Protein 3NIO (pdb70)

Secondary structure (DSSP, 8-state):
----PPPTTTS-TT-S---GGG--B--SHHHHTT-SEEEEE----TT-SS---GGGHHHHHHHHGGG--SEETTT-B-GGGTS-EEEEEE----TT-HHHHHHHHHHHHHHHHHTTPEEEEE---GGGHHHHHHH-----EEEEE-SS----S-STT---TTTHHHHHHHTT-S-GGGEEEEEE-SEESSTHHHHTT----EEEEGGGT----HHHHHHHH---SSEEEEEEEGGGB-TTT---BSS--SS-B-HHHHHHHHHTTTTSEEEEEEEE-B-GGG-SSSHHHHHHHHHHHHHHHTSTT--B-/----PPPTTTS-TT-S---GGG--B--SHHHHTT-SEEEEE----TT-SS---GGGHHHHHHHHGGG--SEETTT-B-GGGTS-EEEEEE----TT-HHHHHHHHHHHHHHHHHTT-EEEEE---GGGHHHHHHH-----EEEEE-SS----S-STT---TTSHHHHHHHTT-S-TTSEEEEEE-SEESSTHHHHTT----EEEEGGGT----HHHHHHHH---SSEEEEEEEGGGB-TTT---BSS--SS-B-HHHHHHHHHTTTTSEEEEEEEE-B-GGG-SSSHHHHHHHHHHHHHHHTSTT--B-/----PPPTTTS-TTSS---GGG--B--SHHHHTT-SEEEEE----TT-SS---GGGHHHHHHHHTTT--SEETTT-B-GGGT--EEEEEE----TT-HHHHHHHHHHHHHHHHHTT-EEEEE---GGGHHHHHHH-----EEEEE-SS----S-STT---TTSHHHHHHHTT-S-TTSEEEEEE-SEESSTHHHHTT----EEEEGGGT----HHHHHHHH---SSEEEEEEEGGGB-TTT---BSS--SS-B-HHHHHHHHHTTTTSEEEEEEEE-B-GGG-TTSHHHHHHHHHHHHHHHTSTT--B-/----PPPTTTS-TT-S---GGG--B--SHHHHTT-SEEEEE----TT-SS---GGGHHHHHHHHGGG--SEETTT-B-GGGT--EEEEEE----TT-HHHHHHHHHHHHHHHHHTTPEEEEE---GGGHHHHHHH-----EEEEE-SS----S-STT---TTSHHHHHHHTT-S-TTSEEEEEE-SEESSTHHHHTT----EEEEGGGT----HHHHHHHH---SSEEEEEEEGGGB-TTT---BSS--SS-B-HHHHHHHHHTTTTSEEEEEEEE-B-GGG-SSSHHHHHHHHHHHHHHHTSTT--B-/----PPPTTTS-TT-S---GGG--B--SHHHHTT-SEEEEE----TT-SS---GGGHHHHHHHHGGG--SEETTT-B-GGGT--EEEEEE----TT-HHHHHHHHHHHHHHHHHTT-EEEEE---GGGHHHHHHH-----EEEEE-SS----S-STT---TTSHHHHHHHTT-S-TTSEEEEEE-SEESSTHHHHTT----EEEEGGGT----HHHHHHHH---SS-EEEEEEGGGB-TTT---BSS--SS-B-HHHHHHHHHTTTTS-EEEEEEE-B-GGG-SSSHHHHHHHHHHHHHHHTSTT--B-/----PPPTTTS-TT-S---GGG--B---HHHHTT-SEEEEE----TT-SS---GGGHHHHHHHHGGG--SEETTT-B-GGGT--EEEEEE----TT-HHHHHHHHHHHHHHHHHTTPEEEEE---GGGHHHHHHH-----EEEEE-SS----S-STT---TTSHHHHHHHTT-S-GGGEEEEEE-SEESSTHHHHTT----EEEEGGGT----TTHHHHHH---SSEEEEEEEGGGB-TTT---BSS--SS-B-HHHHHHHHHTTTTSEEEEEEEE-B-GGG-SSSHHHHHHHHHHHHHHHTSTT--B-

Nearest PDB structures (foldseek):
  3nio-assembly1_D  TM=9.996E-01  e=9.874E-65  Pseudomonas aeruginosa PAO1
  4dz4-assembly1_D  TM=9.092E-01  e=1.513E-30  Burkholderia thailandensis E264
  4dz4-assembly1_F  TM=9.039E-01  e=2.319E-30  Burkholderia thailandensis E264
  9fek-assembly1_D  TM=9.207E-01  e=1.697E-27  Candidatus Nitrospira inopinata
  7esr-assembly1_A  TM=9.001E-01  e=1.438E-26  Synechocystis sp. PCC 6803

Foldseek 3Di:
DAWDADDCVRPNLLDDDQAASRTDEDDDPVVLLQFAAEEEEEQDFPQADFDTFFSCFVVLLSVLRSPDDQADPPFQWGLRVWGHYGYHYYFDADHPDDVRRLVSLLVVLLVSVVSVYFYEYTDDAQLSVQSNLVSCCLQAAEDEFDQADLCDPDDPRHSHRSNRVVVCVVVNRYDLQLYEYDQYDDDDDDPVRPVVSVSNYHYYYQVNVPPACLVVLVVNCVSADGEYEYEYELLQEACVQAVQFGDHDHDHDHLNNLLSNLLSCAPHQYRHYYYDTGGPVRDDPSRNSNSRSVSSSSNSRRHPGIDGD/DAWDADDCVVPNLLDDDQAASNTDADDDPVVLLQFAAEEEEEQAFPQDDFDTFFSCFVVLLSVLNSPDDQADPPFQFGLRVWGHYGYHYYQDADHPDDVRRLVSLLVVLLVSVVSVYFYEYTDDAQLSVQSNLVSCCLQAAEDEFDQADLCDPDDVRHSHRSNRVVVCVVVPRYDLQLYEYDQYDDDDDDPCRPVVSVSHYDYYYQVNVPPECLVVLVVNCVSADGEYEYEEELLQEACVQAVFFGDHDHDHDHPNNLLSNLLSCAPGAYRHYYYDTGGPVRDPVSRNSNSRSVSSSSNSRRHPGIDGD/DAWDADDCVVPNLLDDDQAASRTDEDEDPVVLLQFAAEEEEEQAFVQADFDTFFSCFVVLLSSLRSPDDQADPPFQFGLRVWGHYGYHYYFDADHPDDVRRLVSLLVVLLVSVVSPYFYEYTDDAQLSVQSNLVNCVLQAAEDEFDQADLCDPDDVRHSHRSNRVVVCVVVNSYDLQLYEYEEYDDDDDDPVRPVVSVSHYHYYYQVNVPPECLVVLVVNCCSADGEYEYEEELLQEACVQAVFFGDHDHDHDHPNNLLSNLLSCAPHAYRHYYYYTGGPVRDPPSRNSSSRSVSSSSNSRRHPGIDGD/DFWDADDCVVDNLLDDDQAASRTDEDDDPVVLLQFAAEEEEEQDFPQADFDTFFSCFVVLLSVLRSPDDQADPPFQWGLRVFGHYGYHYYFDADHPDDVRRLVRLLVVLLVSVVSVYFYEYTDDAQLSVQSNLVNCVLQAAEEEFDQADLCDPDDPRHSHRSNRVVVCVVVPSYDLQLYEYDQYDDDDDDPVRPVVSVSHYYYYYQVNVPPECQVVLVVNCVSADGEYEYEEELLQEACVQAVFFGDHDHDHDHPNNLLSNLLSCAPGAYRHYYYYTGGPVRDDPSRNSNSVSVSSSSNSRRHPRIDGD/DAWDADDCVVPNLLDDDQAASRTDEDDDPVVLLQFAAEEEEEQAFPQADFDTFFSCFVVLLSVLRSPDDQADPPFQWGLRVWGHYGYHYYFDADHPDDVRRLVSLLVVLLVSVVSVYFYEYTDDAQLSVQSNLVSCCLQEAEDEFDQADLCDPDDPNHSHRSNRVVVCVVVVSYDLQLYEYEQYDDDDDDPVRPVVSVSNYHYYYQVNVPPECLVVLVVNCCSADGEYEYEEELLQEACVQAVQFGDHDHDHDHLNNLLSNLLSCAPGRYRHYYYDTGGPVRDPPSRNSSSVSVSSSSNSRRHPRIDGD/DAWDADDCVVPNLLDDDQAASRTDEDEDPVVLLQFAAEEEEEQAFPQADFDTFFSCFVVLLSSLRSPDDQADPPFQWGLRVWGHYGYHYYFDADHPDDVRRLVSLLVVLLVSVVSPYFYEYTDDAQLSVQSNLVNCCLQAAEDEFDQAPLCDPDDPNHSHRSNRVVVCVVVNSDDLQLYEYDQYDDDDDDPVRPVVSVSHYHYYYQVNVPPECLVVLVVNCCSADGEYEYEYELLQEACVQAVFFGDHDHDHDHLNNLLSNLLSCAPGAYRHYYYYTGGPVRDDPSRNSNSRSVSSSSNSRRHPGIDGD

CATH classification: 3.40.800.10

Sequence (1854 aa):
NLHQPLGGNEMPRFGGIATMMRLPHVQSPAELDALDAAFVGVPLDIGTSLRSGTRFGPREIRAESVMIRPYNMATGAAPFDSLNVADIGDVAINTFNLLEAVRIIEQEYDRILGHGILPLTLGGDHTITLPILRAIKHGVGLVHVDAHADVNDHMFGEIAHGTTFRRAVEEDLLDCDRVVQIGLRAQGYTAEDFNWSRQGFRVVQAEECWHSLEPLMAEVREVGGGPVYLSFDIDGIDPAWAPGTGTPEIGGLTTIQAMEIIRGCQGLDLIGCDLVEVSPPYDTTGNTSLLGANLLYEMLCVLPGVVRRNLHQPLGGNEMPRFGGIATMMRLPHVQSPAELDALDAAFVGVPLDIGTSLRSGTRFGPREIRAESVMIRPYNMATGAAPFDSLNVADIGDVAINTFNLLEAVRIIEQEYDRILGHGILPLTLGGDHTITLPILRAIKHGVGLVHVDAHADVNDHMFGEIAHGTTFRRAVEEDLLDCDRVVQIGLRAQGYTAEDFNWSRQGFRVVQAEECWHSLEPLMAEVREVGGGPVYLSFDIDGIDPAWAPGTGTPEIGGLTTIQAMEIIRGCQGLDLIGCDLVEVSPPYDTTGNTSLLGANLLYEMLCVLPGVVRRNLHQPLGGNEMPRFGGIATMMRLPHVQSPAELDALDAAFVGVPLDIGTSLRSGTRFGPREIRAESVMIRPYNMATGAAPFDSLNVADIGDVAINTFNLLEAVRIIEQEYDRILGHGILPLTLGGDHTITLPILRAIKHGVGLVHVDAHADVNDHMFGEIAHGTTFRRAVEEDLLDCDRVVQIGLRAQGYTAEDFNWSRQGFRVVQAEECWHSLEPLMAEVREVGGGPVYLSFDIDGIDPAWAPGTGTPEIGGLTTIQAMEIIRGCQGLDLIGCDLVEVSPPYDTTGNTSLLGANLLYEMLCVLPGVVRRNLHQPLGGNEMPRFGGIATMMRLPHVQSPAELDALDAAFVGVPLDIGTSLRSGTRFGPREIRAESVMIRPYNMATGAAPFDSLNVADIGDVAINTFNLLEAVRIIEQEYDRILGHGILPLTLGGDHTITLPILRAIKHGVGLVHVDAHADVNDHMFGEIAHGTTFRRAVEEDLLDCDRVVQIGLRAQGYTAEDFNWSRQGFRVVQAEECWHSLEPLMAEVREVGGGPVYLSFDIDGIDPAWAPGTGTPEIGGLTTIQAMEIIRGCQGLDLIGCDLVEVSPPYDTTGNTSLLGANLLYEMLCVLPGVVRRNLHQPLGGNEMPRFGGIATMMRLPHVQSPAELDALDAAFVGVPLDIGTSLRSGTRFGPREIRAESVMIRPYNMATGAAPFDSLNVADIGDVAINTFNLLEAVRIIEQEYDRILGHGILPLTLGGDHTITLPILRAIKHGVGLVHVDAHADVNDHMFGEIAHGTTFRRAVEEDLLDCDRVVQIGLRAQGYTAEDFNWSRQGFRVVQAEECWHSLEPLMAEVREVGGGPVYLSFDIDGIDPAWAPGTGTPEIGGLTTIQAMEIIRGCQGLDLIGCDLVEVSPPYDTTGNTSLLGANLLYEMLCVLPGVVRRNLHQPLGGNEMPRFGGIATMMRLPHVQSPAELDALDAAFVGVPLDIGTSLRSGTRFGPREIRAESVMIRPYNMATGAAPFDSLNVADIGDVAINTFNLLEAVRIIEQEYDRILGHGILPLTLGGDHTITLPILRAIKHGVGLVHVDAHADVNDHMFGEIAHGTTFRRAVEEDLLDCDRVVQIGLRAQGYTAEDFNWSRQGFRVVQAEECWHSLEPLMAEVREVGGGPVYLSFDIDGIDPAWAPGTGTPEIGGLTTIQAMEIIRGCQGLDLIGCDLVEVSPPYDTTGNTSLLGANLLYEMLCVLPGVVRR

B-factor: mean 22.65, std 4.26, range [10.3, 68.01]

Radius of gyration: 34.56 Å; Cα contacts (8 Å, |Δi|>4): 3956; chains: 6; bounding box: 83×87×86 Å

InterPro domains:
  IPR005925 Agmatinase-related [TIGR01230] (34-311)
  IPR006035 Ureohydrolase [PF00491] (39-311)
  IPR006035 Ureohydrolase [PIRSF036979] (24-313)
  IPR006035 Ureohydrolase [PR00116] (125-140)
  IPR006035 Ureohydrolase [PR00116] (238-267)
  IPR006035 Ureohydrolase [PS51409] (25-319)
  IPR006035 Ureohydrolase [PTHR11358] (12-314)
  IPR020855 Ureohydrolase, manganese-binding site [PS01053] (241-262)
  IPR023696 Ureohydrolase domain superfamily [SSF52768] (4-313)

Organism: Pseudomonas aeruginosa (strain ATCC 15692 / DSM 22644 / CIP 104116 / JCM 14847 / LMG 12228 / 1C / PRS 101 / PAO1) (NCBI:txid208964)

Structure (mmCIF, N/CA/C/O backbone):
data_3NIO
#
_entry.id   3NIO
#
_cell.length_a   82.047
_cell.length_b   158.954
_cell.length_c   84.547
_cell.angle_alpha   90.00
_cell.angle_beta   114.84
_cell.angle_gamma   90.00
#
_symmetry.space_group_name_H-M   'P 1 21 1'
#
loop_
_entity.id
_entity.type
_entity.pdbx_description
1 polymer Guanidinobutyrase
2 non-polymer 'MANGANESE (II) ION'
3 water water
#
loop_
_atom_site.group_PDB
_atom_site.id
_atom_site.type_symbol
_atom_site.label_atom_id
_atom_site.label_alt_id
_atom_site.label_comp_id
_atom_site.label_asym_id
_atom_site.label_entity_id
_atom_site.label_seq_id
_atom_site.pdbx_PDB_ins_code
_atom_site.Cartn_x
_atom_site.Cartn_y
_atom_site.Cartn_z
_atom_site.occupancy
_atom_site.B_iso_or_equiv
_atom_site.auth_seq_id
_atom_site.auth_comp_id
_atom_site.auth_asym_id
_atom_site.auth_atom_id
_atom_site.pdbx_PDB_model_num
ATOM 1 N N . ASN A 1 4 ? 10.253 2.299 -29.154 1.00 28.32 4 ASN A N 1
ATOM 2 C CA . ASN A 1 4 ? 9.138 3.282 -29.274 1.00 28.15 4 ASN A CA 1
ATOM 3 C C . ASN A 1 4 ? 8.803 3.617 -30.724 1.00 27.84 4 ASN A C 1
ATOM 4 O O . ASN A 1 4 ? 9.689 3.949 -31.517 1.00 27.93 4 ASN A O 1
ATOM 9 N N . LEU A 1 5 ? 7.517 3.524 -31.055 1.00 27.30 5 LEU A N 1
ATOM 10 C CA . LEU A 1 5 ? 7.016 3.828 -32.397 1.00 26.81 5 LEU A CA 1
ATOM 11 C C . LEU A 1 5 ? 6.121 5.070 -32.366 1.00 26.45 5 LEU A C 1
ATOM 12 O O . LEU A 1 5 ? 5.566 5.405 -31.319 1.00 26.40 5 LEU A O 1
ATOM 17 N N . HIS A 1 6 ? 5.992 5.747 -33.512 1.00 26.06 6 HIS A N 1
ATOM 18 C CA . HIS A 1 6 ? 5.163 6.959 -33.640 1.00 25.58 6 HIS A CA 1
ATOM 19 C C . HIS A 1 6 ? 3.679 6.686 -33.373 1.00 25.34 6 HIS A C 1
ATOM 20 O O . HIS A 1 6 ? 3.174 5.611 -33.706 1.00 25.38 6 HIS A O 1
ATOM 27 N N . GLN A 1 7 ? 2.989 7.667 -32.782 1.00 24.96 7 GLN A N 1
ATOM 28 C CA . GLN A 1 7 ? 1.553 7.562 -32.469 1.00 24.62 7 GLN A CA 1
ATOM 29 C C . GLN A 1 7 ? 0.780 8.837 -32.859 1.00 24.29 7 GLN A C 1
ATOM 30 O O . GLN A 1 7 ? 1.319 9.941 -32.750 1.00 24.16 7 GLN A O 1
ATOM 36 N N . PRO A 1 8 ? -0.485 8.690 -33.313 1.00 24.01 8 PRO A N 1
ATOM 37 C CA . PRO A 1 8 ? -1.354 9.846 -33.592 1.00 23.73 8 PRO A CA 1
ATOM 38 C C . PRO A 1 8 ? -1.831 10.551 -32.316 1.00 23.48 8 PRO A C 1
ATOM 39 O O . PRO A 1 8 ? -1.967 9.905 -31.275 1.00 23.25 8 PRO A O 1
ATOM 43 N N . LEU A 1 9 ? -2.088 11.858 -32.409 1.00 23.22 9 LEU A N 1
ATOM 44 C CA . LEU A 1 9 ? -2.547 12.666 -31.267 1.00 23.05 9 LEU A CA 1
ATOM 45 C C . LEU A 1 9 ? -3.951 12.298 -30.792 1.00 22.88 9 LEU A C 1
ATOM 46 O O . LEU A 1 9 ? -4.891 12.249 -31.588 1.00 22.86 9 LEU A O 1
ATOM 51 N N . GLY A 1 10 ? -4.083 12.058 -29.487 1.00 22.71 10 GLY A N 1
ATOM 52 C CA . GLY A 1 10 ? -5.357 11.656 -28.884 1.00 22.56 10 GLY A CA 1
ATOM 53 C C . GLY A 1 10 ? -6.241 12.816 -28.460 1.00 22.52 10 GLY A C 1
ATOM 54 O O . GLY A 1 10 ? -5.768 13.943 -28.296 1.00 22.22 10 GLY A O 1
ATOM 55 N N . GLY A 1 11 ? -7.531 12.529 -28.279 1.00 22.54 11 GLY A N 1
ATOM 56 C CA . GLY A 1 11 ? -8.526 13.540 -27.908 1.00 22.62 11 GLY A CA 1
ATOM 57 C C . GLY A 1 11 ? -8.343 14.127 -26.517 1.00 22.82 11 GLY A C 1
ATOM 58 O O . GLY A 1 11 ? -8.589 15.318 -26.304 1.00 22.84 11 GLY A O 1
ATOM 59 N N . ASN A 1 12 ? -7.910 13.293 -25.573 1.00 22.84 12 ASN A N 1
ATOM 60 C CA . ASN A 1 12 ? -7.674 13.731 -24.194 1.00 22.97 12 ASN A CA 1
ATOM 61 C C . ASN A 1 12 ? -6.356 14.501 -24.013 1.00 22.84 12 ASN A C 1
ATOM 62 O O . ASN A 1 12 ? -6.039 14.955 -22.910 1.00 22.82 12 ASN A O 1
ATOM 67 N N . GLU A 1 13 ? -5.600 14.641 -25.104 1.00 22.61 13 GLU A N 1
ATOM 68 C CA . GLU A 1 13 ? -4.403 15.486 -25.138 1.00 22.42 13 GLU A CA 1
ATOM 69 C C . GLU A 1 13 ? -4.737 16.875 -25.701 1.00 22.04 13 GLU A C 1
ATOM 70 O O . GLU A 1 13 ? -4.363 17.896 -25.120 1.00 22.01 13 GLU A O 1
ATOM 76 N N . MET A 1 14 ? -5.439 16.895 -26.835 1.00 21.60 14 MET A N 1
ATOM 77 C CA . MET A 1 14 ? -5.889 18.128 -27.488 1.00 21.20 14 MET A CA 1
ATOM 78 C C . MET A 1 14 ? -7.169 17.837 -28.280 1.00 20.97 14 MET A C 1
ATOM 79 O O . MET A 1 14 ? -7.194 16.897 -29.082 1.00 20.77 14 MET A O 1
ATOM 84 N N . PRO A 1 15 ? -8.240 18.630 -28.048 1.00 20.78 15 PRO A N 1
ATOM 85 C CA . PRO A 1 15 ? -9.504 18.464 -28.781 1.00 20.66 15 PRO A CA 1
ATOM 86 C C . PRO A 1 15 ? -9.291 18.399 -30.296 1.00 20.55 15 PRO A C 1
ATOM 87 O O . PRO A 1 15 ? -8.434 19.108 -30.831 1.00 20.50 15 PRO A O 1
ATOM 91 N N . ARG A 1 16 ? -10.072 17.555 -30.968 1.00 20.38 16 ARG A N 1
ATOM 92 C CA . ARG A 1 16 ? -9.833 17.216 -32.380 1.00 20.26 16 ARG A CA 1
ATOM 93 C C . ARG A 1 16 ? -10.078 18.351 -33.392 1.00 20.14 16 ARG A C 1
ATOM 94 O O . ARG A 1 16 ? -9.679 18.236 -34.558 1.00 20.23 16 ARG A O 1
ATOM 102 N N . PHE A 1 17 ? -10.716 19.438 -32.954 1.00 19.88 17 PHE A N 1
ATOM 103 C CA . PHE A 1 17 ? -10.883 20.626 -33.808 1.00 19.68 17 PHE A CA 1
ATOM 104 C C . PHE A 1 17 ? -9.670 21.572 -33.800 1.00 19.56 17 PHE A C 1
ATOM 105 O O . PHE A 1 17 ? -9.627 22.534 -34.573 1.00 19.63 17 PHE A O 1
ATOM 113 N N . GLY A 1 18 ? -8.691 21.288 -32.940 1.00 19.39 18 GLY A N 1
ATOM 114 C CA . GLY A 1 18 ? -7.447 22.065 -32.870 1.00 19.12 18 GLY A CA 1
ATOM 115 C C . GLY A 1 18 ? -6.189 21.270 -33.199 1.00 19.05 18 GLY A C 1
ATOM 116 O O . GLY A 1 18 ? -6.251 20.055 -33.406 1.00 18.90 18 GLY A O 1
ATOM 117 N N . GLY A 1 19 ? -5.049 21.963 -33.242 1.00 18.93 19 GLY A N 1
ATOM 118 C CA . GLY A 1 19 ? -3.758 21.359 -33.604 1.00 18.89 19 GLY A CA 1
ATOM 119 C C . GLY A 1 19 ? -3.405 21.528 -35.076 1.00 18.93 19 GLY A C 1
ATOM 120 O O . GLY A 1 19 ? -4.297 21.710 -35.907 1.00 18.84 19 GLY A O 1
ATOM 121 N N . ILE A 1 20 ? -2.107 21.472 -35.393 1.00 18.92 20 ILE A N 1
ATOM 122 C CA . ILE A 1 20 ? -1.615 21.551 -36.783 1.00 19.01 20 ILE A CA 1
ATOM 123 C C . ILE A 1 20 ? -2.106 20.345 -37.601 1.00 19.03 20 ILE A C 1
ATOM 124 O O . ILE A 1 20 ? -2.095 19.211 -37.113 1.00 18.92 20 ILE A O 1
ATOM 129 N N . ALA A 1 21 ? -2.521 20.599 -38.844 1.00 19.09 21 ALA A N 1
ATOM 130 C CA . ALA A 1 21 ? -3.258 19.614 -39.650 1.00 19.09 21 ALA A CA 1
ATOM 131 C C . ALA A 1 21 ? -2.430 18.725 -40.604 1.00 19.12 21 ALA A C 1
ATOM 132 O O . ALA A 1 21 ? -2.527 18.852 -41.833 1.00 19.11 21 ALA A O 1
ATOM 134 N N . THR A 1 22 ? -1.633 17.823 -40.032 1.00 18.95 22 THR A N 1
ATOM 135 C CA . THR A 1 22 ? -0.984 16.745 -40.795 1.00 18.95 22 THR A CA 1
ATOM 136 C C . THR A 1 22 ? -1.951 15.558 -40.943 1.00 18.87 22 THR A C 1
ATOM 137 O O . THR A 1 22 ? -3.033 15.569 -40.350 1.00 18.76 22 THR A O 1
ATOM 141 N N . MET A 1 23 ? -1.573 14.547 -41.732 1.00 18.79 23 MET A N 1
ATOM 142 C CA . MET A 1 23 ? -2.406 13.343 -41.911 1.00 18.72 23 MET A CA 1
ATOM 143 C C . MET A 1 23 ? -2.509 12.546 -40.604 1.00 18.74 23 MET A C 1
ATOM 144 O O . MET A 1 23 ? -1.492 12.135 -40.039 1.00 18.73 23 MET A O 1
ATOM 149 N N . MET A 1 24 ? -3.745 12.350 -40.135 1.00 18.74 24 MET A N 1
ATOM 150 C CA . MET A 1 24 ? -4.051 11.681 -38.852 1.00 18.83 24 MET A CA 1
ATOM 151 C C . MET A 1 24 ? -3.325 12.284 -37.628 1.00 18.80 24 MET A C 1
ATOM 152 O O . MET A 1 24 ? -3.124 11.606 -36.616 1.00 18.77 24 MET A O 1
ATOM 157 N N . ARG A 1 25 ? -2.971 13.569 -37.731 1.00 18.81 25 ARG A N 1
ATOM 158 C CA . ARG A 1 25 ? -2.204 14.308 -36.708 1.00 18.86 25 ARG A CA 1
ATOM 159 C C . ARG A 1 25 ? -0.900 13.607 -36.270 1.00 18.98 25 ARG A C 1
ATOM 160 O O . ARG A 1 25 ? -0.609 13.493 -35.071 1.00 18.93 25 ARG A O 1
ATOM 168 N N . LEU A 1 26 ? -0.130 13.144 -37.257 1.00 19.05 26 LEU A N 1
ATOM 169 C CA . LEU A 1 26 ? 1.154 12.457 -37.038 1.00 19.17 26 LEU A CA 1
ATOM 170 C C . LEU A 1 26 ? 2.348 13.424 -37.153 1.00 19.28 26 LEU A C 1
ATOM 171 O O . LEU A 1 26 ? 2.184 14.547 -37.639 1.00 19.26 26 LEU A O 1
ATOM 176 N N . PRO A 1 27 ? 3.550 12.998 -36.693 1.00 19.44 27 PRO A N 1
ATOM 177 C CA . PRO A 1 27 ? 4.774 13.806 -36.842 1.00 19.58 27 PRO A CA 1
ATOM 178 C C . PRO A 1 27 ? 5.202 14.047 -38.297 1.00 19.72 27 PRO A C 1
ATOM 179 O O . PRO A 1 27 ? 4.886 13.244 -39.176 1.00 19.79 27 PRO A O 1
ATOM 183 N N . HIS A 1 28 ? 5.924 15.145 -38.526 1.00 19.94 28 HIS A N 1
ATOM 184 C CA . HIS A 1 28 ? 6.410 15.536 -39.856 1.00 20.19 28 HIS A CA 1
ATOM 185 C C . HIS A 1 28 ? 7.926 15.304 -39.977 1.00 20.37 28 HIS A C 1
ATOM 186 O O . HIS A 1 28 ? 8.719 15.985 -39.323 1.00 20.33 28 HIS A O 1
ATOM 193 N N . VAL A 1 29 ? 8.309 14.343 -40.822 1.00 20.62 29 VAL A N 1
ATOM 194 C CA . VAL A 1 29 ? 9.694 13.838 -40.910 1.00 20.94 29 VAL A CA 1
ATOM 195 C C . VAL A 1 29 ? 10.430 14.333 -42.168 1.00 21.20 29 VAL A C 1
ATOM 196 O O . VAL A 1 29 ? 9.871 14.300 -43.269 1.00 20.95 29 VAL A O 1
ATOM 200 N N . GLN A 1 30 ? 11.685 14.770 -41.999 1.00 21.59 30 GLN A N 1
ATOM 201 C CA . GLN A 1 30 ? 12.462 15.380 -43.095 1.00 22.05 30 GLN A CA 1
ATOM 202 C C . GLN A 1 30 ? 13.946 14.953 -43.236 1.00 22.15 30 GLN A C 1
ATOM 203 O O . GLN A 1 30 ? 14.489 14.993 -44.345 1.00 22.21 30 GLN A O 1
ATOM 209 N N . SER A 1 31 ? 14.594 14.556 -42.136 1.00 22.16 31 SER A N 1
ATOM 210 C CA . SER A 1 31 ? 16.047 14.272 -42.142 1.00 22.38 31 SER A CA 1
ATOM 211 C C . SER A 1 31 ? 16.435 12.891 -42.721 1.00 22.46 31 SER A C 1
ATOM 212 O O . SER A 1 31 ? 15.616 11.971 -42.718 1.00 22.52 31 SER A O 1
ATOM 215 N N . PRO A 1 32 ? 17.685 12.748 -43.225 1.00 22.65 32 PRO A N 1
ATOM 216 C CA . PRO A 1 32 ? 18.160 11.469 -43.785 1.00 22.65 32 PRO A CA 1
ATOM 217 C C . PRO A 1 32 ? 18.140 10.293 -42.801 1.00 22.74 32 PRO A C 1
ATOM 218 O O . PRO A 1 32 ? 17.824 9.169 -43.199 1.00 22.66 32 PRO A O 1
ATOM 222 N N . ALA A 1 33 ? 18.470 10.556 -41.536 1.00 22.82 33 ALA A N 1
ATOM 223 C CA . ALA A 1 33 ? 18.487 9.523 -40.496 1.00 23.01 33 ALA A CA 1
ATOM 224 C C . ALA A 1 33 ? 17.084 9.039 -40.122 1.00 23.05 33 ALA A C 1
ATOM 225 O O . ALA A 1 33 ? 16.861 7.837 -39.948 1.00 23.07 33 ALA A O 1
ATOM 227 N N . GLU A 1 34 ? 16.147 9.978 -40.002 1.00 23.12 34 GLU A N 1
ATOM 228 C CA . GLU A 1 34 ? 14.764 9.660 -39.641 1.00 23.20 34 GLU A CA 1
ATOM 229 C C . GLU A 1 34 ? 14.002 8.962 -40.774 1.00 22.97 34 GLU A C 1
ATOM 230 O O . GLU A 1 34 ? 13.099 8.165 -40.515 1.00 22.98 34 GLU A O 1
ATOM 236 N N . LEU A 1 35 ? 14.371 9.260 -42.020 1.00 22.72 35 LEU A N 1
ATOM 237 C CA . LEU A 1 35 ? 13.755 8.626 -43.191 1.00 22.58 35 LEU A CA 1
ATOM 238 C C . LEU A 1 35 ? 14.181 7.161 -43.359 1.00 22.49 35 LEU A C 1
ATOM 239 O O . LEU A 1 35 ? 13.390 6.328 -43.814 1.00 22.45 35 LEU A O 1
ATOM 244 N N . ASP A 1 36 ? 15.425 6.857 -42.987 1.00 22.29 36 ASP A N 1
ATOM 245 C CA . ASP A 1 36 ? 15.964 5.493 -43.056 1.00 22.10 36 ASP A CA 1
ATOM 246 C C . ASP A 1 36 ? 15.279 4.524 -42.081 1.00 21.83 36 ASP A C 1
ATOM 247 O O . ASP A 1 36 ? 15.351 3.305 -42.262 1.00 21.86 36 ASP A O 1
ATOM 252 N N . ALA A 1 37 ? 14.609 5.071 -41.066 1.00 21.47 37 ALA A N 1
ATOM 253 C CA . ALA A 1 37 ? 14.002 4.273 -39.995 1.00 21.10 37 ALA A CA 1
ATOM 254 C C . ALA A 1 37 ? 12.498 3.974 -40.159 1.00 20.86 37 ALA A C 1
ATOM 255 O O . ALA A 1 37 ? 11.903 3.305 -39.306 1.00 20.71 37 ALA A O 1
ATOM 257 N N . LEU A 1 38 ? 11.893 4.450 -41.248 1.00 20.44 38 LEU A N 1
ATOM 258 C CA . LEU A 1 38 ? 10.453 4.262 -41.484 1.00 20.24 38 LEU A CA 1
ATOM 259 C C . LEU A 1 38 ? 10.128 3.014 -42.316 1.00 20.13 38 LEU A C 1
ATOM 260 O O . LEU A 1 38 ? 10.822 2.710 -43.293 1.00 20.03 38 LEU A O 1
ATOM 265 N N . ASP A 1 39 ? 9.066 2.307 -41.923 1.00 19.82 39 ASP A N 1
ATOM 266 C CA . ASP A 1 39 ? 8.570 1.141 -42.665 1.00 19.67 39 ASP A CA 1
ATOM 267 C C . ASP A 1 39 ? 7.570 1.533 -43.770 1.00 19.46 39 ASP A C 1
ATOM 268 O O . ASP A 1 39 ? 7.527 0.888 -44.821 1.00 19.42 39 ASP A O 1
ATOM 273 N N . ALA A 1 40 ? 6.775 2.580 -43.520 1.00 19.28 40 ALA A N 1
ATOM 274 C CA . ALA A 1 40 ? 5.773 3.097 -44.478 1.00 19.05 40 ALA A CA 1
ATOM 275 C C . ALA A 1 40 ? 5.504 4.600 -44.276 1.00 18.88 40 ALA A C 1
ATOM 276 O O . ALA A 1 40 ? 5.791 5.138 -43.202 1.00 18.78 40 ALA A O 1
ATOM 278 N N . ALA A 1 41 ? 4.953 5.268 -45.297 1.00 18.51 41 ALA A N 1
ATOM 279 C CA . ALA A 1 41 ? 4.702 6.725 -45.242 1.00 18.35 41 ALA A CA 1
ATOM 280 C C . ALA A 1 41 ? 3.556 7.240 -46.139 1.00 18.27 41 ALA A C 1
ATOM 281 O O . ALA A 1 41 ? 3.255 6.646 -47.178 1.00 18.21 41 ALA A O 1
ATOM 283 N N . PHE A 1 42 ? 2.937 8.351 -45.723 1.00 18.14 42 PHE A N 1
ATOM 284 C CA . PHE A 1 42 ? 1.931 9.077 -46.521 1.00 18.11 42 PHE A CA 1
ATOM 285 C C . PHE A 1 42 ? 2.589 10.238 -47.294 1.00 18.08 42 PHE A C 1
ATOM 286 O O . PHE A 1 42 ? 3.392 10.984 -46.723 1.00 18.06 42 PHE A O 1
ATOM 294 N N . VAL A 1 43 ? 2.233 10.399 -48.573 1.00 18.08 43 VAL A N 1
ATOM 295 C CA . VAL A 1 43 ? 2.839 11.425 -49.452 1.00 18.13 43 VAL A CA 1
ATOM 296 C C . VAL A 1 43 ? 1.867 11.955 -50.540 1.00 18.12 43 VAL A C 1
ATOM 297 O O . VAL A 1 43 ? 1.001 11.214 -51.012 1.00 18.09 43 VAL A O 1
ATOM 301 N N . GLY A 1 44 ? 2.018 13.227 -50.929 1.00 18.08 44 GLY A N 1
ATOM 302 C CA . GLY A 1 44 ? 1.113 13.875 -51.902 1.00 18.01 44 GLY A CA 1
ATOM 303 C C . GLY A 1 44 ? 1.738 14.468 -53.166 1.00 18.10 44 GLY A C 1
ATOM 304 O O . GLY A 1 44 ? 2.890 14.912 -53.147 1.00 17.96 44 GLY A O 1
ATOM 305 N N . VAL A 1 45 ? 0.966 14.470 -54.261 1.00 17.97 45 VAL A N 1
ATOM 306 C CA . VAL A 1 45 ? 1.389 15.015 -55.573 1.00 18.07 45 VAL A CA 1
ATOM 307 C C . VAL A 1 45 ? 0.254 15.857 -56.201 1.00 18.14 45 VAL A C 1
ATOM 308 O O . VAL A 1 45 ? -0.698 15.301 -56.754 1.00 18.16 45 VAL A O 1
ATOM 312 N N . PRO A 1 46 ? 0.352 17.203 -56.122 1.00 18.15 46 PRO A N 1
ATOM 313 C CA . PRO A 1 46 ? -0.765 18.077 -56.515 1.00 18.15 46 PRO A CA 1
ATOM 314 C C . PRO A 1 46 ? -0.762 18.547 -57.985 1.00 18.17 46 PRO A C 1
ATOM 315 O O . PRO A 1 46 ? -0.405 19.695 -58.268 1.00 18.30 46 PRO A O 1
ATOM 319 N N . LEU A 1 47 ? -1.198 17.676 -58.896 1.00 18.16 47 LEU A N 1
ATOM 320 C CA . LEU A 1 47 ? -1.190 17.958 -60.340 1.00 18.10 47 LEU A CA 1
ATOM 321 C C . LEU A 1 47 ? -2.582 17.848 -60.981 1.00 18.10 47 LEU A C 1
ATOM 322 O O . LEU A 1 47 ? -3.315 16.890 -60.712 1.00 18.03 47 LEU A O 1
ATOM 327 N N . ASP A 1 48 ? -2.938 18.823 -61.827 1.00 17.91 48 ASP A N 1
ATOM 328 C CA . ASP A 1 48 ? -4.207 18.771 -62.585 1.00 17.97 48 ASP A CA 1
ATOM 329 C C . ASP A 1 48 ? -4.148 19.210 -64.064 1.00 17.89 48 ASP A C 1
ATOM 330 O O . ASP A 1 48 ? -5.193 19.356 -64.711 1.00 17.97 48 ASP A O 1
ATOM 335 N N . ILE A 1 49 ? -2.941 19.401 -64.598 1.00 17.81 49 ILE A N 1
ATOM 336 C CA . ILE A 1 49 ? -2.778 19.894 -65.980 1.00 17.74 49 ILE A CA 1
ATOM 337 C C . ILE A 1 49 ? -2.860 18.807 -67.070 1.00 17.85 49 ILE A C 1
ATOM 338 O O . ILE A 1 49 ? -2.496 19.044 -68.228 1.00 17.80 49 ILE A O 1
ATOM 343 N N . GLY A 1 50 ? -3.356 17.629 -66.697 1.00 17.90 50 GLY A N 1
ATOM 344 C CA . GLY A 1 50 ? -3.587 16.542 -67.649 1.00 18.00 50 GLY A CA 1
ATOM 345 C C . GLY A 1 50 ? -5.049 16.143 -67.802 1.00 18.05 50 GLY A C 1
ATOM 346 O O . GLY A 1 50 ? -5.346 15.080 -68.354 1.00 17.98 50 GLY A O 1
ATOM 347 N N . THR A 1 51 ? -5.956 17.005 -67.332 1.00 18.13 51 THR A N 1
ATOM 348 C CA . THR A 1 51 ? -7.406 16.728 -67.309 1.00 18.35 51 THR A CA 1
ATOM 349 C C . THR A 1 51 ? -8.138 17.167 -68.585 1.00 18.67 51 THR A C 1
ATOM 350 O O . THR A 1 51 ? -7.754 18.153 -69.224 1.00 18.70 51 THR A O 1
ATOM 354 N N . SER A 1 52 ? -9.228 16.435 -68.929 1.00 18.92 52 SER A N 1
ATOM 355 C CA . SER A 1 52 ? -9.932 16.703 -70.216 1.00 19.19 52 SER A CA 1
ATOM 356 C C . SER A 1 52 ? -11.320 17.376 -70.118 1.00 19.45 52 SER A C 1
ATOM 357 O O . SER A 1 52 ? -11.873 17.800 -71.141 1.00 19.45 52 SER A O 1
ATOM 360 N N . LEU A 1 53 ? -11.878 17.464 -68.907 1.00 19.60 53 LEU A N 1
ATOM 361 C CA . LEU A 1 53 ? -13.144 18.182 -68.688 1.00 19.76 53 LEU A CA 1
ATOM 362 C C . LEU A 1 53 ? -13.029 19.218 -67.555 1.00 19.77 53 LEU A C 1
ATOM 363 O O . LEU A 1 53 ? -12.641 20.361 -67.806 1.00 19.79 53 LEU A O 1
ATOM 368 N N . ARG A 1 54 ? -13.352 18.824 -66.317 1.00 19.71 54 ARG A N 1
ATOM 369 C CA . ARG A 1 54 ? -13.264 19.725 -65.159 1.00 19.72 54 ARG A CA 1
ATOM 370 C C . ARG A 1 54 ? -11.881 19.677 -64.501 1.00 19.59 54 ARG A C 1
ATOM 371 O O . ARG A 1 54 ? -11.309 18.593 -64.318 1.00 19.57 54 ARG A O 1
ATOM 379 N N . SER A 1 55 ? -11.370 20.857 -64.119 1.00 19.36 55 SER A N 1
ATOM 380 C CA . SER A 1 55 ? -10.105 20.934 -63.327 1.00 19.23 55 SER A CA 1
ATOM 381 C C . SER A 1 55 ? -10.390 21.173 -61.834 1.00 19.10 55 SER A C 1
ATOM 382 O O . SER A 1 55 ? -11.553 21.331 -61.425 1.00 18.99 55 SER A O 1
ATOM 385 N N . GLY A 1 56 ? -9.313 21.180 -61.032 1.00 18.89 56 GLY A N 1
ATOM 386 C CA . GLY A 1 56 ? -9.472 21.446 -59.535 1.00 18.72 56 GLY A CA 1
ATOM 387 C C . GLY A 1 56 ? -8.842 20.396 -58.591 1.00 18.57 56 GLY A C 1
ATOM 388 O O . GLY A 1 56 ? -8.777 20.641 -57.380 1.00 18.53 56 GLY A O 1
ATOM 389 N N . THR A 1 57 ? -8.380 19.266 -59.132 1.00 18.30 57 THR A N 1
ATOM 390 C CA . THR A 1 57 ? -7.780 18.209 -58.294 1.00 18.10 57 THR A CA 1
ATOM 391 C C . THR A 1 57 ? -6.380 18.562 -57.726 1.00 18.06 57 THR A C 1
ATOM 392 O O . THR A 1 57 ? -5.779 17.769 -56.989 1.00 17.98 57 THR A O 1
ATOM 396 N N . ARG A 1 58 ? -5.888 19.766 -58.038 1.00 17.91 58 ARG A N 1
ATOM 397 C CA . ARG A 1 58 ? -4.648 20.286 -57.437 1.00 17.88 58 ARG A CA 1
ATOM 398 C C . ARG A 1 58 ? -4.776 20.554 -55.923 1.00 17.85 58 ARG A C 1
ATOM 399 O O . ARG A 1 58 ? -3.772 20.536 -55.202 1.00 17.79 58 ARG A O 1
ATOM 407 N N . PHE A 1 59 ? -6.005 20.783 -55.454 1.00 17.72 59 PHE A N 1
ATOM 408 C CA . PHE A 1 59 ? -6.286 20.991 -54.023 1.00 17.82 59 PHE A CA 1
ATOM 409 C C . PHE A 1 59 ? -6.631 19.698 -53.264 1.00 17.78 59 PHE A C 1
ATOM 410 O O . PHE A 1 59 ? -6.941 19.736 -52.069 1.00 17.87 59 PHE A O 1
ATOM 418 N N . GLY A 1 60 ? -6.574 18.563 -53.962 1.00 17.78 60 GLY A N 1
ATOM 419 C CA . GLY A 1 60 ? -6.866 17.244 -53.381 1.00 17.71 60 GLY A CA 1
ATOM 420 C C . GLY A 1 60 ? -6.164 16.896 -52.071 1.00 17.73 60 GLY A C 1
ATOM 421 O O . GLY A 1 60 ? -6.834 16.612 -51.072 1.00 17.72 60 GLY A O 1
ATOM 422 N N . PRO A 1 61 ? -4.813 16.897 -52.065 1.00 17.67 61 PRO A N 1
ATOM 423 C CA . PRO A 1 61 ? -4.026 16.572 -50.865 1.00 17.71 61 PRO A CA 1
ATOM 424 C C . PRO A 1 61 ? -4.315 17.422 -49.615 1.00 17.88 61 PRO A C 1
ATOM 425 O O . PRO A 1 61 ? -4.247 16.900 -48.495 1.00 17.93 61 PRO A O 1
ATOM 429 N N . ARG A 1 62 ? -4.636 18.704 -49.800 1.00 17.95 62 ARG A N 1
ATOM 430 C CA . ARG A 1 62 ? -4.900 19.610 -48.672 1.00 18.10 62 ARG A CA 1
ATOM 431 C C . ARG A 1 62 ? -6.217 19.313 -47.933 1.00 18.16 62 ARG A C 1
ATOM 432 O O . ARG A 1 62 ? -6.230 19.265 -46.701 1.00 17.92 62 ARG A O 1
ATOM 440 N N . GLU A 1 63 ? -7.306 19.100 -48.677 1.00 18.33 63 GLU A N 1
ATOM 441 C CA . GLU A 1 63 ? -8.620 18.827 -48.065 1.00 18.64 63 GLU A CA 1
ATOM 442 C C . GLU A 1 63 ? -8.734 17.428 -47.432 1.00 18.56 63 GLU A C 1
ATOM 443 O O . GLU A 1 63 ? -9.460 17.252 -46.446 1.00 18.43 63 GLU A O 1
ATOM 449 N N . ILE A 1 64 ? -8.022 16.446 -47.990 1.00 18.45 64 ILE A N 1
ATOM 450 C CA . ILE A 1 64 ? -7.987 15.087 -47.420 1.00 18.41 64 ILE A CA 1
ATOM 451 C C . ILE A 1 64 ? -7.361 15.088 -46.017 1.00 18.47 64 ILE A C 1
ATOM 452 O O . ILE A 1 64 ? -7.889 14.455 -45.097 1.00 18.42 64 ILE A O 1
ATOM 457 N N . ARG A 1 65 ? -6.254 15.817 -45.864 1.00 18.57 65 ARG A N 1
ATOM 458 C CA . ARG A 1 65 ? -5.567 15.963 -44.575 1.00 18.57 65 ARG A CA 1
ATOM 459 C C . ARG A 1 65 ? -6.462 16.607 -43.504 1.00 18.63 65 ARG A C 1
ATOM 460 O O . ARG A 1 65 ? -6.436 16.200 -42.338 1.00 18.68 65 ARG A O 1
ATOM 468 N N . ALA A 1 66 ? -7.254 17.600 -43.909 1.00 18.63 66 ALA A N 1
ATOM 469 C CA . ALA A 1 66 ? -8.124 18.348 -42.995 1.00 18.56 66 ALA A CA 1
ATOM 470 C C . ALA A 1 66 ? -9.293 17.532 -42.428 1.00 18.58 66 ALA A C 1
ATOM 471 O O . ALA A 1 66 ? -9.665 17.707 -41.264 1.00 18.41 66 ALA A O 1
ATOM 473 N N . GLU A 1 67 ? -9.864 16.648 -43.248 1.00 18.57 67 GLU A N 1
ATOM 474 C CA . GLU A 1 67 ? -11.003 15.821 -42.827 1.00 18.74 67 GLU A CA 1
ATOM 475 C C . GLU A 1 67 ? -10.582 14.537 -42.088 1.00 18.81 67 GLU A C 1
ATOM 476 O O . GLU A 1 67 ? -11.432 13.832 -41.538 1.00 18.78 67 GLU A O 1
ATOM 482 N N . SER A 1 68 ? -9.278 14.252 -42.060 1.00 18.84 68 SER A N 1
ATOM 483 C CA . SER A 1 68 ? -8.752 13.011 -41.464 1.00 18.98 68 SER A CA 1
ATOM 484 C C . SER A 1 68 ? -8.654 13.002 -39.926 1.00 19.19 68 SER A C 1
ATOM 485 O O . SER A 1 68 ? -8.355 11.963 -39.330 1.00 19.02 68 SER A O 1
ATOM 488 N N . VAL A 1 69 ? -8.921 14.146 -39.296 1.00 19.48 69 VAL A N 1
ATOM 489 C CA . VAL A 1 69 ? -8.753 14.315 -37.837 1.00 19.88 69 VAL A CA 1
ATOM 490 C C . VAL A 1 69 ? -9.693 13.476 -36.948 1.00 20.24 69 VAL A C 1
ATOM 491 O O . VAL A 1 69 ? -9.490 13.393 -35.733 1.00 20.26 69 VAL A O 1
ATOM 495 N N . MET A 1 70 ? -10.694 12.847 -37.562 1.00 20.69 70 MET A N 1
ATOM 496 C CA . MET A 1 70 ? -11.705 12.045 -36.857 1.00 21.19 70 MET A CA 1
ATOM 497 C C . MET A 1 70 ? -11.298 10.596 -36.546 1.00 21.00 70 MET A C 1
ATOM 498 O O . MET A 1 70 ? -11.879 9.965 -35.654 1.00 21.04 70 MET A O 1
ATOM 503 N N . ILE A 1 71 ? -10.319 10.074 -37.284 1.00 20.83 71 ILE A N 1
ATOM 504 C CA . ILE A 1 71 ? -10.016 8.632 -37.300 1.00 20.65 71 ILE A CA 1
ATOM 505 C C . ILE A 1 71 ? -9.247 8.131 -36.063 1.00 20.56 71 ILE A C 1
ATOM 506 O O . ILE A 1 71 ? -8.235 8.714 -35.673 1.00 20.34 71 ILE A O 1
ATOM 511 N N . ARG A 1 72 ? -9.753 7.050 -35.463 1.00 20.57 72 ARG A N 1
ATOM 512 C CA . ARG A 1 72 ? -9.110 6.365 -34.330 1.00 20.65 72 ARG A CA 1
ATOM 513 C C . ARG A 1 72 ? -8.222 5.188 -34.802 1.00 20.41 72 ARG A C 1
ATOM 514 O O . ARG A 1 72 ? -8.346 4.753 -35.950 1.00 20.27 72 ARG A O 1
ATOM 522 N N . PRO A 1 73 ? -7.323 4.674 -33.926 1.00 20.21 73 PRO A N 1
ATOM 523 C CA . PRO A 1 73 ? -6.259 3.758 -34.389 1.00 20.09 73 PRO A CA 1
ATOM 524 C C . PRO A 1 73 ? -6.547 2.242 -34.517 1.00 19.93 73 PRO A C 1
ATOM 525 O O . PRO A 1 73 ? -5.794 1.557 -35.219 1.00 19.89 73 PRO A O 1
ATOM 529 N N . TYR A 1 74 ? -7.594 1.729 -33.865 1.00 19.69 74 TYR A N 1
ATOM 530 C CA . TYR A 1 74 ? -7.881 0.273 -33.836 1.00 19.52 74 TYR A CA 1
ATOM 531 C C . TYR A 1 74 ? -9.162 -0.125 -34.593 1.00 19.34 74 TYR A C 1
ATOM 532 O O . TYR A 1 74 ? -10.195 0.532 -34.455 1.00 19.20 74 TYR A O 1
ATOM 541 N N . ASN A 1 75 ? -9.082 -1.213 -35.368 1.00 19.13 75 ASN A N 1
ATOM 542 C CA . ASN A 1 75 ? -10.168 -1.682 -36.252 1.00 18.98 75 ASN A CA 1
ATOM 543 C C . ASN A 1 75 ? -11.116 -2.668 -35.550 1.00 18.89 75 ASN A C 1
ATOM 544 O O . ASN A 1 75 ? -10.762 -3.832 -35.341 1.00 18.93 75 ASN A O 1
ATOM 549 N N . MET A 1 76 ? -12.321 -2.206 -35.207 1.00 18.79 76 MET A N 1
ATOM 550 C CA . MET A 1 76 ? -13.266 -3.003 -34.401 1.00 18.61 76 MET A CA 1
ATOM 551 C C . MET A 1 76 ? -13.718 -4.300 -35.082 1.00 18.59 76 MET A C 1
ATOM 552 O O . MET A 1 76 ? -13.875 -5.326 -34.416 1.00 18.62 76 MET A O 1
ATOM 557 N N . ALA A 1 77 ? -13.913 -4.255 -36.401 1.00 18.55 77 ALA A N 1
ATOM 558 C CA . ALA A 1 77 ? -14.408 -5.410 -37.162 1.00 18.55 77 ALA A CA 1
ATOM 559 C C . ALA A 1 77 ? -13.374 -6.514 -37.432 1.00 18.56 77 ALA A C 1
ATOM 560 O O . ALA A 1 77 ? -13.684 -7.699 -37.274 1.00 18.50 77 ALA A O 1
ATOM 562 N N . THR A 1 78 ? -12.165 -6.130 -37.849 1.00 18.48 78 THR A N 1
ATOM 563 C CA . THR A 1 78 ? -11.137 -7.103 -38.264 1.00 18.36 78 THR A CA 1
ATOM 564 C C . THR A 1 78 ? -10.096 -7.429 -37.185 1.00 18.37 78 THR A C 1
ATOM 565 O O . THR A 1 78 ? -9.453 -8.482 -37.238 1.00 18.19 78 THR A O 1
ATOM 569 N N . GLY A 1 79 ? -9.918 -6.517 -36.230 1.00 18.39 79 GLY A N 1
ATOM 570 C CA . GLY A 1 79 ? -8.950 -6.698 -35.144 1.00 18.55 79 GLY A CA 1
ATOM 571 C C . GLY A 1 79 ? -7.528 -6.233 -35.434 1.00 18.72 79 GLY A C 1
ATOM 572 O O . GLY A 1 79 ? -6.631 -6.441 -34.613 1.00 18.73 79 GLY A O 1
ATOM 573 N N . ALA A 1 80 ? -7.319 -5.603 -36.591 1.00 18.79 80 ALA A N 1
ATOM 574 C CA . ALA A 1 80 ? -5.990 -5.134 -37.010 1.00 18.85 80 ALA A CA 1
ATOM 575 C C . ALA A 1 80 ? -5.477 -3.937 -36.199 1.00 18.99 80 ALA A C 1
ATOM 576 O O . ALA A 1 80 ? -6.243 -3.024 -35.873 1.00 18.71 80 ALA A O 1
ATOM 578 N N . ALA A 1 81 ? -4.175 -3.949 -35.896 1.00 19.09 81 ALA A N 1
ATOM 579 C CA . ALA A 1 81 ? -3.527 -2.892 -35.103 1.00 19.29 81 ALA A CA 1
ATOM 580 C C . ALA A 1 81 ? -2.155 -2.473 -35.666 1.00 19.48 81 ALA A C 1
ATOM 581 O O . ALA A 1 81 ? -1.115 -2.850 -35.114 1.00 19.44 81 ALA A O 1
ATOM 583 N N . PRO A 1 82 ? -2.150 -1.673 -36.757 1.00 19.68 82 PRO A N 1
ATOM 584 C CA . PRO A 1 82 ? -0.923 -1.305 -37.489 1.00 19.88 82 PRO A CA 1
ATOM 585 C C . PRO A 1 82 ? 0.110 -0.477 -36.707 1.00 20.17 82 PRO A C 1
ATOM 586 O O . PRO A 1 82 ? 1.315 -0.661 -36.909 1.00 20.05 82 PRO A O 1
ATOM 590 N N . PHE A 1 83 ? -0.349 0.415 -35.829 1.00 20.57 83 PHE A N 1
ATOM 591 C CA . PHE A 1 83 ? 0.555 1.299 -35.076 1.00 21.06 83 PHE A CA 1
ATOM 592 C C . PHE A 1 83 ? 1.308 0.609 -33.928 1.00 21.37 83 PHE A C 1
ATOM 593 O O . PHE A 1 83 ? 2.156 1.227 -33.278 1.00 21.50 83 PHE A O 1
ATOM 601 N N . ASP A 1 84 ? 0.996 -0.662 -33.685 1.00 21.66 84 ASP A N 1
ATOM 602 C CA . ASP A 1 84 ? 1.690 -1.460 -32.671 1.00 22.02 84 ASP A CA 1
ATOM 603 C C . ASP A 1 84 ? 2.831 -2.287 -33.269 1.00 21.99 84 ASP A C 1
ATOM 604 O O . ASP A 1 84 ? 3.601 -2.912 -32.534 1.00 22.02 84 ASP A O 1
ATOM 609 N N . SER A 1 85 ? 2.938 -2.276 -34.597 1.00 21.86 85 SER A N 1
ATOM 610 C CA . SER A 1 85 ? 3.837 -3.176 -35.318 1.00 21.78 85 SER A CA 1
ATOM 611 C C . SER A 1 85 ? 4.777 -2.460 -36.299 1.00 21.61 85 SER A C 1
ATOM 612 O O . SER A 1 85 ? 5.944 -2.849 -36.437 1.00 21.78 85 SER A O 1
ATOM 615 N N . LEU A 1 86 ? 4.271 -1.424 -36.971 1.00 21.25 86 LEU A N 1
ATOM 616 C CA . LEU A 1 86 ? 5.043 -0.672 -37.972 1.00 20.83 86 LEU A CA 1
ATOM 617 C C . LEU A 1 86 ? 5.314 0.784 -37.553 1.00 20.51 86 LEU A C 1
ATOM 618 O O . LEU A 1 86 ? 4.573 1.353 -36.750 1.00 20.41 86 LEU A O 1
ATOM 623 N N . ASN A 1 87 ? 6.376 1.369 -38.113 1.00 20.21 87 ASN A N 1
ATOM 624 C CA . ASN A 1 87 ? 6.777 2.762 -37.861 1.00 19.91 87 ASN A CA 1
ATOM 625 C C . ASN A 1 87 ? 6.346 3.668 -39.030 1.00 19.64 87 ASN A C 1
ATOM 626 O O . ASN A 1 87 ? 6.864 3.528 -40.141 1.00 19.64 87 ASN A O 1
ATOM 631 N N . VAL A 1 88 ? 5.399 4.582 -38.779 1.00 19.34 88 VAL A N 1
ATOM 632 C CA . VAL A 1 88 ? 4.736 5.378 -39.843 1.00 18.94 88 VAL A CA 1
ATOM 633 C C . VAL A 1 88 ? 4.719 6.901 -39.559 1.00 18.76 88 VAL A C 1
ATOM 634 O O . VAL A 1 88 ? 4.636 7.312 -38.397 1.00 18.72 88 VAL A O 1
ATOM 638 N N . ALA A 1 89 ? 4.784 7.719 -40.620 1.00 18.44 89 ALA A N 1
ATOM 639 C CA . ALA A 1 89 ? 4.730 9.198 -40.516 1.00 18.29 89 ALA A CA 1
ATOM 640 C C . ALA A 1 89 ? 4.288 9.929 -41.811 1.00 18.21 89 ALA A C 1
ATOM 641 O O . ALA A 1 89 ? 3.997 9.285 -42.824 1.00 18.20 89 ALA A O 1
ATOM 643 N N . ASP A 1 90 ? 4.240 11.268 -41.755 1.00 17.98 90 ASP A N 1
ATOM 644 C CA . ASP A 1 90 ? 3.893 12.143 -42.899 1.00 17.94 90 ASP A CA 1
ATOM 645 C C . ASP A 1 90 ? 5.143 12.865 -43.435 1.00 17.84 90 ASP A C 1
ATOM 646 O O . ASP A 1 90 ? 5.822 13.574 -42.687 1.00 17.62 90 ASP A O 1
ATOM 651 N N . ILE A 1 91 ? 5.429 12.695 -44.729 1.00 17.83 91 ILE A N 1
ATOM 652 C CA . ILE A 1 91 ? 6.682 13.202 -45.325 1.00 17.83 91 ILE A CA 1
ATOM 653 C C . ILE A 1 91 ? 6.547 14.387 -46.314 1.00 17.87 91 ILE A C 1
ATOM 654 O O . ILE A 1 91 ? 7.532 14.779 -46.947 1.00 17.88 91 ILE A O 1
ATOM 659 N N . GLY A 1 92 ? 5.343 14.946 -46.443 1.00 17.91 92 GLY A N 1
ATOM 660 C CA . GLY A 1 92 ? 5.127 16.165 -47.242 1.00 17.97 92 GLY A CA 1
ATOM 661 C C . GLY A 1 92 ? 4.687 15.967 -48.687 1.00 18.01 92 GLY A C 1
ATOM 662 O O . GLY A 1 92 ? 4.150 14.913 -49.037 1.00 17.75 92 GLY A O 1
ATOM 663 N N . ASP A 1 93 ? 4.919 16.991 -49.516 1.00 18.10 93 ASP A N 1
ATOM 664 C CA . ASP A 1 93 ? 4.514 17.007 -50.935 1.00 18.35 93 ASP A CA 1
ATOM 665 C C . ASP A 1 93 ? 5.705 17.083 -51.911 1.00 18.62 93 ASP A C 1
ATOM 666 O O . ASP A 1 93 ? 6.815 17.467 -51.526 1.00 18.68 93 ASP A O 1
ATOM 671 N N . VAL A 1 94 ? 5.450 16.727 -53.173 1.00 18.87 94 VAL A N 1
ATOM 672 C CA . VAL A 1 94 ? 6.440 16.801 -54.261 1.00 19.14 94 VAL A CA 1
ATOM 673 C C . VAL A 1 94 ? 6.304 18.131 -55.020 1.00 19.44 94 VAL A C 1
ATOM 674 O O . VAL A 1 94 ? 5.192 18.540 -55.367 1.00 19.37 94 VAL A O 1
ATOM 678 N N . ALA A 1 95 ? 7.434 18.792 -55.280 1.00 19.76 95 ALA A N 1
ATOM 679 C CA . ALA A 1 95 ? 7.442 20.120 -55.912 1.00 20.18 95 ALA A CA 1
ATOM 680 C C . ALA A 1 95 ? 7.453 20.079 -57.447 1.00 20.45 95 ALA A C 1
ATOM 681 O O . ALA A 1 95 ? 8.518 20.134 -58.075 1.00 20.47 95 ALA A O 1
ATOM 683 N N . ILE A 1 96 ? 6.260 20.000 -58.038 1.00 20.80 96 ILE A N 1
ATOM 684 C CA . ILE A 1 96 ? 6.091 19.914 -59.501 1.00 21.16 96 ILE A CA 1
ATOM 685 C C . ILE A 1 96 ? 6.153 21.270 -60.225 1.00 21.38 96 ILE A C 1
ATOM 686 O O . ILE A 1 96 ? 6.073 22.324 -59.592 1.00 21.47 96 ILE A O 1
ATOM 691 N N . ASN A 1 97 ? 6.307 21.218 -61.550 1.00 21.74 97 ASN A N 1
ATOM 692 C CA . ASN A 1 97 ? 6.272 22.396 -62.424 1.00 22.05 97 ASN A CA 1
ATOM 693 C C . ASN A 1 97 ? 4.896 22.500 -63.083 1.00 22.28 97 ASN A C 1
ATOM 694 O O . ASN A 1 97 ? 4.560 21.700 -63.962 1.00 22.35 97 ASN A O 1
ATOM 699 N N . THR A 1 98 ? 4.109 23.491 -62.662 1.00 22.52 98 THR A N 1
ATOM 700 C CA . THR A 1 98 ? 2.719 23.633 -63.120 1.00 22.82 98 THR A CA 1
ATOM 701 C C . THR A 1 98 ? 2.578 24.354 -64.475 1.00 22.97 98 THR A C 1
ATOM 702 O O . THR A 1 98 ? 1.460 24.583 -64.949 1.00 22.94 98 THR A O 1
ATOM 706 N N . PHE A 1 99 ? 3.712 24.685 -65.097 1.00 23.17 99 PHE A N 1
ATOM 707 C CA . PHE A 1 99 ? 3.727 25.394 -66.383 1.00 23.42 99 PHE A CA 1
ATOM 708 C C . PHE A 1 99 ? 4.251 24.552 -67.565 1.00 23.50 99 PHE A C 1
ATOM 709 O O . PHE A 1 99 ? 4.273 25.028 -68.704 1.00 23.58 99 PHE A O 1
ATOM 717 N N . ASN A 1 100 ? 4.663 23.310 -67.291 1.00 23.57 100 ASN A N 1
ATOM 718 C CA . ASN A 1 100 ? 5.201 22.397 -68.314 1.00 23.66 100 ASN A CA 1
ATOM 719 C C . ASN A 1 100 ? 5.001 20.927 -67.914 1.00 23.71 100 ASN A C 1
ATOM 720 O O . ASN A 1 100 ? 5.599 20.457 -66.943 1.00 23.79 100 ASN A O 1
ATOM 725 N N . LEU A 1 101 ? 4.176 20.211 -68.680 1.00 23.77 101 LEU A N 1
ATOM 726 C CA . LEU A 1 101 ? 3.739 18.848 -68.330 1.00 23.78 101 LEU A CA 1
ATOM 727 C C . LEU A 1 101 ? 4.828 17.768 -68.403 1.00 23.79 101 LEU A C 1
ATOM 728 O O . LEU A 1 101 ? 4.965 16.967 -67.474 1.00 23.68 101 LEU A O 1
ATOM 733 N N . LEU A 1 102 ? 5.588 17.743 -69.500 1.00 23.87 102 LEU A N 1
ATOM 734 C CA . LEU A 1 102 ? 6.661 16.752 -69.680 1.00 23.88 102 LEU A CA 1
ATOM 735 C C . LEU A 1 102 ? 7.811 16.906 -68.674 1.00 23.93 102 LEU A C 1
ATOM 736 O O . LEU A 1 102 ? 8.458 15.920 -68.307 1.00 23.91 102 LEU A O 1
ATOM 741 N N . GLU A 1 103 ? 8.055 18.138 -68.232 1.00 23.98 103 GLU A N 1
ATOM 742 C CA . GLU A 1 103 ? 9.065 18.412 -67.206 1.00 24.23 103 GLU A CA 1
ATOM 743 C C . GLU A 1 103 ? 8.606 17.946 -65.817 1.00 24.12 103 GLU A C 1
ATOM 744 O O . GLU A 1 103 ? 9.422 17.506 -65.003 1.00 24.07 103 GLU A O 1
ATOM 750 N N . ALA A 1 104 ? 7.301 18.045 -65.559 1.00 24.05 104 ALA A N 1
ATOM 751 C CA . ALA A 1 104 ? 6.711 17.563 -64.306 1.00 24.05 104 ALA A CA 1
ATOM 752 C C . ALA A 1 104 ? 6.823 16.043 -64.170 1.00 23.99 104 ALA A C 1
ATOM 753 O O . ALA A 1 104 ? 7.030 15.529 -63.070 1.00 23.89 104 ALA A O 1
ATOM 755 N N . VAL A 1 105 ? 6.690 15.339 -65.295 1.00 24.08 105 VAL A N 1
ATOM 756 C CA . VAL A 1 105 ? 6.801 13.875 -65.347 1.00 24.17 105 VAL A CA 1
ATOM 757 C C . VAL A 1 105 ? 8.219 13.398 -64.986 1.00 24.22 105 VAL A C 1
ATOM 758 O O . VAL A 1 105 ? 8.383 12.381 -64.305 1.00 24.15 105 VAL A O 1
ATOM 762 N N . ARG A 1 106 ? 9.229 14.142 -65.439 1.00 24.30 106 ARG A N 1
ATOM 763 C CA . ARG A 1 106 ? 10.633 13.847 -65.130 1.00 24.42 106 ARG A CA 1
ATOM 764 C C . ARG A 1 106 ? 10.937 13.987 -63.630 1.00 24.29 106 ARG A C 1
ATOM 765 O O . ARG A 1 106 ? 11.651 13.159 -63.055 1.00 24.20 106 ARG A O 1
ATOM 773 N N . ILE A 1 107 ? 10.384 15.031 -63.011 1.00 24.09 107 ILE A N 1
ATOM 774 C CA . ILE A 1 107 ? 10.579 15.309 -61.580 1.00 23.87 107 ILE A CA 1
ATOM 775 C C . ILE A 1 107 ? 10.007 14.200 -60.682 1.00 23.76 107 ILE A C 1
ATOM 776 O O . ILE A 1 107 ? 10.617 13.839 -59.671 1.00 23.62 107 ILE A O 1
ATOM 781 N N . ILE A 1 108 ? 8.850 13.660 -61.067 1.00 23.65 108 ILE A N 1
ATOM 782 C CA . ILE A 1 108 ? 8.166 12.615 -60.290 1.00 23.66 108 ILE A CA 1
ATOM 783 C C . ILE A 1 108 ? 8.967 11.304 -60.206 1.00 23.71 108 ILE 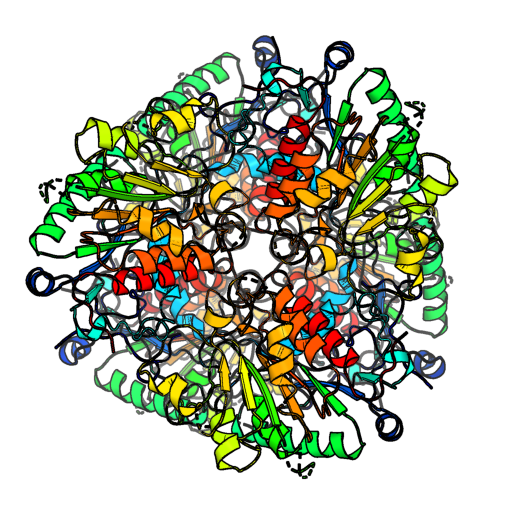A C 1
ATOM 784 O O . ILE A 1 108 ? 9.098 10.730 -59.121 1.00 23.62 108 ILE A O 1
ATOM 789 N N . GLU A 1 109 ? 9.507 10.849 -61.339 1.00 23.80 109 GLU A N 1
ATOM 790 C CA . GLU A 1 109 ? 10.316 9.619 -61.384 1.00 23.96 109 GLU A CA 1
ATOM 791 C C . GLU A 1 109 ? 11.580 9.719 -60.516 1.00 24.03 109 GLU A C 1
ATOM 792 O O . GLU A 1 109 ? 11.955 8.752 -59.845 1.00 24.07 109 GLU A O 1
ATOM 798 N N . GLN A 1 110 ? 12.219 10.890 -60.531 1.00 24.14 110 GLN A N 1
ATOM 799 C CA . GLN A 1 110 ? 13.449 11.136 -59.767 1.00 24.26 110 GLN A CA 1
ATOM 800 C C . GLN A 1 110 ? 13.248 11.057 -58.253 1.00 24.10 110 GLN A C 1
ATOM 801 O O . GLN A 1 110 ? 14.104 10.530 -57.537 1.00 23.97 110 GLN A O 1
ATOM 807 N N . GLU A 1 111 ? 12.123 11.587 -57.775 1.00 23.86 111 GLU A N 1
ATOM 808 C CA . GLU A 1 111 ? 11.846 11.651 -56.336 1.00 23.71 111 GLU A CA 1
ATOM 809 C C . GLU A 1 111 ? 11.399 10.314 -55.746 1.00 23.42 111 GLU A C 1
ATOM 810 O O . GLU A 1 111 ? 11.665 10.030 -54.574 1.00 23.40 111 GLU A O 1
ATOM 816 N N . TYR A 1 112 ? 10.724 9.497 -56.554 1.00 23.11 112 TYR A N 1
ATOM 817 C CA . TYR A 1 112 ? 10.315 8.154 -56.128 1.00 22.79 112 TYR A CA 1
ATOM 818 C C . TYR A 1 112 ? 11.473 7.145 -56.151 1.00 22.62 112 TYR A C 1
ATOM 819 O O . TYR A 1 112 ? 11.423 6.126 -55.459 1.00 22.54 112 TYR A O 1
ATOM 828 N N . ASP A 1 113 ? 12.514 7.435 -56.936 1.00 22.42 113 ASP A N 1
ATOM 829 C CA . ASP A 1 113 ? 13.773 6.683 -56.866 1.00 22.28 113 ASP A CA 1
ATOM 830 C C . ASP A 1 113 ? 14.436 6.866 -55.493 1.00 22.13 113 ASP A C 1
ATOM 831 O O . ASP A 1 113 ? 15.046 5.934 -54.960 1.00 22.12 113 ASP A O 1
ATOM 836 N N . ARG A 1 114 ? 14.303 8.069 -54.933 1.00 21.96 114 ARG A N 1
ATOM 837 C CA . ARG A 1 114 ? 14.863 8.408 -53.619 1.00 21.91 114 ARG A CA 1
ATOM 838 C C . ARG A 1 114 ? 14.091 7.776 -52.455 1.00 21.56 114 ARG A C 1
ATOM 839 O O . ARG A 1 114 ? 14.697 7.335 -51.477 1.00 21.51 114 ARG A O 1
ATOM 847 N N . ILE A 1 115 ? 12.761 7.752 -52.565 1.00 21.20 115 ILE A N 1
ATOM 848 C CA . ILE A 1 115 ? 11.884 7.172 -51.537 1.00 20.84 115 ILE A CA 1
ATOM 849 C C . ILE A 1 115 ? 12.108 5.659 -51.391 1.00 20.71 115 ILE A C 1
ATOM 850 O O . ILE A 1 115 ? 12.238 5.150 -50.272 1.00 20.51 115 ILE A O 1
ATOM 855 N N . LEU A 1 116 ? 12.171 4.957 -52.522 1.00 20.50 116 LEU A N 1
ATOM 856 C CA . LEU A 1 116 ? 12.394 3.506 -52.534 1.00 20.55 116 LEU A CA 1
ATOM 857 C C . LEU A 1 116 ? 13.826 3.123 -52.132 1.00 20.53 116 LEU A C 1
ATOM 858 O O . LEU A 1 116 ? 14.089 1.975 -51.755 1.00 20.60 116 LEU A O 1
ATOM 863 N N . GLY A 1 117 ? 14.738 4.090 -52.214 1.00 20.44 117 GLY A N 1
ATOM 864 C CA . GLY A 1 117 ? 16.121 3.909 -51.775 1.00 20.32 117 GLY A CA 1
ATOM 865 C C . GLY A 1 117 ? 16.277 3.871 -50.261 1.00 20.28 117 GLY A C 1
ATOM 866 O O . GLY A 1 117 ? 17.226 3.269 -49.749 1.00 20.18 117 GLY A O 1
ATOM 867 N N . HIS A 1 118 ? 15.353 4.524 -49.550 1.00 20.11 118 HIS A N 1
ATOM 868 C CA . HIS A 1 118 ? 15.311 4.485 -48.084 1.00 20.16 118 HIS A CA 1
ATOM 869 C C . HIS A 1 118 ? 14.654 3.197 -47.555 1.00 20.04 118 HIS A C 1
ATOM 870 O O . HIS A 1 118 ? 14.737 2.897 -46.360 1.00 19.87 118 HIS A O 1
ATOM 877 N N . GLY A 1 119 ? 13.998 2.453 -48.445 1.00 19.91 119 GLY A N 1
ATOM 878 C CA . GLY A 1 119 ? 13.296 1.216 -48.077 1.00 19.91 119 GLY A CA 1
ATOM 879 C C . GLY A 1 119 ? 11.855 1.423 -47.626 1.00 19.78 119 GLY A C 1
ATOM 880 O O . GLY A 1 119 ? 11.320 0.619 -46.858 1.00 19.85 119 GLY A O 1
ATOM 881 N N . ILE A 1 120 ? 11.228 2.490 -48.122 1.00 19.54 120 ILE A N 1
ATOM 882 C CA . ILE A 1 120 ? 9.873 2.891 -47.713 1.00 19.39 120 ILE A CA 1
ATOM 883 C C . ILE A 1 120 ? 8.795 2.418 -48.701 1.00 19.31 120 ILE A C 1
ATOM 884 O O . ILE A 1 120 ? 8.979 2.514 -49.920 1.00 19.30 120 ILE A O 1
ATOM 889 N N . LEU A 1 121 ? 7.681 1.912 -48.165 1.00 19.04 121 LEU A N 1
ATOM 890 C CA . LEU A 1 121 ? 6.487 1.575 -48.955 1.00 18.77 121 LEU A CA 1
ATOM 891 C C . LEU A 1 121 ? 5.507 2.765 -48.959 1.00 18.47 121 LEU A C 1
ATOM 892 O O . LEU A 1 121 ? 5.032 3.174 -47.897 1.00 18.39 121 LEU A O 1
ATOM 897 N N . PRO A 1 122 ? 5.201 3.323 -50.152 1.00 18.21 122 PRO A N 1
ATOM 898 C CA . PRO A 1 122 ? 4.410 4.560 -50.253 1.00 18.03 122 PRO A CA 1
ATOM 899 C C . PRO A 1 122 ? 2.880 4.399 -50.358 1.00 17.78 122 PRO A C 1
ATOM 900 O O . PRO A 1 122 ? 2.393 3.471 -51.009 1.00 17.76 122 PRO A O 1
ATOM 904 N N . LEU A 1 123 ? 2.153 5.318 -49.716 1.00 17.44 123 LEU A N 1
ATOM 905 C CA . LEU A 1 123 ? 0.688 5.440 -49.827 1.00 17.13 123 LEU A CA 1
ATOM 906 C C . LEU A 1 123 ? 0.327 6.858 -50.313 1.00 17.02 123 LEU A C 1
ATOM 907 O O . LEU A 1 123 ? 0.344 7.813 -49.528 1.00 16.74 123 LEU A O 1
ATOM 912 N N . THR A 1 124 ? -0.017 6.979 -51.598 1.00 16.79 124 THR A N 1
ATOM 913 C CA . THR A 1 124 ? -0.053 8.274 -52.311 1.00 16.62 124 THR A CA 1
ATOM 914 C C . THR A 1 124 ? -1.425 8.980 -52.388 1.00 16.78 124 THR A C 1
ATOM 915 O O . THR A 1 124 ? -2.446 8.351 -52.684 1.00 16.69 124 THR A O 1
ATOM 919 N N . LEU A 1 125 ? -1.418 10.293 -52.129 1.00 16.85 125 LEU A N 1
ATOM 920 C CA . LEU A 1 125 ? -2.594 11.168 -52.266 1.00 16.89 125 LEU A CA 1
ATOM 921 C C . LEU A 1 125 ? -2.488 12.038 -53.533 1.00 17.03 125 LEU A C 1
ATOM 922 O O . LEU A 1 125 ? -1.542 12.821 -53.666 1.00 16.89 125 LEU A O 1
ATOM 927 N N . GLY A 1 126 ? -3.456 11.914 -54.445 1.00 17.09 126 GLY A N 1
ATOM 928 C CA . GLY A 1 126 ? -3.451 12.668 -55.722 1.00 17.42 126 GLY A CA 1
ATOM 929 C C . GLY A 1 126 ? -4.433 13.837 -55.789 1.00 17.58 126 GLY A C 1
ATOM 930 O O . GLY A 1 126 ? -5.118 14.119 -54.798 1.00 17.56 126 GLY A O 1
ATOM 931 N N . GLY A 1 127 ? -4.525 14.531 -56.932 1.00 17.58 127 GLY A N 1
ATOM 932 C CA . GLY A 1 127 ? -3.745 14.262 -58.154 1.00 17.78 127 GLY A CA 1
ATOM 933 C C . GLY A 1 127 ? -4.529 13.526 -59.232 1.00 17.82 127 GLY A C 1
ATOM 934 O O . GLY A 1 127 ? -5.329 12.644 -58.916 1.00 17.87 127 GLY A O 1
ATOM 935 N N . ASP A 1 128 ? -4.305 13.874 -60.504 1.00 18.00 128 ASP A N 1
ATOM 936 C CA . ASP A 1 128 ? -4.966 13.167 -61.623 1.00 18.08 128 ASP A CA 1
ATOM 937 C C . ASP A 1 128 ? -4.213 11.894 -62.064 1.00 18.08 128 ASP A C 1
ATOM 938 O O . ASP A 1 128 ? -3.084 11.660 -61.630 1.00 18.16 128 ASP A O 1
ATOM 943 N N . HIS A 1 129 ? -4.836 11.090 -62.930 1.00 18.14 129 HIS A N 1
ATOM 944 C CA . HIS A 1 129 ? -4.362 9.722 -63.224 1.00 18.01 129 HIS A CA 1
ATOM 945 C C . HIS A 1 129 ? -3.076 9.608 -64.067 1.00 18.12 129 HIS A C 1
ATOM 946 O O . HIS A 1 129 ? -2.587 8.497 -64.307 1.00 18.01 129 HIS A O 1
ATOM 953 N N . THR A 1 130 ? -2.529 10.743 -64.507 1.00 18.11 130 THR A N 1
ATOM 954 C CA . THR A 1 130 ? -1.258 10.761 -65.250 1.00 18.10 130 THR A CA 1
ATOM 955 C C . THR A 1 130 ? -0.065 10.387 -64.349 1.00 18.01 130 THR A C 1
ATOM 956 O O . THR A 1 130 ? 0.942 9.859 -64.833 1.00 17.95 130 THR A O 1
ATOM 960 N N . ILE A 1 131 ? -0.196 10.641 -63.044 1.00 17.83 131 ILE A N 1
ATOM 961 C CA . ILE A 1 131 ? 0.884 10.398 -62.071 1.00 17.73 131 ILE A CA 1
ATOM 962 C C . ILE A 1 131 ? 1.323 8.927 -61.942 1.00 17.78 131 ILE A C 1
ATOM 963 O O . ILE A 1 131 ? 2.465 8.654 -61.560 1.00 17.75 131 ILE A O 1
ATOM 968 N N . THR A 1 132 ? 0.424 7.996 -62.262 1.00 17.76 132 THR A N 1
ATOM 969 C CA . THR A 1 132 ? 0.679 6.557 -62.082 1.00 17.90 132 THR A CA 1
ATOM 970 C C . THR A 1 132 ? 1.745 5.992 -63.039 1.00 18.12 132 THR A C 1
ATOM 971 O O . THR A 1 132 ? 2.377 4.976 -62.735 1.00 18.23 132 THR A O 1
ATOM 975 N N . LEU A 1 133 ? 1.956 6.654 -64.178 1.00 18.34 133 LEU A N 1
ATOM 976 C CA . LEU A 1 133 ? 2.950 6.196 -65.161 1.00 18.59 133 LEU A CA 1
ATOM 977 C C . LEU A 1 133 ? 4.414 6.313 -64.683 1.00 18.70 133 LEU A C 1
ATOM 978 O O . LEU A 1 133 ? 5.132 5.307 -64.683 1.00 18.86 133 LEU A O 1
ATOM 983 N N . PRO A 1 134 ? 4.862 7.524 -64.276 1.00 18.77 134 PRO A N 1
ATOM 984 C CA . PRO A 1 134 ? 6.244 7.641 -63.788 1.00 18.84 134 PRO A CA 1
ATOM 985 C C . PRO A 1 134 ? 6.507 6.933 -62.450 1.00 19.04 134 PRO A C 1
ATOM 986 O O . PRO A 1 134 ? 7.666 6.645 -62.132 1.00 18.94 134 PRO A O 1
ATOM 990 N N . ILE A 1 135 ? 5.450 6.659 -61.683 1.00 19.17 135 ILE A N 1
ATOM 991 C CA . ILE A 1 135 ? 5.564 5.869 -60.447 1.00 19.34 135 ILE A CA 1
ATOM 992 C C . ILE A 1 135 ? 5.905 4.406 -60.767 1.00 19.51 135 ILE A C 1
ATOM 993 O O . ILE A 1 135 ? 6.807 3.827 -60.154 1.00 19.49 135 ILE A O 1
ATOM 998 N N . LEU A 1 136 ? 5.200 3.825 -61.740 1.00 19.79 136 LEU A N 1
ATOM 999 C CA . LEU A 1 136 ? 5.454 2.443 -62.169 1.00 20.03 136 LEU A CA 1
ATOM 1000 C C . LEU A 1 136 ? 6.835 2.251 -62.815 1.00 20.28 136 LEU A C 1
ATOM 1001 O O . LEU A 1 136 ? 7.402 1.152 -62.755 1.00 20.32 136 LEU A O 1
ATOM 1006 N N . ARG A 1 137 ? 7.365 3.315 -63.422 1.00 20.45 137 ARG A N 1
ATOM 1007 C CA . ARG A 1 137 ? 8.723 3.318 -63.987 1.00 20.82 137 ARG A CA 1
ATOM 1008 C C . ARG A 1 137 ? 9.794 3.087 -62.913 1.00 21.09 137 ARG A C 1
ATOM 1009 O O . ARG A 1 137 ? 10.770 2.371 -63.148 1.00 21.09 137 ARG A O 1
ATOM 1017 N N . ALA A 1 138 ? 9.599 3.691 -61.741 1.00 21.43 138 ALA A N 1
ATOM 1018 C CA . ALA A 1 138 ? 10.515 3.530 -60.606 1.00 21.82 138 ALA A CA 1
ATOM 1019 C C . ALA A 1 138 ? 10.342 2.193 -59.879 1.00 22.15 138 ALA A C 1
ATOM 1020 O O . ALA A 1 138 ? 11.311 1.643 -59.347 1.00 22.18 138 ALA A O 1
ATOM 1022 N N . ILE A 1 139 ? 9.109 1.684 -59.856 1.00 22.57 139 ILE A N 1
ATOM 1023 C CA . ILE A 1 139 ? 8.784 0.391 -59.230 1.00 23.03 139 ILE A CA 1
ATOM 1024 C C . ILE A 1 139 ? 9.514 -0.790 -59.897 1.00 23.38 139 ILE A C 1
ATOM 1025 O O . ILE A 1 139 ? 9.992 -1.700 -59.209 1.00 23.40 139 ILE A O 1
ATOM 1041 N N . LYS A 1 141 ? 12.416 -0.806 -61.488 1.00 24.87 141 LYS A N 1
ATOM 1042 C CA . LYS A 1 141 ? 13.858 -0.776 -61.197 1.00 25.09 141 LYS A CA 1
ATOM 1043 C C . LYS A 1 141 ? 14.217 -1.513 -59.906 1.00 25.16 141 LYS A C 1
ATOM 1044 O O . LYS A 1 141 ? 15.298 -2.101 -59.798 1.00 25.26 141 LYS A O 1
ATOM 1059 N N . HIS A 1 143 ? 11.919 -3.809 -58.131 1.00 24.65 143 HIS A N 1
ATOM 1060 C CA . HIS A 1 143 ? 11.238 -5.094 -57.932 1.00 24.39 143 HIS A CA 1
ATOM 1061 C C . HIS A 1 143 ? 11.117 -5.981 -59.180 1.00 24.25 143 HIS A C 1
ATOM 1062 O O . HIS A 1 143 ? 11.029 -7.205 -59.063 1.00 24.18 143 HIS A O 1
ATOM 1069 N N . GLY A 1 144 ? 11.104 -5.366 -60.362 1.00 24.08 144 GLY A N 1
ATOM 1070 C CA . GLY A 1 144 ? 10.826 -6.085 -61.613 1.00 23.79 144 GLY A CA 1
ATOM 1071 C C . GLY A 1 144 ? 9.371 -5.935 -62.031 1.00 23.53 144 GLY A C 1
ATOM 1072 O O . GLY A 1 144 ? 8.672 -5.047 -61.536 1.00 23.57 144 GLY A O 1
ATOM 1084 N N . VAL A 1 146 ? 5.386 -6.465 -62.336 1.00 21.94 146 VAL A N 1
ATOM 1085 C CA . VAL A 1 146 ? 4.360 -6.635 -61.287 1.00 21.41 146 VAL A CA 1
ATOM 1086 C C . VAL A 1 146 ? 2.933 -6.866 -61.822 1.00 21.05 146 VAL A C 1
ATOM 1087 O O . VAL A 1 146 ? 2.626 -6.524 -62.967 1.00 20.93 146 VAL A O 1
ATOM 1091 N N . GLY A 1 147 ? 2.075 -7.446 -60.978 1.00 20.62 147 GLY A N 1
ATOM 1092 C CA . GLY A 1 147 ? 0.633 -7.571 -61.256 1.00 20.15 147 GLY A CA 1
ATOM 1093 C C . GLY A 1 147 ? -0.150 -6.332 -60.836 1.00 19.78 147 GLY A C 1
ATOM 1094 O O . GLY A 1 147 ? 0.424 -5.408 -60.255 1.00 19.64 147 GLY A O 1
ATOM 1095 N N . LEU A 1 148 ? -1.460 -6.317 -61.112 1.00 19.49 148 LEU A N 1
ATOM 1096 C CA . LEU A 1 148 ? -2.286 -5.111 -60.909 1.00 19.23 148 LEU A CA 1
ATOM 1097 C C . LEU A 1 148 ? -3.777 -5.357 -60.603 1.00 19.13 148 LEU A C 1
ATOM 1098 O O . LEU A 1 148 ? -4.429 -6.178 -61.252 1.00 19.05 148 LEU A O 1
ATOM 1103 N N . VAL A 1 149 ? -4.296 -4.625 -59.613 1.00 18.93 149 VAL A N 1
ATOM 1104 C CA . VAL A 1 149 ? -5.739 -4.544 -59.331 1.00 18.79 149 VAL A CA 1
ATOM 1105 C C . VAL A 1 149 ? -6.198 -3.089 -59.529 1.00 18.65 149 VAL A C 1
ATOM 1106 O O . VAL A 1 149 ? -5.723 -2.187 -58.835 1.00 18.47 149 VAL A O 1
ATOM 1110 N N . HIS A 1 150 ? -7.120 -2.875 -60.471 1.00 18.61 150 HIS A N 1
ATOM 1111 C CA . HIS A 1 150 ? -7.501 -1.528 -60.934 1.00 18.53 150 HIS A CA 1
ATOM 1112 C C . HIS A 1 150 ? -9.022 -1.272 -60.877 1.00 18.43 150 HIS A C 1
ATOM 1113 O O . HIS A 1 150 ? -9.799 -1.985 -61.517 1.00 18.24 150 HIS A O 1
ATOM 1120 N N . VAL A 1 151 ? -9.430 -0.257 -60.108 1.00 18.24 151 VAL A N 1
ATOM 1121 C CA . VAL A 1 151 ? -10.852 0.114 -59.938 1.00 18.16 151 VAL A CA 1
ATOM 1122 C C . VAL A 1 151 ? -11.158 1.461 -60.619 1.00 18.21 151 VAL A C 1
ATOM 1123 O O . VAL A 1 151 ? -10.512 2.469 -60.320 1.00 18.14 151 VAL A O 1
ATOM 1127 N N . ASP A 1 152 ? -12.148 1.472 -61.518 1.00 18.33 152 ASP A N 1
ATOM 1128 C CA . ASP A 1 152 ? -12.430 2.637 -62.376 1.00 18.46 152 ASP A CA 1
ATOM 1129 C C . ASP A 1 152 ? -13.764 2.498 -63.125 1.00 18.67 152 ASP A C 1
ATOM 1130 O O . ASP A 1 152 ? -14.292 1.393 -63.266 1.00 18.88 152 ASP A O 1
ATOM 1135 N N . ALA A 1 153 ? -14.299 3.622 -63.603 1.00 18.87 153 ALA A N 1
ATOM 1136 C CA . ALA A 1 153 ? -15.458 3.617 -64.504 1.00 19.03 153 ALA A CA 1
ATOM 1137 C C . ALA A 1 153 ? -15.030 3.645 -65.978 1.00 19.23 153 ALA A C 1
ATOM 1138 O O . ALA A 1 153 ? -15.855 3.449 -66.878 1.00 19.12 153 ALA A O 1
ATOM 1140 N N . HIS A 1 154 ? -13.738 3.884 -66.208 1.00 19.42 154 HIS A N 1
ATOM 1141 C CA . HIS A 1 154 ? -13.167 3.979 -67.558 1.00 19.76 154 HIS A CA 1
ATOM 1142 C C . HIS A 1 154 ? -11.981 3.022 -67.738 1.00 20.06 154 HIS A C 1
ATOM 1143 O O . HIS A 1 154 ? -11.358 2.603 -66.756 1.00 19.94 154 HIS A O 1
ATOM 1150 N N . ALA A 1 155 ? -11.669 2.690 -68.992 1.00 20.43 155 ALA A N 1
ATOM 1151 C CA . ALA A 1 155 ? -10.577 1.758 -69.308 1.00 20.83 155 ALA A CA 1
ATOM 1152 C C . ALA A 1 155 ? -9.192 2.417 -69.333 1.00 21.14 155 ALA A C 1
ATOM 1153 O O . ALA A 1 155 ? -8.198 1.787 -68.958 1.00 21.12 155 ALA A O 1
ATOM 1155 N N . ASP A 1 156 ? -9.142 3.675 -69.779 1.00 21.47 156 ASP A N 1
ATOM 1156 C CA . ASP A 1 156 ? -7.905 4.475 -69.860 1.00 21.82 156 ASP A CA 1
ATOM 1157 C C . ASP A 1 156 ? -6.805 3.861 -70.748 1.00 22.12 156 ASP A C 1
ATOM 1158 O O . ASP A 1 156 ? -5.634 3.811 -70.353 1.00 22.05 156 ASP A O 1
ATOM 1163 N N . VAL A 1 157 ? -7.186 3.410 -71.945 1.00 22.51 157 VAL A N 1
ATOM 1164 C CA . VAL A 1 157 ? -6.237 2.804 -72.897 1.00 22.92 157 VAL A CA 1
ATOM 1165 C C . VAL A 1 157 ? -6.204 3.491 -74.281 1.00 23.30 157 VAL A C 1
ATOM 1166 O O . VAL A 1 157 ? -5.943 2.840 -75.299 1.00 23.17 157 VAL A O 1
ATOM 1170 N N . ASN A 1 158 ? -6.455 4.801 -74.308 1.00 23.67 158 ASN A N 1
ATOM 1171 C CA . ASN A 1 158 ? -6.409 5.588 -75.549 1.00 24.09 158 ASN A CA 1
ATOM 1172 C C . ASN A 1 158 ? -5.011 5.661 -76.172 1.00 24.31 158 ASN A C 1
ATOM 1173 O O . ASN A 1 158 ? -4.004 5.625 -75.460 1.00 24.27 158 ASN A O 1
ATOM 1178 N N . ASP A 1 159 ? -4.961 5.766 -77.500 1.00 24.64 159 ASP A N 1
ATOM 1179 C CA . ASP A 1 159 ? -3.696 5.894 -78.234 1.00 24.99 159 ASP A CA 1
ATOM 1180 C C . ASP A 1 159 ? -3.181 7.340 -78.228 1.00 25.02 159 ASP A C 1
ATOM 1181 O O . ASP A 1 159 ? -1.968 7.571 -78.226 1.00 24.97 159 ASP A O 1
ATOM 1186 N N . HIS A 1 160 ? -4.108 8.301 -78.227 1.00 25.11 160 HIS A N 1
ATOM 1187 C CA . HIS A 1 160 ? -3.776 9.733 -78.160 1.00 25.31 160 HIS A CA 1
ATOM 1188 C C . HIS A 1 160 ? -4.945 10.586 -77.639 1.00 25.43 160 HIS A C 1
ATOM 1189 O O . HIS A 1 160 ? -6.094 10.133 -77.620 1.00 25.44 160 HIS A O 1
ATOM 1196 N N . MET A 1 161 ? -4.631 11.811 -77.209 1.00 25.60 161 MET A N 1
ATOM 1197 C CA . MET A 1 161 ? -5.634 12.815 -76.834 1.00 25.81 161 MET A CA 1
ATOM 1198 C C . MET A 1 161 ? -5.259 14.183 -77.420 1.00 25.90 161 MET A C 1
ATOM 1199 O O . MET A 1 161 ? -4.264 14.789 -77.016 1.00 25.85 161 MET A O 1
ATOM 1204 N N . PHE A 1 162 ? -6.060 14.649 -78.381 1.00 26.04 162 PHE A N 1
ATOM 1205 C CA . PHE A 1 162 ? -5.77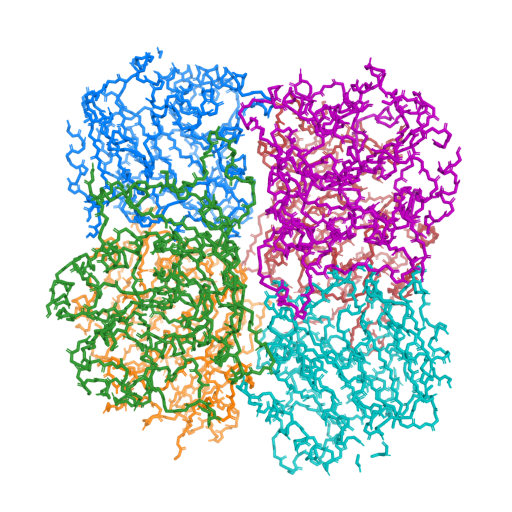8 15.870 -79.162 1.00 26.13 162 PHE A CA 1
ATOM 1206 C C . PHE A 1 162 ? -4.367 15.855 -79.783 1.00 26.12 162 PHE A C 1
ATOM 1207 O O . PHE A 1 162 ? -3.721 16.899 -79.920 1.00 26.01 162 PHE A O 1
ATOM 1215 N N . GLY A 1 163 ? -3.900 14.661 -80.147 1.00 26.06 163 GLY A N 1
ATOM 1216 C CA . GLY A 1 163 ? -2.596 14.486 -80.790 1.00 26.07 163 GLY A CA 1
ATOM 1217 C C . GLY A 1 163 ? -1.419 14.187 -79.872 1.00 26.09 163 GLY A C 1
ATOM 1218 O O . GLY A 1 163 ? -0.347 13.807 -80.350 1.00 26.09 163 GLY A O 1
ATOM 1219 N N . GLU A 1 164 ? -1.613 14.354 -78.563 1.00 26.06 164 GLU A N 1
ATOM 1220 C CA . GLU A 1 164 ? -0.542 14.171 -77.569 1.00 26.01 164 GLU A CA 1
ATOM 1221 C C . GLU A 1 164 ? -0.527 12.758 -76.973 1.00 25.91 164 GLU A C 1
ATOM 1222 O O . GLU A 1 164 ? -1.583 12.163 -76.739 1.00 25.85 164 GLU A O 1
ATOM 1239 N N . ILE A 1 166 ? 0.974 11.613 -73.962 1.00 25.20 166 ILE A N 1
ATOM 1240 C CA . ILE A 1 166 ? 0.912 11.475 -72.501 1.00 25.06 166 ILE A CA 1
ATOM 1241 C C . ILE A 1 166 ? -0.231 12.307 -71.904 1.00 24.86 166 ILE A C 1
ATOM 1242 O O . ILE A 1 166 ? -0.163 13.539 -71.876 1.00 24.75 166 ILE A O 1
ATOM 1247 N N . ALA A 1 167 ? -1.272 11.619 -71.433 1.00 24.71 167 ALA A N 1
ATOM 1248 C CA . ALA A 1 167 ? -2.440 12.253 -70.802 1.00 24.58 167 ALA A CA 1
ATOM 1249 C C . ALA A 1 167 ? -3.126 11.299 -69.815 1.00 24.42 167 ALA A C 1
ATOM 1250 O O . ALA A 1 167 ? -2.749 10.127 -69.716 1.00 24.46 167 ALA A O 1
ATOM 1252 N N . HIS A 1 168 ? -4.133 11.795 -69.094 1.00 24.20 168 HIS A N 1
ATOM 1253 C CA . HIS A 1 168 ? -4.779 11.011 -68.028 1.00 23.94 168 HIS A CA 1
ATOM 1254 C C . HIS A 1 168 ? -5.636 9.839 -68.532 1.00 23.75 168 HIS A C 1
ATOM 1255 O O . HIS A 1 168 ? -6.050 8.982 -67.745 1.00 23.88 168 HIS A O 1
ATOM 1262 N N . GLY A 1 169 ? -5.867 9.790 -69.843 1.00 23.47 169 GLY A N 1
ATOM 1263 C CA . GLY A 1 169 ? -6.607 8.692 -70.466 1.00 23.11 169 GLY A CA 1
ATOM 1264 C C . GLY A 1 169 ? -5.779 7.711 -71.287 1.00 22.91 169 GLY A C 1
ATOM 1265 O O . GLY A 1 169 ? -6.339 6.829 -71.941 1.00 22.84 169 GLY A O 1
ATOM 1266 N N . THR A 1 170 ? -4.452 7.853 -71.254 1.00 22.71 170 THR A N 1
ATOM 1267 C CA . THR A 1 170 ? -3.552 6.980 -72.030 1.00 22.62 170 THR A CA 1
ATOM 1268 C C . THR A 1 170 ? -2.612 6.124 -71.163 1.00 22.66 170 THR A C 1
ATOM 1269 O O . THR A 1 170 ? -1.844 5.313 -71.690 1.00 22.71 170 THR A O 1
ATOM 1273 N N . THR A 1 171 ? -2.695 6.307 -69.844 1.00 22.66 171 THR A N 1
ATOM 1274 C CA . THR A 1 171 ? -1.765 5.719 -68.862 1.00 22.64 171 THR A CA 1
ATOM 1275 C C . THR A 1 171 ? -1.424 4.227 -69.046 1.00 22.83 171 THR A C 1
ATOM 1276 O O . THR A 1 171 ? -0.244 3.859 -69.096 1.00 22.64 171 THR A O 1
ATOM 1280 N N . PHE A 1 172 ? -2.445 3.378 -69.148 1.00 22.96 172 PHE A N 1
ATOM 1281 C CA . PHE A 1 172 ? -2.228 1.925 -69.173 1.00 23.21 172 PHE A CA 1
ATOM 1282 C C . PHE A 1 172 ? -1.908 1.337 -70.558 1.00 23.54 172 PHE A C 1
ATOM 1283 O O . PHE A 1 172 ? -1.471 0.186 -70.660 1.00 23.42 172 PHE A O 1
ATOM 1291 N N . ARG A 1 173 ? -2.114 2.130 -71.610 1.00 23.96 173 ARG A N 1
ATOM 1292 C CA . ARG A 1 173 ? -1.647 1.778 -72.955 1.00 24.40 173 ARG A CA 1
ATOM 1293 C C . ARG A 1 173 ? -0.118 1.878 -73.020 1.00 24.47 173 ARG A C 1
ATOM 1294 O O . ARG A 1 173 ? 0.546 1.008 -73.593 1.00 24.45 173 ARG A O 1
ATOM 1302 N N . ARG A 1 174 ? 0.428 2.935 -72.418 1.00 24.58 174 ARG A N 1
ATOM 1303 C CA . ARG A 1 174 ? 1.875 3.174 -72.389 1.00 24.64 174 ARG A CA 1
ATOM 1304 C C . ARG A 1 174 ? 2.622 2.150 -71.532 1.00 24.63 174 ARG A C 1
ATOM 1305 O O . ARG A 1 174 ? 3.729 1.731 -71.884 1.00 24.48 174 ARG A O 1
ATOM 1313 N N . ALA A 1 175 ? 2.010 1.757 -70.414 1.00 24.55 175 ALA A N 1
ATOM 1314 C CA . ALA A 1 175 ? 2.591 0.773 -69.498 1.00 24.70 175 ALA A CA 1
ATOM 1315 C C . ALA A 1 175 ? 2.796 -0.599 -70.149 1.00 24.82 175 ALA A C 1
ATOM 1316 O O . ALA A 1 175 ? 3.770 -1.293 -69.850 1.00 24.78 175 ALA A O 1
ATOM 1318 N N . VAL A 1 176 ? 1.874 -0.978 -71.034 1.00 25.06 176 VAL A N 1
ATOM 1319 C CA . VAL A 1 176 ? 1.966 -2.236 -71.782 1.00 25.33 176 VAL A CA 1
ATOM 1320 C C . VAL A 1 176 ? 3.094 -2.180 -72.822 1.00 25.49 176 VAL A C 1
ATOM 1321 O O . VAL A 1 176 ? 3.871 -3.130 -72.953 1.00 25.53 176 VAL A O 1
ATOM 1325 N N . GLU A 1 177 ? 3.182 -1.058 -73.538 1.00 25.67 177 GLU A N 1
ATOM 1326 C CA . GLU A 1 177 ? 4.206 -0.843 -74.570 1.00 25.78 177 GLU A CA 1
ATOM 1327 C C . GLU A 1 177 ? 5.631 -0.790 -74.010 1.00 25.75 177 GLU A C 1
ATOM 1328 O O . GLU A 1 177 ? 6.587 -1.161 -74.699 1.00 25.82 177 GLU A O 1
ATOM 1334 N N . GLU A 1 178 ? 5.761 -0.328 -72.768 1.00 25.71 178 GLU A N 1
ATOM 1335 C CA . GLU A 1 178 ? 7.065 -0.160 -72.115 1.00 25.70 178 GLU A CA 1
ATOM 1336 C C . GLU A 1 178 ? 7.517 -1.388 -71.309 1.00 25.73 178 GLU A C 1
ATOM 1337 O O . GLU A 1 178 ? 8.568 -1.353 -70.661 1.00 25.67 178 GLU A O 1
ATOM 1343 N N . ASP A 1 179 ? 6.720 -2.460 -71.362 1.00 25.75 179 ASP A N 1
ATOM 1344 C CA . ASP A 1 179 ? 7.031 -3.756 -70.729 1.00 25.92 179 ASP A CA 1
ATOM 1345 C C . ASP A 1 179 ? 7.168 -3.685 -69.197 1.00 25.78 179 ASP A C 1
ATOM 1346 O O . ASP A 1 179 ? 8.126 -4.207 -68.617 1.00 25.69 179 ASP A O 1
ATOM 1351 N N . LEU A 1 180 ? 6.192 -3.049 -68.551 1.00 25.66 180 LEU A N 1
ATOM 1352 C CA . LEU A 1 180 ? 6.229 -2.835 -67.100 1.00 25.55 180 LEU A CA 1
ATOM 1353 C C . LEU A 1 180 ? 5.389 -3.837 -66.297 1.00 25.55 180 LEU A C 1
ATOM 1354 O O . LEU A 1 180 ? 5.616 -4.013 -65.096 1.00 25.47 180 LEU A O 1
ATOM 1359 N N . LEU A 1 181 ? 4.434 -4.492 -66.960 1.00 25.50 181 LEU A N 1
ATOM 1360 C CA . LEU A 1 181 ? 3.483 -5.388 -66.287 1.00 25.53 181 LEU A CA 1
ATOM 1361 C C . LEU A 1 181 ? 3.564 -6.851 -66.741 1.00 25.61 181 LEU A C 1
ATOM 1362 O O . LEU A 1 181 ? 4.015 -7.147 -67.852 1.00 25.57 181 LEU A O 1
ATOM 1367 N N . ASP A 1 182 ? 3.119 -7.752 -65.864 1.00 25.69 182 ASP A N 1
ATOM 1368 C CA . ASP A 1 182 ? 2.875 -9.152 -66.212 1.00 25.85 182 ASP A CA 1
ATOM 1369 C C . ASP A 1 182 ? 1.402 -9.289 -66.611 1.00 25.81 182 ASP A C 1
ATOM 1370 O O . ASP A 1 182 ? 0.516 -9.339 -65.751 1.00 25.79 182 ASP A O 1
ATOM 1375 N N . CYS A 1 183 ? 1.158 -9.350 -67.921 1.00 25.72 183 CYS A N 1
ATOM 1376 C CA . CYS A 1 183 ? -0.191 -9.262 -68.500 1.00 25.72 183 CYS A CA 1
ATOM 1377 C C . CYS A 1 183 ? -1.168 -10.368 -68.073 1.00 25.48 183 CYS A C 1
ATOM 1378 O O . CYS A 1 183 ? -2.386 -10.177 -68.130 1.00 25.46 183 CYS A O 1
ATOM 1381 N N . ASP A 1 184 ? -0.637 -11.514 -67.649 1.00 25.19 184 ASP A N 1
ATOM 1382 C CA . ASP A 1 184 ? -1.465 -12.643 -67.207 1.00 24.89 184 ASP A CA 1
ATOM 1383 C C . ASP A 1 184 ? -1.893 -12.566 -65.729 1.00 24.52 184 ASP A C 1
ATOM 1384 O O . ASP A 1 184 ? -2.484 -13.514 -65.203 1.00 24.45 184 ASP A O 1
ATOM 1389 N N . ARG A 1 185 ? -1.600 -11.442 -65.070 1.00 24.04 185 ARG A N 1
ATOM 1390 C CA . ARG A 1 185 ? -1.977 -11.231 -63.661 1.00 23.56 185 ARG A CA 1
ATOM 1391 C C . ARG A 1 185 ? -2.647 -9.861 -63.421 1.00 23.24 185 ARG A C 1
ATOM 1392 O O . ARG A 1 185 ? -2.270 -9.136 -62.492 1.00 23.15 185 ARG A O 1
ATOM 1400 N N . VAL A 1 186 ? -3.643 -9.522 -64.246 1.00 22.70 186 VAL A N 1
ATOM 1401 C CA . VAL A 1 186 ? -4.309 -8.202 -64.197 1.00 22.23 186 VAL A CA 1
ATOM 1402 C C . VAL A 1 186 ? -5.848 -8.299 -64.235 1.00 21.97 186 VAL A C 1
ATOM 1403 O O . VAL A 1 186 ? -6.402 -9.079 -65.016 1.00 21.83 186 VAL A O 1
ATOM 1407 N N . VAL A 1 187 ? -6.519 -7.497 -63.398 1.00 21.58 187 VAL A N 1
ATOM 1408 C CA . VAL A 1 187 ? -7.995 -7.412 -63.350 1.00 21.24 187 VAL A CA 1
ATOM 1409 C C . VAL A 1 187 ? -8.493 -5.949 -63.278 1.00 21.06 187 VAL A C 1
ATOM 1410 O O . VAL A 1 187 ? -7.993 -5.159 -62.471 1.00 20.94 187 VAL A O 1
ATOM 1414 N N . GLN A 1 188 ? -9.474 -5.604 -64.121 1.00 20.79 188 GLN A N 1
ATOM 1415 C CA . GLN A 1 188 ? -10.121 -4.276 -64.114 1.00 20.65 188 GLN A CA 1
ATOM 1416 C C . GLN A 1 188 ? -11.603 -4.381 -63.703 1.00 20.54 188 GLN A C 1
ATOM 1417 O O . GLN A 1 188 ? -12.351 -5.168 -64.287 1.00 20.42 188 GLN A O 1
ATOM 1423 N N . ILE A 1 189 ? -12.022 -3.586 -62.710 1.00 20.40 189 ILE A N 1
ATOM 1424 C CA . ILE A 1 189 ? -13.380 -3.692 -62.132 1.00 20.25 189 ILE A CA 1
ATOM 1425 C C . ILE A 1 189 ? -14.188 -2.378 -62.134 1.00 20.29 189 ILE A C 1
ATOM 1426 O O . ILE A 1 189 ? -13.761 -1.375 -61.553 1.00 20.15 189 ILE A O 1
ATOM 1431 N N . GLY A 1 190 ? -15.356 -2.402 -62.782 1.00 20.24 190 GLY A N 1
ATOM 1432 C CA . GLY A 1 190 ? -16.340 -1.315 -62.672 1.00 20.26 190 GLY A CA 1
ATOM 1433 C C . GLY A 1 190 ? -16.728 -0.524 -63.917 1.00 20.40 190 GLY A C 1
ATOM 1434 O O . GLY A 1 190 ? -17.484 0.449 -63.816 1.00 20.40 190 GLY A O 1
ATOM 1435 N N . LEU A 1 191 ? -16.234 -0.936 -65.084 1.00 20.28 191 LEU A N 1
ATOM 1436 C CA . LEU A 1 191 ? -16.414 -0.173 -66.333 1.00 20.45 191 LEU A CA 1
ATOM 1437 C C . LEU A 1 191 ? -17.867 -0.139 -66.820 1.00 20.42 191 LEU A C 1
ATOM 1438 O O . LEU A 1 191 ? -18.577 -1.143 -66.721 1.00 20.37 191 LEU A O 1
ATOM 1443 N N . ARG A 1 192 ? -18.288 1.016 -67.349 1.00 20.47 192 ARG A N 1
ATOM 1444 C CA . ARG A 1 192 ? -19.678 1.255 -67.790 1.00 20.57 192 ARG A CA 1
ATOM 1445 C C . ARG A 1 192 ? -19.811 2.406 -68.819 1.00 20.76 192 ARG A C 1
ATOM 1446 O O . ARG A 1 192 ? -18.809 2.860 -69.378 1.00 20.72 192 ARG A O 1
ATOM 1454 N N . ALA A 1 193 ? -21.053 2.840 -69.069 1.00 20.96 193 ALA A N 1
ATOM 1455 C CA . ALA A 1 193 ? -21.397 4.014 -69.911 1.00 21.25 193 ALA A CA 1
ATOM 1456 C C . ALA A 1 193 ? -21.254 3.841 -71.443 1.00 21.47 193 ALA A C 1
ATOM 1457 O O . ALA A 1 193 ? -21.468 2.742 -71.964 1.00 21.35 193 ALA A O 1
ATOM 1459 N N . GLN A 1 194 ? -20.919 4.927 -72.151 1.00 21.85 194 GLN A N 1
ATOM 1460 C CA . GLN A 1 194 ? -20.901 4.945 -73.630 1.00 22.22 194 GLN A CA 1
ATOM 1461 C C . GLN A 1 194 ? -19.495 4.940 -74.253 1.00 22.58 194 GLN A C 1
ATOM 1462 O O . GLN A 1 194 ? -18.504 5.225 -73.576 1.00 22.56 194 GLN A O 1
ATOM 1468 N N . GLY A 1 195 ? -19.430 4.629 -75.551 1.00 22.98 195 GLY A N 1
ATOM 1469 C CA . GLY A 1 195 ? -18.171 4.604 -76.310 1.00 23.50 195 GLY A CA 1
ATOM 1470 C C . GLY A 1 195 ? -18.362 4.842 -77.803 1.00 23.94 195 GLY A C 1
ATOM 1471 O O . GLY A 1 195 ? -19.257 5.591 -78.204 1.00 23.88 195 GLY A O 1
ATOM 1472 N N . TYR A 1 196 ? -17.516 4.208 -78.622 1.00 24.33 196 TYR A N 1
ATOM 1473 C CA . TYR A 1 196 ? -17.582 4.326 -80.089 1.00 24.75 196 TYR A CA 1
ATOM 1474 C C . TYR A 1 196 ? -17.801 2.984 -80.808 1.00 24.87 196 TYR A C 1
ATOM 1475 O O . TYR A 1 196 ? -18.681 2.874 -81.667 1.00 24.85 196 TYR A O 1
ATOM 1484 N N . THR A 1 197 ? -16.984 1.983 -80.473 1.00 25.06 197 THR A N 1
ATOM 1485 C CA . THR A 1 197 ? -17.140 0.617 -80.999 1.00 25.22 197 THR A CA 1
ATOM 1486 C C . THR A 1 197 ? -17.006 -0.425 -79.884 1.00 25.38 197 THR A C 1
ATOM 1487 O O . THR A 1 197 ? -16.720 -0.080 -78.735 1.00 25.42 197 THR A O 1
ATOM 1491 N N . ALA A 1 198 ? -17.206 -1.696 -80.235 1.00 25.56 198 ALA A N 1
ATOM 1492 C CA . ALA A 1 198 ? -17.083 -2.810 -79.287 1.00 25.68 198 ALA A CA 1
ATOM 1493 C C . ALA A 1 198 ? -15.636 -3.083 -78.855 1.00 25.78 198 ALA A C 1
ATOM 1494 O O . ALA A 1 198 ? -15.400 -3.741 -77.835 1.00 25.78 198 ALA A O 1
ATOM 1496 N N . GLU A 1 199 ? -14.677 -2.571 -79.627 1.00 25.80 199 GLU A N 1
ATOM 1497 C CA . GLU A 1 199 ? -13.248 -2.753 -79.340 1.00 25.90 199 GLU A CA 1
ATOM 1498 C C . GLU A 1 199 ? -12.744 -1.902 -78.166 1.00 25.80 199 GLU A C 1
ATOM 1499 O O . GLU A 1 199 ? -11.615 -2.089 -77.699 1.00 25.76 199 GLU A O 1
ATOM 1505 N N . ASP A 1 200 ? -13.583 -0.980 -77.693 1.00 25.72 200 ASP A N 1
ATOM 1506 C CA . ASP A 1 200 ? -13.242 -0.109 -76.562 1.00 25.67 200 ASP A CA 1
ATOM 1507 C C . ASP A 1 200 ? -13.043 -0.875 -75.249 1.00 25.46 200 ASP A C 1
ATOM 1508 O O . ASP A 1 200 ? -12.297 -0.425 -74.375 1.00 25.34 200 ASP A O 1
ATOM 1513 N N . PHE A 1 201 ? -13.716 -2.021 -75.118 1.00 25.17 201 PHE A N 1
ATOM 1514 C CA . PHE A 1 201 ? -13.491 -2.943 -73.997 1.00 24.98 201 PHE A CA 1
ATOM 1515 C C . PHE A 1 201 ? -12.756 -4.219 -74.437 1.00 24.88 201 PHE A C 1
ATOM 1516 O O . PHE A 1 201 ? -12.065 -4.850 -73.633 1.00 24.87 201 PHE A O 1
ATOM 1524 N N . ASN A 1 202 ? -12.912 -4.597 -75.709 1.00 24.76 202 ASN A N 1
ATOM 1525 C CA . ASN A 1 202 ? -12.319 -5.836 -76.235 1.00 24.71 202 ASN A CA 1
ATOM 1526 C C . ASN A 1 202 ? -10.793 -5.812 -76.428 1.00 24.55 202 ASN A C 1
ATOM 1527 O O . ASN A 1 202 ? -10.161 -6.874 -76.466 1.00 24.40 202 ASN A O 1
ATOM 1532 N N . TRP A 1 203 ? -10.207 -4.618 -76.552 1.00 24.34 203 TRP A N 1
ATOM 1533 C CA . TRP A 1 203 ? -8.747 -4.489 -76.692 1.00 24.32 203 TRP A CA 1
ATOM 1534 C C . TRP A 1 203 ? -8.004 -5.038 -75.470 1.00 24.19 203 TRP A C 1
ATOM 1535 O O . TRP A 1 203 ? -6.974 -5.701 -75.615 1.00 24.05 203 TRP A O 1
ATOM 1546 N N . SER A 1 204 ? -8.533 -4.755 -74.278 1.00 24.09 204 SER A N 1
ATOM 1547 C CA . SER A 1 204 ? -7.955 -5.233 -73.017 1.00 24.11 204 SER A CA 1
ATOM 1548 C C . SER A 1 204 ? -8.005 -6.757 -72.884 1.00 24.12 204 SER A C 1
ATOM 1549 O O . SER A 1 204 ? -7.035 -7.376 -72.438 1.00 24.19 204 SER A O 1
ATOM 1552 N N . ARG A 1 205 ? -9.135 -7.351 -73.274 1.00 24.23 205 ARG A N 1
ATOM 1553 C CA . ARG A 1 205 ? -9.325 -8.807 -73.230 1.00 24.36 205 ARG A CA 1
ATOM 1554 C C . ARG A 1 205 ? -8.321 -9.556 -74.115 1.00 24.33 205 ARG A C 1
ATOM 1555 O O . ARG A 1 205 ? -7.851 -10.638 -73.752 1.00 24.23 205 ARG A O 1
ATOM 1574 N N . GLN A 1 207 ? -5.307 -8.659 -74.733 1.00 24.26 207 GLN A N 1
ATOM 1575 C CA . GLN A 1 207 ? -3.983 -8.592 -74.107 1.00 24.17 207 GLN A CA 1
ATOM 1576 C C . GLN A 1 207 ? -3.773 -9.670 -73.041 1.00 23.96 207 GLN A C 1
ATOM 1577 O O . GLN A 1 207 ? -2.637 -10.072 -72.777 1.00 24.00 207 GLN A O 1
ATOM 1583 N N . GLY A 1 208 ? -4.865 -10.119 -72.426 1.00 23.64 208 GLY A N 1
ATOM 1584 C CA . GLY A 1 208 ? -4.805 -11.139 -71.379 1.00 23.31 208 GLY A CA 1
ATOM 1585 C C . GLY A 1 208 ? -5.526 -10.787 -70.086 1.00 23.06 208 GLY A C 1
ATOM 1586 O O . GLY A 1 208 ? -5.641 -11.633 -69.194 1.00 22.95 208 GLY A O 1
ATOM 1587 N N . PHE A 1 209 ? -6.012 -9.548 -69.984 1.00 22.88 209 PHE A N 1
ATOM 1588 C CA . PHE A 1 209 ? -6.694 -9.060 -68.776 1.00 22.82 209 PHE A CA 1
ATOM 1589 C C . PHE A 1 209 ? -8.086 -9.689 -68.612 1.00 22.60 209 PHE A C 1
ATOM 1590 O O . PHE A 1 209 ? -8.676 -10.158 -69.589 1.00 22.47 209 PHE A O 1
ATOM 1598 N N . ARG A 1 210 ? -8.600 -9.692 -67.379 1.00 22.37 210 ARG A N 1
ATOM 1599 C CA . ARG A 1 210 ? -10.023 -9.968 -67.125 1.00 22.23 210 ARG A CA 1
ATOM 1600 C C . ARG A 1 210 ? -10.774 -8.650 -66.908 1.00 22.05 210 ARG A C 1
ATOM 1601 O O . ARG A 1 210 ? -10.309 -7.779 -66.167 1.00 22.01 210 ARG A O 1
ATOM 1609 N N . VAL A 1 211 ? -11.930 -8.513 -67.558 1.00 21.88 211 VAL A N 1
ATOM 1610 C CA . VAL A 1 211 ? -12.769 -7.315 -67.437 1.00 21.62 211 VAL A CA 1
ATOM 1611 C C . VAL A 1 211 ? -14.094 -7.643 -66.738 1.00 21.51 211 VAL A C 1
ATOM 1612 O O . VAL A 1 211 ? -14.815 -8.553 -67.156 1.00 21.44 211 VAL A O 1
ATOM 1616 N N . VAL A 1 212 ? -14.399 -6.896 -65.675 1.00 21.28 212 VAL A N 1
ATOM 1617 C CA . VAL A 1 212 ? -15.654 -7.045 -64.930 1.00 21.05 212 VAL A CA 1
ATOM 1618 C C . VAL A 1 212 ? -16.496 -5.764 -65.038 1.00 20.96 212 VAL A C 1
ATOM 1619 O O . VAL A 1 212 ? -16.196 -4.756 -64.386 1.00 20.88 212 VAL A O 1
ATOM 1623 N N . GLN A 1 213 ? -17.541 -5.810 -65.867 1.00 20.78 213 GLN A N 1
ATOM 1624 C CA . GLN A 1 213 ? -18.451 -4.672 -66.055 1.00 20.71 213 GLN A CA 1
ATOM 1625 C C . GLN A 1 213 ? -19.378 -4.480 -64.845 1.00 20.62 213 GLN A C 1
ATOM 1626 O O . GLN A 1 213 ? -19.673 -5.435 -64.118 1.00 20.66 213 GLN A O 1
ATOM 1632 N N . ALA A 1 214 ? -19.835 -3.243 -64.638 1.00 20.50 214 ALA A N 1
ATOM 1633 C CA . ALA A 1 214 ? -20.694 -2.891 -63.495 1.00 20.44 214 ALA A CA 1
ATOM 1634 C C . ALA A 1 214 ? -21.982 -3.723 -63.401 1.00 20.35 214 ALA A C 1
ATOM 1635 O O . ALA A 1 214 ? -22.452 -4.026 -62.299 1.00 20.25 214 ALA A O 1
ATOM 1637 N N . GLU A 1 215 ? -22.537 -4.088 -64.557 1.00 20.19 215 GLU A N 1
ATOM 1638 C CA . GLU A 1 215 ? -23.744 -4.918 -64.638 1.00 20.15 215 GLU A CA 1
ATOM 1639 C C . GLU A 1 215 ? -23.590 -6.284 -63.946 1.00 20.15 215 GLU A C 1
ATOM 1640 O O . GLU A 1 215 ? -24.567 -6.833 -63.426 1.00 20.17 215 GLU A O 1
ATOM 1646 N N . GLU A 1 216 ? -22.364 -6.814 -63.941 1.00 19.96 216 GLU A N 1
ATOM 1647 C CA . GLU A 1 216 ? -22.037 -8.082 -63.272 1.00 19.95 216 GLU A CA 1
ATOM 1648 C C . GLU A 1 216 ? -21.994 -7.934 -61.741 1.00 19.82 216 GLU A C 1
ATOM 1649 O O . GLU A 1 216 ? -22.013 -8.933 -61.013 1.00 19.82 216 GLU A O 1
ATOM 1655 N N . CYS A 1 217 ? -21.945 -6.689 -61.264 1.00 19.60 217 CYS A N 1
ATOM 1656 C CA . CYS A 1 217 ? -21.856 -6.395 -59.829 1.00 19.46 217 CYS A CA 1
ATOM 1657 C C . CYS A 1 217 ? -23.198 -6.021 -59.168 1.00 19.45 217 CYS A C 1
ATOM 1658 O O . CYS A 1 217 ? -23.325 -6.109 -57.942 1.00 19.38 217 CYS A O 1
ATOM 1661 N N . TRP A 1 218 ? -24.185 -5.611 -59.968 1.00 19.45 218 TRP A N 1
ATOM 1662 C CA . TRP A 1 218 ? -25.484 -5.144 -59.444 1.00 19.66 218 TRP A CA 1
ATOM 1663 C C . TRP A 1 218 ? -26.211 -6.166 -58.550 1.00 19.70 218 TRP A C 1
ATOM 1664 O O . TRP A 1 218 ? -26.290 -7.351 -58.885 1.00 19.66 218 TRP A O 1
ATOM 1675 N N . HIS A 1 219 ? -26.728 -5.676 -57.418 1.00 19.84 219 HIS A N 1
ATOM 1676 C CA . HIS A 1 219 ? -27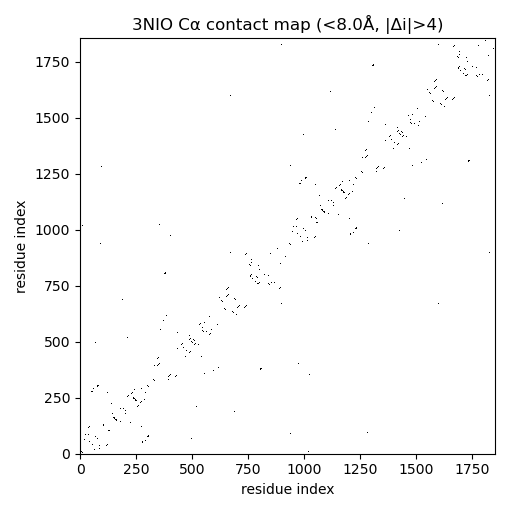.509 -6.449 -56.422 1.00 19.95 219 HIS A CA 1
ATOM 1677 C C . HIS A 1 219 ? -26.732 -7.473 -55.561 1.00 20.07 219 HIS A C 1
ATOM 1678 O O . HIS A 1 219 ? -27.347 -8.211 -54.786 1.00 19.98 219 HIS A O 1
ATOM 1694 N N . SER A 1 221 ? -23.212 -9.147 -53.157 1.00 20.59 221 SER A N 1
ATOM 1695 C CA . SER A 1 221 ? -22.036 -9.049 -52.286 1.00 20.74 221 SER A CA 1
ATOM 1696 C C . SER A 1 221 ? -20.789 -9.461 -53.067 1.00 20.72 221 SER A C 1
ATOM 1697 O O . SER A 1 221 ? -20.847 -10.371 -53.898 1.00 20.76 221 SER A O 1
ATOM 1700 N N . LEU A 1 222 ? -19.662 -8.808 -52.791 1.00 20.73 222 LEU A N 1
ATOM 1701 C CA . LEU A 1 222 ? -18.444 -9.030 -53.579 1.00 20.88 222 LEU A CA 1
ATOM 1702 C C . LEU A 1 222 ? -17.386 -9.934 -52.920 1.00 20.96 222 LEU A C 1
ATOM 1703 O O . LEU A 1 222 ? -16.269 -10.057 -53.429 1.00 20.87 222 LEU A O 1
ATOM 1708 N N . GLU A 1 223 ? -17.748 -10.575 -51.806 1.00 21.04 223 GLU A N 1
ATOM 1709 C CA . GLU A 1 223 ? -16.856 -11.531 -51.130 1.00 21.23 223 GLU A CA 1
ATOM 1710 C C . GLU A 1 223 ? -16.522 -12.789 -51.963 1.00 21.07 223 GLU A C 1
ATOM 1711 O O . GLU A 1 223 ? -15.366 -13.221 -51.966 1.00 20.98 223 GLU A O 1
ATOM 1717 N N . PRO A 1 224 ? -17.518 -13.376 -52.672 1.00 20.96 224 PRO A N 1
ATOM 1718 C CA . PRO A 1 224 ? -17.198 -14.522 -53.539 1.00 20.87 224 PRO A CA 1
ATOM 1719 C C . PRO A 1 224 ? -16.297 -14.173 -54.732 1.00 20.81 224 PRO A C 1
ATOM 1720 O O . PRO A 1 224 ? -15.463 -14.991 -55.129 1.00 20.69 224 PRO A O 1
ATOM 1724 N N . LEU A 1 225 ? -16.463 -12.972 -55.288 1.00 20.86 225 LEU A N 1
ATOM 1725 C CA . LEU A 1 225 ? -15.643 -12.503 -56.414 1.00 20.82 225 LEU A CA 1
ATOM 1726 C C . LEU A 1 225 ? -14.155 -12.376 -56.060 1.00 20.83 225 LEU A C 1
ATOM 1727 O O . LEU A 1 225 ? -13.291 -12.748 -56.860 1.00 20.90 225 LEU A O 1
ATOM 1732 N N . MET A 1 226 ? -13.865 -11.855 -54.868 1.00 20.79 226 MET A N 1
ATOM 1733 C CA . MET A 1 226 ? -12.480 -11.624 -54.434 1.00 20.83 226 MET A CA 1
ATOM 1734 C C . MET A 1 226 ? -11.684 -12.915 -54.182 1.00 20.95 226 MET A C 1
ATOM 1735 O O . MET A 1 226 ? -10.452 -12.892 -54.159 1.00 20.84 226 MET A O 1
ATOM 1740 N N . ALA A 1 227 ? -12.392 -14.029 -53.998 1.00 21.15 227 ALA A N 1
ATOM 1741 C CA . ALA A 1 227 ? -11.758 -15.345 -53.899 1.00 21.39 227 ALA A CA 1
ATOM 1742 C C . ALA A 1 227 ? -11.197 -15.789 -55.252 1.00 21.57 227 ALA A C 1
ATOM 1743 O O . ALA A 1 227 ? -10.121 -16.392 -55.317 1.00 21.57 227 ALA A O 1
ATOM 1745 N N . GLU A 1 228 ? -11.931 -15.481 -56.323 1.00 21.80 228 GLU A N 1
ATOM 1746 C CA . GLU A 1 228 ? -11.482 -15.740 -57.696 1.00 22.13 228 GLU A CA 1
ATOM 1747 C C . GLU A 1 228 ? -10.301 -14.842 -58.086 1.00 22.30 228 GLU A C 1
ATOM 1748 O O . GLU A 1 228 ? -9.372 -15.289 -58.770 1.00 22.21 228 GLU A O 1
ATOM 1754 N N . VAL A 1 229 ? -10.345 -13.583 -57.645 1.00 22.56 229 VAL A N 1
ATOM 1755 C CA . VAL A 1 229 ? -9.308 -12.589 -57.960 1.00 22.99 229 VAL A CA 1
ATOM 1756 C C . VAL A 1 229 ? -7.942 -12.946 -57.352 1.00 23.33 229 VAL A C 1
ATOM 1757 O O . VAL A 1 229 ? -6.914 -12.821 -58.023 1.00 23.43 229 VAL A O 1
ATOM 1761 N N . ARG A 1 230 ? -7.940 -13.404 -56.099 1.00 23.81 230 ARG A N 1
ATOM 1762 C CA . ARG A 1 230 ? -6.701 -13.751 -55.387 1.00 24.28 230 ARG A CA 1
ATOM 1763 C C . ARG A 1 230 ? -5.870 -14.844 -56.067 1.00 24.64 230 ARG A C 1
ATOM 1764 O O . ARG A 1 230 ? -4.638 -14.787 -56.051 1.00 24.70 230 ARG A O 1
ATOM 1772 N N . GLU A 1 231 ? -6.542 -15.829 -56.662 1.00 25.12 231 GLU A N 1
ATOM 1773 C CA . GLU A 1 231 ? -5.855 -16.952 -57.311 1.00 25.65 231 GLU A CA 1
ATOM 1774 C C . GLU A 1 231 ? -5.271 -16.574 -58.676 1.00 25.68 231 GLU A C 1
ATOM 1775 O O . GLU A 1 231 ? -4.270 -17.150 -59.111 1.00 25.66 231 GLU A O 1
ATOM 1790 N N . VAL A 1 233 ? -4.094 -13.381 -59.580 1.00 25.53 233 VAL A N 1
ATOM 1791 C CA . VAL A 1 233 ? -2.997 -12.405 -59.489 1.00 25.36 233 VAL A CA 1
ATOM 1792 C C . VAL A 1 233 ? -1.861 -12.778 -58.519 1.00 25.22 233 VAL A C 1
ATOM 1793 O O . VAL A 1 233 ? -0.808 -12.136 -58.523 1.00 25.23 233 VAL A O 1
ATOM 1797 N N . GLY A 1 234 ? -2.077 -13.810 -57.704 1.00 25.11 234 GLY A N 1
ATOM 1798 C CA . GLY A 1 234 ? -1.093 -14.238 -56.705 1.00 24.78 234 GLY A CA 1
ATOM 1799 C C . GLY A 1 234 ? 0.150 -14.896 -57.282 1.00 24.62 234 GLY A C 1
ATOM 1800 O O . GLY A 1 234 ? 0.193 -15.230 -58.466 1.00 24.62 234 GLY A O 1
ATOM 1801 N N . GLY A 1 235 ? 1.165 -15.077 -56.438 1.00 24.46 235 GLY A N 1
ATOM 1802 C CA . GLY A 1 235 ? 2.414 -15.726 -56.843 1.00 24.20 235 GLY A CA 1
ATOM 1803 C C . GLY A 1 235 ? 3.610 -14.799 -57.003 1.00 24.05 235 GLY A C 1
ATOM 1804 O O . GLY A 1 235 ? 4.735 -15.264 -57.214 1.00 24.18 235 GLY A O 1
ATOM 1805 N N . GLY A 1 236 ? 3.365 -13.492 -56.912 1.00 23.74 236 GLY A N 1
ATOM 1806 C CA . GLY A 1 236 ? 4.415 -12.472 -57.015 1.00 23.32 236 GLY A CA 1
ATOM 1807 C C . GLY A 1 236 ? 3.964 -11.126 -56.464 1.00 22.98 236 GLY A C 1
ATOM 1808 O O . GLY A 1 236 ? 2.914 -11.046 -55.822 1.00 22.97 236 GLY A O 1
ATOM 1809 N N . PRO A 1 237 ? 4.753 -10.056 -56.708 1.00 22.73 237 PRO A N 1
ATOM 1810 C CA . PRO A 1 237 ? 4.411 -8.698 -56.243 1.00 22.47 237 PRO A CA 1
ATOM 1811 C C . PRO A 1 237 ? 3.244 -8.055 -57.009 1.00 22.16 237 PRO A C 1
ATOM 1812 O O . PRO A 1 237 ? 3.033 -8.368 -58.186 1.00 22.24 237 PRO A O 1
ATOM 1816 N N . VAL A 1 238 ? 2.517 -7.153 -56.342 1.00 21.64 238 VAL A N 1
ATOM 1817 C CA . VAL A 1 238 ? 1.296 -6.529 -56.891 1.00 21.19 238 VAL A CA 1
ATOM 1818 C C . VAL A 1 238 ? 1.103 -5.058 -56.445 1.00 20.79 238 VAL A C 1
ATOM 1819 O O . VAL A 1 238 ? 1.500 -4.683 -55.338 1.00 20.66 238 VAL A O 1
ATOM 1823 N N . TYR A 1 239 ? 0.494 -4.247 -57.319 1.00 20.23 239 TYR A N 1
ATOM 1824 C CA . TYR A 1 239 ? 0.187 -2.825 -57.063 1.00 19.74 239 TYR A CA 1
ATOM 1825 C C . TYR A 1 239 ? -1.335 -2.576 -57.090 1.00 19.45 239 TYR A C 1
ATOM 1826 O O . TYR A 1 239 ? -2.051 -3.198 -57.880 1.00 19.29 239 TYR A O 1
ATOM 1835 N N . LEU A 1 240 ? -1.818 -1.666 -56.237 1.00 19.01 240 LEU A N 1
ATOM 1836 C CA . LEU A 1 240 ? -3.252 -1.317 -56.165 1.00 18.70 240 LEU A CA 1
ATOM 1837 C C . LEU A 1 240 ? -3.532 0.161 -56.496 1.00 18.44 240 LEU A C 1
ATOM 1838 O O . LEU A 1 240 ? -2.981 1.056 -55.856 1.00 18.28 240 LEU A O 1
ATOM 1843 N N . SER A 1 241 ? -4.402 0.403 -57.483 1.00 18.13 241 SER A N 1
ATOM 1844 C CA . SER A 1 241 ? -4.726 1.764 -57.953 1.00 17.83 241 SER A CA 1
ATOM 1845 C C . SER A 1 241 ? -6.246 2.028 -57.991 1.00 17.74 241 SER A C 1
ATOM 1846 O O . SER A 1 241 ? -6.985 1.309 -58.667 1.00 17.70 241 SER A O 1
ATOM 1849 N N . PHE A 1 242 ? -6.692 3.067 -57.277 1.00 17.61 242 PHE A N 1
ATOM 1850 C CA . PHE A 1 242 ? -8.125 3.348 -57.060 1.00 17.53 242 PHE A CA 1
ATOM 1851 C C . PHE A 1 242 ? -8.549 4.745 -57.560 1.00 17.55 242 PHE A C 1
ATOM 1852 O O . PHE A 1 242 ? -8.189 5.762 -56.956 1.00 17.37 242 PHE A O 1
ATOM 1860 N N . ASP A 1 243 ? -9.309 4.785 -58.660 1.00 17.54 243 ASP A N 1
ATOM 1861 C CA . ASP A 1 243 ? -9.948 6.020 -59.156 1.00 17.70 243 ASP A CA 1
ATOM 1862 C C . ASP A 1 243 ? -11.310 6.189 -58.478 1.00 17.60 243 ASP A C 1
ATOM 1863 O O . ASP A 1 243 ? -12.134 5.266 -58.485 1.00 17.64 243 ASP A O 1
ATOM 1868 N N . ILE A 1 244 ? -11.542 7.370 -57.905 1.00 17.58 244 ILE A N 1
ATOM 1869 C CA . ILE A 1 244 ? -12.749 7.643 -57.107 1.00 17.58 244 ILE A CA 1
ATOM 1870 C C . ILE A 1 244 ? -14.065 7.653 -57.912 1.00 17.55 244 ILE A C 1
ATOM 1871 O O . ILE A 1 244 ? -15.138 7.451 -57.335 1.00 17.40 244 ILE A O 1
ATOM 1876 N N . ASP A 1 245 ? -13.986 7.861 -59.231 1.00 17.57 245 ASP A N 1
ATOM 1877 C CA . ASP A 1 245 ? -15.196 7.868 -60.073 1.00 17.56 245 ASP A CA 1
ATOM 1878 C C . ASP A 1 245 ? -15.784 6.468 -60.337 1.00 17.69 245 ASP A C 1
ATOM 1879 O O . ASP A 1 245 ? -16.812 6.330 -61.013 1.00 17.66 245 ASP A O 1
ATOM 1884 N N . GLY A 1 246 ? -15.135 5.441 -59.786 1.00 17.68 246 GLY A N 1
ATOM 1885 C CA . GLY A 1 246 ? -15.688 4.084 -59.763 1.00 17.65 246 GLY A CA 1
ATOM 1886 C C . GLY A 1 246 ? -16.940 3.976 -58.903 1.00 17.69 246 GLY A C 1
ATOM 1887 O O . GLY A 1 246 ? -17.824 3.161 -59.185 1.00 17.67 246 GLY A O 1
ATOM 1888 N N . ILE A 1 247 ? -17.012 4.805 -57.861 1.00 17.66 247 ILE A N 1
ATOM 1889 C CA . ILE A 1 247 ? -18.155 4.853 -56.937 1.00 17.77 247 ILE A CA 1
ATOM 1890 C C . ILE A 1 247 ? -19.263 5.796 -57.447 1.00 17.89 247 ILE A C 1
ATOM 1891 O O . ILE A 1 247 ? -18.972 6.852 -58.019 1.00 17.81 247 ILE A O 1
ATOM 1896 N N . ASP A 1 248 ? -20.521 5.393 -57.236 1.00 17.96 248 ASP A N 1
ATOM 1897 C CA . ASP A 1 248 ? -21.722 6.150 -57.642 1.00 18.20 248 ASP A CA 1
ATOM 1898 C C . ASP A 1 248 ? -21.724 7.599 -57.119 1.00 18.19 248 ASP A C 1
ATOM 1899 O O . ASP A 1 248 ? -21.401 7.831 -55.950 1.00 18.13 248 ASP A O 1
ATOM 1904 N N . PRO A 1 249 ? -22.085 8.575 -57.986 1.00 18.17 249 PRO A N 1
ATOM 1905 C CA . PRO A 1 249 ? -22.110 10.016 -57.658 1.00 18.16 249 PRO A CA 1
ATOM 1906 C C . PRO A 1 249 ? -22.994 10.451 -56.475 1.00 18.09 249 PRO A C 1
ATOM 1907 O O . PRO A 1 249 ? -22.868 11.589 -56.013 1.00 18.13 249 PRO A O 1
ATOM 1911 N N . ALA A 1 250 ? -23.873 9.572 -55.993 1.00 17.95 250 ALA A N 1
ATOM 1912 C CA . ALA A 1 250 ? -24.668 9.864 -54.796 1.00 17.82 250 ALA A CA 1
ATOM 1913 C C . ALA A 1 250 ? -23.790 9.942 -53.541 1.00 17.73 250 ALA A C 1
ATOM 1914 O O . ALA A 1 250 ? -24.106 10.677 -52.598 1.00 17.66 250 ALA A O 1
ATOM 1916 N N . TRP A 1 251 ? -22.690 9.189 -53.550 1.00 17.55 251 TRP A N 1
ATOM 1917 C CA . TRP A 1 251 ? -21.718 9.171 -52.454 1.00 17.44 251 TRP A CA 1
ATOM 1918 C C . TRP A 1 251 ? -20.483 10.053 -52.723 1.00 17.48 251 TRP A C 1
ATOM 1919 O O . TRP A 1 251 ? -19.877 10.574 -51.781 1.00 17.38 251 TRP A O 1
ATOM 1930 N N . ALA A 1 252 ? -20.113 10.215 -53.997 1.00 17.35 252 ALA A N 1
ATOM 1931 C CA . ALA A 1 252 ? -18.914 10.985 -54.373 1.00 17.43 252 ALA A CA 1
ATOM 1932 C C . ALA A 1 252 ? -19.103 11.950 -55.565 1.00 17.47 252 ALA A C 1
ATOM 1933 O O . ALA A 1 252 ? -18.634 11.668 -56.674 1.00 17.69 252 ALA A O 1
ATOM 1935 N N . PRO A 1 253 ? -19.768 13.102 -55.338 1.00 17.42 253 PRO A N 1
ATOM 1936 C CA . PRO A 1 253 ? -20.018 14.063 -56.427 1.00 17.35 253 PRO A CA 1
ATOM 1937 C C . PRO A 1 253 ? -18.807 14.922 -56.835 1.00 17.27 253 PRO A C 1
ATOM 1938 O O . PRO A 1 253 ? -18.780 15.450 -57.950 1.00 17.22 253 PRO A O 1
ATOM 1942 N N . GLY A 1 254 ? -17.825 15.062 -55.947 1.00 17.18 254 GLY A N 1
ATOM 1943 C CA . GLY A 1 254 ? -16.664 15.920 -56.207 1.00 17.14 254 GLY A CA 1
ATOM 1944 C C . GLY A 1 254 ? -15.560 15.279 -57.032 1.00 17.18 254 GLY A C 1
ATOM 1945 O O . GLY A 1 254 ? -14.515 14.904 -56.491 1.00 16.99 254 GLY A O 1
ATOM 1946 N N . THR A 1 255 ? -15.786 15.163 -58.342 1.00 17.13 255 THR A N 1
ATOM 1947 C CA . THR A 1 255 ? -14.809 14.554 -59.260 1.00 17.18 255 THR A CA 1
ATOM 1948 C C . THR A 1 255 ? -14.903 15.122 -60.691 1.00 17.23 255 THR A C 1
ATOM 1949 O O . THR A 1 255 ? -15.875 15.800 -61.036 1.00 17.14 255 THR A O 1
ATOM 1953 N N . GLY A 1 256 ? -13.892 14.832 -61.510 1.00 17.24 256 GLY A N 1
ATOM 1954 C CA . GLY A 1 256 ? -13.762 15.417 -62.850 1.00 17.39 256 GLY A CA 1
ATOM 1955 C C . GLY A 1 256 ? -14.699 14.901 -63.932 1.00 17.54 256 GLY A C 1
ATOM 1956 O O . GLY A 1 256 ? -15.273 15.695 -64.685 1.00 17.60 256 GLY A O 1
ATOM 1957 N N . THR A 1 257 ? -14.838 13.578 -64.026 1.00 17.59 257 THR A N 1
ATOM 1958 C CA . THR A 1 257 ? -15.686 12.939 -65.045 1.00 17.64 257 THR A CA 1
ATOM 1959 C C . THR A 1 257 ? -16.618 11.856 -64.457 1.00 17.69 257 THR A C 1
ATOM 1960 O O . THR A 1 257 ? -16.275 10.670 -64.476 1.00 17.79 257 THR A O 1
ATOM 1964 N N . PRO A 1 258 ? -17.800 12.259 -63.938 1.00 17.64 258 PRO A N 1
ATOM 1965 C CA . PRO A 1 258 ? -18.740 11.318 -63.297 1.00 17.61 258 PRO A CA 1
ATOM 1966 C C . PRO A 1 258 ? -19.644 10.537 -64.268 1.00 17.60 258 PRO A C 1
ATOM 1967 O O . PRO A 1 258 ? -19.962 11.036 -65.350 1.00 17.64 258 PRO A O 1
ATOM 1971 N N . GLU A 1 259 ? -20.037 9.322 -63.869 1.00 17.48 259 GLU A N 1
ATOM 1972 C CA . GLU A 1 259 ? -20.943 8.449 -64.645 1.00 17.49 259 GLU A CA 1
ATOM 1973 C C . GLU A 1 259 ? -21.992 7.782 -63.735 1.00 17.41 259 GLU A C 1
ATOM 1974 O O . GLU A 1 259 ? -21.667 7.356 -62.625 1.00 17.39 259 GLU A O 1
ATOM 1980 N N . ILE A 1 260 ? -23.234 7.670 -64.217 1.00 17.41 260 ILE A N 1
ATOM 1981 C CA . ILE A 1 260 ? -24.363 7.161 -63.404 1.00 17.39 260 ILE A CA 1
ATOM 1982 C C . ILE A 1 260 ? -24.390 5.636 -63.181 1.00 17.41 260 ILE A C 1
ATOM 1983 O O . ILE A 1 260 ? -23.864 4.866 -63.989 1.00 17.38 260 ILE A O 1
ATOM 1988 N N . GLY A 1 261 ? -25.006 5.222 -62.071 1.00 17.40 261 GLY A N 1
ATOM 1989 C CA . GLY A 1 261 ? -25.236 3.805 -61.752 1.00 17.41 261 GLY A CA 1
ATOM 1990 C C . GLY A 1 261 ? -24.013 2.939 -61.492 1.00 17.31 261 GLY A C 1
ATOM 1991 O O . GLY A 1 261 ? -23.783 1.955 -62.206 1.00 17.38 261 GLY A O 1
ATOM 1992 N N . GLY A 1 262 ? -23.250 3.284 -60.455 1.00 17.23 262 GLY A N 1
ATOM 1993 C CA . GLY A 1 262 ? -22.007 2.578 -60.122 1.00 17.06 262 GLY A CA 1
ATOM 1994 C C . GLY A 1 262 ? -22.021 1.749 -58.845 1.00 17.00 262 GLY A C 1
ATOM 1995 O O . GLY A 1 262 ? -23.069 1.254 -58.426 1.00 16.99 262 GLY A O 1
ATOM 1996 N N . LEU A 1 263 ? -20.843 1.599 -58.237 1.00 16.99 263 LEU A N 1
ATOM 1997 C CA . LEU A 1 263 ? -20.656 0.782 -57.025 1.00 17.02 263 LEU A CA 1
ATOM 1998 C C . LEU A 1 263 ? -21.030 1.545 -55.742 1.00 17.06 263 LEU A C 1
ATOM 1999 O O . LEU A 1 263 ? -21.036 2.778 -55.728 1.00 17.03 263 LEU A O 1
ATOM 2004 N N . THR A 1 264 ? -21.344 0.803 -54.676 1.00 17.18 264 THR A N 1
ATOM 2005 C CA . THR A 1 264 ? -21.676 1.390 -53.364 1.00 17.24 264 THR A CA 1
ATOM 2006 C C . THR A 1 264 ? -20.447 1.435 -52.440 1.00 17.28 264 THR A C 1
ATOM 2007 O O . THR A 1 264 ? -19.416 0.838 -52.755 1.00 17.31 264 THR A O 1
ATOM 2011 N N . THR A 1 265 ? -20.557 2.139 -51.310 1.00 17.33 265 THR A N 1
ATOM 2012 C CA . THR A 1 265 ? -19.450 2.220 -50.340 1.00 17.42 265 THR A CA 1
ATOM 2013 C C . THR A 1 265 ? -19.241 0.918 -49.551 1.00 17.51 265 THR A C 1
ATOM 2014 O O . THR A 1 265 ? -18.125 0.630 -49.108 1.00 17.44 265 THR A O 1
ATOM 2018 N N . ILE A 1 266 ? -20.313 0.141 -49.385 1.00 17.57 266 ILE A N 1
ATOM 2019 C CA . ILE A 1 266 ? -20.241 -1.206 -48.798 1.00 17.58 266 ILE A CA 1
ATOM 2020 C C . ILE A 1 266 ? -19.446 -2.156 -49.709 1.00 17.73 266 ILE A C 1
ATOM 2021 O O . ILE A 1 266 ? -18.616 -2.939 -49.233 1.00 17.77 266 ILE A O 1
ATOM 2026 N N . GLN A 1 267 ? -19.692 -2.066 -51.016 1.00 17.78 267 GLN A N 1
ATOM 2027 C CA . GLN A 1 267 ? -18.976 -2.874 -52.008 1.00 17.97 267 GLN A CA 1
ATOM 2028 C C . GLN A 1 267 ? -17.490 -2.504 -52.087 1.00 18.03 267 GLN A C 1
ATOM 2029 O O . GLN A 1 267 ? -16.638 -3.378 -52.254 1.00 18.00 267 GLN A O 1
ATOM 2035 N N . ALA A 1 268 ? -17.191 -1.211 -51.955 1.00 18.36 268 ALA A N 1
ATOM 2036 C CA . ALA A 1 268 ? -15.809 -0.714 -51.955 1.00 18.56 268 ALA A CA 1
ATOM 2037 C C . ALA A 1 268 ? -15.001 -1.229 -50.759 1.00 18.81 268 ALA A C 1
ATOM 2038 O O . ALA A 1 268 ? -13.806 -1.518 -50.886 1.00 18.76 268 ALA A O 1
ATOM 2040 N N . MET A 1 269 ? -15.661 -1.342 -49.607 1.00 19.06 269 MET A N 1
ATOM 2041 C CA . MET A 1 269 ? -15.040 -1.867 -48.387 1.00 19.51 269 MET A CA 1
ATOM 2042 C C . MET A 1 269 ? -14.746 -3.369 -48.508 1.00 19.33 269 MET A C 1
ATOM 2043 O O . MET A 1 269 ? -13.737 -3.855 -47.991 1.00 19.38 269 MET A O 1
ATOM 2048 N N . GLU A 1 270 ? -15.625 -4.091 -49.205 1.00 19.28 270 GLU A N 1
ATOM 2049 C CA . GLU A 1 270 ? -15.462 -5.531 -49.440 1.00 19.16 270 GLU A CA 1
ATOM 2050 C C . GLU A 1 270 ? -14.278 -5.860 -50.368 1.00 19.09 270 GLU A C 1
ATOM 2051 O O . GLU A 1 270 ? -13.665 -6.927 -50.244 1.00 19.01 270 GLU A O 1
ATOM 2057 N N . ILE A 1 271 ? -13.958 -4.940 -51.280 1.00 18.81 271 ILE A N 1
ATOM 2058 C CA . ILE A 1 271 ? -12.820 -5.095 -52.199 1.00 18.73 271 ILE A CA 1
ATOM 2059 C C . ILE A 1 271 ? -11.460 -4.951 -51.492 1.00 18.63 271 ILE A C 1
ATOM 2060 O O . ILE A 1 271 ? -10.568 -5.785 -51.682 1.00 18.63 271 ILE A O 1
ATOM 2065 N N . ILE A 1 272 ? -11.312 -3.903 -50.680 1.00 18.48 272 ILE A N 1
ATOM 2066 C CA . ILE A 1 272 ? -10.046 -3.611 -49.987 1.00 18.46 272 ILE A CA 1
ATOM 2067 C C . ILE A 1 272 ? -9.711 -4.644 -48.896 1.00 18.52 272 ILE A C 1
ATOM 2068 O O . ILE A 1 272 ? -8.558 -5.076 -48.777 1.00 18.42 272 ILE A O 1
ATOM 2073 N N . ARG A 1 273 ? -10.717 -5.040 -48.115 1.00 18.56 273 ARG A N 1
ATOM 2074 C CA . ARG A 1 273 ? -10.549 -6.056 -47.066 1.00 18.65 273 ARG A CA 1
ATOM 2075 C C . ARG A 1 273 ? -10.243 -7.446 -47.648 1.00 18.88 273 ARG A C 1
ATOM 2076 O O . ARG A 1 273 ? -9.636 -8.289 -46.978 1.00 18.73 273 ARG A O 1
ATOM 2084 N N . GLY A 1 274 ? -10.649 -7.664 -48.900 1.00 19.06 274 GLY A N 1
ATOM 2085 C CA . GLY A 1 274 ? -10.414 -8.929 -49.608 1.00 19.36 274 GLY A CA 1
ATOM 2086 C C . GLY A 1 274 ? -9.045 -9.071 -50.261 1.00 19.53 274 GLY A C 1
ATOM 2087 O O . GLY A 1 274 ? -8.765 -10.085 -50.910 1.00 19.45 274 GLY A O 1
ATOM 2088 N N . CYS A 1 275 ? -8.196 -8.057 -50.093 1.00 19.63 275 CYS A N 1
ATOM 2089 C CA . CYS A 1 275 ? -6.816 -8.091 -50.590 1.00 19.84 275 CYS A CA 1
ATOM 2090 C C . CYS A 1 275 ? -5.829 -8.700 -49.577 1.00 19.92 275 CYS A C 1
ATOM 2091 O O . CYS A 1 275 ? -4.644 -8.867 -49.883 1.00 19.95 275 CYS A O 1
ATOM 2094 N N . GLN A 1 276 ? -6.320 -9.029 -48.380 1.00 20.14 276 GLN A N 1
ATOM 2095 C CA . GLN A 1 276 ? -5.495 -9.629 -47.318 1.00 20.24 276 GLN A CA 1
ATOM 2096 C C . GLN A 1 276 ? -4.912 -10.978 -47.751 1.00 20.25 276 GLN A C 1
ATOM 2097 O O . GLN A 1 276 ? -5.653 -11.906 -48.083 1.00 20.28 276 GLN A O 1
ATOM 2103 N N . GLY A 1 277 ? -3.583 -11.065 -47.751 1.00 20.24 277 GLY A N 1
ATOM 2104 C CA . GLY A 1 277 ? -2.871 -12.271 -48.179 1.00 20.15 277 GLY A CA 1
ATOM 2105 C C . GLY A 1 277 ? -1.888 -12.063 -49.323 1.00 20.11 277 GLY A C 1
ATOM 2106 O O . GLY A 1 277 ? -1.024 -12.911 -49.564 1.00 20.04 277 GLY A O 1
ATOM 2107 N N . LEU A 1 278 ? -2.014 -10.933 -50.019 1.00 20.02 278 LEU A N 1
ATOM 2108 C CA . LEU A 1 278 ? -1.177 -10.630 -51.187 1.00 19.86 278 LEU A CA 1
ATOM 2109 C C . LEU A 1 278 ? 0.098 -9.859 -50.823 1.00 19.76 278 LEU A C 1
ATOM 2110 O O . LEU A 1 278 ? 0.140 -9.148 -49.813 1.00 19.61 278 LEU A O 1
ATOM 2115 N N . ASP A 1 279 ? 1.128 -10.007 -51.658 1.00 19.61 279 ASP A N 1
ATOM 2116 C CA . ASP A 1 279 ? 2.411 -9.312 -51.479 1.00 19.57 279 ASP A CA 1
ATOM 2117 C C . ASP A 1 279 ? 2.372 -7.897 -52.085 1.00 19.45 279 ASP A C 1
ATOM 2118 O O . ASP A 1 279 ? 2.928 -7.653 -53.162 1.00 19.44 279 ASP A O 1
ATOM 2123 N N . LEU A 1 280 ? 1.714 -6.975 -51.380 1.00 19.34 280 LEU A N 1
ATOM 2124 C CA . LEU A 1 280 ? 1.537 -5.588 -51.840 1.00 19.23 280 LEU A CA 1
ATOM 2125 C C . LEU A 1 280 ? 2.805 -4.739 -51.686 1.00 19.24 280 LEU A C 1
ATOM 2126 O O . LEU A 1 280 ? 3.436 -4.743 -50.624 1.00 19.31 280 LEU A O 1
ATOM 2131 N N . ILE A 1 281 ? 3.158 -4.004 -52.742 1.00 19.20 281 ILE A N 1
ATOM 2132 C CA . ILE A 1 281 ? 4.350 -3.137 -52.744 1.00 19.15 281 ILE A CA 1
ATOM 2133 C C . ILE A 1 281 ? 4.067 -1.625 -52.903 1.00 18.97 281 ILE A C 1
ATOM 2134 O O . ILE A 1 281 ? 5.009 -0.822 -52.948 1.00 18.89 281 ILE A O 1
ATOM 2139 N N . GLY A 1 282 ? 2.787 -1.248 -52.978 1.00 18.71 282 GLY A N 1
ATOM 2140 C CA . GLY A 1 282 ? 2.375 0.165 -53.115 1.00 18.58 282 GLY A CA 1
ATOM 2141 C C . GLY A 1 282 ? 0.897 0.368 -53.438 1.00 18.30 282 GLY A C 1
ATOM 2142 O O . GLY A 1 282 ? 0.263 -0.523 -54.008 1.00 18.37 282 GLY A O 1
ATOM 2143 N N . CYS A 1 283 ? 0.356 1.540 -53.079 1.00 18.06 283 CYS A N 1
ATOM 2144 C CA . CYS A 1 283 ? -1.073 1.882 -53.277 1.00 17.94 283 CYS A CA 1
ATOM 2145 C C . CYS A 1 283 ? -1.286 3.377 -53.619 1.00 17.75 283 CYS A C 1
ATOM 2146 O O . CYS A 1 283 ? -0.475 4.219 -53.219 1.00 17.60 283 CYS A O 1
ATOM 2149 N N . ASP A 1 284 ? -2.368 3.702 -54.345 1.00 17.51 284 ASP A N 1
ATOM 2150 C CA . ASP A 1 284 ? -2.780 5.117 -54.579 1.00 17.29 284 ASP A CA 1
ATOM 2151 C C . ASP A 1 284 ? -4.304 5.391 -54.674 1.00 17.20 284 ASP A C 1
ATOM 2152 O O . ASP A 1 284 ? -5.086 4.488 -54.983 1.00 17.16 284 ASP A O 1
ATOM 2157 N N . LEU A 1 285 ? -4.701 6.640 -54.397 1.00 17.01 285 LEU A N 1
ATOM 2158 C CA . LEU A 1 285 ? -6.112 7.082 -54.423 1.00 17.02 285 LEU A CA 1
ATOM 2159 C C . LEU A 1 285 ? -6.234 8.449 -55.117 1.00 17.00 285 LEU A C 1
ATOM 2160 O O . LEU A 1 285 ? -5.814 9.469 -54.561 1.00 16.98 285 LEU A O 1
ATOM 2165 N N . VAL A 1 286 ? -6.830 8.460 -56.314 1.00 17.06 286 VAL A N 1
ATOM 2166 C CA . VAL A 1 286 ? -6.762 9.616 -57.233 1.00 17.06 286 VAL A CA 1
ATOM 2167 C C . VAL A 1 286 ? -8.107 10.270 -57.642 1.00 17.22 286 VAL A C 1
ATOM 2168 O O . VAL A 1 286 ? -9.175 9.670 -57.495 1.00 17.01 286 VAL A O 1
ATOM 2172 N N . GLU A 1 287 ? -8.010 11.507 -58.149 1.00 17.34 287 GLU A N 1
ATOM 2173 C CA . GLU A 1 287 ? -9.100 12.268 -58.821 1.00 17.58 287 GLU A CA 1
ATOM 2174 C C . GLU A 1 287 ? -10.168 12.967 -57.937 1.00 17.75 287 GLU A C 1
ATOM 2175 O O . GLU A 1 287 ? -11.268 13.270 -58.413 1.00 17.59 287 GLU A O 1
ATOM 2181 N N . VAL A 1 288 ? -9.838 13.248 -56.676 1.00 17.95 288 VAL A N 1
ATOM 2182 C CA . VAL A 1 288 ? -10.734 14.012 -55.788 1.00 18.32 288 VAL A CA 1
ATOM 2183 C C . VAL A 1 288 ? -10.642 15.520 -56.077 1.00 18.64 288 VAL A C 1
ATOM 2184 O O . VAL A 1 288 ? -9.550 16.093 -56.041 1.00 18.66 288 VAL A O 1
ATOM 2188 N N . SER A 1 289 ? -11.787 16.151 -56.358 1.00 19.06 289 SER A N 1
ATOM 2189 C CA . SER A 1 289 ? -11.843 17.575 -56.741 1.00 19.56 289 SER A CA 1
ATOM 2190 C C . SER A 1 289 ? -12.720 18.437 -55.805 1.00 19.98 289 SER A C 1
ATOM 2191 O O . SER A 1 289 ? -13.947 18.474 -55.958 1.00 20.05 289 SER A O 1
ATOM 2194 N N . PRO A 1 290 ? -12.085 19.141 -54.840 1.00 20.37 290 PRO A N 1
ATOM 2195 C CA . PRO A 1 290 ? -12.757 19.947 -53.797 1.00 20.78 290 PRO A CA 1
ATOM 2196 C C . PRO A 1 290 ? -13.759 21.051 -54.223 1.00 21.27 290 PRO A C 1
ATOM 2197 O O . PRO A 1 290 ? -14.778 21.215 -53.543 1.00 21.25 290 PRO A O 1
ATOM 2201 N N . PRO A 1 291 ? -13.487 21.810 -55.312 1.00 21.70 291 PRO A N 1
ATOM 2202 C CA . PRO A 1 291 ? -14.454 22.879 -55.627 1.00 22.14 291 PRO A CA 1
ATOM 2203 C C . PRO A 1 291 ? -15.822 22.421 -56.171 1.00 22.56 291 PRO A C 1
ATOM 2204 O O . PRO A 1 291 ? -16.714 23.256 -56.357 1.00 22.50 291 PRO A O 1
ATOM 2208 N N . TYR A 1 292 ? -15.991 21.120 -56.406 1.00 23.09 292 TYR A N 1
ATOM 2209 C CA . TYR A 1 292 ? -17.261 20.586 -56.912 1.00 23.67 292 TYR A CA 1
ATOM 2210 C C . TYR A 1 292 ? -18.074 19.790 -55.873 1.00 24.09 292 TYR A C 1
ATOM 2211 O O . TYR A 1 292 ? -19.078 19.154 -56.210 1.00 24.14 292 TYR A O 1
ATOM 2220 N N . ASP A 1 293 ? -17.637 19.838 -54.615 1.00 24.67 293 ASP A N 1
ATOM 2221 C CA . ASP A 1 293 ? -18.423 19.329 -53.483 1.00 25.31 293 ASP A CA 1
ATOM 2222 C C . ASP A 1 293 ? -18.284 20.273 -52.291 1.00 25.67 293 ASP A C 1
ATOM 2223 O O . ASP A 1 293 ? -17.186 20.472 -51.767 1.00 26.06 293 ASP A O 1
ATOM 2228 N N . THR A 1 294 ? -19.411 20.836 -51.864 1.00 25.98 294 THR A N 1
ATOM 2229 C CA . THR A 1 294 ? -19.427 21.908 -50.864 1.00 26.25 294 THR A CA 1
ATOM 2230 C C . THR A 1 294 ? -19.496 21.444 -49.399 1.00 25.99 294 THR A C 1
ATOM 2231 O O . THR A 1 294 ? -19.295 22.246 -48.484 1.00 26.31 294 THR A O 1
ATOM 2235 N N . THR A 1 295 ? -19.768 20.159 -49.184 1.00 25.60 295 THR A N 1
ATOM 2236 C CA . THR A 1 295 ? -19.956 19.623 -47.831 1.00 25.22 295 THR A CA 1
ATOM 2237 C C . THR A 1 295 ? -18.675 19.062 -47.204 1.00 24.85 295 THR A C 1
ATOM 2238 O O . THR A 1 295 ? -18.568 18.970 -45.978 1.00 24.98 295 THR A O 1
ATOM 2242 N N . GLY A 1 296 ? -17.717 18.679 -48.045 1.00 24.26 296 GLY A N 1
ATOM 2243 C CA . GLY A 1 296 ? -16.487 18.031 -47.581 1.00 23.62 296 GLY A CA 1
ATOM 2244 C C . GLY A 1 296 ? -16.589 16.516 -47.468 1.00 23.10 296 GLY A C 1
ATOM 2245 O O . GLY A 1 296 ? -15.636 15.856 -47.042 1.00 22.91 296 GLY A O 1
ATOM 2246 N N . ASN A 1 297 ? -17.739 15.965 -47.857 1.00 22.58 297 ASN A N 1
ATOM 2247 C CA . ASN A 1 297 ? -18.007 14.524 -47.745 1.00 22.18 297 ASN A CA 1
ATOM 2248 C C . ASN A 1 297 ? -17.176 13.620 -48.669 1.00 21.61 297 ASN A C 1
ATOM 2249 O O . ASN A 1 297 ? -16.879 12.477 -48.310 1.00 21.38 297 ASN A O 1
ATOM 2254 N N . THR A 1 298 ? -16.816 14.122 -49.852 1.00 20.88 298 THR A N 1
ATOM 2255 C CA . THR A 1 298 ? -15.989 13.357 -50.797 1.00 20.34 298 THR A CA 1
ATOM 2256 C C . THR A 1 298 ? -14.554 13.170 -50.271 1.00 20.03 298 THR A C 1
ATOM 2257 O O . THR A 1 298 ? -13.971 12.089 -50.411 1.00 19.90 298 THR A O 1
ATOM 2261 N N . SER A 1 299 ? -14.004 14.217 -49.653 1.00 19.58 299 SER A N 1
ATOM 2262 C CA . SER A 1 299 ? -12.679 14.150 -49.022 1.00 19.28 299 SER A CA 1
ATOM 2263 C C . SER A 1 299 ? -12.668 13.272 -47.764 1.00 19.15 299 SER A C 1
ATOM 2264 O O . SER A 1 299 ? -11.661 12.621 -47.470 1.00 19.05 299 SER A O 1
ATOM 2267 N N . LEU A 1 300 ? -13.785 13.260 -47.033 1.00 18.86 300 LEU A N 1
ATOM 2268 C CA . LEU A 1 300 ? -13.943 12.414 -45.840 1.00 18.61 300 LEU A CA 1
ATOM 2269 C C . LEU A 1 300 ? -13.950 10.919 -46.184 1.00 18.38 300 LEU A C 1
ATOM 2270 O O . LEU A 1 300 ? -13.404 10.101 -45.437 1.00 18.38 300 LEU A O 1
ATOM 2275 N N . LEU A 1 301 ? -14.574 10.572 -47.309 1.00 18.14 301 LEU A N 1
ATOM 2276 C CA . LEU A 1 301 ? -14.600 9.190 -47.794 1.00 17.93 301 LEU A CA 1
ATOM 2277 C C . LEU A 1 301 ? -13.203 8.713 -48.194 1.00 17.75 301 LEU A C 1
ATOM 2278 O O . LEU A 1 301 ? -12.836 7.564 -47.931 1.00 17.76 301 LEU A O 1
ATOM 2283 N N . GLY A 1 302 ? -12.433 9.605 -48.818 1.00 17.52 302 GLY A N 1
ATOM 2284 C CA . GLY A 1 302 ? -11.070 9.304 -49.265 1.00 17.38 302 GLY A CA 1
ATOM 2285 C C . GLY A 1 302 ? -10.112 8.939 -48.143 1.00 17.20 302 GLY A C 1
ATOM 2286 O O . GLY A 1 302 ? -9.339 7.983 -48.266 1.00 17.07 302 GLY A O 1
ATOM 2287 N N . ALA A 1 303 ? -10.169 9.699 -47.049 1.00 16.92 303 ALA A N 1
ATOM 2288 C CA . ALA A 1 303 ? -9.313 9.464 -45.882 1.00 16.84 303 ALA A CA 1
ATOM 2289 C C . ALA A 1 303 ? -9.588 8.117 -45.202 1.00 16.76 303 ALA A C 1
ATOM 2290 O O . ALA A 1 303 ? -8.650 7.411 -44.818 1.00 16.64 303 ALA A O 1
ATOM 2292 N N . ASN A 1 304 ? -10.869 7.770 -45.066 1.00 16.73 304 ASN A N 1
ATOM 2293 C CA . ASN A 1 304 ? -11.291 6.505 -44.448 1.00 16.70 304 ASN A CA 1
ATOM 2294 C C . ASN A 1 304 ? -10.885 5.259 -45.244 1.00 16.67 304 ASN A C 1
ATOM 2295 O O . ASN A 1 304 ? -10.616 4.205 -44.658 1.00 16.69 304 ASN A O 1
ATOM 2300 N N . LEU A 1 305 ? -10.837 5.381 -46.572 1.00 16.61 305 LEU A N 1
ATOM 2301 C CA . LEU A 1 305 ? -10.422 4.271 -47.439 1.00 16.52 305 LEU A CA 1
ATOM 2302 C C . LEU A 1 305 ? -8.912 4.021 -47.385 1.00 16.51 305 LEU A C 1
ATOM 2303 O O . LEU A 1 305 ? -8.465 2.872 -47.475 1.00 16.43 305 LEU A O 1
ATOM 2308 N N . LEU A 1 306 ? -8.137 5.096 -47.227 1.00 16.38 306 LEU A N 1
ATOM 2309 C CA . LEU A 1 306 ? -6.679 4.997 -47.073 1.00 16.30 306 LEU A CA 1
ATOM 2310 C C . LEU A 1 306 ? -6.256 4.332 -45.753 1.00 16.44 306 LEU A C 1
ATOM 2311 O O . LEU A 1 306 ? -5.189 3.714 -45.689 1.00 16.40 306 LEU A O 1
ATOM 2316 N N . TYR A 1 307 ? -7.085 4.461 -44.712 1.00 16.57 307 TYR A N 1
ATOM 2317 C CA . TYR A 1 307 ? -6.854 3.756 -43.437 1.00 16.69 307 TYR A CA 1
ATOM 2318 C C . TYR A 1 307 ? -7.033 2.238 -43.573 1.00 16.79 307 TYR A C 1
ATOM 2319 O O . TYR A 1 307 ? -6.284 1.468 -42.964 1.00 16.92 307 TYR A O 1
ATOM 2328 N N . GLU A 1 308 ? -8.023 1.814 -44.361 1.00 16.83 308 GLU A N 1
ATOM 2329 C CA . GLU A 1 308 ? -8.257 0.384 -44.625 1.00 16.83 308 GLU A CA 1
ATOM 2330 C C . GLU A 1 308 ? -7.134 -0.232 -45.474 1.00 16.85 308 GLU A C 1
ATOM 2331 O O . GLU A 1 308 ? -6.840 -1.425 -45.344 1.00 16.79 308 GLU A O 1
ATOM 2337 N N . MET A 1 309 ? -6.518 0.585 -46.335 1.00 16.78 309 MET A N 1
ATOM 2338 C CA . MET A 1 309 ? -5.345 0.177 -47.125 1.00 16.79 309 MET A CA 1
ATOM 2339 C C . MET A 1 309 ? -4.124 -0.124 -46.235 1.00 16.93 309 MET A C 1
ATOM 2340 O O . MET A 1 309 ? -3.411 -1.104 -46.464 1.00 16.89 309 MET A O 1
ATOM 2345 N N . LEU A 1 310 ? -3.899 0.714 -45.222 1.00 17.10 310 LEU A N 1
ATOM 2346 C CA . LEU A 1 310 ? -2.804 0.517 -44.256 1.00 17.24 310 LEU A CA 1
ATOM 2347 C C . LEU A 1 310 ? -2.944 -0.776 -43.434 1.00 17.29 310 LEU A C 1
ATOM 2348 O O . LEU A 1 310 ? -1.942 -1.430 -43.126 1.00 17.28 310 LEU A O 1
ATOM 2353 N N . CYS A 1 311 ? -4.183 -1.135 -43.095 1.00 17.23 311 CYS A N 1
ATOM 2354 C CA . CYS A 1 311 ? -4.470 -2.290 -42.231 1.00 17.28 311 CYS A CA 1
ATOM 2355 C C . CYS A 1 311 ? -4.099 -3.657 -42.837 1.00 17.49 311 CYS A C 1
ATOM 2356 O O . CYS A 1 311 ? -3.821 -4.603 -42.095 1.00 17.31 311 CYS A O 1
ATOM 2359 N N . VAL A 1 312 ? -4.086 -3.758 -44.170 1.00 17.78 312 VAL A N 1
ATOM 2360 C CA . VAL A 1 312 ? -3.831 -5.044 -44.852 1.00 18.14 312 VAL A CA 1
ATOM 2361 C C . VAL A 1 312 ? -2.402 -5.255 -45.395 1.00 18.42 312 VAL A C 1
ATOM 2362 O O . VAL A 1 312 ? -2.152 -6.218 -46.133 1.00 18.45 312 VAL A O 1
ATOM 2366 N N . LEU A 1 313 ? -1.474 -4.373 -45.028 1.00 18.71 313 LEU A N 1
ATOM 2367 C CA . LEU A 1 313 ? -0.071 -4.502 -45.451 1.00 19.00 313 LEU A CA 1
ATOM 2368 C C . LEU A 1 313 ? 0.628 -5.670 -44.743 1.00 19.33 313 LEU A C 1
ATOM 2369 O O . LEU A 1 313 ? 0.291 -5.982 -43.599 1.00 19.30 313 LEU A O 1
ATOM 2374 N N . PRO A 1 314 ? 1.595 -6.326 -45.422 1.00 19.67 314 PRO A N 1
ATOM 2375 C CA . PRO A 1 314 ? 2.348 -7.409 -44.774 1.00 20.04 314 PRO A CA 1
ATOM 2376 C C . PRO A 1 314 ? 3.126 -6.928 -43.545 1.00 20.40 314 PRO A C 1
ATOM 2377 O O . PRO A 1 314 ? 3.855 -5.935 -43.623 1.00 20.36 314 PRO A O 1
ATOM 2381 N N . GLY A 1 315 ? 2.945 -7.620 -42.419 1.00 20.89 315 GLY A N 1
ATOM 2382 C CA . GLY A 1 315 ? 3.637 -7.281 -41.170 1.00 21.35 315 GLY A CA 1
ATOM 2383 C C . GLY A 1 315 ? 2.790 -6.714 -40.035 1.00 21.61 315 GLY A C 1
ATOM 2384 O O . GLY A 1 315 ? 3.327 -6.368 -38.977 1.00 21.56 315 GLY A O 1
ATOM 2385 N N . VAL A 1 316 ? 1.477 -6.617 -40.246 1.00 21.82 316 VAL A N 1
ATOM 2386 C CA . VAL A 1 316 ? 0.549 -6.073 -39.241 1.00 21.99 316 VAL A CA 1
ATOM 2387 C C . VAL A 1 316 ? 0.048 -7.171 -38.286 1.00 22.28 316 VAL A C 1
ATOM 2388 O O . VAL A 1 316 ? -0.281 -8.275 -38.724 1.00 22.28 316 VAL A O 1
ATOM 2392 N N . VAL A 1 317 ? -0.005 -6.859 -36.989 1.00 22.51 317 VAL A N 1
ATOM 2393 C CA . VAL A 1 317 ? -0.454 -7.812 -35.956 1.00 22.86 317 VAL A CA 1
ATOM 2394 C C . VAL A 1 317 ? -1.969 -7.750 -35.680 1.00 23.11 317 VAL A C 1
ATOM 2395 O O . VAL A 1 317 ? -2.595 -6.703 -35.872 1.00 23.18 317 VAL A O 1
ATOM 2399 N N . ARG A 1 318 ? -2.541 -8.869 -35.224 1.00 23.40 318 ARG A N 1
ATOM 2400 C CA . ARG A 1 318 ? -3.984 -8.970 -34.944 1.00 23.75 318 ARG A CA 1
ATOM 2401 C C . ARG A 1 318 ? -4.296 -9.097 -33.444 1.00 24.03 318 ARG A C 1
ATOM 2402 O O . ARG A 1 318 ? -3.799 -10.005 -32.770 1.00 23.99 318 ARG A O 1
ATOM 2410 N N . ARG A 1 319 ? -5.128 -8.179 -32.946 1.00 24.29 319 ARG A N 1
ATOM 2411 C CA . ARG A 1 319 ? -5.576 -8.152 -31.547 1.00 24.68 319 ARG A CA 1
ATOM 2412 C C . ARG A 1 319 ? -6.874 -7.347 -31.424 1.00 24.81 319 ARG A C 1
ATOM 2413 O O . ARG A 1 319 ? -7.730 -7.633 -30.583 1.00 24.66 319 ARG A O 1
ATOM 2421 N N . ASN B 1 4 ? -64.621 16.534 -30.045 1.00 30.82 4 ASN B N 1
ATOM 2422 C CA . ASN B 1 4 ? -63.985 17.346 -31.125 1.00 30.76 4 ASN B CA 1
ATOM 2423 C C . ASN B 1 4 ? -62.468 17.421 -30.954 1.00 30.51 4 ASN B C 1
ATOM 2424 O O . ASN B 1 4 ? -61.961 18.204 -30.144 1.00 30.63 4 ASN B O 1
ATOM 2429 N N . LEU B 1 5 ? -61.754 16.601 -31.724 1.00 30.11 5 LEU B N 1
ATOM 2430 C CA . LEU B 1 5 ? -60.296 16.484 -31.618 1.00 29.76 5 LEU B CA 1
ATOM 2431 C C . LEU B 1 5 ? -59.564 17.411 -32.595 1.00 29.47 5 LEU B C 1
ATOM 2432 O O . LEU B 1 5 ? -60.104 17.761 -33.649 1.00 29.38 5 LEU B O 1
ATOM 2437 N N . HIS B 1 6 ? -58.337 17.794 -32.236 1.00 29.14 6 HIS B N 1
ATOM 2438 C CA . HIS B 1 6 ? -57.502 18.684 -33.057 1.00 28.88 6 HIS B CA 1
ATOM 2439 C C . HIS B 1 6 ? -57.105 18.052 -34.398 1.00 28.72 6 HIS B C 1
ATOM 2440 O O . HIS B 1 6 ? -56.860 16.845 -34.475 1.00 28.73 6 HIS B O 1
ATOM 2447 N N . GLN B 1 7 ? -57.046 18.878 -35.443 1.00 28.53 7 GLN B N 1
ATOM 2448 C CA . GLN B 1 7 ? -56.640 18.444 -36.789 1.00 28.37 7 GLN B CA 1
ATOM 2449 C C . GLN B 1 7 ? -55.624 19.429 -37.395 1.00 28.16 7 GLN B C 1
ATOM 2450 O O . GLN B 1 7 ? -55.648 20.618 -37.067 1.00 28.05 7 GLN B O 1
ATOM 2456 N N . PRO B 1 8 ? -54.724 18.939 -38.276 1.00 28.03 8 PRO B N 1
ATOM 2457 C CA . PRO B 1 8 ? -53.793 19.826 -38.990 1.00 27.93 8 PRO B CA 1
ATOM 2458 C C . PRO B 1 8 ? -54.490 20.643 -40.082 1.00 27.89 8 PRO B C 1
ATOM 2459 O O . PRO B 1 8 ? -55.503 20.202 -40.625 1.00 27.84 8 PRO B O 1
ATOM 2463 N N . LEU B 1 9 ? -53.943 21.820 -40.395 1.00 27.89 9 LEU B N 1
ATOM 2464 C CA . LEU B 1 9 ? -54.516 22.711 -41.413 1.00 27.85 9 LEU B CA 1
ATOM 2465 C C . LEU B 1 9 ? -54.386 22.152 -42.829 1.00 27.75 9 LEU B C 1
ATOM 2466 O O . LEU B 1 9 ? -53.309 21.711 -43.236 1.00 27.70 9 LEU B O 1
ATOM 2471 N N . GLY B 1 10 ? -55.492 22.189 -43.570 1.00 27.66 10 GLY B N 1
ATOM 2472 C CA . GLY B 1 10 ? -55.554 21.638 -44.925 1.00 27.61 10 GLY B CA 1
ATOM 2473 C C . GLY B 1 10 ? -55.168 22.619 -46.017 1.00 27.57 10 GLY B C 1
ATOM 2474 O O . GLY B 1 10 ? -55.208 23.836 -45.817 1.00 27.50 10 GLY B O 1
ATOM 2475 N N . GLY B 1 11 ? -54.805 22.079 -47.178 1.00 27.56 11 GLY B N 1
ATOM 2476 C CA . GLY B 1 11 ? -54.353 22.879 -48.318 1.00 27.67 11 GLY B CA 1
ATOM 2477 C C . GLY B 1 11 ? -55.432 23.706 -48.997 1.00 27.79 11 GLY B C 1
ATOM 2478 O O . GLY B 1 11 ? -55.124 24.667 -49.711 1.00 27.86 11 GLY B O 1
ATOM 2479 N N . ASN B 1 12 ? -56.693 23.331 -48.785 1.00 27.69 12 ASN B N 1
ATOM 2480 C CA . ASN B 1 12 ? -57.828 24.068 -49.346 1.00 27.63 12 ASN B CA 1
ATOM 2481 C C . ASN B 1 12 ? -58.284 25.233 -48.460 1.00 27.40 12 ASN B C 1
ATOM 2482 O O . ASN B 1 12 ? -59.092 26.065 -48.883 1.00 27.33 12 ASN B O 1
ATOM 2487 N N . GLU B 1 13 ? -57.758 25.280 -47.237 1.00 27.08 13 GLU B N 1
ATOM 2488 C CA . GLU B 1 13 ? -57.976 26.400 -46.320 1.00 26.71 13 GLU B CA 1
ATOM 2489 C C . GLU B 1 13 ? -56.903 27.476 -46.526 1.00 26.28 13 GLU B C 1
ATOM 2490 O O . GLU B 1 13 ? -57.212 28.670 -46.592 1.00 26.18 13 GLU B O 1
ATOM 2496 N N . MET B 1 14 ? -55.648 27.033 -46.622 1.00 25.71 14 MET B N 1
ATOM 2497 C CA . MET B 1 14 ? -54.484 27.906 -46.808 1.00 25.25 14 MET B CA 1
ATOM 2498 C C . MET B 1 14 ? -53.360 27.106 -47.479 1.00 24.89 14 MET B C 1
ATOM 2499 O O . MET B 1 14 ? -53.000 26.027 -46.993 1.00 24.80 14 MET B O 1
ATOM 2504 N N . PRO B 1 15 ? -52.812 27.623 -48.602 1.00 24.56 15 PRO B N 1
ATOM 2505 C CA . PRO B 1 15 ? -51.701 26.960 -49.306 1.00 24.33 15 PRO B CA 1
ATOM 2506 C C . PRO B 1 15 ? -50.494 26.719 -48.395 1.00 24.04 15 PRO B C 1
ATOM 2507 O O . PRO B 1 15 ? -50.169 27.567 -47.559 1.00 23.99 15 PRO B O 1
ATOM 2511 N N . ARG B 1 16 ? -49.838 25.574 -48.577 1.00 23.71 16 ARG B N 1
ATOM 2512 C CA . ARG B 1 16 ? -48.855 25.049 -47.615 1.00 23.43 16 ARG B CA 1
ATOM 2513 C C . ARG B 1 16 ? -47.564 25.866 -47.433 1.00 23.17 16 ARG B C 1
ATOM 2514 O O . ARG B 1 16 ? -46.856 25.693 -46.435 1.00 23.11 16 ARG B O 1
ATOM 2522 N N . PHE B 1 17 ? -47.269 26.758 -48.379 1.00 22.84 17 PHE B N 1
ATOM 2523 C CA . PHE B 1 17 ? -46.135 27.683 -48.240 1.00 22.50 17 PHE B CA 1
ATOM 2524 C C . PHE B 1 17 ? -46.454 28.915 -47.372 1.00 22.23 17 PHE B C 1
ATOM 2525 O O . PHE B 1 17 ? -45.585 29.765 -47.151 1.00 22.17 17 PHE B O 1
ATOM 2533 N N . GLY B 1 18 ? -47.691 28.992 -46.878 1.00 21.94 18 GLY B N 1
ATOM 2534 C CA . GLY B 1 18 ? -48.131 30.076 -45.990 1.00 21.57 18 GLY B CA 1
ATOM 2535 C C . GLY B 1 18 ? -48.633 29.600 -44.633 1.00 21.38 18 GLY B C 1
ATOM 2536 O O . GLY B 1 18 ? -48.804 28.396 -44.411 1.00 21.37 18 GLY B O 1
ATOM 2537 N N . GLY B 1 19 ? -48.869 30.551 -43.728 1.00 21.13 19 GLY B N 1
ATOM 2538 C CA . GLY B 1 19 ? -49.301 30.255 -42.353 1.00 20.99 19 GLY B CA 1
ATOM 2539 C C . GLY B 1 19 ? -48.157 30.195 -41.350 1.00 20.77 19 GLY B C 1
ATOM 2540 O O . GLY B 1 19 ? -47.005 29.987 -41.732 1.00 20.79 19 GLY B O 1
ATOM 2541 N N . ILE B 1 20 ? -48.477 30.378 -40.066 1.00 20.71 20 ILE B N 1
ATOM 2542 C CA . ILE B 1 20 ? -47.488 30.312 -38.975 1.00 20.55 20 ILE B CA 1
ATOM 2543 C C . ILE B 1 20 ? -46.972 28.875 -38.799 1.00 20.52 20 ILE B C 1
ATOM 2544 O O . ILE B 1 20 ? -47.755 27.923 -38.821 1.00 20.47 20 ILE B O 1
ATOM 2549 N N . ALA B 1 21 ? -45.658 28.732 -38.617 1.00 20.50 21 ALA B N 1
ATOM 2550 C CA . ALA B 1 21 ? -44.996 27.423 -38.665 1.00 20.35 21 ALA B CA 1
ATOM 2551 C C . ALA B 1 21 ? -44.844 26.693 -37.319 1.00 20.36 21 ALA B C 1
ATOM 2552 O O . ALA B 1 21 ? -43.746 26.627 -36.753 1.00 20.30 21 ALA B O 1
ATOM 2554 N N . THR B 1 22 ? -45.952 26.144 -36.823 1.00 20.23 22 THR B N 1
ATOM 2555 C CA . THR B 1 22 ? -45.922 25.166 -35.729 1.00 20.20 22 THR B CA 1
ATOM 2556 C C . THR B 1 22 ? -45.749 23.762 -36.327 1.00 20.12 22 THR B C 1
ATOM 2557 O O . THR B 1 22 ? -45.831 23.602 -37.550 1.00 20.21 22 THR B O 1
ATOM 2561 N N . MET B 1 23 ? -45.500 22.758 -35.482 1.00 20.11 23 MET B N 1
ATOM 2562 C CA . MET B 1 23 ? -45.323 21.369 -35.947 1.00 20.13 23 MET B CA 1
ATOM 2563 C C . MET B 1 23 ? -46.615 20.820 -36.561 1.00 20.32 23 MET B C 1
ATOM 2564 O O . MET B 1 23 ? -47.657 20.780 -35.899 1.00 20.30 23 MET B O 1
ATOM 2569 N N . MET B 1 24 ? -46.526 20.409 -37.829 1.00 20.32 24 MET B N 1
ATOM 2570 C CA . MET B 1 24 ? -47.673 19.941 -38.629 1.00 20.49 24 MET B CA 1
ATOM 2571 C C . MET B 1 24 ? -48.835 20.961 -38.708 1.00 20.57 24 MET B C 1
ATOM 2572 O O . MET B 1 24 ? -49.985 20.590 -38.969 1.00 20.52 24 MET B O 1
ATOM 2577 N N . ARG B 1 25 ? -48.508 22.242 -38.508 1.00 20.69 25 ARG B N 1
ATOM 2578 C CA . ARG B 1 25 ? -49.483 23.351 -38.432 1.00 20.83 25 ARG B CA 1
ATOM 2579 C C . ARG B 1 25 ? -50.647 23.088 -37.453 1.00 20.98 25 ARG B C 1
ATOM 2580 O O . ARG B 1 25 ? -51.819 23.302 -37.783 1.00 21.03 25 ARG B O 1
ATOM 2588 N N . LEU B 1 26 ? -50.297 22.632 -36.250 1.00 21.12 26 LEU B N 1
ATOM 2589 C CA . LEU B 1 26 ? -51.258 22.337 -35.178 1.00 21.34 26 LEU B CA 1
ATOM 2590 C C . LEU B 1 26 ? -51.418 23.530 -34.213 1.00 21.47 26 LEU B C 1
ATOM 2591 O O . LEU B 1 26 ? -50.614 24.465 -34.254 1.00 21.55 26 LEU B O 1
ATOM 2596 N N . PRO B 1 27 ? -52.463 23.509 -33.352 1.00 21.69 27 PRO B N 1
ATOM 2597 C CA . PRO B 1 27 ? -52.655 24.547 -32.325 1.00 21.83 27 PRO B CA 1
ATOM 2598 C C . PRO B 1 27 ? -51.515 24.647 -31.301 1.00 22.02 27 PRO B C 1
ATOM 2599 O O . PRO B 1 27 ? -50.846 23.650 -31.018 1.00 21.88 27 PRO B O 1
ATOM 2603 N N . HIS B 1 28 ? -51.316 25.851 -30.758 1.00 22.25 28 HIS B N 1
ATOM 2604 C CA . HIS B 1 28 ? -50.291 26.122 -29.741 1.00 22.54 28 HIS B CA 1
ATOM 2605 C C . HIS B 1 28 ? -50.935 26.281 -28.354 1.00 22.81 28 HIS B C 1
ATOM 2606 O O . HIS B 1 28 ? -51.540 27.315 -28.052 1.00 22.72 28 HIS B O 1
ATOM 2613 N N . VAL B 1 29 ? -50.793 25.247 -27.521 1.00 23.13 29 VAL B N 1
ATOM 2614 C CA . VAL B 1 29 ? -51.501 25.136 -26.234 1.00 23.41 29 VAL B CA 1
ATOM 2615 C C . VAL B 1 29 ? -50.651 25.626 -25.052 1.00 23.75 29 VAL B C 1
ATOM 2616 O O . VAL B 1 29 ? -49.492 25.224 -24.909 1.00 23.75 29 VAL B O 1
ATOM 2620 N N . GLN B 1 30 ? -51.238 26.481 -24.207 1.00 24.15 30 GLN B N 1
ATOM 2621 C CA . GLN B 1 30 ? -50.504 27.114 -23.095 1.00 24.54 30 GLN B CA 1
ATOM 2622 C C . GLN B 1 30 ? -51.218 27.152 -21.726 1.00 24.72 30 GLN B C 1
ATOM 2623 O O . GLN B 1 30 ? -50.552 27.240 -20.691 1.00 24.63 30 GLN B O 1
ATOM 2629 N N . SER B 1 31 ? -52.551 27.084 -21.716 1.00 24.95 31 SER B N 1
ATOM 2630 C CA . SER B 1 31 ? -53.324 27.188 -20.463 1.00 25.25 31 SER B CA 1
ATOM 2631 C C . SER B 1 31 ? -53.393 25.867 -19.680 1.00 25.43 31 SER B C 1
ATOM 2632 O O . SER B 1 31 ? -53.394 24.793 -20.287 1.00 25.50 31 SER B O 1
ATOM 2635 N N . PRO B 1 32 ? -53.452 25.942 -18.329 1.00 25.61 32 PRO B N 1
ATOM 2636 C CA . PRO B 1 32 ? -53.516 24.748 -17.469 1.00 25.74 32 PRO B CA 1
ATOM 2637 C C . PRO B 1 32 ? -54.720 23.840 -17.739 1.00 25.87 32 PRO B C 1
ATOM 2638 O O . PRO B 1 32 ? -54.601 22.615 -17.636 1.00 25.98 32 PRO B O 1
ATOM 2642 N N . ALA B 1 33 ? -55.861 24.437 -18.082 1.00 25.96 33 ALA B N 1
ATOM 2643 C CA . ALA B 1 33 ? -57.079 23.686 -18.391 1.00 26.02 33 ALA B CA 1
ATOM 2644 C C . ALA B 1 33 ? -56.988 22.932 -19.721 1.00 26.06 33 ALA B C 1
ATOM 2645 O O . ALA B 1 33 ? -57.484 21.807 -19.834 1.00 26.03 33 ALA B O 1
ATOM 2647 N N . GLU B 1 34 ? -56.358 23.550 -20.720 1.00 26.01 34 GLU B N 1
ATOM 2648 C CA . GLU B 1 34 ? -56.181 22.911 -22.028 1.00 25.98 34 GLU B CA 1
ATOM 2649 C C . GLU B 1 34 ? -55.112 21.808 -22.016 1.00 25.75 34 GLU B C 1
ATOM 2650 O O . GLU B 1 34 ? -55.189 20.864 -22.806 1.00 25.74 34 GLU B O 1
ATOM 2656 N N . LEU B 1 35 ? -54.131 21.930 -21.119 1.00 25.42 35 LEU B N 1
ATOM 2657 C CA . LEU B 1 35 ? -53.076 20.918 -20.958 1.00 25.20 35 LEU B CA 1
ATOM 2658 C C . LEU B 1 35 ? -53.584 19.612 -20.334 1.00 25.05 35 LEU B C 1
ATOM 2659 O O . LEU B 1 35 ? -53.047 18.536 -20.611 1.00 24.95 35 LEU B O 1
ATOM 2664 N N . ASP B 1 36 ? -54.613 19.715 -19.493 1.00 24.87 36 ASP B N 1
ATOM 2665 C CA . ASP B 1 36 ? -55.226 18.549 -18.845 1.00 24.70 36 ASP B CA 1
ATOM 2666 C C . ASP B 1 36 ? -55.982 17.642 -19.823 1.00 24.42 36 ASP B C 1
ATOM 2667 O O . ASP B 1 36 ? -56.207 16.463 -19.535 1.00 24.36 36 ASP B O 1
ATOM 2672 N N . ALA B 1 37 ? -56.361 18.194 -20.976 1.00 24.07 37 ALA B N 1
ATOM 2673 C CA . ALA B 1 37 ? -57.194 17.486 -21.954 1.00 23.79 37 ALA B CA 1
ATOM 2674 C C . ALA B 1 37 ? -56.426 16.758 -23.072 1.00 23.53 37 ALA B C 1
ATOM 2675 O O . ALA B 1 37 ? -57.041 16.120 -23.933 1.00 23.44 37 ALA B O 1
ATOM 2677 N N . LEU B 1 38 ? -55.095 16.845 -23.053 1.00 23.20 38 LEU B N 1
ATOM 2678 C CA . LEU B 1 38 ? -54.259 16.232 -24.096 1.00 22.87 38 LEU B CA 1
ATOM 2679 C C . LEU B 1 38 ? -53.789 14.817 -23.745 1.00 22.66 38 LEU B C 1
ATOM 2680 O O . LEU B 1 38 ? -53.460 14.532 -22.590 1.00 22.65 38 LEU B O 1
ATOM 2685 N N . ASP B 1 39 ? -53.753 13.944 -24.752 1.00 22.28 39 ASP B N 1
ATOM 2686 C CA . ASP B 1 39 ? -53.216 12.588 -24.598 1.00 22.02 39 ASP B CA 1
ATOM 2687 C C . ASP B 1 39 ? -51.704 12.524 -24.883 1.00 21.69 39 ASP B C 1
ATOM 2688 O O . ASP B 1 39 ? -50.972 11.813 -24.189 1.00 21.69 39 ASP B O 1
ATOM 2693 N N . ALA B 1 40 ? -51.253 13.262 -25.903 1.00 21.33 40 ALA B N 1
ATOM 2694 C CA . ALA B 1 40 ? -49.832 13.321 -26.303 1.00 20.95 40 ALA B CA 1
ATOM 2695 C C . ALA B 1 40 ? -49.467 14.681 -26.919 1.00 20.69 40 ALA B C 1
ATOM 2696 O O . ALA B 1 40 ? -50.359 15.431 -27.322 1.00 20.62 40 ALA B O 1
ATOM 2698 N N . ALA B 1 41 ? -48.165 14.993 -26.991 1.00 20.36 41 ALA B N 1
ATOM 2699 C CA . ALA B 1 41 ? -47.687 16.301 -27.493 1.00 20.13 41 ALA B CA 1
ATOM 2700 C C . ALA B 1 41 ? -46.228 16.322 -27.993 1.00 19.97 41 ALA B C 1
ATOM 2701 O O . ALA B 1 41 ? -45.393 15.539 -27.528 1.00 19.85 41 ALA B O 1
ATOM 2703 N N . PHE B 1 42 ? -45.939 17.230 -28.933 1.00 19.78 42 PHE B N 1
ATOM 2704 C CA . PHE B 1 42 ? -44.569 17.502 -29.410 1.00 19.62 42 PHE B CA 1
ATOM 2705 C C . PHE B 1 42 ? -43.913 18.627 -28.592 1.00 19.39 42 PHE B C 1
ATOM 2706 O O . PHE B 1 42 ? -44.569 19.625 -28.278 1.00 19.41 42 PHE B O 1
ATOM 2714 N N . VAL B 1 43 ? -42.622 18.476 -28.277 1.00 19.07 43 VAL B N 1
ATOM 2715 C CA . VAL B 1 43 ? -41.880 19.431 -27.422 1.00 18.88 43 VAL B CA 1
ATOM 2716 C C . VAL B 1 43 ? -40.360 19.434 -27.718 1.00 18.75 43 VAL B C 1
ATOM 2717 O O . VAL B 1 43 ? -39.788 18.388 -28.031 1.00 18.78 43 VAL B O 1
ATOM 2721 N N . GLY B 1 44 ? -39.717 20.602 -27.613 1.00 18.63 44 GLY B N 1
ATOM 2722 C CA . GLY B 1 44 ? -38.294 20.753 -27.978 1.00 18.43 44 GLY B CA 1
ATOM 2723 C C . GLY B 1 44 ? -37.320 21.225 -26.900 1.00 18.35 44 GLY B C 1
ATOM 2724 O O . GLY B 1 44 ? -37.705 21.951 -25.978 1.00 18.37 44 GLY B O 1
ATOM 2725 N N . VAL B 1 45 ? -36.053 20.813 -27.032 1.00 18.25 45 VAL B N 1
ATOM 2726 C CA . VAL B 1 45 ? -34.966 21.169 -26.096 1.00 18.15 45 VAL B CA 1
ATOM 2727 C C . VAL B 1 45 ? -33.674 21.542 -26.865 1.00 18.04 45 VAL B C 1
ATOM 2728 O O . VAL B 1 45 ? -32.936 20.651 -27.297 1.00 18.07 45 VAL B O 1
ATOM 2732 N N . PRO B 1 46 ? -33.391 22.856 -27.030 1.00 17.97 46 PRO B N 1
ATOM 2733 C CA . PRO B 1 46 ? -32.287 23.318 -27.894 1.00 17.94 46 PRO B CA 1
ATOM 2734 C C . PRO B 1 46 ? -30.905 23.484 -27.217 1.00 17.90 46 PRO B C 1
ATOM 2735 O O . PRO B 1 46 ? -30.480 24.612 -26.942 1.00 17.95 46 PRO B O 1
ATOM 2739 N N . LEU B 1 47 ? -30.205 22.370 -26.995 1.00 17.82 47 LEU B N 1
ATOM 2740 C CA . LEU B 1 47 ? -28.895 22.369 -26.319 1.00 17.79 47 LEU B CA 1
ATOM 2741 C C . LEU B 1 47 ? -27.781 21.803 -27.210 1.00 17.74 47 LEU B C 1
ATOM 2742 O O . LEU B 1 47 ? -27.989 20.794 -27.892 1.00 17.71 47 LEU B O 1
ATOM 2747 N N . ASP B 1 48 ? -26.607 22.446 -27.197 1.00 17.59 48 ASP B N 1
ATOM 2748 C CA . ASP B 1 48 ? -25.431 21.937 -27.930 1.00 17.49 48 ASP B CA 1
ATOM 2749 C C . ASP B 1 48 ? -24.062 22.087 -27.227 1.00 17.45 48 ASP B C 1
ATOM 2750 O O . ASP B 1 48 ? -23.021 21.871 -27.855 1.00 17.35 48 ASP B O 1
ATOM 2755 N N . ILE B 1 49 ? -24.064 22.439 -25.938 1.00 17.46 49 ILE B N 1
ATOM 2756 C CA . ILE B 1 49 ? -22.806 22.653 -25.189 1.00 17.48 49 ILE B CA 1
ATOM 2757 C C . ILE B 1 49 ? -22.206 21.367 -24.590 1.00 17.55 49 ILE B C 1
ATOM 2758 O O . ILE B 1 49 ? -21.231 21.419 -23.819 1.00 17.46 49 ILE B O 1
ATOM 2763 N N . GLY B 1 50 ? -22.793 20.218 -24.974 1.00 17.58 50 GLY B N 1
ATOM 2764 C CA . GLY B 1 50 ? -22.178 18.872 -24.567 1.00 17.66 50 GLY B CA 1
ATOM 2765 C C . GLY B 1 50 ? -21.388 18.163 -25.703 1.00 17.71 50 GLY B C 1
ATOM 2766 O O . GLY B 1 50 ? -20.900 17.046 -25.501 1.00 17.73 50 GLY B O 1
ATOM 2767 N N . THR B 1 51 ? -21.274 18.812 -26.869 1.00 17.60 51 THR B N 1
ATOM 2768 C CA . THR B 1 51 ? -20.674 18.180 -28.066 1.00 17.58 51 THR B CA 1
ATOM 2769 C C . THR B 1 51 ? -19.137 18.082 -28.060 1.00 17.79 51 THR B C 1
ATOM 2770 O O . THR B 1 51 ? -18.447 18.950 -27.507 1.00 17.84 51 THR B O 1
ATOM 2774 N N . SER B 1 52 ? -18.612 16.991 -28.706 1.00 17.94 52 SER B N 1
ATOM 2775 C CA . SER B 1 52 ? -17.109 16.807 -28.753 1.00 18.06 52 SER B CA 1
ATOM 2776 C C . SER B 1 52 ? -16.415 17.234 -30.069 1.00 18.36 52 SER B C 1
ATOM 2777 O O . SER B 1 52 ? -15.201 17.481 -30.065 1.00 18.30 52 SER B O 1
ATOM 2780 N N . LEU B 1 53 ? -17.165 17.314 -31.175 1.00 18.65 53 LEU B N 1
ATOM 2781 C CA . LEU B 1 53 ? -16.604 17.781 -32.464 1.00 18.99 53 LEU B CA 1
ATOM 2782 C C . LEU B 1 53 ? -17.330 19.040 -32.990 1.00 19.13 53 LEU B C 1
ATOM 2783 O O . LEU B 1 53 ? -17.083 20.142 -32.488 1.00 19.18 53 LEU B O 1
ATOM 2788 N N . ARG B 1 54 ? -18.216 18.880 -33.984 1.00 19.26 54 ARG B N 1
ATOM 2789 C CA . ARG B 1 54 ? -18.964 20.020 -34.546 1.00 19.39 54 ARG B CA 1
ATOM 2790 C C . ARG B 1 54 ? -20.142 20.435 -33.657 1.00 19.32 54 ARG B C 1
ATOM 2791 O O . ARG B 1 54 ? -20.868 19.575 -33.143 1.00 19.43 54 ARG B O 1
ATOM 2799 N N . SER B 1 55 ? -20.337 21.749 -33.498 1.00 19.15 55 SER B N 1
ATOM 2800 C CA . SER B 1 55 ? -21.554 22.277 -32.830 1.00 18.99 55 SER B CA 1
ATOM 2801 C C . SER B 1 55 ? -22.619 22.676 -33.868 1.00 18.95 55 SER B C 1
ATOM 2802 O O . SER B 1 55 ? -22.392 22.533 -35.078 1.00 18.95 55 SER B O 1
ATOM 2805 N N . GLY B 1 56 ? -23.780 23.143 -33.401 1.00 18.76 56 GLY B N 1
ATOM 2806 C CA . GLY B 1 56 ? -24.847 23.622 -34.293 1.00 18.56 56 GLY B CA 1
ATOM 2807 C C . GLY B 1 56 ? -26.245 23.053 -34.082 1.00 18.49 56 GLY B C 1
ATOM 2808 O O . GLY B 1 56 ? -27.217 23.569 -34.643 1.00 18.39 56 GLY B O 1
ATOM 2809 N N . THR B 1 57 ? -26.360 22.001 -33.270 1.00 18.39 57 THR B N 1
ATOM 2810 C CA . THR B 1 57 ? -27.656 21.336 -33.049 1.00 18.33 57 THR B CA 1
ATOM 2811 C C . THR B 1 57 ? -28.648 22.129 -32.162 1.00 18.32 57 THR B C 1
ATOM 2812 O O . THR B 1 57 ? -29.754 21.649 -31.876 1.00 18.31 57 THR B O 1
ATOM 2816 N N . ARG B 1 58 ? -28.266 23.346 -31.761 1.00 18.07 58 ARG B N 1
ATOM 2817 C CA . ARG B 1 58 ? -29.182 24.260 -31.057 1.00 17.99 58 ARG B CA 1
ATOM 2818 C C . ARG B 1 58 ? -30.331 24.763 -31.950 1.00 17.89 58 ARG B C 1
ATOM 2819 O O . ARG B 1 58 ? -31.391 25.142 -31.444 1.00 17.78 58 ARG B O 1
ATOM 2827 N N . PHE B 1 59 ? -30.113 24.752 -33.268 1.00 17.80 59 PHE B N 1
ATOM 2828 C CA . PHE B 1 59 ? -31.133 25.156 -34.252 1.00 17.70 59 PHE B CA 1
ATOM 2829 C C . PHE B 1 59 ? -31.968 23.976 -34.784 1.00 17.69 59 PHE B C 1
ATOM 2830 O O . PHE B 1 59 ? -32.786 24.145 -35.693 1.00 17.76 59 PHE B O 1
ATOM 2838 N N . GLY B 1 60 ? -31.760 22.793 -34.209 1.00 17.70 60 GLY B N 1
ATOM 2839 C CA . GLY B 1 60 ? -32.484 21.573 -34.592 1.00 17.53 60 GLY B CA 1
ATOM 2840 C C . GLY B 1 60 ? -34.010 21.657 -34.613 1.00 17.45 60 GLY B C 1
ATOM 2841 O O . GLY B 1 60 ? -34.623 21.395 -35.652 1.00 17.31 60 GLY B O 1
ATOM 2842 N N . PRO B 1 61 ? -34.635 22.010 -33.468 1.00 17.34 61 PRO B N 1
ATOM 2843 C CA . PRO B 1 61 ? -36.103 22.108 -33.373 1.00 17.39 61 PRO B CA 1
ATOM 2844 C C . PRO B 1 61 ? -36.773 23.121 -34.317 1.00 17.43 61 PRO B C 1
ATOM 2845 O O . PRO B 1 61 ? -37.914 22.895 -34.731 1.00 17.41 61 PRO B O 1
ATOM 2849 N N . ARG B 1 62 ? -36.082 24.214 -34.648 1.00 17.53 62 ARG B N 1
ATOM 2850 C CA . ARG B 1 62 ? -36.640 25.253 -35.531 1.00 17.55 62 ARG B CA 1
ATOM 2851 C C . ARG B 1 62 ? -36.798 24.792 -36.993 1.00 17.65 62 ARG B C 1
ATOM 2852 O O . ARG B 1 62 ? -37.842 25.037 -37.604 1.00 17.45 62 ARG B O 1
ATOM 2860 N N . GLU B 1 63 ? -35.779 24.123 -37.541 1.00 17.74 63 GLU B N 1
ATOM 2861 C CA . GLU B 1 63 ? -35.820 23.660 -38.941 1.00 17.98 63 GLU B CA 1
ATOM 2862 C C . GLU B 1 63 ? -36.726 22.439 -39.169 1.00 17.90 63 GLU B C 1
ATOM 2863 O O . GLU B 1 63 ? -37.304 22.290 -40.252 1.00 17.76 63 GLU B O 1
ATOM 2869 N N . ILE B 1 64 ? -36.842 21.571 -38.163 1.00 17.73 64 ILE B N 1
ATOM 2870 C CA . ILE B 1 64 ? -37.735 20.403 -38.246 1.00 17.71 64 ILE B CA 1
ATOM 2871 C C . ILE B 1 64 ? -39.199 20.849 -38.369 1.00 17.78 64 ILE B C 1
ATOM 2872 O O . ILE B 1 64 ? -39.959 20.280 -39.157 1.00 17.79 64 ILE B O 1
ATOM 2877 N N . ARG B 1 65 ? -39.577 21.875 -37.603 1.00 17.83 65 ARG B N 1
ATOM 2878 C CA . ARG B 1 65 ? -40.917 22.471 -37.681 1.00 17.93 65 ARG B CA 1
ATOM 2879 C C . ARG B 1 65 ? -41.206 23.070 -39.066 1.00 18.14 65 ARG B C 1
ATOM 2880 O O . ARG B 1 65 ? -42.312 22.919 -39.594 1.00 18.07 65 ARG B O 1
ATOM 2888 N N . ALA B 1 66 ? -40.205 23.733 -39.646 1.00 18.32 66 ALA B N 1
ATOM 2889 C CA . ALA B 1 66 ? -40.344 24.427 -40.934 1.00 18.66 66 ALA B CA 1
ATOM 2890 C C . ALA B 1 66 ? -40.580 23.502 -42.136 1.00 18.84 66 ALA B C 1
ATOM 2891 O O . ALA B 1 66 ? -41.337 23.850 -43.045 1.00 18.90 66 ALA B O 1
ATOM 2893 N N . GLU B 1 67 ? -39.930 22.339 -42.139 1.00 19.17 67 GLU B N 1
ATOM 2894 C CA . GLU B 1 67 ? -40.059 21.375 -43.241 1.00 19.45 67 GLU B CA 1
ATOM 2895 C C . GLU B 1 67 ? -41.279 20.449 -43.106 1.00 19.59 67 GLU B C 1
ATOM 2896 O O . GLU B 1 67 ? -41.664 19.787 -44.072 1.00 19.51 67 GLU B O 1
ATOM 2902 N N . SER B 1 68 ? -41.892 20.419 -41.921 1.00 19.79 68 SER B N 1
ATOM 2903 C CA . SER B 1 68 ? -43.013 19.507 -41.634 1.00 20.02 68 SER B CA 1
ATOM 2904 C C . SER B 1 68 ? -44.351 19.880 -42.298 1.00 20.32 68 SER B C 1
ATOM 2905 O O . SER B 1 68 ? -45.358 19.186 -42.107 1.00 20.20 68 SER B O 1
ATOM 2908 N N . VAL B 1 69 ? -44.358 20.956 -43.085 1.00 20.60 69 VAL B N 1
ATOM 2909 C CA . VAL B 1 69 ? -45.597 21.491 -43.675 1.00 21.00 69 VAL B CA 1
ATOM 2910 C C . VAL B 1 69 ? -46.265 20.606 -44.749 1.00 21.32 69 VAL B C 1
ATOM 2911 O O . VAL B 1 69 ? -47.388 20.892 -45.175 1.00 21.26 69 VAL B O 1
ATOM 2915 N N . MET B 1 70 ? -45.588 19.536 -45.168 1.00 21.81 70 MET B N 1
ATOM 2916 C CA . MET B 1 70 ? -46.101 18.674 -46.246 1.00 22.25 70 MET B CA 1
ATOM 2917 C C . MET B 1 70 ? -46.692 17.320 -45.813 1.00 22.22 70 MET B C 1
ATOM 2918 O O . MET B 1 70 ? -47.056 16.504 -46.665 1.00 22.18 70 MET B O 1
ATOM 2923 N N . ILE B 1 71 ? -46.803 17.090 -44.504 1.00 22.17 71 ILE B N 1
ATOM 2924 C CA . ILE B 1 71 ? -47.310 15.810 -43.978 1.00 22.32 71 ILE B CA 1
ATOM 2925 C C . ILE B 1 71 ? -48.847 15.745 -43.964 1.00 22.40 71 ILE B C 1
ATOM 2926 O O . ILE B 1 71 ? -49.511 16.688 -43.530 1.00 22.36 71 ILE B O 1
ATOM 2931 N N . ARG B 1 72 ? -49.392 14.624 -44.441 1.00 22.57 72 ARG B N 1
ATOM 2932 C CA . ARG B 1 72 ? -50.838 14.346 -44.405 1.00 22.87 72 ARG B CA 1
ATOM 2933 C C . ARG B 1 72 ? -51.196 13.306 -43.319 1.00 22.67 72 ARG B C 1
ATOM 2934 O O . ARG B 1 72 ? -50.306 12.613 -42.822 1.00 22.75 72 ARG B O 1
ATOM 2942 N N . PRO B 1 73 ? -52.494 13.192 -42.948 1.00 22.49 73 PRO B N 1
ATOM 2943 C CA . PRO B 1 73 ? -52.843 12.460 -41.720 1.00 22.39 73 PRO B CA 1
ATOM 2944 C C . PRO B 1 73 ? -53.073 10.940 -41.801 1.00 22.25 73 PRO B C 1
ATOM 2945 O O . PRO B 1 73 ? -53.019 10.276 -40.762 1.00 22.27 73 PRO B O 1
ATOM 2949 N N . TYR B 1 74 ? -53.323 10.393 -42.992 1.00 22.00 74 TYR B N 1
ATOM 2950 C CA . TYR B 1 74 ? -53.639 8.958 -43.140 1.00 21.91 74 TYR B CA 1
ATOM 2951 C C . TYR B 1 74 ? -52.513 8.143 -43.800 1.00 21.87 74 TYR B C 1
ATOM 2952 O O . TYR B 1 74 ? -51.987 8.533 -44.844 1.00 21.74 74 TYR B O 1
ATOM 2961 N N . ASN B 1 75 ? -52.169 7.011 -43.181 1.00 21.83 75 ASN B N 1
ATOM 2962 C CA . ASN B 1 75 ? -51.077 6.126 -43.626 1.00 21.85 75 ASN B CA 1
ATOM 2963 C C . ASN B 1 75 ? -51.552 5.119 -44.681 1.00 21.89 75 ASN B C 1
ATOM 2964 O O . ASN B 1 75 ? -52.294 4.186 -44.362 1.00 21.98 75 ASN B O 1
ATOM 2969 N N . MET B 1 76 ? -51.111 5.300 -45.928 1.00 21.95 76 MET B N 1
ATOM 2970 C CA . MET B 1 76 ? -51.573 4.460 -47.047 1.00 21.94 76 MET B CA 1
ATOM 2971 C C . MET B 1 76 ? -51.114 2.994 -46.965 1.00 21.98 76 MET B C 1
ATOM 2972 O O . MET B 1 76 ? -51.822 2.098 -47.431 1.00 22.05 76 MET B O 1
ATOM 2977 N N . ALA B 1 77 ? -49.943 2.756 -46.374 1.00 21.91 77 ALA B N 1
ATOM 2978 C CA . ALA B 1 77 ? -49.369 1.407 -46.292 1.00 21.76 77 ALA B CA 1
ATOM 2979 C C . ALA B 1 77 ? -49.903 0.555 -45.133 1.00 21.74 77 ALA B C 1
ATOM 2980 O O . ALA B 1 77 ? -50.217 -0.623 -45.327 1.00 21.65 77 ALA B O 1
ATOM 2982 N N . THR B 1 78 ? -50.000 1.143 -43.939 1.00 21.63 78 THR B N 1
ATOM 2983 C CA . THR B 1 78 ? -50.423 0.401 -42.739 1.00 21.66 78 THR B CA 1
ATOM 2984 C C . THR B 1 78 ? -51.905 0.571 -42.382 1.00 21.83 78 THR B C 1
ATOM 2985 O O . THR B 1 78 ? -52.520 -0.342 -41.825 1.00 21.88 78 THR B O 1
ATOM 2989 N N . GLY B 1 79 ? -52.464 1.741 -42.686 1.00 21.93 79 GLY B N 1
ATOM 2990 C CA . GLY B 1 79 ? -53.877 2.025 -42.421 1.00 22.15 79 GLY B CA 1
ATOM 2991 C C . GLY B 1 79 ? -54.156 2.733 -41.105 1.00 22.23 79 GLY B C 1
ATOM 2992 O O . GLY B 1 79 ? -55.318 2.931 -40.737 1.00 22.14 79 GLY B O 1
ATOM 2993 N N . ALA B 1 80 ? -53.092 3.117 -40.399 1.00 22.29 80 ALA B N 1
ATOM 2994 C CA . ALA B 1 80 ? -53.210 3.811 -39.112 1.00 22.41 80 ALA B CA 1
ATOM 2995 C C . ALA B 1 80 ? -53.765 5.229 -39.263 1.00 22.47 80 ALA B C 1
ATOM 2996 O O . ALA B 1 80 ? -53.446 5.928 -40.227 1.00 22.44 80 ALA B O 1
ATOM 2998 N N . ALA B 1 81 ? -54.594 5.638 -38.302 1.00 22.60 81 ALA B N 1
ATOM 2999 C CA . ALA B 1 81 ? -55.190 6.977 -38.288 1.00 22.68 81 ALA B CA 1
ATOM 3000 C C . ALA B 1 81 ? -55.206 7.572 -36.870 1.00 22.74 81 ALA B C 1
ATOM 3001 O O . ALA B 1 81 ? -56.235 7.520 -36.185 1.00 22.72 81 ALA B O 1
ATOM 3003 N N . PRO B 1 82 ? -54.065 8.145 -36.428 1.00 22.78 82 PRO B N 1
ATOM 3004 C CA . PRO B 1 82 ? -53.901 8.628 -35.046 1.00 22.82 82 PRO B CA 1
ATOM 3005 C C . PRO B 1 82 ? -54.792 9.810 -34.636 1.00 22.85 82 PRO B C 1
ATOM 3006 O O . PRO B 1 82 ? -55.213 9.877 -33.476 1.00 22.71 82 PRO B O 1
ATOM 3010 N N . PHE B 1 83 ? -55.075 10.721 -35.568 1.00 22.96 83 PHE B N 1
ATOM 3011 C CA . PHE B 1 83 ? -55.839 11.943 -35.261 1.00 23.05 83 PHE B CA 1
ATOM 3012 C C . PHE B 1 83 ? -57.349 11.713 -35.088 1.00 23.21 83 PHE B C 1
ATOM 3013 O O . PHE B 1 83 ? -58.081 12.620 -34.677 1.00 23.24 83 PHE B O 1
ATOM 3021 N N . ASP B 1 84 ? -57.806 10.502 -35.395 1.00 23.30 84 ASP B N 1
ATOM 3022 C CA . ASP B 1 84 ? -59.199 10.120 -35.164 1.00 23.45 84 ASP B CA 1
ATOM 3023 C C . ASP B 1 84 ? -59.343 9.356 -33.844 1.00 23.36 84 ASP B C 1
ATOM 3024 O O . ASP B 1 84 ? -60.435 8.899 -33.499 1.00 23.47 84 ASP B O 1
ATOM 3029 N N . SER B 1 85 ? -58.238 9.245 -33.107 1.00 23.24 85 SER B N 1
ATOM 3030 C CA . SER B 1 85 ? -58.165 8.405 -31.911 1.00 23.11 85 SER B CA 1
ATOM 3031 C C . SER B 1 85 ? -57.685 9.148 -30.656 1.00 22.82 85 SER B C 1
ATOM 3032 O O . SER B 1 85 ? -58.246 8.962 -29.571 1.00 22.87 85 SER B O 1
ATOM 3035 N N . LEU B 1 86 ? -56.655 9.982 -30.808 1.00 22.33 86 LEU B N 1
ATOM 3036 C CA . LEU B 1 86 ? -56.059 10.723 -29.684 1.00 21.98 86 LEU B CA 1
ATOM 3037 C C . LEU B 1 86 ? -56.116 12.245 -29.889 1.00 21.61 86 LEU B C 1
ATOM 3038 O O . LEU B 1 86 ? -56.260 12.719 -31.018 1.00 21.58 86 LEU B O 1
ATOM 3043 N N . ASN B 1 87 ? -55.994 12.994 -28.789 1.00 21.24 87 ASN B N 1
ATOM 3044 C CA . ASN B 1 87 ? -55.992 14.467 -28.795 1.00 20.99 87 ASN B CA 1
ATOM 3045 C C . ASN B 1 87 ? -54.553 15.011 -28.689 1.00 20.70 87 ASN B C 1
ATOM 3046 O O . ASN B 1 87 ? -53.904 14.836 -27.655 1.00 20.53 87 ASN B O 1
ATOM 3051 N N . VAL B 1 88 ? -54.067 15.664 -29.754 1.00 20.47 88 VAL B N 1
ATOM 3052 C CA . VAL B 1 88 ? -52.634 16.034 -29.892 1.00 20.23 88 VAL B CA 1
ATOM 3053 C C . VAL B 1 88 ? -52.401 17.507 -30.305 1.00 20.14 88 VAL B C 1
ATOM 3054 O O . VAL B 1 88 ? -53.174 18.059 -31.095 1.00 19.90 88 VAL B O 1
ATOM 3058 N N . ALA B 1 89 ? -51.329 18.119 -29.777 1.00 20.03 89 ALA B N 1
ATOM 3059 C CA . ALA B 1 89 ? -50.940 19.514 -30.092 1.00 19.93 89 ALA B CA 1
ATOM 3060 C C . ALA B 1 89 ? -49.434 19.828 -29.886 1.00 19.91 89 ALA B C 1
ATOM 3061 O O . ALA B 1 89 ? -48.657 18.949 -29.497 1.00 19.79 89 ALA B O 1
ATOM 3063 N N . ASP B 1 90 ? -49.043 21.082 -30.155 1.00 19.78 90 ASP B N 1
ATOM 3064 C CA . ASP B 1 90 ? -47.661 21.587 -29.983 1.00 19.72 90 ASP B CA 1
ATOM 3065 C C . ASP B 1 90 ? -47.573 22.468 -28.728 1.00 19.70 90 ASP B C 1
ATOM 3066 O O . ASP B 1 90 ? -48.335 23.429 -28.591 1.00 19.73 90 ASP B O 1
ATOM 3071 N N . ILE B 1 91 ? -46.637 22.152 -27.826 1.00 19.69 91 ILE B N 1
ATOM 3072 C CA . ILE B 1 91 ? -46.525 22.863 -26.531 1.00 19.52 91 ILE B CA 1
ATOM 3073 C C . ILE B 1 91 ? -45.267 23.745 -26.322 1.00 19.40 91 ILE B C 1
ATOM 3074 O O . ILE B 1 91 ? -45.010 24.205 -25.203 1.00 19.28 91 ILE B O 1
ATOM 3079 N N . GLY B 1 92 ? -44.496 23.981 -27.383 1.00 19.24 92 GLY B N 1
ATOM 3080 C CA . GLY B 1 92 ? -43.353 24.911 -27.325 1.00 19.10 92 GLY B CA 1
ATOM 3081 C C . GLY B 1 92 ? -42.009 24.326 -26.903 1.00 19.04 92 GLY B C 1
ATOM 3082 O O . GLY B 1 92 ? -41.772 23.126 -27.059 1.00 18.87 92 GLY B O 1
ATOM 3083 N N . ASP B 1 93 ? -41.139 25.185 -26.362 1.00 19.06 93 ASP B N 1
ATOM 3084 C CA . ASP B 1 93 ? -39.755 24.825 -25.996 1.00 19.23 93 ASP B CA 1
ATOM 3085 C C . ASP B 1 93 ? -39.456 24.935 -24.490 1.00 19.36 93 ASP B C 1
ATOM 3086 O O . ASP B 1 93 ? -40.178 25.614 -23.750 1.00 19.34 93 ASP B O 1
ATOM 3091 N N . VAL B 1 94 ? -38.381 24.274 -24.054 1.00 19.50 94 VAL B N 1
ATOM 3092 C CA . VAL B 1 94 ? -37.865 24.388 -22.679 1.00 19.73 94 VAL B CA 1
ATOM 3093 C C . VAL B 1 94 ? -36.750 25.445 -22.623 1.00 19.91 94 VAL B C 1
ATOM 3094 O O . VAL B 1 94 ? -35.842 25.437 -23.460 1.00 20.03 94 VAL B O 1
ATOM 3098 N N . ALA B 1 95 ? -36.821 26.343 -21.639 1.00 20.06 95 ALA B N 1
ATOM 3099 C CA . ALA B 1 95 ? -35.848 27.439 -21.500 1.00 20.24 95 ALA B CA 1
ATOM 3100 C C . ALA B 1 95 ? -34.591 27.056 -20.703 1.00 20.40 95 ALA B C 1
ATOM 3101 O O . ALA B 1 95 ? -34.553 27.188 -19.475 1.00 20.37 95 ALA B O 1
ATOM 3103 N N . ILE B 1 96 ? -33.562 26.600 -21.418 1.00 20.49 96 ILE B N 1
ATOM 3104 C CA . ILE B 1 96 ? -32.295 26.164 -20.807 1.00 20.68 96 ILE B CA 1
ATOM 3105 C C . ILE B 1 96 ? -31.279 27.300 -20.581 1.00 20.76 96 ILE B C 1
ATOM 3106 O O . ILE B 1 96 ? -31.440 28.399 -21.114 1.00 20.74 96 ILE B O 1
ATOM 3111 N N . ASN B 1 97 ? -30.245 27.016 -19.783 1.00 21.00 97 ASN B N 1
ATOM 3112 C CA . ASN B 1 97 ? -29.135 27.944 -19.514 1.00 21.24 97 ASN B CA 1
ATOM 3113 C C . ASN B 1 97 ? -27.920 27.566 -20.369 1.00 21.29 97 ASN B C 1
ATOM 3114 O O . ASN B 1 97 ? -27.273 26.543 -20.124 1.00 21.19 97 ASN B O 1
ATOM 3119 N N . THR B 1 98 ? -27.613 28.398 -21.363 1.00 21.29 98 THR B N 1
ATOM 3120 C CA . THR B 1 98 ? -26.573 28.082 -22.355 1.00 21.31 98 THR B CA 1
ATOM 3121 C C . THR B 1 98 ? -25.133 28.395 -21.898 1.00 21.38 98 THR B C 1
ATOM 3122 O O . THR B 1 98 ? -24.175 28.181 -22.652 1.00 21.33 98 THR B O 1
ATOM 3126 N N . PHE B 1 99 ? -24.990 28.879 -20.663 1.00 21.50 99 PHE B N 1
ATOM 3127 C CA . PHE B 1 99 ? -23.681 29.258 -20.111 1.00 21.74 99 PHE B CA 1
ATOM 3128 C C . PHE B 1 99 ? -23.179 28.338 -18.976 1.00 21.73 99 PHE B C 1
ATOM 3129 O O . PHE B 1 99 ? -22.056 28.511 -18.490 1.00 21.74 99 PHE B O 1
ATOM 3137 N N . ASN B 1 100 ? -24.001 27.368 -18.569 1.00 21.80 100 ASN B N 1
ATOM 3138 C CA . ASN B 1 100 ? -23.671 26.442 -17.467 1.00 21.91 100 ASN B CA 1
ATOM 3139 C C . ASN B 1 100 ? -24.328 25.061 -17.661 1.00 21.92 100 ASN B C 1
ATOM 3140 O O . ASN B 1 100 ? -25.551 24.929 -17.544 1.00 21.88 100 ASN B O 1
ATOM 3145 N N . LEU B 1 101 ? -23.512 24.044 -17.947 1.00 21.98 101 LEU B N 1
ATOM 3146 C CA . LEU B 1 101 ? -24.011 22.707 -18.327 1.00 22.07 101 LEU B CA 1
ATOM 3147 C C . LEU B 1 101 ? -24.744 21.943 -17.213 1.00 22.09 101 LEU B C 1
ATOM 3148 O O . LEU B 1 101 ? -25.773 21.311 -17.473 1.00 22.15 101 LEU B O 1
ATOM 3153 N N . LEU B 1 102 ? -24.222 21.993 -15.988 1.00 22.12 102 LEU B N 1
ATOM 3154 C CA . LEU B 1 102 ? -24.855 21.293 -14.858 1.00 22.12 102 LEU B CA 1
ATOM 3155 C C . LEU B 1 102 ? -26.194 21.909 -14.430 1.00 22.11 102 LEU B C 1
ATOM 3156 O O . LEU B 1 102 ? -27.095 21.194 -13.985 1.00 22.12 102 LEU B O 1
ATOM 3161 N N . GLU B 1 103 ? -26.319 23.229 -14.571 1.00 22.18 103 GLU B N 1
ATOM 3162 C CA . GLU B 1 103 ? -27.571 23.935 -14.274 1.00 22.19 103 GLU B CA 1
ATOM 3163 C C . GLU B 1 103 ? -28.676 23.602 -15.290 1.00 22.01 103 GLU B C 1
ATOM 3164 O O . GLU B 1 103 ? -29.849 23.475 -14.925 1.00 21.96 103 GLU B O 1
ATOM 3170 N N . ALA B 1 104 ? -28.291 23.454 -16.557 1.00 21.85 104 ALA B N 1
ATOM 3171 C CA . ALA B 1 104 ? -29.223 23.064 -17.618 1.00 21.62 104 ALA B CA 1
ATOM 3172 C C . ALA B 1 104 ? -29.855 21.692 -17.353 1.00 21.48 104 ALA B C 1
ATOM 3173 O O . ALA B 1 104 ? -31.056 21.503 -17.571 1.00 21.38 104 ALA B O 1
ATOM 3175 N N . VAL B 1 105 ? -29.040 20.751 -16.872 1.00 21.32 105 VAL B N 1
ATOM 3176 C CA . VAL B 1 105 ? -29.490 19.390 -16.542 1.00 21.25 105 VAL B CA 1
ATOM 3177 C C . VAL B 1 105 ? -30.514 19.382 -15.395 1.00 21.27 105 VAL B C 1
ATOM 3178 O O . VAL B 1 105 ? -31.446 18.572 -15.395 1.00 21.24 105 VAL B O 1
ATOM 3182 N N . ARG B 1 106 ? -30.342 20.294 -14.438 1.00 21.30 106 ARG B N 1
ATOM 3183 C CA . ARG B 1 106 ? -31.301 20.474 -13.344 1.00 21.43 106 ARG B CA 1
ATOM 3184 C C . ARG B 1 106 ? -32.662 20.967 -13.855 1.00 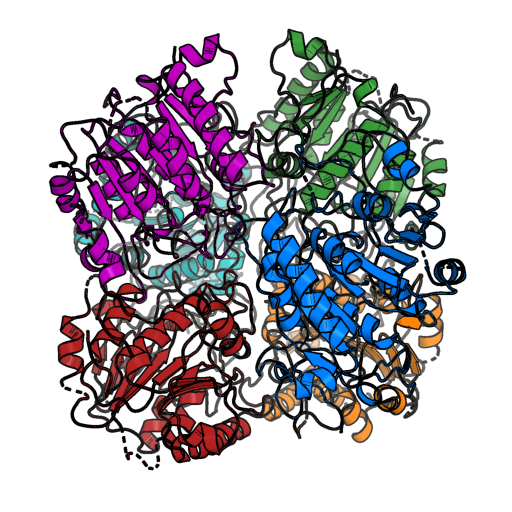21.35 106 ARG B C 1
ATOM 3185 O O . ARG B 1 106 ? -33.709 20.473 -13.424 1.00 21.28 106 ARG B O 1
ATOM 3193 N N . ILE B 1 107 ? -32.630 21.934 -14.775 1.00 21.18 107 ILE B N 1
ATOM 3194 C CA . ILE B 1 107 ? -33.839 22.537 -15.356 1.00 21.14 107 ILE B CA 1
ATOM 3195 C C . ILE B 1 107 ? -34.691 21.529 -16.146 1.00 21.12 107 ILE B C 1
ATOM 3196 O O . ILE B 1 107 ? -35.925 21.581 -16.099 1.00 21.15 107 ILE B O 1
ATOM 3201 N N . ILE B 1 108 ? -34.028 20.614 -16.854 1.00 21.10 108 ILE B N 1
ATOM 3202 C CA . ILE B 1 108 ? -34.704 19.594 -17.670 1.00 21.07 108 ILE B CA 1
ATOM 3203 C C . ILE B 1 108 ? -35.539 18.613 -16.826 1.00 21.23 108 ILE B C 1
ATOM 3204 O O . ILE B 1 108 ? -36.698 18.335 -17.161 1.00 21.08 108 ILE B O 1
ATOM 3209 N N . GLU B 1 109 ? -34.958 18.109 -15.735 1.00 21.44 109 GLU B N 1
ATOM 3210 C CA . GLU B 1 109 ? -35.659 17.173 -14.839 1.00 21.73 109 GLU B CA 1
ATOM 3211 C C . GLU B 1 109 ? -36.886 17.811 -14.171 1.00 21.86 109 GLU B C 1
ATOM 3212 O O . GLU B 1 109 ? -37.928 17.164 -14.026 1.00 21.90 109 GLU B O 1
ATOM 3218 N N . GLN B 1 110 ? -36.749 19.078 -13.779 1.00 22.08 110 GLN B N 1
ATOM 3219 C CA . GLN B 1 110 ? -37.820 19.842 -13.130 1.00 22.37 110 GLN B CA 1
ATOM 3220 C C . GLN B 1 110 ? -39.054 20.031 -14.027 1.00 22.34 110 GLN B C 1
ATOM 3221 O O . GLN B 1 110 ? -40.190 19.881 -13.565 1.00 22.27 110 GLN B O 1
ATOM 3227 N N . GLU B 1 111 ? -38.827 20.347 -15.302 1.00 22.27 111 GLU B N 1
ATOM 3228 C CA . GLU B 1 111 ? -39.928 20.611 -16.239 1.00 22.35 111 GLU B CA 1
ATOM 3229 C C . GLU B 1 111 ? -40.643 19.348 -16.740 1.00 22.32 111 GLU B C 1
ATOM 3230 O O . GLU B 1 111 ? -41.847 19.385 -17.005 1.00 22.35 111 GLU B O 1
ATOM 3236 N N . TYR B 1 112 ? -39.910 18.241 -16.869 1.00 22.35 112 TYR B N 1
ATOM 3237 C CA . TYR B 1 112 ? -40.517 16.959 -17.259 1.00 22.39 112 TYR B CA 1
ATOM 3238 C C . TYR B 1 112 ? -41.323 16.305 -16.124 1.00 22.60 112 TYR B C 1
ATOM 3239 O O . TYR B 1 112 ? -42.206 15.482 -16.383 1.00 22.57 112 TYR B O 1
ATOM 3248 N N . ASP B 1 113 ? -41.022 16.678 -14.879 1.00 22.85 113 ASP B N 1
ATOM 3249 C CA . ASP B 1 113 ? -41.840 16.288 -13.724 1.00 23.20 113 ASP B CA 1
ATOM 3250 C C . ASP B 1 113 ? -43.253 16.880 -13.820 1.00 23.31 113 ASP B C 1
ATOM 3251 O O . ASP B 1 113 ? -44.231 16.228 -13.445 1.00 23.32 113 ASP B O 1
ATOM 3256 N N . ARG B 1 114 ? -43.348 18.110 -14.330 1.00 23.47 114 ARG B N 1
ATOM 3257 C CA . ARG B 1 114 ? -44.630 18.811 -14.492 1.00 23.60 114 ARG B CA 1
ATOM 3258 C C . ARG B 1 114 ? -45.470 18.297 -15.664 1.00 23.51 114 ARG B C 1
ATOM 3259 O O . ARG B 1 114 ? -46.700 18.249 -15.573 1.00 23.42 114 ARG B O 1
ATOM 3267 N N . ILE B 1 115 ? -44.803 17.927 -16.758 1.00 23.42 115 ILE B N 1
ATOM 3268 C CA . ILE B 1 115 ? -45.467 17.410 -17.962 1.00 23.40 115 ILE B CA 1
ATOM 3269 C C . ILE B 1 115 ? -46.203 16.091 -17.686 1.00 23.42 115 ILE B C 1
ATOM 3270 O O . ILE B 1 115 ? -47.359 15.918 -18.093 1.00 23.30 115 ILE B O 1
ATOM 3275 N N . LEU B 1 116 ? -45.534 15.175 -16.986 1.00 23.42 116 LEU B N 1
ATOM 3276 C CA . LEU B 1 116 ? -46.128 13.887 -16.613 1.00 23.47 116 LEU B CA 1
ATOM 3277 C C . LEU B 1 116 ? -47.230 14.037 -15.557 1.00 23.47 116 LEU B C 1
ATOM 3278 O O . LEU B 1 116 ? -48.090 13.163 -15.419 1.00 23.51 116 LEU B O 1
ATOM 3283 N N . GLY B 1 117 ? -47.200 15.152 -14.826 1.00 23.38 117 GLY B N 1
ATOM 3284 C CA . GLY B 1 117 ? -48.242 15.490 -13.854 1.00 23.31 117 GLY B CA 1
ATOM 3285 C C . GLY B 1 117 ? -49.588 15.809 -14.487 1.00 23.21 117 GLY B C 1
ATOM 3286 O O . GLY B 1 117 ? -50.633 15.625 -13.856 1.00 23.28 117 GLY B O 1
ATOM 3287 N N . HIS B 1 118 ? -49.562 16.295 -15.730 1.00 23.01 118 HIS B N 1
ATOM 3288 C CA . HIS B 1 118 ? -50.781 16.565 -16.499 1.00 22.83 118 HIS B CA 1
ATOM 3289 C C . HIS B 1 118 ? -51.301 15.314 -17.223 1.00 22.64 118 HIS B C 1
ATOM 3290 O O . HIS B 1 118 ? -52.412 15.319 -17.770 1.00 22.67 118 HIS B O 1
ATOM 3297 N N . GLY B 1 119 ? -50.492 14.256 -17.239 1.00 22.45 119 GLY B N 1
ATOM 3298 C CA . GLY B 1 119 ? -50.862 12.988 -17.876 1.00 22.10 119 GLY B CA 1
ATOM 3299 C C . GLY B 1 119 ? -50.588 12.927 -19.371 1.00 21.84 119 GLY B C 1
ATOM 3300 O O . GLY B 1 119 ? -51.362 12.327 -20.122 1.00 21.80 119 GLY B O 1
ATOM 3301 N N . ILE B 1 120 ? -49.478 13.532 -19.795 1.00 21.48 120 ILE B N 1
ATOM 3302 C CA . ILE B 1 120 ? -49.114 13.633 -21.215 1.00 21.20 120 ILE B CA 1
ATOM 3303 C C . ILE B 1 120 ? -47.896 12.762 -21.557 1.00 21.01 120 ILE B C 1
ATOM 3304 O O . ILE B 1 120 ? -46.902 12.765 -20.823 1.00 20.84 120 ILE B O 1
ATOM 3309 N N . LEU B 1 121 ? -47.988 12.018 -22.664 1.00 20.68 121 LEU B N 1
ATOM 3310 C CA . LEU B 1 121 ? -46.867 11.234 -23.205 1.00 20.38 121 LEU B CA 1
ATOM 3311 C C . LEU B 1 121 ? -46.068 12.086 -24.202 1.00 20.13 121 LEU B C 1
ATOM 3312 O O . LEU B 1 121 ? -46.634 12.573 -25.184 1.00 20.13 121 LEU B O 1
ATOM 3317 N N . PRO B 1 122 ? -44.750 12.255 -23.961 1.00 19.89 122 PRO B N 1
ATOM 3318 C CA . PRO B 1 122 ? -43.923 13.185 -24.741 1.00 19.70 122 PRO B CA 1
ATOM 3319 C C . PRO B 1 122 ? -43.190 12.592 -25.956 1.00 19.60 122 PRO B C 1
ATOM 3320 O O . PRO B 1 122 ? -42.670 11.473 -25.891 1.00 19.31 122 PRO B O 1
ATOM 3324 N N . LEU B 1 123 ? -43.156 13.362 -27.045 1.00 19.49 123 LEU B N 1
ATOM 3325 C CA . LEU B 1 123 ? -42.358 13.054 -28.239 1.00 19.35 123 LEU B CA 1
ATOM 3326 C C . LEU B 1 123 ? -41.391 14.223 -28.500 1.00 19.16 123 LEU B C 1
ATOM 3327 O O . LEU B 1 123 ? -41.814 15.310 -28.914 1.00 19.12 123 LEU B O 1
ATOM 3332 N N . THR B 1 124 ? -40.099 13.984 -28.263 1.00 18.85 124 THR B N 1
ATOM 3333 C CA . THR B 1 124 ? -39.100 15.053 -28.081 1.00 18.54 124 THR B CA 1
ATOM 3334 C C . THR B 1 124 ? -38.198 15.350 -29.296 1.00 18.48 124 THR B C 1
ATOM 3335 O O . THR B 1 124 ? -37.703 14.431 -29.956 1.00 18.37 124 THR B O 1
ATOM 3339 N N . LEU B 1 125 ? -37.987 16.645 -29.554 1.00 18.28 125 LEU B N 1
ATOM 3340 C CA . LEU B 1 125 ? -37.100 17.143 -30.617 1.00 18.20 125 LEU B CA 1
ATOM 3341 C C . LEU B 1 125 ? -35.817 17.764 -30.027 1.00 18.02 125 LEU B C 1
ATOM 3342 O O . LEU B 1 125 ? -35.888 18.748 -29.282 1.00 17.91 125 LEU B O 1
ATOM 3347 N N . GLY B 1 126 ? -34.655 17.196 -30.364 1.00 17.86 126 GLY B N 1
ATOM 3348 C CA . GLY B 1 126 ? -33.356 17.677 -29.846 1.00 17.56 126 GLY B CA 1
ATOM 3349 C C . GLY B 1 126 ? -32.524 18.489 -30.839 1.00 17.56 126 GLY B C 1
ATOM 3350 O O . GLY B 1 126 ? -32.983 18.752 -31.954 1.00 17.43 126 GLY B O 1
ATOM 3351 N N . GLY B 1 127 ? -31.306 18.896 -30.461 1.00 17.44 127 GLY B N 1
ATOM 3352 C CA . GLY B 1 127 ? -30.702 18.633 -29.143 1.00 17.48 127 GLY B CA 1
ATOM 3353 C C . GLY B 1 127 ? -29.687 17.498 -29.151 1.00 17.51 127 GLY B C 1
ATOM 3354 O O . GLY B 1 127 ? -29.912 16.478 -29.808 1.00 17.43 127 GLY B O 1
ATOM 3355 N N . ASP B 1 128 ? -28.577 17.665 -28.422 1.00 17.53 128 ASP B N 1
ATOM 3356 C CA . ASP B 1 128 ? -27.545 16.611 -28.321 1.00 17.60 128 ASP B CA 1
ATOM 3357 C C . ASP B 1 128 ? -27.899 15.498 -27.313 1.00 17.66 128 ASP B C 1
ATOM 3358 O O . ASP B 1 128 ? -28.839 15.644 -26.529 1.00 17.69 128 ASP B O 1
ATOM 3363 N N . HIS B 1 129 ? -27.142 14.398 -27.335 1.00 17.62 129 HIS B N 1
ATOM 3364 C CA . HIS B 1 129 ? -27.525 13.168 -26.618 1.00 17.70 129 HIS B CA 1
ATOM 3365 C C . HIS B 1 129 ? -27.429 13.219 -25.077 1.00 17.67 129 HIS B C 1
ATOM 3366 O O . HIS B 1 129 ? -27.799 12.252 -24.404 1.00 17.65 129 HIS B O 1
ATOM 3373 N N . THR B 1 130 ? -26.957 14.340 -24.526 1.00 17.67 130 THR B N 1
ATOM 3374 C CA . THR B 1 130 ? -26.911 14.541 -23.065 1.00 17.67 130 THR B CA 1
ATOM 3375 C C . THR B 1 130 ? -28.320 14.679 -22.451 1.00 17.68 130 THR B C 1
ATOM 3376 O O . THR B 1 130 ? -28.515 14.407 -21.262 1.00 17.66 130 THR B O 1
ATOM 3380 N N . ILE B 1 131 ? -29.296 15.080 -23.268 1.00 17.42 131 ILE B N 1
ATOM 3381 C CA . ILE B 1 131 ? -30.667 15.333 -22.791 1.00 17.34 131 ILE B CA 1
ATOM 3382 C C . ILE B 1 131 ? -31.423 14.089 -22.287 1.00 17.28 131 ILE B C 1
ATOM 3383 O O . ILE B 1 131 ? -32.314 14.208 -21.441 1.00 17.21 131 ILE B O 1
ATOM 3388 N N . THR B 1 132 ? -31.058 12.911 -22.795 1.00 17.17 132 THR B N 1
ATOM 3389 C CA . THR B 1 132 ? -31.769 11.659 -22.483 1.00 17.32 132 THR B CA 1
ATOM 3390 C C . THR B 1 132 ? -31.607 11.199 -21.019 1.00 17.61 132 THR B C 1
ATOM 3391 O O . THR B 1 132 ? -32.465 10.482 -20.495 1.00 17.65 132 THR B O 1
ATOM 3395 N N . LEU B 1 133 ? -30.524 11.618 -20.363 1.00 17.88 133 LEU B N 1
ATOM 3396 C CA . LEU B 1 133 ? -30.275 11.236 -18.964 1.00 18.27 133 LEU B CA 1
ATOM 3397 C C . LEU B 1 133 ? -31.300 11.815 -17.964 1.00 18.51 133 LEU B C 1
ATOM 3398 O O . LEU B 1 133 ? -31.961 11.043 -17.263 1.00 18.65 133 LEU B O 1
ATOM 3403 N N . PRO B 1 134 ? -31.443 13.163 -17.897 1.00 18.74 134 PRO B N 1
ATOM 3404 C CA . PRO B 1 134 ? -32.439 13.738 -16.975 1.00 18.93 134 PRO B CA 1
ATOM 3405 C C . PRO B 1 134 ? -33.899 13.420 -17.324 1.00 19.17 134 PRO B C 1
ATOM 3406 O O . PRO B 1 134 ? -34.763 13.489 -16.448 1.00 19.16 134 PRO B O 1
ATOM 3410 N N . ILE B 1 135 ? -34.167 13.078 -18.585 1.00 19.45 135 ILE B N 1
ATOM 3411 C CA . ILE B 1 135 ? -35.501 12.633 -19.005 1.00 19.74 135 ILE B CA 1
ATOM 3412 C C . ILE B 1 135 ? -35.852 11.264 -18.392 1.00 20.01 135 ILE B C 1
ATOM 3413 O O . ILE B 1 135 ? -36.974 11.064 -17.910 1.00 20.15 135 ILE B O 1
ATOM 3418 N N . LEU B 1 136 ? -34.889 10.341 -18.393 1.00 20.19 136 LEU B N 1
ATOM 3419 C CA . LEU B 1 136 ? -35.090 9.002 -17.817 1.00 20.50 136 LEU B CA 1
ATOM 3420 C C . LEU B 1 136 ? -35.249 9.009 -16.289 1.00 20.65 136 LEU B C 1
ATOM 3421 O O . LEU B 1 136 ? -35.852 8.094 -15.723 1.00 20.68 136 LEU B O 1
ATOM 3426 N N . ARG B 1 137 ? -34.708 10.036 -15.635 1.00 20.98 137 ARG B N 1
ATOM 3427 C CA . ARG B 1 137 ? -34.865 10.219 -14.186 1.00 21.36 137 ARG B CA 1
ATOM 3428 C C . ARG B 1 137 ? -36.330 10.479 -13.807 1.00 21.53 137 ARG B C 1
ATOM 3429 O O . ARG B 1 137 ? -36.819 9.964 -12.797 1.00 21.49 137 ARG B O 1
ATOM 3437 N N . ALA B 1 138 ? -37.023 11.266 -14.631 1.00 21.71 138 ALA B N 1
ATOM 3438 C CA . ALA B 1 138 ? -38.442 11.581 -14.422 1.00 21.96 138 ALA B CA 1
ATOM 3439 C C . ALA B 1 138 ? -39.378 10.418 -14.782 1.00 22.12 138 ALA B C 1
ATOM 3440 O O . ALA B 1 138 ? -40.425 10.239 -14.150 1.00 22.24 138 ALA B O 1
ATOM 3442 N N . ILE B 1 139 ? -38.997 9.642 -15.796 1.00 22.31 139 ILE B N 1
ATOM 3443 C CA . ILE B 1 139 ? -39.748 8.456 -16.231 1.00 22.56 139 ILE B CA 1
ATOM 3444 C C . ILE B 1 139 ? -39.766 7.364 -15.152 1.00 22.83 139 ILE B C 1
ATOM 3445 O O . ILE B 1 139 ? -40.815 6.772 -14.874 1.00 22.74 139 ILE B O 1
ATOM 3461 N N . LYS B 1 141 ? -39.390 7.611 -11.905 1.00 24.20 141 LYS B N 1
ATOM 3462 C CA . LYS B 1 141 ? -40.227 8.014 -10.766 1.00 24.55 141 LYS B CA 1
ATOM 3463 C C . LYS B 1 141 ? -41.719 7.733 -10.968 1.00 24.47 141 LYS B C 1
ATOM 3464 O O . LYS B 1 141 ? -42.439 7.478 -10.001 1.00 24.60 141 LYS B O 1
ATOM 3479 N N . HIS B 1 143 ? -43.065 5.375 -13.567 1.00 23.87 143 HIS B N 1
ATOM 3480 C CA . HIS B 1 143 ? -43.373 4.021 -14.053 1.00 23.69 143 HIS B CA 1
ATOM 3481 C C . HIS B 1 143 ? -42.560 2.887 -13.415 1.00 23.57 143 HIS B C 1
ATOM 3482 O O . HIS B 1 143 ? -43.000 1.735 -13.414 1.00 23.70 143 HIS B O 1
ATOM 3489 N N . GLY B 1 144 ? -41.382 3.209 -12.886 1.00 23.43 144 GLY B N 1
ATOM 3490 C CA . GLY B 1 144 ? -40.434 2.192 -12.418 1.00 23.15 144 GLY B CA 1
ATOM 3491 C C . GLY B 1 144 ? -39.362 1.925 -13.463 1.00 22.87 144 GLY B C 1
ATOM 3492 O O . GLY B 1 144 ? -39.199 2.711 -14.397 1.00 22.98 144 GLY B O 1
ATOM 3502 N N . VAL B 1 146 ? -37.451 0.485 -16.685 1.00 21.44 146 VAL B N 1
ATOM 3503 C CA . VAL B 1 146 ? -37.931 0.278 -18.065 1.00 21.12 146 VAL B CA 1
ATOM 3504 C C . VAL B 1 146 ? -36.917 -0.424 -18.991 1.00 20.86 146 VAL B C 1
ATOM 3505 O O . VAL B 1 146 ? -35.718 -0.466 -18.699 1.00 20.73 146 VAL B O 1
ATOM 3509 N N . GLY B 1 147 ? -37.418 -0.970 -20.102 1.00 20.55 147 GLY B N 1
ATOM 3510 C CA . GLY B 1 147 ? -36.576 -1.532 -21.168 1.00 20.22 147 GLY B CA 1
ATOM 3511 C C . GLY B 1 147 ? -36.159 -0.465 -22.172 1.00 19.98 147 GLY B C 1
ATOM 3512 O O . GLY B 1 147 ? -36.561 0.697 -22.040 1.00 19.94 147 GLY B O 1
ATOM 3513 N N . LEU B 1 148 ? -35.367 -0.851 -23.178 1.00 19.59 148 LEU B N 1
ATOM 3514 C CA . LEU B 1 148 ? -34.792 0.119 -24.130 1.00 19.27 148 LEU B CA 1
ATOM 3515 C C . LEU B 1 148 ? -34.495 -0.425 -25.540 1.00 19.10 148 LEU B C 1
ATOM 3516 O O . LEU B 1 148 ? -33.938 -1.515 -25.696 1.00 18.98 148 LEU B O 1
ATOM 3521 N N . VAL B 1 149 ? -34.875 0.358 -26.553 1.00 18.96 149 VAL B N 1
ATOM 3522 C CA . VAL B 1 149 ? -34.468 0.138 -27.947 1.00 18.88 149 VAL B CA 1
ATOM 3523 C C . VAL B 1 149 ? -33.631 1.345 -28.396 1.00 18.76 149 VAL B C 1
ATOM 3524 O O . VAL B 1 149 ? -34.138 2.467 -28.461 1.00 18.78 149 VAL B O 1
ATOM 3528 N N . HIS B 1 150 ? -32.353 1.102 -28.697 1.00 18.59 150 HIS B N 1
ATOM 3529 C CA . HIS B 1 150 ? -31.376 2.165 -28.973 1.00 18.37 150 HIS B CA 1
ATOM 3530 C C . HIS B 1 150 ? -30.732 2.026 -30.364 1.00 18.20 150 HIS B C 1
ATOM 3531 O O . HIS B 1 150 ? -30.158 0.984 -30.689 1.00 18.10 150 HIS B O 1
ATOM 3538 N N . VAL B 1 151 ? -30.846 3.080 -31.178 1.00 18.08 151 VAL B N 1
ATOM 3539 C CA . VAL B 1 151 ? -30.279 3.109 -32.540 1.00 17.90 151 VAL B CA 1
ATOM 3540 C C . VAL B 1 151 ? -29.161 4.163 -32.642 1.00 17.82 151 VAL B C 1
ATOM 3541 O O . VAL B 1 151 ? -29.397 5.351 -32.401 1.00 17.66 151 VAL B O 1
ATOM 3545 N N . ASP B 1 152 ? -27.953 3.721 -33.003 1.00 17.77 152 ASP B N 1
ATOM 3546 C CA . ASP B 1 152 ? -26.757 4.580 -32.986 1.00 17.64 152 ASP B CA 1
ATOM 3547 C C . ASP B 1 152 ? -25.587 3.950 -33.753 1.00 17.66 152 ASP B C 1
ATOM 3548 O O . ASP B 1 152 ? -25.567 2.741 -33.988 1.00 17.61 152 ASP B O 1
ATOM 3553 N N . ALA B 1 153 ? -24.617 4.777 -34.143 1.00 17.70 153 ALA B N 1
ATOM 3554 C CA . ALA B 1 153 ? -23.361 4.287 -34.722 1.00 17.79 153 ALA B CA 1
ATOM 3555 C C . ALA B 1 153 ? -22.282 4.106 -33.645 1.00 17.86 153 ALA B C 1
ATOM 3556 O O . ALA B 1 153 ? -21.202 3.567 -33.919 1.00 17.64 153 ALA B O 1
ATOM 3558 N N . HIS B 1 154 ? -22.593 4.553 -32.427 1.00 17.91 154 HIS B N 1
ATOM 3559 C CA . HIS B 1 154 ? -21.662 4.517 -31.292 1.00 18.13 154 HIS B CA 1
ATOM 3560 C C . HIS B 1 154 ? -22.312 3.884 -30.051 1.00 18.35 154 HIS B C 1
ATOM 3561 O O . HIS B 1 154 ? -23.538 3.849 -29.935 1.00 18.24 154 HIS B O 1
ATOM 3568 N N . ALA B 1 155 ? -21.485 3.396 -29.125 1.00 18.60 155 ALA B N 1
ATOM 3569 C CA . ALA B 1 155 ? -21.974 2.743 -27.902 1.00 19.01 155 ALA B CA 1
ATOM 3570 C C . ALA B 1 155 ? -22.411 3.722 -26.804 1.00 19.22 155 ALA B C 1
ATOM 3571 O O . ALA B 1 155 ? -23.376 3.452 -26.078 1.00 19.33 155 ALA B O 1
ATOM 3573 N N . ASP B 1 156 ? -21.698 4.847 -26.699 1.00 19.46 156 ASP B N 1
ATOM 3574 C CA . ASP B 1 156 ? -21.949 5.902 -25.697 1.00 19.65 156 ASP B CA 1
ATOM 3575 C C . ASP B 1 156 ? -21.894 5.416 -24.233 1.00 19.96 156 ASP B C 1
ATOM 3576 O O . ASP B 1 156 ? -22.803 5.691 -23.442 1.00 19.81 156 ASP B O 1
ATOM 3581 N N . VAL B 1 157 ? -20.823 4.703 -23.879 1.00 20.29 157 VAL B N 1
ATOM 3582 C CA . VAL B 1 157 ? -20.643 4.176 -22.512 1.00 20.69 157 VAL B CA 1
ATOM 3583 C C . VAL B 1 157 ? -19.280 4.518 -21.872 1.00 21.05 157 VAL B C 1
ATOM 3584 O O . VAL B 1 157 ? -18.768 3.757 -21.043 1.00 20.76 157 VAL B O 1
ATOM 3588 N N . ASN B 1 158 ? -18.713 5.665 -22.251 1.00 21.56 158 ASN B N 1
ATOM 3589 C CA . ASN B 1 158 ? -17.425 6.132 -21.717 1.00 22.10 158 ASN B CA 1
ATOM 3590 C C . ASN B 1 158 ? -17.475 6.473 -20.223 1.00 22.36 158 ASN B C 1
ATOM 3591 O O . ASN B 1 158 ? -18.498 6.944 -19.726 1.00 22.46 158 ASN B O 1
ATOM 3596 N N . ASP B 1 159 ? -16.367 6.235 -19.520 1.00 22.75 159 ASP B N 1
ATOM 3597 C CA . ASP B 1 159 ? -16.243 6.584 -18.098 1.00 23.17 159 ASP B CA 1
ATOM 3598 C C . ASP B 1 159 ? -16.041 8.094 -17.896 1.00 23.37 159 ASP B C 1
ATOM 3599 O O . ASP B 1 159 ? -16.562 8.668 -16.936 1.00 23.39 159 ASP B O 1
ATOM 3604 N N . HIS B 1 160 ? -15.282 8.727 -18.801 1.00 23.60 160 HIS B N 1
ATOM 3605 C CA . HIS B 1 160 ? -15.080 10.185 -18.782 1.00 23.88 160 HIS B CA 1
ATOM 3606 C C . HIS B 1 160 ? -14.743 10.770 -20.166 1.00 23.97 160 HIS B C 1
ATOM 3607 O O . HIS B 1 160 ? -14.379 10.035 -21.089 1.00 23.91 160 HIS B O 1
ATOM 3614 N N . MET B 1 161 ? -14.893 12.090 -20.293 1.00 24.09 161 MET B N 1
ATOM 3615 C CA . MET B 1 161 ? -14.448 12.849 -21.469 1.00 24.30 161 MET B CA 1
ATOM 3616 C C . MET B 1 161 ? -13.699 14.106 -21.001 1.00 24.29 161 MET B C 1
ATOM 3617 O O . MET B 1 161 ? -14.298 15.001 -20.397 1.00 24.37 161 MET B O 1
ATOM 3622 N N . PHE B 1 162 ? -12.392 14.152 -21.275 1.00 24.34 162 PHE B N 1
ATOM 3623 C CA . PHE B 1 162 ? -11.479 15.208 -20.784 1.00 24.34 162 PHE B CA 1
ATOM 3624 C C . PHE B 1 162 ? -11.563 15.393 -19.254 1.00 24.37 162 PHE B C 1
ATOM 3625 O O . PHE B 1 162 ? -11.380 16.498 -18.732 1.00 24.30 162 PHE B O 1
ATOM 3633 N N . GLY B 1 163 ? -11.845 14.297 -18.549 1.00 24.40 163 GLY B N 1
ATOM 3634 C CA . GLY B 1 163 ? -11.929 14.295 -17.087 1.00 24.39 163 GLY B CA 1
ATOM 3635 C C . GLY B 1 163 ? -13.300 14.552 -16.477 1.00 24.47 163 GLY B C 1
ATOM 3636 O O . GLY B 1 163 ? -13.440 14.541 -15.251 1.00 24.48 163 GLY B O 1
ATOM 3637 N N . GLU B 1 164 ? -14.312 14.775 -17.318 1.00 24.44 164 GLU B N 1
ATOM 3638 C CA . GLU B 1 164 ? -15.662 15.123 -16.839 1.00 24.46 164 GLU B CA 1
ATOM 3639 C C . GLU B 1 164 ? -16.650 13.951 -16.900 1.00 24.35 164 GLU B C 1
ATOM 3640 O O . GLU B 1 164 ? -16.618 13.152 -17.838 1.00 24.32 164 GLU B O 1
ATOM 3655 N N . ILE B 1 166 ? -20.230 14.055 -16.884 1.00 23.59 166 ILE B N 1
ATOM 3656 C CA . ILE B 1 166 ? -21.464 14.260 -17.658 1.00 23.37 166 ILE B CA 1
ATOM 3657 C C . ILE B 1 166 ? -21.177 14.914 -19.019 1.00 23.18 166 ILE B C 1
ATOM 3658 O O . ILE B 1 166 ? -20.724 16.062 -19.085 1.00 23.10 166 ILE B O 1
ATOM 3663 N N . ALA B 1 167 ? -21.447 14.165 -20.090 1.00 23.02 167 ALA B N 1
ATOM 3664 C CA . ALA B 1 167 ? -21.224 14.604 -21.478 1.00 22.80 167 ALA B CA 1
ATOM 3665 C C . ALA B 1 167 ? -22.014 13.720 -22.453 1.00 22.71 167 ALA B C 1
ATOM 3666 O O . ALA B 1 167 ? -22.604 12.717 -22.042 1.00 22.58 167 ALA B O 1
ATOM 3668 N N . HIS B 1 168 ? -22.011 14.075 -23.741 1.00 22.60 168 HIS B N 1
ATOM 3669 C CA . HIS B 1 168 ? -22.865 13.388 -24.729 1.00 22.60 168 HIS B CA 1
ATOM 3670 C C . HIS B 1 168 ? -22.447 11.946 -25.086 1.00 22.57 168 HIS B C 1
ATOM 3671 O O . HIS B 1 168 ? -23.188 11.233 -25.769 1.00 22.65 168 HIS B O 1
ATOM 3678 N N . GLY B 1 169 ? -21.277 11.524 -24.607 1.00 22.47 169 GLY B N 1
ATOM 3679 C CA . GLY B 1 169 ? -20.793 10.158 -24.825 1.00 22.43 169 GLY B CA 1
ATOM 3680 C C . GLY B 1 169 ? -20.726 9.275 -23.584 1.00 22.34 169 GLY B C 1
ATOM 3681 O O . GLY B 1 169 ? -20.126 8.197 -23.625 1.00 22.43 169 GLY B O 1
ATOM 3682 N N . THR B 1 170 ? -21.340 9.723 -22.486 1.00 22.22 170 THR B N 1
ATOM 3683 C CA . THR B 1 170 ? -21.338 8.973 -21.216 1.00 22.12 170 THR B CA 1
ATOM 3684 C C . THR B 1 170 ? -22.740 8.560 -20.737 1.00 22.11 170 THR B C 1
ATOM 3685 O O . THR B 1 170 ? -22.874 7.869 -19.721 1.00 22.09 170 THR B O 1
ATOM 3689 N N . THR B 1 171 ? -23.767 8.973 -21.480 1.00 22.07 171 THR B N 1
ATOM 3690 C CA . THR B 1 171 ? -25.174 8.864 -21.058 1.00 22.10 171 THR B CA 1
ATOM 3691 C C . THR B 1 171 ? -25.595 7.510 -20.456 1.00 22.27 171 THR B C 1
ATOM 3692 O O . THR B 1 171 ? -26.115 7.460 -19.335 1.00 22.23 171 THR B O 1
ATOM 3696 N N . PHE B 1 172 ? -25.366 6.424 -21.191 1.00 22.30 172 PHE B N 1
ATOM 3697 C CA . PHE B 1 172 ? -25.893 5.113 -20.799 1.00 22.48 172 PHE B CA 1
ATOM 3698 C C . PHE B 1 172 ? -25.053 4.360 -19.755 1.00 22.69 172 PHE B C 1
ATOM 3699 O O . PHE B 1 172 ? -25.524 3.386 -19.161 1.00 22.56 172 PHE B O 1
ATOM 3707 N N . ARG B 1 173 ? -23.824 4.823 -19.532 1.00 22.97 173 ARG B N 1
ATOM 3708 C CA . ARG B 1 173 ? -22.987 4.340 -18.433 1.00 23.42 173 ARG B CA 1
ATOM 3709 C C . ARG B 1 173 ? -23.557 4.820 -17.092 1.00 23.48 173 ARG B C 1
ATOM 3710 O O . ARG B 1 173 ? -23.621 4.054 -16.123 1.00 23.45 173 ARG B O 1
ATOM 3718 N N . ARG B 1 174 ? -23.974 6.086 -17.055 1.00 23.52 174 ARG B N 1
ATOM 3719 C CA . ARG B 1 174 ? -24.543 6.705 -15.855 1.00 23.69 174 ARG B CA 1
ATOM 3720 C C . ARG B 1 174 ? -25.904 6.116 -15.489 1.00 23.68 174 ARG B C 1
ATOM 3721 O O . ARG B 1 174 ? -26.238 6.009 -14.306 1.00 23.71 174 ARG B O 1
ATOM 3729 N N . ALA B 1 175 ? -26.677 5.738 -16.507 1.00 23.64 175 ALA B N 1
ATOM 3730 C CA . ALA B 1 175 ? -28.022 5.183 -16.317 1.00 23.77 175 ALA B CA 1
ATOM 3731 C C . ALA B 1 175 ? -28.027 3.824 -15.608 1.00 23.83 175 ALA B C 1
ATOM 3732 O O . ALA B 1 175 ? -28.954 3.520 -14.853 1.00 23.72 175 ALA B O 1
ATOM 3734 N N . VAL B 1 176 ? -26.997 3.016 -15.861 1.00 23.97 176 VAL B N 1
ATOM 3735 C CA . VAL B 1 176 ? -26.850 1.700 -15.225 1.00 24.14 176 VAL B CA 1
ATOM 3736 C C . VAL B 1 176 ? -26.445 1.845 -13.750 1.00 24.25 176 VAL B C 1
ATOM 3737 O O . VAL B 1 176 ? -26.987 1.154 -12.881 1.00 24.29 176 VAL B O 1
ATOM 3741 N N . GLU B 1 177 ? -25.511 2.756 -13.479 1.00 24.36 177 GLU B N 1
ATOM 3742 C CA . GLU B 1 177 ? -25.016 3.005 -12.118 1.00 24.45 177 GLU B CA 1
ATOM 3743 C C . GLU B 1 177 ? -26.091 3.579 -11.189 1.00 24.35 177 GLU B C 1
ATOM 3744 O O . GLU B 1 177 ? -26.041 3.368 -9.973 1.00 24.22 177 GLU B O 1
ATOM 3750 N N . GLU B 1 178 ? -27.055 4.296 -11.768 1.00 24.16 178 GLU B N 1
ATOM 3751 C CA . GLU B 1 178 ? -28.150 4.916 -11.012 1.00 24.13 178 GLU B CA 1
ATOM 3752 C C . GLU B 1 178 ? -29.392 4.019 -10.871 1.00 24.14 178 GLU B C 1
ATOM 3753 O O . GLU B 1 178 ? -30.402 4.441 -10.296 1.00 24.06 178 GLU B O 1
ATOM 3759 N N . ASP B 1 179 ? -29.306 2.793 -11.396 1.00 24.20 179 ASP B N 1
ATOM 3760 C CA . ASP B 1 179 ? -30.385 1.788 -11.320 1.00 24.34 179 ASP B CA 1
ATOM 3761 C C . ASP B 1 179 ? -31.686 2.178 -12.041 1.00 24.18 179 ASP B C 1
ATOM 3762 O O . ASP B 1 179 ? -32.782 1.957 -11.516 1.00 24.07 179 ASP B O 1
ATOM 3767 N N . LEU B 1 180 ? -31.561 2.728 -13.250 1.00 24.00 180 LEU B N 1
ATOM 3768 C CA . LEU B 1 180 ? -32.722 3.221 -14.003 1.00 23.89 180 LEU B CA 1
ATOM 3769 C C . LEU B 1 180 ? -33.304 2.222 -15.020 1.00 23.88 180 LEU B C 1
ATOM 3770 O O . LEU B 1 180 ? -34.445 2.385 -15.463 1.00 23.86 180 LEU B O 1
ATOM 3775 N N . LEU B 1 181 ? -32.531 1.194 -15.375 1.00 23.77 181 LEU B N 1
ATOM 3776 C CA . LEU B 1 181 ? -32.917 0.248 -16.434 1.00 23.69 181 LEU B CA 1
ATOM 3777 C C . LEU B 1 181 ? -33.041 -1.205 -15.961 1.00 23.70 181 LEU B C 1
ATOM 3778 O O . LEU B 1 181 ? -32.410 -1.601 -14.978 1.00 23.67 181 LEU B O 1
ATOM 3783 N N . ASP B 1 182 ? -33.857 -1.986 -16.673 1.00 23.68 182 ASP B N 1
ATOM 3784 C CA . ASP B 1 182 ? -33.891 -3.445 -16.523 1.00 23.82 182 ASP B CA 1
ATOM 3785 C C . ASP B 1 182 ? -32.907 -4.067 -17.519 1.00 23.86 182 ASP B C 1
ATOM 3786 O O . ASP B 1 182 ? -33.205 -4.186 -18.713 1.00 23.83 182 ASP B O 1
ATOM 3791 N N . CYS B 1 183 ? -31.741 -4.466 -17.009 1.00 23.90 183 CYS B N 1
ATOM 3792 C CA . CYS B 1 183 ? -30.608 -4.915 -17.829 1.00 23.98 183 CYS B CA 1
ATOM 3793 C C . CYS B 1 183 ? -30.881 -6.133 -18.727 1.00 23.80 183 CYS B C 1
ATOM 3794 O O . CYS B 1 183 ? -30.148 -6.372 -19.688 1.00 23.88 183 CYS B O 1
ATOM 3797 N N . ASP B 1 184 ? -31.933 -6.891 -18.416 1.00 23.58 184 ASP B N 1
ATOM 3798 C CA . ASP B 1 184 ? -32.307 -8.073 -19.204 1.00 23.38 184 ASP B CA 1
ATOM 3799 C C . ASP B 1 184 ? -33.208 -7.768 -20.410 1.00 22.86 184 ASP B C 1
ATOM 3800 O O . ASP B 1 184 ? -33.538 -8.676 -21.178 1.00 22.78 184 ASP B O 1
ATOM 3805 N N . ARG B 1 185 ? -33.599 -6.502 -20.577 1.00 22.27 185 ARG B N 1
ATOM 3806 C CA . ARG B 1 185 ? -34.520 -6.100 -21.653 1.00 21.70 185 ARG B CA 1
ATOM 3807 C C . ARG B 1 185 ? -33.994 -4.932 -22.517 1.00 21.31 185 ARG B C 1
ATOM 3808 O O . ARG B 1 185 ? -34.720 -3.960 -22.749 1.00 21.14 185 ARG B O 1
ATOM 3816 N N . VAL B 1 186 ? -32.748 -5.040 -22.998 1.00 20.80 186 VAL B N 1
ATOM 3817 C CA . VAL B 1 186 ? -32.076 -3.965 -23.764 1.00 20.28 186 VAL B CA 1
ATOM 3818 C C . VAL B 1 186 ? -31.405 -4.468 -25.065 1.00 20.11 186 VAL B C 1
ATOM 3819 O O . VAL B 1 186 ? -30.770 -5.527 -25.067 1.00 19.87 186 VAL B O 1
ATOM 3823 N N . VAL B 1 187 ? -31.543 -3.698 -26.152 1.00 19.77 187 VAL B N 1
ATOM 3824 C CA . VAL B 1 187 ? -30.916 -4.001 -27.462 1.00 19.47 187 VAL B CA 1
ATOM 3825 C C . VAL B 1 187 ? -30.285 -2.742 -28.106 1.00 19.29 187 VAL B C 1
ATOM 3826 O O . VAL B 1 187 ? -30.899 -1.672 -28.100 1.00 19.15 187 VAL B O 1
ATOM 3830 N N . GLN B 1 188 ? -29.070 -2.883 -28.657 1.00 19.00 188 GLN B N 1
ATOM 3831 C CA . GLN B 1 188 ? -28.353 -1.794 -29.367 1.00 18.79 188 GLN B CA 1
ATOM 3832 C C . GLN B 1 188 ? -28.064 -2.156 -30.841 1.00 18.61 188 GLN B C 1
ATOM 3833 O O . GLN B 1 188 ? -27.470 -3.203 -31.114 1.00 18.73 188 GLN B O 1
ATOM 3839 N N . ILE B 1 189 ? -28.460 -1.285 -31.778 1.00 18.41 189 ILE B N 1
ATOM 3840 C CA . ILE B 1 189 ? -28.399 -1.590 -33.229 1.00 18.10 189 ILE B CA 1
ATOM 3841 C C . ILE B 1 189 ? -27.686 -0.529 -34.096 1.00 18.06 189 ILE B C 1
ATOM 3842 O O . ILE B 1 189 ? -28.134 0.622 -34.175 1.00 17.96 189 ILE B O 1
ATOM 3847 N N . GLY B 1 190 ? -26.591 -0.929 -34.754 1.00 17.87 190 GLY B N 1
ATOM 3848 C CA . GLY B 1 190 ? -25.928 -0.091 -35.772 1.00 17.64 190 GLY B CA 1
ATOM 3849 C C . GLY B 1 190 ? -24.430 0.178 -35.651 1.00 17.52 190 GLY B C 1
ATOM 3850 O O . GLY B 1 190 ? -23.836 0.792 -36.543 1.00 17.46 190 GLY B O 1
ATOM 3851 N N . LEU B 1 191 ? -23.823 -0.290 -34.563 1.00 17.39 191 LEU B N 1
ATOM 3852 C CA . LEU B 1 191 ? -22.430 0.025 -34.194 1.00 17.40 191 LEU B CA 1
ATOM 3853 C C . LEU B 1 191 ? -21.375 -0.352 -35.249 1.00 17.41 191 LEU B C 1
ATOM 3854 O O . LEU B 1 191 ? -21.413 -1.455 -35.799 1.00 17.33 191 LEU B O 1
ATOM 3859 N N . ARG B 1 192 ? -20.441 0.569 -35.513 1.00 17.44 192 ARG B N 1
ATOM 3860 C CA . ARG B 1 192 ? -19.384 0.389 -36.536 1.00 17.62 192 ARG B CA 1
ATOM 3861 C C . ARG B 1 192 ? -18.112 1.237 -36.291 1.00 17.76 192 ARG B C 1
ATOM 3862 O O . ARG B 1 192 ? -17.974 1.862 -35.238 1.00 17.83 192 ARG B O 1
ATOM 3870 N N . ALA B 1 193 ? -17.186 1.220 -37.259 1.00 18.02 193 ALA B N 1
ATOM 3871 C CA . ALA B 1 193 ? -15.967 2.076 -37.291 1.00 18.16 193 ALA B CA 1
ATOM 3872 C C . ALA B 1 193 ? -14.812 1.715 -36.321 1.00 18.31 193 ALA B C 1
ATOM 3873 O O . ALA B 1 193 ? -14.582 0.533 -36.045 1.00 18.24 193 ALA B O 1
ATOM 3875 N N . GLN B 1 194 ? -14.090 2.732 -35.830 1.00 18.33 194 GLN B N 1
ATOM 3876 C CA . GLN B 1 194 ? -12.826 2.539 -35.083 1.00 18.54 194 GLN B CA 1
ATOM 3877 C C . GLN B 1 194 ? -12.923 2.779 -33.567 1.00 18.67 194 GLN B C 1
ATOM 3878 O O . GLN B 1 194 ? -13.850 3.440 -33.092 1.00 18.54 194 GLN B O 1
ATOM 3884 N N . GLY B 1 195 ? -11.946 2.246 -32.825 1.00 18.92 195 GLY B N 1
ATOM 3885 C CA . GLY B 1 195 ? -11.858 2.408 -31.362 1.00 19.27 195 GLY B CA 1
ATOM 3886 C C . GLY B 1 195 ? -10.437 2.313 -30.814 1.00 19.67 195 GLY B C 1
ATOM 3887 O O . GLY B 1 195 ? -9.472 2.627 -31.518 1.00 19.54 195 GLY B O 1
ATOM 3888 N N . TYR B 1 196 ? -10.306 1.891 -29.554 1.00 19.96 196 TYR B N 1
ATOM 3889 C CA . TYR B 1 196 ? -8.990 1.722 -28.916 1.00 20.39 196 TYR B CA 1
ATOM 3890 C C . TYR B 1 196 ? -8.628 0.257 -28.624 1.00 20.37 196 TYR B C 1
ATOM 3891 O O . TYR B 1 196 ? -7.552 -0.202 -29.018 1.00 20.39 196 TYR B O 1
ATOM 3900 N N . THR B 1 197 ? -9.513 -0.461 -27.924 1.00 20.49 197 THR B N 1
ATOM 3901 C CA . THR B 1 197 ? -9.364 -1.911 -27.690 1.00 20.56 197 THR B CA 1
ATOM 3902 C C . THR B 1 197 ? -10.703 -2.647 -27.865 1.00 20.66 197 THR B C 1
ATOM 3903 O O . THR B 1 197 ? -11.733 -2.021 -28.129 1.00 20.53 197 THR B O 1
ATOM 3907 N N . ALA B 1 198 ? -10.680 -3.973 -27.709 1.00 20.83 198 ALA B N 1
ATOM 3908 C CA . ALA B 1 198 ? -11.881 -4.810 -27.852 1.00 20.98 198 ALA B CA 1
ATOM 3909 C C . ALA B 1 198 ? -12.959 -4.531 -26.795 1.00 21.05 198 ALA B C 1
ATOM 3910 O O . ALA B 1 198 ? -14.147 -4.771 -27.041 1.00 21.12 198 ALA B O 1
ATOM 3912 N N . GLU B 1 199 ? -12.540 -4.020 -25.636 1.00 21.11 199 GLU B N 1
ATOM 3913 C CA . GLU B 1 199 ? -13.451 -3.666 -24.535 1.00 21.19 199 GLU B CA 1
ATOM 3914 C C . GLU B 1 199 ? -14.454 -2.554 -24.867 1.00 21.03 199 GLU B C 1
ATOM 3915 O O . GLU B 1 199 ? -15.435 -2.364 -24.138 1.00 20.79 199 GLU B O 1
ATOM 3921 N N . ASP B 1 200 ? -14.207 -1.824 -25.956 1.00 20.90 200 ASP B N 1
ATOM 3922 C CA . ASP B 1 200 ? -15.097 -0.738 -26.384 1.00 20.85 200 ASP B CA 1
ATOM 3923 C C . ASP B 1 200 ? -16.507 -1.213 -26.764 1.00 20.61 200 ASP B C 1
ATOM 3924 O O . ASP B 1 200 ? -17.471 -0.452 -26.631 1.00 20.45 200 ASP B O 1
ATOM 3929 N N . PHE B 1 201 ? -16.618 -2.460 -27.229 1.00 20.32 201 PHE B N 1
ATOM 3930 C CA . PHE B 1 201 ? -17.920 -3.093 -27.488 1.00 20.16 201 PHE B CA 1
ATOM 3931 C C . PHE B 1 201 ? -18.258 -4.202 -26.477 1.00 20.12 201 PHE B C 1
ATOM 3932 O O . PHE B 1 201 ? -19.436 -4.488 -26.244 1.00 20.00 201 PHE B O 1
ATOM 3940 N N . ASN B 1 202 ? -17.229 -4.826 -25.893 1.00 19.95 202 ASN B N 1
ATOM 3941 C CA . ASN B 1 202 ? -17.422 -5.945 -24.957 1.00 20.14 202 ASN B CA 1
ATOM 3942 C C . ASN B 1 202 ? -17.979 -5.586 -23.568 1.00 20.16 202 ASN B C 1
ATOM 3943 O O . ASN B 1 202 ? -18.557 -6.446 -22.891 1.00 20.30 202 ASN B O 1
ATOM 3948 N N . TRP B 1 203 ? -17.812 -4.331 -23.142 1.00 20.27 203 TRP B N 1
ATOM 3949 C CA . TRP B 1 203 ? -18.347 -3.875 -21.845 1.00 20.35 203 TRP B CA 1
ATOM 3950 C C . TRP B 1 203 ? -19.873 -4.007 -21.777 1.00 20.40 203 TRP B C 1
ATOM 3951 O O . TRP B 1 203 ? -20.413 -4.427 -20.751 1.00 20.41 203 TRP B O 1
ATOM 3962 N N . SER B 1 204 ? -20.550 -3.647 -22.869 1.00 20.46 204 SER B N 1
ATOM 3963 C CA . SER B 1 204 ? -22.012 -3.753 -22.970 1.00 20.58 204 SER B CA 1
ATOM 3964 C C . SER B 1 204 ? -22.509 -5.195 -22.834 1.00 20.73 204 SER B C 1
ATOM 3965 O O . SER B 1 204 ? -23.490 -5.453 -22.129 1.00 20.77 204 SER B O 1
ATOM 3968 N N . ARG B 1 205 ? -21.826 -6.122 -23.510 1.00 20.90 205 ARG B N 1
ATOM 3969 C CA . ARG B 1 205 ? -22.179 -7.550 -23.486 1.00 21.20 205 ARG B CA 1
ATOM 3970 C C . ARG B 1 205 ? -22.078 -8.149 -22.081 1.00 21.50 205 ARG B C 1
ATOM 3971 O O . ARG B 1 205 ? -22.868 -9.025 -21.716 1.00 21.55 205 ARG B O 1
ATOM 3990 N N . GLN B 1 207 ? -22.681 -6.627 -19.240 1.00 22.06 207 GLN B N 1
ATOM 3991 C CA . GLN B 1 207 ? -23.794 -6.166 -18.402 1.00 22.07 207 GLN B CA 1
ATOM 3992 C C . GLN B 1 207 ? -25.111 -6.891 -18.709 1.00 21.97 207 GLN B C 1
ATOM 3993 O O . GLN B 1 207 ? -26.035 -6.876 -17.890 1.00 22.06 207 GLN B O 1
ATOM 3999 N N . GLY B 1 208 ? -25.195 -7.505 -19.889 1.00 21.80 208 GLY B N 1
ATOM 4000 C CA . GLY B 1 208 ? -26.377 -8.273 -20.286 1.00 21.60 208 GLY B CA 1
ATOM 4001 C C . GLY B 1 208 ? -27.065 -7.851 -21.576 1.00 21.51 208 GLY B C 1
ATOM 4002 O O . GLY B 1 208 ? -28.073 -8.452 -21.961 1.00 21.39 208 GLY B O 1
ATOM 4003 N N . PHE B 1 209 ? -26.528 -6.829 -22.246 1.00 21.36 209 PHE B N 1
ATOM 4004 C CA . PHE B 1 209 ? -27.121 -6.300 -23.484 1.00 21.33 209 PHE B CA 1
ATOM 4005 C C . PHE B 1 209 ? -26.851 -7.214 -24.683 1.00 21.16 209 PHE B C 1
ATOM 4006 O O . PHE B 1 209 ? -25.843 -7.922 -24.711 1.00 21.15 209 PHE B O 1
ATOM 4014 N N . ARG B 1 210 ? -27.745 -7.192 -25.671 1.00 21.06 210 ARG B N 1
ATOM 4015 C CA . ARG B 1 210 ? -27.459 -7.811 -26.972 1.00 21.00 210 ARG B CA 1
ATOM 4016 C C . ARG B 1 210 ? -27.055 -6.746 -27.995 1.00 20.56 210 ARG B C 1
ATOM 4017 O O . ARG B 1 210 ? -27.757 -5.747 -28.170 1.00 20.54 210 ARG B O 1
ATOM 4025 N N . VAL B 1 211 ? -25.925 -6.980 -28.662 1.00 20.01 211 VAL B N 1
ATOM 4026 C CA . VAL B 1 211 ? -25.337 -6.027 -29.611 1.00 19.61 211 VAL B CA 1
ATOM 4027 C C . VAL B 1 211 ? -25.485 -6.519 -31.059 1.00 19.44 211 VAL B C 1
ATOM 4028 O O . VAL B 1 211 ? -25.232 -7.691 -31.350 1.00 19.31 211 VAL B O 1
ATOM 4032 N N . VAL B 1 212 ? -25.899 -5.617 -31.950 1.00 19.21 212 VAL B N 1
ATOM 4033 C CA . VAL B 1 212 ? -26.032 -5.913 -33.384 1.00 18.99 212 VAL B CA 1
ATOM 4034 C C . VAL B 1 212 ? -25.173 -4.940 -34.211 1.00 18.99 212 VAL B C 1
ATOM 4035 O O . VAL B 1 212 ? -25.558 -3.784 -34.421 1.00 18.87 212 VAL B O 1
ATOM 4039 N N . GLN B 1 213 ? -24.010 -5.414 -34.666 1.00 18.90 213 GLN B N 1
ATOM 4040 C CA . GLN B 1 213 ? -23.099 -4.610 -35.496 1.00 19.02 213 GLN B CA 1
ATOM 4041 C C . GLN B 1 213 ? -23.640 -4.433 -36.921 1.00 18.97 213 GLN B C 1
ATOM 4042 O O . GLN B 1 213 ? -24.428 -5.254 -37.396 1.00 18.95 213 GLN B O 1
ATOM 4048 N N . ALA B 1 214 ? -23.208 -3.364 -37.592 1.00 18.97 214 ALA B N 1
ATOM 4049 C CA . ALA B 1 214 ? -23.685 -3.019 -38.941 1.00 18.93 214 ALA B CA 1
ATOM 4050 C C . ALA B 1 214 ? -23.426 -4.103 -39.995 1.00 18.93 214 ALA B C 1
ATOM 4051 O O . ALA B 1 214 ? -24.205 -4.248 -40.945 1.00 18.74 214 ALA B O 1
ATOM 4053 N N . GLU B 1 215 ? -22.340 -4.857 -39.819 1.00 18.91 215 GLU B N 1
ATOM 4054 C CA . GLU B 1 215 ? -21.981 -5.965 -40.718 1.00 18.89 215 GLU B CA 1
ATOM 4055 C C . GLU B 1 215 ? -23.038 -7.080 -40.774 1.00 18.87 215 GLU B C 1
ATOM 4056 O O . GLU B 1 215 ? -23.177 -7.757 -41.799 1.00 18.94 215 GLU B O 1
ATOM 4062 N N . GLU B 1 216 ? -23.778 -7.259 -39.677 1.00 18.75 216 GLU B N 1
ATOM 4063 C CA . GLU B 1 216 ? -24.881 -8.230 -39.597 1.00 18.69 216 GLU B CA 1
ATOM 4064 C C . GLU B 1 216 ? -26.153 -7.730 -40.312 1.00 18.60 216 GLU B C 1
ATOM 4065 O O . GLU B 1 216 ? -27.113 -8.490 -40.488 1.00 18.54 216 GLU B O 1
ATOM 4071 N N . CYS B 1 217 ? -26.145 -6.460 -40.726 1.00 18.43 217 CYS B N 1
ATOM 4072 C CA . CYS B 1 217 ? -27.292 -5.824 -41.390 1.00 18.44 217 CYS B CA 1
ATOM 4073 C C . CYS B 1 217 ? -27.152 -5.682 -42.920 1.00 18.44 217 CYS B C 1
ATOM 4074 O O . CYS B 1 217 ? -28.161 -5.558 -43.619 1.00 18.27 217 CYS B O 1
ATOM 4077 N N . TRP B 1 218 ? -25.917 -5.690 -43.433 1.00 18.42 218 TRP B N 1
ATOM 4078 C CA . TRP B 1 218 ? -25.657 -5.474 -44.870 1.00 18.72 218 TRP B CA 1
ATOM 4079 C C . TRP B 1 218 ? -26.401 -6.455 -45.792 1.00 18.86 218 TRP B C 1
ATOM 4080 O O . TRP B 1 218 ? -26.434 -7.659 -45.529 1.00 18.92 218 TRP B O 1
ATOM 4091 N N . HIS B 1 219 ? -26.992 -5.916 -46.862 1.00 19.09 219 HIS B N 1
ATOM 4092 C CA . HIS B 1 219 ? -27.711 -6.683 -47.907 1.00 19.31 219 HIS B CA 1
ATOM 4093 C C . HIS B 1 219 ? -29.036 -7.349 -47.475 1.00 19.45 219 HIS B C 1
ATOM 4094 O O . HIS B 1 219 ? -29.553 -8.209 -48.197 1.00 19.49 219 HIS B O 1
ATOM 4112 N N . SER B 1 221 ? -33.139 -7.517 -45.467 1.00 19.31 221 SER B N 1
ATOM 4113 C CA . SER B 1 221 ? -34.381 -6.971 -44.908 1.00 19.06 221 SER B CA 1
ATOM 4114 C C . SER B 1 221 ? -34.392 -7.222 -43.400 1.00 18.96 221 SER B C 1
ATOM 4115 O O . SER B 1 221 ? -33.960 -8.283 -42.946 1.00 18.81 221 SER B O 1
ATOM 4118 N N . LEU B 1 222 ? -34.885 -6.254 -42.629 1.00 18.97 222 LEU B N 1
ATOM 4119 C CA . LEU B 1 222 ? -34.829 -6.346 -41.161 1.00 19.00 222 LEU B CA 1
ATOM 4120 C C . LEU B 1 222 ? -36.145 -6.753 -40.474 1.00 19.13 222 LEU B C 1
ATOM 4121 O O . LEU B 1 222 ? -36.270 -6.636 -39.248 1.00 19.01 222 LEU B O 1
ATOM 4126 N N . GLU B 1 223 ? -37.109 -7.245 -41.255 1.00 19.31 223 GLU B N 1
ATOM 4127 C CA . GLU B 1 223 ? -38.366 -7.785 -40.703 1.00 19.56 223 GLU B CA 1
ATOM 4128 C C . GLU B 1 223 ? -38.176 -9.046 -39.833 1.00 19.46 223 GLU B C 1
ATOM 4129 O O . GLU B 1 223 ? -38.832 -9.170 -38.795 1.00 19.33 223 GLU B O 1
ATOM 4135 N N . PRO B 1 224 ? -37.292 -9.986 -40.249 1.00 19.36 224 PRO B N 1
ATOM 4136 C CA . PRO B 1 224 ? -37.002 -11.133 -39.374 1.00 19.37 224 PRO B CA 1
ATOM 4137 C C . PRO B 1 224 ? -36.293 -10.764 -38.063 1.00 19.34 224 PRO B C 1
ATOM 4138 O O . PRO B 1 224 ? -36.549 -11.397 -37.035 1.00 19.26 224 PRO B O 1
ATOM 4142 N N . LEU B 1 225 ? -35.422 -9.752 -38.102 1.00 19.44 225 LEU B N 1
ATOM 4143 C CA . LEU B 1 225 ? -34.709 -9.282 -36.904 1.00 19.49 225 LEU B CA 1
ATOM 4144 C C . LEU B 1 225 ? -35.648 -8.737 -35.820 1.00 19.48 225 LEU B C 1
ATOM 4145 O O . LEU B 1 225 ? -35.473 -9.038 -34.634 1.00 19.48 225 LEU B O 1
ATOM 4150 N N . MET B 1 226 ? -36.642 -7.950 -36.231 1.00 19.51 226 MET B N 1
ATOM 4151 C CA . MET B 1 226 ? -37.571 -7.312 -35.287 1.00 19.49 226 MET B CA 1
ATOM 4152 C C . MET B 1 226 ? -38.498 -8.298 -34.565 1.00 19.65 226 MET B C 1
ATOM 4153 O O . MET B 1 226 ? -39.081 -7.961 -33.529 1.00 19.55 226 MET B O 1
ATOM 4158 N N . ALA B 1 227 ? -38.624 -9.510 -35.108 1.00 19.81 227 ALA B N 1
ATOM 4159 C CA . ALA B 1 227 ? -39.345 -10.597 -34.437 1.00 20.08 227 ALA B CA 1
ATOM 4160 C C . ALA B 1 227 ? -38.583 -11.104 -33.208 1.00 20.37 227 ALA B C 1
ATOM 4161 O O . ALA B 1 227 ? -39.197 -11.422 -32.184 1.00 20.29 227 ALA B O 1
ATOM 4163 N N . GLU B 1 228 ? -37.254 -11.178 -33.318 1.00 20.63 228 GLU B N 1
ATOM 4164 C CA . GLU B 1 228 ? -36.377 -11.517 -32.189 1.00 21.07 228 GLU B CA 1
ATOM 4165 C C . GLU B 1 228 ? -36.402 -10.436 -31.105 1.00 21.03 228 GLU B C 1
ATOM 4166 O O . GLU B 1 228 ? -36.356 -10.744 -29.910 1.00 20.94 228 GLU B O 1
ATOM 4172 N N . VAL B 1 229 ? -36.471 -9.176 -31.537 1.00 21.06 229 VAL B N 1
ATOM 4173 C CA . VAL B 1 229 ? -36.449 -8.016 -30.635 1.00 21.12 229 VAL B CA 1
ATOM 4174 C C . VAL B 1 229 ? -37.681 -7.957 -29.716 1.00 21.26 229 VAL B C 1
ATOM 4175 O O . VAL B 1 229 ? -37.548 -7.723 -28.510 1.00 21.12 229 VAL B O 1
ATOM 4179 N N . ARG B 1 230 ? -38.864 -8.186 -30.287 1.00 21.51 230 ARG B N 1
ATOM 4180 C CA . ARG B 1 230 ? -40.127 -8.159 -29.532 1.00 21.85 230 ARG B CA 1
ATOM 4181 C C . ARG B 1 230 ? -40.198 -9.228 -28.430 1.00 22.11 230 ARG B C 1
ATOM 4182 O O . ARG B 1 230 ? -40.834 -9.017 -27.392 1.00 22.13 230 ARG B O 1
ATOM 4190 N N . GLU B 1 231 ? -39.541 -10.364 -28.660 1.00 22.38 231 GLU B N 1
ATOM 4191 C CA . GLU B 1 231 ? -39.479 -11.455 -27.682 1.00 22.79 231 GLU B CA 1
ATOM 4192 C C . GLU B 1 231 ? -38.565 -11.115 -26.494 1.00 22.77 231 GLU B C 1
ATOM 4193 O O . GLU B 1 231 ? -38.860 -11.485 -25.353 1.00 22.75 231 GLU B O 1
ATOM 4208 N N . VAL B 1 233 ? -37.509 -7.819 -25.386 1.00 22.54 233 VAL B N 1
ATOM 4209 C CA . VAL B 1 233 ? -37.832 -6.602 -24.614 1.00 22.38 233 VAL B CA 1
ATOM 4210 C C . VAL B 1 233 ? -39.281 -6.496 -24.098 1.00 22.38 233 VAL B C 1
ATOM 4211 O O . VAL B 1 233 ? -39.623 -5.541 -23.391 1.00 22.45 233 VAL B O 1
ATOM 4215 N N . GLY B 1 234 ? -40.120 -7.471 -24.442 1.00 22.32 234 GLY B N 1
ATOM 4216 C CA . GLY B 1 234 ? -41.530 -7.465 -24.036 1.00 22.24 234 GLY B CA 1
ATOM 4217 C C . GLY B 1 234 ? -41.770 -7.843 -22.582 1.00 22.19 234 GLY B C 1
ATOM 4218 O O . GLY B 1 234 ? -40.864 -8.319 -21.897 1.00 22.11 234 GLY B O 1
ATOM 4219 N N . GLY B 1 235 ? -42.998 -7.620 -22.114 1.00 22.23 235 GLY B N 1
ATOM 4220 C CA . GLY B 1 235 ? -43.401 -7.975 -20.751 1.00 22.16 235 GLY B CA 1
ATOM 4221 C C . GLY B 1 235 ? -43.460 -6.826 -19.753 1.00 22.06 235 GLY B C 1
ATOM 4222 O O . GLY B 1 235 ? -43.628 -7.054 -18.552 1.00 22.34 235 GLY B O 1
ATOM 4223 N N . GLY B 1 236 ? -43.327 -5.597 -20.251 1.00 21.78 236 GLY B N 1
ATOM 4224 C CA . GLY B 1 236 ? -43.348 -4.386 -19.420 1.00 21.29 236 GLY B CA 1
ATOM 4225 C C . GLY B 1 236 ? -43.193 -3.122 -20.258 1.00 20.93 236 GLY B C 1
ATOM 4226 O O . GLY B 1 236 ? -43.160 -3.204 -21.487 1.00 20.97 236 GLY B O 1
ATOM 4227 N N . PRO B 1 237 ? -43.100 -1.943 -19.602 1.00 20.65 237 PRO B N 1
ATOM 4228 C CA . PRO B 1 237 ? -42.932 -0.652 -20.302 1.00 20.32 237 PRO B CA 1
ATOM 4229 C C . PRO B 1 237 ? -41.548 -0.474 -20.952 1.00 20.12 237 PRO B C 1
ATOM 4230 O O . PRO B 1 237 ? -40.578 -1.088 -20.499 1.00 20.12 237 PRO B O 1
ATOM 4234 N N . VAL B 1 238 ? -41.470 0.369 -21.991 1.00 19.66 238 VAL B N 1
ATOM 4235 C CA . VAL B 1 238 ? -40.240 0.551 -22.798 1.00 19.25 238 VAL B CA 1
ATOM 4236 C C . VAL B 1 238 ? -40.097 1.963 -23.422 1.00 18.82 238 VAL B C 1
ATOM 4237 O O . VAL B 1 238 ? -41.095 2.585 -23.797 1.00 18.66 238 VAL B O 1
ATOM 4241 N N . TYR B 1 239 ? -38.850 2.442 -23.530 1.00 18.32 239 TYR B N 1
ATOM 4242 C CA . TYR B 1 239 ? -38.506 3.753 -24.126 1.00 17.90 239 TYR B CA 1
ATOM 4243 C C . TYR B 1 239 ? -37.743 3.589 -25.457 1.00 17.70 239 TYR B C 1
ATOM 4244 O O . TYR B 1 239 ? -36.971 2.638 -25.615 1.00 17.48 239 TYR B O 1
ATOM 4253 N N . LEU B 1 240 ? -37.952 4.518 -26.397 1.00 17.44 240 LEU B N 1
ATOM 4254 C CA . LEU B 1 240 ? -37.304 4.479 -27.727 1.00 17.25 240 LEU B CA 1
ATOM 4255 C C . LEU B 1 240 ? -36.446 5.725 -28.030 1.00 17.14 240 LEU B C 1
ATOM 4256 O O . LEU B 1 240 ? -36.960 6.845 -28.041 1.00 17.05 240 LEU B O 1
ATOM 4261 N N . SER B 1 241 ? -35.153 5.514 -28.295 1.00 16.91 241 SER B N 1
ATOM 4262 C CA . SER B 1 241 ? -34.185 6.607 -28.506 1.00 16.86 241 SER B CA 1
ATOM 4263 C C . SER B 1 241 ? -33.406 6.465 -29.827 1.00 16.93 241 SER B C 1
ATOM 4264 O O . SER B 1 241 ? -32.719 5.462 -30.040 1.00 16.97 241 SER B O 1
ATOM 4267 N N . PHE B 1 242 ? -33.499 7.480 -30.689 1.00 16.99 242 PHE B N 1
ATOM 4268 C CA . PHE B 1 242 ? -32.982 7.412 -32.071 1.00 17.08 242 PHE B CA 1
ATOM 4269 C C . PHE B 1 242 ? -31.970 8.526 -32.402 1.00 17.05 242 PHE B C 1
ATOM 4270 O O . PHE B 1 242 ? -32.342 9.697 -32.529 1.00 17.03 242 PHE B O 1
ATOM 4278 N N . ASP B 1 243 ? -30.699 8.147 -32.546 1.00 17.00 243 ASP B N 1
ATOM 4279 C CA . ASP B 1 243 ? -29.631 9.055 -32.989 1.00 16.92 243 ASP B CA 1
ATOM 4280 C C . ASP B 1 243 ? -29.571 9.043 -34.518 1.00 16.85 243 ASP B C 1
ATOM 4281 O O . ASP B 1 243 ? -29.459 7.977 -35.131 1.00 16.90 243 ASP B O 1
ATOM 4286 N N . ILE B 1 244 ? -29.639 10.228 -35.126 1.00 16.71 244 ILE B N 1
ATOM 4287 C CA . ILE B 1 244 ? -29.658 10.361 -36.592 1.00 16.70 244 ILE B CA 1
ATOM 4288 C C . ILE B 1 244 ? -28.392 9.823 -37.295 1.00 16.60 244 ILE B C 1
ATOM 4289 O O . ILE B 1 244 ? -28.454 9.428 -38.466 1.00 16.61 244 ILE B O 1
ATOM 4294 N N . ASP B 1 245 ? -27.262 9.790 -36.582 1.00 16.45 245 ASP B N 1
ATOM 4295 C CA . ASP B 1 245 ? -25.994 9.337 -37.178 1.00 16.41 245 ASP B CA 1
ATOM 4296 C C . ASP B 1 245 ? -25.884 7.818 -37.409 1.00 16.39 245 ASP B C 1
ATOM 4297 O O . ASP B 1 245 ? -24.862 7.331 -37.897 1.00 16.39 245 ASP B O 1
ATOM 4302 N N . GLY B 1 246 ? -26.945 7.083 -37.071 1.00 16.36 246 GLY B N 1
ATOM 4303 C CA . GLY B 1 246 ? -27.044 5.656 -37.395 1.00 16.25 246 GLY B CA 1
ATOM 4304 C C . GLY B 1 246 ? -27.273 5.409 -38.881 1.00 16.32 246 GLY B C 1
ATOM 4305 O O . GLY B 1 246 ? -26.912 4.351 -39.405 1.00 16.10 246 GLY B O 1
ATOM 4306 N N . ILE B 1 247 ? -27.878 6.392 -39.551 1.0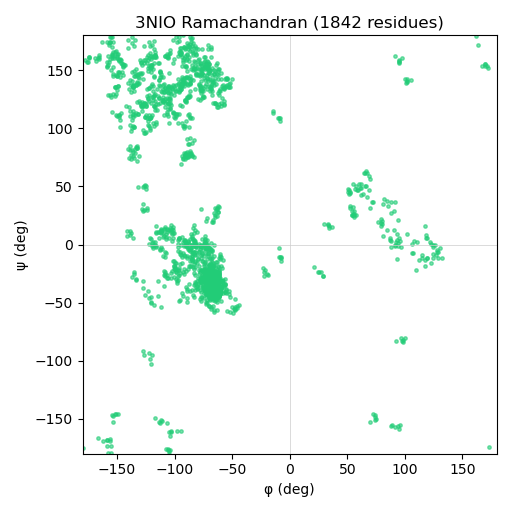0 16.28 247 ILE B N 1
ATOM 4307 C CA . ILE B 1 247 ? -28.145 6.344 -40.996 1.00 16.41 247 ILE B CA 1
ATOM 4308 C C . ILE B 1 247 ? -26.930 6.852 -41.793 1.00 16.53 247 ILE B C 1
ATOM 4309 O O . ILE B 1 247 ? -26.216 7.751 -41.338 1.00 16.63 247 ILE B O 1
ATOM 4314 N N . ASP B 1 248 ? -26.702 6.251 -42.967 1.00 16.58 248 ASP B N 1
ATOM 4315 C CA . ASP B 1 248 ? -25.586 6.583 -43.872 1.00 16.74 248 ASP B CA 1
ATOM 4316 C C . ASP B 1 248 ? -25.603 8.061 -44.299 1.00 16.72 248 ASP B C 1
ATOM 4317 O O . ASP B 1 248 ? -26.667 8.600 -44.610 1.00 16.69 248 ASP B O 1
ATOM 4322 N N . PRO B 1 249 ? -24.422 8.720 -44.310 1.00 16.79 249 PRO B N 1
ATOM 4323 C CA . PRO B 1 249 ? -24.300 10.145 -44.663 1.00 16.82 249 PRO B CA 1
ATOM 4324 C C . PRO B 1 249 ? -24.757 10.544 -46.080 1.00 16.88 249 PRO B C 1
ATOM 4325 O O . PRO B 1 249 ? -24.852 11.738 -46.371 1.00 16.98 249 PRO B O 1
ATOM 4329 N N . ALA B 1 250 ? -25.036 9.569 -46.946 1.00 16.92 250 ALA B N 1
ATOM 4330 C CA . ALA B 1 250 ? -25.621 9.851 -48.265 1.00 16.97 250 ALA B CA 1
ATOM 4331 C C . ALA B 1 250 ? -27.059 10.364 -48.135 1.00 17.02 250 ALA B C 1
ATOM 4332 O O . ALA B 1 250 ? -27.539 11.125 -48.984 1.00 17.02 250 ALA B O 1
ATOM 4334 N N . TRP B 1 251 ? -27.730 9.942 -47.065 1.00 17.07 251 TRP B N 1
ATOM 4335 C CA . TRP B 1 251 ? -29.100 10.358 -46.769 1.00 17.02 251 TRP B CA 1
ATOM 4336 C C . TRP B 1 251 ? -29.173 11.461 -45.695 1.00 17.00 251 TRP B C 1
ATOM 4337 O O . TRP B 1 251 ? -30.116 12.258 -45.694 1.00 16.86 251 TRP B O 1
ATOM 4348 N N . ALA B 1 252 ? -28.186 11.506 -44.793 1.00 16.92 252 ALA B N 1
ATOM 4349 C CA . ALA B 1 252 ? -28.180 12.479 -43.684 1.00 16.91 252 ALA B CA 1
ATOM 4350 C C . ALA B 1 252 ? -26.812 13.136 -43.390 1.00 16.89 252 ALA B C 1
ATOM 4351 O O . ALA B 1 252 ? -26.174 12.822 -42.376 1.00 16.85 252 ALA B O 1
ATOM 4353 N N . PRO B 1 253 ? -26.371 14.071 -44.259 1.00 16.72 253 PRO B N 1
ATOM 4354 C CA . PRO B 1 253 ? -25.055 14.709 -44.097 1.00 16.72 253 PRO B CA 1
ATOM 4355 C C . PRO B 1 253 ? -24.952 15.734 -42.953 1.00 16.72 253 PRO B C 1
ATOM 4356 O O . PRO B 1 253 ? -23.849 16.001 -42.475 1.00 16.57 253 PRO B O 1
ATOM 4360 N N . GLY B 1 254 ? -26.081 16.295 -42.523 1.00 16.67 254 GLY B N 1
ATOM 4361 C CA . GLY B 1 254 ? -26.086 17.340 -41.492 1.00 16.83 254 GLY B CA 1
ATOM 4362 C C . GLY B 1 254 ? -26.115 16.833 -40.057 1.00 16.79 254 GLY B C 1
ATOM 4363 O O . GLY B 1 254 ? -27.177 16.810 -39.427 1.00 16.78 254 GLY B O 1
ATOM 4364 N N . THR B 1 255 ? -24.947 16.439 -39.543 1.00 16.72 255 THR B N 1
ATOM 4365 C CA . THR B 1 255 ? -24.801 15.933 -38.164 1.00 16.71 255 THR B CA 1
ATOM 4366 C C . THR B 1 255 ? -23.373 16.140 -37.615 1.00 16.74 255 THR B C 1
ATOM 4367 O O . THR B 1 255 ? -22.457 16.481 -38.366 1.00 16.71 255 THR B O 1
ATOM 4371 N N . GLY B 1 256 ? -23.195 15.916 -36.313 1.00 16.84 256 GLY B N 1
ATOM 4372 C CA . GLY B 1 256 ? -21.939 16.228 -35.616 1.00 16.94 256 GLY B CA 1
ATOM 4373 C C . GLY B 1 256 ? -20.776 15.251 -35.725 1.00 17.05 256 GLY B C 1
ATOM 4374 O O . GLY B 1 256 ? -19.620 15.678 -35.798 1.00 17.18 256 GLY B O 1
ATOM 4375 N N . THR B 1 257 ? -21.070 13.948 -35.711 1.00 17.08 257 THR B N 1
ATOM 4376 C CA . THR B 1 257 ? -20.039 12.898 -35.806 1.00 17.06 257 THR B CA 1
ATOM 4377 C C . THR B 1 257 ? -20.418 11.780 -36.804 1.00 17.10 257 THR B C 1
ATOM 4378 O O . THR B 1 257 ? -20.855 10.701 -36.394 1.00 17.01 257 THR B O 1
ATOM 4382 N N . PRO B 1 258 ? -20.246 12.033 -38.119 1.00 17.15 258 PRO B N 1
ATOM 4383 C CA . PRO B 1 258 ? -20.638 11.052 -39.146 1.00 17.17 258 PRO B CA 1
ATOM 4384 C C . PRO B 1 258 ? -19.646 9.893 -39.344 1.00 17.23 258 PRO B C 1
ATOM 4385 O O . PRO B 1 258 ? -18.443 10.062 -39.122 1.00 17.25 258 PRO B O 1
ATOM 4389 N N . GLU B 1 259 ? -20.167 8.730 -39.753 1.00 17.30 259 GLU B N 1
ATOM 4390 C CA . GLU B 1 259 ? -19.363 7.517 -40.008 1.00 17.26 259 GLU B CA 1
ATOM 4391 C C . GLU B 1 259 ? -19.856 6.785 -41.272 1.00 17.27 259 GLU B C 1
ATOM 4392 O O . GLU B 1 259 ? -21.063 6.587 -41.444 1.00 17.17 259 GLU B O 1
ATOM 4398 N N . ILE B 1 260 ? -18.924 6.376 -42.138 1.00 17.38 260 ILE B N 1
ATOM 4399 C CA . ILE B 1 260 ? -19.264 5.763 -43.442 1.00 17.56 260 ILE B CA 1
ATOM 4400 C C . ILE B 1 260 ? -19.886 4.357 -43.360 1.00 17.68 260 ILE B C 1
ATOM 4401 O O . ILE B 1 260 ? -19.680 3.629 -42.384 1.00 17.67 260 ILE B O 1
ATOM 4406 N N . GLY B 1 261 ? -20.652 4.002 -44.395 1.00 17.77 261 GLY B N 1
ATOM 4407 C CA . GLY B 1 261 ? -21.209 2.654 -44.581 1.00 17.77 261 GLY B CA 1
ATOM 4408 C C . GLY B 1 261 ? -22.239 2.159 -43.579 1.00 17.77 261 GLY B C 1
ATOM 4409 O O . GLY B 1 261 ? -22.006 1.158 -42.895 1.00 17.81 261 GLY B O 1
ATOM 4410 N N . GLY B 1 262 ? -23.391 2.829 -43.519 1.00 17.69 262 GLY B N 1
ATOM 4411 C CA . GLY B 1 262 ? -24.426 2.509 -42.526 1.00 17.51 262 GLY B CA 1
ATOM 4412 C C . GLY B 1 262 ? -25.767 2.022 -43.058 1.00 17.30 262 GLY B C 1
ATOM 4413 O O . GLY B 1 262 ? -25.839 1.388 -44.113 1.00 17.14 262 GLY B O 1
ATOM 4414 N N . LEU B 1 263 ? -26.829 2.327 -42.310 1.00 17.21 263 LEU B N 1
ATOM 4415 C CA . LEU B 1 263 ? -28.192 1.867 -42.614 1.00 17.04 263 LEU B CA 1
ATOM 4416 C C . LEU B 1 263 ? -28.909 2.762 -43.632 1.00 17.05 263 LEU B C 1
ATOM 4417 O O . LEU B 1 263 ? -28.644 3.965 -43.703 1.00 16.97 263 LEU B O 1
ATOM 4422 N N . THR B 1 264 ? -29.818 2.169 -44.411 1.00 17.04 264 THR B N 1
ATOM 4423 C CA . THR B 1 264 ? -30.627 2.907 -45.399 1.00 17.12 264 THR B CA 1
ATOM 4424 C C . THR B 1 264 ? -31.953 3.398 -44.797 1.00 17.18 264 THR B C 1
ATOM 4425 O O . THR B 1 264 ? -32.325 2.990 -43.694 1.00 17.11 264 THR B O 1
ATOM 4429 N N . THR B 1 265 ? -32.660 4.272 -45.518 1.00 17.34 265 THR B N 1
ATOM 4430 C CA . THR B 1 265 ? -33.960 4.786 -45.050 1.00 17.47 265 THR B CA 1
ATOM 4431 C C . THR B 1 265 ? -35.077 3.738 -45.136 1.00 17.43 265 THR B C 1
ATOM 4432 O O . THR B 1 265 ? -36.050 3.799 -44.379 1.00 17.48 265 THR B O 1
ATOM 4436 N N . ILE B 1 266 ? -34.927 2.786 -46.058 1.00 17.40 266 ILE B N 1
ATOM 4437 C CA . ILE B 1 266 ? -35.821 1.626 -46.150 1.00 17.45 266 ILE B CA 1
ATOM 4438 C C . ILE B 1 266 ? -35.731 0.773 -44.873 1.00 17.55 266 ILE B C 1
ATOM 4439 O O . ILE B 1 266 ? -36.756 0.365 -44.320 1.00 17.47 266 ILE B O 1
ATOM 4444 N N . GLN B 1 267 ? -34.506 0.535 -44.402 1.00 17.54 267 GLN B N 1
ATOM 4445 C CA . GLN B 1 267 ? -34.263 -0.246 -43.179 1.00 17.74 267 GLN B CA 1
ATOM 4446 C C . GLN B 1 267 ? -34.736 0.473 -41.908 1.00 17.81 267 GLN B C 1
ATOM 4447 O O . GLN B 1 267 ? -35.151 -0.173 -40.944 1.00 17.91 267 GLN B O 1
ATOM 4453 N N . ALA B 1 268 ? -34.677 1.804 -41.916 1.00 17.92 268 ALA B N 1
ATOM 4454 C CA . ALA B 1 268 ? -35.157 2.619 -40.794 1.00 18.22 268 ALA B CA 1
ATOM 4455 C C . ALA B 1 268 ? -36.679 2.535 -40.624 1.00 18.41 268 ALA B C 1
ATOM 4456 O O . ALA B 1 268 ? -37.190 2.566 -39.501 1.00 18.26 268 ALA B O 1
ATOM 4458 N N . MET B 1 269 ? -37.389 2.425 -41.746 1.00 18.73 269 MET B N 1
ATOM 4459 C CA . MET B 1 269 ? -38.848 2.301 -41.756 1.00 19.10 269 MET B CA 1
ATOM 4460 C C . MET B 1 269 ? -39.293 0.927 -41.246 1.00 18.84 269 MET B C 1
ATOM 4461 O O . MET B 1 269 ? -40.333 0.807 -40.589 1.00 18.75 269 MET B O 1
ATOM 4466 N N . GLU B 1 270 ? -38.499 -0.101 -41.553 1.00 18.66 270 GLU B N 1
ATOM 4467 C CA . GLU B 1 270 ? -38.756 -1.473 -41.094 1.00 18.47 270 GLU B CA 1
ATOM 4468 C C . GLU B 1 270 ? -38.565 -1.625 -39.575 1.00 18.50 270 GLU B C 1
ATOM 4469 O O . GLU B 1 270 ? -39.201 -2.476 -38.944 1.00 18.47 270 GLU B O 1
ATOM 4475 N N . ILE B 1 271 ? -37.708 -0.786 -38.993 1.00 18.34 271 ILE B N 1
ATOM 4476 C CA . ILE B 1 271 ? -37.469 -0.793 -37.544 1.00 18.31 271 ILE B CA 1
ATOM 4477 C C . ILE B 1 271 ? -38.647 -0.202 -36.748 1.00 18.38 271 ILE B C 1
ATOM 4478 O O . ILE B 1 271 ? -39.119 -0.820 -35.790 1.00 18.41 271 ILE B O 1
ATOM 4483 N N . ILE B 1 272 ? -39.124 0.976 -37.154 1.00 18.39 272 ILE B N 1
ATOM 4484 C CA . ILE B 1 272 ? -40.195 1.685 -36.429 1.00 18.42 272 ILE B CA 1
ATOM 4485 C C . ILE B 1 272 ? -41.565 0.996 -36.552 1.00 18.46 272 ILE B C 1
ATOM 4486 O O . ILE B 1 272 ? -42.271 0.830 -35.551 1.00 18.33 272 ILE B O 1
ATOM 4491 N N . ARG B 1 273 ? -41.924 0.587 -37.770 1.00 18.48 273 ARG B N 1
ATOM 4492 C CA . ARG B 1 273 ? -43.177 -0.141 -38.016 1.00 18.54 273 ARG B CA 1
ATOM 4493 C C . ARG B 1 273 ? -43.215 -1.495 -37.285 1.00 18.63 273 ARG B C 1
ATOM 4494 O O . ARG B 1 273 ? -44.293 -2.016 -36.977 1.00 18.61 273 ARG B O 1
ATOM 4502 N N . GLY B 1 274 ? -42.034 -2.041 -36.993 1.00 18.62 274 GLY B N 1
ATOM 4503 C CA . GLY B 1 274 ? -41.901 -3.317 -36.290 1.00 18.74 274 GLY B CA 1
ATOM 4504 C C . GLY B 1 274 ? -42.017 -3.249 -34.773 1.00 18.81 274 GLY B C 1
ATOM 4505 O O . GLY B 1 274 ? -41.907 -4.275 -34.099 1.00 18.77 274 GLY B O 1
ATOM 4506 N N . CYS B 1 275 ? -42.237 -2.048 -34.236 1.00 18.90 275 CYS B N 1
ATOM 4507 C CA . CYS B 1 275 ? -42.445 -1.852 -32.793 1.00 19.08 275 CYS B CA 1
ATOM 4508 C C . CYS B 1 275 ? -43.913 -2.034 -32.366 1.00 19.21 275 CYS B C 1
ATOM 4509 O O . CYS B 1 275 ? -44.230 -1.971 -31.174 1.00 19.14 275 CYS B O 1
ATOM 4512 N N . GLN B 1 276 ? -44.797 -2.262 -33.342 1.00 19.40 276 GLN B N 1
ATOM 4513 C CA . GLN B 1 276 ? -46.236 -2.455 -33.099 1.00 19.67 276 GLN B CA 1
ATOM 4514 C C . GLN B 1 276 ? -46.519 -3.614 -32.129 1.00 19.88 276 GLN B C 1
ATOM 4515 O O . GLN B 1 276 ? -46.128 -4.760 -32.383 1.00 19.90 276 GLN B O 1
ATOM 4521 N N . GLY B 1 277 ? -47.184 -3.298 -31.017 1.00 20.01 277 GLY B N 1
ATOM 4522 C CA . GLY B 1 277 ? -47.533 -4.294 -29.998 1.00 20.14 277 GLY B CA 1
ATOM 4523 C C . GLY B 1 277 ? -46.907 -4.076 -28.627 1.00 20.18 277 GLY B C 1
ATOM 4524 O O . GLY B 1 277 ? -47.382 -4.631 -27.629 1.00 20.15 277 GLY B O 1
ATOM 4525 N N . LEU B 1 278 ? -45.844 -3.274 -28.575 1.00 20.08 278 LEU B N 1
ATOM 4526 C CA . LEU B 1 278 ? -45.121 -2.996 -27.325 1.00 20.15 278 LEU B CA 1
ATOM 4527 C C . LEU B 1 278 ? -45.785 -1.889 -26.490 1.00 20.11 278 LEU B C 1
ATOM 4528 O O . LEU B 1 278 ? -46.540 -1.072 -27.021 1.00 20.02 278 LEU B O 1
ATOM 4533 N N . ASP B 1 279 ? -45.493 -1.873 -25.188 1.00 20.07 279 ASP B N 1
ATOM 4534 C CA . ASP B 1 279 ? -46.016 -0.853 -24.268 1.00 20.11 279 ASP B CA 1
ATOM 4535 C C . ASP B 1 279 ? -45.104 0.387 -24.207 1.00 20.09 279 ASP B C 1
ATOM 4536 O O . ASP B 1 279 ? -44.374 0.595 -23.230 1.00 20.11 279 ASP B O 1
ATOM 4541 N N . LEU B 1 280 ? -45.162 1.204 -25.259 1.00 19.97 280 LEU B N 1
ATOM 4542 C CA . LEU B 1 280 ? -44.329 2.408 -25.383 1.00 19.83 280 LEU B CA 1
ATOM 4543 C C . LEU B 1 280 ? -44.820 3.552 -24.491 1.00 19.75 280 LEU B C 1
ATOM 4544 O O . LEU B 1 280 ? -46.011 3.875 -24.484 1.00 19.66 280 LEU B O 1
ATOM 4549 N N . ILE B 1 281 ? -43.890 4.166 -23.757 1.00 19.65 281 ILE B N 1
ATOM 4550 C CA . ILE B 1 281 ? -44.211 5.256 -22.820 1.00 19.56 281 ILE B CA 1
ATOM 4551 C C . ILE B 1 281 ? -43.489 6.593 -23.101 1.00 19.42 281 ILE B C 1
ATOM 4552 O O . ILE B 1 281 ? -43.612 7.540 -22.316 1.00 19.37 281 ILE B O 1
ATOM 4557 N N . GLY B 1 282 ? -42.753 6.666 -24.214 1.00 19.27 282 GLY B N 1
ATOM 4558 C CA . GLY B 1 282 ? -42.010 7.877 -24.612 1.00 19.05 282 GLY B CA 1
ATOM 4559 C C . GLY B 1 282 ? -40.998 7.643 -25.731 1.00 18.96 282 GLY B C 1
ATOM 4560 O O . GLY B 1 282 ? -40.501 6.525 -25.889 1.00 18.98 282 GLY B O 1
ATOM 4561 N N . CYS B 1 283 ? -40.694 8.696 -26.504 1.00 18.84 283 CYS B N 1
ATOM 4562 C CA . CYS B 1 283 ? -39.776 8.619 -27.668 1.00 18.77 283 CYS B CA 1
ATOM 4563 C C . CYS B 1 283 ? -38.931 9.902 -27.862 1.00 18.55 283 CYS B C 1
ATOM 4564 O O . CYS B 1 283 ? -39.346 10.982 -27.428 1.00 18.48 283 CYS B O 1
ATOM 4567 N N . ASP B 1 284 ? -37.765 9.781 -28.518 1.00 18.34 284 ASP B N 1
ATOM 4568 C CA . ASP B 1 284 ? -36.950 10.957 -28.942 1.00 18.20 284 ASP B CA 1
ATOM 4569 C C . ASP B 1 284 ? -36.138 10.798 -30.256 1.00 18.10 284 ASP B C 1
ATOM 4570 O O . ASP B 1 284 ? -35.856 9.676 -30.689 1.00 18.16 284 ASP B O 1
ATOM 4575 N N . LEU B 1 285 ? -35.775 11.932 -30.868 1.00 17.83 285 LEU B N 1
ATOM 4576 C CA . LEU B 1 285 ? -35.011 11.987 -32.134 1.00 17.74 285 LEU B CA 1
ATOM 4577 C C . LEU B 1 285 ? -33.947 13.102 -32.068 1.00 17.74 285 LEU B C 1
ATOM 4578 O O . LEU B 1 285 ? -34.289 14.289 -32.078 1.00 17.70 285 LEU B O 1
ATOM 4583 N N . VAL B 1 286 ? -32.666 12.717 -32.024 1.00 17.78 286 VAL B N 1
ATOM 4584 C CA . VAL B 1 286 ? -31.564 13.648 -31.683 1.00 17.78 286 VAL B CA 1
ATOM 4585 C C . VAL B 1 286 ? -30.438 13.840 -32.727 1.00 17.90 286 VAL B C 1
ATOM 4586 O O . VAL B 1 286 ? -30.301 13.052 -33.670 1.00 17.96 286 VAL B O 1
ATOM 4590 N N . GLU B 1 287 ? -29.659 14.910 -32.524 1.00 17.86 287 GLU B N 1
ATOM 4591 C CA . GLU B 1 287 ? -28.376 15.220 -33.218 1.00 17.93 287 GLU B CA 1
ATOM 4592 C C . GLU B 1 287 ? -28.437 15.832 -34.645 1.00 18.02 287 GLU B C 1
ATOM 4593 O O . GLU B 1 287 ? -27.428 15.843 -35.361 1.00 17.75 287 GLU B O 1
ATOM 4599 N N . VAL B 1 288 ? -29.599 16.352 -35.043 1.00 18.20 288 VAL B N 1
ATOM 4600 C CA . VAL B 1 288 ? -29.736 17.072 -36.324 1.00 18.43 288 VAL B CA 1
ATOM 4601 C C . VAL B 1 288 ? -29.086 18.467 -36.229 1.00 18.66 288 VAL B C 1
ATOM 4602 O O . VAL B 1 288 ? -29.391 19.234 -35.311 1.00 18.68 288 VAL B O 1
ATOM 4606 N N . SER B 1 289 ? -28.192 18.778 -37.171 1.00 18.91 289 SER B N 1
ATOM 4607 C CA . SER B 1 289 ? -27.427 20.037 -37.167 1.00 19.20 289 SER B CA 1
ATOM 4608 C C . SER B 1 289 ? -27.525 20.800 -38.504 1.00 19.57 289 SER B C 1
ATOM 4609 O O . SER B 1 289 ? -26.801 20.484 -39.452 1.00 19.66 289 SER B O 1
ATOM 4612 N N . PRO B 1 290 ? -28.417 21.815 -38.574 1.00 19.83 290 PRO B N 1
ATOM 4613 C CA . PRO B 1 290 ? -28.744 22.595 -39.789 1.00 20.15 290 PRO B CA 1
ATOM 4614 C C . PRO B 1 290 ? -27.602 23.241 -40.611 1.00 20.50 290 PRO B C 1
ATOM 4615 O O . PRO B 1 290 ? -27.644 23.157 -41.843 1.00 20.44 290 PRO B O 1
ATOM 4619 N N . PRO B 1 291 ? -26.610 23.901 -39.963 1.00 20.89 291 PRO B N 1
ATOM 4620 C CA . PRO B 1 291 ? -25.599 24.598 -40.783 1.00 21.28 291 PRO B CA 1
ATOM 4621 C C . PRO B 1 291 ? -24.636 23.696 -41.574 1.00 21.69 291 PRO B C 1
ATOM 4622 O O . PRO B 1 291 ? -23.812 24.208 -42.343 1.00 21.72 291 PRO B O 1
ATOM 4626 N N . TYR B 1 292 ? -24.740 22.380 -41.395 1.00 22.04 292 TYR B N 1
ATOM 4627 C CA . TYR B 1 292 ? -23.921 21.430 -42.153 1.00 22.52 292 TYR B CA 1
ATOM 4628 C C . TYR B 1 292 ? -24.702 20.670 -43.245 1.00 22.94 292 TYR B C 1
ATOM 4629 O O . TYR B 1 292 ? -24.195 19.700 -43.818 1.00 22.92 292 TYR B O 1
ATOM 4638 N N . ASP B 1 293 ? -25.930 21.118 -43.521 1.00 23.56 293 ASP B N 1
ATOM 4639 C CA . ASP B 1 293 ? -26.703 20.678 -44.696 1.00 24.21 293 ASP B CA 1
ATOM 4640 C C . ASP B 1 293 ? -27.598 21.810 -45.211 1.00 24.57 293 ASP B C 1
ATOM 4641 O O . ASP B 1 293 ? -28.621 22.135 -44.604 1.00 24.83 293 ASP B O 1
ATOM 4646 N N . THR B 1 294 ? -27.208 22.383 -46.348 1.00 24.98 294 THR B N 1
ATOM 4647 C CA . THR B 1 294 ? -27.849 23.585 -46.899 1.00 25.27 294 THR B CA 1
ATOM 4648 C C . THR B 1 294 ? -29.183 23.353 -47.636 1.00 25.16 294 THR B C 1
ATOM 4649 O O . THR B 1 294 ? -29.953 24.298 -47.830 1.00 25.36 294 THR B O 1
ATOM 4653 N N . THR B 1 295 ? -29.451 22.112 -48.042 1.00 24.86 295 THR B N 1
ATOM 4654 C CA . THR B 1 295 ? -30.670 21.792 -48.798 1.00 24.54 295 THR B CA 1
ATOM 4655 C C . THR B 1 295 ? -31.924 21.701 -47.926 1.00 24.23 295 THR B C 1
ATOM 4656 O O . THR B 1 295 ? -33.035 21.957 -48.400 1.00 24.29 295 THR B O 1
ATOM 4660 N N . GLY B 1 296 ? -31.741 21.325 -46.663 1.00 23.79 296 GLY B N 1
ATOM 4661 C CA . GLY B 1 296 ? -32.858 21.115 -45.744 1.00 23.15 296 GLY B CA 1
ATOM 4662 C C . GLY B 1 296 ? -33.358 19.679 -45.706 1.00 22.72 296 GLY B C 1
ATOM 4663 O O . GLY B 1 296 ? -34.321 19.374 -45.000 1.00 22.61 296 GLY B O 1
ATOM 4664 N N . ASN B 1 297 ? -32.696 18.798 -46.458 1.00 22.24 297 ASN B N 1
ATOM 4665 C CA . ASN B 1 297 ? -33.108 17.394 -46.589 1.00 21.85 297 ASN B CA 1
ATOM 4666 C C . ASN B 1 297 ? -33.008 16.547 -45.312 1.00 21.37 297 ASN B C 1
ATOM 4667 O O . ASN B 1 297 ? -33.820 15.640 -45.110 1.00 21.10 297 ASN B O 1
ATOM 4672 N N . THR B 1 298 ? -32.018 16.834 -44.466 1.00 20.89 298 THR B N 1
ATOM 4673 C CA . THR B 1 298 ? -31.841 16.100 -43.202 1.00 20.43 298 THR B CA 1
ATOM 4674 C C . THR B 1 298 ? -32.982 16.387 -42.211 1.00 20.25 298 THR B C 1
ATOM 4675 O O . THR B 1 298 ? -33.417 15.491 -41.478 1.00 20.25 298 THR B O 1
ATOM 4679 N N . SER B 1 299 ? -33.465 17.630 -42.206 1.00 19.95 299 SER B N 1
ATOM 4680 C CA . SER B 1 299 ? -34.590 18.036 -41.356 1.00 19.65 299 SER B CA 1
ATOM 4681 C C . SER B 1 299 ? -35.932 17.478 -41.846 1.00 19.43 299 SER B C 1
ATOM 4682 O O . SER B 1 299 ? -36.800 17.142 -41.033 1.00 19.32 299 SER B O 1
ATOM 4685 N N . LEU B 1 300 ? -36.092 17.379 -43.167 1.00 19.07 300 LEU B N 1
ATOM 4686 C CA . LEU B 1 300 ? -37.283 16.776 -43.780 1.00 18.95 300 LEU B CA 1
ATOM 4687 C C . LEU B 1 300 ? -37.414 15.286 -43.437 1.00 18.75 300 LEU B C 1
ATOM 4688 O O . LEU B 1 300 ? -38.522 14.789 -43.205 1.00 18.72 300 LEU B O 1
ATOM 4693 N N . LEU B 1 301 ? -36.280 14.587 -43.408 1.00 18.62 301 LEU B N 1
ATOM 4694 C CA . LEU B 1 301 ? -36.234 13.177 -43.002 1.00 18.52 301 LEU B CA 1
ATOM 4695 C C . LEU B 1 301 ? -36.669 12.989 -41.544 1.00 18.46 301 LEU B C 1
ATOM 4696 O O . LEU B 1 301 ? -37.416 12.055 -41.230 1.00 18.39 301 LEU B O 1
ATOM 4701 N N . GLY B 1 302 ? -36.205 13.881 -40.668 1.00 18.36 302 GLY B N 1
ATOM 4702 C CA . GLY B 1 302 ? -36.506 13.814 -39.233 1.00 18.38 302 GLY B CA 1
ATOM 4703 C C . GLY B 1 302 ? -37.977 13.989 -38.892 1.00 18.38 302 GLY B C 1
ATOM 4704 O O . GLY B 1 302 ? -38.494 13.332 -37.980 1.00 18.27 302 GLY B O 1
ATOM 4705 N N . ALA B 1 303 ? -38.647 14.875 -39.627 1.00 18.30 303 ALA B N 1
ATOM 4706 C CA . ALA B 1 303 ? -40.077 15.134 -39.447 1.00 18.33 303 ALA B CA 1
ATOM 4707 C C . ALA B 1 303 ? -40.947 13.934 -39.835 1.00 18.33 303 ALA B C 1
ATOM 4708 O O . ALA B 1 303 ? -41.911 13.611 -39.132 1.00 18.22 303 ALA B O 1
ATOM 4710 N N . ASN B 1 304 ? -40.597 13.281 -40.946 1.00 18.30 304 ASN B N 1
ATOM 4711 C CA . ASN B 1 304 ? -41.311 12.092 -41.430 1.00 18.40 304 ASN B CA 1
ATOM 4712 C C . ASN B 1 304 ? -41.190 10.871 -40.512 1.00 18.33 304 ASN B C 1
ATOM 4713 O O . ASN B 1 304 ? -42.135 10.083 -40.394 1.00 18.37 304 ASN B O 1
ATOM 4718 N N . LEU B 1 305 ? -40.033 10.716 -39.871 1.00 18.19 305 LEU B N 1
ATOM 4719 C CA . LEU B 1 305 ? -39.806 9.609 -38.934 1.00 18.11 305 LEU B CA 1
ATOM 4720 C C . LEU B 1 305 ? -40.586 9.785 -37.624 1.00 18.10 305 LEU B C 1
ATOM 4721 O O . LEU B 1 305 ? -41.067 8.805 -37.046 1.00 17.87 305 LEU B O 1
ATOM 4726 N N . LEU B 1 306 ? -40.717 11.034 -37.175 1.00 18.06 306 LEU B N 1
ATOM 4727 C CA . LEU B 1 306 ? -41.510 11.366 -35.986 1.00 18.16 306 LEU B CA 1
ATOM 4728 C C . LEU B 1 306 ? -43.012 11.080 -36.169 1.00 18.26 306 LEU B C 1
ATOM 4729 O O . LEU B 1 306 ? -43.703 10.752 -35.200 1.00 18.25 306 LEU B O 1
ATOM 4734 N N . TYR B 1 307 ? -43.502 11.191 -37.407 1.00 18.27 307 TYR B N 1
ATOM 4735 C CA . TYR B 1 307 ? -44.887 10.821 -37.739 1.00 18.32 307 TYR B CA 1
ATOM 4736 C C . TYR B 1 307 ? -45.125 9.309 -37.623 1.00 18.42 307 TYR B C 1
ATOM 4737 O O . TYR B 1 307 ? -46.148 8.879 -37.081 1.00 18.40 307 TYR B O 1
ATOM 4746 N N . GLU B 1 308 ? -44.179 8.515 -38.127 1.00 18.38 308 GLU B N 1
ATOM 4747 C CA . GLU B 1 308 ? -44.251 7.050 -38.029 1.00 18.52 308 GLU B CA 1
ATOM 4748 C C . GLU B 1 308 ? -44.265 6.562 -36.573 1.00 18.43 308 GLU B C 1
ATOM 4749 O O . GLU B 1 308 ? -44.894 5.544 -36.268 1.00 18.36 308 GLU B O 1
ATOM 4755 N N . MET B 1 309 ? -43.579 7.291 -35.688 1.00 18.39 309 MET B N 1
ATOM 4756 C CA . MET B 1 309 ? -43.572 6.995 -34.243 1.00 18.56 309 MET B CA 1
ATOM 4757 C C . MET B 1 309 ? -44.958 7.173 -33.597 1.00 18.76 309 MET B C 1
ATOM 4758 O O . MET B 1 309 ? -45.377 6.348 -32.777 1.00 18.82 309 MET B O 1
ATOM 4763 N N . LEU B 1 310 ? -45.658 8.247 -33.972 1.00 19.00 310 LEU B N 1
ATOM 4764 C CA . LEU B 1 310 ? -47.018 8.535 -33.481 1.00 19.23 310 LEU B CA 1
ATOM 4765 C C . LEU B 1 310 ? -48.044 7.460 -33.872 1.00 19.38 310 LEU B C 1
ATOM 4766 O O . LEU B 1 310 ? -48.986 7.191 -33.120 1.00 19.41 310 LEU B O 1
ATOM 4771 N N . CYS B 1 311 ? -47.848 6.848 -35.041 1.00 19.60 311 CYS B N 1
ATOM 4772 C CA . CYS B 1 311 ? -48.773 5.841 -35.573 1.00 19.91 311 CYS B CA 1
ATOM 4773 C C . CYS B 1 311 ? -48.831 4.525 -34.781 1.00 20.08 311 CYS B C 1
ATOM 4774 O O . CYS B 1 311 ? -49.841 3.819 -34.840 1.00 20.14 311 CYS B O 1
ATOM 4777 N N . VAL B 1 312 ? -47.768 4.199 -34.042 1.00 20.27 312 VAL B N 1
ATOM 4778 C CA . VAL B 1 312 ? -47.691 2.906 -33.331 1.00 20.53 312 VAL B CA 1
ATOM 4779 C C . VAL B 1 312 ? -47.879 2.941 -31.797 1.00 20.77 312 VAL B C 1
ATOM 4780 O O . VAL B 1 312 ? -47.613 1.947 -31.110 1.00 20.72 312 VAL B O 1
ATOM 4784 N N . LEU B 1 313 ? -48.347 4.074 -31.273 1.00 20.99 313 LEU B N 1
ATOM 4785 C CA . LEU B 1 313 ? -48.640 4.209 -29.841 1.00 21.31 313 LEU B CA 1
ATOM 4786 C C . LEU B 1 313 ? -49.892 3.405 -29.445 1.00 21.71 313 LEU B C 1
ATOM 4787 O O . LEU B 1 313 ? -50.766 3.171 -30.286 1.00 21.54 313 LEU B O 1
ATOM 4792 N N . PRO B 1 314 ? -49.979 2.969 -28.167 1.00 22.12 314 PRO B N 1
ATOM 4793 C CA . PRO B 1 314 ? -51.154 2.222 -27.701 1.00 22.54 314 PRO B CA 1
ATOM 4794 C C . PRO B 1 314 ? -52.452 3.028 -27.793 1.00 23.00 314 PRO B C 1
ATOM 4795 O O . PRO B 1 314 ? -52.495 4.186 -27.366 1.00 23.08 314 PRO B O 1
ATOM 4799 N N . GLY B 1 315 ? -53.490 2.414 -28.360 1.00 23.47 315 GLY B N 1
ATOM 4800 C CA . GLY B 1 315 ? -54.811 3.041 -28.467 1.00 24.20 315 GLY B CA 1
ATOM 4801 C C . GLY B 1 315 ? -55.223 3.528 -29.850 1.00 24.61 315 GLY B C 1
ATOM 4802 O O . GLY B 1 315 ? -56.369 3.943 -30.043 1.00 24.62 315 GLY B O 1
ATOM 4803 N N . VAL B 1 316 ? -54.299 3.481 -30.810 1.00 25.05 316 VAL B N 1
ATOM 4804 C CA . VAL B 1 316 ? -54.556 3.973 -32.171 1.00 25.55 316 VAL B CA 1
ATOM 4805 C C . VAL B 1 316 ? -55.397 2.979 -32.983 1.00 26.05 316 VAL B C 1
ATOM 4806 O O . VAL B 1 316 ? -55.119 1.777 -32.983 1.00 26.09 316 VAL B O 1
ATOM 4810 N N . VAL B 1 317 ? -56.417 3.498 -33.669 1.00 26.64 317 VAL B N 1
ATOM 4811 C CA . VAL B 1 317 ? -57.357 2.684 -34.454 1.00 27.24 317 VAL B CA 1
ATOM 4812 C C . VAL B 1 317 ? -56.940 2.523 -35.923 1.00 27.63 317 VAL B C 1
ATOM 4813 O O . VAL B 1 317 ? -56.154 3.317 -36.447 1.00 27.69 317 VAL B O 1
ATOM 4817 N N . ARG B 1 318 ? -57.487 1.500 -36.579 1.00 28.03 318 ARG B N 1
ATOM 4818 C CA . ARG B 1 318 ? -57.161 1.188 -37.971 1.00 28.50 318 ARG B CA 1
ATOM 4819 C C . ARG B 1 318 ? -58.393 1.276 -38.879 1.00 28.55 318 ARG B C 1
ATOM 4820 O O . ARG B 1 318 ? -59.451 0.731 -38.555 1.00 28.64 318 ARG B O 1
ATOM 4828 N N . ARG B 1 319 ? -58.248 1.971 -40.008 1.00 28.61 319 ARG B N 1
ATOM 4829 C CA . ARG B 1 319 ? -59.299 2.034 -41.032 1.00 28.65 319 ARG B CA 1
ATOM 4830 C C . ARG B 1 319 ? -58.713 2.059 -42.445 1.00 28.71 319 ARG B C 1
ATOM 4831 O O . ARG B 1 319 ? -59.431 1.890 -43.431 1.00 28.79 319 ARG B O 1
ATOM 4839 N N . ASN C 1 4 ? -26.183 11.018 -95.883 1.00 34.69 4 ASN C N 1
ATOM 4840 C CA . ASN C 1 4 ? -25.619 11.815 -94.757 1.00 34.62 4 ASN C CA 1
ATOM 4841 C C . ASN C 1 4 ? -26.586 11.901 -93.579 1.00 34.45 4 ASN C C 1
ATOM 4842 O O . ASN C 1 4 ? -27.785 12.135 -93.763 1.00 34.61 4 ASN C O 1
ATOM 4847 N N . LEU C 1 5 ? -26.058 11.704 -92.373 1.00 34.10 5 LEU C N 1
ATOM 4848 C CA . LEU C 1 5 ? -26.840 11.826 -91.141 1.00 33.71 5 LEU C CA 1
ATOM 4849 C C . LEU C 1 5 ? -26.104 12.711 -90.137 1.00 33.43 5 LEU C C 1
ATOM 4850 O O . LEU C 1 5 ? -24.874 12.664 -90.052 1.00 33.46 5 LEU C O 1
ATOM 4855 N N . HIS C 1 6 ? -26.860 13.512 -89.384 1.00 33.06 6 HIS C N 1
ATOM 4856 C CA . HIS C 1 6 ? -26.297 14.417 -88.373 1.00 32.65 6 HIS C CA 1
ATOM 4857 C C . HIS C 1 6 ? -25.519 13.664 -87.290 1.00 32.38 6 HIS C C 1
ATOM 4858 O O . HIS C 1 6 ? -25.913 12.569 -86.881 1.00 32.32 6 HIS C O 1
ATOM 4865 N N . GLN C 1 7 ? -24.415 14.260 -86.836 1.00 32.02 7 GLN C N 1
ATOM 4866 C CA . GLN C 1 7 ? -23.570 13.675 -85.788 1.00 31.65 7 GLN C CA 1
ATOM 4867 C C . GLN C 1 7 ? -23.238 14.707 -84.699 1.00 31.29 7 GLN C C 1
ATOM 4868 O O . GLN C 1 7 ? -23.107 15.897 -84.996 1.00 31.30 7 GLN C O 1
ATOM 4874 N N . PRO C 1 8 ? -23.108 14.257 -83.433 1.00 30.91 8 PRO C N 1
ATOM 4875 C CA . PRO C 1 8 ? -22.658 15.146 -82.353 1.00 30.62 8 PRO C CA 1
ATOM 4876 C C . PRO C 1 8 ? -21.177 15.510 -82.490 1.00 30.29 8 PRO C C 1
ATOM 4877 O O . PRO C 1 8 ? -20.402 14.732 -83.050 1.00 30.11 8 PRO C O 1
ATOM 4881 N N . LEU C 1 9 ? -20.800 16.683 -81.981 1.00 30.01 9 LEU C N 1
ATOM 4882 C CA . LEU C 1 9 ? -19.409 17.151 -82.024 1.00 29.68 9 LEU C CA 1
ATOM 4883 C C . LEU C 1 9 ? -18.491 16.357 -81.096 1.00 29.45 9 LEU C C 1
ATOM 4884 O O . LEU C 1 9 ? -18.847 16.076 -79.948 1.00 29.38 9 LEU C O 1
ATOM 4889 N N . GLY C 1 10 ? -17.308 16.012 -81.605 1.00 29.13 10 GLY C N 1
ATOM 4890 C CA . GLY C 1 10 ? -16.320 15.237 -80.854 1.00 28.75 10 GLY C CA 1
ATOM 4891 C C . GLY C 1 10 ? -15.276 16.084 -80.148 1.00 28.43 10 GLY C C 1
ATOM 4892 O O . GLY C 1 10 ? -15.108 17.267 -80.455 1.00 28.36 10 GLY C O 1
ATOM 4893 N N . GLY C 1 11 ? -14.569 15.467 -79.202 1.00 28.18 11 GLY C N 1
ATOM 4894 C CA . GLY C 1 11 ? -13.554 16.151 -78.399 1.00 27.90 11 GLY C CA 1
ATOM 4895 C C . GLY C 1 11 ? -12.275 16.501 -79.141 1.00 27.78 11 GLY C C 1
ATOM 4896 O O . GLY C 1 11 ? -11.562 17.431 -78.752 1.00 27.65 11 GLY C O 1
ATOM 4897 N N . ASN C 1 12 ? -11.982 15.756 -80.206 1.00 27.58 12 ASN C N 1
ATOM 4898 C CA . ASN C 1 12 ? -10.794 16.003 -81.024 1.00 27.42 12 ASN C CA 1
ATOM 4899 C C . ASN C 1 12 ? -10.972 17.146 -82.037 1.00 27.23 12 ASN C C 1
ATOM 4900 O O . ASN C 1 12 ? -10.005 17.574 -82.673 1.00 27.24 12 ASN C O 1
ATOM 4905 N N . GLU C 1 13 ? -12.207 17.633 -82.173 1.00 26.91 13 GLU C N 1
ATOM 4906 C CA . GLU C 1 13 ? -12.515 18.804 -83.003 1.00 26.66 13 GLU C CA 1
ATOM 4907 C C . GLU C 1 13 ? -12.539 20.084 -82.156 1.00 26.32 13 GLU C C 1
ATOM 4908 O O . GLU C 1 13 ? -11.943 21.098 -82.531 1.00 26.18 13 GLU C O 1
ATOM 4914 N N . MET C 1 14 ? -13.242 20.021 -81.023 1.00 25.73 14 MET C N 1
ATOM 4915 C CA . MET C 1 14 ? -13.343 21.125 -80.063 1.00 25.37 14 MET C CA 1
ATOM 4916 C C . MET C 1 14 ? -13.555 20.546 -78.656 1.00 25.01 14 MET C C 1
ATOM 4917 O O . MET C 1 14 ? -14.439 19.706 -78.466 1.00 24.83 14 MET C O 1
ATOM 4922 N N . PRO C 1 15 ? -12.744 20.990 -77.670 1.00 24.75 15 PRO C N 1
ATOM 4923 C CA . PRO C 1 15 ? -12.873 20.530 -76.279 1.00 24.55 15 PRO C CA 1
ATOM 4924 C C . PRO C 1 15 ? -14.287 20.716 -75.727 1.00 24.32 15 PRO C C 1
ATOM 4925 O O . PRO C 1 15 ? -14.946 21.715 -76.027 1.00 24.26 15 PRO C O 1
ATOM 4929 N N . ARG C 1 16 ? -14.731 19.756 -74.919 1.00 24.12 16 ARG C N 1
ATOM 4930 C CA . ARG C 1 16 ? -16.131 19.661 -74.489 1.00 23.90 16 ARG C CA 1
ATOM 4931 C C . ARG C 1 16 ? -16.623 20.791 -73.569 1.00 23.78 16 ARG C C 1
ATOM 4932 O O . ARG C 1 16 ? -17.833 21.001 -73.442 1.00 23.70 16 ARG C O 1
ATOM 4940 N N . PHE C 1 17 ? -15.696 21.518 -72.946 1.00 23.57 17 PHE C N 1
ATOM 4941 C CA . PHE C 1 17 ? -16.056 22.703 -72.152 1.00 23.36 17 PHE C CA 1
ATOM 4942 C C . PHE C 1 17 ? -16.270 23.970 -73.004 1.00 23.24 17 PHE C C 1
ATOM 4943 O O . PHE C 1 17 ? -16.629 25.027 -72.474 1.00 23.14 17 PHE C O 1
ATOM 4951 N N . GLY C 1 18 ? -16.062 23.848 -74.316 1.00 23.12 18 GLY C N 1
ATOM 4952 C CA . GLY C 1 18 ? -16.282 24.951 -75.260 1.00 22.94 18 GLY C CA 1
ATOM 4953 C C . GLY C 1 18 ? -17.354 24.677 -76.306 1.00 22.89 18 GLY C C 1
ATOM 4954 O O . GLY C 1 18 ? -17.805 23.538 -76.466 1.00 22.72 18 GLY C O 1
ATOM 4955 N N . GLY C 1 19 ? -17.759 25.729 -77.020 1.00 22.82 19 GLY C N 1
ATOM 4956 C CA . GLY C 1 19 ? -18.797 25.632 -78.056 1.00 22.86 19 GLY C CA 1
ATOM 4957 C C . GLY C 1 19 ? -20.187 26.029 -77.579 1.00 22.76 19 GLY C C 1
ATOM 4958 O O . GLY C 1 19 ? -20.452 26.052 -76.375 1.00 22.72 19 GLY C O 1
ATOM 4959 N N . ILE C 1 20 ? -21.070 26.344 -78.530 1.00 22.77 20 ILE C N 1
ATOM 4960 C CA . ILE C 1 20 ? -22.463 26.726 -78.235 1.00 22.63 20 ILE C CA 1
ATOM 4961 C C . ILE C 1 20 ? -23.245 25.532 -77.668 1.00 22.59 20 ILE C C 1
ATOM 4962 O O . ILE C 1 20 ? -23.194 24.429 -78.223 1.00 22.46 20 ILE C O 1
ATOM 4967 N N . ALA C 1 21 ? -23.970 25.767 -76.573 1.00 22.51 21 ALA C N 1
ATOM 4968 C CA . ALA C 1 21 ? -24.604 24.691 -75.801 1.00 22.45 21 ALA C CA 1
ATOM 4969 C C . ALA C 1 21 ? -26.011 24.277 -76.263 1.00 22.40 21 ALA C C 1
ATOM 4970 O O . ALA C 1 21 ? -27.014 24.632 -75.634 1.00 22.38 21 ALA C O 1
ATOM 4972 N N . THR C 1 22 ? -26.069 23.522 -77.360 1.00 22.20 22 THR C N 1
ATOM 4973 C CA . THR C 1 22 ? -27.291 22.824 -77.777 1.00 22.12 22 THR C CA 1
ATOM 4974 C C . THR C 1 22 ? -27.284 21.410 -77.178 1.00 22.10 22 THR C C 1
ATOM 4975 O O . THR C 1 22 ? -26.268 20.981 -76.622 1.00 22.00 22 THR C O 1
ATOM 4979 N N . MET C 1 23 ? -28.409 20.697 -77.281 1.00 21.97 23 MET C N 1
ATOM 4980 C CA . MET C 1 23 ? -28.526 19.331 -76.738 1.00 21.94 23 MET C CA 1
ATOM 4981 C C . MET C 1 23 ? -27.584 18.353 -77.451 1.00 21.91 23 MET C C 1
ATOM 4982 O O . MET C 1 23 ? -27.670 18.174 -78.669 1.00 21.97 23 MET C O 1
ATOM 4987 N N . MET C 1 24 ? -26.687 17.737 -76.676 1.00 21.90 24 MET C N 1
ATOM 4988 C CA . MET C 1 24 ? -25.631 16.836 -77.187 1.00 22.00 24 MET C CA 1
ATOM 4989 C C . MET C 1 24 ? -24.739 17.479 -78.271 1.00 21.88 24 MET C C 1
ATOM 4990 O O . MET C 1 24 ? -24.135 16.777 -79.089 1.00 21.81 24 MET C O 1
ATOM 4995 N N . ARG C 1 25 ? -24.652 18.811 -78.241 1.00 21.84 25 ARG C N 1
ATOM 4996 C CA . ARG C 1 25 ? -23.915 19.626 -79.227 1.00 21.80 25 ARG C CA 1
ATOM 4997 C C . ARG C 1 25 ? -24.286 19.332 -80.694 1.00 21.97 25 ARG C C 1
ATOM 4998 O O . ARG C 1 25 ? -23.412 19.208 -81.556 1.00 21.97 25 ARG C O 1
ATOM 5006 N N . LEU C 1 26 ? -25.591 19.233 -80.955 1.00 22.13 26 LEU C N 1
ATOM 5007 C CA . LEU C 1 26 ? -26.132 18.953 -82.292 1.00 22.36 26 LEU C CA 1
ATOM 5008 C C . LEU C 1 26 ? -26.527 20.245 -83.031 1.00 22.53 26 LEU C C 1
ATOM 5009 O O . LEU C 1 26 ? -26.643 21.302 -82.402 1.00 22.45 26 LEU C O 1
ATOM 5014 N N . PRO C 1 27 ? -26.725 20.169 -84.368 1.00 22.72 27 PRO C N 1
ATOM 5015 C CA . PRO C 1 27 ? -27.169 21.333 -85.150 1.00 22.89 27 PRO C CA 1
ATOM 5016 C C . PRO C 1 27 ? -28.549 21.865 -84.746 1.00 23.10 27 PRO C C 1
ATOM 5017 O O . PRO C 1 27 ? -29.408 21.096 -84.305 1.00 22.90 27 PRO C O 1
ATOM 5021 N N . HIS C 1 28 ? -28.742 23.174 -84.907 1.00 23.40 28 HIS C N 1
ATOM 5022 C CA . HIS C 1 28 ? -30.004 23.848 -84.596 1.00 23.89 28 HIS C CA 1
ATOM 5023 C C . HIS C 1 28 ? -30.803 24.111 -85.880 1.00 24.22 28 HIS C C 1
ATOM 5024 O O . HIS C 1 28 ? -30.382 24.902 -86.732 1.00 24.27 28 HIS C O 1
ATOM 5031 N N . VAL C 1 29 ? -31.957 23.449 -86.001 1.00 24.61 29 VAL C N 1
ATOM 5032 C CA . VAL C 1 29 ? -32.747 23.435 -87.246 1.00 25.01 29 VAL C CA 1
ATOM 5033 C C . VAL C 1 29 ? -34.018 24.292 -87.152 1.00 25.41 29 VAL C C 1
ATOM 5034 O O . VAL C 1 29 ? -34.835 24.107 -86.243 1.00 25.37 29 VAL C O 1
ATOM 5038 N N . GLN C 1 30 ? -34.182 25.212 -88.108 1.00 25.77 30 GLN C N 1
ATOM 5039 C CA . GLN C 1 30 ? -35.276 26.194 -88.080 1.00 26.25 30 GLN C CA 1
ATOM 5040 C C . GLN C 1 30 ? -36.133 26.282 -89.359 1.00 26.54 30 GLN C C 1
ATOM 5041 O O . GLN C 1 30 ? -37.327 26.579 -89.278 1.00 26.60 30 GLN C O 1
ATOM 5047 N N . SER C 1 31 ? -35.533 26.029 -90.524 1.00 26.84 31 SER C N 1
ATOM 5048 C CA . SER C 1 31 ? -36.230 26.189 -91.814 1.00 27.15 31 SER C CA 1
ATOM 5049 C C . SER C 1 31 ? -37.213 25.048 -92.139 1.00 27.39 31 SER C C 1
ATOM 5050 O O . SER C 1 31 ? -36.972 23.899 -91.758 1.00 27.35 31 SER C O 1
ATOM 5053 N N . PRO C 1 32 ? -38.320 25.365 -92.851 1.00 27.59 32 PRO C N 1
ATOM 5054 C CA . PRO C 1 32 ? -39.370 24.394 -93.193 1.00 27.77 32 PRO C CA 1
ATOM 5055 C C . PRO C 1 32 ? -38.884 23.157 -93.958 1.00 27.94 32 PRO C C 1
ATOM 5056 O O . PRO C 1 32 ? -39.346 22.046 -93.679 1.00 27.99 32 PRO C O 1
ATOM 5060 N N . ALA C 1 33 ? -37.968 23.351 -94.907 1.00 28.07 33 ALA C N 1
ATOM 5061 C CA . ALA C 1 33 ? -37.456 22.258 -95.737 1.00 28.22 33 ALA C CA 1
ATOM 5062 C C . ALA C 1 33 ? -36.582 21.272 -94.957 1.00 28.30 33 ALA C C 1
ATOM 5063 O O . ALA C 1 33 ? -36.593 20.071 -95.236 1.00 28.29 33 ALA C O 1
ATOM 5065 N N . GLU C 1 34 ? -35.830 21.785 -93.986 1.00 28.35 34 GLU C N 1
ATOM 5066 C CA . GLU C 1 34 ? -34.968 20.951 -93.144 1.00 28.47 34 GLU C CA 1
ATOM 5067 C C . GLU C 1 34 ? -35.760 20.181 -92.081 1.00 28.22 34 GLU C C 1
ATOM 5068 O O . GLU C 1 34 ? -35.330 19.117 -91.632 1.00 28.26 34 GLU C O 1
ATOM 5074 N N . LEU C 1 35 ? -36.913 20.724 -91.691 1.00 27.93 35 LEU C N 1
ATOM 5075 C CA . LEU C 1 35 ? -37.819 20.061 -90.747 1.00 27.65 35 LEU C CA 1
ATOM 5076 C C . LEU C 1 35 ? -38.505 18.841 -91.366 1.00 27.48 35 LEU C C 1
ATOM 5077 O O . LEU C 1 35 ? -38.834 17.881 -90.663 1.00 27.42 35 LEU C O 1
ATOM 5082 N N . ASP C 1 36 ? -38.718 18.890 -92.681 1.00 27.24 36 ASP C N 1
ATOM 5083 C CA . ASP C 1 36 ? -39.338 17.792 -93.430 1.00 27.00 36 ASP C CA 1
ATOM 5084 C C . ASP C 1 36 ? -38.473 16.531 -93.490 1.00 26.67 36 ASP C C 1
ATOM 5085 O O . ASP C 1 36 ? -38.996 15.424 -93.637 1.00 26.67 36 ASP C O 1
ATOM 5090 N N . ALA C 1 37 ? -37.157 16.706 -93.374 1.00 26.20 37 ALA C N 1
ATOM 5091 C CA . ALA C 1 37 ? -36.199 15.610 -93.540 1.00 25.75 37 ALA C CA 1
ATOM 5092 C C . ALA C 1 37 ? -35.749 14.942 -92.232 1.00 25.46 37 ALA C C 1
ATOM 5093 O O . ALA C 1 37 ? -34.869 14.077 -92.251 1.00 25.35 37 ALA C O 1
ATOM 5095 N N . LEU C 1 38 ? -36.353 15.333 -91.110 1.00 25.04 38 LEU C N 1
ATOM 5096 C CA . LEU C 1 38 ? -36.008 14.762 -89.800 1.00 24.67 38 LEU C CA 1
ATOM 5097 C C . LEU C 1 38 ? -36.912 13.596 -89.403 1.00 24.41 38 LEU C C 1
ATOM 5098 O O . LEU C 1 38 ? -38.121 13.626 -89.646 1.00 24.33 38 LEU C O 1
ATOM 5103 N N . ASP C 1 39 ? -36.314 12.576 -88.787 1.00 24.00 39 ASP C N 1
ATOM 5104 C CA . ASP C 1 39 ? -37.056 11.421 -88.278 1.00 23.64 39 ASP C CA 1
ATOM 5105 C C . ASP C 1 39 ? -37.524 11.629 -86.829 1.00 23.32 39 ASP C C 1
ATOM 5106 O O . ASP C 1 39 ? -38.631 11.220 -86.466 1.00 23.13 39 ASP C O 1
ATOM 5111 N N . ALA C 1 40 ? -36.676 12.263 -86.016 1.00 23.03 40 ALA C N 1
ATOM 5112 C CA . ALA C 1 40 ? -36.977 12.572 -84.609 1.00 22.69 40 ALA C CA 1
ATOM 5113 C C . ALA C 1 40 ? -36.267 13.860 -84.157 1.00 22.55 40 ALA C C 1
ATOM 5114 O O . ALA C 1 40 ? -35.341 14.320 -84.830 1.00 22.53 40 ALA C O 1
ATOM 5116 N N . ALA C 1 41 ? -36.697 14.434 -83.025 1.00 22.29 41 ALA C N 1
ATOM 5117 C CA . ALA C 1 41 ? -36.113 15.690 -82.505 1.00 22.08 41 ALA C CA 1
ATOM 5118 C C . ALA C 1 41 ? -36.316 15.938 -80.998 1.00 21.97 41 ALA C C 1
ATOM 5119 O O . ALA C 1 41 ? -37.274 15.439 -80.401 1.00 21.88 41 ALA C O 1
ATOM 5121 N N . PHE C 1 42 ? -35.404 16.716 -80.405 1.00 21.82 42 PHE C N 1
ATOM 5122 C CA . PHE C 1 42 ? -35.518 17.193 -79.017 1.00 21.72 42 PHE C CA 1
ATOM 5123 C C . PHE C 1 42 ? -36.181 18.582 -78.970 1.00 21.63 42 PHE C C 1
ATOM 5124 O O . PHE C 1 42 ? -35.838 19.456 -79.770 1.00 21.60 42 PHE C O 1
ATOM 5132 N N . VAL C 1 43 ? -37.108 18.781 -78.027 1.00 21.49 43 VAL C N 1
ATOM 5133 C CA . VAL C 1 43 ? -37.893 20.031 -77.923 1.00 21.41 43 VAL C CA 1
ATOM 5134 C C . VAL C 1 43 ? -38.314 20.342 -76.468 1.00 21.31 43 VAL C C 1
ATOM 5135 O O . VAL C 1 43 ? -38.592 19.424 -75.697 1.00 21.37 43 VAL C O 1
ATOM 5139 N N . GLY C 1 44 ? -38.360 21.627 -76.101 1.00 21.26 44 GLY C N 1
ATOM 5140 C CA . GLY C 1 44 ? -38.652 22.038 -74.712 1.00 21.14 44 GLY C CA 1
ATOM 5141 C C . GLY C 1 44 ? -39.877 22.917 -74.467 1.00 21.06 44 GLY C C 1
ATOM 5142 O O . GLY C 1 44 ? -40.292 23.675 -75.348 1.00 21.08 44 GLY C O 1
ATOM 5143 N N . VAL C 1 45 ? -40.447 22.809 -73.261 1.00 20.87 45 VAL C N 1
ATOM 5144 C CA . VAL C 1 45 ? -41.626 23.590 -72.833 1.00 20.77 45 VAL C CA 1
ATOM 5145 C C . VAL C 1 45 ? -41.430 24.146 -71.402 1.00 20.79 45 VAL C C 1
ATOM 5146 O O . VAL C 1 45 ? -41.612 23.416 -70.421 1.00 20.68 45 VAL C O 1
ATOM 5150 N N . PRO C 1 46 ? -41.069 25.444 -71.279 1.00 20.82 46 PRO C N 1
ATOM 5151 C CA . PRO C 1 46 ? -40.700 26.037 -69.984 1.00 20.83 46 PRO C CA 1
ATOM 5152 C C . PRO C 1 46 ? -41.852 26.673 -69.172 1.00 20.82 46 PRO C C 1
ATOM 5153 O O . PRO C 1 46 ? -41.952 27.904 -69.094 1.00 20.78 46 PRO C O 1
ATOM 5157 N N . LEU C 1 47 ? -42.681 25.835 -68.546 1.00 20.73 47 LEU C N 1
ATOM 5158 C CA . LEU C 1 47 ? -43.846 26.297 -67.774 1.00 20.76 47 LEU C CA 1
ATOM 5159 C C . LEU C 1 47 ? -43.785 25.861 -66.302 1.00 20.83 47 LEU C C 1
ATOM 5160 O O . LEU C 1 47 ? -43.450 24.709 -66.012 1.00 20.74 47 LEU C O 1
ATOM 5165 N N . ASP C 1 48 ? -44.112 26.775 -65.382 1.00 20.91 48 ASP C N 1
ATOM 5166 C CA . ASP C 1 48 ? -44.173 26.438 -63.946 1.00 21.09 48 ASP C CA 1
ATOM 5167 C C . ASP C 1 48 ? -45.355 27.032 -63.150 1.00 21.08 48 ASP C C 1
ATOM 5168 O O . ASP C 1 48 ? -45.405 26.908 -61.920 1.00 21.11 48 ASP C O 1
ATOM 5173 N N . ILE C 1 49 ? -46.302 27.660 -63.847 1.00 21.05 49 ILE C N 1
ATOM 5174 C CA . ILE C 1 49 ? -47.434 28.338 -63.188 1.00 21.09 49 ILE C CA 1
ATOM 5175 C C . ILE C 1 49 ? -48.601 27.411 -62.803 1.00 21.08 49 ILE C C 1
ATOM 5176 O O . ILE C 1 49 ? -49.714 27.874 -62.522 1.00 21.14 49 ILE C O 1
ATOM 5181 N N . GLY C 1 50 ? -48.338 26.099 -62.779 1.00 21.06 50 GLY C N 1
ATOM 5182 C CA . GLY C 1 50 ? -49.334 25.123 -62.321 1.00 20.95 50 GLY C CA 1
ATOM 5183 C C . GLY C 1 50 ? -48.935 24.351 -61.070 1.00 20.87 50 GLY C C 1
ATOM 5184 O O . GLY C 1 50 ? -49.612 23.385 -60.695 1.00 20.82 50 GLY C O 1
ATOM 5185 N N . THR C 1 51 ? -47.851 24.786 -60.416 1.00 20.80 51 THR C N 1
ATOM 5186 C CA . THR C 1 51 ? -47.294 24.062 -59.245 1.00 20.68 51 THR C CA 1
ATOM 5187 C C . THR C 1 51 ? -48.004 24.346 -57.911 1.00 20.72 51 THR C C 1
ATOM 5188 O O . THR C 1 51 ? -48.477 25.472 -57.677 1.00 20.72 51 THR C O 1
ATOM 5192 N N . SER C 1 52 ? -48.049 23.311 -57.038 1.00 20.67 52 SER C N 1
ATOM 5193 C CA . SER C 1 52 ? -48.744 23.480 -55.700 1.00 20.68 52 SER C CA 1
ATOM 5194 C C . SER C 1 52 ? -47.842 23.831 -54.499 1.00 20.66 52 SER C C 1
ATOM 5195 O O . SER C 1 52 ? -48.335 24.353 -53.492 1.00 20.76 52 SER C O 1
ATOM 5198 N N . LEU C 1 53 ? -46.543 23.538 -54.592 1.00 20.67 53 LEU C N 1
ATOM 5199 C CA . LEU C 1 53 ? -45.603 23.863 -53.505 1.00 20.67 53 LEU C CA 1
ATOM 5200 C C . LEU C 1 53 ? -44.447 24.769 -53.964 1.00 20.70 53 LEU C C 1
ATOM 5201 O O . LEU C 1 53 ? -44.594 25.996 -53.971 1.00 20.64 53 LEU C O 1
ATOM 5206 N N . ARG C 1 54 ? -43.310 24.173 -54.349 1.00 20.63 54 ARG C N 1
ATOM 5207 C CA . ARG C 1 54 ? -42.131 24.940 -54.790 1.00 20.62 54 ARG C CA 1
ATOM 5208 C C . ARG C 1 54 ? -42.195 25.254 -56.287 1.00 20.52 54 ARG C C 1
ATOM 5209 O O . ARG C 1 54 ? -42.550 24.388 -57.091 1.00 20.52 54 ARG C O 1
ATOM 5217 N N . SER C 1 55 ? -41.832 26.486 -56.656 1.00 20.43 55 SER C N 1
ATOM 5218 C CA . SER C 1 55 ? -41.708 26.860 -58.075 1.00 20.22 55 SER C CA 1
ATOM 5219 C C . SER C 1 55 ? -40.244 26.733 -58.549 1.00 20.06 55 SER C C 1
ATOM 5220 O O . SER C 1 55 ? -39.356 26.420 -57.749 1.00 20.03 55 SER C O 1
ATOM 5223 N N . GLY C 1 56 ? -40.004 26.948 -59.845 1.00 19.77 56 GLY C N 1
ATOM 5224 C CA . GLY C 1 56 ? -38.639 26.972 -60.387 1.00 19.51 56 GLY C CA 1
ATOM 5225 C C . GLY C 1 56 ? -38.315 26.098 -61.592 1.00 19.33 56 GLY C C 1
ATOM 5226 O O . GLY C 1 56 ? -37.217 26.195 -62.147 1.00 19.21 56 GLY C O 1
ATOM 5227 N N . THR C 1 57 ? -39.255 25.250 -62.007 1.00 19.19 57 THR C N 1
ATOM 5228 C CA . THR C 1 57 ? -39.019 24.317 -63.122 1.00 19.05 57 THR C CA 1
ATOM 5229 C C . THR C 1 57 ? -39.061 24.989 -64.514 1.00 18.99 57 THR C C 1
ATOM 5230 O O . THR C 1 57 ? -38.943 24.311 -65.543 1.00 18.91 57 THR C O 1
ATOM 5234 N N . ARG C 1 58 ? -39.209 26.317 -64.535 1.00 18.84 58 ARG C N 1
ATOM 5235 C CA . ARG C 1 58 ? -39.141 27.096 -65.781 1.00 18.62 58 ARG C CA 1
ATOM 5236 C C . ARG C 1 58 ? -37.740 27.077 -66.417 1.00 18.46 58 ARG C C 1
ATOM 5237 O O . ARG C 1 58 ? -37.610 27.174 -67.644 1.00 18.39 58 ARG C O 1
ATOM 5245 N N . PHE C 1 59 ? -36.707 26.937 -65.582 1.00 18.21 59 PHE C N 1
ATOM 5246 C CA . PHE C 1 59 ? -35.312 26.854 -66.044 1.00 18.05 59 PHE C CA 1
ATOM 5247 C C . PHE C 1 59 ? -34.850 25.419 -66.363 1.00 17.92 59 PHE C C 1
ATOM 5248 O O . PHE C 1 59 ? -33.688 25.202 -66.719 1.00 17.72 59 PHE C O 1
ATOM 5256 N N . GLY C 1 60 ? -35.762 24.455 -66.237 1.00 17.83 60 GLY C N 1
ATOM 5257 C CA . GLY C 1 60 ? -35.481 23.036 -66.510 1.00 17.91 60 GLY C CA 1
ATOM 5258 C C . GLY C 1 60 ? -34.768 22.717 -67.822 1.00 18.00 60 GLY C C 1
ATOM 5259 O O . GLY C 1 60 ? -33.720 22.065 -67.807 1.00 18.05 60 GLY C O 1
ATOM 5260 N N . PRO C 1 61 ? -35.334 23.158 -68.967 1.00 17.98 61 PRO C N 1
ATOM 5261 C CA . PRO C 1 61 ? -34.720 22.922 -70.285 1.00 18.08 61 PRO C CA 1
ATOM 5262 C C . PRO C 1 61 ? -33.306 23.497 -70.489 1.00 18.29 61 PRO C C 1
ATOM 5263 O O . PRO C 1 61 ? -32.503 22.887 -71.199 1.00 18.19 61 PRO C O 1
ATOM 5267 N N . ARG C 1 62 ? -33.008 24.647 -69.881 1.00 18.59 62 ARG C N 1
ATOM 5268 C CA . ARG C 1 62 ? -31.699 25.302 -70.050 1.00 18.93 62 ARG C CA 1
ATOM 5269 C C . ARG C 1 62 ? -30.533 24.551 -69.379 1.00 19.06 62 ARG C C 1
ATOM 5270 O O . ARG C 1 62 ? -29.463 24.418 -69.980 1.00 18.97 62 ARG C O 1
ATOM 5278 N N . GLU C 1 63 ? -30.742 24.064 -68.154 1.00 19.20 63 GLU C N 1
ATOM 5279 C CA . GLU C 1 63 ? -29.692 23.344 -67.409 1.00 19.48 63 GLU C CA 1
ATOM 5280 C C . GLU C 1 63 ? -29.452 21.907 -67.906 1.00 19.45 63 GLU C C 1
ATOM 5281 O O . GLU C 1 63 ? -28.327 21.405 -67.825 1.00 19.37 63 GLU C O 1
ATOM 5287 N N . ILE C 1 64 ? -30.498 21.254 -68.415 1.00 19.47 64 ILE C N 1
ATOM 5288 C CA . ILE C 1 64 ? -30.368 19.908 -69.003 1.00 19.57 64 ILE C CA 1
ATOM 5289 C C . ILE C 1 64 ? -29.478 19.923 -70.261 1.00 19.68 64 ILE C C 1
ATOM 5290 O O . ILE C 1 64 ? -28.644 19.030 -70.449 1.00 19.61 64 ILE C O 1
ATOM 5295 N N . ARG C 1 65 ? -29.652 20.946 -71.101 1.00 19.86 65 ARG C N 1
ATOM 5296 C CA . ARG C 1 65 ? -28.814 21.148 -72.290 1.00 20.07 65 ARG C CA 1
ATOM 5297 C C . ARG C 1 65 ? -27.327 21.332 -71.947 1.00 20.32 65 ARG C C 1
ATOM 5298 O O . ARG C 1 65 ? -26.460 20.778 -72.625 1.00 20.36 65 ARG C O 1
ATOM 5306 N N . ALA C 1 66 ? -27.044 22.103 -70.896 1.00 20.61 66 ALA C N 1
ATOM 5307 C CA . ALA C 1 66 ? -25.665 22.431 -70.504 1.00 21.00 66 ALA C CA 1
ATOM 5308 C C . ALA C 1 66 ? -24.876 21.257 -69.912 1.00 21.26 66 ALA C C 1
ATOM 5309 O O . ALA C 1 66 ? -23.662 21.161 -70.112 1.00 21.13 66 ALA C O 1
ATOM 5311 N N . GLU C 1 67 ? -25.565 20.376 -69.186 1.00 21.65 67 GLU C N 1
ATOM 5312 C CA . GLU C 1 67 ? -24.931 19.201 -68.568 1.00 22.03 67 GLU C CA 1
ATOM 5313 C C . GLU C 1 67 ? -24.752 18.019 -69.537 1.00 22.22 67 GLU C C 1
ATOM 5314 O O . GLU C 1 67 ? -24.117 17.020 -69.188 1.00 22.23 67 GLU C O 1
ATOM 5320 N N . SER C 1 68 ? -25.297 18.142 -70.748 1.00 22.37 68 SER C N 1
ATOM 5321 C CA . SER C 1 68 ? -25.340 17.032 -71.713 1.00 22.58 68 SER C CA 1
ATOM 5322 C C . SER C 1 68 ? -24.085 16.849 -72.586 1.00 22.75 68 SER C C 1
ATOM 5323 O O . SER C 1 68 ? -24.015 15.905 -73.383 1.00 22.76 68 SER C O 1
ATOM 5326 N N . VAL C 1 69 ? -23.101 17.733 -72.425 1.00 23.00 69 VAL C N 1
ATOM 5327 C CA . VAL C 1 69 ? -21.900 17.753 -73.285 1.00 23.20 69 VAL C CA 1
ATOM 5328 C C . VAL C 1 69 ? -20.948 16.549 -73.120 1.00 23.38 69 VAL C C 1
ATOM 5329 O O . VAL C 1 69 ? -19.909 16.477 -73.785 1.00 23.29 69 VAL C O 1
ATOM 5333 N N . MET C 1 70 ? -21.319 15.610 -72.251 1.00 23.68 70 MET C N 1
ATOM 5334 C CA . MET C 1 70 ? -20.472 14.464 -71.900 1.00 23.95 70 MET C CA 1
ATOM 5335 C C . MET C 1 70 ? -20.737 13.176 -72.698 1.00 23.82 70 MET C C 1
ATOM 5336 O O . MET C 1 70 ? -19.845 12.331 -72.824 1.00 23.80 70 MET C O 1
ATOM 5341 N N . ILE C 1 71 ? -21.950 13.034 -73.231 1.00 23.64 71 ILE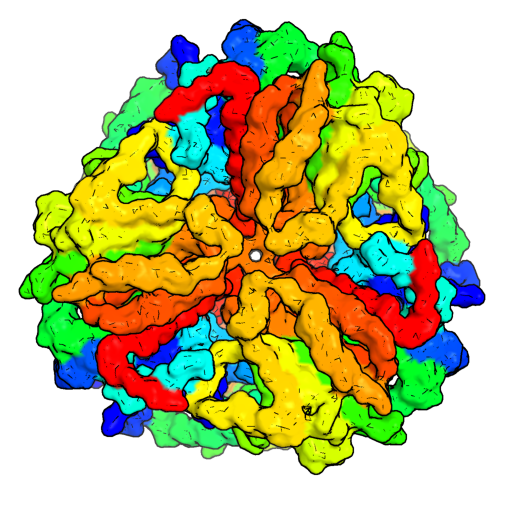 C N 1
ATOM 5342 C CA . ILE C 1 71 ? -22.446 11.749 -73.753 1.00 23.55 71 ILE C CA 1
ATOM 5343 C C . ILE C 1 71 ? -21.864 11.335 -75.120 1.00 23.59 71 ILE C C 1
ATOM 5344 O O . ILE C 1 71 ? -21.786 12.150 -76.044 1.00 23.40 71 ILE C O 1
ATOM 5349 N N . ARG C 1 72 ? -21.460 10.065 -75.220 1.00 23.66 72 ARG C N 1
ATOM 5350 C CA . ARG C 1 72 ? -20.953 9.461 -76.465 1.00 23.89 72 ARG C CA 1
ATOM 5351 C C . ARG C 1 72 ? -22.045 8.682 -77.234 1.00 23.77 72 ARG C C 1
ATOM 5352 O O . ARG C 1 72 ? -23.075 8.338 -76.651 1.00 23.69 72 ARG C O 1
ATOM 5360 N N . PRO C 1 73 ? -21.823 8.403 -78.542 1.00 23.69 73 PRO C N 1
ATOM 5361 C CA . PRO C 1 73 ? -22.897 7.858 -79.396 1.00 23.66 73 PRO C CA 1
ATOM 5362 C C . PRO C 1 73 ? -23.236 6.353 -79.306 1.00 23.53 73 PRO C C 1
ATOM 5363 O O . PRO C 1 73 ? -24.369 5.980 -79.621 1.00 23.48 73 PRO C O 1
ATOM 5367 N N . TYR C 1 74 ? -22.288 5.508 -78.897 1.00 23.49 74 TYR C N 1
ATOM 5368 C CA . TYR C 1 74 ? -22.483 4.043 -78.917 1.00 23.50 74 TYR C CA 1
ATOM 5369 C C . TYR C 1 74 ? -22.697 3.425 -77.524 1.00 23.43 74 TYR C C 1
ATOM 5370 O O . TYR C 1 74 ? -21.961 3.726 -76.584 1.00 23.25 74 TYR C O 1
ATOM 5379 N N . ASN C 1 75 ? -23.703 2.553 -77.419 1.00 23.43 75 ASN C N 1
ATOM 5380 C CA . ASN C 1 75 ? -24.106 1.914 -76.157 1.00 23.50 75 ASN C CA 1
ATOM 5381 C C . ASN C 1 75 ? -23.319 0.623 -75.894 1.00 23.59 75 ASN C C 1
ATOM 5382 O O . ASN C 1 75 ? -23.492 -0.370 -76.604 1.00 23.68 75 ASN C O 1
ATOM 5387 N N . MET C 1 76 ? -22.469 0.636 -74.866 1.00 23.69 76 MET C N 1
ATOM 5388 C CA . MET C 1 76 ? -21.563 -0.492 -74.590 1.00 23.68 76 MET C CA 1
ATOM 5389 C C . MET C 1 76 ? -22.262 -1.751 -74.057 1.00 23.66 76 MET C C 1
ATOM 5390 O O . MET C 1 76 ? -21.808 -2.867 -74.312 1.00 23.61 76 MET C O 1
ATOM 5395 N N . ALA C 1 77 ? -23.362 -1.571 -73.328 1.00 23.66 77 ALA C N 1
ATOM 5396 C CA . ALA C 1 77 ? -24.077 -2.695 -72.712 1.00 23.58 77 ALA C CA 1
ATOM 5397 C C . ALA C 1 77 ? -25.071 -3.395 -73.645 1.00 23.54 77 ALA C C 1
ATOM 5398 O O . ALA C 1 77 ? -25.132 -4.628 -73.668 1.00 23.51 77 ALA C O 1
ATOM 5400 N N . THR C 1 78 ? -25.843 -2.616 -74.404 1.00 23.41 78 THR C N 1
ATOM 5401 C CA . THR C 1 78 ? -26.905 -3.169 -75.259 1.00 23.37 78 THR C CA 1
ATOM 5402 C C . THR C 1 78 ? -26.498 -3.327 -76.730 1.00 23.50 78 THR C C 1
ATOM 5403 O O . THR C 1 78 ? -27.080 -4.138 -77.456 1.00 23.34 78 THR C O 1
ATOM 5407 N N . GLY C 1 79 ? -25.510 -2.544 -77.161 1.00 23.65 79 GLY C N 1
ATOM 5408 C CA . GLY C 1 79 ? -25.017 -2.590 -78.539 1.00 23.93 79 GLY C CA 1
ATOM 5409 C C . GLY C 1 79 ? -25.800 -1.747 -79.533 1.00 24.13 79 GLY C C 1
ATOM 5410 O O . GLY C 1 79 ? -25.615 -1.885 -80.745 1.00 24.10 79 GLY C O 1
ATOM 5411 N N . ALA C 1 80 ? -26.668 -0.872 -79.026 1.00 24.30 80 ALA C N 1
ATOM 5412 C CA . ALA C 1 80 ? -27.511 -0.023 -79.873 1.00 24.47 80 ALA C CA 1
ATOM 5413 C C . ALA C 1 80 ? -26.739 1.152 -80.477 1.00 24.62 80 ALA C C 1
ATOM 5414 O O . ALA C 1 80 ? -25.900 1.763 -79.809 1.00 24.55 80 ALA C O 1
ATOM 5416 N N . ALA C 1 81 ? -27.032 1.457 -81.742 1.00 24.78 81 ALA C N 1
ATOM 5417 C CA . ALA C 1 81 ? -26.390 2.563 -82.457 1.00 25.05 81 ALA C CA 1
ATOM 5418 C C . ALA C 1 81 ? -27.415 3.422 -83.215 1.00 25.24 81 ALA C C 1
ATOM 5419 O O . ALA C 1 81 ? -27.624 3.225 -84.416 1.00 25.24 81 ALA C O 1
ATOM 5421 N N . PRO C 1 82 ? -28.053 4.383 -82.512 1.00 25.44 82 PRO C N 1
ATOM 5422 C CA . PRO C 1 82 ? -29.144 5.190 -83.083 1.00 25.56 82 PRO C CA 1
ATOM 5423 C C . PRO C 1 82 ? -28.728 6.187 -84.174 1.00 25.74 82 PRO C C 1
ATOM 5424 O O . PRO C 1 82 ? -29.525 6.466 -85.074 1.00 25.64 82 PRO C O 1
ATOM 5428 N N . PHE C 1 83 ? -27.505 6.713 -84.097 1.00 25.96 83 PHE C N 1
ATOM 5429 C CA . PHE C 1 83 ? -27.044 7.736 -85.045 1.00 26.32 83 PHE C CA 1
ATOM 5430 C C . PHE C 1 83 ? -26.608 7.177 -86.409 1.00 26.50 83 PHE C C 1
ATOM 5431 O O . PHE C 1 83 ? -26.298 7.942 -87.327 1.00 26.58 83 PHE C O 1
ATOM 5439 N N . ASP C 1 84 ? -26.591 5.852 -86.534 1.00 26.75 84 ASP C N 1
ATOM 5440 C CA . ASP C 1 84 ? -26.301 5.192 -87.810 1.00 27.05 84 ASP C CA 1
ATOM 5441 C C . ASP C 1 84 ? -27.585 4.796 -88.548 1.00 27.01 84 ASP C C 1
ATOM 5442 O O . ASP C 1 84 ? -27.533 4.278 -89.669 1.00 27.12 84 ASP C O 1
ATOM 5447 N N . SER C 1 85 ? -28.731 5.060 -87.920 1.00 26.90 85 SER C N 1
ATOM 5448 C CA . SER C 1 85 ? -30.031 4.633 -88.443 1.00 26.82 85 SER C CA 1
ATOM 5449 C C . SER C 1 85 ? -31.032 5.779 -88.651 1.00 26.64 85 SER C C 1
ATOM 5450 O O . SER C 1 85 ? -31.764 5.788 -89.646 1.00 26.71 85 SER C O 1
ATOM 5453 N N . LEU C 1 86 ? -31.062 6.731 -87.718 1.00 26.32 86 LEU C N 1
ATOM 5454 C CA . LEU C 1 86 ? -32.028 7.838 -87.754 1.00 26.09 86 LEU C CA 1
ATOM 5455 C C . LEU C 1 86 ? -31.375 9.217 -87.929 1.00 25.79 86 LEU C C 1
ATOM 5456 O O . LEU C 1 86 ? -30.179 9.382 -87.682 1.00 25.83 86 LEU C O 1
ATOM 5461 N N . ASN C 1 87 ? -32.180 10.193 -88.356 1.00 25.45 87 ASN C N 1
ATOM 5462 C CA . ASN C 1 87 ? -31.741 11.578 -88.577 1.00 25.05 87 ASN C CA 1
ATOM 5463 C C . ASN C 1 87 ? -32.338 12.509 -87.508 1.00 24.60 87 ASN C C 1
ATOM 5464 O O . ASN C 1 87 ? -33.551 12.738 -87.492 1.00 24.47 87 ASN C O 1
ATOM 5469 N N . VAL C 1 88 ? -31.484 13.033 -86.622 1.00 24.08 88 VAL C N 1
ATOM 5470 C CA . VAL C 1 88 ? -31.922 13.729 -85.390 1.00 23.63 88 VAL C CA 1
ATOM 5471 C C . VAL C 1 88 ? -31.277 15.121 -85.209 1.00 23.25 88 VAL C C 1
ATOM 5472 O O . VAL C 1 88 ? -30.128 15.328 -85.608 1.00 23.22 88 VAL C O 1
ATOM 5476 N N . ALA C 1 89 ? -32.018 16.058 -84.601 1.00 22.79 89 ALA C N 1
ATOM 5477 C CA . ALA C 1 89 ? -31.522 17.420 -84.302 1.00 22.43 89 ALA C CA 1
ATOM 5478 C C . ALA C 1 89 ? -32.241 18.115 -83.121 1.00 22.23 89 ALA C C 1
ATOM 5479 O O . ALA C 1 89 ? -33.160 17.546 -82.524 1.00 22.15 89 ALA C O 1
ATOM 5481 N N . ASP C 1 90 ? -31.803 19.337 -82.794 1.00 21.95 90 ASP C N 1
ATOM 5482 C CA . ASP C 1 90 ? -32.421 20.189 -81.757 1.00 21.82 90 ASP C CA 1
ATOM 5483 C C . ASP C 1 90 ? -33.238 21.306 -82.420 1.00 21.63 90 ASP C C 1
ATOM 5484 O O . ASP C 1 90 ? -32.705 22.066 -83.235 1.00 21.62 90 ASP C O 1
ATOM 5489 N N . ILE C 1 91 ? -34.520 21.413 -82.060 1.00 21.44 91 ILE C N 1
ATOM 5490 C CA . ILE C 1 91 ? -35.439 22.355 -82.733 1.00 21.30 91 ILE C CA 1
ATOM 5491 C C . ILE C 1 91 ? -35.945 23.555 -81.902 1.00 21.19 91 ILE C C 1
ATOM 5492 O O . ILE C 1 91 ? -36.847 24.274 -82.343 1.00 21.22 91 ILE C O 1
ATOM 5497 N N . GLY C 1 92 ? -35.372 23.771 -80.718 1.00 21.02 92 GLY C N 1
ATOM 5498 C CA . GLY C 1 92 ? -35.686 24.960 -79.908 1.00 20.94 92 GLY C CA 1
ATOM 5499 C C . GLY C 1 92 ? -36.820 24.817 -78.904 1.00 20.93 92 GLY C C 1
ATOM 5500 O O . GLY C 1 92 ? -37.148 23.704 -78.485 1.00 20.84 92 GLY C O 1
ATOM 5501 N N . ASP C 1 93 ? -37.417 25.953 -78.527 1.00 20.94 93 ASP C N 1
ATOM 5502 C CA . ASP C 1 93 ? -38.463 26.015 -77.491 1.00 21.07 93 ASP C CA 1
ATOM 5503 C C . ASP C 1 93 ? -39.823 26.521 -78.004 1.00 21.19 93 ASP C C 1
ATOM 5504 O O . ASP C 1 93 ? -39.905 27.157 -79.059 1.00 21.17 93 ASP C O 1
ATOM 5509 N N . VAL C 1 94 ? -40.879 26.235 -77.239 1.00 21.33 94 VAL C N 1
ATOM 5510 C CA . VAL C 1 94 ? -42.233 26.750 -77.500 1.00 21.54 94 VAL C CA 1
ATOM 5511 C C . VAL C 1 94 ? -42.473 28.035 -76.692 1.00 21.64 94 VAL C C 1
ATOM 5512 O O . VAL C 1 94 ? -42.159 28.091 -75.499 1.00 21.57 94 VAL C O 1
ATOM 5516 N N . ALA C 1 95 ? -43.031 29.057 -77.342 1.00 21.80 95 ALA C N 1
ATOM 5517 C CA . ALA C 1 95 ? -43.252 30.361 -76.706 1.00 22.01 95 ALA C CA 1
ATOM 5518 C C . ALA C 1 95 ? -44.608 30.485 -75.991 1.00 22.21 95 ALA C C 1
ATOM 5519 O O . ALA C 1 95 ? -45.608 30.901 -76.588 1.00 22.25 95 ALA C O 1
ATOM 5521 N N . ILE C 1 96 ? -44.621 30.133 -74.705 1.00 22.38 96 ILE C N 1
ATOM 5522 C CA . ILE C 1 96 ? -45.835 30.170 -73.872 1.00 22.58 96 ILE C CA 1
ATOM 5523 C C . ILE C 1 96 ? -46.135 31.552 -73.264 1.00 22.68 96 ILE C C 1
ATOM 5524 O O . ILE C 1 96 ? -45.270 32.432 -73.248 1.00 22.68 96 ILE C O 1
ATOM 5529 N N . ASN C 1 97 ? -47.366 31.719 -72.774 1.00 22.96 97 ASN C N 1
ATOM 5530 C CA . ASN C 1 97 ? -47.809 32.919 -72.052 1.00 23.22 97 ASN C CA 1
ATOM 5531 C C . ASN C 1 97 ? -47.736 32.677 -70.540 1.00 23.31 97 ASN C C 1
ATOM 5532 O O . ASN C 1 97 ? -48.502 31.879 -69.993 1.00 23.38 97 ASN C O 1
ATOM 5537 N N . THR C 1 98 ? -46.821 33.377 -69.870 1.00 23.50 98 THR C N 1
ATOM 5538 C CA . THR C 1 98 ? -46.548 33.142 -68.444 1.00 23.70 98 THR C CA 1
ATOM 5539 C C . THR C 1 98 ? -47.454 33.931 -67.479 1.00 23.85 98 THR C C 1
ATOM 5540 O O . THR C 1 98 ? -47.273 33.872 -66.257 1.00 23.90 98 THR C O 1
ATOM 5544 N N . PHE C 1 99 ? -48.428 34.654 -68.033 1.00 24.00 99 PHE C N 1
ATOM 5545 C CA . PHE C 1 99 ? -49.352 35.469 -67.235 1.00 24.06 99 PHE C CA 1
ATOM 5546 C C . PHE C 1 99 ? -50.803 34.962 -67.259 1.00 24.10 99 PHE C C 1
ATOM 5547 O O . PHE C 1 99 ? -51.662 35.505 -66.559 1.00 24.11 99 PHE C O 1
ATOM 5555 N N . ASN C 1 100 ? -51.067 33.926 -68.059 1.00 24.10 100 ASN C N 1
ATOM 5556 C CA . ASN C 1 100 ? -52.411 33.348 -68.196 1.00 24.06 100 ASN C CA 1
ATOM 5557 C C . ASN C 1 100 ? -52.356 31.843 -68.487 1.00 24.07 100 ASN C C 1
ATOM 5558 O O . ASN C 1 100 ? -51.934 31.426 -69.572 1.00 23.99 100 ASN C O 1
ATOM 5563 N N . LEU C 1 101 ? -52.800 31.041 -67.518 1.00 24.04 101 LEU C N 1
ATOM 5564 C CA . LEU C 1 101 ? -52.668 29.578 -67.573 1.00 24.09 101 LEU C CA 1
ATOM 5565 C C . LEU C 1 101 ? -53.498 28.895 -68.667 1.00 24.10 101 LEU C C 1
ATOM 5566 O O . LEU C 1 101 ? -53.002 27.986 -69.338 1.00 24.05 101 LEU C O 1
ATOM 5571 N N . LEU C 1 102 ? -54.748 29.324 -68.844 1.00 24.14 102 LEU C N 1
ATOM 5572 C CA . LEU C 1 102 ? -55.625 28.720 -69.856 1.00 24.21 102 LEU C CA 1
ATOM 5573 C C . LEU C 1 102 ? -55.217 29.048 -71.296 1.00 24.19 102 LEU C C 1
ATOM 5574 O O . LEU C 1 102 ? -55.467 28.260 -72.212 1.00 24.11 102 LEU C O 1
ATOM 5579 N N . GLU C 1 103 ? -54.589 30.208 -71.485 1.00 24.24 103 GLU C N 1
ATOM 5580 C CA . GLU C 1 103 ? -54.080 30.612 -72.798 1.00 24.40 103 GLU C CA 1
ATOM 5581 C C . GLU C 1 103 ? -52.810 29.836 -73.167 1.00 24.26 103 GLU C C 1
ATOM 5582 O O . GLU C 1 103 ? -52.550 29.580 -74.347 1.00 24.24 103 GLU C O 1
ATOM 5588 N N . ALA C 1 104 ? -52.031 29.462 -72.151 1.00 24.05 104 ALA C N 1
ATOM 5589 C CA . ALA C 1 104 ? -50.824 28.655 -72.340 1.00 23.91 104 ALA C CA 1
ATOM 5590 C C . ALA C 1 104 ? -51.141 27.240 -72.841 1.00 23.83 104 ALA C C 1
ATOM 5591 O O . ALA C 1 104 ? -50.396 26.682 -73.650 1.00 23.75 104 ALA C O 1
ATOM 5593 N N . VAL C 1 105 ? -52.249 26.676 -72.360 1.00 23.73 105 VAL C N 1
ATOM 5594 C CA . VAL C 1 105 ? -52.693 25.333 -72.752 1.00 23.74 105 VAL C CA 1
ATOM 5595 C C . VAL C 1 105 ? -53.153 25.303 -74.219 1.00 23.67 105 VAL C C 1
ATOM 5596 O O . VAL C 1 105 ? -52.933 24.314 -74.926 1.00 23.61 105 VAL C O 1
ATOM 5600 N N . ARG C 1 106 ? -53.776 26.396 -74.663 1.00 23.64 106 ARG C N 1
ATOM 5601 C CA . ARG C 1 106 ? -54.227 26.552 -76.051 1.00 23.66 106 ARG C CA 1
ATOM 5602 C C . ARG C 1 106 ? -53.049 26.583 -77.030 1.00 23.53 106 ARG C C 1
ATOM 5603 O O . ARG C 1 106 ? -53.097 25.944 -78.086 1.00 23.46 106 ARG C O 1
ATOM 5611 N N . ILE C 1 107 ? -51.999 27.319 -76.663 1.00 23.40 107 ILE C N 1
ATOM 5612 C CA . ILE C 1 107 ? -50.793 27.473 -77.491 1.00 23.27 107 ILE C CA 1
ATOM 5613 C C . ILE C 1 107 ? -50.040 26.147 -77.695 1.00 23.30 107 ILE C C 1
ATOM 5614 O O . ILE C 1 107 ? -49.576 25.858 -78.803 1.00 23.08 107 ILE C O 1
ATOM 5619 N N . ILE C 1 108 ? -49.937 25.346 -76.633 1.00 23.32 108 ILE C N 1
ATOM 5620 C CA . ILE C 1 108 ? -49.237 24.053 -76.691 1.00 23.36 108 ILE C CA 1
ATOM 5621 C C . ILE C 1 108 ? -49.875 23.078 -77.697 1.00 23.46 108 ILE C C 1
ATOM 5622 O O . ILE C 1 108 ? -49.160 22.442 -78.478 1.00 23.39 108 ILE C O 1
ATOM 5627 N N . GLU C 1 109 ? -51.207 22.981 -77.687 1.00 23.51 109 GLU C N 1
ATOM 5628 C CA . GLU C 1 109 ? -51.931 22.082 -78.602 1.00 23.75 109 GLU C CA 1
ATOM 5629 C C . GLU C 1 109 ? -51.728 22.451 -80.079 1.00 23.86 109 GLU C C 1
ATOM 5630 O O . GLU C 1 109 ? -51.602 21.565 -80.930 1.00 23.85 109 GLU C O 1
ATOM 5636 N N . GLN C 1 110 ? -51.687 23.753 -80.369 1.00 24.04 110 GLN C N 1
ATOM 5637 C CA . GLN C 1 110 ? -51.524 24.256 -81.742 1.00 24.35 110 GLN C CA 1
ATOM 5638 C C . GLN C 1 110 ? -50.161 23.938 -82.360 1.00 24.32 110 GLN C C 1
ATOM 5639 O O . GLN C 1 110 ? -50.080 23.569 -83.537 1.00 24.22 110 GLN C O 1
ATOM 5645 N N . GLU C 1 111 ? -49.098 24.089 -81.570 1.00 24.27 111 GLU C N 1
ATOM 5646 C CA . GLU C 1 111 ? -47.733 23.871 -82.057 1.00 24.40 111 GLU C CA 1
ATOM 5647 C C . GLU C 1 111 ? -47.394 22.394 -82.276 1.00 24.31 111 GLU C C 1
ATOM 5648 O O . GLU C 1 111 ? -46.619 22.066 -83.177 1.00 24.33 111 GLU C O 1
ATOM 5654 N N . TYR C 1 112 ? -47.973 21.512 -81.462 1.00 24.26 112 TYR C N 1
ATOM 5655 C CA . TYR C 1 112 ? -47.762 20.068 -81.619 1.00 24.22 112 TYR C CA 1
ATOM 5656 C C . TYR C 1 112 ? -48.515 19.477 -82.819 1.00 24.36 112 TYR C C 1
ATOM 5657 O O . TYR C 1 112 ? -48.089 18.465 -83.382 1.00 24.22 112 TYR C O 1
ATOM 5666 N N . ASP C 1 113 ? -49.623 20.114 -83.206 1.00 24.46 113 ASP C N 1
ATOM 5667 C CA . ASP C 1 113 ? -50.302 19.808 -84.472 1.00 24.62 113 ASP C CA 1
ATOM 5668 C C . ASP C 1 113 ? -49.359 20.041 -85.662 1.00 24.70 113 ASP C C 1
ATOM 5669 O O . ASP C 1 113 ? -49.380 19.282 -86.634 1.00 24.70 113 ASP C O 1
ATOM 5674 N N . ARG C 1 114 ? -48.541 21.091 -85.571 1.00 24.80 114 ARG C N 1
ATOM 5675 C CA . ARG C 1 114 ? -47.563 21.443 -86.609 1.00 24.92 114 ARG C CA 1
ATOM 5676 C C . ARG C 1 114 ? -46.352 20.509 -86.668 1.00 24.76 114 ARG C C 1
ATOM 5677 O O . ARG C 1 114 ? -45.877 20.180 -87.759 1.00 24.67 114 ARG C O 1
ATOM 5685 N N . ILE C 1 115 ? -45.854 20.101 -85.499 1.00 24.58 115 ILE C N 1
ATOM 5686 C CA . ILE C 1 115 ? -44.701 19.192 -85.401 1.00 24.41 115 ILE C CA 1
ATOM 5687 C C . ILE C 1 115 ? -45.011 17.822 -86.015 1.00 24.36 115 ILE C C 1
ATOM 5688 O O . ILE C 1 115 ? -44.173 17.247 -86.716 1.00 24.37 115 ILE C O 1
ATOM 5693 N N . LEU C 1 116 ? -46.216 17.314 -85.754 1.00 24.23 116 LEU C N 1
ATOM 5694 C CA . LEU C 1 116 ? -46.661 16.029 -86.304 1.00 24.20 116 LEU C CA 1
ATOM 5695 C C . LEU C 1 116 ? -46.983 16.123 -87.801 1.00 24.12 116 LEU C C 1
ATOM 5696 O O . LEU C 1 116 ? -46.987 15.112 -88.507 1.00 24.12 116 LEU C O 1
ATOM 5701 N N . GLY C 1 117 ? -47.249 17.341 -88.271 1.00 24.15 117 GLY C N 1
ATOM 5702 C CA . GLY C 1 117 ? -47.507 17.603 -89.690 1.00 24.05 117 GLY C CA 1
ATOM 5703 C C . GLY C 1 117 ? -46.273 17.449 -90.564 1.00 24.00 117 GLY C C 1
ATOM 5704 O O . GLY C 1 117 ? -46.383 17.113 -91.748 1.00 23.95 117 GLY C O 1
ATOM 5705 N N . HIS C 1 118 ? -45.101 17.704 -89.981 1.00 23.90 118 HIS C N 1
ATOM 5706 C CA . HIS C 1 118 ? -43.820 17.489 -90.658 1.00 23.80 118 HIS C CA 1
ATOM 5707 C C . HIS C 1 118 ? -43.373 16.021 -90.590 1.00 23.71 118 HIS C C 1
ATOM 5708 O O . HIS C 1 118 ? -42.392 15.639 -91.237 1.00 23.72 118 HIS C O 1
ATOM 5715 N N . GLY C 1 119 ? -44.079 15.212 -89.796 1.00 23.55 119 GLY C N 1
ATOM 5716 C CA . GLY C 1 119 ? -43.782 13.781 -89.648 1.00 23.27 119 GLY C CA 1
ATOM 5717 C C . GLY C 1 119 ? -42.663 13.438 -88.670 1.00 23.06 119 GLY C C 1
ATOM 5718 O O . GLY C 1 119 ? -41.882 12.517 -88.917 1.00 23.02 119 GLY C O 1
ATOM 5719 N N . ILE C 1 120 ? -42.609 14.164 -87.552 1.00 22.79 120 ILE C N 1
ATOM 5720 C CA . ILE C 1 120 ? -41.536 14.036 -86.552 1.00 22.42 120 ILE C CA 1
ATOM 5721 C C . ILE C 1 120 ? -42.044 13.398 -85.247 1.00 22.17 120 ILE C C 1
ATOM 5722 O O . ILE C 1 120 ? -43.136 13.728 -84.777 1.00 22.02 120 ILE C O 1
ATOM 5727 N N . LEU C 1 121 ? -41.249 12.483 -84.684 1.00 21.79 121 LEU C N 1
ATOM 5728 C CA . LEU C 1 121 ? -41.510 11.881 -83.367 1.00 21.48 121 LEU C CA 1
ATOM 5729 C C . LEU C 1 121 ? -40.816 12.710 -82.271 1.00 21.21 121 LEU C C 1
ATOM 5730 O O . LEU C 1 121 ? -39.595 12.895 -82.323 1.00 21.11 121 LEU C O 1
ATOM 5735 N N . PRO C 1 122 ? -41.586 13.196 -81.271 1.00 21.03 122 PRO C N 1
ATOM 5736 C CA . PRO C 1 122 ? -41.080 14.157 -80.276 1.00 20.89 122 PRO C CA 1
ATOM 5737 C C . PRO C 1 122 ? -40.536 13.579 -78.954 1.00 20.75 122 PRO C C 1
ATOM 5738 O O . PRO C 1 122 ? -41.132 12.662 -78.377 1.00 20.81 122 PRO C O 1
ATOM 5742 N N . LEU C 1 123 ? -39.415 14.137 -78.490 1.00 20.47 123 LEU C N 1
ATOM 5743 C CA . LEU C 1 123 ? -38.833 13.822 -77.176 1.00 20.27 123 LEU C CA 1
ATOM 5744 C C . LEU C 1 123 ? -38.737 15.117 -76.349 1.00 20.06 123 LEU C C 1
ATOM 5745 O O . LEU C 1 123 ? -37.901 15.981 -76.635 1.00 20.01 123 LEU C O 1
ATOM 5750 N N . THR C 1 124 ? -39.583 15.232 -75.322 1.00 19.82 124 THR C N 1
ATOM 5751 C CA . THR C 1 124 ? -39.874 16.517 -74.661 1.00 19.66 124 THR C CA 1
ATOM 5752 C C . THR C 1 124 ? -39.177 16.758 -73.309 1.00 19.58 124 THR C C 1
ATOM 5753 O O . THR C 1 124 ? -39.166 15.883 -72.436 1.00 19.39 124 THR C O 1
ATOM 5757 N N . LEU C 1 125 ? -38.620 17.963 -73.155 1.00 19.39 125 LEU C N 1
ATOM 5758 C CA . LEU C 1 125 ? -37.985 18.424 -71.914 1.00 19.28 125 LEU C CA 1
ATOM 5759 C C . LEU C 1 125 ? -38.881 19.446 -71.193 1.00 19.25 125 LEU C C 1
ATOM 5760 O O . LEU C 1 125 ? -39.205 20.496 -71.758 1.00 19.19 125 LEU C O 1
ATOM 5765 N N . GLY C 1 126 ? -39.268 19.144 -69.951 1.00 19.19 126 GLY C N 1
ATOM 5766 C CA . GLY C 1 126 ? -40.154 20.021 -69.163 1.00 19.04 126 GLY C CA 1
ATOM 5767 C C . GLY C 1 126 ? -39.463 20.802 -68.049 1.00 19.07 126 GLY C C 1
ATOM 5768 O O . GLY C 1 126 ? -38.239 20.714 -67.902 1.00 18.88 126 GLY C O 1
ATOM 5769 N N . GLY C 1 127 ? -40.220 21.571 -67.257 1.00 19.04 127 GLY C N 1
ATOM 5770 C CA . GLY C 1 127 ? -41.682 21.712 -67.376 1.00 19.30 127 GLY C CA 1
ATOM 5771 C C . GLY C 1 127 ? -42.459 20.885 -66.361 1.00 19.45 127 GLY C C 1
ATOM 5772 O O . GLY C 1 127 ? -42.098 19.736 -66.099 1.00 19.41 127 GLY C O 1
ATOM 5773 N N . ASP C 1 128 ? -43.524 21.457 -65.791 1.00 19.66 128 ASP C N 1
ATOM 5774 C CA . ASP C 1 128 ? -44.381 20.722 -64.838 1.00 19.90 128 ASP C CA 1
ATOM 5775 C C . ASP C 1 128 ? -45.406 19.809 -65.536 1.00 19.81 128 ASP C C 1
ATOM 5776 O O . ASP C 1 128 ? -45.587 19.889 -66.754 1.00 19.75 128 ASP C O 1
ATOM 5781 N N . HIS C 1 129 ? -46.065 18.948 -64.758 1.00 19.68 129 HIS C N 1
ATOM 5782 C CA . HIS C 1 129 ? -46.870 17.835 -65.303 1.00 19.60 129 HIS C CA 1
ATOM 5783 C C . HIS C 1 129 ? -48.186 18.220 -66.014 1.00 19.60 129 HIS C C 1
ATOM 5784 O O . HIS C 1 129 ? -48.885 17.344 -66.537 1.00 19.48 129 HIS C O 1
ATOM 5791 N N . THR C 1 130 ? -48.518 19.512 -66.042 1.00 19.55 130 THR C N 1
ATOM 5792 C CA . THR C 1 130 ? -49.724 19.983 -66.742 1.00 19.60 130 THR C CA 1
ATOM 5793 C C . THR C 1 130 ? -49.572 19.893 -68.270 1.00 19.44 130 THR C C 1
ATOM 5794 O O . THR C 1 130 ? -50.569 19.841 -68.996 1.00 19.60 130 THR C O 1
ATOM 5798 N N . ILE C 1 131 ? -48.327 19.860 -68.746 1.00 19.18 131 ILE C N 1
ATOM 5799 C CA . ILE C 1 131 ? -48.030 19.868 -70.187 1.00 18.98 131 ILE C CA 1
ATOM 5800 C C . ILE C 1 131 ? -48.465 18.604 -70.944 1.00 18.84 131 ILE C C 1
ATOM 5801 O O . ILE C 1 131 ? -48.676 18.652 -72.159 1.00 18.66 131 ILE C O 1
ATOM 5806 N N . THR C 1 132 ? -48.606 17.489 -70.226 1.00 18.78 132 THR C N 1
ATOM 5807 C CA . THR C 1 132 ? -48.926 16.190 -70.841 1.00 18.72 132 THR C CA 1
ATOM 5808 C C . THR C 1 132 ? -50.370 16.113 -71.379 1.00 18.92 132 THR C C 1
ATOM 5809 O O . THR C 1 132 ? -50.654 15.331 -72.293 1.00 18.84 132 THR C O 1
ATOM 5813 N N . LEU C 1 133 ? -51.267 16.935 -70.831 1.00 19.06 133 LEU C N 1
ATOM 5814 C CA . LEU C 1 133 ? -52.673 16.947 -71.270 1.00 19.32 133 LEU C CA 1
ATOM 5815 C C . LEU C 1 133 ? -52.896 17.484 -72.702 1.00 19.50 133 LEU C C 1
ATOM 5816 O O . LEU C 1 133 ? -53.521 16.794 -73.512 1.00 19.61 133 LEU C O 1
ATOM 5821 N N . PRO C 1 134 ? -52.396 18.703 -73.020 1.00 19.72 134 PRO C N 1
ATOM 5822 C CA . PRO C 1 134 ? -52.534 19.185 -74.405 1.00 19.94 134 PRO C CA 1
ATOM 5823 C C . PRO C 1 134 ? -51.734 18.388 -75.445 1.00 20.20 134 PRO C C 1
ATOM 5824 O O . PRO C 1 134 ? -52.115 18.369 -76.618 1.00 20.14 134 PRO C O 1
ATOM 5828 N N . ILE C 1 135 ? -50.640 17.752 -75.024 1.00 20.49 135 ILE C N 1
ATOM 5829 C CA . ILE C 1 135 ? -49.851 16.885 -75.910 1.00 20.82 135 ILE C CA 1
ATOM 5830 C C . ILE C 1 135 ? -50.659 15.648 -76.336 1.00 21.02 135 ILE C C 1
ATOM 5831 O O . ILE C 1 135 ? -50.666 15.284 -77.516 1.00 20.96 135 ILE C O 1
ATOM 5836 N N . LEU C 1 136 ? -51.349 15.025 -75.381 1.00 21.31 136 LEU C N 1
ATOM 5837 C CA . LEU C 1 136 ? -52.195 13.856 -75.663 1.00 21.76 136 LEU C CA 1
ATOM 5838 C C . LEU C 1 136 ? -53.422 14.169 -76.534 1.00 22.11 136 LEU C C 1
ATOM 5839 O O . LEU C 1 136 ? -53.885 13.303 -77.282 1.00 22.21 136 LEU C O 1
ATOM 5844 N N . ARG C 1 137 ? -53.936 15.398 -76.436 1.00 22.52 137 ARG C N 1
ATOM 5845 C CA . ARG C 1 137 ? -55.043 15.861 -77.288 1.00 22.93 137 ARG C CA 1
ATOM 5846 C C . ARG C 1 137 ? -54.654 15.860 -78.774 1.00 23.27 137 ARG C C 1
ATOM 5847 O O . ARG C 1 137 ? -55.486 15.577 -79.640 1.00 23.26 137 ARG C O 1
ATOM 5855 N N . ALA C 1 138 ? -53.386 16.164 -79.053 1.00 23.70 138 ALA C N 1
ATOM 5856 C CA . ALA C 1 138 ? -52.855 16.193 -80.419 1.00 24.18 138 ALA C CA 1
ATOM 5857 C C . ALA C 1 138 ? -52.466 14.807 -80.946 1.00 24.52 138 ALA C C 1
ATOM 5858 O O . ALA C 1 138 ? -52.573 14.546 -82.149 1.00 24.49 138 ALA C O 1
ATOM 5860 N N . ILE C 1 139 ? -52.011 13.936 -80.042 1.00 24.93 139 ILE C N 1
ATOM 5861 C CA . ILE C 1 139 ? -51.633 12.552 -80.370 1.00 25.42 139 ILE C CA 1
ATOM 5862 C C . ILE C 1 139 ? -52.825 11.740 -80.900 1.00 25.75 139 ILE C C 1
ATOM 5863 O O . ILE C 1 139 ? -52.692 10.996 -81.878 1.00 25.83 139 ILE C O 1
ATOM 5879 N N . LYS C 1 141 ? -55.510 12.618 -82.494 1.00 27.23 141 LYS C N 1
ATOM 5880 C CA . LYS C 1 141 ? -55.943 12.993 -83.843 1.00 27.53 141 LYS C CA 1
ATOM 5881 C C . LYS C 1 141 ? -55.216 12.214 -84.942 1.00 27.66 141 LYS C C 1
ATOM 5882 O O . LYS C 1 141 ? -55.783 11.959 -86.008 1.00 27.76 141 LYS C O 1
ATOM 5897 N N . HIS C 1 143 ? -53.258 9.107 -84.289 1.00 27.46 143 HIS C N 1
ATOM 5898 C CA . HIS C 1 143 ? -53.102 7.670 -84.025 1.00 27.36 143 HIS C CA 1
ATOM 5899 C C . HIS C 1 143 ? -54.343 6.946 -83.481 1.00 27.21 143 HIS C C 1
ATOM 5900 O O . HIS C 1 143 ? -54.478 5.732 -83.659 1.00 27.30 143 HIS C O 1
ATOM 5907 N N . GLY C 1 144 ? -55.234 7.684 -82.821 1.00 27.03 144 GLY C N 1
ATOM 5908 C CA . GLY C 1 144 ? -56.360 7.084 -82.093 1.00 26.72 144 GLY C CA 1
ATOM 5909 C C . GLY C 1 144 ? -56.046 6.981 -80.609 1.00 26.45 144 GLY C C 1
ATOM 5910 O O . GLY C 1 144 ? -55.149 7.668 -80.118 1.00 26.47 144 GLY C O 1
ATOM 5922 N N . VAL C 1 146 ? -54.518 5.402 -77.198 1.00 25.03 146 VAL C N 1
ATOM 5923 C CA . VAL C 1 146 ? -53.214 4.769 -76.932 1.00 24.51 146 VAL C CA 1
ATOM 5924 C C . VAL C 1 146 ? -53.093 4.180 -75.518 1.00 24.16 146 VAL C C 1
ATOM 5925 O O . VAL C 1 146 ? -53.862 4.536 -74.623 1.00 24.08 146 VAL C O 1
ATOM 5929 N N . GLY C 1 147 ? -52.125 3.278 -75.335 1.00 23.82 147 GLY C N 1
ATOM 5930 C CA . GLY C 1 147 ? -51.769 2.743 -74.010 1.00 23.39 147 GLY C CA 1
ATOM 5931 C C . GLY C 1 147 ? -50.781 3.643 -73.278 1.00 23.01 147 GLY C C 1
ATOM 5932 O O . GLY C 1 147 ? -50.336 4.650 -73.833 1.00 22.92 147 GLY C O 1
ATOM 5933 N N . LEU C 1 148 ? -50.429 3.283 -72.039 1.00 22.68 148 LEU C N 1
ATOM 5934 C CA . LEU C 1 148 ? -49.592 4.150 -71.191 1.00 22.36 148 LEU C CA 1
ATOM 5935 C C . LEU C 1 148 ? -48.704 3.419 -70.168 1.00 22.14 148 LEU C C 1
ATOM 5936 O O . LEU C 1 148 ? -49.152 2.486 -69.498 1.00 21.97 148 LEU C O 1
ATOM 5941 N N . VAL C 1 149 ? -47.445 3.859 -70.073 1.00 21.90 149 VAL C N 1
ATOM 5942 C CA . VAL C 1 149 ? -46.517 3.469 -68.998 1.00 21.76 149 VAL C CA 1
ATOM 5943 C C . VAL C 1 149 ? -46.123 4.732 -68.208 1.00 21.68 149 VAL C C 1
ATOM 5944 O O . VAL C 1 149 ? -45.529 5.659 -68.768 1.00 21.54 149 VAL C O 1
ATOM 5948 N N . HIS C 1 150 ? -46.445 4.748 -66.913 1.00 21.51 150 HIS C N 1
ATOM 5949 C CA . HIS C 1 150 ? -46.365 5.959 -66.082 1.00 21.34 150 HIS C CA 1
ATOM 5950 C C . HIS C 1 150 ? -45.577 5.732 -64.779 1.00 21.21 150 HIS C C 1
ATOM 5951 O O . HIS C 1 150 ? -45.945 4.883 -63.963 1.00 21.16 150 HIS C O 1
ATOM 5958 N N . VAL C 1 151 ? -44.493 6.495 -64.604 1.00 21.06 151 VAL C N 1
ATOM 5959 C CA . VAL C 1 151 ? -43.623 6.408 -63.416 1.00 20.86 151 VAL C CA 1
ATOM 5960 C C . VAL C 1 151 ? -43.772 7.667 -62.538 1.00 20.81 151 VAL C C 1
ATOM 5961 O O . VAL C 1 151 ? -43.548 8.787 -63.010 1.00 20.55 151 VAL C O 1
ATOM 5965 N N . ASP C 1 152 ? -44.133 7.475 -61.265 1.00 20.78 152 ASP C N 1
ATOM 5966 C CA . ASP C 1 152 ? -44.434 8.593 -60.350 1.00 20.79 152 ASP C CA 1
ATOM 5967 C C . ASP C 1 152 ? -44.485 8.136 -58.885 1.00 20.87 152 ASP C C 1
ATOM 5968 O O . ASP C 1 152 ? -44.601 6.942 -58.600 1.00 20.90 152 ASP C O 1
ATOM 5973 N N . ALA C 1 153 ? -44.395 9.094 -57.965 1.00 20.95 153 ALA C N 1
ATOM 5974 C CA . ALA C 1 153 ? -44.652 8.844 -56.545 1.00 21.14 153 ALA C CA 1
ATOM 5975 C C . ALA C 1 153 ? -46.099 9.192 -56.182 1.00 21.28 153 ALA C C 1
ATOM 5976 O O . ALA C 1 153 ? -46.556 8.897 -55.072 1.00 21.25 153 ALA C O 1
ATOM 5978 N N . HIS C 1 154 ? -46.807 9.808 -57.131 1.00 21.40 154 HIS C N 1
ATOM 5979 C CA . HIS C 1 154 ? -48.186 10.273 -56.940 1.00 21.67 154 HIS C CA 1
ATOM 5980 C C . HIS C 1 154 ? -49.122 9.727 -58.025 1.00 21.88 154 HIS C C 1
ATOM 5981 O O . HIS C 1 154 ? -48.678 9.399 -59.128 1.00 21.83 154 HIS C O 1
ATOM 5988 N N . ALA C 1 155 ? -50.416 9.653 -57.714 1.00 22.21 155 ALA C N 1
ATOM 5989 C CA . ALA C 1 155 ? -51.417 9.121 -58.647 1.00 22.54 155 ALA C CA 1
ATOM 5990 C C . ALA C 1 155 ? -51.900 10.135 -59.696 1.00 22.77 155 ALA C C 1
ATOM 5991 O O . ALA C 1 155 ? -52.202 9.756 -60.832 1.00 22.79 155 ALA C O 1
ATOM 5993 N N . ASP C 1 156 ? -51.968 11.411 -59.307 1.00 23.04 156 ASP C N 1
ATOM 5994 C CA . ASP C 1 156 ? -52.406 12.517 -60.182 1.00 23.33 156 ASP C CA 1
ATOM 5995 C C . ASP C 1 156 ? -53.815 12.330 -60.787 1.00 23.70 156 ASP C C 1
ATOM 5996 O O . ASP C 1 156 ? -54.014 12.525 -61.992 1.00 23.62 156 ASP C O 1
ATOM 6001 N N . VAL C 1 157 ? -54.783 11.960 -59.945 1.00 24.16 157 VAL C N 1
ATOM 6002 C CA . VAL C 1 157 ? -56.178 11.767 -60.383 1.00 24.71 157 VAL C CA 1
ATOM 6003 C C . VAL C 1 157 ? -57.213 12.603 -59.602 1.00 25.13 157 VAL C C 1
ATOM 6004 O O . VAL C 1 157 ? -58.372 12.197 -59.465 1.00 25.26 157 VAL C O 1
ATOM 6008 N N . ASN C 1 158 ? -56.796 13.767 -59.107 1.00 25.64 158 ASN C N 1
ATOM 6009 C CA . ASN C 1 158 ? -57.693 14.683 -58.390 1.00 26.20 158 ASN C CA 1
ATOM 6010 C C . ASN C 1 158 ? -58.772 15.295 -59.289 1.00 26.55 158 ASN C C 1
ATOM 6011 O O . ASN C 1 158 ? -58.571 15.441 -60.497 1.00 26.59 158 ASN C O 1
ATOM 6016 N N . ASP C 1 159 ? -59.914 15.646 -58.696 1.00 27.05 159 ASP C N 1
ATOM 6017 C CA . ASP C 1 159 ? -60.983 16.334 -59.428 1.00 27.49 159 ASP C CA 1
ATOM 6018 C C . ASP C 1 159 ? -60.727 17.840 -59.513 1.00 27.61 159 ASP C C 1
ATOM 6019 O O . ASP C 1 159 ? -60.993 18.459 -60.547 1.00 27.60 159 ASP C O 1
ATOM 6024 N N . HIS C 1 160 ? -60.213 18.422 -58.428 1.00 27.78 160 HIS C N 1
ATOM 6025 C CA . HIS C 1 160 ? -59.893 19.853 -58.387 1.00 27.96 160 HIS C CA 1
ATOM 6026 C C . HIS C 1 160 ? -58.716 20.184 -57.457 1.00 28.03 160 HIS C C 1
ATOM 6027 O O . HIS C 1 160 ? -58.358 19.394 -56.579 1.00 28.00 160 HIS C O 1
ATOM 6034 N N . MET C 1 161 ? -58.117 21.354 -57.678 1.00 28.12 161 MET C N 1
ATOM 6035 C CA . MET C 1 161 ? -57.116 21.929 -56.777 1.00 28.18 161 MET C CA 1
ATOM 6036 C C . MET C 1 161 ? -57.469 23.396 -56.508 1.00 28.20 161 MET C C 1
ATOM 6037 O O . MET C 1 161 ? -57.421 24.231 -57.418 1.00 28.22 161 MET C O 1
ATOM 6042 N N . PHE C 1 162 ? -57.841 23.689 -55.259 1.00 28.17 162 PHE C N 1
ATOM 6043 C CA . PHE C 1 162 ? -58.338 25.013 -54.837 1.00 28.32 162 PHE C CA 1
ATOM 6044 C C . PHE C 1 162 ? -59.579 25.467 -55.633 1.00 28.39 162 PHE C C 1
ATOM 6045 O O . PHE C 1 162 ? -59.855 26.663 -55.758 1.00 28.35 162 PHE C O 1
ATOM 6053 N N . GLY C 1 163 ? -60.324 24.496 -56.163 1.00 28.50 163 GLY C N 1
ATOM 6054 C CA . GLY C 1 163 ? -61.548 24.764 -56.920 1.00 28.61 163 GLY C CA 1
ATOM 6055 C C . GLY C 1 163 ? -61.390 24.801 -58.432 1.00 28.75 163 GLY C C 1
ATOM 6056 O O . GLY C 1 163 ? -62.374 24.979 -59.156 1.00 28.82 163 GLY C O 1
ATOM 6057 N N . GLU C 1 164 ? -60.158 24.627 -58.911 1.00 28.75 164 GLU C N 1
ATOM 6058 C CA . GLU C 1 164 ? -59.852 24.719 -60.343 1.00 28.81 164 GLU C CA 1
ATOM 6059 C C . GLU C 1 164 ? -59.660 23.346 -60.990 1.00 28.77 164 GLU C C 1
ATOM 6060 O O . GLU C 1 164 ? -59.036 22.457 -60.406 1.00 28.75 164 GLU C O 1
ATOM 6075 N N . ILE C 1 166 ? -58.062 22.558 -64.001 1.00 28.13 166 ILE C N 1
ATOM 6076 C CA . ILE C 1 166 ? -56.793 22.333 -64.706 1.00 27.89 166 ILE C CA 1
ATOM 6077 C C . ILE C 1 166 ? -55.577 22.713 -63.848 1.00 27.72 166 ILE C C 1
ATOM 6078 O O . ILE C 1 166 ? -55.321 23.895 -63.600 1.00 27.61 166 ILE C O 1
ATOM 6083 N N . ALA C 1 167 ? -54.847 21.691 -63.399 1.00 27.46 167 ALA C N 1
ATOM 6084 C CA . ALA C 1 167 ? -53.645 21.845 -62.572 1.00 27.33 167 ALA C CA 1
ATOM 6085 C C . ALA C 1 167 ? -52.752 20.607 -62.719 1.00 27.23 167 ALA C C 1
ATOM 6086 O O . ALA C 1 167 ? -53.145 19.633 -63.368 1.00 27.24 167 ALA C O 1
ATOM 6088 N N . HIS C 1 168 ? -51.563 20.640 -62.114 1.00 27.01 168 HIS C N 1
ATOM 6089 C CA . HIS C 1 168 ? -50.561 19.579 -62.321 1.00 26.87 168 HIS C CA 1
ATOM 6090 C C . HIS C 1 168 ? -50.878 18.237 -61.640 1.00 26.76 168 HIS C C 1
ATOM 6091 O O . HIS C 1 168 ? -50.188 17.240 -61.872 1.00 26.78 168 HIS C O 1
ATOM 6098 N N . GLY C 1 169 ? -51.931 18.214 -60.824 1.00 26.60 169 GLY C N 1
ATOM 6099 C CA . GLY C 1 169 ? -52.368 16.989 -60.153 1.00 26.47 169 GLY C CA 1
ATOM 6100 C C . GLY C 1 169 ? -53.702 16.425 -60.623 1.00 26.30 169 GLY C C 1
ATOM 6101 O O . GLY C 1 169 ? -54.255 15.531 -59.978 1.00 26.22 169 GLY C O 1
ATOM 6102 N N . THR C 1 170 ? -54.219 16.940 -61.740 1.00 26.15 170 THR C N 1
ATOM 6103 C CA . THR C 1 170 ? -55.505 16.486 -62.296 1.00 26.05 170 THR C CA 1
ATOM 6104 C C . THR C 1 170 ? -55.382 15.909 -63.718 1.00 26.08 170 THR C C 1
ATOM 6105 O O . THR C 1 170 ? -56.384 15.502 -64.317 1.00 25.85 170 THR C O 1
ATOM 6109 N N . THR C 1 171 ? -54.153 15.868 -64.235 1.00 26.10 171 THR C N 1
ATOM 6110 C CA . THR C 1 171 ? -53.861 15.501 -65.632 1.00 26.22 171 THR C CA 1
ATOM 6111 C C . THR C 1 171 ? -54.553 14.228 -66.139 1.00 26.37 171 THR C C 1
ATOM 6112 O O . THR C 1 171 ? -55.243 14.259 -67.162 1.00 26.36 171 THR C O 1
ATOM 6116 N N . PHE C 1 172 ? -54.377 13.120 -65.421 1.00 26.49 172 PHE C N 1
ATOM 6117 C CA . PHE C 1 172 ? -54.861 11.818 -65.892 1.00 26.69 172 PHE C CA 1
ATOM 6118 C C . PHE C 1 172 ? -56.338 11.528 -65.578 1.00 26.99 172 PHE C C 1
ATOM 6119 O O . PHE C 1 172 ? -56.893 10.534 -66.056 1.00 26.95 172 PHE C O 1
ATOM 6127 N N . ARG C 1 173 ? -56.967 12.403 -64.794 1.00 27.28 173 ARG C N 1
ATOM 6128 C CA . ARG C 1 173 ? -58.414 12.352 -64.569 1.00 27.71 173 ARG C CA 1
ATOM 6129 C C . ARG C 1 173 ? -59.163 12.913 -65.783 1.00 27.81 173 ARG C C 1
ATOM 6130 O O . ARG C 1 173 ? -60.198 12.374 -66.187 1.00 27.81 173 ARG C O 1
ATOM 6138 N N . ARG C 1 174 ? -58.631 13.996 -66.351 1.00 27.94 174 ARG C N 1
ATOM 6139 C CA . ARG C 1 174 ? -59.206 14.638 -67.538 1.00 28.05 174 ARG C CA 1
ATOM 6140 C C . ARG C 1 174 ? -59.046 13.784 -68.798 1.00 28.03 174 ARG C C 1
ATOM 6141 O O . ARG C 1 174 ? -59.894 13.828 -69.693 1.00 27.90 174 ARG C O 1
ATOM 6149 N N . ALA C 1 175 ? -57.956 13.017 -68.855 1.00 28.06 175 ALA C N 1
ATOM 6150 C CA . ALA C 1 175 ? -57.647 12.150 -69.998 1.00 28.14 175 ALA C CA 1
ATOM 6151 C C . ALA C 1 175 ? -58.640 10.996 -70.160 1.00 28.23 175 ALA C C 1
ATOM 6152 O O . ALA C 1 175 ? -58.959 10.598 -71.285 1.00 28.21 175 ALA C O 1
ATOM 6154 N N . VAL C 1 176 ? -59.118 10.465 -69.035 1.00 28.30 176 VAL C N 1
ATOM 6155 C CA . VAL C 1 176 ? -60.123 9.397 -69.029 1.00 28.49 176 VAL C CA 1
ATOM 6156 C C . VAL C 1 176 ? -61.504 9.929 -69.441 1.00 28.60 176 VAL C C 1
ATOM 6157 O O . VAL C 1 176 ? -62.240 9.259 -70.174 1.00 28.56 176 VAL C O 1
ATOM 6161 N N . GLU C 1 177 ? -61.838 11.133 -68.973 1.00 28.75 177 GLU C N 1
ATOM 6162 C CA . GLU C 1 177 ? -63.117 11.783 -69.281 1.00 28.91 177 GLU C CA 1
ATOM 6163 C C . GLU C 1 177 ? -63.286 12.105 -70.765 1.00 28.87 177 GLU C C 1
ATOM 6164 O O . GLU C 1 177 ? -64.389 11.993 -71.308 1.00 28.85 177 GLU C O 1
ATOM 6170 N N . GLU C 1 178 ? -62.190 12.507 -71.407 1.00 28.77 178 GLU C N 1
ATOM 6171 C CA . GLU C 1 178 ? -62.202 12.943 -72.806 1.00 28.72 178 GLU C CA 1
ATOM 6172 C C . GLU C 1 178 ? -62.006 11.795 -73.808 1.00 28.69 178 GLU C C 1
ATOM 6173 O O . GLU C 1 178 ? -61.951 12.030 -75.019 1.00 28.67 178 GLU C O 1
ATOM 6179 N N . ASP C 1 179 ? -61.911 10.565 -73.295 1.00 28.61 179 ASP C N 1
ATOM 6180 C CA . ASP C 1 179 ? -61.740 9.350 -74.111 1.00 28.58 179 ASP C CA 1
ATOM 6181 C C . ASP C 1 179 ? -60.447 9.327 -74.941 1.00 28.35 179 ASP C C 1
ATOM 6182 O O . ASP C 1 179 ? -60.478 9.095 -76.155 1.00 28.21 179 ASP C O 1
ATOM 6187 N N . LEU C 1 180 ? -59.317 9.553 -74.274 1.00 28.06 180 LEU C N 1
ATOM 6188 C CA . LEU C 1 180 ? -58.012 9.593 -74.942 1.00 27.85 180 LEU C CA 1
ATOM 6189 C C . LEU C 1 180 ? -57.190 8.306 -74.778 1.00 27.74 180 LEU C C 1
ATOM 6190 O O . LEU C 1 180 ? -56.208 8.103 -75.497 1.00 27.65 180 LEU C O 1
ATOM 6195 N N . LEU C 1 181 ? -57.594 7.442 -73.844 1.00 27.66 181 LEU C N 1
ATOM 6196 C CA . LEU C 1 181 ? -56.826 6.231 -73.511 1.00 27.54 181 LEU C CA 1
ATOM 6197 C C . LEU C 1 181 ? -57.626 4.926 -73.641 1.00 27.56 181 LEU C C 1
ATOM 6198 O O . LEU C 1 181 ? -58.857 4.930 -73.564 1.00 27.49 181 LEU C O 1
ATOM 6203 N N . ASP C 1 182 ? -56.908 3.819 -73.843 1.00 27.64 182 ASP C N 1
ATOM 6204 C CA . ASP C 1 182 ? -57.471 2.468 -73.730 1.00 27.72 182 ASP C CA 1
ATOM 6205 C C . ASP C 1 182 ? -57.210 1.969 -72.307 1.00 27.65 182 ASP C C 1
ATOM 6206 O O . ASP C 1 182 ? -56.085 1.591 -71.967 1.00 27.52 182 ASP C O 1
ATOM 6211 N N . CYS C 1 183 ? -58.264 1.965 -71.491 1.00 27.54 183 CYS C N 1
ATOM 6212 C CA . CYS C 1 183 ? -58.165 1.717 -70.045 1.00 27.57 183 CYS C CA 1
ATOM 6213 C C . CYS C 1 183 ? -57.624 0.339 -69.635 1.00 27.26 183 CYS C C 1
ATOM 6214 O O . CYS C 1 183 ? -57.181 0.160 -68.497 1.00 27.33 183 CYS C O 1
ATOM 6217 N N . ASP C 1 184 ? -57.653 -0.622 -70.557 1.00 26.93 184 ASP C N 1
ATOM 6218 C CA . ASP C 1 184 ? -57.177 -1.980 -70.277 1.00 26.58 184 ASP C CA 1
ATOM 6219 C C . ASP C 1 184 ? -55.683 -2.193 -70.570 1.00 26.13 184 ASP C C 1
ATOM 6220 O O . ASP C 1 184 ? -55.166 -3.300 -70.386 1.00 25.95 184 ASP C O 1
ATOM 6225 N N . ARG C 1 185 ? -54.997 -1.139 -71.017 1.00 25.59 185 ARG C N 1
ATOM 6226 C CA . ARG C 1 185 ? -53.562 -1.211 -71.332 1.00 25.14 185 ARG C CA 1
ATOM 6227 C C . ARG C 1 185 ? -52.739 -0.127 -70.609 1.00 24.84 185 ARG C C 1
ATOM 6228 O O . ARG C 1 185 ? -51.942 0.574 -71.239 1.00 24.59 185 ARG C O 1
ATOM 6236 N N . VAL C 1 186 ? -52.928 -0.005 -69.290 1.00 24.46 186 VAL C N 1
ATOM 6237 C CA . VAL C 1 186 ? -52.268 1.042 -68.480 1.00 24.12 186 VAL C CA 1
ATOM 6238 C C . VAL C 1 186 ? -51.631 0.485 -67.190 1.00 23.91 186 VAL C C 1
ATOM 6239 O O . VAL C 1 186 ? -52.228 -0.357 -66.514 1.00 23.81 186 VAL C O 1
ATOM 6243 N N . VAL C 1 187 ? -50.426 0.967 -66.860 1.00 23.59 187 VAL C N 1
ATOM 6244 C CA . VAL C 1 187 ? -49.699 0.586 -65.629 1.00 23.25 187 VAL C CA 1
ATOM 6245 C C . VAL C 1 187 ? -49.066 1.813 -64.931 1.00 23.07 187 VAL C C 1
ATOM 6246 O O . VAL C 1 187 ? -48.459 2.661 -65.590 1.00 23.04 187 VAL C O 1
ATOM 6250 N N . GLN C 1 188 ? -49.207 1.889 -63.603 1.00 22.80 188 GLN C N 1
ATOM 6251 C CA . GLN C 1 188 ? -48.591 2.946 -62.778 1.00 22.61 188 GLN C CA 1
ATOM 6252 C C . GLN C 1 188 ? -47.598 2.350 -61.766 1.00 22.50 188 GLN C C 1
ATOM 6253 O O . GLN C 1 188 ? -47.947 1.427 -61.023 1.00 22.49 188 GLN C O 1
ATOM 6259 N N . ILE C 1 189 ? -46.375 2.886 -61.730 1.00 22.24 189 ILE C N 1
ATOM 6260 C CA . ILE C 1 189 ? -45.289 2.328 -60.898 1.00 21.96 189 ILE C CA 1
ATOM 6261 C C . ILE C 1 189 ? -44.651 3.340 -59.928 1.00 21.79 189 ILE C C 1
ATOM 6262 O O . ILE C 1 189 ? -44.099 4.357 -60.361 1.00 21.70 189 ILE C O 1
ATOM 6267 N N . GLY C 1 190 ? -44.734 3.054 -58.625 1.00 21.58 190 GLY C N 1
ATOM 6268 C CA . GLY C 1 190 ? -43.946 3.767 -57.607 1.00 21.29 190 GLY C CA 1
ATOM 6269 C C . GLY C 1 190 ? -44.642 4.590 -56.527 1.00 21.15 190 GLY C C 1
ATOM 6270 O O . GLY C 1 190 ? -43.989 5.387 -55.846 1.00 21.20 190 GLY C O 1
ATOM 6271 N N . LEU C 1 191 ? -45.946 4.389 -56.343 1.00 20.88 191 LEU C N 1
ATOM 6272 C CA . LEU C 1 191 ? -46.751 5.233 -55.442 1.00 20.66 191 LEU C CA 1
ATOM 6273 C C . LEU C 1 191 ? -46.496 4.960 -53.948 1.00 20.53 191 LEU C C 1
ATOM 6274 O O . LEU C 1 191 ? -46.325 3.805 -53.549 1.00 20.32 191 LEU C O 1
ATOM 6279 N N . ARG C 1 192 ? -46.478 6.026 -53.139 1.00 20.34 192 ARG C N 1
ATOM 6280 C CA . ARG C 1 192 ? -46.132 5.938 -51.702 1.00 20.43 192 ARG C CA 1
ATOM 6281 C C . ARG C 1 192 ? -46.647 7.110 -50.834 1.00 20.73 192 ARG C C 1
ATOM 6282 O O . ARG C 1 192 ? -47.413 7.951 -51.311 1.00 20.83 192 ARG C O 1
ATOM 6290 N N . ALA C 1 193 ? -46.240 7.131 -49.558 1.00 20.99 193 ALA C N 1
ATOM 6291 C CA . ALA C 1 193 ? -46.513 8.230 -48.594 1.00 21.39 193 ALA C CA 1
ATOM 6292 C C . ALA C 1 193 ? -47.951 8.328 -48.025 1.00 21.57 193 ALA C C 1
ATOM 6293 O O . ALA C 1 193 ? -48.624 7.305 -47.872 1.00 21.56 193 ALA C O 1
ATOM 6295 N N . GLN C 1 194 ? -48.400 9.547 -47.698 1.00 21.87 194 GLN C N 1
ATOM 6296 C CA . GLN C 1 194 ? -49.674 9.762 -46.977 1.00 22.19 194 GLN C CA 1
ATOM 6297 C C . GLN C 1 194 ? -50.826 10.309 -47.835 1.00 22.50 194 GLN C C 1
ATOM 6298 O O . GLN C 1 194 ? -50.601 10.892 -48.900 1.00 22.50 194 GLN C O 1
ATOM 6304 N N . GLY C 1 195 ? -52.056 10.129 -47.341 1.00 22.82 195 GLY C N 1
ATOM 6305 C CA . GLY C 1 195 ? -53.275 10.609 -48.008 1.00 23.31 195 GLY C CA 1
ATOM 6306 C C . GLY C 1 195 ? -54.422 10.911 -47.050 1.00 23.71 195 GLY C C 1
ATOM 6307 O O . GLY C 1 195 ? -54.196 11.366 -45.924 1.00 23.66 195 GLY C O 1
ATOM 6308 N N . TYR C 1 196 ? -55.654 10.656 -47.498 1.00 24.12 196 TYR C N 1
ATOM 6309 C CA . TYR C 1 196 ? -56.859 10.909 -46.692 1.00 24.60 196 TYR C CA 1
ATOM 6310 C C . TYR C 1 196 ? -57.718 9.660 -46.436 1.00 24.77 196 TYR C C 1
ATOM 6311 O O . TYR C 1 196 ? -58.173 9.437 -45.310 1.00 24.83 196 TYR C O 1
ATOM 6320 N N . THR C 1 197 ? -57.951 8.870 -47.487 1.00 24.95 197 THR C N 1
ATOM 6321 C CA . THR C 1 197 ? -58.719 7.618 -47.403 1.00 25.18 197 THR C CA 1
ATOM 6322 C C . THR C 1 197 ? -58.096 6.519 -48.271 1.00 25.26 197 THR C C 1
ATOM 6323 O O . THR C 1 197 ? -57.204 6.789 -49.079 1.00 25.30 197 THR C O 1
ATOM 6327 N N . ALA C 1 198 ? -58.578 5.286 -48.104 1.00 25.36 198 ALA C N 1
ATOM 6328 C CA . ALA C 1 198 ? -58.128 4.143 -48.909 1.00 25.45 198 ALA C CA 1
ATOM 6329 C C . ALA C 1 198 ? -58.454 4.295 -50.399 1.00 25.54 198 ALA C C 1
ATOM 6330 O O . ALA C 1 198 ? -57.731 3.773 -51.253 1.00 25.53 198 ALA C O 1
ATOM 6332 N N . GLU C 1 199 ? -59.535 5.016 -50.696 1.00 25.60 199 GLU C N 1
ATOM 6333 C CA . GLU C 1 199 ? -59.992 5.247 -52.073 1.00 25.75 199 GLU C CA 1
ATOM 6334 C C . GLU C 1 199 ? -59.030 6.055 -52.944 1.00 25.76 199 GLU C C 1
ATOM 6335 O O . GLU C 1 199 ? -59.170 6.077 -54.172 1.00 25.78 199 GLU C O 1
ATOM 6341 N N . ASP C 1 200 ? -58.066 6.718 -52.308 1.00 25.80 200 ASP C N 1
ATOM 6342 C CA . ASP C 1 200 ? -57.065 7.517 -53.021 1.00 25.86 200 ASP C CA 1
ATOM 6343 C C . ASP C 1 200 ? -56.210 6.681 -53.990 1.00 25.84 200 ASP C C 1
ATOM 6344 O O . ASP C 1 200 ? -55.691 7.212 -54.975 1.00 25.76 200 ASP C O 1
ATOM 6349 N N . PHE C 1 201 ? -56.082 5.381 -53.715 1.00 25.88 201 PHE C N 1
ATOM 6350 C CA . PHE C 1 201 ? -55.433 4.446 -54.645 1.00 25.91 201 PHE C CA 1
ATOM 6351 C C . PHE C 1 201 ? -56.421 3.479 -55.312 1.00 25.91 201 PHE C C 1
ATOM 6352 O O . PHE C 1 201 ? -56.134 2.934 -56.382 1.00 25.86 201 PHE C O 1
ATOM 6360 N N . ASN C 1 202 ? -57.575 3.266 -54.679 1.00 25.93 202 ASN C N 1
ATOM 6361 C CA . ASN C 1 202 ? -58.564 2.293 -55.164 1.00 25.94 202 ASN C CA 1
ATOM 6362 C C . ASN C 1 202 ? -59.338 2.699 -56.427 1.00 25.85 202 ASN C C 1
ATOM 6363 O O . ASN C 1 202 ? -59.835 1.831 -57.151 1.00 25.80 202 ASN C O 1
ATOM 6368 N N . TRP C 1 203 ? -59.437 4.004 -56.689 1.00 25.72 203 TRP C N 1
ATOM 6369 C CA . TRP C 1 203 ? -60.157 4.516 -57.865 1.00 25.63 203 TRP C CA 1
ATOM 6370 C C . TRP C 1 203 ? -59.561 4.005 -59.180 1.00 25.58 203 TRP C C 1
ATOM 6371 O O . TRP C 1 203 ? -60.300 3.626 -60.094 1.00 25.48 203 TRP C O 1
ATOM 6382 N N . SER C 1 204 ? -58.230 3.997 -59.257 1.00 25.56 204 SER C N 1
ATOM 6383 C CA . SER C 1 204 ? -57.503 3.566 -60.453 1.00 25.52 204 SER C CA 1
ATOM 6384 C C . SER C 1 204 ? -57.670 2.076 -60.757 1.00 25.59 204 SER C C 1
ATOM 6385 O O . SER C 1 204 ? -57.718 1.681 -61.926 1.00 25.45 204 SER C O 1
ATOM 6388 N N . ARG C 1 205 ? -57.756 1.261 -59.704 1.00 25.71 205 ARG C N 1
ATOM 6389 C CA . ARG C 1 205 ? -57.920 -0.191 -59.841 1.00 25.91 205 ARG C CA 1
ATOM 6390 C C . ARG C 1 205 ? -59.267 -0.567 -60.467 1.00 26.11 205 ARG C C 1
ATOM 6391 O O . ARG C 1 205 ? -59.343 -1.492 -61.280 1.00 26.13 205 ARG C O 1
ATOM 6410 N N . GLN C 1 207 ? -61.072 1.251 -62.510 1.00 26.67 207 GLN C N 1
ATOM 6411 C CA . GLN C 1 207 ? -61.119 1.695 -63.909 1.00 26.77 207 GLN C CA 1
ATOM 6412 C C . GLN C 1 207 ? -60.473 0.692 -64.868 1.00 26.64 207 GLN C C 1
ATOM 6413 O O . GLN C 1 207 ? -60.827 0.641 -66.049 1.00 26.63 207 GLN C O 1
ATOM 6419 N N . GLY C 1 208 ? -59.519 -0.087 -64.361 1.00 26.55 208 GLY C N 1
ATOM 6420 C CA . GLY C 1 208 ? -58.826 -1.095 -65.165 1.00 26.32 208 GLY C CA 1
ATOM 6421 C C . GLY C 1 208 ? -57.305 -1.080 -65.101 1.00 26.15 208 GLY C C 1
ATOM 6422 O O . GLY C 1 208 ? -56.656 -1.943 -65.699 1.00 26.18 208 GLY C O 1
ATOM 6423 N N . PHE C 1 209 ? -56.736 -0.113 -64.379 1.00 25.92 209 PHE C N 1
ATOM 6424 C CA . PHE C 1 209 ? -55.275 0.026 -64.263 1.00 25.79 209 PHE C CA 1
ATOM 6425 C C . PHE C 1 209 ? -54.660 -1.030 -63.336 1.00 25.57 209 PHE C C 1
ATOM 6426 O O . PHE C 1 209 ? -55.348 -1.583 -62.476 1.00 25.54 209 PHE C O 1
ATOM 6434 N N . ARG C 1 210 ? -53.364 -1.298 -63.514 1.00 25.33 210 ARG C N 1
ATOM 6435 C CA . ARG C 1 210 ? -52.583 -2.053 -62.525 1.00 25.06 210 ARG C CA 1
ATOM 6436 C C . ARG C 1 210 ? -51.699 -1.099 -61.721 1.00 24.81 210 ARG C C 1
ATOM 6437 O O . ARG C 1 210 ? -50.967 -0.288 -62.296 1.00 24.73 210 ARG C O 1
ATOM 6445 N N . VAL C 1 211 ? -51.769 -1.212 -60.395 1.00 24.51 211 VAL C N 1
ATOM 6446 C CA . VAL C 1 211 ? -51.023 -0.343 -59.480 1.00 24.24 211 VAL C CA 1
ATOM 6447 C C . VAL C 1 211 ? -49.882 -1.111 -58.798 1.00 24.08 211 VAL C C 1
ATOM 6448 O O . VAL C 1 211 ? -50.107 -2.159 -58.184 1.00 23.95 211 VAL C O 1
ATOM 6452 N N . VAL C 1 212 ? -48.663 -0.584 -58.919 1.00 23.81 212 VAL C N 1
ATOM 6453 C CA . VAL C 1 212 ? -47.475 -1.174 -58.289 1.00 23.58 212 VAL C CA 1
ATOM 6454 C C . VAL C 1 212 ? -46.866 -0.195 -57.274 1.00 23.39 212 VAL C C 1
ATOM 6455 O O . VAL C 1 212 ? -46.189 0.767 -57.654 1.00 23.36 212 VAL C O 1
ATOM 6459 N N . GLN C 1 213 ? -47.118 -0.442 -55.989 1.00 23.10 213 GLN C N 1
ATOM 6460 C CA . GLN C 1 213 ? -46.595 0.407 -54.911 1.00 22.96 213 GLN C CA 1
ATOM 6461 C C . GLN C 1 213 ? -45.091 0.197 -54.699 1.00 22.75 213 GLN C C 1
ATOM 6462 O O . GLN C 1 213 ? -44.532 -0.815 -55.131 1.00 22.68 213 GLN C O 1
ATOM 6468 N N . ALA C 1 214 ? -44.445 1.158 -54.036 1.00 22.51 214 ALA C N 1
ATOM 6469 C CA . ALA C 1 214 ? -42.998 1.109 -53.783 1.00 22.34 214 ALA C CA 1
ATOM 6470 C C . ALA C 1 214 ? -42.575 -0.085 -52.920 1.00 22.22 214 ALA C C 1
ATOM 6471 O O . ALA C 1 214 ? -41.485 -0.633 -53.106 1.00 22.05 214 ALA C O 1
ATOM 6473 N N . GLU C 1 215 ? -43.444 -0.480 -51.989 1.00 22.07 215 GLU C N 1
ATOM 6474 C CA . GLU C 1 215 ? -43.198 -1.623 -51.104 1.00 21.94 215 GLU C CA 1
ATOM 6475 C C . GLU C 1 215 ? -43.038 -2.952 -51.858 1.00 21.82 215 GLU C C 1
ATOM 6476 O O . GLU C 1 215 ? -42.345 -3.857 -51.384 1.00 21.78 215 GLU C O 1
ATOM 6482 N N . GLU C 1 216 ? -43.670 -3.056 -53.027 1.00 21.54 216 GLU C N 1
ATOM 6483 C CA . GLU C 1 216 ? -43.543 -4.235 -53.895 1.00 21.41 216 GLU C CA 1
ATOM 6484 C C . GLU C 1 216 ? -42.181 -4.279 -54.609 1.00 21.18 216 GLU C C 1
ATOM 6485 O O . GLU C 1 216 ? -41.756 -5.339 -55.080 1.00 20.98 216 GLU C O 1
ATOM 6491 N N . CYS C 1 217 ? -41.504 -3.132 -54.672 1.00 20.98 217 CYS C N 1
ATOM 6492 C CA . CYS C 1 217 ? -40.223 -3.002 -55.382 1.00 20.88 217 CYS C CA 1
ATOM 6493 C C . CYS C 1 217 ? -38.972 -3.145 -54.495 1.00 20.84 217 CYS C C 1
ATOM 6494 O O . CYS C 1 217 ? -37.885 -3.429 -55.008 1.00 20.87 217 CYS C O 1
ATOM 6497 N N . TRP C 1 218 ? -39.124 -2.954 -53.182 1.00 20.79 218 TRP C N 1
ATOM 6498 C CA . TRP C 1 218 ? -37.984 -2.970 -52.243 1.00 20.74 218 TRP C CA 1
ATOM 6499 C C . TRP C 1 218 ? -37.149 -4.262 -52.263 1.00 20.73 218 TRP C C 1
ATOM 6500 O O . TRP C 1 218 ? -37.694 -5.369 -52.232 1.00 20.52 218 TRP C O 1
ATOM 6511 N N . HIS C 1 219 ? -35.823 -4.093 -52.295 1.00 20.74 219 HIS C N 1
ATOM 6512 C CA . HIS C 1 219 ? -34.830 -5.187 -52.240 1.00 20.86 219 HIS C CA 1
ATOM 6513 C C . HIS C 1 219 ? -34.679 -6.073 -53.502 1.00 21.04 219 HIS C C 1
ATOM 6514 O O . HIS C 1 219 ? -34.029 -7.128 -53.423 1.00 20.98 219 HIS C O 1
ATOM 6532 N N . SER C 1 221 ? -34.553 -6.870 -58.157 1.00 21.39 221 SER C N 1
ATOM 6533 C CA . SER C 1 221 ? -34.393 -6.533 -59.577 1.00 21.52 221 SER C CA 1
ATOM 6534 C C . SER C 1 221 ? -35.756 -6.487 -60.265 1.00 21.61 221 SER C C 1
ATOM 6535 O O . SER C 1 221 ? -36.665 -7.241 -59.901 1.00 21.60 221 SER C O 1
ATOM 6538 N N . LEU C 1 222 ? -35.888 -5.612 -61.261 1.00 21.64 222 LEU C N 1
ATOM 6539 C CA . LEU C 1 222 ? -37.172 -5.402 -61.946 1.00 21.82 222 LEU C CA 1
ATOM 6540 C C . LEU C 1 222 ? -37.270 -6.040 -63.344 1.00 21.96 222 LEU C C 1
ATOM 6541 O O . LEU C 1 222 ? -38.193 -5.731 -64.103 1.00 21.96 222 LEU C O 1
ATOM 6546 N N . GLU C 1 223 ? -36.335 -6.934 -63.670 1.00 22.21 223 GLU C N 1
ATOM 6547 C CA . GLU C 1 223 ? -36.379 -7.686 -64.937 1.00 22.56 223 GLU C CA 1
ATOM 6548 C C . GLU C 1 223 ? -37.606 -8.604 -65.096 1.00 22.62 223 GLU C C 1
ATOM 6549 O O . GLU C 1 223 ? -38.215 -8.621 -66.170 1.00 22.62 223 GLU C O 1
ATOM 6555 N N . PRO C 1 224 ? -37.971 -9.373 -64.041 1.00 22.73 224 PRO C N 1
ATOM 6556 C CA . PRO C 1 224 ? -39.169 -10.220 -64.146 1.00 22.75 224 PRO C CA 1
ATOM 6557 C C . PRO C 1 224 ? -40.493 -9.448 -64.248 1.00 22.79 224 PRO C C 1
ATOM 6558 O O . PRO C 1 224 ? -41.418 -9.914 -64.918 1.00 22.71 224 PRO C O 1
ATOM 6562 N N . LEU C 1 225 ? -40.579 -8.289 -63.593 1.00 22.87 225 LEU C N 1
ATOM 6563 C CA . LEU C 1 225 ? -41.788 -7.454 -63.636 1.00 22.89 225 LEU C CA 1
ATOM 6564 C C . LEU C 1 225 ? -42.084 -6.905 -65.037 1.00 23.01 225 LEU C C 1
ATOM 6565 O O . LEU C 1 225 ? -43.242 -6.880 -65.465 1.00 22.94 225 LEU C O 1
ATOM 6570 N N . MET C 1 226 ? -41.037 -6.479 -65.743 1.00 23.15 226 MET C N 1
ATOM 6571 C CA . MET C 1 226 ? -41.188 -5.864 -67.067 1.00 23.35 226 MET C CA 1
ATOM 6572 C C . MET C 1 226 ? -41.662 -6.834 -68.154 1.00 23.64 226 MET C C 1
ATOM 6573 O O . MET C 1 226 ? -42.242 -6.408 -69.154 1.00 23.61 226 MET C O 1
ATOM 6578 N N . ALA C 1 227 ? -41.415 -8.128 -67.957 1.00 24.00 227 ALA C N 1
ATOM 6579 C CA . ALA C 1 227 ? -41.917 -9.158 -68.868 1.00 24.33 227 ALA C CA 1
ATOM 6580 C C . ALA C 1 227 ? -43.443 -9.268 -68.789 1.00 24.60 227 ALA C C 1
ATOM 6581 O O . ALA C 1 227 ? -44.110 -9.490 -69.804 1.00 24.49 227 ALA C O 1
ATOM 6583 N N . GLU C 1 228 ? -43.982 -9.103 -67.581 1.00 24.93 228 GLU C N 1
ATOM 6584 C CA . GLU C 1 228 ? -45.430 -9.109 -67.353 1.00 25.36 228 GLU C CA 1
ATOM 6585 C C . GLU C 1 228 ? -46.093 -7.837 -67.886 1.00 25.51 228 GLU C C 1
ATOM 6586 O O . GLU C 1 228 ? -47.251 -7.867 -68.314 1.00 25.45 228 GLU C O 1
ATOM 6592 N N . VAL C 1 229 ? -45.351 -6.729 -67.850 1.00 25.72 229 VAL C N 1
ATOM 6593 C CA . VAL C 1 229 ? -45.833 -5.426 -68.325 1.00 25.97 229 VAL C CA 1
ATOM 6594 C C . VAL C 1 229 ? -46.008 -5.404 -69.850 1.00 26.26 229 VAL C C 1
ATOM 6595 O O . VAL C 1 229 ? -47.009 -4.885 -70.354 1.00 26.25 229 VAL C O 1
ATOM 6599 N N . ARG C 1 230 ? -45.042 -5.977 -70.572 1.00 26.59 230 ARG C N 1
ATOM 6600 C CA . ARG C 1 230 ? -45.090 -6.043 -72.042 1.00 26.93 230 ARG C CA 1
ATOM 6601 C C . ARG C 1 230 ? -46.323 -6.801 -72.549 1.00 27.24 230 ARG C C 1
ATOM 6602 O O . ARG C 1 230 ? -46.906 -6.440 -73.575 1.00 27.23 230 ARG C O 1
ATOM 6610 N N . GLU C 1 231 ? -46.708 -7.845 -71.816 1.00 27.50 231 GLU C N 1
ATOM 6611 C CA . GLU C 1 231 ? -47.907 -8.631 -72.112 1.00 27.92 231 GLU C CA 1
ATOM 6612 C C . GLU C 1 231 ? -49.212 -7.855 -71.930 1.00 27.82 231 GLU C C 1
ATOM 6613 O O . GLU C 1 231 ? -50.165 -8.052 -72.687 1.00 27.90 231 GLU C O 1
ATOM 6628 N N . VAL C 1 233 ? -49.670 -4.281 -71.915 1.00 27.31 233 VAL C N 1
ATOM 6629 C CA . VAL C 1 233 ? -49.845 -3.046 -72.701 1.00 27.14 233 VAL C CA 1
ATOM 6630 C C . VAL C 1 233 ? -49.631 -3.203 -74.215 1.00 27.08 233 VAL C C 1
ATOM 6631 O O . VAL C 1 233 ? -49.953 -2.295 -74.986 1.00 27.07 233 VAL C O 1
ATOM 6635 N N . GLY C 1 234 ? -49.096 -4.350 -74.632 1.00 26.97 234 GLY C N 1
ATOM 6636 C CA . GLY C 1 234 ? -48.841 -4.625 -76.049 1.00 26.89 234 GLY C CA 1
ATOM 6637 C C . GLY C 1 234 ? -50.103 -4.793 -76.880 1.00 26.78 234 GLY C C 1
ATOM 6638 O O . GLY C 1 234 ? -51.184 -5.038 -76.342 1.00 26.87 234 GLY C O 1
ATOM 6639 N N . GLY C 1 235 ? -49.961 -4.657 -78.196 1.00 26.71 235 GLY C N 1
ATOM 6640 C CA . GLY C 1 235 ? -51.084 -4.814 -79.122 1.00 26.49 235 GLY C CA 1
ATOM 6641 C C . GLY C 1 235 ? -51.416 -3.587 -79.956 1.00 26.30 235 GLY C C 1
ATOM 6642 O O . GLY C 1 235 ? -52.198 -3.674 -80.905 1.00 26.49 235 GLY C O 1
ATOM 6643 N N . GLY C 1 236 ? -50.826 -2.446 -79.600 1.00 25.95 236 GLY C N 1
ATOM 6644 C CA . GLY C 1 236 ? -51.057 -1.178 -80.299 1.00 25.49 236 GLY C CA 1
ATOM 6645 C C . GLY C 1 236 ? -50.043 -0.109 -79.916 1.00 25.14 236 GLY C C 1
ATOM 6646 O O . GLY C 1 236 ? -49.020 -0.424 -79.301 1.00 25.14 236 GLY C O 1
ATOM 6647 N N . PRO C 1 237 ? -50.315 1.164 -80.276 1.00 24.86 237 PRO C N 1
ATOM 6648 C CA . PRO C 1 237 ? -49.410 2.282 -79.955 1.00 24.58 237 PRO C CA 1
ATOM 6649 C C . PRO C 1 237 ? -49.390 2.638 -78.462 1.00 24.26 237 PRO C C 1
ATOM 6650 O O . PRO C 1 237 ? -50.395 2.448 -77.772 1.00 24.29 237 PRO C O 1
ATOM 6654 N N . VAL C 1 238 ? -48.256 3.157 -77.984 1.00 23.82 238 VAL C N 1
ATOM 6655 C CA . VAL C 1 238 ? -48.054 3.455 -76.552 1.00 23.34 238 VAL C CA 1
ATOM 6656 C C . VAL C 1 238 ? -47.196 4.716 -76.298 1.00 22.99 238 VAL C C 1
ATOM 6657 O O . VAL C 1 238 ? -46.272 5.016 -77.062 1.00 22.86 238 VAL C O 1
ATOM 6661 N N . TYR C 1 239 ? -47.524 5.441 -75.225 1.00 22.52 239 TYR C N 1
ATOM 6662 C CA . TYR C 1 239 ? -46.802 6.653 -74.799 1.00 22.16 239 TYR C CA 1
ATOM 6663 C C . TYR C 1 239 ? -46.083 6.411 -73.459 1.00 21.79 239 TYR C C 1
ATOM 6664 O O . TYR C 1 239 ? -46.552 5.619 -72.635 1.00 21.69 239 TYR C O 1
ATOM 6673 N N . LEU C 1 240 ? -44.953 7.092 -73.250 1.00 21.33 240 LEU C N 1
ATOM 6674 C CA . LEU C 1 240 ? -44.148 6.955 -72.022 1.00 21.03 240 LEU C CA 1
ATOM 6675 C C . LEU C 1 240 ? -43.946 8.295 -71.292 1.00 20.77 240 LEU C C 1
ATOM 6676 O O . LEU C 1 240 ? -43.452 9.258 -71.884 1.00 20.75 240 LEU C O 1
ATOM 6681 N N . SER C 1 241 ? -44.313 8.341 -70.009 1.00 20.38 241 SER C N 1
ATOM 6682 C CA . SER C 1 241 ? -44.241 9.576 -69.206 1.00 20.08 241 SER C CA 1
ATOM 6683 C C . SER C 1 241 ? -43.527 9.371 -67.857 1.00 19.88 241 SER C C 1
ATOM 6684 O O . SER C 1 241 ? -43.957 8.549 -67.042 1.00 19.64 241 SER C O 1
ATOM 6687 N N . PHE C 1 242 ? -42.455 10.139 -67.631 1.00 19.63 242 PHE C N 1
ATOM 6688 C CA . PHE C 1 242 ? -41.552 9.956 -66.481 1.00 19.49 242 PHE C CA 1
ATOM 6689 C C . PHE C 1 242 ? -41.460 11.205 -65.579 1.00 19.33 242 PHE C C 1
ATOM 6690 O O . PHE C 1 242 ? -40.883 12.221 -65.976 1.00 19.34 242 PHE C O 1
ATOM 6698 N N . ASP C 1 243 ? -42.028 11.116 -64.372 1.00 19.09 243 ASP C N 1
ATOM 6699 C CA . ASP C 1 243 ? -41.887 12.149 -63.330 1.00 18.90 243 ASP C CA 1
ATOM 6700 C C . ASP C 1 243 ? -40.641 11.822 -62.502 1.00 18.86 243 ASP C C 1
ATOM 6701 O O . ASP C 1 243 ? -40.509 10.707 -61.986 1.00 18.82 243 ASP C O 1
ATOM 6706 N N . ILE C 1 244 ? -39.740 12.797 -62.372 1.00 18.75 244 ILE C N 1
ATOM 6707 C CA . ILE C 1 244 ? -38.451 12.597 -61.690 1.00 18.68 244 ILE C CA 1
ATOM 6708 C C . ILE C 1 244 ? -38.576 12.328 -60.177 1.00 18.62 244 ILE C C 1
ATOM 6709 O O . ILE C 1 244 ? -37.695 11.695 -59.591 1.00 18.75 244 ILE C O 1
ATOM 6714 N N . ASP C 1 245 ? -39.668 12.783 -59.558 1.00 18.53 245 ASP C N 1
ATOM 6715 C CA . ASP C 1 245 ? -39.876 12.566 -58.117 1.00 18.45 245 ASP C CA 1
ATOM 6716 C C . ASP C 1 245 ? -40.201 11.113 -57.747 1.00 18.39 245 ASP C C 1
ATOM 6717 O O . ASP C 1 245 ? -40.369 10.784 -56.570 1.00 18.38 245 ASP C O 1
ATOM 6722 N N . GLY C 1 246 ? -40.270 10.249 -58.760 1.00 18.30 246 GLY C N 1
ATOM 6723 C CA . GLY C 1 246 ? -40.395 8.803 -58.555 1.00 18.29 246 GLY C CA 1
ATOM 6724 C C . GLY C 1 246 ? -39.136 8.172 -57.974 1.00 18.26 246 GLY C C 1
ATOM 6725 O O . GLY C 1 246 ? -39.202 7.122 -57.329 1.00 18.11 246 GLY C O 1
ATOM 6726 N N . ILE C 1 247 ? -37.993 8.820 -58.206 1.00 18.33 247 ILE C N 1
ATOM 6727 C CA . ILE C 1 247 ? -36.689 8.376 -57.692 1.00 18.43 247 ILE C CA 1
ATOM 6728 C C . ILE C 1 247 ? -36.386 8.997 -56.313 1.00 18.48 247 ILE C C 1
ATOM 6729 O O . ILE C 1 247 ? -36.750 10.147 -56.055 1.00 18.34 247 ILE C O 1
ATOM 6734 N N . ASP C 1 248 ? -35.732 8.215 -55.447 1.00 18.52 248 ASP C N 1
ATOM 6735 C CA . ASP C 1 248 ? -35.313 8.619 -54.088 1.00 18.65 248 ASP C CA 1
ATOM 6736 C C . ASP C 1 248 ? -34.515 9.940 -54.074 1.00 18.64 248 ASP C C 1
ATOM 6737 O O . ASP C 1 248 ? -33.638 10.133 -54.918 1.00 18.69 248 ASP C O 1
ATOM 6742 N N . PRO C 1 249 ? -34.824 10.850 -53.119 1.00 18.54 249 PRO C N 1
ATOM 6743 C CA . PRO C 1 249 ? -34.158 12.162 -52.990 1.00 18.55 249 PRO C CA 1
ATOM 6744 C C . PRO C 1 249 ? -32.633 12.153 -52.761 1.00 18.49 249 PRO C C 1
ATOM 6745 O O . PRO C 1 249 ? -32.001 13.211 -52.841 1.00 18.49 249 PRO C O 1
ATOM 6749 N N . ALA C 1 250 ? -32.050 10.988 -52.484 1.00 18.44 250 ALA C N 1
ATOM 6750 C CA . ALA C 1 250 ? -30.592 10.862 -52.376 1.00 18.37 250 ALA C CA 1
ATOM 6751 C C . ALA C 1 250 ? -29.896 11.058 -53.732 1.00 18.40 250 ALA C C 1
ATOM 6752 O O . ALA C 1 250 ? -28.741 11.491 -53.789 1.00 18.27 250 ALA C O 1
ATOM 6754 N N . TRP C 1 251 ? -30.611 10.733 -54.811 1.00 18.38 251 TRP C N 1
ATOM 6755 C CA . TRP C 1 251 ? -30.107 10.875 -56.181 1.00 18.38 251 TRP C CA 1
ATOM 6756 C C . TRP C 1 251 ? -30.685 12.103 -56.914 1.00 18.31 251 TRP C C 1
ATOM 6757 O O . TRP C 1 251 ? -30.064 12.617 -57.853 1.00 18.24 251 TRP C O 1
ATOM 6768 N N . ALA C 1 252 ? -31.866 12.565 -56.493 1.00 18.13 252 ALA C N 1
ATOM 6769 C CA . ALA C 1 252 ? -32.548 13.690 -57.156 1.00 17.94 252 ALA C CA 1
ATOM 6770 C C . ALA C 1 252 ? -33.229 14.687 -56.194 1.00 17.83 252 ALA C C 1
ATOM 6771 O O . ALA C 1 252 ? -34.459 14.706 -56.086 1.00 17.66 252 ALA C O 1
ATOM 6773 N N . PRO C 1 253 ? -32.431 15.535 -55.511 1.00 17.76 253 PRO C N 1
ATOM 6774 C CA . PRO C 1 253 ? -32.990 16.500 -54.552 1.00 17.86 253 PRO C CA 1
ATOM 6775 C C . PRO C 1 253 ? -33.696 17.712 -55.184 1.00 17.91 253 PRO C C 1
ATOM 6776 O O . PRO C 1 253 ? -34.521 18.348 -54.524 1.00 17.89 253 PRO C O 1
ATOM 6780 N N . GLY C 1 254 ? -33.375 18.024 -56.438 1.00 17.92 254 GLY C N 1
ATOM 6781 C CA . GLY C 1 254 ? -33.916 19.210 -57.112 1.00 18.01 254 GLY C CA 1
ATOM 6782 C C . GLY C 1 254 ? -35.253 19.000 -57.803 1.00 18.08 254 GLY C C 1
ATOM 6783 O O . GLY C 1 254 ? -35.308 18.848 -59.027 1.00 18.03 254 GLY C O 1
ATOM 6784 N N . THR C 1 255 ? -36.330 18.998 -57.013 1.00 18.21 255 THR C N 1
ATOM 6785 C CA . THR C 1 255 ? -37.699 18.808 -57.519 1.00 18.21 255 THR C CA 1
ATOM 6786 C C . THR C 1 255 ? -38.742 19.466 -56.596 1.00 18.41 255 THR C C 1
ATOM 6787 O O . THR C 1 255 ? -38.436 19.817 -55.453 1.00 18.41 255 THR C O 1
ATOM 6791 N N . GLY C 1 256 ? -39.968 19.616 -57.096 1.00 18.55 256 GLY C N 1
ATOM 6792 C CA . GLY C 1 256 ? -41.021 20.371 -56.405 1.00 18.67 256 GLY C CA 1
ATOM 6793 C C . GLY C 1 256 ? -41.657 19.745 -55.172 1.00 18.79 256 GLY C C 1
ATOM 6794 O O . GLY C 1 256 ? -41.894 20.440 -54.178 1.00 18.58 256 GLY C O 1
ATOM 6795 N N . THR C 1 257 ? -41.951 18.444 -55.237 1.00 18.87 257 THR C N 1
ATOM 6796 C CA . THR C 1 257 ? -42.620 17.728 -54.138 1.00 19.01 257 THR C CA 1
ATOM 6797 C C . THR C 1 257 ? -41.956 16.371 -53.826 1.00 19.03 257 THR C C 1
ATOM 6798 O O . THR C 1 257 ? -42.430 15.332 -54.293 1.00 18.92 257 THR C O 1
ATOM 6802 N N . PRO C 1 258 ? -40.859 16.377 -53.035 1.00 18.97 258 PRO C N 1
ATOM 6803 C CA . PRO C 1 258 ? -40.093 15.153 -52.719 1.00 18.98 258 PRO C CA 1
ATOM 6804 C C . PRO C 1 258 ? -40.725 14.236 -51.657 1.00 19.02 258 PRO C C 1
ATOM 6805 O O . PRO C 1 258 ? -41.359 14.725 -50.716 1.00 19.04 258 PRO C O 1
ATOM 6809 N N . GLU C 1 259 ? -40.543 12.921 -51.821 1.00 18.93 259 GLU C N 1
ATOM 6810 C CA . GLU C 1 259 ? -41.068 11.903 -50.892 1.00 18.94 259 GLU C CA 1
ATOM 6811 C C . GLU C 1 259 ? -40.013 10.823 -50.586 1.00 18.81 259 GLU C C 1
ATOM 6812 O O . GLU C 1 259 ? -39.356 10.321 -51.499 1.00 18.79 259 GLU C O 1
ATOM 6818 N N . ILE C 1 260 ? -39.872 10.456 -49.310 1.00 18.64 260 ILE C N 1
ATOM 6819 C CA . ILE C 1 260 ? -38.814 9.519 -48.872 1.00 18.47 260 ILE C CA 1
ATOM 6820 C C . ILE C 1 260 ? -39.050 8.043 -49.247 1.00 18.35 260 ILE C C 1
ATOM 6821 O O . ILE C 1 260 ? -40.191 7.618 -49.457 1.00 18.28 260 ILE C O 1
ATOM 6826 N N . GLY C 1 261 ? -37.954 7.284 -49.335 1.00 18.18 261 GLY C N 1
ATOM 6827 C CA . GLY C 1 261 ? -37.980 5.830 -49.552 1.00 18.14 261 GLY C CA 1
ATOM 6828 C C . GLY C 1 261 ? -38.453 5.335 -50.910 1.00 18.05 261 GLY C C 1
ATOM 6829 O O . GLY C 1 261 ? -39.410 4.557 -50.988 1.00 18.04 261 GLY C O 1
ATOM 6830 N N . GLY C 1 262 ? -37.767 5.755 -51.974 1.00 17.94 262 GLY C N 1
ATOM 6831 C CA . GLY C 1 262 ? -38.185 5.446 -53.347 1.00 17.84 262 GLY C CA 1
ATOM 6832 C C . GLY C 1 262 ? -37.282 4.518 -54.148 1.00 17.82 262 GLY C C 1
ATOM 6833 O O . GLY C 1 262 ? -36.563 3.687 -53.585 1.00 17.57 262 GLY C O 1
ATOM 6834 N N . LEU C 1 263 ? -37.334 4.666 -55.473 1.00 17.75 263 LEU C N 1
ATOM 6835 C CA . LEU C 1 263 ? -36.586 3.817 -56.412 1.00 17.82 263 LEU C CA 1
ATOM 6836 C C . LEU C 1 263 ? -35.130 4.263 -56.584 1.00 17.85 263 LEU C C 1
ATOM 6837 O O . LEU C 1 263 ? -34.815 5.442 -56.407 1.00 17.88 263 LEU C O 1
ATOM 6842 N N . THR C 1 264 ? -34.251 3.319 -56.933 1.00 17.91 264 THR C N 1
ATOM 6843 C CA . THR C 1 264 ? -32.844 3.625 -57.243 1.00 18.04 264 THR C CA 1
ATOM 6844 C C . THR C 1 264 ? -32.649 3.902 -58.741 1.00 18.16 264 THR C C 1
ATOM 6845 O O . THR C 1 264 ? -33.554 3.656 -59.544 1.00 18.08 264 THR C O 1
ATOM 6849 N N . THR C 1 265 ? -31.471 4.414 -59.108 1.00 18.36 265 THR C N 1
ATOM 6850 C CA . THR C 1 265 ? -31.137 4.696 -60.514 1.00 18.42 265 THR C CA 1
ATOM 6851 C C . THR C 1 265 ? -30.846 3.425 -61.321 1.00 18.67 265 THR C C 1
ATOM 6852 O O . THR C 1 265 ? -30.953 3.425 -62.553 1.00 18.63 265 THR C O 1
ATOM 6856 N N . ILE C 1 266 ? -30.471 2.354 -60.621 1.00 18.80 266 ILE C N 1
ATOM 6857 C CA . ILE C 1 266 ? -30.309 1.029 -61.227 1.00 18.96 266 ILE C CA 1
ATOM 6858 C C . ILE C 1 266 ? -31.673 0.488 -61.679 1.00 19.20 266 ILE C C 1
ATOM 6859 O O . ILE C 1 266 ? -31.802 -0.048 -62.787 1.00 19.14 266 ILE C O 1
ATOM 6864 N N . GLN C 1 267 ? -32.683 0.658 -60.824 1.00 19.48 267 GLN C N 1
ATOM 6865 C CA . GLN C 1 267 ? -34.057 0.224 -61.110 1.00 19.82 267 GLN C CA 1
ATOM 6866 C C . GLN C 1 267 ? -34.703 1.027 -62.246 1.00 20.08 267 GLN C C 1
ATOM 6867 O O . GLN C 1 267 ? -35.505 0.488 -63.015 1.00 20.20 267 GLN C O 1
ATOM 6873 N N . ALA C 1 268 ? -34.350 2.310 -62.343 1.00 20.35 268 ALA C N 1
ATOM 6874 C CA . ALA C 1 268 ? -34.826 3.181 -63.422 1.00 20.57 268 ALA C CA 1
ATOM 6875 C C . ALA C 1 268 ? -34.285 2.747 -64.787 1.00 20.84 268 ALA C C 1
ATOM 6876 O O . ALA C 1 268 ? -34.991 2.834 -65.796 1.00 20.80 268 ALA C O 1
ATOM 6878 N N . MET C 1 269 ? -33.038 2.278 -64.801 1.00 21.11 269 MET C N 1
ATOM 6879 C CA . MET C 1 269 ? -32.385 1.773 -66.011 1.00 21.40 269 MET C CA 1
ATOM 6880 C C . MET C 1 269 ? -33.028 0.468 -66.500 1.00 21.26 269 MET C C 1
ATOM 6881 O O . MET C 1 269 ? -33.174 0.255 -67.708 1.00 21.21 269 MET C O 1
ATOM 6886 N N . GLU C 1 270 ? -33.409 -0.393 -65.557 1.00 20.99 270 GLU C N 1
ATOM 6887 C CA . GLU C 1 270 ? -34.075 -1.664 -65.866 1.00 20.87 270 GLU C CA 1
ATOM 6888 C C . GLU C 1 270 ? -35.478 -1.470 -66.465 1.00 20.76 270 GLU C C 1
ATOM 6889 O O . GLU C 1 270 ? -35.930 -2.292 -67.269 1.00 20.57 270 GLU C O 1
ATOM 6895 N N . ILE C 1 271 ? -36.149 -0.381 -66.082 1.00 20.56 271 ILE C N 1
ATOM 6896 C CA . ILE C 1 271 ? -37.485 -0.049 -66.600 1.00 20.47 271 ILE C CA 1
ATOM 6897 C C . ILE C 1 271 ? -37.451 0.372 -68.079 1.00 20.46 271 ILE C C 1
ATOM 6898 O O . ILE C 1 271 ? -38.173 -0.199 -68.903 1.00 20.32 271 ILE C O 1
ATOM 6903 N N . ILE C 1 272 ? -36.606 1.354 -68.403 1.00 20.46 272 ILE C N 1
ATOM 6904 C CA . ILE C 1 272 ? -36.507 1.902 -69.764 1.00 20.54 272 ILE C CA 1
ATOM 6905 C C . ILE C 1 272 ? -35.968 0.877 -70.774 1.00 20.64 272 ILE C C 1
ATOM 6906 O O . ILE C 1 272 ? -36.532 0.721 -71.863 1.00 20.68 272 ILE C O 1
ATOM 6911 N N . ARG C 1 273 ? -34.889 0.183 -70.410 1.00 20.81 273 ARG C N 1
ATOM 6912 C CA . ARG C 1 273 ? -34.314 -0.876 -71.252 1.00 20.96 273 ARG C CA 1
ATOM 6913 C C . ARG C 1 273 ? -35.302 -2.029 -71.487 1.00 21.11 273 ARG C C 1
ATOM 6914 O O . ARG C 1 273 ? -35.228 -2.719 -72.506 1.00 21.19 273 ARG C O 1
ATOM 6922 N N . GLY C 1 274 ? -36.233 -2.216 -70.551 1.00 21.37 274 GLY C N 1
ATOM 6923 C CA . GLY C 1 274 ? -37.260 -3.258 -70.653 1.00 21.57 274 GLY C CA 1
ATOM 6924 C C . GLY C 1 274 ? -38.444 -2.952 -71.566 1.00 21.80 274 GLY C C 1
ATOM 6925 O O . GLY C 1 274 ? -39.353 -3.780 -71.701 1.00 21.71 274 GLY C O 1
ATOM 6926 N N . CYS C 1 275 ? -38.436 -1.773 -72.190 1.00 21.90 275 CYS C N 1
ATOM 6927 C CA . CYS C 1 275 ? -39.487 -1.368 -73.133 1.00 22.03 275 CYS C CA 1
ATOM 6928 C C . CYS C 1 275 ? -39.228 -1.831 -74.577 1.00 22.32 275 CYS C C 1
ATOM 6929 O O . CYS C 1 275 ? -40.079 -1.644 -75.452 1.00 22.30 275 CYS C O 1
ATOM 6932 N N . GLN C 1 276 ? -38.059 -2.428 -74.818 1.00 22.68 276 GLN C N 1
ATOM 6933 C CA . GLN C 1 276 ? -37.662 -2.891 -76.157 1.00 22.92 276 GLN C CA 1
ATOM 6934 C C . GLN C 1 276 ? -38.671 -3.885 -76.738 1.00 23.05 276 GLN C C 1
ATOM 6935 O O . GLN C 1 276 ? -38.928 -4.940 -76.150 1.00 23.15 276 GLN C O 1
ATOM 6941 N N . GLY C 1 277 ? -39.244 -3.529 -77.887 1.00 23.13 277 GLY C N 1
ATOM 6942 C CA . GLY C 1 277 ? -40.243 -4.365 -78.557 1.00 23.18 277 GLY C CA 1
ATOM 6943 C C . GLY C 1 277 ? -41.618 -3.731 -78.704 1.00 23.20 277 GLY C C 1
ATOM 6944 O O . GLY C 1 277 ? -42.456 -4.232 -79.458 1.00 23.29 277 GLY C O 1
ATOM 6945 N N . LEU C 1 278 ? -41.851 -2.633 -77.986 1.00 23.09 278 LEU C N 1
ATOM 6946 C CA . LEU C 1 278 ? -43.140 -1.932 -78.019 1.00 23.09 278 LEU C CA 1
ATOM 6947 C C . LEU C 1 278 ? -43.199 -0.855 -79.107 1.00 23.06 278 LEU C C 1
ATOM 6948 O O . LEU C 1 278 ? -42.167 -0.310 -79.506 1.00 23.04 278 LEU C O 1
ATOM 6953 N N . ASP C 1 279 ? -44.412 -0.559 -79.576 1.00 23.06 279 ASP C N 1
ATOM 6954 C CA . ASP C 1 279 ? -44.641 0.455 -80.613 1.00 23.09 279 ASP C CA 1
ATOM 6955 C C . ASP C 1 279 ? -44.792 1.856 -80.000 1.00 23.03 279 ASP C C 1
ATOM 6956 O O . ASP C 1 279 ? -45.904 2.384 -79.883 1.00 23.03 279 ASP C O 1
ATOM 6961 N N . LEU C 1 280 ? -43.661 2.448 -79.613 1.00 22.88 280 LEU C N 1
ATOM 6962 C CA . LEU C 1 280 ? -43.634 3.769 -78.974 1.00 22.71 280 LEU C CA 1
ATOM 6963 C C . LEU C 1 280 ? -43.830 4.904 -79.982 1.00 22.60 280 LEU C C 1
ATOM 6964 O O . LEU C 1 280 ? -43.235 4.896 -81.063 1.00 22.56 280 LEU C O 1
ATOM 6969 N N . ILE C 1 281 ? -44.658 5.881 -79.612 1.00 22.51 281 ILE C N 1
ATOM 6970 C CA . ILE C 1 281 ? -44.978 7.022 -80.483 1.00 22.38 281 ILE C CA 1
ATOM 6971 C C . ILE C 1 281 ? -44.645 8.400 -79.880 1.00 22.14 281 ILE C C 1
ATOM 6972 O O . ILE C 1 281 ? -44.885 9.429 -80.521 1.00 22.11 281 ILE C O 1
ATOM 6977 N N . GLY C 1 282 ? -44.098 8.413 -78.662 1.00 21.87 282 GLY C N 1
ATOM 6978 C CA . GLY C 1 282 ? -43.725 9.657 -77.964 1.00 21.49 282 GLY C CA 1
ATOM 6979 C C . GLY C 1 282 ? -43.284 9.446 -76.520 1.00 21.17 282 GLY C C 1
ATOM 6980 O O . GLY C 1 282 ? -43.722 8.492 -75.873 1.00 21.15 282 GLY C O 1
ATOM 6981 N N . CYS C 1 283 ? -42.417 10.335 -76.021 1.00 20.85 283 CYS C N 1
ATOM 6982 C CA . CYS C 1 283 ? -41.855 10.253 -74.652 1.00 20.59 283 CYS C CA 1
ATOM 6983 C C . CYS C 1 283 ? -41.668 11.646 -74.006 1.00 20.22 283 CYS C C 1
ATOM 6984 O O . CYS C 1 283 ? -41.513 12.641 -74.721 1.00 20.10 283 CYS C O 1
ATOM 6987 N N . ASP C 1 284 ? -41.676 11.709 -72.666 1.00 19.83 284 ASP C N 1
ATOM 6988 C CA . ASP C 1 284 ? -41.336 12.949 -71.920 1.00 19.59 284 ASP C CA 1
ATOM 6989 C C . ASP C 1 284 ? -40.676 12.751 -70.531 1.00 19.35 284 ASP C C 1
ATOM 6990 O O . ASP C 1 284 ? -40.788 11.676 -69.935 1.00 19.29 284 ASP C O 1
ATOM 6995 N N . LEU C 1 285 ? -39.990 13.792 -70.042 1.00 19.05 285 LEU C N 1
ATOM 6996 C CA . LEU C 1 285 ? -39.281 13.782 -68.744 1.00 18.89 285 LEU C CA 1
ATOM 6997 C C . LEU C 1 285 ? -39.490 15.125 -68.017 1.00 18.78 285 LEU C C 1
ATOM 6998 O O . LEU C 1 285 ? -39.008 16.163 -68.480 1.00 18.78 285 LEU C O 1
ATOM 7003 N N . VAL C 1 286 ? -40.181 15.093 -66.872 1.00 18.55 286 VAL C N 1
ATOM 7004 C CA . VAL C 1 286 ? -40.738 16.316 -66.247 1.00 18.42 286 VAL C CA 1
ATOM 7005 C C . VAL C 1 286 ? -40.323 16.615 -64.784 1.00 18.33 286 VAL C C 1
ATOM 7006 O O . VAL C 1 286 ? -39.850 15.730 -64.069 1.00 18.08 286 VAL C O 1
ATOM 7010 N N . GLU C 1 287 ? -40.508 17.878 -64.381 1.00 18.31 287 GLU C N 1
ATOM 7011 C CA . GLU C 1 287 ? -40.412 18.373 -62.978 1.00 18.47 287 GLU C CA 1
ATOM 7012 C C . GLU C 1 287 ? -39.003 18.633 -62.384 1.00 18.62 287 GLU C C 1
ATOM 7013 O O . GLU C 1 287 ? -38.856 18.735 -61.162 1.00 18.48 287 GLU C O 1
ATOM 7019 N N . VAL C 1 288 ? -37.983 18.764 -63.235 1.00 18.85 288 VAL C N 1
ATOM 7020 C CA . VAL C 1 288 ? -36.627 19.125 -62.772 1.00 19.18 288 VAL C CA 1
ATOM 7021 C C . VAL C 1 288 ? -36.542 20.629 -62.438 1.00 19.43 288 VAL C C 1
ATOM 7022 O O . VAL C 1 288 ? -36.883 21.470 -63.273 1.00 19.42 288 VAL C O 1
ATOM 7026 N N . SER C 1 289 ? -36.086 20.950 -61.222 1.00 19.83 289 SER C N 1
ATOM 7027 C CA . SER C 1 289 ? -36.051 22.337 -60.717 1.00 20.25 289 SER C CA 1
ATOM 7028 C C . SER C 1 289 ? -34.659 22.778 -60.208 1.00 20.57 289 SER C C 1
ATOM 7029 O O . SER C 1 289 ? -34.308 22.524 -59.050 1.00 20.53 289 SER C O 1
ATOM 7032 N N . PRO C 1 290 ? -33.872 23.455 -61.074 1.00 20.85 290 PRO C N 1
ATOM 7033 C CA . PRO C 1 290 ? -32.478 23.871 -60.824 1.00 21.23 290 PRO C CA 1
ATOM 7034 C C . PRO C 1 290 ? -32.149 24.677 -59.542 1.00 21.67 290 PRO C C 1
ATOM 7035 O O . PRO C 1 290 ? -31.099 24.426 -58.944 1.00 21.59 290 PRO C O 1
ATOM 7039 N N . PRO C 1 291 ? -33.007 25.639 -59.124 1.00 22.15 291 PRO C N 1
ATOM 7040 C CA . PRO C 1 291 ? -32.622 26.401 -57.922 1.00 22.60 291 PRO C CA 1
ATOM 7041 C C . PRO C 1 291 ? -32.649 25.627 -56.594 1.00 23.07 291 PRO C C 1
ATOM 7042 O O . PRO C 1 291 ? -32.270 26.182 -55.557 1.00 23.15 291 PRO C O 1
ATOM 7046 N N . TYR C 1 292 ? -33.078 24.366 -56.626 1.00 23.63 292 TYR C N 1
ATOM 7047 C CA . TYR C 1 292 ? -33.092 23.518 -55.428 1.00 24.17 292 TYR C CA 1
ATOM 7048 C C . TYR C 1 292 ? -32.044 22.385 -55.438 1.00 24.67 292 TYR C C 1
ATOM 7049 O O . TYR C 1 292 ? -32.105 21.467 -54.612 1.00 24.65 292 TYR C O 1
ATOM 7058 N N . ASP C 1 293 ? -31.089 22.460 -56.368 1.00 25.34 293 ASP C N 1
ATOM 7059 C CA . ASP C 1 293 ? -29.922 21.565 -56.386 1.00 25.96 293 ASP C CA 1
ATOM 7060 C C . ASP C 1 293 ? -28.684 22.280 -56.940 1.00 26.31 293 ASP C C 1
ATOM 7061 O O . ASP C 1 293 ? -28.523 22.424 -58.157 1.00 26.51 293 ASP C O 1
ATOM 7066 N N . THR C 1 294 ? -27.810 22.704 -56.031 1.00 26.61 294 THR C N 1
ATOM 7067 C CA . THR C 1 294 ? -26.648 23.537 -56.368 1.00 26.82 294 THR C CA 1
ATOM 7068 C C . THR C 1 294 ? -25.542 22.844 -57.183 1.00 26.65 294 THR C C 1
ATOM 7069 O O . THR C 1 294 ? -24.831 23.505 -57.946 1.00 26.86 294 THR C O 1
ATOM 7073 N N . THR C 1 295 ? -25.405 21.528 -57.027 1.00 26.27 295 THR C N 1
ATOM 7074 C CA . THR C 1 295 ? -24.322 20.777 -57.673 1.00 25.97 295 THR C CA 1
ATOM 7075 C C . THR C 1 295 ? -24.504 20.608 -59.185 1.00 25.60 295 THR C C 1
ATOM 7076 O O . THR C 1 295 ? -23.521 20.542 -59.926 1.00 25.67 295 THR C O 1
ATOM 7080 N N . GLY C 1 296 ? -25.757 20.526 -59.627 1.00 25.13 296 GLY C N 1
ATOM 7081 C CA . GLY C 1 296 ? -26.075 20.261 -61.032 1.00 24.55 296 GLY C CA 1
ATOM 7082 C C . GLY C 1 296 ? -26.232 18.783 -61.357 1.00 24.13 296 GLY C C 1
ATOM 7083 O O . GLY C 1 296 ? -26.279 18.402 -62.530 1.00 24.05 296 GLY C O 1
ATOM 7084 N N . ASN C 1 297 ? -26.327 17.950 -60.322 1.00 23.61 297 ASN C N 1
ATOM 7085 C CA . ASN C 1 297 ? -26.418 16.496 -60.499 1.00 23.26 297 ASN C CA 1
ATOM 7086 C C . ASN C 1 297 ? -27.792 15.967 -60.931 1.00 22.71 297 ASN C C 1
ATOM 7087 O O . ASN C 1 297 ? -27.872 14.943 -61.618 1.00 22.50 297 ASN C O 1
ATOM 7092 N N . THR C 1 298 ? -28.862 16.657 -60.531 1.00 22.10 298 THR C N 1
ATOM 7093 C CA . THR C 1 298 ? -30.225 16.278 -60.933 1.00 21.58 298 THR C CA 1
ATOM 7094 C C . THR C 1 298 ? -30.428 16.452 -62.448 1.00 21.32 298 THR C C 1
ATOM 7095 O O . THR C 1 298 ? -31.060 15.611 -63.094 1.00 21.36 298 THR C O 1
ATOM 7099 N N . SER C 1 299 ? -29.876 17.532 -63.004 1.00 20.90 299 SER C N 1
ATOM 7100 C CA . SER C 1 299 ? -29.954 17.803 -64.445 1.00 20.43 299 SER C CA 1
ATOM 7101 C C . SER C 1 299 ? -29.126 16.820 -65.277 1.00 20.23 299 SER C C 1
ATOM 7102 O O . SER C 1 299 ? -29.537 16.436 -66.376 1.00 20.06 299 SER C O 1
ATOM 7105 N N . LEU C 1 300 ? -27.966 16.423 -64.750 1.00 19.89 300 LEU C N 1
ATOM 7106 C CA . LEU C 1 300 ? -27.097 15.434 -65.399 1.00 19.71 300 LEU C CA 1
ATOM 7107 C C . LEU C 1 300 ? -27.798 14.075 -65.533 1.00 19.35 300 LEU C C 1
ATOM 7108 O O . LEU C 1 300 ? -27.687 13.410 -66.568 1.00 19.09 300 LEU C O 1
ATOM 7113 N N . LEU C 1 301 ? -28.520 13.680 -64.483 1.00 18.86 301 LEU C N 1
ATOM 7114 C CA . LEU C 1 301 ? -29.298 12.437 -64.477 1.00 18.54 301 LEU C CA 1
ATOM 7115 C C . LEU C 1 301 ? -30.381 12.437 -65.563 1.00 18.42 301 LEU C C 1
ATOM 7116 O O . LEU C 1 301 ? -30.579 11.430 -66.246 1.00 18.23 301 LEU C O 1
ATOM 7121 N N . GLY C 1 302 ? -31.064 13.570 -65.717 1.00 18.24 302 GLY C N 1
ATOM 7122 C CA . GLY C 1 302 ? -32.131 13.720 -66.707 1.00 18.26 302 GLY C CA 1
ATOM 7123 C C . GLY C 1 302 ? -31.674 13.566 -68.149 1.00 18.19 302 GLY C C 1
ATOM 7124 O O . GLY C 1 302 ? -32.392 12.992 -68.972 1.00 18.09 302 GLY C O 1
ATOM 7125 N N . ALA C 1 303 ? -30.478 14.072 -68.451 1.00 18.26 303 ALA C N 1
ATOM 7126 C CA . ALA C 1 303 ? -29.921 14.015 -69.810 1.00 18.35 303 ALA C CA 1
ATOM 7127 C C . ALA C 1 303 ? -29.507 12.597 -70.211 1.00 18.40 303 ALA C C 1
ATOM 7128 O O . ALA C 1 303 ? -29.713 12.187 -71.358 1.00 18.31 303 ALA C O 1
ATOM 7130 N N . ASN C 1 304 ? -28.927 11.861 -69.263 1.00 18.47 304 ASN C N 1
ATOM 7131 C CA . ASN C 1 304 ? -28.525 10.464 -69.472 1.00 18.64 304 ASN C CA 1
ATOM 7132 C C . ASN C 1 304 ? -29.710 9.509 -69.654 1.00 18.71 304 ASN C C 1
ATOM 7133 O O . ASN C 1 304 ? -29.602 8.508 -70.371 1.00 18.89 304 ASN C O 1
ATOM 7138 N N . LEU C 1 305 ? -30.832 9.815 -69.003 1.00 18.72 305 LEU C N 1
ATOM 7139 C CA . LEU C 1 305 ? -32.052 9.007 -69.134 1.00 18.75 305 LEU C CA 1
ATOM 7140 C C . LEU C 1 305 ? -32.760 9.223 -70.477 1.00 18.86 305 LEU C C 1
ATOM 7141 O O . LEU C 1 305 ? -33.387 8.298 -71.008 1.00 18.65 305 LEU C O 1
ATOM 7146 N N . LEU C 1 306 ? -32.657 10.440 -71.015 1.00 18.89 306 LEU C N 1
ATOM 7147 C CA . LEU C 1 306 ? -33.199 10.761 -72.342 1.00 19.08 306 LEU C CA 1
ATOM 7148 C C . LEU C 1 306 ? -32.470 10.032 -73.481 1.00 19.20 306 LEU C C 1
ATOM 7149 O O . LEU C 1 306 ? -33.095 9.671 -74.483 1.00 19.20 306 LEU C O 1
ATOM 7154 N N . TYR C 1 307 ? -31.160 9.822 -73.326 1.00 19.33 307 TYR C N 1
ATOM 7155 C CA . TYR C 1 307 ? -30.373 9.057 -74.305 1.00 19.43 307 TYR C CA 1
ATOM 7156 C C . TYR C 1 307 ? -30.804 7.587 -74.375 1.00 19.61 307 TYR C C 1
ATOM 7157 O O . TYR C 1 307 ? -30.858 7.008 -75.464 1.00 19.63 307 TYR C O 1
ATOM 7166 N N . GLU C 1 308 ? -31.107 6.993 -73.219 1.00 19.73 308 GLU C N 1
ATOM 7167 C CA . GLU C 1 308 ? -31.588 5.605 -73.156 1.00 19.94 308 GLU C CA 1
ATOM 7168 C C . GLU C 1 308 ? -32.962 5.429 -73.828 1.00 20.07 308 GLU C C 1
ATOM 7169 O O . GLU C 1 308 ? -33.261 4.352 -74.355 1.00 20.04 308 GLU C O 1
ATOM 7175 N N . MET C 1 309 ? -33.781 6.485 -73.808 1.00 20.26 309 MET C N 1
ATOM 7176 C CA . MET C 1 309 ? -35.089 6.496 -74.484 1.00 20.43 309 MET C CA 1
ATOM 7177 C C . MET C 1 309 ? -34.951 6.435 -76.014 1.00 20.73 309 MET C C 1
ATOM 7178 O O . MET C 1 309 ? -35.721 5.739 -76.685 1.00 20.66 309 MET C O 1
ATOM 7183 N N . LEU C 1 310 ? -33.967 7.158 -76.554 1.00 21.00 310 LEU C N 1
ATOM 7184 C CA . LEU C 1 310 ? -33.698 7.186 -78.001 1.00 21.38 310 LEU C CA 1
ATOM 7185 C C . LEU C 1 310 ? -33.253 5.824 -78.549 1.00 21.69 310 LEU C C 1
ATOM 7186 O O . LEU C 1 310 ? -33.594 5.463 -79.681 1.00 21.69 310 LEU C O 1
ATOM 7191 N N . CYS C 1 311 ? -32.503 5.078 -77.738 1.00 21.99 311 CYS C N 1
ATOM 7192 C CA . CYS C 1 311 ? -31.952 3.775 -78.129 1.00 22.46 311 CYS C CA 1
ATOM 7193 C C . CYS C 1 311 ? -33.007 2.692 -78.407 1.00 22.75 311 CYS C C 1
ATOM 7194 O O . CYS C 1 311 ? -32.758 1.776 -79.198 1.00 22.76 311 CYS C O 1
ATOM 7197 N N . VAL C 1 312 ? -34.171 2.797 -77.764 1.00 23.12 312 VAL C N 1
ATOM 7198 C CA . VAL C 1 312 ? -35.206 1.751 -77.848 1.00 23.58 312 VAL C CA 1
ATOM 7199 C C . VAL C 1 312 ? -36.378 2.038 -78.807 1.00 23.92 312 VAL C C 1
ATOM 7200 O O . VAL C 1 312 ? -37.370 1.303 -78.810 1.00 23.96 312 VAL C O 1
ATOM 7204 N N . LEU C 1 313 ? -36.264 3.091 -79.615 1.00 24.35 313 LEU C N 1
ATOM 7205 C CA . LEU C 1 313 ? -37.287 3.409 -80.621 1.00 24.82 313 LEU C CA 1
ATOM 7206 C C . LEU C 1 313 ? -37.297 2.375 -81.759 1.00 25.24 313 LEU C C 1
ATOM 7207 O O . LEU C 1 313 ? -36.259 1.782 -82.058 1.00 25.16 313 LEU C O 1
ATOM 7212 N N . PRO C 1 314 ? -38.473 2.143 -82.383 1.00 25.74 314 PRO C N 1
ATOM 7213 C CA . PRO C 1 314 ? -38.556 1.198 -83.504 1.00 26.25 314 PRO C CA 1
ATOM 7214 C C . PRO C 1 314 ? -37.700 1.624 -84.700 1.00 26.79 314 PRO C C 1
ATOM 7215 O O . PRO C 1 314 ? -37.766 2.779 -85.125 1.00 26.81 314 PRO C O 1
ATOM 7219 N N . GLY C 1 315 ? -36.894 0.696 -85.216 1.00 27.46 315 GLY C N 1
ATOM 7220 C CA . GLY C 1 315 ? -36.060 0.946 -86.395 1.00 28.31 315 GLY C CA 1
ATOM 7221 C C . GLY C 1 315 ? -34.567 1.111 -86.146 1.00 28.94 315 GLY C C 1
ATOM 7222 O O . GLY C 1 315 ? -33.802 1.335 -87.089 1.00 29.01 315 GLY C O 1
ATOM 7223 N N . VAL C 1 316 ? -34.149 0.999 -84.886 1.00 29.48 316 VAL C N 1
ATOM 7224 C CA . VAL C 1 316 ? -32.740 1.164 -84.507 1.00 30.02 316 VAL C CA 1
ATOM 7225 C C . VAL C 1 316 ? -31.970 -0.155 -84.647 1.00 30.54 316 VAL C C 1
ATOM 7226 O O . VAL C 1 316 ? -32.431 -1.202 -84.184 1.00 30.60 316 VAL C O 1
ATOM 7230 N N . VAL C 1 317 ? -30.799 -0.090 -85.283 1.00 31.16 317 VAL C N 1
ATOM 7231 C CA . VAL C 1 317 ? -29.967 -1.277 -85.543 1.00 31.77 317 VAL C CA 1
ATOM 7232 C C . VAL C 1 317 ? -29.008 -1.609 -84.392 1.00 32.15 317 VAL C C 1
ATOM 7233 O O . VAL C 1 317 ? -28.662 -0.740 -83.586 1.00 32.13 317 VAL C O 1
ATOM 7237 N N . ARG C 1 318 ? -28.582 -2.870 -84.336 1.00 32.66 318 ARG C N 1
ATOM 7238 C CA . ARG C 1 318 ? -27.675 -3.356 -83.296 1.00 33.23 318 ARG C CA 1
ATOM 7239 C C . ARG C 1 318 ? -26.369 -3.876 -83.900 1.00 33.43 318 ARG C C 1
ATOM 7240 O O . ARG C 1 318 ? -26.383 -4.582 -84.913 1.00 33.48 318 ARG C O 1
ATOM 7248 N N . ARG C 1 319 ? -25.250 -3.518 -83.271 1.00 33.65 319 ARG C N 1
ATOM 7249 C CA . ARG C 1 319 ? -23.922 -3.960 -83.707 1.00 33.82 319 ARG C CA 1
ATOM 7250 C C . ARG C 1 319 ? -22.970 -4.137 -82.523 1.00 33.84 319 ARG C C 1
ATOM 7251 O O . ARG C 1 319 ? -21.788 -4.441 -82.700 1.00 33.90 319 ARG C O 1
ATOM 7259 N N . ASN D 1 4 ? 20.145 33.491 -36.438 1.00 37.71 4 ASN D N 1
ATOM 7260 C CA . ASN D 1 4 ? 19.365 33.085 -37.645 1.00 37.68 4 ASN D CA 1
ATOM 7261 C C . ASN D 1 4 ? 18.005 33.777 -37.741 1.00 37.43 4 ASN D C 1
ATOM 7262 O O . ASN D 1 4 ? 17.431 34.180 -36.725 1.00 37.49 4 ASN D O 1
ATOM 7267 N N . LEU D 1 5 ? 17.504 33.908 -38.970 1.00 37.07 5 LEU D N 1
ATOM 7268 C CA . LEU D 1 5 ? 16.225 34.565 -39.241 1.00 36.66 5 LEU D CA 1
ATOM 7269 C C . LEU D 1 5 ? 15.266 33.661 -40.009 1.00 36.25 5 LEU D C 1
ATOM 7270 O O . LEU D 1 5 ? 15.623 33.109 -41.054 1.00 36.24 5 LEU D O 1
ATOM 7275 N N . HIS D 1 6 ? 14.048 33.523 -39.488 1.00 35.70 6 HIS D N 1
ATOM 7276 C CA . HIS D 1 6 ? 12.999 32.743 -40.145 1.00 35.18 6 HIS D CA 1
ATOM 7277 C C . HIS D 1 6 ? 12.368 33.531 -41.295 1.00 34.88 6 HIS D C 1
ATOM 7278 O O . HIS D 1 6 ? 12.224 34.753 -41.215 1.00 34.80 6 HIS D O 1
ATOM 7285 N N . GLN D 1 7 ? 12.000 32.821 -42.361 1.00 34.49 7 GLN D N 1
ATOM 7286 C CA . GLN D 1 7 ? 11.353 33.423 -43.531 1.00 34.12 7 GLN D CA 1
ATOM 7287 C C . GLN D 1 7 ? 10.187 32.554 -44.022 1.00 33.68 7 GLN D C 1
ATOM 7288 O O . GLN D 1 7 ? 10.231 31.329 -43.884 1.00 33.65 7 GLN D O 1
ATOM 7294 N N . PRO D 1 8 ? 9.137 33.185 -44.590 1.00 33.29 8 PRO D N 1
ATOM 7295 C CA . PRO D 1 8 ? 8.047 32.432 -45.228 1.00 32.94 8 PRO D CA 1
ATOM 7296 C C . PRO D 1 8 ? 8.502 31.749 -46.519 1.00 32.53 8 PRO D C 1
ATOM 7297 O O . PRO D 1 8 ? 9.389 32.262 -47.206 1.00 32.43 8 PRO D O 1
ATOM 7301 N N . LEU D 1 9 ? 7.898 30.603 -46.836 1.00 32.11 9 LEU D N 1
ATOM 7302 C CA . LEU D 1 9 ? 8.239 29.840 -48.044 1.00 31.66 9 LEU D CA 1
ATOM 7303 C C . LEU D 1 9 ? 7.834 30.560 -49.329 1.00 31.30 9 LEU D C 1
ATOM 7304 O O . LEU D 1 9 ? 6.718 31.072 -49.439 1.00 31.27 9 LEU D O 1
ATOM 7309 N N . GLY D 1 10 ? 8.749 30.585 -50.296 1.00 30.94 10 GLY D N 1
ATOM 7310 C CA . GLY D 1 10 ? 8.522 31.256 -51.578 1.00 30.47 10 GLY D CA 1
ATOM 7311 C C . GLY D 1 10 ? 7.885 30.375 -52.639 1.00 30.10 10 GLY D C 1
ATOM 7312 O O . GLY D 1 10 ? 7.868 29.147 -52.517 1.00 30.03 10 GLY D O 1
ATOM 7313 N N . GLY D 1 11 ? 7.370 31.015 -53.688 1.00 29.79 11 GLY D N 1
ATOM 7314 C CA . GLY D 1 11 ? 6.689 30.323 -54.784 1.00 29.41 11 GLY D CA 1
ATOM 7315 C C . GLY D 1 11 ? 7.597 29.533 -55.713 1.00 29.16 11 GLY D C 1
ATOM 7316 O O . GLY D 1 11 ? 7.151 28.577 -56.355 1.00 29.01 11 GLY D O 1
ATOM 7317 N N . ASN D 1 12 ? 8.865 29.932 -55.792 1.00 28.87 12 ASN D N 1
ATOM 7318 C CA . ASN D 1 12 ? 9.848 29.241 -56.632 1.00 28.59 12 ASN D CA 1
ATOM 7319 C C . ASN D 1 12 ? 10.465 28.002 -55.965 1.00 28.24 12 ASN D C 1
ATOM 7320 O O . ASN D 1 12 ? 11.190 27.239 -56.609 1.00 28.16 12 ASN D O 1
ATOM 7325 N N . GLU D 1 13 ? 10.169 27.811 -54.679 1.00 27.70 13 GLU D N 1
ATOM 7326 C CA . GLU D 1 13 ? 10.583 26.613 -53.944 1.00 27.23 13 GLU D CA 1
ATOM 7327 C C . GLU D 1 13 ? 9.483 25.547 -53.959 1.00 26.65 13 GLU D C 1
ATOM 7328 O O . GLU D 1 13 ? 9.766 24.359 -54.127 1.00 26.48 13 GLU D O 1
ATOM 7334 N N . MET D 1 14 ? 8.237 25.989 -53.776 1.00 25.91 14 MET D N 1
ATOM 7335 C CA . MET D 1 14 ? 7.055 25.119 -53.753 1.00 25.37 14 MET D CA 1
ATOM 7336 C C . MET D 1 14 ? 5.804 25.948 -54.085 1.00 24.94 14 MET D C 1
ATOM 7337 O O . MET D 1 14 ? 5.583 26.994 -53.470 1.00 24.85 14 MET D O 1
ATOM 7342 N N . PRO D 1 15 ? 4.989 25.491 -55.062 1.00 24.58 15 PRO D N 1
ATOM 7343 C CA . PRO D 1 15 ? 3.740 26.188 -55.418 1.00 24.28 15 PRO D CA 1
ATOM 7344 C C . PRO D 1 15 ? 2.827 26.404 -54.207 1.00 24.01 15 PRO D C 1
ATOM 7345 O O . PRO D 1 15 ? 2.737 25.532 -53.340 1.00 23.91 15 PRO D O 1
ATOM 7349 N N . ARG D 1 16 ? 2.158 27.557 -54.162 1.00 23.72 16 ARG D N 1
ATOM 7350 C CA . ARG D 1 16 ? 1.434 28.012 -52.960 1.00 23.40 16 ARG D CA 1
ATOM 7351 C C . ARG D 1 16 ? 0.187 27.199 -52.577 1.00 23.13 16 ARG D C 1
ATOM 7352 O O . ARG D 1 16 ? -0.295 27.296 -51.443 1.00 22.95 16 ARG D O 1
ATOM 7360 N N . PHE D 1 17 ? -0.321 26.395 -53.510 1.00 22.84 17 PHE D N 1
ATOM 7361 C CA . PHE D 1 17 ? -1.414 25.461 -53.215 1.00 22.56 17 PHE D CA 1
ATOM 7362 C C . PHE D 1 17 ? -0.931 24.147 -52.577 1.00 22.37 17 PHE D C 1
ATOM 7363 O O . PHE D 1 17 ? -1.738 23.259 -52.280 1.00 22.35 17 PHE D O 1
ATOM 7371 N N . GLY D 1 18 ? 0.381 24.037 -52.361 1.00 22.10 18 GLY D N 1
ATOM 7372 C CA . GLY D 1 18 ? 0.985 22.858 -51.731 1.00 21.91 18 GLY D CA 1
ATOM 7373 C C . GLY D 1 18 ? 1.730 23.162 -50.441 1.00 21.83 18 GLY D C 1
ATOM 7374 O O . GLY D 1 18 ? 1.915 24.328 -50.081 1.00 21.70 18 GLY D O 1
ATOM 7375 N N . GLY D 1 19 ? 2.154 22.107 -49.744 1.00 21.83 19 GLY D N 1
ATOM 7376 C CA . GLY D 1 19 ? 2.881 22.235 -48.475 1.00 21.75 19 GLY D CA 1
ATOM 7377 C C . GLY D 1 19 ? 1.988 22.235 -47.243 1.00 21.66 19 GLY D C 1
ATOM 7378 O O . GLY D 1 19 ? 0.782 22.470 -47.345 1.00 21.53 19 GLY D O 1
ATOM 7379 N N . ILE D 1 20 ? 2.591 21.974 -46.080 1.00 21.59 20 ILE D N 1
ATOM 7380 C CA . ILE D 1 20 ? 1.882 21.931 -44.790 1.00 21.57 20 ILE D CA 1
ATOM 7381 C C . ILE D 1 20 ? 1.400 23.331 -44.377 1.00 21.54 20 ILE D C 1
ATOM 7382 O O . ILE D 1 20 ? 2.155 24.305 -44.460 1.00 21.46 20 ILE D O 1
ATOM 7387 N N . ALA D 1 21 ? 0.149 23.415 -43.922 1.00 21.51 21 ALA D N 1
ATOM 7388 C CA . ALA D 1 21 ? -0.522 24.701 -43.685 1.00 21.46 21 ALA D CA 1
ATOM 7389 C C . ALA D 1 21 ? -0.348 25.311 -42.282 1.00 21.43 21 ALA D C 1
ATOM 7390 O O . ALA D 1 21 ? -1.268 25.274 -41.456 1.00 21.56 21 ALA D O 1
ATOM 7392 N N . THR D 1 22 ? 0.831 25.875 -42.026 1.00 21.21 22 THR D N 1
ATOM 7393 C CA . THR D 1 22 ? 1.047 26.740 -40.860 1.00 21.08 22 THR D CA 1
ATOM 7394 C C . THR D 1 22 ? 0.790 28.197 -41.268 1.00 20.95 22 THR D C 1
ATOM 7395 O O . THR D 1 22 ? 0.637 28.484 -42.459 1.00 20.86 22 THR D O 1
ATOM 7399 N N . MET D 1 23 ? 0.738 29.105 -40.290 1.00 20.80 23 MET D N 1
ATOM 7400 C CA . MET D 1 23 ? 0.498 30.536 -40.556 1.00 20.73 23 MET D CA 1
ATOM 7401 C C . MET D 1 23 ? 1.607 31.151 -41.420 1.00 20.76 23 MET D C 1
ATOM 7402 O O . MET D 1 23 ? 2.776 31.172 -41.019 1.00 20.69 23 MET D O 1
ATOM 7407 N N . MET D 1 24 ? 1.220 31.640 -42.602 1.00 20.75 24 MET D N 1
ATOM 7408 C CA . MET D 1 24 ? 2.144 32.187 -43.619 1.00 20.77 24 MET D CA 1
ATOM 7409 C C . MET D 1 24 ? 3.263 31.208 -44.045 1.00 20.75 24 MET D C 1
ATOM 7410 O O . MET D 1 24 ? 4.330 31.631 -44.510 1.00 20.68 24 MET D O 1
ATOM 7415 N N . ARG D 1 25 ? 2.989 29.907 -43.905 1.00 20.67 25 ARG D N 1
ATOM 7416 C CA . ARG D 1 25 ? 3.953 28.818 -44.174 1.00 20.71 25 ARG D CA 1
ATOM 7417 C C . ARG D 1 25 ? 5.308 28.983 -43.454 1.00 20.78 25 ARG D C 1
ATOM 7418 O O . ARG D 1 25 ? 6.371 28.764 -44.045 1.00 20.81 25 ARG D O 1
ATOM 7426 N N . LEU D 1 26 ? 5.245 29.365 -42.176 1.00 20.78 26 LEU D N 1
ATOM 7427 C CA . LEU D 1 26 ? 6.426 29.519 -41.312 1.00 20.76 26 LEU D CA 1
ATOM 7428 C C . LEU D 1 26 ? 6.723 28.235 -40.513 1.00 20.84 26 LEU D C 1
ATOM 7429 O O . LEU D 1 26 ? 5.845 27.380 -40.375 1.00 20.89 26 LEU D O 1
ATOM 7434 N N . PRO D 1 27 ? 7.965 28.092 -39.991 1.00 20.94 27 PRO D N 1
ATOM 7435 C CA . PRO D 1 27 ? 8.352 26.941 -39.152 1.00 20.95 27 PRO D CA 1
ATOM 7436 C C . PRO D 1 27 ? 7.534 26.764 -37.863 1.00 21.11 27 PRO D C 1
ATOM 7437 O O . PRO D 1 27 ? 7.097 27.747 -37.261 1.00 20.92 27 PRO D O 1
ATOM 7441 N N . HIS D 1 28 ? 7.355 25.505 -37.456 1.00 21.26 28 HIS D N 1
ATOM 7442 C CA . HIS D 1 28 ? 6.615 25.130 -36.243 1.00 21.56 28 HIS D CA 1
ATOM 7443 C C . HIS D 1 28 ? 7.592 24.859 -35.085 1.00 21.70 28 HIS D C 1
ATOM 7444 O O . HIS D 1 28 ? 8.345 23.883 -35.116 1.00 21.61 28 HIS D O 1
ATOM 7451 N N . VAL D 1 29 ? 7.568 25.731 -34.073 1.00 21.94 29 VAL D N 1
ATOM 7452 C CA . VAL D 1 29 ? 8.560 25.732 -32.980 1.00 22.26 29 VAL D CA 1
ATOM 7453 C C . VAL D 1 29 ? 7.990 25.190 -31.659 1.00 22.56 29 VAL D C 1
ATOM 7454 O O . VAL D 1 29 ? 6.922 25.622 -31.214 1.00 22.46 29 VAL D O 1
ATOM 7458 N N . GLN D 1 30 ? 8.720 24.262 -31.030 1.00 22.93 30 GLN D N 1
ATOM 7459 C CA . GLN D 1 30 ? 8.223 23.535 -29.852 1.00 23.38 30 GLN D CA 1
ATOM 7460 C C . GLN D 1 30 ? 9.204 23.369 -28.668 1.00 23.63 30 GLN D C 1
ATOM 7461 O O . GLN D 1 30 ? 8.763 23.215 -27.525 1.00 23.54 30 GLN D O 1
ATOM 7467 N N . SER D 1 31 ? 10.513 23.402 -28.930 1.00 23.89 31 SER D N 1
ATOM 7468 C CA . SER D 1 31 ? 11.523 23.161 -27.880 1.00 24.30 31 SER D CA 1
ATOM 7469 C C . SER D 1 31 ? 11.853 24.411 -27.041 1.00 24.49 31 SER D C 1
ATOM 7470 O O . SER D 1 31 ? 11.747 25.531 -27.544 1.00 24.48 31 SER D O 1
ATOM 7473 N N . PRO D 1 32 ? 12.251 24.222 -25.759 1.00 24.73 32 PRO D N 1
ATOM 7474 C CA . PRO D 1 32 ? 12.544 25.345 -24.851 1.00 24.90 32 PRO D CA 1
ATOM 7475 C C . PRO D 1 32 ? 13.657 26.281 -25.334 1.00 25.05 32 PRO D C 1
ATOM 7476 O O . PRO D 1 32 ? 13.530 27.502 -25.200 1.00 25.03 32 PRO D O 1
ATOM 7480 N N . ALA D 1 33 ? 14.728 25.716 -25.889 1.00 25.26 33 ALA D N 1
ATOM 7481 C CA . ALA D 1 33 ? 15.861 26.507 -26.385 1.00 25.46 33 ALA D CA 1
ATOM 7482 C C . ALA D 1 33 ? 15.474 27.436 -27.541 1.00 25.60 33 ALA D C 1
ATOM 7483 O O . ALA D 1 33 ? 15.939 28.577 -27.609 1.00 25.57 33 ALA D O 1
ATOM 7485 N N . GLU D 1 34 ? 14.618 26.944 -28.434 1.00 25.75 34 GLU D N 1
ATOM 7486 C CA . GLU D 1 34 ? 14.172 27.712 -29.600 1.00 25.98 34 GLU D CA 1
ATOM 7487 C C . GLU D 1 34 ? 13.131 28.784 -29.256 1.00 25.75 34 GLU D C 1
ATOM 7488 O O . GLU D 1 34 ? 13.023 29.797 -29.955 1.00 25.63 34 GLU D O 1
ATOM 7494 N N . LEU D 1 35 ? 12.371 28.553 -28.185 1.00 25.55 35 LEU D N 1
ATOM 7495 C CA . LEU D 1 35 ? 11.371 29.513 -27.705 1.00 25.45 35 LEU D CA 1
ATOM 7496 C C . LEU D 1 35 ? 12.001 30.765 -27.083 1.00 25.40 35 LEU D C 1
ATOM 7497 O O . LEU D 1 35 ? 11.446 31.861 -27.189 1.00 25.32 35 LEU D O 1
ATOM 7502 N N . ASP D 1 36 ? 13.159 30.596 -26.443 1.00 25.40 36 ASP D N 1
ATOM 7503 C CA . ASP D 1 36 ? 13.908 31.715 -25.855 1.00 25.34 36 ASP D CA 1
ATOM 7504 C C . ASP D 1 36 ? 14.410 32.721 -26.898 1.00 25.11 36 ASP D C 1
ATOM 7505 O O . ASP D 1 36 ? 14.629 33.894 -26.582 1.00 25.07 36 ASP D O 1
ATOM 7510 N N . ALA D 1 37 ? 14.577 32.257 -28.135 1.00 24.81 37 ALA D N 1
ATOM 7511 C CA . ALA D 1 37 ? 15.147 33.068 -29.217 1.00 24.59 37 ALA D CA 1
ATOM 7512 C C . ALA D 1 37 ? 14.130 33.872 -30.050 1.00 24.40 37 ALA D C 1
ATOM 7513 O O . ALA D 1 37 ? 14.519 34.597 -30.974 1.00 24.39 37 ALA D O 1
ATOM 7515 N N . LEU D 1 38 ? 12.842 33.751 -29.727 1.00 23.97 38 LEU D N 1
ATOM 7516 C CA . LEU D 1 38 ? 11.791 34.444 -30.486 1.00 23.65 38 LEU D CA 1
ATOM 7517 C C . LEU D 1 38 ? 11.440 35.821 -29.918 1.00 23.44 38 LEU D C 1
ATOM 7518 O O . LEU D 1 38 ? 11.303 35.987 -28.701 1.00 23.38 38 LEU D O 1
ATOM 7523 N N . ASP D 1 39 ? 11.292 36.797 -30.814 1.00 23.07 39 ASP D N 1
ATOM 7524 C CA . ASP D 1 39 ? 10.855 38.148 -30.453 1.00 22.84 39 ASP D CA 1
ATOM 7525 C C . ASP D 1 39 ? 9.321 38.270 -30.422 1.00 22.47 39 ASP D C 1
ATOM 7526 O O . ASP D 1 39 ? 8.767 38.926 -29.535 1.00 22.39 39 ASP D O 1
ATOM 7531 N N . ALA D 1 40 ? 8.649 37.642 -31.391 1.00 22.04 40 ALA D N 1
ATOM 7532 C CA . ALA D 1 40 ? 7.177 37.652 -31.493 1.00 21.55 40 ALA D CA 1
ATOM 7533 C C . ALA D 1 40 ? 6.635 36.354 -32.113 1.00 21.21 40 ALA D C 1
ATOM 7534 O O . ALA D 1 40 ? 7.371 35.648 -32.805 1.00 21.19 40 ALA D O 1
ATOM 7536 N N . ALA D 1 41 ? 5.355 36.046 -31.871 1.00 20.79 41 ALA D N 1
ATOM 7537 C CA . ALA D 1 41 ? 4.748 34.781 -32.338 1.00 20.39 41 ALA D CA 1
ATOM 7538 C C . ALA D 1 41 ? 3.219 34.809 -32.515 1.00 20.11 41 ALA D C 1
ATOM 7539 O O . ALA D 1 41 ? 2.519 35.546 -31.815 1.00 20.02 41 ALA D O 1
ATOM 7541 N N . PHE D 1 42 ? 2.719 33.995 -33.452 1.00 19.73 42 PHE D N 1
ATOM 7542 C CA . PHE D 1 42 ? 1.275 33.770 -33.642 1.00 19.37 42 PHE D CA 1
ATOM 7543 C C . PHE D 1 42 ? 0.793 32.570 -32.809 1.00 19.17 42 PHE D C 1
ATOM 7544 O O . PHE D 1 42 ? 1.474 31.544 -32.762 1.00 19.15 42 PHE D O 1
ATOM 7552 N N . VAL D 1 43 ? -0.383 32.696 -32.182 1.00 18.92 43 VAL D N 1
ATOM 7553 C CA . VAL D 1 43 ? -0.948 31.650 -31.298 1.00 18.75 43 VAL D CA 1
ATOM 7554 C C . VAL D 1 43 ? -2.498 31.626 -31.328 1.00 18.69 43 VAL D C 1
ATOM 7555 O O . VAL D 1 43 ? -3.128 32.671 -31.499 1.00 18.71 43 VAL D O 1
ATOM 7559 N N . GLY D 1 44 ? -3.098 30.441 -31.162 1.00 18.59 44 GLY D N 1
ATOM 7560 C CA . GLY D 1 44 ? -4.566 30.272 -31.269 1.00 18.42 44 GLY D CA 1
ATOM 7561 C C . GLY D 1 44 ? -5.318 29.730 -30.053 1.00 18.28 44 GLY D C 1
ATOM 7562 O O . GLY D 1 44 ? -4.777 28.932 -29.285 1.00 18.09 44 GLY D O 1
ATOM 7563 N N . VAL D 1 45 ? -6.574 30.166 -29.890 1.00 18.30 45 VAL D N 1
ATOM 7564 C CA . VAL D 1 45 ? -7.454 29.739 -28.777 1.00 18.37 45 VAL D CA 1
ATOM 7565 C C . VAL D 1 45 ? -8.884 29.398 -29.275 1.00 18.43 45 VAL D C 1
ATOM 7566 O O . VAL D 1 45 ? -9.694 30.306 -29.500 1.00 18.39 45 VAL D O 1
ATOM 7570 N N . PRO D 1 46 ? -9.206 28.093 -29.428 1.00 18.46 46 PRO D N 1
ATOM 7571 C CA . PRO D 1 46 ? -10.456 27.658 -30.075 1.00 18.50 46 PRO D CA 1
ATOM 7572 C C . PRO D 1 46 ? -11.677 27.444 -29.148 1.00 18.56 46 PRO D C 1
ATOM 7573 O O . PRO D 1 46 ? -12.040 26.294 -28.860 1.00 18.52 46 PRO D O 1
ATOM 7577 N N . LEU D 1 47 ? -12.325 28.537 -28.733 1.00 18.52 47 LEU D N 1
ATOM 7578 C CA . LEU D 1 47 ? -13.449 28.486 -27.776 1.00 18.63 47 LEU D CA 1
ATOM 7579 C C . LEU D 1 47 ? -14.736 29.145 -28.304 1.00 18.63 47 LEU D C 1
ATOM 7580 O O . LEU D 1 47 ? -14.686 30.252 -28.846 1.00 18.77 47 LEU D O 1
ATOM 7585 N N . ASP D 1 48 ? -15.880 28.472 -28.132 1.00 18.62 48 ASP D N 1
ATOM 7586 C CA . ASP D 1 48 ? -17.190 29.049 -28.511 1.00 18.59 48 ASP D CA 1
ATOM 7587 C C . ASP D 1 48 ? -18.359 28.802 -27.531 1.00 18.63 48 ASP D C 1
ATOM 7588 O O . ASP D 1 48 ? -19.518 29.077 -27.862 1.00 18.62 48 ASP D O 1
ATOM 7593 N N . ILE D 1 49 ? -18.056 28.312 -26.329 1.00 18.69 49 ILE D N 1
ATOM 7594 C CA . ILE D 1 49 ? -19.102 27.984 -25.344 1.00 18.70 49 ILE D CA 1
ATOM 7595 C C . ILE D 1 49 ? -19.605 29.180 -24.513 1.00 18.71 49 ILE D C 1
ATOM 7596 O O . ILE D 1 49 ? -20.360 29.012 -23.547 1.00 18.75 49 ILE D O 1
ATOM 7601 N N . GLY D 1 50 ? -19.197 30.392 -24.908 1.00 18.66 50 GLY D N 1
ATOM 7602 C CA . GLY D 1 50 ? -19.702 31.622 -24.282 1.00 18.51 50 GLY D CA 1
ATOM 7603 C C . GLY D 1 50 ? -20.586 32.487 -25.177 1.00 18.46 50 GLY D C 1
ATOM 7604 O O . GLY D 1 50 ? -20.872 33.639 -24.836 1.00 18.42 50 GLY D O 1
ATOM 7605 N N . THR D 1 51 ? -21.027 31.928 -26.311 1.00 18.34 51 THR D N 1
ATOM 7606 C CA . THR D 1 51 ? -21.840 32.669 -27.301 1.00 18.26 51 THR D CA 1
ATOM 7607 C C . THR D 1 51 ? -23.336 32.754 -26.954 1.00 18.33 51 THR D C 1
ATOM 7608 O O . THR D 1 51 ? -23.908 31.819 -26.378 1.00 18.37 51 THR D O 1
ATOM 7612 N N . SER D 1 52 ? -23.969 33.906 -27.320 1.00 18.30 52 SER D N 1
ATOM 7613 C CA . SER D 1 52 ? -25.446 34.078 -27.010 1.00 18.38 52 SER D CA 1
ATOM 7614 C C . SER D 1 52 ? -26.426 33.821 -28.179 1.00 18.45 52 SER D C 1
ATOM 7615 O O . SER D 1 52 ? -27.622 33.612 -27.936 1.00 18.45 52 SER D O 1
ATOM 7618 N N . LEU D 1 53 ? -25.937 33.844 -29.425 1.00 18.51 53 LEU D N 1
ATOM 7619 C CA . LEU D 1 53 ? -26.799 33.548 -30.596 1.00 18.75 53 LEU D CA 1
ATOM 7620 C C . LEU D 1 53 ? -26.288 32.349 -31.434 1.00 18.74 53 LEU D C 1
ATOM 7621 O O . LEU D 1 53 ? -26.550 31.198 -31.074 1.00 18.69 53 LEU D O 1
ATOM 7626 N N . ARG D 1 54 ? -25.575 32.619 -32.541 1.00 18.69 54 ARG D N 1
ATOM 7627 C CA . ARG D 1 54 ? -25.001 31.525 -33.366 1.00 18.80 54 ARG D CA 1
ATOM 7628 C C . ARG D 1 54 ? -23.659 31.041 -32.819 1.00 18.63 54 ARG D C 1
ATOM 7629 O O . ARG D 1 54 ? -22.838 31.844 -32.367 1.00 18.70 54 ARG D O 1
ATOM 7637 N N . SER D 1 55 ? -23.435 29.730 -32.892 1.00 18.52 55 SER D N 1
ATOM 7638 C CA . SER D 1 55 ? -22.121 29.126 -32.519 1.00 18.32 55 SER D CA 1
ATOM 7639 C C . SER D 1 55 ? -21.255 28.840 -33.763 1.00 18.26 55 SER D C 1
ATOM 7640 O O . SER D 1 55 ? -21.663 29.114 -34.903 1.00 18.31 55 SER D O 1
ATOM 7643 N N . GLY D 1 56 ? -20.044 28.315 -33.514 1.00 18.06 56 GLY D N 1
ATOM 7644 C CA . GLY D 1 56 ? -19.118 27.892 -34.647 1.00 17.79 56 GLY D CA 1
ATOM 7645 C C . GLY D 1 56 ? -17.701 28.494 -34.677 1.00 17.61 56 GLY D C 1
ATOM 7646 O O . GLY D 1 56 ? -16.877 28.047 -35.480 1.00 17.50 56 GLY D O 1
ATOM 7647 N N . THR D 1 57 ? -17.410 29.476 -33.818 1.00 17.46 57 THR D N 1
ATOM 7648 C CA . THR D 1 57 ? -16.084 30.128 -33.836 1.00 17.30 57 THR D CA 1
ATOM 7649 C C . THR D 1 57 ? -14.933 29.255 -33.264 1.00 17.16 57 THR D C 1
ATOM 7650 O O . THR D 1 57 ? -13.771 29.687 -33.217 1.00 17.06 57 THR D O 1
ATOM 7654 N N . ARG D 1 58 ? -15.257 28.019 -32.864 1.00 17.08 58 ARG D N 1
ATOM 7655 C CA . ARG D 1 58 ? -14.240 27.024 -32.483 1.00 16.99 58 ARG D CA 1
ATOM 7656 C C . ARG D 1 58 ? -13.311 26.621 -33.646 1.00 17.00 58 ARG D C 1
ATOM 7657 O O . ARG D 1 58 ? -12.157 26.243 -33.418 1.00 16.95 58 ARG D O 1
ATOM 7665 N N . PHE D 1 59 ? -13.815 26.715 -34.878 1.00 16.98 59 PHE D N 1
ATOM 7666 C CA . PHE D 1 59 ? -13.035 26.402 -36.088 1.00 17.05 59 PHE D CA 1
ATOM 7667 C C . PHE D 1 59 ? -12.265 27.607 -36.653 1.00 17.03 59 PHE D C 1
ATOM 7668 O O . PHE D 1 59 ? -11.544 27.482 -37.652 1.00 17.16 59 PHE D O 1
ATOM 7676 N N . GLY D 1 60 ? -12.414 28.763 -36.007 1.00 17.02 60 GLY D N 1
ATOM 7677 C CA . GLY D 1 60 ? -11.767 30.014 -36.429 1.00 16.96 60 GLY D CA 1
ATOM 7678 C C . GLY D 1 60 ? -10.280 29.968 -36.770 1.00 16.88 60 GLY D C 1
ATOM 7679 O O . GLY D 1 60 ? -9.891 30.375 -37.867 1.00 16.87 60 GLY D O 1
ATOM 7680 N N . PRO D 1 61 ? -9.434 29.497 -35.830 1.00 16.87 61 PRO D N 1
ATOM 7681 C CA . PRO D 1 61 ? -7.980 29.449 -36.071 1.00 16.94 61 PRO D CA 1
ATOM 7682 C C . PRO D 1 61 ? -7.520 28.536 -37.223 1.00 17.12 61 PRO D C 1
ATOM 7683 O O . PRO D 1 61 ? -6.488 28.816 -37.840 1.00 17.05 61 PRO D O 1
ATOM 7687 N N . ARG D 1 62 ? -8.271 27.472 -37.512 1.00 17.22 62 ARG D N 1
ATOM 7688 C CA . ARG D 1 62 ? -7.910 26.535 -38.590 1.00 17.38 62 ARG D CA 1
ATOM 7689 C C . ARG D 1 62 ? -8.080 27.130 -40.001 1.00 17.54 62 ARG D C 1
ATOM 7690 O O . ARG D 1 62 ? -7.204 26.946 -40.854 1.00 17.49 62 ARG D O 1
ATOM 7698 N N . GLU D 1 63 ? -9.186 27.838 -40.241 1.00 17.67 63 GLU D N 1
ATOM 7699 C CA . GLU D 1 63 ? -9.460 28.429 -41.567 1.00 18.03 63 GLU D CA 1
ATOM 7700 C C . GLU D 1 63 ? -8.608 29.670 -41.880 1.00 18.04 63 GLU D C 1
ATOM 7701 O O . GLU D 1 63 ? -8.282 29.923 -43.048 1.00 17.92 63 GLU D O 1
ATOM 7707 N N . ILE D 1 64 ? -8.254 30.437 -40.846 1.00 18.06 64 ILE D N 1
ATOM 7708 C CA . ILE D 1 64 ? -7.386 31.617 -41.003 1.00 18.25 64 ILE D CA 1
ATOM 7709 C C . ILE D 1 64 ? -5.981 31.227 -41.491 1.00 18.30 64 ILE D C 1
ATOM 7710 O O . ILE D 1 64 ? -5.397 31.922 -42.330 1.00 18.25 64 ILE D O 1
ATOM 7715 N N . ARG D 1 65 ? -5.461 30.111 -40.976 1.00 18.41 65 ARG D N 1
ATOM 7716 C CA . ARG D 1 65 ? -4.167 29.568 -41.410 1.00 18.71 65 ARG D CA 1
ATOM 7717 C C . ARG D 1 65 ? -4.193 29.133 -42.883 1.00 18.83 65 ARG D C 1
ATOM 7718 O O . ARG D 1 65 ? -3.247 29.396 -43.628 1.00 18.76 65 ARG D O 1
ATOM 7726 N N . ALA D 1 66 ? -5.285 28.484 -43.290 1.00 19.04 66 ALA D N 1
ATOM 7727 C CA . ALA D 1 66 ? -5.425 27.915 -44.639 1.00 19.31 66 ALA D CA 1
ATOM 7728 C C . ALA D 1 66 ? -5.510 28.951 -45.767 1.00 19.51 66 ALA D C 1
ATOM 7729 O O . ALA D 1 66 ? -5.081 28.683 -46.895 1.00 19.34 66 ALA D O 1
ATOM 7731 N N . GLU D 1 67 ? -6.065 30.124 -45.465 1.00 19.78 67 GLU D N 1
ATOM 7732 C CA . GLU D 1 67 ? -6.210 31.189 -46.462 1.00 20.07 67 GLU D CA 1
ATOM 7733 C C . GLU D 1 67 ? -4.998 32.132 -46.521 1.00 20.30 67 GLU D C 1
ATOM 7734 O O . GLU D 1 67 ? -4.889 32.943 -47.443 1.00 20.28 67 GLU D O 1
ATOM 7740 N N . SER D 1 68 ? -4.088 32.009 -45.552 1.00 20.53 68 SER D N 1
ATOM 7741 C CA . SER D 1 68 ? -2.941 32.924 -45.418 1.00 20.79 68 SER D CA 1
ATOM 7742 C C . SER D 1 68 ? -1.775 32.682 -46.394 1.00 21.14 68 SER D C 1
ATOM 7743 O O . SER D 1 68 ? -0.808 33.453 -46.408 1.00 20.88 68 SER D O 1
ATOM 7746 N N . VAL D 1 69 ? -1.870 31.631 -47.209 1.00 21.68 69 VAL D N 1
ATOM 7747 C CA . VAL D 1 69 ? -0.777 31.230 -48.118 1.00 22.23 69 VAL D CA 1
ATOM 7748 C C . VAL D 1 69 ? -0.454 32.233 -49.247 1.00 22.74 69 VAL D C 1
ATOM 7749 O O . VAL D 1 69 ? 0.458 32.000 -50.047 1.00 22.71 69 VAL D O 1
ATOM 7753 N N . MET D 1 70 ? -1.187 33.345 -49.292 1.00 23.36 70 MET D N 1
ATOM 7754 C CA . MET D 1 70 ? -1.038 34.354 -50.351 1.00 23.99 70 MET D CA 1
ATOM 7755 C C . MET D 1 70 ? -0.054 35.489 -50.032 1.00 24.00 70 MET D C 1
ATOM 7756 O O . MET D 1 70 ? 0.497 36.107 -50.947 1.00 24.07 70 MET D O 1
ATOM 7761 N N . ILE D 1 71 ? 0.155 35.762 -48.744 1.00 24.13 71 ILE D N 1
ATOM 7762 C CA . ILE D 1 71 ? 0.841 36.986 -48.295 1.00 24.23 71 ILE D CA 1
ATOM 7763 C C . ILE D 1 71 ? 2.360 36.993 -48.546 1.00 24.32 71 ILE D C 1
ATOM 7764 O O . ILE D 1 71 ? 3.041 35.981 -48.352 1.00 24.24 71 ILE D O 1
ATOM 7769 N N . ARG D 1 72 ? 2.862 38.149 -48.987 1.00 24.38 72 ARG D N 1
ATOM 7770 C CA . ARG D 1 72 ? 4.289 38.379 -49.248 1.00 24.52 72 ARG D CA 1
ATOM 7771 C C . ARG D 1 72 ? 4.915 39.315 -48.197 1.00 24.37 72 ARG D C 1
ATOM 7772 O O . ARG D 1 72 ? 4.186 40.018 -47.497 1.00 24.27 72 ARG D O 1
ATOM 7780 N N . PRO D 1 73 ? 6.264 39.323 -48.080 1.00 24.46 73 PRO D N 1
ATOM 7781 C CA . PRO D 1 73 ? 6.930 39.967 -46.931 1.00 24.46 73 PRO D CA 1
ATOM 7782 C C . PRO D 1 73 ? 7.002 41.503 -46.895 1.00 24.53 73 PRO D C 1
ATOM 7783 O O . PRO D 1 73 ? 7.040 42.075 -45.802 1.00 24.52 73 PRO D O 1
ATOM 7787 N N . TYR D 1 74 ? 7.022 42.161 -48.055 1.00 24.58 74 TYR D N 1
ATOM 7788 C CA . TYR D 1 74 ? 7.271 43.612 -48.125 1.00 24.76 74 TYR D CA 1
ATOM 7789 C C . TYR D 1 74 ? 6.012 44.458 -48.377 1.00 24.73 74 TYR D C 1
ATOM 7790 O O . TYR D 1 74 ? 5.248 44.180 -49.302 1.00 24.62 74 TYR D O 1
ATOM 7799 N N . ASN D 1 75 ? 5.823 45.493 -47.552 1.00 24.84 75 ASN D N 1
ATOM 7800 C CA . ASN D 1 75 ? 4.661 46.398 -47.618 1.00 24.91 75 ASN D CA 1
ATOM 7801 C C . ASN D 1 75 ? 4.906 47.540 -48.611 1.00 25.01 75 ASN D C 1
ATOM 7802 O O . ASN D 1 75 ? 5.698 48.444 -48.337 1.00 25.03 75 ASN D O 1
ATOM 7807 N N . MET D 1 76 ? 4.218 47.499 -49.754 1.00 25.06 76 MET D N 1
ATOM 7808 C CA . MET D 1 76 ? 4.456 48.454 -50.848 1.00 25.05 76 MET D CA 1
ATOM 7809 C C . MET D 1 76 ? 4.054 49.895 -50.505 1.00 25.11 76 MET D C 1
ATOM 7810 O O . MET D 1 76 ? 4.705 50.846 -50.947 1.00 25.08 76 MET D O 1
ATOM 7815 N N . ALA D 1 77 ? 2.990 50.048 -49.717 1.00 25.04 77 ALA D N 1
ATOM 7816 C CA . ALA D 1 77 ? 2.452 51.367 -49.375 1.00 24.94 77 ALA D CA 1
ATOM 7817 C C . ALA D 1 77 ? 3.254 52.118 -48.306 1.00 24.92 77 ALA D C 1
ATOM 7818 O O . ALA D 1 77 ? 3.521 53.312 -48.459 1.00 24.99 77 ALA D O 1
ATOM 7820 N N . THR D 1 78 ? 3.636 51.421 -47.234 1.00 24.76 78 THR D N 1
ATOM 7821 C CA . THR D 1 78 ? 4.307 52.059 -46.090 1.00 24.61 78 THR D CA 1
ATOM 7822 C C . THR D 1 78 ? 5.834 51.906 -46.085 1.00 24.61 78 THR D C 1
ATOM 7823 O O . THR D 1 78 ? 6.534 52.686 -45.435 1.00 24.51 78 THR D O 1
ATOM 7827 N N . GLY D 1 79 ? 6.339 50.895 -46.791 1.00 24.62 79 GLY D N 1
ATOM 7828 C CA . GLY D 1 79 ? 7.780 50.630 -46.860 1.00 24.63 79 GLY D CA 1
ATOM 7829 C C . GLY D 1 79 ? 8.336 49.756 -45.744 1.00 24.67 79 GLY D C 1
ATOM 7830 O O . GLY D 1 79 ? 9.547 49.527 -45.676 1.00 24.58 79 GLY D O 1
ATOM 7831 N N . ALA D 1 80 ? 7.453 49.262 -44.876 1.00 24.60 80 ALA D N 1
ATOM 7832 C CA . ALA D 1 80 ? 7.845 48.438 -43.728 1.00 24.69 80 ALA D CA 1
ATOM 7833 C C . ALA D 1 80 ? 8.310 47.035 -44.129 1.00 24.64 80 ALA D C 1
ATOM 7834 O O . ALA D 1 80 ? 7.773 46.440 -45.067 1.00 24.67 80 ALA D O 1
ATOM 7836 N N . ALA D 1 81 ? 9.313 46.522 -43.414 1.00 24.63 81 ALA D N 1
ATOM 7837 C CA . ALA D 1 81 ? 9.837 45.169 -43.639 1.00 24.62 81 ALA D CA 1
ATOM 7838 C C . ALA D 1 81 ? 10.169 44.452 -42.316 1.00 24.58 81 ALA D C 1
ATOM 7839 O O . ALA D 1 81 ? 11.332 44.426 -41.895 1.00 24.53 81 ALA D O 1
ATOM 7841 N N . PRO D 1 82 ? 9.145 43.857 -41.665 1.00 24.54 82 PRO D N 1
ATOM 7842 C CA . PRO D 1 82 ? 9.262 43.272 -40.318 1.00 24.55 82 PRO D CA 1
ATOM 7843 C C . PRO D 1 82 ? 10.164 42.036 -40.196 1.00 24.56 82 PRO D C 1
ATOM 7844 O O . PRO D 1 82 ? 10.766 41.823 -39.138 1.00 24.60 82 PRO D O 1
ATOM 7848 N N . PHE D 1 83 ? 10.251 41.233 -41.257 1.00 24.51 83 PHE D N 1
ATOM 7849 C CA . PHE D 1 83 ? 11.039 39.993 -41.231 1.00 24.53 83 PHE D CA 1
ATOM 7850 C C . PHE D 1 83 ? 12.556 40.218 -41.363 1.00 24.55 83 PHE D C 1
ATOM 7851 O O . PHE D 1 83 ? 13.335 39.259 -41.342 1.00 24.60 83 PHE D O 1
ATOM 7859 N N . ASP D 1 84 ? 12.966 41.479 -41.502 1.00 24.57 84 ASP D N 1
ATOM 7860 C CA . ASP D 1 84 ? 14.386 41.845 -41.502 1.00 24.52 84 ASP D CA 1
ATOM 7861 C C . ASP D 1 84 ? 14.842 42.374 -40.138 1.00 24.44 84 ASP D C 1
ATOM 7862 O O . ASP D 1 84 ? 16.045 42.444 -39.867 1.00 24.45 84 ASP D O 1
ATOM 7867 N N . SER D 1 85 ? 13.880 42.735 -39.288 1.00 24.17 85 SER D N 1
ATOM 7868 C CA . SER D 1 85 ? 14.163 43.320 -37.973 1.00 23.97 85 SER D CA 1
ATOM 7869 C C . SER D 1 85 ? 13.919 42.368 -36.796 1.00 23.74 85 SER D C 1
ATOM 7870 O O . SER D 1 85 ? 14.566 42.500 -35.751 1.00 23.71 85 SER D O 1
ATOM 7873 N N . LEU D 1 86 ? 12.989 41.426 -36.966 1.00 23.40 86 LEU D N 1
ATOM 7874 C CA . LEU D 1 86 ? 12.558 40.529 -35.882 1.00 23.13 86 LEU D CA 1
ATOM 7875 C C . LEU D 1 86 ? 12.580 39.044 -36.276 1.00 22.90 86 LEU D C 1
ATOM 7876 O O . LEU D 1 86 ? 12.512 38.707 -37.461 1.00 22.93 86 LEU D O 1
ATOM 7881 N N . ASN D 1 87 ? 12.669 38.168 -35.271 1.00 22.56 87 ASN D N 1
ATOM 7882 C CA . ASN D 1 87 ? 12.608 36.710 -35.456 1.00 22.22 87 ASN D CA 1
ATOM 7883 C C . ASN D 1 87 ? 11.233 36.174 -35.020 1.00 21.86 87 ASN D C 1
ATOM 7884 O O . ASN D 1 87 ? 10.871 36.285 -33.843 1.00 21.80 87 ASN D O 1
ATOM 7889 N N . VAL D 1 88 ? 10.475 35.607 -35.969 1.00 21.37 88 VAL D N 1
ATOM 7890 C CA . VAL D 1 88 ? 9.045 35.259 -35.772 1.00 20.93 88 VAL D CA 1
ATOM 7891 C C . VAL D 1 88 ? 8.700 33.827 -36.242 1.00 20.64 88 VAL D C 1
ATOM 7892 O O . VAL D 1 88 ? 9.277 33.345 -37.223 1.00 20.56 88 VAL D O 1
ATOM 7896 N N . ALA D 1 89 ? 7.759 33.168 -35.550 1.00 20.23 89 ALA D N 1
ATOM 7897 C CA . ALA D 1 89 ? 7.320 31.788 -35.879 1.00 19.86 89 ALA D CA 1
ATOM 7898 C C . ALA D 1 89 ? 5.879 31.436 -35.424 1.00 19.65 89 ALA D C 1
ATOM 7899 O O . ALA D 1 89 ? 5.197 32.263 -34.814 1.00 19.52 89 ALA D O 1
ATOM 7901 N N . ASP D 1 90 ? 5.433 30.210 -35.731 1.00 19.30 90 ASP D N 1
ATOM 7902 C CA . ASP D 1 90 ? 4.107 29.690 -35.324 1.00 19.19 90 ASP D CA 1
ATOM 7903 C C . ASP D 1 90 ? 4.253 28.662 -34.191 1.00 19.00 90 ASP D C 1
ATOM 7904 O O . ASP D 1 90 ? 4.927 27.641 -34.359 1.00 18.89 90 ASP D O 1
ATOM 7909 N N . ILE D 1 91 ? 3.607 28.925 -33.052 1.00 18.85 91 ILE D N 1
ATOM 7910 C CA . ILE D 1 91 ? 3.778 28.093 -31.841 1.00 18.74 91 ILE D CA 1
ATOM 7911 C C . ILE D 1 91 ? 2.579 27.204 -31.425 1.00 18.67 91 ILE D C 1
ATOM 7912 O O . ILE D 1 91 ? 2.603 26.593 -30.351 1.00 18.61 91 ILE D O 1
ATOM 7917 N N . GLY D 1 92 ? 1.547 27.129 -32.265 1.00 18.61 92 GLY D N 1
ATOM 7918 C CA . GLY D 1 92 ? 0.427 26.198 -32.039 1.00 18.50 92 GLY D CA 1
ATOM 7919 C C . GLY D 1 92 ? -0.791 26.742 -31.304 1.00 18.46 92 GLY D C 1
ATOM 7920 O O . GLY D 1 92 ? -1.037 27.950 -31.309 1.00 18.41 92 GLY D O 1
ATOM 7921 N N . ASP D 1 93 ? -1.549 25.838 -30.673 1.00 18.27 93 ASP D N 1
ATOM 7922 C CA . ASP D 1 93 ? -2.801 26.173 -29.970 1.00 18.34 93 ASP D CA 1
ATOM 7923 C C . ASP D 1 93 ? -2.751 25.893 -28.456 1.00 18.40 93 ASP D C 1
ATOM 7924 O O . ASP D 1 93 ? -1.854 25.193 -27.974 1.00 18.34 93 ASP D O 1
ATOM 7929 N N . VAL D 1 94 ? -3.725 26.444 -27.724 1.00 18.47 94 VAL D N 1
ATOM 7930 C CA . VAL D 1 94 ? -3.904 26.205 -26.279 1.00 18.56 94 VAL D CA 1
ATOM 7931 C C . VAL D 1 94 ? -4.990 25.137 -26.041 1.00 18.69 94 VAL D C 1
ATOM 7932 O O . VAL D 1 94 ? -6.078 25.218 -26.619 1.00 18.66 94 VAL D O 1
ATOM 7936 N N . ALA D 1 95 ? -4.695 24.155 -25.187 1.00 18.82 95 ALA D N 1
ATOM 7937 C CA . ALA D 1 95 ? -5.611 23.032 -24.932 1.00 19.07 95 ALA D CA 1
ATOM 7938 C C . ALA D 1 95 ? -6.685 23.311 -23.864 1.00 19.30 95 ALA D C 1
ATOM 7939 O O . ALA D 1 95 ? -6.499 23.011 -22.678 1.00 19.25 95 ALA D O 1
ATOM 7941 N N . ILE D 1 96 ? -7.812 23.870 -24.306 1.00 19.49 96 ILE D N 1
ATOM 7942 C CA . ILE D 1 96 ? -8.941 24.215 -23.424 1.00 19.77 96 ILE D CA 1
ATOM 7943 C C . ILE D 1 96 ? -9.861 23.026 -23.096 1.00 19.89 96 ILE D C 1
ATOM 7944 O O . ILE D 1 96 ? -9.805 21.987 -23.759 1.00 19.90 96 ILE D O 1
ATOM 7949 N N . ASN D 1 97 ? -10.691 23.196 -22.062 1.00 20.10 97 ASN D N 1
ATOM 7950 C CA . ASN D 1 97 ? -11.724 22.229 -21.668 1.00 20.29 97 ASN D CA 1
ATOM 7951 C C . ASN D 1 97 ? -13.088 22.664 -22.217 1.00 20.38 97 ASN D C 1
ATOM 7952 O O . ASN D 1 97 ? -13.660 23.658 -21.756 1.00 20.32 97 ASN D O 1
ATOM 7957 N N . THR D 1 98 ? -13.614 21.915 -23.185 1.00 20.38 98 THR D N 1
ATOM 7958 C CA . THR D 1 98 ? -14.850 22.317 -23.878 1.00 20.55 98 THR D CA 1
ATOM 7959 C C . THR D 1 98 ? -16.149 21.899 -23.162 1.00 20.62 98 THR D C 1
ATOM 7960 O O . THR D 1 98 ? -17.248 22.110 -23.686 1.00 20.69 98 THR D O 1
ATOM 7964 N N . PHE D 1 99 ? -16.013 21.335 -21.960 1.00 20.71 99 PHE D N 1
ATOM 7965 C CA . PHE D 1 99 ? -17.162 20.861 -21.175 1.00 20.71 99 PHE D CA 1
ATOM 7966 C C . PHE D 1 99 ? -17.415 21.668 -19.886 1.00 20.80 99 PHE D C 1
ATOM 7967 O O . PHE D 1 99 ? -18.399 21.420 -19.180 1.00 20.68 99 PHE D O 1
ATOM 7975 N N . ASN D 1 100 ? -16.537 22.630 -19.591 1.00 20.81 100 ASN D N 1
ATOM 7976 C CA . ASN D 1 100 ? -16.633 23.452 -18.376 1.00 20.97 100 ASN D CA 1
ATOM 7977 C C . ASN D 1 100 ? -16.021 24.844 -18.589 1.00 21.01 100 ASN D C 1
ATOM 7978 O O . ASN D 1 100 ? -14.802 24.973 -18.741 1.00 21.11 100 ASN D O 1
ATOM 7983 N N . LEU D 1 101 ? -16.870 25.873 -18.589 1.00 21.00 101 LEU D N 1
ATOM 7984 C CA . LEU D 1 101 ? -16.458 27.251 -18.907 1.00 21.06 101 LEU D CA 1
ATOM 7985 C C . LEU D 1 101 ? -15.455 27.879 -17.925 1.00 21.26 101 LEU D C 1
ATOM 7986 O O . LEU D 1 101 ? -14.456 28.461 -18.354 1.00 21.28 101 LEU D O 1
ATOM 7991 N N . LEU D 1 102 ? -15.720 27.769 -16.623 1.00 21.48 102 LEU D N 1
ATOM 7992 C CA . LEU D 1 102 ? -14.833 28.359 -15.607 1.00 21.70 102 LEU D CA 1
ATOM 7993 C C . LEU D 1 102 ? -13.468 27.661 -15.513 1.00 21.82 102 LEU D C 1
ATOM 7994 O O . LEU D 1 102 ? -12.469 28.284 -15.138 1.00 21.82 102 LEU D O 1
ATOM 7999 N N . GLU D 1 103 ? -13.432 26.376 -15.861 1.00 21.95 103 GLU D N 1
ATOM 8000 C CA . GLU D 1 103 ? -12.184 25.610 -15.903 1.00 22.15 103 GLU D CA 1
ATOM 8001 C C . GLU D 1 103 ? -11.309 26.026 -17.094 1.00 22.02 103 GLU D C 1
ATOM 8002 O O . GLU D 1 103 ? -10.080 26.062 -16.986 1.00 22.07 103 GLU D O 1
ATOM 8008 N N . ALA D 1 104 ? -11.949 26.343 -18.220 1.00 21.82 104 ALA D N 1
ATOM 8009 C CA . ALA D 1 104 ? -11.248 26.843 -19.406 1.00 21.62 104 ALA D CA 1
ATOM 8010 C C . ALA D 1 104 ? -10.587 28.202 -19.151 1.00 21.47 104 ALA D C 1
ATOM 8011 O O . ALA D 1 104 ? -9.461 28.439 -19.593 1.00 21.31 104 ALA D O 1
ATOM 8013 N N . VAL D 1 105 ? -11.291 29.076 -18.429 1.00 21.35 105 VAL D N 1
ATOM 8014 C CA . VAL D 1 105 ? -10.786 30.410 -18.064 1.00 21.36 105 VAL D CA 1
ATOM 8015 C C . VAL D 1 105 ? -9.515 30.335 -17.200 1.00 21.42 105 VAL D C 1
ATOM 8016 O O . VAL D 1 105 ? -8.607 31.159 -17.351 1.00 21.32 105 VAL D O 1
ATOM 8020 N N . ARG D 1 106 ? -9.455 29.339 -16.315 1.00 21.54 106 ARG D N 1
ATOM 8021 C CA . ARG D 1 106 ? -8.281 29.099 -15.471 1.00 21.68 106 ARG D CA 1
ATOM 8022 C C . ARG D 1 106 ? -7.056 28.691 -16.301 1.00 21.77 106 ARG D C 1
ATOM 8023 O O . ARG D 1 106 ? -5.945 29.161 -16.046 1.00 21.75 106 ARG D O 1
ATOM 8031 N N . ILE D 1 107 ? -7.278 27.825 -17.291 1.00 21.92 107 ILE D N 1
ATOM 8032 C CA . ILE D 1 107 ? -6.217 27.304 -18.166 1.00 22.04 107 ILE D CA 1
ATOM 8033 C C . ILE D 1 107 ? -5.561 28.393 -19.028 1.00 22.13 107 ILE D C 1
ATOM 8034 O O . ILE D 1 107 ? -4.337 28.384 -19.224 1.00 22.09 107 ILE D O 1
ATOM 8039 N N . ILE D 1 108 ? -6.373 29.324 -19.532 1.00 22.17 108 ILE D N 1
ATOM 8040 C CA . ILE D 1 108 ? -5.887 30.413 -20.390 1.00 22.16 108 ILE D CA 1
ATOM 8041 C C . ILE D 1 108 ? -4.868 31.305 -19.664 1.00 22.30 108 ILE D C 1
ATOM 8042 O O . ILE D 1 108 ? -3.820 31.634 -20.228 1.00 22.21 108 ILE D O 1
ATOM 8047 N N . GLU D 1 109 ? -5.169 31.672 -18.417 1.00 22.41 109 GLU D N 1
ATOM 8048 C CA . GLU D 1 109 ? -4.272 32.511 -17.609 1.00 22.63 109 GLU D CA 1
ATOM 8049 C C . GLU D 1 109 ? -2.921 31.834 -17.336 1.00 22.82 109 GLU D C 1
ATOM 8050 O O . GLU D 1 109 ? -1.872 32.480 -17.420 1.00 22.86 109 GLU D O 1
ATOM 8056 N N . GLN D 1 110 ? -2.960 30.538 -17.024 1.00 23.03 110 GLN D N 1
ATOM 8057 C CA . GLN D 1 110 ? -1.765 29.757 -16.681 1.00 23.21 110 GLN D CA 1
ATOM 8058 C C . GLN D 1 110 ? -0.782 29.614 -17.851 1.00 23.20 110 GLN D C 1
ATOM 8059 O O . GLN D 1 110 ? 0.435 29.712 -17.662 1.00 23.12 110 GLN D O 1
ATOM 8065 N N . GLU D 1 111 ? -1.311 29.383 -19.052 1.00 23.10 111 GLU D N 1
ATOM 8066 C CA . GLU D 1 111 ? -0.472 29.204 -20.242 1.00 23.11 111 GLU D CA 1
ATOM 8067 C C . GLU D 1 111 ? 0.123 30.510 -20.784 1.00 23.04 111 GLU D C 1
ATOM 8068 O O . GLU D 1 111 ? 1.210 30.502 -21.368 1.00 22.94 111 GLU D O 1
ATOM 8074 N N . TYR D 1 112 ? -0.583 31.624 -20.590 1.00 23.04 112 TYR D N 1
ATOM 8075 C CA . TYR D 1 112 ? -0.053 32.938 -20.968 1.00 23.10 112 TYR D CA 1
ATOM 8076 C C . TYR D 1 112 ? 1.026 33.436 -19.997 1.00 23.31 112 TYR D C 1
ATOM 8077 O O . TYR D 1 112 ? 1.867 34.257 -20.371 1.00 23.23 112 TYR D O 1
ATOM 8086 N N . ASP D 1 113 ? 1.005 32.929 -18.762 1.00 23.47 113 ASP D N 1
ATOM 8087 C CA . ASP D 1 113 ? 2.090 33.162 -17.800 1.00 23.73 113 ASP D CA 1
ATOM 8088 C C . ASP D 1 113 ? 3.415 32.561 -18.292 1.00 23.85 113 ASP D C 1
ATOM 8089 O O . ASP D 1 113 ? 4.480 33.147 -18.085 1.00 23.89 113 ASP D O 1
ATOM 8094 N N . ARG D 1 114 ? 3.338 31.399 -18.946 1.00 23.99 114 ARG D N 1
ATOM 8095 C CA . ARG D 1 114 ? 4.517 30.717 -19.495 1.00 24.13 114 ARG D CA 1
ATOM 8096 C C . ARG D 1 114 ? 5.089 31.419 -20.735 1.00 24.03 114 ARG D C 1
ATOM 8097 O O . ARG D 1 114 ? 6.312 31.507 -20.894 1.00 23.88 114 ARG D O 1
ATOM 8105 N N . ILE D 1 115 ? 4.201 31.900 -21.607 1.00 23.77 115 ILE D N 1
ATOM 8106 C CA . ILE D 1 115 ? 4.594 32.574 -22.852 1.00 23.75 115 ILE D CA 1
ATOM 8107 C C . ILE D 1 115 ? 5.392 33.854 -22.579 1.00 23.78 115 ILE D C 1
ATOM 8108 O O . ILE D 1 115 ? 6.444 34.079 -23.189 1.00 23.85 115 ILE D O 1
ATOM 8113 N N . LEU D 1 116 ? 4.897 34.674 -21.651 1.00 23.72 116 LEU D N 1
ATOM 8114 C CA . LEU D 1 116 ? 5.565 35.924 -21.268 1.00 23.62 116 LEU D CA 1
ATOM 8115 C C . LEU D 1 116 ? 6.869 35.673 -20.502 1.00 23.57 116 LEU D C 1
ATOM 8116 O O . LEU D 1 116 ? 7.725 36.558 -20.412 1.00 23.54 116 LEU D O 1
ATOM 8121 N N . GLY D 1 117 ? 7.009 34.463 -19.960 1.00 23.46 117 GLY D N 1
ATOM 8122 C CA . GLY D 1 117 ? 8.230 34.038 -19.274 1.00 23.34 117 GLY D CA 1
ATOM 8123 C C . GLY D 1 117 ? 9.432 33.877 -20.191 1.00 23.24 117 GLY D C 1
ATOM 8124 O O . GLY D 1 117 ? 10.574 34.015 -19.748 1.00 23.34 117 GLY D O 1
ATOM 8125 N N . HIS D 1 118 ? 9.177 33.576 -21.466 1.00 23.11 118 HIS D N 1
ATOM 8126 C CA . HIS D 1 118 ? 10.236 33.479 -22.478 1.00 23.00 118 HIS D CA 1
ATOM 8127 C C . HIS D 1 118 ? 10.580 34.843 -23.091 1.00 22.88 118 HIS D C 1
ATOM 8128 O O . HIS D 1 118 ? 11.584 34.977 -23.800 1.00 22.98 118 HIS D O 1
ATOM 8135 N N . GLY D 1 119 ? 9.740 35.845 -22.832 1.00 22.63 119 GLY D N 1
ATOM 8136 C CA . GLY D 1 119 ? 9.935 37.195 -23.373 1.00 22.39 119 GLY D CA 1
ATOM 8137 C C . GLY D 1 119 ? 9.364 37.415 -24.768 1.00 22.15 119 GLY D C 1
ATOM 8138 O O . GLY D 1 119 ? 9.911 38.197 -25.550 1.00 22.13 119 GLY D O 1
ATOM 8139 N N . ILE D 1 120 ? 8.253 36.742 -25.069 1.00 21.97 120 ILE D N 1
ATOM 8140 C CA . ILE D 1 120 ? 7.618 36.795 -26.395 1.00 21.70 120 ILE D CA 1
ATOM 8141 C C . ILE D 1 120 ? 6.373 37.692 -26.395 1.00 21.48 120 ILE D C 1
ATOM 8142 O O . ILE D 1 120 ? 5.554 37.620 -25.477 1.00 21.54 120 ILE D O 1
ATOM 8147 N N . LEU D 1 121 ? 6.243 38.530 -27.427 1.00 21.16 121 LEU D N 1
ATOM 8148 C CA . LEU D 1 121 ? 5.050 39.366 -27.630 1.00 20.97 121 LEU D CA 1
ATOM 8149 C C . LEU D 1 121 ? 4.026 38.617 -28.495 1.00 20.72 121 LEU D C 1
ATOM 8150 O O . LEU D 1 121 ? 4.351 38.202 -29.612 1.00 20.77 121 LEU D O 1
ATOM 8155 N N . PRO D 1 122 ? 2.781 38.457 -27.992 1.00 20.55 122 PRO D N 1
ATOM 8156 C CA . PRO D 1 122 ? 1.775 37.607 -28.646 1.00 20.35 122 PRO D CA 1
ATOM 8157 C C . PRO D 1 122 ? 0.811 38.307 -29.620 1.00 20.18 122 PRO D C 1
ATOM 8158 O O . PRO D 1 122 ? 0.385 39.440 -29.376 1.00 20.13 122 PRO D O 1
ATOM 8162 N N . LEU D 1 123 ? 0.477 37.609 -30.708 1.00 19.87 123 LEU D N 1
ATOM 8163 C CA . LEU D 1 123 ? -0.559 38.032 -31.658 1.00 19.69 123 LEU D CA 1
ATOM 8164 C C . LEU D 1 123 ? -1.582 36.893 -31.801 1.00 19.42 123 LEU D C 1
ATOM 8165 O O . LEU D 1 123 ? -1.264 35.836 -32.358 1.00 19.42 123 LEU D O 1
ATOM 8170 N N . THR D 1 124 ? -2.803 37.116 -31.306 1.00 19.09 124 THR D N 1
ATOM 8171 C CA . THR D 1 124 ? -3.764 36.028 -31.039 1.00 18.77 124 THR D CA 1
ATOM 8172 C C . THR D 1 124 ? -4.926 35.872 -32.040 1.00 18.72 124 THR D C 1
ATOM 8173 O O . THR D 1 124 ? -5.557 36.855 -32.437 1.00 18.52 124 THR D O 1
ATOM 8177 N N . LEU D 1 125 ? -5.197 34.616 -32.412 1.00 18.54 125 LEU D N 1
ATOM 8178 C CA . LEU D 1 125 ? -6.324 34.225 -33.272 1.00 18.40 125 LEU D CA 1
ATOM 8179 C C . LEU D 1 125 ? -7.449 33.578 -32.443 1.00 18.30 125 LEU D C 1
ATOM 8180 O O . LEU D 1 125 ? -7.219 32.568 -31.773 1.00 18.22 125 LEU D O 1
ATOM 8185 N N . GLY D 1 126 ? -8.656 34.147 -32.499 1.00 18.27 126 GLY D N 1
ATOM 8186 C CA . GLY D 1 126 ? -9.815 33.626 -31.740 1.00 18.33 126 GLY D CA 1
ATOM 8187 C C . GLY D 1 126 ? -10.841 32.869 -32.582 1.00 18.36 126 GLY D C 1
ATOM 8188 O O . GLY D 1 126 ? -10.660 32.742 -33.794 1.00 18.28 126 GLY D O 1
ATOM 8189 N N . GLY D 1 127 ? -11.923 32.365 -31.974 1.00 18.39 127 GLY D N 1
ATOM 8190 C CA . GLY D 1 127 ? -12.230 32.507 -30.541 1.00 18.51 127 GLY D CA 1
ATOM 8191 C C . GLY D 1 127 ? -13.247 33.603 -30.252 1.00 18.52 127 GLY D C 1
ATOM 8192 O O . GLY D 1 127 ? -13.219 34.649 -30.902 1.00 18.49 127 GLY D O 1
ATOM 8193 N N . ASP D 1 128 ? -14.142 33.372 -29.284 1.00 18.63 128 ASP D N 1
ATOM 8194 C CA . ASP D 1 128 ? -15.111 34.406 -28.859 1.00 18.62 128 ASP D CA 1
ATOM 8195 C C . ASP D 1 128 ? -14.522 35.395 -27.832 1.00 18.63 128 ASP D C 1
ATOM 8196 O O . ASP D 1 128 ? -13.433 35.161 -27.303 1.00 18.66 128 ASP D O 1
ATOM 8201 N N . HIS D 1 129 ? -15.243 36.485 -27.555 1.00 18.60 129 HIS D N 1
ATOM 8202 C CA . HIS D 1 129 ? -14.683 37.641 -26.823 1.00 18.60 129 HIS D CA 1
ATOM 8203 C C . HIS D 1 129 ? -14.455 37.441 -25.313 1.00 18.64 129 HIS D C 1
ATOM 8204 O O . HIS D 1 129 ? -13.936 38.337 -24.641 1.00 18.71 129 HIS D O 1
ATOM 8211 N N . THR D 1 130 ? -14.832 36.274 -24.788 1.00 18.52 130 THR D N 1
ATOM 8212 C CA . THR D 1 130 ? -14.565 35.925 -23.386 1.00 18.41 130 THR D CA 1
ATOM 8213 C C . THR D 1 130 ? -13.059 35.769 -23.106 1.00 18.32 130 THR D C 1
ATOM 8214 O O . THR D 1 130 ? -12.610 35.994 -21.977 1.00 18.26 130 THR D O 1
ATOM 8218 N N . ILE D 1 131 ? -12.291 35.400 -24.134 1.00 18.12 131 ILE D N 1
ATOM 8219 C CA . ILE D 1 131 ? -10.851 35.098 -23.988 1.00 18.10 131 ILE D CA 1
ATOM 8220 C C . ILE D 1 131 ? -9.965 36.274 -23.542 1.00 18.17 131 ILE D C 1
ATOM 8221 O O . ILE D 1 131 ? -8.886 36.056 -22.982 1.00 18.22 131 ILE D O 1
ATOM 8226 N N . THR D 1 132 ? -10.420 37.503 -23.791 1.00 18.16 132 THR D N 1
ATOM 8227 C CA . THR D 1 132 ? -9.632 38.716 -23.519 1.00 18.29 132 THR D CA 1
ATOM 8228 C C . THR D 1 132 ? -9.471 39.026 -22.017 1.00 18.41 132 THR D C 1
ATOM 8229 O O . THR D 1 132 ? -8.487 39.655 -21.613 1.00 18.25 132 THR D O 1
ATOM 8233 N N . LEU D 1 133 ? -10.426 38.580 -21.201 1.00 18.61 133 LEU D N 1
ATOM 8234 C CA . LEU D 1 133 ? -10.367 38.800 -19.746 1.00 18.80 133 LEU D CA 1
ATOM 8235 C C . LEU D 1 133 ? -9.172 38.114 -19.049 1.00 18.99 133 LEU D C 1
ATOM 8236 O O . LEU D 1 133 ? -8.385 38.800 -18.389 1.00 19.08 133 LEU D O 1
ATOM 8241 N N . PRO D 1 134 ? -9.023 36.772 -19.192 1.00 19.14 134 PRO D N 1
ATOM 8242 C CA . PRO D 1 134 ? -7.866 36.114 -18.561 1.00 19.32 134 PRO D CA 1
ATOM 8243 C C . PRO D 1 134 ? -6.506 36.488 -19.168 1.00 19.51 134 PRO D C 1
ATOM 8244 O O . PRO D 1 134 ? -5.483 36.358 -18.492 1.00 19.43 134 PRO D O 1
ATOM 8248 N N . ILE D 1 135 ? -6.498 36.937 -20.424 1.00 19.78 135 ILE D N 1
ATOM 8249 C CA . ILE D 1 135 ? -5.278 37.449 -21.063 1.00 20.11 135 ILE D CA 1
ATOM 8250 C C . ILE D 1 135 ? -4.796 38.738 -20.373 1.00 20.36 135 ILE D C 1
ATOM 8251 O O . ILE D 1 135 ? -3.601 38.892 -20.106 1.00 20.31 135 ILE D O 1
ATOM 8256 N N . LEU D 1 136 ? -5.732 39.639 -20.067 1.00 20.74 136 LEU D N 1
ATOM 8257 C CA . LEU D 1 136 ? -5.417 40.894 -19.369 1.00 21.21 136 LEU D CA 1
ATOM 8258 C C . LEU D 1 136 ? -4.960 40.692 -17.918 1.00 21.45 136 LEU D C 1
ATOM 8259 O O . LEU D 1 136 ? -4.199 41.506 -17.384 1.00 21.59 136 LEU D O 1
ATOM 8264 N N . ARG D 1 137 ? -5.425 39.614 -17.288 1.00 21.76 137 ARG D N 1
ATOM 8265 C CA . ARG D 1 137 ? -4.988 39.248 -15.935 1.00 22.08 137 ARG D CA 1
ATOM 8266 C C . ARG D 1 137 ? -3.481 38.960 -15.895 1.00 22.36 137 ARG D C 1
ATOM 8267 O O . ARG D 1 137 ? -2.787 39.371 -14.959 1.00 22.25 137 ARG D O 1
ATOM 8275 N N . ALA D 1 138 ? -2.984 38.274 -16.925 1.00 22.63 138 ALA D N 1
ATOM 8276 C CA . ALA D 1 138 ? -1.563 37.928 -17.036 1.00 23.04 138 ALA D CA 1
ATOM 8277 C C . ALA D 1 138 ? -0.677 39.114 -17.443 1.00 23.33 138 ALA D C 1
ATOM 8278 O O . ALA D 1 138 ? 0.469 39.219 -16.991 1.00 23.29 138 ALA D O 1
ATOM 8280 N N . ILE D 1 139 ? -1.212 39.988 -18.298 1.00 23.70 139 ILE D N 1
ATOM 8281 C CA . ILE D 1 139 ? -0.503 41.186 -18.777 1.00 24.14 139 ILE D CA 1
ATOM 8282 C C . ILE D 1 139 ? -0.197 42.179 -17.642 1.00 24.59 139 ILE D C 1
ATOM 8283 O O . ILE D 1 139 ? 0.888 42.768 -17.600 1.00 24.59 139 ILE D O 1
ATOM 8299 N N . LYS D 1 141 ? 0.338 41.599 -14.477 1.00 26.45 141 LYS D N 1
ATOM 8300 C CA . LYS D 1 141 ? 1.391 41.095 -13.588 1.00 26.73 141 LYS D CA 1
ATOM 8301 C C . LYS D 1 141 ? 2.802 41.446 -14.065 1.00 26.88 141 LYS D C 1
ATOM 8302 O O . LYS D 1 141 ? 3.744 41.472 -13.266 1.00 26.98 141 LYS D O 1
ATOM 8317 N N . HIS D 1 143 ? 3.404 44.228 -16.617 1.00 26.69 143 HIS D N 1
ATOM 8318 C CA . HIS D 1 143 ? 3.530 45.623 -17.063 1.00 26.47 143 HIS D CA 1
ATOM 8319 C C . HIS D 1 143 ? 2.809 46.658 -16.188 1.00 26.30 143 HIS D C 1
ATOM 8320 O O . HIS D 1 143 ? 3.139 47.846 -16.230 1.00 26.21 143 HIS D O 1
ATOM 8327 N N . GLY D 1 144 ? 1.831 46.208 -15.404 1.00 26.12 144 GLY D N 1
ATOM 8328 C CA . GLY D 1 144 ? 0.963 47.114 -14.647 1.00 25.76 144 GLY D CA 1
ATOM 8329 C C . GLY D 1 144 ? -0.296 47.468 -15.424 1.00 25.48 144 GLY D C 1
ATOM 8330 O O . GLY D 1 144 ? -0.677 46.753 -16.354 1.00 25.41 144 GLY D O 1
ATOM 8342 N N . VAL D 1 146 ? -2.835 49.256 -18.013 1.00 23.96 146 VAL D N 1
ATOM 8343 C CA . VAL D 1 146 ? -2.666 49.596 -19.439 1.00 23.46 146 VAL D CA 1
ATOM 8344 C C . VAL D 1 146 ? -3.840 50.388 -20.047 1.00 23.13 146 VAL D C 1
ATOM 8345 O O . VAL D 1 146 ? -4.961 50.342 -19.535 1.00 23.10 146 VAL D O 1
ATOM 8349 N N . GLY D 1 147 ? -3.564 51.109 -21.136 1.00 22.71 147 GLY D N 1
ATOM 8350 C CA . GLY D 1 147 ? -4.604 51.764 -21.946 1.00 22.23 147 GLY D CA 1
ATOM 8351 C C . GLY D 1 147 ? -5.178 50.807 -22.984 1.00 21.86 147 GLY D C 1
ATOM 8352 O O . GLY D 1 147 ? -4.674 49.689 -23.136 1.00 21.76 147 GLY D O 1
ATOM 8353 N N . LEU D 1 148 ? -6.218 51.242 -23.705 1.00 21.52 148 LEU D N 1
ATOM 8354 C CA . LEU D 1 148 ? -6.954 50.361 -24.635 1.00 21.15 148 LEU D CA 1
ATOM 8355 C C . LEU D 1 148 ? -7.567 51.056 -25.866 1.00 21.08 148 LEU D C 1
ATOM 8356 O O . LEU D 1 148 ? -8.165 52.131 -25.752 1.00 21.07 148 LEU D O 1
ATOM 8361 N N . VAL D 1 149 ? -7.416 50.421 -27.032 1.00 20.83 149 VAL D N 1
ATOM 8362 C CA . VAL D 1 149 ? -8.126 50.806 -28.265 1.00 20.60 149 VAL D CA 1
ATOM 8363 C C . VAL D 1 149 ? -9.031 49.643 -28.709 1.00 20.41 149 VAL D C 1
ATOM 8364 O O . VAL D 1 149 ? -8.541 48.549 -29.007 1.00 20.24 149 VAL D O 1
ATOM 8368 N N . HIS D 1 150 ? -10.341 49.899 -28.762 1.00 20.19 150 HIS D N 1
ATOM 8369 C CA . HIS D 1 150 ? -11.363 48.849 -28.916 1.00 20.07 150 HIS D CA 1
ATOM 8370 C C . HIS D 1 150 ? -12.333 49.102 -30.086 1.00 20.03 150 HIS D C 1
ATOM 8371 O O . HIS D 1 150 ? -13.018 50.125 -30.117 1.00 19.89 150 HIS D O 1
ATOM 8378 N N . VAL D 1 151 ? -12.383 48.163 -31.035 1.00 20.10 151 VAL D N 1
ATOM 8379 C CA . VAL D 1 151 ? -13.254 48.264 -32.225 1.00 20.14 151 VAL D CA 1
ATOM 8380 C C . VAL D 1 151 ? -14.360 47.191 -32.192 1.00 20.16 151 VAL D C 1
ATOM 8381 O O . VAL D 1 151 ? -14.064 45.994 -32.140 1.00 20.04 151 VAL D O 1
ATOM 8385 N N . ASP D 1 152 ? -15.623 47.629 -32.236 1.00 20.26 152 ASP D N 1
ATOM 8386 C CA . ASP D 1 152 ? -16.784 46.748 -32.007 1.00 20.36 152 ASP D CA 1
ATOM 8387 C C . ASP D 1 152 ? -18.097 47.412 -32.451 1.00 20.41 152 ASP D C 1
ATOM 8388 O O . ASP D 1 152 ? -18.173 48.639 -32.569 1.00 20.45 152 ASP D O 1
ATOM 8393 N N . ALA D 1 153 ? -19.126 46.599 -32.693 1.00 20.37 153 ALA D N 1
ATOM 8394 C CA . ALA D 1 153 ? -20.481 47.109 -32.936 1.00 20.42 153 ALA D CA 1
ATOM 8395 C C . ALA D 1 153 ? -21.305 47.192 -31.644 1.00 20.39 153 ALA D C 1
ATOM 8396 O O . ALA D 1 153 ? -22.407 47.753 -31.638 1.00 20.26 153 ALA D O 1
ATOM 8398 N N . HIS D 1 154 ? -20.758 46.634 -30.562 1.00 20.50 154 HIS D N 1
ATOM 8399 C CA . HIS D 1 154 ? -21.437 46.544 -29.263 1.00 20.63 154 HIS D CA 1
ATOM 8400 C C . HIS D 1 154 ? -20.551 47.071 -28.127 1.00 20.86 154 HIS D C 1
ATOM 8401 O O . HIS D 1 154 ? -19.323 47.071 -28.240 1.00 20.82 154 HIS D O 1
ATOM 8408 N N . ALA D 1 155 ? -21.181 47.492 -27.028 1.00 21.11 155 ALA D N 1
ATOM 8409 C CA . ALA D 1 155 ? -20.469 48.020 -25.854 1.00 21.44 155 ALA D CA 1
ATOM 8410 C C . ALA D 1 155 ? -19.763 46.951 -25.005 1.00 21.63 155 ALA D C 1
ATOM 8411 O O . ALA D 1 155 ? -18.653 47.182 -24.512 1.00 21.75 155 ALA D O 1
ATOM 8413 N N . ASP D 1 156 ? -20.418 45.799 -24.838 1.00 21.83 156 ASP D N 1
ATOM 8414 C CA . ASP D 1 156 ? -19.917 44.675 -24.021 1.00 22.01 156 ASP D CA 1
ATOM 8415 C C . ASP D 1 156 ? -19.645 45.040 -22.545 1.00 22.37 156 ASP D C 1
ATOM 8416 O O . ASP D 1 156 ? -18.590 44.701 -21.995 1.00 22.16 156 ASP D O 1
ATOM 8421 N N . VAL D 1 157 ? -20.602 45.726 -21.918 1.00 22.79 157 VAL D N 1
ATOM 8422 C CA . VAL D 1 157 ? -20.491 46.136 -20.506 1.00 23.33 157 VAL D CA 1
ATOM 8423 C C . VAL D 1 157 ? -21.695 45.719 -19.639 1.00 23.62 157 VAL D C 1
ATOM 8424 O O . VAL D 1 157 ? -22.082 46.435 -18.708 1.00 23.66 157 VAL D O 1
ATOM 8428 N N . ASN D 1 158 ? -22.272 44.556 -19.940 1.00 23.99 158 ASN D N 1
ATOM 8429 C CA . ASN D 1 158 ? -23.404 44.019 -19.177 1.00 24.39 158 ASN D CA 1
ATOM 8430 C C . ASN D 1 158 ? -23.021 43.561 -17.768 1.00 24.60 158 ASN D C 1
ATOM 8431 O O . ASN D 1 158 ? -21.892 43.121 -17.537 1.00 24.57 158 ASN D O 1
ATOM 8436 N N . ASP D 1 159 ? -23.965 43.671 -16.833 1.00 24.86 159 ASP D N 1
ATOM 8437 C CA . ASP D 1 159 ? -23.760 43.206 -15.459 1.00 25.26 159 ASP D CA 1
ATOM 8438 C C . ASP D 1 159 ? -23.948 41.690 -15.349 1.00 25.35 159 ASP D C 1
ATOM 8439 O O . ASP D 1 159 ? -23.232 41.027 -14.596 1.00 25.30 159 ASP D O 1
ATOM 8444 N N . HIS D 1 160 ? -24.911 41.152 -16.100 1.00 25.55 160 HIS D N 1
ATOM 8445 C CA . HIS D 1 160 ? -25.159 39.703 -16.142 1.00 25.78 160 HIS D CA 1
ATOM 8446 C C . HIS D 1 160 ? -25.821 39.257 -17.453 1.00 25.81 160 HIS D C 1
ATOM 8447 O O . HIS D 1 160 ? -26.393 40.075 -18.177 1.00 25.70 160 HIS D O 1
ATOM 8454 N N . MET D 1 161 ? -25.723 37.959 -17.748 1.00 25.93 161 MET D N 1
ATOM 8455 C CA . MET D 1 161 ? -26.434 37.336 -18.870 1.00 26.04 161 MET D CA 1
ATOM 8456 C C . MET D 1 161 ? -27.072 36.019 -18.411 1.00 25.99 161 MET D C 1
ATOM 8457 O O . MET D 1 161 ? -26.364 35.056 -18.101 1.00 25.99 161 MET D O 1
ATOM 8462 N N . PHE D 1 162 ? -28.408 35.999 -18.362 1.00 25.89 162 PHE D N 1
ATOM 8463 C CA . PHE D 1 162 ? -29.201 34.874 -17.826 1.00 25.84 162 PHE D CA 1
ATOM 8464 C C . PHE D 1 162 ? -28.817 34.513 -16.378 1.00 25.78 162 PHE D C 1
ATOM 8465 O O . PHE D 1 162 ? -28.950 33.362 -15.953 1.00 25.71 162 PHE D O 1
ATOM 8473 N N . GLY D 1 163 ? -28.344 35.509 -15.630 1.00 25.75 163 GLY D N 1
ATOM 8474 C CA . GLY D 1 163 ? -27.957 35.330 -14.229 1.00 25.77 163 GLY D CA 1
ATOM 8475 C C . GLY D 1 163 ? -26.484 35.039 -13.981 1.00 25.83 163 GLY D C 1
ATOM 8476 O O . GLY D 1 163 ? -26.063 34.910 -12.828 1.00 25.82 163 GLY D O 1
ATOM 8477 N N . GLU D 1 164 ? -25.698 34.945 -15.054 1.00 25.79 164 GLU D N 1
ATOM 8478 C CA . GLU D 1 164 ? -24.283 34.568 -14.955 1.00 25.85 164 GLU D CA 1
ATOM 8479 C C . GLU D 1 164 ? -23.337 35.758 -15.139 1.00 25.81 164 GLU D C 1
ATOM 8480 O O . GLU D 1 164 ? -23.583 36.635 -15.970 1.00 25.68 164 GLU D O 1
ATOM 8495 N N . ILE D 1 166 ? -19.917 35.638 -15.955 1.00 25.44 166 ILE D N 1
ATOM 8496 C CA . ILE D 1 166 ? -18.884 35.462 -16.986 1.00 25.35 166 ILE D CA 1
ATOM 8497 C C . ILE D 1 166 ? -19.475 35.015 -18.331 1.00 25.17 166 ILE D C 1
ATOM 8498 O O . ILE D 1 166 ? -19.924 33.873 -18.474 1.00 25.12 166 ILE D O 1
ATOM 8503 N N . ALA D 1 167 ? -19.467 35.931 -19.302 1.00 24.89 167 ALA D N 1
ATOM 8504 C CA . ALA D 1 167 ? -19.967 35.683 -20.664 1.00 24.60 167 ALA D CA 1
ATOM 8505 C C . ALA D 1 167 ? -19.325 36.661 -21.658 1.00 24.42 167 ALA D C 1
ATOM 8506 O O . ALA D 1 167 ? -18.645 37.603 -21.247 1.00 24.30 167 ALA D O 1
ATOM 8508 N N . HIS D 1 168 ? -19.551 36.449 -22.956 1.00 24.30 168 HIS D N 1
ATOM 8509 C CA . HIS D 1 168 ? -18.861 37.234 -23.998 1.00 24.19 168 HIS D CA 1
ATOM 8510 C C . HIS D 1 168 ? -19.333 38.695 -24.140 1.00 24.08 168 HIS D C 1
ATOM 8511 O O . HIS D 1 168 ? -18.765 39.463 -24.923 1.00 24.05 168 HIS D O 1
ATOM 8518 N N . GLY D 1 169 ? -20.351 39.072 -23.366 1.00 23.82 169 GLY D N 1
ATOM 8519 C CA . GLY D 1 169 ? -20.858 40.445 -23.357 1.00 23.64 169 GLY D CA 1
ATOM 8520 C C . GLY D 1 169 ? -20.645 41.200 -22.051 1.00 23.43 169 GLY D C 1
ATOM 8521 O O . GLY D 1 169 ? -21.198 42.288 -21.866 1.00 23.26 169 GLY D O 1
ATOM 8522 N N . THR D 1 170 ? -19.845 40.626 -21.150 1.00 23.26 170 THR D N 1
ATOM 8523 C CA . THR D 1 170 ? -19.565 41.230 -19.838 1.00 23.07 170 THR D CA 1
ATOM 8524 C C . THR D 1 170 ? -18.076 41.544 -19.628 1.00 23.15 170 THR D C 1
ATOM 8525 O O . THR D 1 170 ? -17.683 42.019 -18.557 1.00 23.04 170 THR D O 1
ATOM 8529 N N . THR D 1 171 ? -17.264 41.282 -20.654 1.00 23.26 171 THR D N 1
ATOM 8530 C CA . THR D 1 171 ? -15.794 41.332 -20.565 1.00 23.48 171 THR D CA 1
ATOM 8531 C C . THR D 1 171 ? -15.214 42.620 -19.954 1.00 23.70 171 THR D C 1
ATOM 8532 O O . THR D 1 171 ? -14.435 42.559 -18.997 1.00 23.70 171 THR D O 1
ATOM 8536 N N . PHE D 1 172 ? -15.596 43.774 -20.497 1.00 23.88 172 PHE D N 1
ATOM 8537 C CA . PHE D 1 172 ? -14.984 45.046 -20.094 1.00 24.23 172 PHE D CA 1
ATOM 8538 C C . PHE D 1 172 ? -15.600 45.686 -18.840 1.00 24.49 172 PHE D C 1
ATOM 8539 O O . PHE D 1 172 ? -15.048 46.644 -18.291 1.00 24.47 172 PHE D O 1
ATOM 8547 N N . ARG D 1 173 ? -16.730 45.141 -18.391 1.00 24.80 173 ARG D N 1
ATOM 8548 C CA . ARG D 1 173 ? -17.328 45.510 -17.109 1.00 25.20 173 ARG D CA 1
ATOM 8549 C C . ARG D 1 173 ? -16.512 44.909 -15.957 1.00 25.26 173 ARG D C 1
ATOM 8550 O O . ARG D 1 173 ? -16.309 45.554 -14.925 1.00 25.19 173 ARG D O 1
ATOM 8558 N N . ARG D 1 174 ? -16.047 43.675 -16.150 1.00 25.38 174 ARG D N 1
ATOM 8559 C CA . ARG D 1 174 ? -15.268 42.951 -15.141 1.00 25.62 174 ARG D CA 1
ATOM 8560 C C . ARG D 1 174 ? -13.854 43.514 -14.992 1.00 25.54 174 ARG D C 1
ATOM 8561 O O . ARG D 1 174 ? -13.283 43.488 -13.897 1.00 25.47 174 ARG D O 1
ATOM 8569 N N . ALA D 1 175 ? -13.302 44.013 -16.097 1.00 25.45 175 ALA D N 1
ATOM 8570 C CA . ALA D 1 175 ? -11.947 44.570 -16.126 1.00 25.50 175 ALA D CA 1
ATOM 8571 C C . ALA D 1 175 ? -11.806 45.843 -15.285 1.00 25.51 175 ALA D C 1
ATOM 8572 O O . ALA D 1 175 ? -10.757 46.077 -14.682 1.00 25.52 175 ALA D O 1
ATOM 8574 N N . VAL D 1 176 ? -12.863 46.655 -15.254 1.00 25.62 176 VAL D N 1
ATOM 8575 C CA . VAL D 1 176 ? -12.889 47.893 -14.463 1.00 25.67 176 VAL D CA 1
ATOM 8576 C C . VAL D 1 176 ? -12.950 47.594 -12.959 1.00 25.76 176 VAL D C 1
ATOM 8577 O O . VAL D 1 176 ? -12.221 48.203 -12.170 1.00 25.70 176 VAL D O 1
ATOM 8581 N N . GLU D 1 177 ? -13.812 46.650 -12.580 1.00 25.80 177 GLU D N 1
ATOM 8582 C CA . GLU D 1 177 ? -13.995 46.253 -11.178 1.00 25.99 177 GLU D CA 1
ATOM 8583 C C . GLU D 1 177 ? -12.743 45.619 -10.565 1.00 25.94 177 GLU D C 1
ATOM 8584 O O . GLU D 1 177 ? -12.496 45.762 -9.365 1.00 25.92 177 GLU D O 1
ATOM 8590 N N . GLU D 1 178 ? -11.965 44.924 -11.394 1.00 25.84 178 GLU D N 1
ATOM 8591 C CA . GLU D 1 178 ? -10.748 44.237 -10.948 1.00 25.78 178 GLU D CA 1
ATOM 8592 C C . GLU D 1 178 ? -9.498 45.130 -11.015 1.00 25.82 178 GLU D C 1
ATOM 8593 O O . GLU D 1 178 ? -8.400 44.703 -10.642 1.00 25.78 178 GLU D O 1
ATOM 8599 N N . ASP D 1 179 ? -9.682 46.362 -11.494 1.00 25.93 179 ASP D N 1
ATOM 8600 C CA . ASP D 1 179 ? -8.638 47.398 -11.546 1.00 26.07 179 ASP D CA 1
ATOM 8601 C C . ASP D 1 179 ? -7.487 47.072 -12.512 1.00 25.98 179 ASP D C 1
ATOM 8602 O O . ASP D 1 179 ? -6.309 47.164 -12.147 1.00 25.97 179 ASP D O 1
ATOM 8607 N N . LEU D 1 180 ? -7.836 46.713 -13.746 1.00 25.79 180 LEU D N 1
ATOM 8608 C CA . LEU D 1 180 ? -6.844 46.328 -14.757 1.00 25.70 180 LEU D CA 1
ATOM 8609 C C . LEU D 1 180 ? -6.500 47.447 -15.755 1.00 25.70 180 LEU D C 1
ATOM 8610 O O . LEU D 1 180 ? -5.487 47.363 -16.458 1.00 25.69 180 LEU D O 1
ATOM 8615 N N . LEU D 1 181 ? -7.333 48.487 -15.809 1.00 25.62 181 LEU D N 1
ATOM 8616 C CA . LEU D 1 181 ? -7.178 49.558 -16.802 1.00 25.72 181 LEU D CA 1
ATOM 8617 C C . LEU D 1 181 ? -6.969 50.949 -16.197 1.00 25.78 181 LEU D C 1
ATOM 8618 O O . LEU D 1 181 ? -7.387 51.216 -15.066 1.00 25.68 181 LEU D O 1
ATOM 8623 N N . ASP D 1 182 ? -6.315 51.822 -16.964 1.00 25.91 182 ASP D N 1
ATOM 8624 C CA . ASP D 1 182 ? -6.271 53.256 -16.673 1.00 26.08 182 ASP D CA 1
ATOM 8625 C C . ASP D 1 182 ? -7.428 53.914 -17.424 1.00 26.10 182 ASP D C 1
ATOM 8626 O O . ASP D 1 182 ? -7.348 54.136 -18.637 1.00 26.05 182 ASP D O 1
ATOM 8631 N N . CYS D 1 183 ? -8.495 54.224 -16.688 1.00 26.13 183 CYS D N 1
ATOM 8632 C CA . CYS D 1 183 ? -9.769 54.681 -17.265 1.00 26.18 183 CYS D CA 1
ATOM 8633 C C . CYS D 1 183 ? -9.698 55.962 -18.112 1.00 25.92 183 CYS D C 1
ATOM 8634 O O . CYS D 1 183 ? -10.591 56.217 -18.926 1.00 25.83 183 CYS D O 1
ATOM 8637 N N . ASP D 1 184 ? -8.642 56.753 -17.927 1.00 25.66 184 ASP D N 1
ATOM 8638 C CA . ASP D 1 184 ? -8.468 58.005 -18.673 1.00 25.39 184 ASP D CA 1
ATOM 8639 C C . ASP D 1 184 ? -7.753 57.840 -20.024 1.00 25.01 184 ASP D C 1
ATOM 8640 O O . ASP D 1 184 ? -7.549 58.826 -20.738 1.00 24.90 184 ASP D O 1
ATOM 8645 N N . ARG D 1 185 ? -7.380 56.606 -20.370 1.00 24.51 185 ARG D N 1
ATOM 8646 C CA . ARG D 1 185 ? -6.685 56.321 -21.638 1.00 24.10 185 ARG D CA 1
ATOM 8647 C C . ARG D 1 185 ? -7.398 55.248 -22.486 1.00 23.72 185 ARG D C 1
ATOM 8648 O O . ARG D 1 185 ? -6.763 54.294 -22.943 1.00 23.68 185 ARG D O 1
ATOM 8656 N N . VAL D 1 186 ? -8.706 55.420 -22.705 1.00 23.29 186 VAL D N 1
ATOM 8657 C CA . VAL D 1 186 ? -9.547 54.427 -23.411 1.00 22.91 186 VAL D CA 1
ATOM 8658 C C . VAL D 1 186 ? -10.467 55.061 -24.481 1.00 22.66 186 VAL D C 1
ATOM 8659 O O . VAL D 1 186 ? -11.071 56.109 -24.240 1.00 22.52 186 VAL D O 1
ATOM 8663 N N . VAL D 1 187 ? -10.566 54.414 -25.649 1.00 22.20 187 VAL D N 1
ATOM 8664 C CA . VAL D 1 187 ? -11.479 54.829 -26.736 1.00 21.88 187 VAL D CA 1
ATOM 8665 C C . VAL D 1 187 ? -12.223 53.622 -27.361 1.00 21.60 187 VAL D C 1
ATOM 8666 O O . VAL D 1 187 ? -11.616 52.575 -27.604 1.00 21.43 187 VAL D O 1
ATOM 8670 N N . GLN D 1 188 ? -13.529 53.784 -27.610 1.00 21.24 188 GLN D N 1
ATOM 8671 C CA . GLN D 1 188 ? -14.379 52.765 -28.260 1.00 20.92 188 GLN D CA 1
ATOM 8672 C C . GLN D 1 188 ? -14.954 53.291 -29.589 1.00 20.72 188 GLN D C 1
ATOM 8673 O O . GLN D 1 188 ? -15.555 54.368 -29.620 1.00 20.60 188 GLN D O 1
ATOM 8679 N N . ILE D 1 189 ? -14.783 52.529 -30.675 1.00 20.42 189 ILE D N 1
ATOM 8680 C CA . ILE D 1 189 ? -15.162 52.989 -32.031 1.00 20.21 189 ILE D CA 1
ATOM 8681 C C . ILE D 1 189 ? -16.080 52.010 -32.793 1.00 20.16 189 ILE D C 1
ATOM 8682 O O . ILE D 1 189 ? -15.711 50.852 -33.020 1.00 19.96 189 ILE D O 1
ATOM 8687 N N . GLY D 1 190 ? -17.269 52.483 -33.182 1.00 20.00 190 GLY D N 1
ATOM 8688 C CA . GLY D 1 190 ? -18.145 51.753 -34.115 1.00 19.81 190 GLY D CA 1
ATOM 8689 C C . GLY D 1 190 ? -19.559 51.373 -33.681 1.00 19.75 190 GLY D C 1
ATOM 8690 O O . GLY D 1 190 ? -20.291 50.745 -34.453 1.00 19.68 190 GLY D O 1
ATOM 8691 N N . LEU D 1 191 ? -19.953 51.763 -32.469 1.00 19.49 191 LEU D N 1
ATOM 8692 C CA . LEU D 1 191 ? -21.220 51.315 -31.856 1.00 19.46 191 LEU D CA 1
ATOM 8693 C C . LEU D 1 191 ? -22.486 51.804 -32.581 1.00 19.34 191 LEU D C 1
ATOM 8694 O O . LEU D 1 191 ? -22.545 52.954 -33.028 1.00 19.31 191 LEU D O 1
ATOM 8699 N N . ARG D 1 192 ? -23.487 50.922 -32.680 1.00 19.20 192 ARG D N 1
ATOM 8700 C CA . ARG D 1 192 ? -24.732 51.185 -33.432 1.00 19.06 192 ARG D CA 1
ATOM 8701 C C . ARG D 1 192 ? -25.922 50.297 -32.997 1.00 19.13 192 ARG D C 1
ATOM 8702 O O . ARG D 1 192 ? -25.859 49.634 -31.958 1.00 19.20 192 ARG D O 1
ATOM 8710 N N . ALA D 1 193 ? -27.002 50.317 -33.790 1.00 19.08 193 ALA D N 1
ATOM 8711 C CA . ALA D 1 193 ? -28.201 49.450 -33.625 1.00 19.15 193 ALA D CA 1
ATOM 8712 C C . ALA D 1 193 ? -29.165 49.792 -32.462 1.00 19.23 193 ALA D C 1
ATOM 8713 O O . ALA D 1 193 ? -29.281 50.961 -32.080 1.00 19.16 193 ALA D O 1
ATOM 8715 N N . GLN D 1 194 ? -29.858 48.777 -31.927 1.00 19.34 194 GLN D N 1
ATOM 8716 C CA . GLN D 1 194 ? -30.927 48.967 -30.918 1.00 19.48 194 GLN D CA 1
ATOM 8717 C C . GLN D 1 194 ? -30.527 48.571 -29.486 1.00 19.58 194 GLN D C 1
ATOM 8718 O O . GLN D 1 194 ? -29.574 47.813 -29.288 1.00 19.46 194 GLN D O 1
ATOM 8724 N N . GLY D 1 195 ? -31.283 49.072 -28.502 1.00 19.73 195 GLY D N 1
ATOM 8725 C CA . GLY D 1 195 ? -31.065 48.768 -27.077 1.00 20.00 195 GLY D CA 1
ATOM 8726 C C . GLY D 1 195 ? -32.316 48.882 -26.208 1.00 20.26 195 GLY D C 1
ATOM 8727 O O . GLY D 1 195 ? -33.424 48.602 -26.672 1.00 20.05 195 GLY D O 1
ATOM 8728 N N . TYR D 1 196 ? -32.135 49.290 -24.947 1.00 20.51 196 TYR D N 1
ATOM 8729 C CA . TYR D 1 196 ? -33.249 49.447 -23.993 1.00 20.89 196 TYR D CA 1
ATOM 8730 C C . TYR D 1 196 ? -33.465 50.883 -23.478 1.00 21.03 196 TYR D C 1
ATOM 8731 O O . TYR D 1 196 ? -34.593 51.388 -23.514 1.00 20.94 196 TYR D O 1
ATOM 8740 N N . THR D 1 197 ? -32.402 51.520 -22.977 1.00 21.17 197 THR D N 1
ATOM 8741 C CA . THR D 1 197 ? -32.442 52.943 -22.580 1.00 21.39 197 THR D CA 1
ATOM 8742 C C . THR D 1 197 ? -31.184 53.694 -23.036 1.00 21.58 197 THR D C 1
ATOM 8743 O O . THR D 1 197 ? -30.235 53.083 -23.536 1.00 21.54 197 THR D O 1
ATOM 8747 N N . ALA D 1 198 ? -31.182 55.015 -22.848 1.00 21.87 198 ALA D N 1
ATOM 8748 C CA . ALA D 1 198 ? -30.043 55.870 -23.207 1.00 22.23 198 ALA D CA 1
ATOM 8749 C C . ALA D 1 198 ? -28.773 55.558 -22.404 1.00 22.49 198 ALA D C 1
ATOM 8750 O O . ALA D 1 198 ? -27.660 55.856 -22.849 1.00 22.45 198 ALA D O 1
ATOM 8752 N N . GLU D 1 199 ? -28.949 54.953 -21.230 1.00 22.89 199 GLU D N 1
ATOM 8753 C CA . GLU D 1 199 ? -27.832 54.589 -20.354 1.00 23.34 199 GLU D CA 1
ATOM 8754 C C . GLU D 1 199 ? -26.952 53.456 -20.895 1.00 23.37 199 GLU D C 1
ATOM 8755 O O . GLU D 1 199 ? -25.868 53.204 -20.362 1.00 23.35 199 GLU D O 1
ATOM 8761 N N . ASP D 1 200 ? -27.414 52.780 -21.948 1.00 23.44 200 ASP D N 1
ATOM 8762 C CA . ASP D 1 200 ? -26.652 51.689 -22.566 1.00 23.53 200 ASP D CA 1
ATOM 8763 C C . ASP D 1 200 ? -25.348 52.158 -23.235 1.00 23.46 200 ASP D C 1
ATOM 8764 O O . ASP D 1 200 ? -24.415 51.367 -23.397 1.00 23.36 200 ASP D O 1
ATOM 8769 N N . PHE D 1 201 ? -25.288 53.438 -23.610 1.00 23.38 201 PHE D N 1
ATOM 8770 C CA . PHE D 1 201 ? -24.052 54.051 -24.115 1.00 23.36 201 PHE D CA 1
ATOM 8771 C C . PHE D 1 201 ? -23.423 55.043 -23.127 1.00 23.43 201 PHE D C 1
ATOM 8772 O O . PHE D 1 201 ? -22.212 55.283 -23.167 1.00 23.36 201 PHE D O 1
ATOM 8780 N N . ASN D 1 202 ? -24.246 55.618 -22.247 1.00 23.54 202 ASN D N 1
ATOM 8781 C CA . ASN D 1 202 ? -23.795 56.678 -21.335 1.00 23.66 202 ASN D CA 1
ATOM 8782 C C . ASN D 1 202 ? -23.038 56.236 -20.072 1.00 23.66 202 ASN D C 1
ATOM 8783 O O . ASN D 1 202 ? -22.386 57.060 -19.419 1.00 23.46 202 ASN D O 1
ATOM 8788 N N . TRP D 1 203 ? -23.122 54.947 -19.733 1.00 23.70 203 TRP D N 1
ATOM 8789 C CA . TRP D 1 203 ? -22.359 54.381 -18.608 1.00 23.76 203 TRP D CA 1
ATOM 8790 C C . TRP D 1 203 ? -20.848 54.496 -18.835 1.00 23.74 203 TRP D C 1
ATOM 8791 O O . TRP D 1 203 ? -20.101 54.841 -17.914 1.00 23.71 203 TRP D O 1
ATOM 8802 N N . SER D 1 204 ? -20.414 54.204 -20.062 1.00 23.72 204 SER D N 1
ATOM 8803 C CA . SER D 1 204 ? -19.004 54.292 -20.455 1.00 23.70 204 SER D CA 1
ATOM 8804 C C . SER D 1 204 ? -18.452 55.718 -20.348 1.00 23.85 204 SER D C 1
ATOM 8805 O O . SER D 1 204 ? -17.330 55.921 -19.873 1.00 23.83 204 SER D O 1
ATOM 8808 N N . ARG D 1 205 ? -19.247 56.696 -20.784 1.00 23.97 205 ARG D N 1
ATOM 8809 C CA . ARG D 1 205 ? -18.857 58.112 -20.736 1.00 24.23 205 ARG D CA 1
ATOM 8810 C C . ARG D 1 205 ? -18.652 58.619 -19.301 1.00 24.33 205 ARG D C 1
ATOM 8811 O O . ARG D 1 205 ? -17.762 59.436 -19.046 1.00 24.37 205 ARG D O 1
ATOM 8828 N N . GLN D 1 207 ? -17.634 56.778 -16.790 1.00 24.51 207 GLN D N 1
ATOM 8829 C CA . GLN D 1 207 ? -16.407 56.156 -16.282 1.00 24.47 207 GLN D CA 1
ATOM 8830 C C . GLN D 1 207 ? -15.141 56.883 -16.747 1.00 24.41 207 GLN D C 1
ATOM 8831 O O . GLN D 1 207 ? -14.091 56.785 -16.103 1.00 24.30 207 GLN D O 1
ATOM 8837 N N . GLY D 1 208 ? -15.243 57.601 -17.865 1.00 24.24 208 GLY D N 1
ATOM 8838 C CA . GLY D 1 208 ? -14.127 58.390 -18.389 1.00 24.19 208 GLY D CA 1
ATOM 8839 C C . GLY D 1 208 ? -13.726 58.124 -19.833 1.00 24.10 208 GLY D C 1
ATOM 8840 O O . GLY D 1 208 ? -12.796 58.755 -20.342 1.00 24.02 208 GLY D O 1
ATOM 8841 N N . PHE D 1 209 ? -14.419 57.199 -20.497 1.00 24.08 209 PHE D N 1
ATOM 8842 C CA . PHE D 1 209 ? -14.089 56.833 -21.881 1.00 23.97 209 PHE D CA 1
ATOM 8843 C C . PHE D 1 209 ? -14.645 57.847 -22.887 1.00 23.75 209 PHE D C 1
ATOM 8844 O O . PHE D 1 209 ? -15.583 58.586 -22.579 1.00 23.77 209 PHE D O 1
ATOM 8852 N N . ARG D 1 210 ? -14.059 57.877 -24.085 1.00 23.46 210 ARG D N 1
ATOM 8853 C CA . ARG D 1 210 ? -14.661 58.565 -25.231 1.00 23.19 210 ARG D CA 1
ATOM 8854 C C . ARG D 1 210 ? -15.354 57.536 -26.129 1.00 22.90 210 ARG D C 1
ATOM 8855 O O . ARG D 1 210 ? -14.770 56.499 -26.457 1.00 22.77 210 ARG D O 1
ATOM 8863 N N . VAL D 1 211 ? -16.596 57.829 -26.513 1.00 22.60 211 VAL D N 1
ATOM 8864 C CA . VAL D 1 211 ? -17.385 56.947 -27.380 1.00 22.25 211 VAL D CA 1
ATOM 8865 C C . VAL D 1 211 ? -17.607 57.588 -28.757 1.00 22.04 211 VAL D C 1
ATOM 8866 O O . VAL D 1 211 ? -17.983 58.760 -28.851 1.00 21.97 211 VAL D O 1
ATOM 8870 N N . VAL D 1 212 ? -17.361 56.813 -29.815 1.00 21.71 212 VAL D N 1
ATOM 8871 C CA . VAL D 1 212 ? -17.572 57.266 -31.196 1.00 21.36 212 VAL D CA 1
ATOM 8872 C C . VAL D 1 212 ? -18.546 56.328 -31.929 1.00 21.20 212 VAL D C 1
ATOM 8873 O O . VAL D 1 212 ? -18.187 55.201 -32.283 1.00 21.02 212 VAL D O 1
ATOM 8877 N N . GLN D 1 213 ? -19.774 56.802 -32.144 1.00 21.00 213 GLN D N 1
ATOM 8878 C CA . GLN D 1 213 ? -20.811 56.031 -32.844 1.00 20.84 213 GLN D CA 1
ATOM 8879 C C . GLN D 1 213 ? -20.556 55.977 -34.358 1.00 20.73 213 GLN D C 1
ATOM 8880 O O . GLN D 1 213 ? -19.806 56.796 -34.895 1.00 20.70 213 GLN D O 1
ATOM 8886 N N . ALA D 1 214 ? -21.182 55.013 -35.034 1.00 20.55 214 ALA D N 1
ATOM 8887 C CA . ALA D 1 214 ? -20.986 54.809 -36.478 1.00 20.42 214 ALA D CA 1
ATOM 8888 C C . ALA D 1 214 ? -21.455 55.990 -37.335 1.00 20.29 214 ALA D C 1
ATOM 8889 O O . ALA D 1 214 ? -20.883 56.253 -38.396 1.00 20.17 214 ALA D O 1
ATOM 8891 N N . GLU D 1 215 ? -22.487 56.692 -36.865 1.00 20.16 215 GLU D N 1
ATOM 8892 C CA . GLU D 1 215 ? -23.029 57.876 -37.547 1.00 20.02 215 GLU D CA 1
ATOM 8893 C C . GLU D 1 215 ? -22.009 59.020 -37.685 1.00 19.92 215 GLU D C 1
ATOM 8894 O O . GLU D 1 215 ? -22.075 59.809 -38.632 1.00 19.84 215 GLU D O 1
ATOM 8900 N N . GLU D 1 216 ? -21.073 59.100 -36.739 1.00 19.75 216 GLU D N 1
ATOM 8901 C CA . GLU D 1 216 ? -19.990 60.091 -36.772 1.00 19.70 216 GLU D CA 1
ATOM 8902 C C . GLU D 1 216 ? -18.923 59.738 -37.825 1.00 19.53 216 GLU D C 1
ATOM 8903 O O . GLU D 1 216 ? -18.124 60.598 -38.214 1.00 19.43 216 GLU D O 1
ATOM 8909 N N . CYS D 1 217 ? -18.930 58.483 -38.283 1.00 19.28 217 CYS D N 1
ATOM 8910 C CA . CYS D 1 217 ? -17.943 57.965 -39.246 1.00 19.23 217 CYS D CA 1
ATOM 8911 C C . CYS D 1 217 ? -18.389 57.978 -40.719 1.00 19.23 217 CYS D C 1
ATOM 8912 O O . CYS D 1 217 ? -17.541 58.025 -41.614 1.00 19.02 217 CYS D O 1
ATOM 8915 N N . TRP D 1 218 ? -19.701 57.921 -40.969 1.00 19.25 218 TRP D N 1
ATOM 8916 C CA . TRP D 1 218 ? -20.241 57.819 -42.342 1.00 19.38 218 TRP D CA 1
ATOM 8917 C C . TRP D 1 218 ? -19.703 58.876 -43.320 1.00 19.45 218 TRP D C 1
ATOM 8918 O O . TRP D 1 218 ? -19.564 60.050 -42.965 1.00 19.50 218 TRP D O 1
ATOM 8929 N N . HIS D 1 219 ? -19.417 58.432 -44.551 1.00 19.42 219 HIS D N 1
ATOM 8930 C CA . HIS D 1 219 ? -18.928 59.275 -45.670 1.00 19.51 219 HIS D CA 1
ATOM 8931 C C . HIS D 1 219 ? -17.490 59.847 -45.551 1.00 19.68 219 HIS D C 1
ATOM 8932 O O . HIS D 1 219 ? -17.048 60.574 -46.451 1.00 19.73 219 HIS D O 1
ATOM 8950 N N . SER D 1 221 ? -13.074 60.090 -44.375 1.00 19.50 221 SER D N 1
ATOM 8951 C CA . SER D 1 221 ? -11.742 59.532 -44.111 1.00 19.41 221 SER D CA 1
ATOM 8952 C C . SER D 1 221 ? -11.437 59.650 -42.618 1.00 19.41 221 SER D C 1
ATOM 8953 O O . SER D 1 221 ? -11.811 60.640 -41.983 1.00 19.18 221 SER D O 1
ATOM 8956 N N . LEU D 1 222 ? -10.748 58.652 -42.065 1.00 19.43 222 LEU D N 1
ATOM 8957 C CA . LEU D 1 222 ? -10.492 58.607 -40.618 1.00 19.63 222 LEU D CA 1
ATOM 8958 C C . LEU D 1 222 ? -9.067 58.999 -40.182 1.00 19.81 222 LEU D C 1
ATOM 8959 O O . LEU D 1 222 ? -8.707 58.820 -39.015 1.00 19.68 222 LEU D O 1
ATOM 8964 N N . GLU D 1 223 ? -8.275 59.549 -41.103 1.00 20.03 223 GLU D N 1
ATOM 8965 C CA . GLU D 1 223 ? -6.905 59.988 -40.780 1.00 20.46 223 GLU D CA 1
ATOM 8966 C C . GLU D 1 223 ? -6.809 61.136 -39.746 1.00 20.46 223 GLU D C 1
ATOM 8967 O O . GLU D 1 223 ? -5.946 61.085 -38.866 1.00 20.45 223 GLU D O 1
ATOM 8973 N N . PRO D 1 224 ? -7.685 62.164 -39.841 1.00 20.54 224 PRO D N 1
ATOM 8974 C CA . PRO D 1 224 ? -7.654 63.226 -38.815 1.00 20.64 224 PRO D CA 1
ATOM 8975 C C . PRO D 1 224 ? -8.108 62.785 -37.415 1.00 20.79 224 PRO D C 1
ATOM 8976 O O . PRO D 1 224 ? -7.597 63.304 -36.416 1.00 20.77 224 PRO D O 1
ATOM 8980 N N . LEU D 1 225 ? -9.053 61.845 -37.348 1.00 20.97 225 LEU D N 1
ATOM 8981 C CA . LEU D 1 225 ? -9.525 61.292 -36.070 1.00 21.17 225 LEU D CA 1
ATOM 8982 C C . LEU D 1 225 ? -8.416 60.593 -35.274 1.00 21.29 225 LEU D C 1
ATOM 8983 O O . LEU D 1 225 ? -8.337 60.744 -34.052 1.00 21.21 225 LEU D O 1
ATOM 8988 N N . MET D 1 226 ? -7.563 59.842 -35.968 1.00 21.44 226 MET D N 1
ATOM 8989 C CA . MET D 1 226 ? -6.504 59.059 -35.313 1.00 21.57 226 MET D CA 1
ATOM 8990 C C . MET D 1 226 ? -5.396 59.915 -34.683 1.00 21.79 226 MET D C 1
ATOM 8991 O O . MET D 1 226 ? -4.640 59.432 -33.834 1.00 21.71 226 MET D O 1
ATOM 8996 N N . ALA D 1 227 ? -5.310 61.178 -35.097 1.00 22.14 227 ALA D N 1
ATOM 8997 C CA . ALA D 1 227 ? -4.403 62.146 -34.475 1.00 22.39 227 ALA D CA 1
ATOM 8998 C C . ALA D 1 227 ? -4.887 62.516 -33.071 1.00 22.64 227 ALA D C 1
ATOM 8999 O O . ALA D 1 227 ? -4.078 62.679 -32.152 1.00 22.61 227 ALA D O 1
ATOM 9001 N N . GLU D 1 228 ? -6.207 62.640 -32.918 1.00 22.86 228 GLU D N 1
ATOM 9002 C CA . GLU D 1 228 ? -6.835 62.865 -31.611 1.00 23.27 228 GLU D CA 1
ATOM 9003 C C . GLU D 1 228 ? -6.679 61.645 -30.700 1.00 23.36 228 GLU D C 1
ATOM 9004 O O . GLU D 1 228 ? -6.567 61.785 -29.480 1.00 23.43 228 GLU D O 1
ATOM 9010 N N . VAL D 1 229 ? -6.675 60.456 -31.304 1.00 23.58 229 VAL D N 1
ATOM 9011 C CA . VAL D 1 229 ? -6.578 59.187 -30.569 1.00 23.73 229 VAL D CA 1
ATOM 9012 C C . VAL D 1 229 ? -5.190 58.986 -29.942 1.00 23.96 229 VAL D C 1
ATOM 9013 O O . VAL D 1 229 ? -5.089 58.626 -28.765 1.00 23.78 229 VAL D O 1
ATOM 9017 N N . ARG D 1 230 ? -4.136 59.232 -30.724 1.00 24.29 230 ARG D N 1
ATOM 9018 C CA . ARG D 1 230 ? -2.749 59.089 -30.248 1.00 24.74 230 ARG D CA 1
ATOM 9019 C C . ARG D 1 230 ? -2.448 59.979 -29.035 1.00 25.07 230 ARG D C 1
ATOM 9020 O O . ARG D 1 230 ? -1.726 59.572 -28.121 1.00 25.11 230 ARG D O 1
ATOM 9028 N N . GLU D 1 231 ? -3.016 61.184 -29.040 1.00 25.45 231 GLU D N 1
ATOM 9029 C CA . GLU D 1 231 ? -2.869 62.146 -27.946 1.00 25.88 231 GLU D CA 1
ATOM 9030 C C . GLU D 1 231 ? -3.540 61.663 -26.651 1.00 25.92 231 GLU D C 1
ATOM 9031 O O . GLU D 1 231 ? -2.985 61.829 -25.560 1.00 25.97 231 GLU D O 1
ATOM 9048 N N . VAL D 1 233 ? -4.521 58.404 -25.632 1.00 25.53 233 VAL D N 1
ATOM 9049 C CA . VAL D 1 233 ? -4.099 57.133 -25.019 1.00 25.35 233 VAL D CA 1
ATOM 9050 C C . VAL D 1 233 ? -2.585 57.001 -24.773 1.00 25.23 233 VAL D C 1
ATOM 9051 O O . VAL D 1 233 ? -2.148 56.091 -24.063 1.00 25.21 233 VAL D O 1
ATOM 9055 N N . GLY D 1 234 ? -1.802 57.912 -25.350 1.00 25.03 234 GLY D N 1
ATOM 9056 C CA . GLY D 1 234 ? -0.338 57.863 -25.264 1.00 24.91 234 GLY D CA 1
ATOM 9057 C C . GLY D 1 234 ? 0.257 58.133 -23.890 1.00 24.78 234 GLY D C 1
ATOM 9058 O O . GLY D 1 234 ? -0.437 58.590 -22.977 1.00 24.75 234 GLY D O 1
ATOM 9059 N N . GLY D 1 235 ? 1.552 57.850 -23.750 1.00 24.60 235 GLY D N 1
ATOM 9060 C CA . GLY D 1 235 ? 2.272 58.057 -22.492 1.00 24.31 235 GLY D CA 1
ATOM 9061 C C . GLY D 1 235 ? 2.280 56.846 -21.574 1.00 24.12 235 GLY D C 1
ATOM 9062 O O . GLY D 1 235 ? 2.212 56.987 -20.351 1.00 24.40 235 GLY D O 1
ATOM 9063 N N . GLY D 1 236 ? 2.371 55.658 -22.167 1.00 23.71 236 GLY D N 1
ATOM 9064 C CA . GLY D 1 236 ? 2.372 54.396 -21.423 1.00 23.18 236 GLY D CA 1
ATOM 9065 C C . GLY D 1 236 ? 2.037 53.208 -22.313 1.00 22.73 236 GLY D C 1
ATOM 9066 O O . GLY D 1 236 ? 1.803 53.385 -23.511 1.00 22.66 236 GLY D O 1
ATOM 9067 N N . PRO D 1 237 ? 2.013 51.987 -21.736 1.00 22.48 237 PRO D N 1
ATOM 9068 C CA . PRO D 1 237 ? 1.694 50.762 -22.489 1.00 22.22 237 PRO D CA 1
ATOM 9069 C C . PRO D 1 237 ? 0.212 50.661 -22.881 1.00 21.95 237 PRO D C 1
ATOM 9070 O O . PRO D 1 237 ? -0.645 51.215 -22.187 1.00 21.94 237 PRO D O 1
ATOM 9074 N N . VAL D 1 238 ? -0.072 49.947 -23.975 1.00 21.57 238 VAL D N 1
ATOM 9075 C CA . VAL D 1 238 ? -1.423 49.882 -24.568 1.00 21.23 238 VAL D CA 1
ATOM 9076 C C . VAL D 1 238 ? -1.718 48.527 -25.252 1.00 20.93 238 VAL D C 1
ATOM 9077 O O . VAL D 1 238 ? -0.809 47.887 -25.791 1.00 20.94 238 VAL D O 1
ATOM 9081 N N . TYR D 1 239 ? -2.989 48.112 -25.223 1.00 20.48 239 TYR D N 1
ATOM 9082 C CA . TYR D 1 239 ? -3.458 46.858 -25.842 1.00 20.09 239 TYR D CA 1
ATOM 9083 C C . TYR D 1 239 ? -4.483 47.140 -26.955 1.00 19.88 239 TYR D C 1
ATOM 9084 O O . TYR D 1 239 ? -5.293 48.063 -26.834 1.00 19.76 239 TYR D O 1
ATOM 9093 N N . LEU D 1 240 ? -4.447 46.341 -28.027 1.00 19.53 240 LEU D N 1
ATOM 9094 C CA . LEU D 1 240 ? -5.361 46.498 -29.177 1.00 19.28 240 LEU D CA 1
ATOM 9095 C C . LEU D 1 240 ? -6.274 45.275 -29.388 1.00 19.13 240 LEU D C 1
ATOM 9096 O O . LEU D 1 240 ? -5.786 44.157 -29.558 1.00 18.98 240 LEU D O 1
ATOM 9101 N N . SER D 1 241 ? -7.592 45.504 -29.394 1.00 19.03 241 SER D N 1
ATOM 9102 C CA . SER D 1 241 ? -8.598 44.427 -29.474 1.00 18.87 241 SER D CA 1
ATOM 9103 C C . SER D 1 241 ? -9.647 44.656 -30.579 1.00 18.78 241 SER D C 1
ATOM 9104 O O . SER D 1 241 ? -10.394 45.637 -30.537 1.00 18.76 241 SER D O 1
ATOM 9107 N N . PHE D 1 242 ? -9.711 43.735 -31.546 1.00 18.61 242 PHE D N 1
ATOM 9108 C CA . PHE D 1 242 ? -10.548 43.900 -32.749 1.00 18.48 242 PHE D CA 1
ATOM 9109 C C . PHE D 1 242 ? -11.635 42.815 -32.919 1.00 18.25 242 PHE D C 1
ATOM 9110 O O . PHE D 1 242 ? -11.323 41.647 -33.176 1.00 18.26 242 PHE D O 1
ATOM 9118 N N . ASP D 1 243 ? -12.902 43.220 -32.779 1.00 17.85 243 ASP D N 1
ATOM 9119 C CA . ASP D 1 243 ? -14.076 42.365 -33.037 1.00 17.51 243 ASP D CA 1
ATOM 9120 C C . ASP D 1 243 ? -14.492 42.520 -34.505 1.00 17.28 243 ASP D C 1
ATOM 9121 O O . ASP D 1 243 ? -14.777 43.633 -34.955 1.00 17.25 243 ASP D O 1
ATOM 9126 N N . ILE D 1 244 ? -14.538 41.404 -35.238 1.00 17.10 244 ILE D N 1
ATOM 9127 C CA . ILE D 1 244 ? -14.816 41.419 -36.688 1.00 16.86 244 ILE D CA 1
ATOM 9128 C C . ILE D 1 244 ? -16.198 41.999 -37.066 1.00 16.80 244 ILE D C 1
ATOM 9129 O O . ILE D 1 244 ? -16.358 42.543 -38.163 1.00 16.86 244 ILE D O 1
ATOM 9134 N N . ASP D 1 245 ? -17.177 41.898 -36.161 1.00 16.71 245 ASP D N 1
ATOM 9135 C CA . ASP D 1 245 ? -18.535 42.410 -36.427 1.00 16.59 245 ASP D CA 1
ATOM 9136 C C . ASP D 1 245 ? -18.639 43.946 -36.424 1.00 16.53 245 ASP D C 1
ATOM 9137 O O . ASP D 1 245 ? -19.727 44.505 -36.583 1.00 16.52 245 ASP D O 1
ATOM 9142 N N . GLY D 1 246 ? -17.499 44.616 -36.259 1.00 16.55 246 GLY D N 1
ATOM 9143 C CA . GLY D 1 246 ? -17.415 46.069 -36.424 1.00 16.47 246 GLY D CA 1
ATOM 9144 C C . GLY D 1 246 ? -17.514 46.488 -37.884 1.00 16.50 246 GLY D C 1
ATOM 9145 O O . GLY D 1 246 ? -17.899 47.619 -38.186 1.00 16.32 246 GLY D O 1
ATOM 9146 N N . ILE D 1 247 ? -17.170 45.564 -38.782 1.00 16.55 247 ILE D N 1
ATOM 9147 C CA . ILE D 1 247 ? -17.226 45.780 -40.234 1.00 16.81 247 ILE D CA 1
ATOM 9148 C C . ILE D 1 247 ? -18.582 45.338 -40.821 1.00 17.02 247 ILE D C 1
ATOM 9149 O O . ILE D 1 247 ? -19.174 44.352 -40.367 1.00 16.97 247 ILE D O 1
ATOM 9154 N N . ASP D 1 248 ? -19.057 46.089 -41.820 1.00 17.22 248 ASP D N 1
ATOM 9155 C CA . ASP D 1 248 ? -20.319 45.837 -42.543 1.00 17.38 248 ASP D CA 1
ATOM 9156 C C . ASP D 1 248 ? -20.418 44.405 -43.103 1.00 17.25 248 ASP D C 1
ATOM 9157 O O . ASP D 1 248 ? -19.432 43.882 -43.629 1.00 17.17 248 ASP D O 1
ATOM 9162 N N . PRO D 1 249 ? -21.608 43.768 -42.985 1.00 17.20 249 PRO D N 1
ATOM 9163 C CA . PRO D 1 249 ? -21.851 42.388 -43.452 1.00 17.23 249 PRO D CA 1
ATOM 9164 C C . PRO D 1 249 ? -21.675 42.124 -44.957 1.00 17.31 249 PRO D C 1
ATOM 9165 O O . PRO D 1 249 ? -21.648 40.960 -45.371 1.00 17.15 249 PRO D O 1
ATOM 9169 N N . ALA D 1 250 ? -21.559 43.180 -45.763 1.00 17.33 250 ALA D N 1
ATOM 9170 C CA . ALA D 1 250 ? -21.230 43.031 -47.186 1.00 17.42 250 ALA D CA 1
ATOM 9171 C C . ALA D 1 250 ? -19.819 42.466 -47.387 1.00 17.46 250 ALA D C 1
ATOM 9172 O O . ALA D 1 250 ? -19.543 41.806 -48.395 1.00 17.42 250 ALA D O 1
ATOM 9174 N N . TRP D 1 251 ? -18.943 42.725 -46.416 1.00 17.49 251 TRP D N 1
ATOM 9175 C CA . TRP D 1 251 ? -17.554 42.255 -46.434 1.00 17.46 251 TRP D CA 1
ATOM 9176 C C . TRP D 1 251 ? -17.293 41.091 -45.461 1.00 17.51 251 TRP D C 1
ATOM 9177 O O . TRP D 1 251 ? -16.396 40.272 -45.701 1.00 17.51 251 TRP D O 1
ATOM 9188 N N . ALA D 1 252 ? -18.060 41.028 -44.369 1.00 17.32 252 ALA D N 1
ATOM 9189 C CA . ALA D 1 252 ? -17.870 39.998 -43.333 1.00 17.32 252 ALA D CA 1
ATOM 9190 C C . ALA D 1 252 ? -19.169 39.290 -42.891 1.00 17.24 252 ALA D C 1
ATOM 9191 O O . ALA D 1 252 ? -19.654 39.509 -41.774 1.00 17.27 252 ALA D O 1
ATOM 9193 N N . PRO D 1 253 ? -19.728 38.423 -43.759 1.00 17.13 253 PRO D N 1
ATOM 9194 C CA . PRO D 1 253 ? -20.982 37.738 -43.417 1.00 17.16 253 PRO D CA 1
ATOM 9195 C C . PRO D 1 253 ? -20.846 36.611 -42.377 1.00 17.16 253 PRO D C 1
ATOM 9196 O O . PRO D 1 253 ? -21.833 36.261 -41.728 1.00 17.04 253 PRO D O 1
ATOM 9200 N N . GLY D 1 254 ? -19.643 36.061 -42.220 1.00 17.13 254 GLY D N 1
ATOM 9201 C CA . GLY D 1 254 ? -19.418 34.925 -41.317 1.00 17.26 254 GLY D CA 1
ATOM 9202 C C . GLY D 1 254 ? -19.071 35.286 -39.880 1.00 17.32 254 GLY D C 1
ATOM 9203 O O . GLY D 1 254 ? -17.897 35.243 -39.492 1.00 17.21 254 GLY D O 1
ATOM 9204 N N . THR D 1 255 ? -20.096 35.626 -39.094 1.00 17.32 255 THR D N 1
ATOM 9205 C CA . THR D 1 255 ? -19.938 35.999 -37.678 1.00 17.35 255 THR D CA 1
ATOM 9206 C C . THR D 1 255 ? -21.214 35.732 -36.852 1.00 17.44 255 THR D C 1
ATOM 9207 O O . THR D 1 255 ? -22.307 35.582 -37.407 1.00 17.43 255 THR D O 1
ATOM 9211 N N . GLY D 1 256 ? -21.063 35.690 -35.528 1.00 17.49 256 GLY D N 1
ATOM 9212 C CA . GLY D 1 256 ? -22.150 35.318 -34.611 1.00 17.56 256 GLY D CA 1
ATOM 9213 C C . GLY D 1 256 ? -23.342 36.260 -34.486 1.00 17.63 256 GLY D C 1
ATOM 9214 O O . GLY D 1 256 ? -24.492 35.805 -34.495 1.00 17.69 256 GLY D O 1
ATOM 9215 N N . THR D 1 257 ? -23.073 37.561 -34.346 1.00 17.49 257 THR D N 1
ATOM 9216 C CA . THR D 1 257 ? -24.127 38.579 -34.181 1.00 17.49 257 THR D CA 1
ATOM 9217 C C . THR D 1 257 ? -23.931 39.802 -35.100 1.00 17.30 257 THR D C 1
ATOM 9218 O O . THR D 1 257 ? -23.388 40.820 -34.664 1.00 17.32 257 THR D O 1
ATOM 9222 N N . PRO D 1 258 ? -24.379 39.712 -36.372 1.00 17.19 258 PRO D N 1
ATOM 9223 C CA . PRO D 1 258 ? -24.213 40.822 -37.334 1.00 16.98 258 PRO D CA 1
ATOM 9224 C C . PRO D 1 258 ? -25.196 41.995 -37.165 1.00 16.89 258 PRO D C 1
ATOM 9225 O O . PRO D 1 258 ? -26.323 41.791 -36.704 1.00 16.81 258 PRO D O 1
ATOM 9229 N N . GLU D 1 259 ? -24.757 43.203 -37.544 1.00 16.71 259 GLU D N 1
ATOM 9230 C CA . GLU D 1 259 ? -25.587 44.425 -37.510 1.00 16.65 259 GLU D CA 1
ATOM 9231 C C . GLU D 1 259 ? -25.378 45.293 -38.768 1.00 16.71 259 GLU D C 1
ATOM 9232 O O . GLU D 1 259 ? -24.240 45.494 -39.202 1.00 16.59 259 GLU D O 1
ATOM 9238 N N . ILE D 1 260 ? -26.466 45.825 -39.332 1.00 16.75 260 ILE D N 1
ATOM 9239 C CA . ILE D 1 260 ? -26.411 46.575 -40.610 1.00 16.93 260 ILE D CA 1
ATOM 9240 C C . ILE D 1 260 ? -25.788 47.984 -40.534 1.00 16.95 260 ILE D C 1
ATOM 9241 O O . ILE D 1 260 ? -25.813 48.634 -39.484 1.00 16.87 260 ILE D O 1
ATOM 9246 N N . GLY D 1 261 ? -25.223 48.432 -41.658 1.00 16.89 261 GLY D N 1
ATOM 9247 C CA . GLY D 1 261 ? -24.692 49.796 -41.819 1.00 16.92 261 GLY D CA 1
ATOM 9248 C C . GLY D 1 261 ? -23.432 50.167 -41.048 1.00 16.98 261 GLY D C 1
ATOM 9249 O O . GLY D 1 261 ? -23.424 51.162 -40.311 1.00 16.79 261 GLY D O 1
ATOM 9250 N N . GLY D 1 262 ? -22.363 49.395 -41.244 1.00 16.95 262 GLY D N 1
ATOM 9251 C CA . GLY D 1 262 ? -21.110 49.577 -40.500 1.00 17.00 262 GLY D CA 1
ATOM 9252 C C . GLY D 1 262 ? -19.936 50.180 -41.261 1.00 17.17 262 GLY D C 1
ATOM 9253 O O . GLY D 1 262 ? -20.123 50.917 -42.233 1.00 16.96 262 GLY D O 1
ATOM 9254 N N . LEU D 1 263 ? -18.722 49.858 -40.804 1.00 17.26 263 LEU D N 1
ATOM 9255 C CA . LEU D 1 263 ? -17.473 50.402 -41.359 1.00 17.46 263 LEU D CA 1
ATOM 9256 C C . LEU D 1 263 ? -16.991 49.638 -42.596 1.00 17.56 263 LEU D C 1
ATOM 9257 O O . LEU D 1 263 ? -17.263 48.444 -42.733 1.00 17.55 263 LEU D O 1
ATOM 9262 N N . THR D 1 264 ? -16.269 50.333 -43.481 1.00 17.64 264 THR D N 1
ATOM 9263 C CA . THR D 1 264 ? -15.682 49.730 -44.694 1.00 17.74 264 THR D CA 1
ATOM 9264 C C . THR D 1 264 ? -14.277 49.163 -44.426 1.00 17.87 264 THR D C 1
ATOM 9265 O O . THR D 1 264 ? -13.687 49.431 -43.375 1.00 17.87 264 THR D O 1
ATOM 9269 N N . THR D 1 265 ? -13.745 48.381 -45.370 1.00 18.01 265 THR D N 1
ATOM 9270 C CA . THR D 1 265 ? -12.392 47.814 -45.226 1.00 18.11 265 THR D CA 1
ATOM 9271 C C . THR D 1 265 ? -11.281 48.844 -45.478 1.00 18.20 265 THR D C 1
ATOM 9272 O O . THR D 1 265 ? -10.147 48.666 -45.019 1.00 18.27 265 THR D O 1
ATOM 9276 N N . ILE D 1 266 ? -11.613 49.911 -46.206 1.00 18.27 266 ILE D N 1
ATOM 9277 C CA . ILE D 1 266 ? -10.721 51.065 -46.374 1.00 18.33 266 ILE D CA 1
ATOM 9278 C C . ILE D 1 266 ? -10.527 51.795 -45.034 1.00 18.40 266 ILE D C 1
ATOM 9279 O O . ILE D 1 266 ? -9.397 52.142 -44.667 1.00 18.41 266 ILE D O 1
ATOM 9284 N N . GLN D 1 267 ? -11.626 51.998 -44.305 1.00 18.42 267 GLN D N 1
ATOM 9285 C CA . GLN D 1 267 ? -11.599 52.643 -42.982 1.00 18.58 267 GLN D CA 1
ATOM 9286 C C . GLN D 1 267 ? -10.867 51.806 -41.922 1.00 18.76 267 GLN D C 1
ATOM 9287 O O . GLN D 1 267 ? -10.259 52.359 -40.999 1.00 18.85 267 GLN D O 1
ATOM 9293 N N . ALA D 1 268 ? -10.928 50.481 -42.062 1.00 18.94 268 ALA D N 1
ATOM 9294 C CA . ALA D 1 268 ? -10.257 49.556 -41.143 1.00 19.15 268 ALA D CA 1
ATOM 9295 C C . ALA D 1 268 ? -8.730 49.623 -41.254 1.00 19.44 268 ALA D C 1
ATOM 9296 O O . ALA D 1 268 ? -8.018 49.466 -40.257 1.00 19.33 268 ALA D O 1
ATOM 9298 N N . MET D 1 269 ? -8.242 49.856 -42.472 1.00 19.70 269 MET D N 1
ATOM 9299 C CA . MET D 1 269 ? -6.814 49.982 -42.745 1.00 20.22 269 MET D CA 1
ATOM 9300 C C . MET D 1 269 ? -6.275 51.316 -42.214 1.00 20.04 269 MET D C 1
ATOM 9301 O O . MET D 1 269 ? -5.130 51.393 -41.757 1.00 19.95 269 MET D O 1
ATOM 9306 N N . GLU D 1 270 ? -7.110 52.356 -42.272 1.00 19.88 270 GLU D N 1
ATOM 9307 C CA . GLU D 1 270 ? -6.760 53.691 -41.767 1.00 19.74 270 GLU D CA 1
ATOM 9308 C C . GLU D 1 270 ? -6.597 53.710 -40.238 1.00 19.74 270 GLU D C 1
ATOM 9309 O O . GLU D 1 270 ? -5.798 54.485 -39.704 1.00 19.75 270 GLU D O 1
ATOM 9315 N N . ILE D 1 271 ? -7.346 52.849 -39.548 1.00 19.62 271 ILE D N 1
ATOM 9316 C CA . ILE D 1 271 ? -7.257 52.718 -38.087 1.00 19.67 271 ILE D CA 1
ATOM 9317 C C . ILE D 1 271 ? -5.952 52.035 -37.642 1.00 19.65 271 ILE D C 1
ATOM 9318 O O . ILE D 1 271 ? -5.242 52.561 -36.779 1.00 19.69 271 ILE D O 1
ATOM 9323 N N . ILE D 1 272 ? -5.642 50.882 -38.240 1.00 19.55 272 ILE D N 1
ATOM 9324 C CA . ILE D 1 272 ? -4.459 50.085 -37.870 1.00 19.53 272 ILE D CA 1
ATOM 9325 C C . ILE D 1 272 ? -3.136 50.792 -38.203 1.00 19.63 272 ILE D C 1
ATOM 9326 O O . ILE D 1 272 ? -2.224 50.834 -37.368 1.00 19.55 272 ILE D O 1
ATOM 9331 N N . ARG D 1 273 ? -3.042 51.347 -39.414 1.00 19.79 273 ARG D N 1
ATOM 9332 C CA . ARG D 1 273 ? -1.860 52.108 -39.846 1.00 19.87 273 ARG D CA 1
ATOM 9333 C C . ARG D 1 273 ? -1.640 53.376 -39.004 1.00 19.95 273 ARG D C 1
ATOM 9334 O O . ARG D 1 273 ? -0.516 53.879 -38.908 1.00 19.89 273 ARG D O 1
ATOM 9342 N N . GLY D 1 274 ? -2.713 53.869 -38.386 1.00 20.01 274 GLY D N 1
ATOM 9343 C CA . GLY D 1 274 ? -2.665 55.068 -37.546 1.00 20.10 274 GLY D CA 1
ATOM 9344 C C . GLY D 1 274 ? -2.222 54.859 -36.104 1.00 20.20 274 GLY D C 1
ATOM 9345 O O . GLY D 1 274 ? -2.213 55.808 -35.316 1.00 20.10 274 GLY D O 1
ATOM 9346 N N . CYS D 1 275 ? -1.860 53.623 -35.757 1.00 20.35 275 CYS D N 1
ATOM 9347 C CA . CYS D 1 275 ? -1.354 53.297 -34.416 1.00 20.60 275 CYS D CA 1
ATOM 9348 C C . CYS D 1 275 ? 0.179 53.419 -34.313 1.00 20.80 275 CYS D C 1
ATOM 9349 O O . CYS D 1 275 ? 0.755 53.196 -33.242 1.00 20.77 275 CYS D O 1
ATOM 9352 N N . GLN D 1 276 ? 0.825 53.773 -35.428 1.00 21.04 276 GLN D N 1
ATOM 9353 C CA . GLN D 1 276 ? 2.287 53.942 -35.497 1.00 21.37 276 GLN D CA 1
ATOM 9354 C C . GLN D 1 276 ? 2.804 55.019 -34.536 1.00 21.54 276 GLN D C 1
ATOM 9355 O O . GLN D 1 276 ? 2.397 56.184 -34.616 1.00 21.54 276 GLN D O 1
ATOM 9361 N N . GLY D 1 277 ? 3.704 54.618 -33.639 1.00 21.69 277 GLY D N 1
ATOM 9362 C CA . GLY D 1 277 ? 4.287 55.528 -32.652 1.00 21.84 277 GLY D CA 1
ATOM 9363 C C . GLY D 1 277 ? 3.928 55.212 -31.208 1.00 21.99 277 GLY D C 1
ATOM 9364 O O . GLY D 1 277 ? 4.494 55.801 -30.283 1.00 21.90 277 GLY D O 1
ATOM 9365 N N . LEU D 1 278 ? 2.989 54.283 -31.015 1.00 22.00 278 LEU D N 1
ATOM 9366 C CA . LEU D 1 278 ? 2.542 53.873 -29.676 1.00 22.14 278 LEU D CA 1
ATOM 9367 C C . LEU D 1 278 ? 3.319 52.666 -29.138 1.00 22.11 278 LEU D C 1
ATOM 9368 O O . LEU D 1 278 ? 3.886 51.886 -29.911 1.00 22.06 278 LEU D O 1
ATOM 9373 N N . ASP D 1 279 ? 3.335 52.523 -27.812 1.00 22.05 279 ASP D N 1
ATOM 9374 C CA . ASP D 1 279 ? 4.034 51.427 -27.132 1.00 22.11 279 ASP D CA 1
ATOM 9375 C C . ASP D 1 279 ? 3.112 50.212 -26.955 1.00 22.05 279 ASP D C 1
ATOM 9376 O O . ASP D 1 279 ? 2.570 49.974 -25.869 1.00 22.01 279 ASP D O 1
ATOM 9381 N N . LEU D 1 280 ? 2.938 49.454 -28.038 1.00 21.98 280 LEU D N 1
ATOM 9382 C CA . LEU D 1 280 ? 2.046 48.288 -28.061 1.00 21.90 280 LEU D CA 1
ATOM 9383 C C . LEU D 1 280 ? 2.677 47.072 -27.380 1.00 21.85 280 LEU D C 1
ATOM 9384 O O . LEU D 1 280 ? 3.846 46.760 -27.617 1.00 21.77 280 LEU D O 1
ATOM 9389 N N . ILE D 1 281 ? 1.896 46.386 -26.544 1.00 21.95 281 ILE D N 1
ATOM 9390 C CA . ILE D 1 281 ? 2.374 45.194 -25.821 1.00 21.92 281 ILE D CA 1
ATOM 9391 C C . ILE D 1 281 ? 1.642 43.878 -26.164 1.00 21.80 281 ILE D C 1
ATOM 9392 O O . ILE D 1 281 ? 1.987 42.823 -25.622 1.00 21.72 281 ILE D O 1
ATOM 9397 N N . GLY D 1 282 ? 0.653 43.947 -27.060 1.00 21.71 282 GLY D N 1
ATOM 9398 C CA . GLY D 1 282 ? -0.139 42.773 -27.476 1.00 21.47 282 GLY D CA 1
ATOM 9399 C C . GLY D 1 282 ? -1.373 43.117 -28.309 1.00 21.33 282 GLY D C 1
ATOM 9400 O O . GLY D 1 282 ? -1.895 44.231 -28.211 1.00 21.37 282 GLY D O 1
ATOM 9401 N N . CYS D 1 283 ? -1.836 42.161 -29.124 1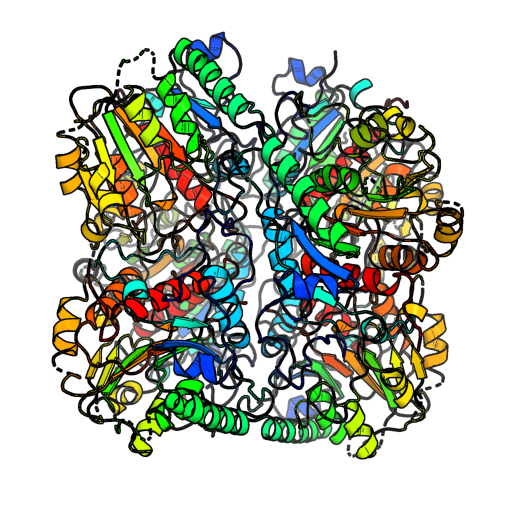.00 21.05 283 CYS D N 1
ATOM 9402 C CA . CYS D 1 283 ? -2.976 42.353 -30.050 1.00 20.86 283 CYS D CA 1
ATOM 9403 C C . CYS D 1 283 ? -3.834 41.079 -30.213 1.00 20.47 283 CYS D C 1
ATOM 9404 O O . CYS D 1 283 ? -3.326 39.973 -30.017 1.00 20.55 283 CYS D O 1
ATOM 9407 N N . ASP D 1 284 ? -5.116 41.236 -30.579 1.00 20.05 284 ASP D N 1
ATOM 9408 C CA . ASP D 1 284 ? -5.991 40.089 -30.955 1.00 19.57 284 ASP D CA 1
ATOM 9409 C C . ASP D 1 284 ? -7.069 40.377 -32.033 1.00 19.27 284 ASP D C 1
ATOM 9410 O O . ASP D 1 284 ? -7.435 41.534 -32.258 1.00 19.14 284 ASP D O 1
ATOM 9415 N N . LEU D 1 285 ? -7.557 39.311 -32.683 1.00 18.73 285 LEU D N 1
ATOM 9416 C CA . LEU D 1 285 ? -8.600 39.376 -33.730 1.00 18.29 285 LEU D CA 1
ATOM 9417 C C . LEU D 1 285 ? -9.639 38.255 -33.531 1.00 18.07 285 LEU D C 1
ATOM 9418 O O . LEU D 1 285 ? -9.350 37.085 -33.804 1.00 17.84 285 LEU D O 1
ATOM 9423 N N . VAL D 1 286 ? -10.845 38.618 -33.082 1.00 17.84 286 VAL D N 1
ATOM 9424 C CA . VAL D 1 286 ? -11.839 37.637 -32.589 1.00 17.67 286 VAL D CA 1
ATOM 9425 C C . VAL D 1 286 ? -13.172 37.529 -33.372 1.00 17.76 286 VAL D C 1
ATOM 9426 O O . VAL D 1 286 ? -13.510 38.409 -34.169 1.00 17.76 286 VAL D O 1
ATOM 9430 N N . GLU D 1 287 ? -13.887 36.419 -33.134 1.00 17.73 287 GLU D N 1
ATOM 9431 C CA . GLU D 1 287 ? -15.293 36.165 -33.560 1.00 17.87 287 GLU D CA 1
ATOM 9432 C C . GLU D 1 287 ? -15.565 35.708 -35.021 1.00 17.98 287 GLU D C 1
ATOM 9433 O O . GLU D 1 287 ? -16.706 35.784 -35.490 1.00 17.77 287 GLU D O 1
ATOM 9439 N N . VAL D 1 288 ? -14.540 35.224 -35.725 1.00 18.21 288 VAL D N 1
ATOM 9440 C CA . VAL D 1 288 ? -14.724 34.650 -37.076 1.00 18.53 288 VAL D CA 1
ATOM 9441 C C . VAL D 1 288 ? -15.366 33.250 -36.994 1.00 18.77 288 VAL D C 1
ATOM 9442 O O . VAL D 1 288 ? -14.865 32.378 -36.278 1.00 18.75 288 VAL D O 1
ATOM 9446 N N . SER D 1 289 ? -16.470 33.053 -37.724 1.00 19.12 289 SER D N 1
ATOM 9447 C CA . SER D 1 289 ? -17.244 31.798 -37.696 1.00 19.42 289 SER D CA 1
ATOM 9448 C C . SER D 1 289 ? -17.425 31.168 -39.095 1.00 19.86 289 SER D C 1
ATOM 9449 O O . SER D 1 289 ? -18.334 31.555 -39.839 1.00 19.77 289 SER D O 1
ATOM 9452 N N . PRO D 1 290 ? -16.563 30.186 -39.448 1.00 20.24 290 PRO D N 1
ATOM 9453 C CA . PRO D 1 290 ? -16.527 29.524 -40.770 1.00 20.60 290 PRO D CA 1
ATOM 9454 C C . PRO D 1 290 ? -17.837 28.922 -41.336 1.00 21.06 290 PRO D C 1
ATOM 9455 O O . PRO D 1 290 ? -18.091 29.085 -42.534 1.00 20.99 290 PRO D O 1
ATOM 9459 N N . PRO D 1 291 ? -18.653 28.220 -40.511 1.00 21.49 291 PRO D N 1
ATOM 9460 C CA . PRO D 1 291 ? -19.837 27.574 -41.110 1.00 21.87 291 PRO D CA 1
ATOM 9461 C C . PRO D 1 291 ? -20.938 28.513 -41.634 1.00 22.30 291 PRO D C 1
ATOM 9462 O O . PRO D 1 291 ? -21.898 28.038 -42.250 1.00 22.40 291 PRO D O 1
ATOM 9466 N N . TYR D 1 292 ? -20.801 29.819 -41.401 1.00 22.62 292 TYR D N 1
ATOM 9467 C CA . TYR D 1 292 ? -21.785 30.798 -41.874 1.00 23.11 292 TYR D CA 1
ATOM 9468 C C . TYR D 1 292 ? -21.278 31.680 -43.032 1.00 23.54 292 TYR D C 1
ATOM 9469 O O . TYR D 1 292 ? -21.874 32.715 -43.347 1.00 23.51 292 TYR D O 1
ATOM 9478 N N . ASP D 1 293 ? -20.179 31.256 -43.659 1.00 24.18 293 ASP D N 1
ATOM 9479 C CA . ASP D 1 293 ? -19.708 31.839 -44.922 1.00 24.88 293 ASP D CA 1
ATOM 9480 C C . ASP D 1 293 ? -19.254 30.719 -45.860 1.00 25.23 293 ASP D C 1
ATOM 9481 O O . ASP D 1 293 ? -18.490 29.835 -45.463 1.00 25.63 293 ASP D O 1
ATOM 9486 N N . THR D 1 294 ? -19.725 30.766 -47.104 1.00 25.59 294 THR D N 1
ATOM 9487 C CA . THR D 1 294 ? -19.523 29.663 -48.054 1.00 25.75 294 THR D CA 1
ATOM 9488 C C . THR D 1 294 ? -18.401 29.876 -49.087 1.00 25.50 294 THR D C 1
ATOM 9489 O O . THR D 1 294 ? -18.219 29.051 -49.990 1.00 25.71 294 THR D O 1
ATOM 9493 N N . THR D 1 295 ? -17.651 30.969 -48.948 1.00 25.08 295 THR D N 1
ATOM 9494 C CA . THR D 1 295 ? -16.571 31.292 -49.887 1.00 24.61 295 THR D CA 1
ATOM 9495 C C . THR D 1 295 ? -15.176 31.251 -49.255 1.00 24.26 295 THR D C 1
ATOM 9496 O O . THR D 1 295 ? -14.193 30.943 -49.931 1.00 24.35 295 THR D O 1
ATOM 9500 N N . GLY D 1 296 ? -15.096 31.571 -47.966 1.00 23.74 296 GLY D N 1
ATOM 9501 C CA . GLY D 1 296 ? -13.810 31.703 -47.280 1.00 23.07 296 GLY D CA 1
ATOM 9502 C C . GLY D 1 296 ? -13.303 33.138 -47.218 1.00 22.60 296 GLY D C 1
ATOM 9503 O O . GLY D 1 296 ? -12.209 33.390 -46.704 1.00 22.44 296 GLY D O 1
ATOM 9504 N N . ASN D 1 297 ? -14.105 34.074 -47.730 1.00 22.08 297 ASN D N 1
ATOM 9505 C CA . ASN D 1 297 ? -13.749 35.501 -47.777 1.00 21.68 297 ASN D CA 1
ATOM 9506 C C . ASN D 1 297 ? -13.564 36.188 -46.418 1.00 21.27 297 ASN D C 1
ATOM 9507 O O . ASN D 1 297 ? -12.770 37.127 -46.302 1.00 21.29 297 ASN D O 1
ATOM 9512 N N . THR D 1 298 ? -14.297 35.731 -45.402 1.00 20.63 298 THR D N 1
ATOM 9513 C CA . THR D 1 298 ? -14.182 36.302 -44.054 1.00 20.02 298 THR D CA 1
ATOM 9514 C C . THR D 1 298 ? -12.830 35.962 -43.404 1.00 19.72 298 THR D C 1
ATOM 9515 O O . THR D 1 298 ? -12.235 36.807 -42.729 1.00 19.68 298 THR D O 1
ATOM 9519 N N . SER D 1 299 ? -12.352 34.736 -43.625 1.00 19.19 299 SER D N 1
ATOM 9520 C CA . SER D 1 299 ? -11.065 34.277 -43.084 1.00 18.79 299 SER D CA 1
ATOM 9521 C C . SER D 1 299 ? -9.853 34.915 -43.774 1.00 18.66 299 SER D C 1
ATOM 9522 O O . SER D 1 299 ? -8.836 35.180 -43.124 1.00 18.52 299 SER D O 1
ATOM 9525 N N . LEU D 1 300 ? -9.965 35.148 -45.083 1.00 18.35 300 LEU D N 1
ATOM 9526 C CA . LEU D 1 300 ? -8.926 35.841 -45.861 1.00 18.12 300 LEU D CA 1
ATOM 9527 C C . LEU D 1 300 ? -8.726 37.292 -45.401 1.00 17.94 300 LEU D C 1
ATOM 9528 O O . LEU D 1 300 ? -7.595 37.792 -45.379 1.00 17.75 300 LEU D O 1
ATOM 9533 N N . LEU D 1 301 ? -9.823 37.959 -45.040 1.00 17.69 301 LEU D N 1
ATOM 9534 C CA . LEU D 1 301 ? -9.768 39.321 -44.499 1.00 17.62 301 LEU D CA 1
ATOM 9535 C C . LEU D 1 301 ? -9.047 39.344 -43.148 1.00 17.58 301 LEU D C 1
ATOM 9536 O O . LEU D 1 301 ? -8.207 40.215 -42.901 1.00 17.46 301 LEU D O 1
ATOM 9541 N N . GLY D 1 302 ? -9.374 38.377 -42.291 1.00 17.55 302 GLY D N 1
ATOM 9542 C CA . GLY D 1 302 ? -8.731 38.230 -40.981 1.00 17.66 302 GLY D CA 1
ATOM 9543 C C . GLY D 1 302 ? -7.221 38.056 -41.039 1.00 17.75 302 GLY D C 1
ATOM 9544 O O . GLY D 1 302 ? -6.492 38.638 -40.228 1.00 17.79 302 GLY D O 1
ATOM 9545 N N . ALA D 1 303 ? -6.755 37.258 -42.001 1.00 17.79 303 ALA D N 1
ATOM 9546 C CA . ALA D 1 303 ? -5.322 37.007 -42.199 1.00 17.89 303 ALA D CA 1
ATOM 9547 C C . ALA D 1 303 ? -4.554 38.257 -42.643 1.00 17.98 303 ALA D C 1
ATOM 9548 O O . ALA D 1 303 ? -3.443 38.507 -42.167 1.00 17.99 303 ALA D O 1
ATOM 9550 N N . ASN D 1 304 ? -5.148 39.031 -43.553 1.00 18.00 304 ASN D N 1
ATOM 9551 C CA . ASN D 1 304 ? -4.534 40.266 -44.051 1.00 18.20 304 ASN D CA 1
ATOM 9552 C C . ASN D 1 304 ? -4.443 41.395 -43.014 1.00 18.18 304 ASN D C 1
ATOM 9553 O O . ASN D 1 304 ? -3.494 42.184 -43.041 1.00 18.35 304 ASN D O 1
ATOM 9558 N N . LEU D 1 305 ? -5.420 41.468 -42.110 1.00 18.09 305 LEU D N 1
ATOM 9559 C CA . LEU D 1 305 ? -5.423 42.494 -41.058 1.00 18.18 305 LEU D CA 1
ATOM 9560 C C . LEU D 1 305 ? -4.381 42.228 -39.965 1.00 18.14 305 LEU D C 1
ATOM 9561 O O . LEU D 1 305 ? -3.827 43.167 -39.388 1.00 18.02 305 LEU D O 1
ATOM 9566 N N . LEU D 1 306 ? -4.118 40.950 -39.694 1.00 18.29 306 LEU D N 1
ATOM 9567 C CA . LEU D 1 306 ? -3.077 40.546 -38.739 1.00 18.45 306 LEU D CA 1
ATOM 9568 C C . LEU D 1 306 ? -1.655 40.855 -39.238 1.00 18.59 306 LEU D C 1
ATOM 9569 O O . LEU D 1 306 ? -0.762 41.130 -38.431 1.00 18.52 306 LEU D O 1
ATOM 9574 N N . TYR D 1 307 ? -1.452 40.818 -40.557 1.00 18.78 307 TYR D N 1
ATOM 9575 C CA . TYR D 1 307 ? -0.171 41.224 -41.160 1.00 19.02 307 TYR D CA 1
ATOM 9576 C C . TYR D 1 307 ? 0.120 42.715 -40.940 1.00 19.14 307 TYR D C 1
ATOM 9577 O O . TYR D 1 307 ? 1.266 43.095 -40.669 1.00 19.20 307 TYR D O 1
ATOM 9586 N N . GLU D 1 308 ? -0.919 43.546 -41.050 1.00 19.22 308 GLU D N 1
ATOM 9587 C CA . GLU D 1 308 ? -0.794 44.995 -40.844 1.00 19.34 308 GLU D CA 1
ATOM 9588 C C . GLU D 1 308 ? -0.482 45.355 -39.382 1.00 19.42 308 GLU D C 1
ATOM 9589 O O . GLU D 1 308 ? 0.181 46.365 -39.121 1.00 19.47 308 GLU D O 1
ATOM 9595 N N . MET D 1 309 ? -0.960 44.532 -38.445 1.00 19.43 309 MET D N 1
ATOM 9596 C CA . MET D 1 309 ? -0.653 44.688 -37.013 1.00 19.58 309 MET D CA 1
ATOM 9597 C C . MET D 1 309 ? 0.836 44.446 -36.724 1.00 19.92 309 MET D C 1
ATOM 9598 O O . MET D 1 309 ? 1.438 45.142 -35.900 1.00 19.88 309 MET D O 1
ATOM 9603 N N . LEU D 1 310 ? 1.419 43.463 -37.412 1.00 20.24 310 LEU D N 1
ATOM 9604 C CA . LEU D 1 310 ? 2.843 43.124 -37.278 1.00 20.55 310 LEU D CA 1
ATOM 9605 C C . LEU D 1 310 ? 3.765 44.264 -37.735 1.00 20.85 310 LEU D C 1
ATOM 9606 O O . LEU D 1 310 ? 4.800 44.523 -37.111 1.00 20.76 310 LEU D O 1
ATOM 9611 N N . CYS D 1 311 ? 3.371 44.944 -38.812 1.00 21.24 311 CYS D N 1
ATOM 9612 C CA . CYS D 1 311 ? 4.170 46.015 -39.416 1.00 21.78 311 CYS D CA 1
ATOM 9613 C C . CYS D 1 311 ? 4.367 47.249 -38.518 1.00 22.15 311 CYS D C 1
ATOM 9614 O O . CYS D 1 311 ? 5.338 47.989 -38.699 1.00 22.14 311 CYS D O 1
ATOM 9617 N N . VAL D 1 312 ? 3.464 47.466 -37.558 1.00 22.63 312 VAL D N 1
ATOM 9618 C CA . VAL D 1 312 ? 3.509 48.680 -36.714 1.00 23.28 312 VAL D CA 1
ATOM 9619 C C . VAL D 1 312 ? 4.068 48.506 -35.285 1.00 23.73 312 VAL D C 1
ATOM 9620 O O . VAL D 1 312 ? 3.931 49.404 -34.449 1.00 23.76 312 VAL D O 1
ATOM 9624 N N . LEU D 1 313 ? 4.700 47.364 -35.013 1.00 24.37 313 LEU D N 1
ATOM 9625 C CA . LEU D 1 313 ? 5.308 47.110 -33.698 1.00 25.00 313 LEU D CA 1
ATOM 9626 C C . LEU D 1 313 ? 6.603 47.914 -33.508 1.00 25.64 313 LEU D C 1
ATOM 9627 O O . LEU D 1 313 ? 7.287 48.220 -34.490 1.00 25.69 313 LEU D O 1
ATOM 9632 N N . PRO D 1 314 ? 6.937 48.269 -32.247 1.00 26.28 314 PRO D N 1
ATOM 9633 C CA . PRO D 1 314 ? 8.197 48.964 -31.953 1.00 26.89 314 PRO D CA 1
ATOM 9634 C C . PRO D 1 314 ? 9.433 48.153 -32.357 1.00 27.54 314 PRO D C 1
ATOM 9635 O O . PRO D 1 314 ? 9.510 46.955 -32.069 1.00 27.60 314 PRO D O 1
ATOM 9639 N N . GLY D 1 315 ? 10.378 48.809 -33.028 1.00 28.36 315 GLY D N 1
ATOM 9640 C CA . GLY D 1 315 ? 11.608 48.158 -33.489 1.00 29.32 315 GLY D CA 1
ATOM 9641 C C . GLY D 1 315 ? 11.710 47.968 -34.995 1.00 30.01 315 GLY D C 1
ATOM 9642 O O . GLY D 1 315 ? 12.810 47.811 -35.530 1.00 29.93 315 GLY D O 1
ATOM 9643 N N . VAL D 1 316 ? 10.565 47.978 -35.676 1.00 30.72 316 VAL D N 1
ATOM 9644 C CA . VAL D 1 316 ? 10.509 47.786 -37.130 1.00 31.52 316 VAL D CA 1
ATOM 9645 C C . VAL D 1 316 ? 10.938 49.064 -37.860 1.00 32.16 316 VAL D C 1
ATOM 9646 O O . VAL D 1 316 ? 10.468 50.157 -37.535 1.00 32.24 316 VAL D O 1
ATOM 9650 N N . VAL D 1 317 ? 11.832 48.915 -38.837 1.00 33.03 317 VAL D N 1
ATOM 9651 C CA . VAL D 1 317 ? 12.358 50.055 -39.605 1.00 33.87 317 VAL D CA 1
ATOM 9652 C C . VAL D 1 317 ? 11.706 50.215 -40.986 1.00 34.45 317 VAL D C 1
ATOM 9653 O O . VAL D 1 317 ? 11.182 49.249 -41.554 1.00 34.48 317 VAL D O 1
ATOM 9657 N N . ARG D 1 318 ? 11.755 51.438 -41.514 1.00 35.21 318 ARG D N 1
ATOM 9658 C CA . ARG D 1 318 ? 11.140 51.783 -42.798 1.00 35.97 318 ARG D CA 1
ATOM 9659 C C . ARG D 1 318 ? 12.172 51.931 -43.918 1.00 36.28 318 ARG D C 1
ATOM 9660 O O . ARG D 1 318 ? 13.210 52.574 -43.740 1.00 36.39 318 ARG D O 1
ATOM 9668 N N . ARG D 1 319 ? 11.872 51.334 -45.070 1.00 36.70 319 ARG D N 1
ATOM 9669 C CA . ARG D 1 319 ? 12.705 51.471 -46.265 1.00 37.06 319 ARG D CA 1
ATOM 9670 C C . ARG D 1 319 ? 11.851 51.536 -47.531 1.00 37.11 319 ARG D C 1
ATOM 9671 O O . ARG D 1 319 ? 12.236 52.160 -48.520 1.00 37.27 319 ARG D O 1
ATOM 9679 N N . ASN E 1 4 ? -30.802 46.774 -93.582 1.00 32.66 4 ASN E N 1
ATOM 9680 C CA . ASN E 1 4 ? -31.148 45.971 -92.374 1.00 32.61 4 ASN E CA 1
ATOM 9681 C C . ASN E 1 4 ? -29.920 45.521 -91.588 1.00 32.37 4 ASN E C 1
ATOM 9682 O O . ASN E 1 4 ? -28.942 45.041 -92.167 1.00 32.46 4 ASN E O 1
ATOM 9687 N N . LEU E 1 5 ? -29.986 45.684 -90.268 1.00 31.97 5 LEU E N 1
ATOM 9688 C CA . LEU E 1 5 ? -28.902 45.295 -89.365 1.00 31.52 5 LEU E CA 1
ATOM 9689 C C . LEU E 1 5 ? -29.412 44.296 -88.322 1.00 31.21 5 LEU E C 1
ATOM 9690 O O . LEU E 1 5 ? -30.604 44.285 -88.005 1.00 31.12 5 LEU E O 1
ATOM 9695 N N . HIS E 1 6 ? -28.510 43.463 -87.800 1.00 30.87 6 HIS E N 1
ATOM 9696 C CA . HIS E 1 6 ? -28.856 42.437 -86.803 1.00 30.51 6 HIS E CA 1
ATOM 9697 C C . HIS E 1 6 ? -29.398 43.041 -85.504 1.00 30.28 6 HIS E C 1
ATOM 9698 O O . HIS E 1 6 ? -28.926 44.089 -85.059 1.00 30.19 6 HIS E O 1
ATOM 9705 N N . GLN E 1 7 ? -30.383 42.369 -84.905 1.00 30.00 7 GLN E N 1
ATOM 9706 C CA . GLN E 1 7 ? -31.008 42.818 -83.652 1.00 29.79 7 GLN E CA 1
ATOM 9707 C C . GLN E 1 7 ? -31.157 41.659 -82.649 1.00 29.59 7 GLN E C 1
ATOM 9708 O O . GLN E 1 7 ? -31.403 40.522 -83.054 1.00 29.53 7 GLN E O 1
ATOM 9714 N N . PRO E 1 8 ? -31.006 41.946 -81.338 1.00 29.38 8 PRO E N 1
ATOM 9715 C CA . PRO E 1 8 ? -31.250 40.941 -80.291 1.00 29.23 8 PRO E CA 1
ATOM 9716 C C . PRO E 1 8 ? -32.738 40.613 -80.130 1.00 29.05 8 PRO E C 1
ATOM 9717 O O . PRO E 1 8 ? -33.588 41.450 -80.441 1.00 29.01 8 PRO E O 1
ATOM 9721 N N . LEU E 1 9 ? -33.041 39.407 -79.646 1.00 28.90 9 LEU E N 1
ATOM 9722 C CA . LEU E 1 9 ? -34.428 38.975 -79.415 1.00 28.69 9 LEU E CA 1
ATOM 9723 C C . LEU E 1 9 ? -35.084 39.698 -78.239 1.00 28.54 9 LEU E C 1
ATOM 9724 O O . LEU E 1 9 ? -34.437 39.963 -77.222 1.00 28.49 9 LEU E O 1
ATOM 9729 N N . GLY E 1 10 ? -36.373 39.999 -78.388 1.00 28.34 10 GLY E N 1
ATOM 9730 C CA . GLY E 1 10 ? -37.149 40.686 -77.352 1.00 28.11 10 GLY E CA 1
ATOM 9731 C C . GLY E 1 10 ? -38.088 39.776 -76.577 1.00 27.95 10 GLY E C 1
ATOM 9732 O O . GLY E 1 10 ? -38.380 38.657 -77.005 1.00 27.90 10 GLY E O 1
ATOM 9733 N N . GLY E 1 11 ? -38.565 40.272 -75.436 1.00 27.81 11 GLY E N 1
ATOM 9734 C CA . GLY E 1 11 ? -39.440 39.511 -74.537 1.00 27.63 11 GLY E CA 1
ATOM 9735 C C . GLY E 1 11 ? -40.821 39.186 -75.082 1.00 27.52 11 GLY E C 1
ATOM 9736 O O . GLY E 1 11 ? -41.419 38.175 -74.704 1.00 27.42 11 GLY E O 1
ATOM 9737 N N . ASN E 1 12 ? -41.331 40.044 -75.965 1.00 27.38 12 ASN E N 1
ATOM 9738 C CA . ASN E 1 12 ? -42.622 39.813 -76.617 1.00 27.23 12 ASN E CA 1
ATOM 9739 C C . ASN E 1 12 ? -42.560 38.772 -77.747 1.00 26.96 12 ASN E C 1
ATOM 9740 O O . ASN E 1 12 ? -43.599 38.322 -78.239 1.00 26.91 12 ASN E O 1
ATOM 9745 N N . GLU E 1 13 ? -41.343 38.400 -78.150 1.00 26.59 13 GLU E N 1
ATOM 9746 C CA . GLU E 1 13 ? -41.126 37.307 -79.107 1.00 26.22 13 GLU E CA 1
ATOM 9747 C C . GLU E 1 13 ? -40.996 35.962 -78.378 1.00 25.80 13 GLU E C 1
ATOM 9748 O O . GLU E 1 13 ? -41.657 34.984 -78.740 1.00 25.70 13 GLU E O 1
ATOM 9754 N N . MET E 1 14 ? -40.138 35.930 -77.357 1.00 25.14 14 MET E N 1
ATOM 9755 C CA . MET E 1 14 ? -39.902 34.745 -76.525 1.00 24.60 14 MET E CA 1
ATOM 9756 C C . MET E 1 14 ? -39.422 35.203 -75.142 1.00 24.22 14 MET E C 1
ATOM 9757 O O . MET E 1 14 ? -38.495 36.012 -75.055 1.00 24.09 14 MET E O 1
ATOM 9762 N N . PRO E 1 15 ? -40.052 34.690 -74.060 1.00 23.84 15 PRO E N 1
ATOM 9763 C CA . PRO E 1 15 ? -39.653 35.036 -72.687 1.00 23.59 15 PRO E CA 1
ATOM 9764 C C . PRO E 1 15 ? -38.170 34.756 -72.417 1.00 23.35 15 PRO E C 1
ATOM 9765 O O . PRO E 1 15 ? -37.626 33.766 -72.913 1.00 23.18 15 PRO E O 1
ATOM 9769 N N . ARG E 1 16 ? -37.543 35.625 -71.624 1.00 23.13 16 ARG E N 1
ATOM 9770 C CA . ARG E 1 16 ? -36.078 35.674 -71.493 1.00 22.87 16 ARG E CA 1
ATOM 9771 C C . ARG E 1 16 ? -35.424 34.462 -70.805 1.00 22.72 16 ARG E C 1
ATOM 9772 O O . ARG E 1 16 ? -34.206 34.272 -70.910 1.00 22.62 16 ARG E O 1
ATOM 9780 N N . PHE E 1 17 ? -36.228 33.644 -70.125 1.00 22.46 17 PHE E N 1
ATOM 9781 C CA . PHE E 1 17 ? -35.735 32.396 -69.525 1.00 22.19 17 PHE E CA 1
ATOM 9782 C C . PHE E 1 17 ? -35.682 31.216 -70.512 1.00 22.13 17 PHE E C 1
ATOM 9783 O O . PHE E 1 17 ? -35.284 30.106 -70.142 1.00 21.92 17 PHE E O 1
ATOM 9791 N N . GLY E 1 18 ? -36.066 31.471 -71.765 1.00 21.98 18 GLY E N 1
ATOM 9792 C CA . GLY E 1 18 ? -36.041 30.458 -72.825 1.00 21.88 18 GLY E CA 1
ATOM 9793 C C . GLY E 1 18 ? -35.281 30.882 -74.074 1.00 21.79 18 GLY E C 1
ATOM 9794 O O . GLY E 1 18 ? -34.904 32.048 -74.218 1.00 21.69 18 GLY E O 1
ATOM 9795 N N . GLY E 1 19 ? -35.067 29.928 -74.981 1.00 21.77 19 GLY E N 1
ATOM 9796 C CA . GLY E 1 19 ? -34.287 30.152 -76.204 1.00 21.72 19 GLY E CA 1
ATOM 9797 C C . GLY E 1 19 ? -32.826 29.747 -76.060 1.00 21.72 19 GLY E C 1
ATOM 9798 O O . GLY E 1 19 ? -32.303 29.691 -74.944 1.00 21.63 19 GLY E O 1
ATOM 9799 N N . ILE E 1 20 ? -32.170 29.469 -77.191 1.00 21.68 20 ILE E N 1
ATOM 9800 C CA . ILE E 1 20 ? -30.748 29.077 -77.223 1.00 21.77 20 ILE E CA 1
ATOM 9801 C C . ILE E 1 20 ? -29.838 30.223 -76.756 1.00 21.84 20 ILE E C 1
ATOM 9802 O O . ILE E 1 20 ? -30.036 31.380 -77.140 1.00 21.78 20 ILE E O 1
ATOM 9807 N N . ALA E 1 21 ? -28.835 29.883 -75.944 1.00 21.90 21 ALA E N 1
ATOM 9808 C CA . ALA E 1 21 ? -28.012 30.875 -75.237 1.00 21.95 21 ALA E CA 1
ATOM 9809 C C . ALA E 1 21 ? -26.738 31.341 -75.965 1.00 22.01 21 ALA E C 1
ATOM 9810 O O . ALA E 1 21 ? -25.624 30.916 -75.633 1.00 22.11 21 ALA E O 1
ATOM 9812 N N . THR E 1 22 ? -26.915 32.219 -76.951 1.00 21.88 22 THR E N 1
ATOM 9813 C CA . THR E 1 22 ? -25.801 32.973 -77.540 1.00 21.80 22 THR E CA 1
ATOM 9814 C C . THR E 1 22 ? -25.683 34.331 -76.832 1.00 21.73 22 THR E C 1
ATOM 9815 O O . THR E 1 22 ? -26.573 34.703 -76.061 1.00 21.58 22 THR E O 1
ATOM 9819 N N . MET E 1 23 ? -24.592 35.059 -77.084 1.00 21.61 23 MET E N 1
ATOM 9820 C CA . MET E 1 23 ? -24.356 36.371 -76.460 1.00 21.52 23 MET E CA 1
ATOM 9821 C C . MET E 1 23 ? -25.415 37.400 -76.873 1.00 21.50 23 MET E C 1
ATOM 9822 O O . MET E 1 23 ? -25.554 37.721 -78.057 1.00 21.43 23 MET E O 1
ATOM 9827 N N . MET E 1 24 ? -26.152 37.903 -75.878 1.00 21.47 24 MET E N 1
ATOM 9828 C CA . MET E 1 24 ? -27.291 38.822 -76.075 1.00 21.39 24 MET E CA 1
ATOM 9829 C C . MET E 1 24 ? -28.376 38.266 -77.021 1.00 21.39 24 MET E C 1
ATOM 9830 O O . MET E 1 24 ? -29.125 39.029 -77.638 1.00 21.44 24 MET E O 1
ATOM 9835 N N . ARG E 1 25 ? -28.462 36.935 -77.098 1.00 21.37 25 ARG E N 1
ATOM 9836 C CA . ARG E 1 25 ? -29.398 36.208 -77.980 1.00 21.40 25 ARG E CA 1
ATOM 9837 C C . ARG E 1 25 ? -29.334 36.647 -79.456 1.00 21.55 25 ARG E C 1
ATOM 9838 O O . ARG E 1 25 ? -30.364 36.821 -80.112 1.00 21.50 25 ARG E O 1
ATOM 9846 N N . LEU E 1 26 ? -28.111 36.811 -79.961 1.00 21.78 26 LEU E N 1
ATOM 9847 C CA . LEU E 1 26 ? -27.861 37.230 -81.346 1.00 22.08 26 LEU E CA 1
ATOM 9848 C C . LEU E 1 26 ? -27.641 36.019 -82.277 1.00 22.27 26 LEU E C 1
ATOM 9849 O O . LEU E 1 26 ? -27.445 34.902 -81.793 1.00 22.16 26 LEU E O 1
ATOM 9854 N N . PRO E 1 27 ? -27.691 36.234 -83.613 1.00 22.60 27 PRO E N 1
ATOM 9855 C CA . PRO E 1 27 ? -27.429 35.162 -84.591 1.00 22.86 27 PRO E CA 1
ATOM 9856 C C . PRO E 1 27 ? -26.007 34.587 -84.535 1.00 23.22 27 PRO E C 1
ATOM 9857 O O . PRO E 1 27 ? -25.081 35.262 -84.079 1.00 23.19 27 PRO E O 1
ATOM 9861 N N . HIS E 1 28 ? -25.855 33.348 -85.007 1.00 23.60 28 HIS E N 1
ATOM 9862 C CA . HIS E 1 28 ? -24.565 32.650 -85.046 1.00 24.06 28 HIS E CA 1
ATOM 9863 C C . HIS E 1 28 ? -24.041 32.572 -86.488 1.00 24.31 28 HIS E C 1
ATOM 9864 O O . HIS E 1 28 ? -24.646 31.916 -87.339 1.00 24.32 28 HIS E O 1
ATOM 9871 N N . VAL E 1 29 ? -22.920 33.249 -86.748 1.00 24.69 29 VAL E N 1
ATOM 9872 C CA . VAL E 1 29 ? -22.371 33.417 -88.108 1.00 24.93 29 VAL E CA 1
ATOM 9873 C C . VAL E 1 29 ? -21.103 32.579 -88.336 1.00 25.31 29 VAL E C 1
ATOM 9874 O O . VAL E 1 29 ? -20.185 32.603 -87.510 1.00 25.26 29 VAL E O 1
ATOM 9878 N N . GLN E 1 30 ? -21.054 31.856 -89.459 1.00 25.63 30 GLN E N 1
ATOM 9879 C CA . GLN E 1 30 ? -19.945 30.930 -89.747 1.00 26.02 30 GLN E CA 1
ATOM 9880 C C . GLN E 1 30 ? -19.343 31.002 -91.167 1.00 26.19 30 GLN E C 1
ATOM 9881 O O . GLN E 1 30 ? -18.153 30.724 -91.344 1.00 26.11 30 GLN E O 1
ATOM 9887 N N . SER E 1 31 ? -20.152 31.365 -92.163 1.00 26.45 31 SER E N 1
ATOM 9888 C CA . SER E 1 31 ? -19.714 31.352 -93.571 1.00 26.75 31 SER E CA 1
ATOM 9889 C C . SER E 1 31 ? -18.790 32.523 -93.944 1.00 26.96 31 SER E C 1
ATOM 9890 O O . SER E 1 31 ? -18.901 33.604 -93.364 1.00 26.98 31 SER E O 1
ATOM 9893 N N . PRO E 1 32 ? -17.878 32.310 -94.922 1.00 27.16 32 PRO E N 1
ATOM 9894 C CA . PRO E 1 32 ? -16.991 33.372 -95.417 1.00 27.24 32 PRO E CA 1
ATOM 9895 C C . PRO E 1 32 ? -17.723 34.625 -95.912 1.00 27.33 32 PRO E C 1
ATOM 9896 O O . PRO E 1 32 ? -17.250 35.742 -95.684 1.00 27.36 32 PRO E O 1
ATOM 9900 N N . ALA E 1 33 ? -18.865 34.435 -96.573 1.00 27.43 33 ALA E N 1
ATOM 9901 C CA . ALA E 1 33 ? -19.653 35.542 -97.123 1.00 27.53 33 ALA E CA 1
ATOM 9902 C C . ALA E 1 33 ? -20.285 36.430 -96.047 1.00 27.53 33 ALA E C 1
ATOM 9903 O O . ALA E 1 33 ? -20.300 37.655 -96.181 1.00 27.66 33 ALA E O 1
ATOM 9905 N N . GLU E 1 34 ? -20.798 35.812 -94.985 1.00 27.45 34 GLU E N 1
ATOM 9906 C CA . GLU E 1 34 ? -21.465 36.549 -93.908 1.00 27.40 34 GLU E CA 1
ATOM 9907 C C . GLU E 1 34 ? -20.483 37.212 -92.933 1.00 27.19 34 GLU E C 1
ATOM 9908 O O . GLU E 1 34 ? -20.843 38.170 -92.243 1.00 27.18 34 GLU E O 1
ATOM 9914 N N . LEU E 1 35 ? -19.251 36.706 -92.887 1.00 26.88 35 LEU E N 1
ATOM 9915 C CA . LEU E 1 35 ? -18.191 37.290 -92.055 1.00 26.64 35 LEU E CA 1
ATOM 9916 C C . LEU E 1 35 ? -17.666 38.622 -92.604 1.00 26.54 35 LEU E C 1
ATOM 9917 O O . LEU E 1 35 ? -17.406 39.553 -91.835 1.00 26.41 35 LEU E O 1
ATOM 9922 N N . ASP E 1 36 ? -17.516 38.709 -93.928 1.00 26.35 36 ASP E N 1
ATOM 9923 C CA . ASP E 1 36 ? -17.039 39.931 -94.594 1.00 26.25 36 ASP E CA 1
ATOM 9924 C C . ASP E 1 36 ? -17.968 41.140 -94.396 1.00 25.99 36 ASP E C 1
ATOM 9925 O O . ASP E 1 36 ? -17.544 42.287 -94.562 1.00 25.98 36 ASP E O 1
ATOM 9930 N N . ALA E 1 37 ? -19.224 40.875 -94.035 1.00 25.68 37 ALA E N 1
ATOM 9931 C CA . ALA E 1 37 ? -20.241 41.920 -93.880 1.00 25.41 37 ALA E CA 1
ATOM 9932 C C . ALA E 1 37 ? -20.372 42.500 -92.459 1.00 25.19 37 ALA E C 1
ATOM 9933 O O . ALA E 1 37 ? -21.182 43.406 -92.231 1.00 25.18 37 ALA E O 1
ATOM 9935 N N . LEU E 1 38 ? -19.578 41.989 -91.516 1.00 24.82 38 LEU E N 1
ATOM 9936 C CA . LEU E 1 38 ? -19.649 42.428 -90.113 1.00 24.51 38 LEU E CA 1
ATOM 9937 C C . LEU E 1 38 ? -18.661 43.548 -89.776 1.00 24.31 38 LEU E C 1
ATOM 9938 O O . LEU E 1 38 ? -17.499 43.508 -90.190 1.00 24.39 38 LEU E O 1
ATOM 9943 N N . ASP E 1 39 ? -19.132 44.535 -89.012 1.00 23.96 39 ASP E N 1
ATOM 9944 C CA . ASP E 1 39 ? -18.284 45.626 -88.519 1.00 23.62 39 ASP E CA 1
ATOM 9945 C C . ASP E 1 39 ? -17.548 45.238 -87.224 1.00 23.41 39 ASP E C 1
ATOM 9946 O O . ASP E 1 39 ? -16.382 45.596 -87.043 1.00 23.30 39 ASP E O 1
ATOM 9951 N N . ALA E 1 40 ? -18.236 44.512 -86.338 1.00 23.09 40 ALA E N 1
ATOM 9952 C CA . ALA E 1 40 ? -17.667 44.032 -85.064 1.00 22.90 40 ALA E CA 1
ATOM 9953 C C . ALA E 1 40 ? -18.320 42.713 -84.616 1.00 22.72 40 ALA E C 1
ATOM 9954 O O . ALA E 1 40 ? -19.384 42.349 -85.125 1.00 22.68 40 ALA E O 1
ATOM 9956 N N . ALA E 1 41 ? -17.687 42.008 -83.670 1.00 22.45 41 ALA E N 1
ATOM 9957 C CA . ALA E 1 41 ? -18.174 40.695 -83.193 1.00 22.29 41 ALA E CA 1
ATOM 9958 C C . ALA E 1 41 ? -17.653 40.281 -81.804 1.00 22.19 41 ALA E C 1
ATOM 9959 O O . ALA E 1 41 ? -16.606 40.754 -81.360 1.00 22.17 41 ALA E O 1
ATOM 9961 N N . PHE E 1 42 ? -18.395 39.391 -81.137 1.00 22.13 42 PHE E N 1
ATOM 9962 C CA . PHE E 1 42 ? -17.979 38.776 -79.863 1.00 22.06 42 PHE E CA 1
ATOM 9963 C C . PHE E 1 42 ? -17.318 37.405 -80.101 1.00 22.04 42 PHE E C 1
ATOM 9964 O O . PHE E 1 42 ? -17.804 36.621 -80.922 1.00 22.12 42 PHE E O 1
ATOM 9972 N N . VAL E 1 43 ? -16.234 37.116 -79.371 1.00 21.85 43 VAL E N 1
ATOM 9973 C CA . VAL E 1 43 ? -15.455 35.867 -79.544 1.00 21.74 43 VAL E CA 1
ATOM 9974 C C . VAL E 1 43 ? -14.779 35.386 -78.235 1.00 21.57 43 VAL E C 1
ATOM 9975 O O . VAL E 1 43 ? -14.343 36.207 -77.426 1.00 21.51 43 VAL E O 1
ATOM 9979 N N . GLY E 1 44 ? -14.689 34.065 -78.044 1.00 21.50 44 GLY E N 1
ATOM 9980 C CA . GLY E 1 44 ? -14.165 33.477 -76.793 1.00 21.33 44 GLY E CA 1
ATOM 9981 C C . GLY E 1 44 ? -12.914 32.606 -76.886 1.00 21.26 44 GLY E C 1
ATOM 9982 O O . GLY E 1 44 ? -12.669 31.963 -77.911 1.00 21.27 44 GLY E O 1
ATOM 9983 N N . VAL E 1 45 ? -12.128 32.587 -75.802 1.00 21.12 45 VAL E N 1
ATOM 9984 C CA . VAL E 1 45 ? -10.876 31.805 -75.705 1.00 20.98 45 VAL E CA 1
ATOM 9985 C C . VAL E 1 45 ? -10.759 31.136 -74.315 1.00 20.95 45 VAL E C 1
ATOM 9986 O O . VAL E 1 45 ? -10.416 31.805 -73.336 1.00 20.92 45 VAL E O 1
ATOM 9990 N N . PRO E 1 46 ? -11.040 29.816 -74.225 1.00 20.91 46 PRO E N 1
ATOM 9991 C CA . PRO E 1 46 ? -11.123 29.126 -72.925 1.00 20.89 46 PRO E CA 1
ATOM 9992 C C . PRO E 1 46 ? -9.833 28.448 -72.409 1.00 20.87 46 PRO E C 1
ATOM 9993 O O . PRO E 1 46 ? -9.746 27.213 -72.386 1.00 20.85 46 PRO E O 1
ATOM 9997 N N . LEU E 1 47 ? -8.869 29.255 -71.959 1.00 20.78 47 LEU E N 1
ATOM 9998 C CA . LEU E 1 47 ? -7.574 28.757 -71.464 1.00 20.82 47 LEU E CA 1
ATOM 9999 C C . LEU E 1 47 ? -7.384 29.013 -69.962 1.00 20.86 47 LEU E C 1
ATOM 10000 O O . LEU E 1 47 ? -7.700 30.102 -69.476 1.00 20.85 47 LEU E O 1
ATOM 10005 N N . ASP E 1 48 ? -6.865 28.015 -69.237 1.00 20.88 48 ASP E N 1
ATOM 10006 C CA . ASP E 1 48 ? -6.539 28.178 -67.805 1.00 20.82 48 ASP E CA 1
ATOM 10007 C C . ASP E 1 48 ? -5.248 27.486 -67.317 1.00 20.72 48 ASP E C 1
ATOM 10008 O O . ASP E 1 48 ? -4.965 27.472 -66.115 1.00 20.51 48 ASP E O 1
ATOM 10013 N N . ILE E 1 49 ? -4.466 26.931 -68.245 1.00 20.52 49 ILE E N 1
ATOM 10014 C 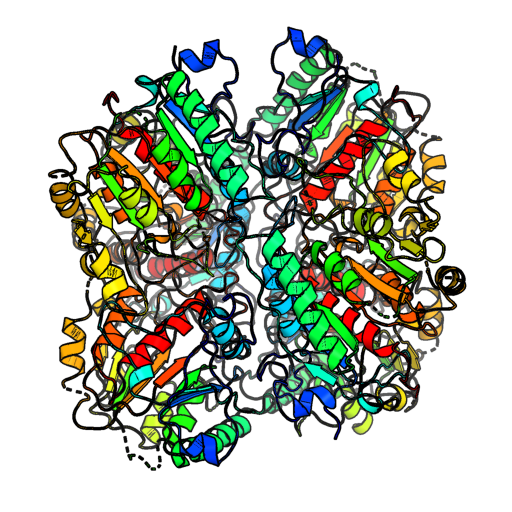CA . ILE E 1 49 ? -3.244 26.188 -67.884 1.00 20.49 49 ILE E CA 1
ATOM 10015 C C . ILE E 1 49 ? -2.005 27.068 -67.623 1.00 20.47 49 ILE E C 1
ATOM 10016 O O . ILE E 1 49 ? -0.880 26.564 -67.528 1.00 20.48 49 ILE E O 1
ATOM 10021 N N . GLY E 1 50 ? -2.218 28.388 -67.497 1.00 20.46 50 GLY E N 1
ATOM 10022 C CA . GLY E 1 50 ? -1.106 29.299 -67.154 1.00 20.43 50 GLY E CA 1
ATOM 10023 C C . GLY E 1 50 ? -1.227 29.979 -65.793 1.00 20.48 50 GLY E C 1
ATOM 10024 O O . GLY E 1 50 ? -0.460 30.895 -65.487 1.00 20.37 50 GLY E O 1
ATOM 10025 N N . THR E 1 51 ? -2.184 29.520 -64.979 1.00 20.43 51 THR E N 1
ATOM 10026 C CA . THR E 1 51 ? -2.476 30.118 -63.659 1.00 20.51 51 THR E CA 1
ATOM 10027 C C . THR E 1 51 ? -1.507 29.659 -62.564 1.00 20.54 51 THR E C 1
ATOM 10028 O O . THR E 1 51 ? -0.972 28.547 -62.633 1.00 20.63 51 THR E O 1
ATOM 10032 N N . SER E 1 52 ? -1.308 30.521 -61.542 1.00 20.59 52 SER E N 1
ATOM 10033 C CA . SER E 1 52 ? -0.328 30.206 -60.468 1.00 20.73 52 SER E CA 1
ATOM 10034 C C . SER E 1 52 ? -0.941 29.894 -59.088 1.00 20.84 52 SER E C 1
ATOM 10035 O O . SER E 1 52 ? -0.229 29.443 -58.177 1.00 20.82 52 SER E O 1
ATOM 10038 N N . LEU E 1 53 ? -2.248 30.131 -58.937 1.00 20.91 53 LEU E N 1
ATOM 10039 C CA . LEU E 1 53 ? -2.967 29.767 -57.709 1.00 21.04 53 LEU E CA 1
ATOM 10040 C C . LEU E 1 53 ? -4.214 28.907 -58.004 1.00 21.06 53 LEU E C 1
ATOM 10041 O O . LEU E 1 53 ? -4.098 27.686 -58.145 1.00 21.16 53 LEU E O 1
ATOM 10046 N N . ARG E 1 54 ? -5.397 29.533 -58.108 1.00 21.07 54 ARG E N 1
ATOM 10047 C CA . ARG E 1 54 ? -6.645 28.797 -58.391 1.00 21.11 54 ARG E CA 1
ATOM 10048 C C . ARG E 1 54 ? -6.892 28.613 -59.896 1.00 21.04 54 ARG E C 1
ATOM 10049 O O . ARG E 1 54 ? -6.675 29.542 -60.684 1.00 21.13 54 ARG E O 1
ATOM 10057 N N . SER E 1 55 ? -7.372 27.406 -60.273 1.00 20.94 55 SER E N 1
ATOM 10058 C CA . SER E 1 55 ? -7.831 27.180 -61.688 1.00 20.73 55 SER E CA 1
ATOM 10059 C C . SER E 1 55 ? -9.358 27.327 -61.806 1.00 20.57 55 SER E C 1
ATOM 10060 O O . SER E 1 55 ? -10.050 27.511 -60.798 1.00 20.48 55 SER E O 1
ATOM 10063 N N . GLY E 1 56 ? -9.876 27.262 -63.036 1.00 20.42 56 GLY E N 1
ATOM 10064 C CA . GLY E 1 56 ? -11.333 27.259 -63.280 1.00 20.21 56 GLY E CA 1
ATOM 10065 C C . GLY E 1 56 ? -11.853 28.220 -64.346 1.00 20.18 56 GLY E C 1
ATOM 10066 O O . GLY E 1 56 ? -13.013 28.121 -64.763 1.00 20.12 56 GLY E O 1
ATOM 10067 N N . THR E 1 57 ? -11.003 29.143 -64.796 1.00 19.98 57 THR E N 1
ATOM 10068 C CA . THR E 1 57 ? -11.412 30.170 -65.766 1.00 19.86 57 THR E CA 1
ATOM 10069 C C . THR E 1 57 ? -11.598 29.636 -67.208 1.00 19.81 57 THR E C 1
ATOM 10070 O O . THR E 1 57 ? -11.834 30.412 -68.141 1.00 19.67 57 THR E O 1
ATOM 10074 N N . ARG E 1 58 ? -11.515 28.314 -67.374 1.00 19.69 58 ARG E N 1
ATOM 10075 C CA . ARG E 1 58 ? -11.840 27.666 -68.652 1.00 19.68 58 ARG E CA 1
ATOM 10076 C C . ARG E 1 58 ? -13.349 27.713 -68.955 1.00 19.59 58 ARG E C 1
ATOM 10077 O O . ARG E 1 58 ? -13.756 27.661 -70.120 1.00 19.49 58 ARG E O 1
ATOM 10085 N N . PHE E 1 59 ? -14.164 27.826 -67.903 1.00 19.52 59 PHE E N 1
ATOM 10086 C CA . PHE E 1 59 ? -15.627 27.921 -68.037 1.00 19.62 59 PHE E CA 1
ATOM 10087 C C . PHE E 1 59 ? -16.146 29.366 -68.149 1.00 19.58 59 PHE E C 1
ATOM 10088 O O . PHE E 1 59 ? -17.353 29.589 -68.283 1.00 19.56 59 PHE E O 1
ATOM 10096 N N . GLY E 1 60 ? -15.231 30.334 -68.098 1.00 19.65 60 GLY E N 1
ATOM 10097 C CA . GLY E 1 60 ? -15.562 31.763 -68.195 1.00 19.73 60 GLY E CA 1
ATOM 10098 C C . GLY E 1 60 ? -16.501 32.183 -69.322 1.00 19.89 60 GLY E C 1
ATOM 10099 O O . GLY E 1 60 ? -17.525 32.822 -69.060 1.00 19.83 60 GLY E O 1
ATOM 10100 N N . PRO E 1 61 ? -16.158 31.843 -70.585 1.00 19.87 61 PRO E N 1
ATOM 10101 C CA . PRO E 1 61 ? -17.011 32.197 -71.733 1.00 19.93 61 PRO E CA 1
ATOM 10102 C C . PRO E 1 61 ? -18.453 31.665 -71.686 1.00 20.04 61 PRO E C 1
ATOM 10103 O O . PRO E 1 61 ? -19.363 32.339 -72.176 1.00 20.02 61 PRO E O 1
ATOM 10107 N N . ARG E 1 62 ? -18.659 30.482 -71.105 1.00 20.17 62 ARG E N 1
ATOM 10108 C CA . ARG E 1 62 ? -19.990 29.855 -71.075 1.00 20.24 62 ARG E CA 1
ATOM 10109 C C . ARG E 1 62 ? -20.984 30.533 -70.114 1.00 20.26 62 ARG E C 1
ATOM 10110 O O . ARG E 1 62 ? -22.148 30.736 -70.477 1.00 20.15 62 ARG E O 1
ATOM 10118 N N . GLU E 1 63 ? -20.531 30.884 -68.908 1.00 20.30 63 GLU E N 1
ATOM 10119 C CA . GLU E 1 63 ? -21.401 31.528 -67.909 1.00 20.42 63 GLU E CA 1
ATOM 10120 C C . GLU E 1 63 ? -21.733 32.990 -68.247 1.00 20.35 63 GLU E C 1
ATOM 10121 O O . GLU E 1 63 ? -22.835 33.461 -67.947 1.00 20.29 63 GLU E O 1
ATOM 10127 N N . ILE E 1 64 ? -20.787 33.701 -68.864 1.00 20.31 64 ILE E N 1
ATOM 10128 C CA . ILE E 1 64 ? -21.011 35.091 -69.299 1.00 20.29 64 ILE E CA 1
ATOM 10129 C C . ILE E 1 64 ? -22.145 35.167 -70.333 1.00 20.42 64 ILE E C 1
ATOM 10130 O O . ILE E 1 64 ? -22.981 36.076 -70.278 1.00 20.31 64 ILE E O 1
ATOM 10135 N N . ARG E 1 65 ? -22.175 34.200 -71.252 1.00 20.52 65 ARG E N 1
ATOM 10136 C CA . ARG E 1 65 ? -23.249 34.084 -72.248 1.00 20.75 65 ARG E CA 1
ATOM 10137 C C . ARG E 1 65 ? -24.621 33.829 -71.604 1.00 20.94 65 ARG E C 1
ATOM 10138 O O . ARG E 1 65 ? -25.622 34.422 -72.012 1.00 20.99 65 ARG E O 1
ATOM 10146 N N . ALA E 1 66 ? -24.654 32.959 -70.593 1.00 21.06 66 ALA E N 1
ATOM 10147 C CA . ALA E 1 66 ? -25.906 32.556 -69.936 1.00 21.25 66 ALA E CA 1
ATOM 10148 C C . ALA E 1 66 ? -26.594 33.672 -69.141 1.00 21.38 66 ALA E C 1
ATOM 10149 O O . ALA E 1 66 ? -27.824 33.726 -69.087 1.00 21.22 66 ALA E O 1
ATOM 10151 N N . GLU E 1 67 ? -25.800 34.553 -68.532 1.00 21.64 67 GLU E N 1
ATOM 10152 C CA . GLU E 1 67 ? -26.332 35.654 -67.718 1.00 21.92 67 GLU E CA 1
ATOM 10153 C C . GLU E 1 67 ? -26.718 36.896 -68.540 1.00 22.08 67 GLU E C 1
ATOM 10154 O O . GLU E 1 67 ? -27.411 37.787 -68.036 1.00 22.03 67 GLU E O 1
ATOM 10160 N N . SER E 1 68 ? -26.284 36.943 -69.800 1.00 22.16 68 SER E N 1
ATOM 10161 C CA . SER E 1 68 ? -26.449 38.130 -70.654 1.00 22.36 68 SER E CA 1
ATOM 10162 C C . SER E 1 68 ? -27.861 38.342 -71.233 1.00 22.61 68 SER E C 1
ATOM 10163 O O . SER E 1 68 ? -28.105 39.338 -71.925 1.00 22.50 68 SER E O 1
ATOM 10166 N N . VAL E 1 69 ? -28.779 37.420 -70.939 1.00 22.88 69 VAL E N 1
ATOM 10167 C CA . VAL E 1 69 ? -30.136 37.425 -71.519 1.00 23.24 69 VAL E CA 1
ATOM 10168 C C . VAL E 1 69 ? -31.035 38.594 -71.073 1.00 23.50 69 VAL E C 1
ATOM 10169 O O . VAL E 1 69 ? -32.157 38.746 -71.569 1.00 23.40 69 VAL E O 1
ATOM 10173 N N . MET E 1 70 ? -30.527 39.413 -70.154 1.00 23.86 70 MET E N 1
ATOM 10174 C CA . MET E 1 70 ? -31.282 40.517 -69.547 1.00 24.28 70 MET E CA 1
ATOM 10175 C C . MET E 1 70 ? -31.132 41.873 -70.255 1.00 24.25 70 MET E C 1
ATOM 10176 O O . MET E 1 70 ? -31.981 42.754 -70.090 1.00 24.28 70 MET E O 1
ATOM 10181 N N . ILE E 1 71 ? -30.055 42.034 -71.023 1.00 24.22 71 ILE E N 1
ATOM 10182 C CA . ILE E 1 71 ? -29.633 43.346 -71.542 1.00 24.33 71 ILE E CA 1
ATOM 10183 C C . ILE E 1 71 ? -30.511 43.888 -72.682 1.00 24.38 71 ILE E C 1
ATOM 10184 O O . ILE E 1 71 ? -30.880 43.150 -73.599 1.00 24.24 71 ILE E O 1
ATOM 10189 N N . ARG E 1 72 ? -30.832 45.181 -72.602 1.00 24.55 72 ARG E N 1
ATOM 10190 C CA . ARG E 1 72 ? -31.606 45.891 -73.630 1.00 24.77 72 ARG E CA 1
ATOM 10191 C C . ARG E 1 72 ? -30.724 46.851 -74.457 1.00 24.59 72 ARG E C 1
ATOM 10192 O O . ARG E 1 72 ? -29.625 47.203 -74.021 1.00 24.49 72 ARG E O 1
ATOM 10200 N N . PRO E 1 73 ? -31.200 47.277 -75.650 1.00 24.45 73 PRO E N 1
ATOM 10201 C CA . PRO E 1 73 ? -30.294 47.907 -76.628 1.00 24.38 73 PRO E CA 1
ATOM 10202 C C . PRO E 1 73 ? -29.959 49.406 -76.485 1.00 24.32 73 PRO E C 1
ATOM 10203 O O . PRO E 1 73 ? -28.953 49.845 -77.049 1.00 24.23 73 PRO E O 1
ATOM 10207 N N . TYR E 1 74 ? -30.771 50.176 -75.758 1.00 24.21 74 TYR E N 1
ATOM 10208 C CA . TYR E 1 74 ? -30.591 51.640 -75.676 1.00 24.12 74 TYR E CA 1
ATOM 10209 C C . TYR E 1 74 ? -30.092 52.130 -74.304 1.00 24.03 74 TYR E C 1
ATOM 10210 O O . TYR E 1 74 ? -30.642 51.756 -73.266 1.00 24.03 74 TYR E O 1
ATOM 10219 N N . ASN E 1 75 ? -29.058 52.977 -74.322 1.00 23.84 75 ASN E N 1
ATOM 10220 C CA . ASN E 1 75 ? -28.417 53.512 -73.108 1.00 23.76 75 ASN E CA 1
ATOM 10221 C C . ASN E 1 75 ? -29.138 54.759 -72.574 1.00 23.69 75 ASN E C 1
ATOM 10222 O O . ASN E 1 75 ? -29.065 55.830 -73.181 1.00 23.65 75 ASN E O 1
ATOM 10227 N N . MET E 1 76 ? -29.822 54.618 -71.436 1.00 23.67 76 MET E N 1
ATOM 10228 C CA . MET E 1 76 ? -30.626 55.713 -70.866 1.00 23.63 76 MET E CA 1
ATOM 10229 C C . MET E 1 76 ? -29.786 56.909 -70.398 1.00 23.68 76 MET E C 1
ATOM 10230 O O . MET E 1 76 ? -30.226 58.058 -70.499 1.00 23.67 76 MET E O 1
ATOM 10235 N N . ALA E 1 77 ? -28.583 56.636 -69.894 1.00 23.77 77 ALA E N 1
ATOM 10236 C CA . ALA E 1 77 ? -27.711 57.678 -69.346 1.00 23.86 77 ALA E CA 1
ATOM 10237 C C . ALA E 1 77 ? -26.984 58.509 -70.408 1.00 23.98 77 ALA E C 1
ATOM 10238 O O . ALA E 1 77 ? -26.970 59.740 -70.322 1.00 23.98 77 ALA E O 1
ATOM 10240 N N . THR E 1 78 ? -26.390 57.844 -71.400 1.00 24.06 78 THR E N 1
ATOM 10241 C CA . THR E 1 78 ? -25.556 58.527 -72.403 1.00 24.20 78 THR E CA 1
ATOM 10242 C C . THR E 1 78 ? -26.287 58.870 -73.706 1.00 24.29 78 THR E C 1
ATOM 10243 O O . THR E 1 78 ? -25.946 59.850 -74.372 1.00 24.33 78 THR E O 1
ATOM 10247 N N . GLY E 1 79 ? -27.271 58.051 -74.069 1.00 24.47 79 GLY E N 1
ATOM 10248 C CA . GLY E 1 79 ? -28.041 58.247 -75.298 1.00 24.76 79 GLY E CA 1
ATOM 10249 C C . GLY E 1 79 ? -27.506 57.494 -76.504 1.00 24.91 79 GLY E C 1
ATOM 10250 O O . GLY E 1 79 ? -27.973 57.702 -77.625 1.00 24.97 79 GLY E O 1
ATOM 10251 N N . ALA E 1 80 ? -26.531 56.615 -76.273 1.00 25.10 80 ALA E N 1
ATOM 10252 C CA . ALA E 1 80 ? -25.889 55.846 -77.344 1.00 25.20 80 ALA E CA 1
ATOM 10253 C C . ALA E 1 80 ? -26.777 54.723 -77.884 1.00 25.26 80 ALA E C 1
ATOM 10254 O O . ALA E 1 80 ? -27.511 54.081 -77.127 1.00 25.28 80 ALA E O 1
ATOM 10256 N N . ALA E 1 81 ? -26.698 54.494 -79.195 1.00 25.36 81 ALA E N 1
ATOM 10257 C CA . ALA E 1 81 ? -27.457 53.433 -79.859 1.00 25.45 81 ALA E CA 1
ATOM 10258 C C . ALA E 1 81 ? -26.611 52.692 -80.906 1.00 25.59 81 ALA E C 1
ATOM 10259 O O . ALA E 1 81 ? -26.659 53.024 -82.095 1.00 25.66 81 ALA E O 1
ATOM 10261 N N . PRO E 1 82 ? -25.832 51.681 -80.466 1.00 25.66 82 PRO E N 1
ATOM 10262 C CA . PRO E 1 82 ? -24.918 50.948 -81.355 1.00 25.71 82 PRO E CA 1
ATOM 10263 C C . PRO E 1 82 ? -25.602 50.092 -82.432 1.00 25.84 82 PRO E C 1
ATOM 10264 O O . PRO E 1 82 ? -25.063 49.955 -83.536 1.00 25.76 82 PRO E O 1
ATOM 10268 N N . PHE E 1 83 ? -26.771 49.532 -82.118 1.00 25.94 83 PHE E N 1
ATOM 10269 C CA . PHE E 1 83 ? -27.472 48.625 -83.035 1.00 26.11 83 PHE E CA 1
ATOM 10270 C C . PHE E 1 83 ? -28.190 49.335 -84.192 1.00 26.26 83 PHE E C 1
ATOM 10271 O O . PHE E 1 83 ? -28.695 48.682 -85.109 1.00 26.25 83 PHE E O 1
ATOM 10279 N N . ASP E 1 84 ? -28.229 50.666 -84.142 1.00 26.37 84 ASP E N 1
ATOM 10280 C CA . ASP E 1 84 ? -28.750 51.477 -85.242 1.00 26.52 84 ASP E CA 1
ATOM 10281 C C . ASP E 1 84 ? -27.622 51.996 -86.142 1.00 26.41 84 ASP E C 1
ATOM 10282 O O . ASP E 1 84 ? -27.883 52.607 -87.182 1.00 26.49 84 ASP E O 1
ATOM 10287 N N . SER E 1 85 ? -26.377 51.740 -85.737 1.00 26.26 85 SER E N 1
ATOM 10288 C CA . SER E 1 85 ? -25.193 52.223 -86.455 1.00 26.10 85 SER E CA 1
ATOM 10289 C C . SER E 1 85 ? -24.331 51.115 -87.070 1.00 25.91 85 SER E C 1
ATOM 10290 O O . SER E 1 85 ? -23.885 51.239 -88.214 1.00 25.92 85 SER E O 1
ATOM 10293 N N . LEU E 1 86 ? -24.094 50.045 -86.311 1.00 25.57 86 LEU E N 1
ATOM 10294 C CA . LEU E 1 86 ? -23.161 48.988 -86.724 1.00 25.31 86 LEU E CA 1
ATOM 10295 C C . LEU E 1 86 ? -23.819 47.606 -86.868 1.00 25.08 86 LEU E C 1
ATOM 10296 O O . LEU E 1 86 ? -24.904 47.368 -86.331 1.00 24.91 86 LEU E O 1
ATOM 10301 N N . ASN E 1 87 ? -23.150 46.712 -87.598 1.00 24.84 87 ASN E N 1
ATOM 10302 C CA . ASN E 1 87 ? -23.608 45.332 -87.814 1.00 24.75 87 ASN E CA 1
ATOM 10303 C C . ASN E 1 87 ? -22.799 44.354 -86.951 1.00 24.44 87 ASN E C 1
ATOM 10304 O O . ASN E 1 87 ? -21.581 44.246 -87.117 1.00 24.44 87 ASN E O 1
ATOM 10309 N N . VAL E 1 88 ? -23.475 43.655 -86.031 1.00 24.16 88 VAL E N 1
ATOM 10310 C CA . VAL E 1 88 ? -22.810 42.840 -84.990 1.00 23.79 88 VAL E CA 1
ATOM 10311 C C . VAL E 1 88 ? -23.417 41.427 -84.836 1.00 23.59 88 VAL E C 1
ATOM 10312 O O . VAL E 1 88 ? -24.625 41.248 -85.012 1.00 23.55 88 VAL E O 1
ATOM 10316 N N . ALA E 1 89 ? -22.575 40.442 -84.496 1.00 23.33 89 ALA E N 1
ATOM 10317 C CA . ALA E 1 89 ? -23.008 39.046 -84.259 1.00 23.14 89 ALA E CA 1
ATOM 10318 C C . ALA E 1 89 ? -22.059 38.235 -83.345 1.00 23.01 89 ALA E C 1
ATOM 10319 O O . ALA E 1 89 ? -21.026 38.746 -82.901 1.00 22.94 89 ALA E O 1
ATOM 10321 N N . ASP E 1 90 ? -22.429 36.977 -83.073 1.00 22.83 90 ASP E N 1
ATOM 10322 C CA . ASP E 1 90 ? -21.621 36.030 -82.278 1.00 22.75 90 ASP E CA 1
ATOM 10323 C C . ASP E 1 90 ? -20.944 35.000 -83.196 1.00 22.60 90 ASP E C 1
ATOM 10324 O O . ASP E 1 90 ? -21.619 34.331 -83.982 1.00 22.55 90 ASP E O 1
ATOM 10329 N N . ILE E 1 91 ? -19.620 34.866 -83.078 1.00 22.50 91 ILE E N 1
ATOM 10330 C CA . ILE E 1 91 ? -18.838 34.000 -83.984 1.00 22.47 91 ILE E CA 1
ATOM 10331 C C . ILE E 1 91 ? -18.167 32.756 -83.359 1.00 22.33 91 ILE E C 1
ATOM 10332 O O . ILE E 1 91 ? -17.413 32.056 -84.041 1.00 22.34 91 ILE E O 1
ATOM 10337 N N . GLY E 1 92 ? -18.434 32.486 -82.080 1.00 22.23 92 GLY E N 1
ATOM 10338 C CA . GLY E 1 92 ? -17.982 31.241 -81.434 1.00 22.05 92 GLY E CA 1
ATOM 10339 C C . GLY E 1 92 ? -16.677 31.293 -80.650 1.00 21.94 92 GLY E C 1
ATOM 10340 O O . GLY E 1 92 ? -16.268 32.358 -80.184 1.00 21.93 92 GLY E O 1
ATOM 10341 N N . ASP E 1 93 ? -16.031 30.132 -80.508 1.00 21.89 93 ASP E N 1
ATOM 10342 C CA . ASP E 1 93 ? -14.798 29.976 -79.714 1.00 21.80 93 ASP E CA 1
ATOM 10343 C C . ASP E 1 93 ? -13.588 29.505 -80.542 1.00 21.90 93 ASP E C 1
ATOM 10344 O O . ASP E 1 93 ? -13.747 28.981 -81.649 1.00 21.87 93 ASP E O 1
ATOM 10349 N N . VAL E 1 94 ? -12.386 29.687 -79.989 1.00 21.88 94 VAL E N 1
ATOM 10350 C CA . VAL E 1 94 ? -11.133 29.202 -80.599 1.00 21.95 94 VAL E CA 1
ATOM 10351 C C . VAL E 1 94 ? -10.730 27.843 -80.002 1.00 22.01 94 VAL E C 1
ATOM 10352 O O . VAL E 1 94 ? -10.723 27.675 -78.779 1.00 22.04 94 VAL E O 1
ATOM 10356 N N . ALA E 1 95 ? -10.387 26.889 -80.869 1.00 22.08 95 ALA E N 1
ATOM 10357 C CA . ALA E 1 95 ? -10.050 25.521 -80.448 1.00 22.19 95 ALA E CA 1
ATOM 10358 C C . ALA E 1 95 ? -8.595 25.351 -79.986 1.00 22.25 95 ALA E C 1
ATOM 10359 O O . ALA E 1 95 ? -7.708 25.036 -80.787 1.00 22.35 95 ALA E O 1
ATOM 10361 N N . ILE E 1 96 ? -8.366 25.545 -78.688 1.00 22.29 96 ILE E N 1
ATOM 10362 C CA . ILE E 1 96 ? -7.025 25.443 -78.091 1.00 22.38 96 ILE E CA 1
ATOM 10363 C C . ILE E 1 96 ? -6.618 24.005 -77.722 1.00 22.42 96 ILE E C 1
ATOM 10364 O O . ILE E 1 96 ? -7.467 23.115 -77.639 1.00 22.49 96 ILE E O 1
ATOM 10369 N N . ASN E 1 97 ? -5.315 23.798 -77.513 1.00 22.53 97 ASN E N 1
ATOM 10370 C CA . ASN E 1 97 ? -4.751 22.525 -77.045 1.00 22.61 97 ASN E CA 1
ATOM 10371 C C . ASN E 1 97 ? -4.526 22.571 -75.529 1.00 22.71 97 ASN E C 1
ATOM 10372 O O . ASN E 1 97 ? -3.575 23.197 -75.054 1.00 22.72 97 ASN E O 1
ATOM 10377 N N . THR E 1 98 ? -5.396 21.897 -74.780 1.00 22.93 98 THR E N 1
ATOM 10378 C CA . THR E 1 98 ? -5.371 21.950 -73.308 1.00 23.07 98 THR E CA 1
ATOM 10379 C C . THR E 1 98 ? -4.241 21.127 -72.659 1.00 23.24 98 THR E C 1
ATOM 10380 O O . THR E 1 98 ? -4.094 21.128 -71.432 1.00 23.24 98 THR E O 1
ATOM 10384 N N . PHE E 1 99 ? -3.445 20.445 -73.485 1.00 23.41 99 PHE E N 1
ATOM 10385 C CA . PHE E 1 99 ? -2.359 19.583 -73.001 1.00 23.60 99 PHE E CA 1
ATOM 10386 C C . PHE E 1 99 ? -0.940 20.132 -73.248 1.00 23.76 99 PHE E C 1
ATOM 10387 O O . PHE E 1 99 ? 0.039 19.549 -72.773 1.00 23.83 99 PHE E O 1
ATOM 10395 N N . ASN E 1 100 ? -0.833 21.242 -73.983 1.00 23.91 100 ASN E N 1
ATOM 10396 C CA . ASN E 1 100 ? 0.464 21.843 -74.339 1.00 24.07 100 ASN E CA 1
ATOM 10397 C C . ASN E 1 100 ? 0.371 23.370 -74.461 1.00 24.12 100 ASN E C 1
ATOM 10398 O O . ASN E 1 100 ? -0.259 23.889 -75.387 1.00 24.16 100 ASN E O 1
ATOM 10403 N N . LEU E 1 101 ? 1.011 24.077 -73.528 1.00 24.13 101 LEU E N 1
ATOM 10404 C CA . LEU E 1 101 ? 0.911 25.543 -73.423 1.00 24.19 101 LEU E CA 1
ATOM 10405 C C . LEU E 1 101 ? 1.508 26.327 -74.603 1.00 24.25 101 LEU E C 1
ATOM 10406 O O . LEU E 1 101 ? 0.909 27.307 -75.060 1.00 24.24 101 LEU E O 1
ATOM 10411 N N . LEU E 1 102 ? 2.677 25.908 -75.085 1.00 24.33 102 LEU E N 1
ATOM 10412 C CA . LEU E 1 102 ? 3.344 26.605 -76.195 1.00 24.40 102 LEU E CA 1
ATOM 10413 C C . LEU E 1 102 ? 2.624 26.430 -77.535 1.00 24.42 102 LEU E C 1
ATOM 10414 O O . LEU E 1 102 ? 2.631 27.335 -78.373 1.00 24.38 102 LEU E O 1
ATOM 10419 N N . GLU E 1 103 ? 2.005 25.265 -77.724 1.00 24.57 103 GLU E N 1
ATOM 10420 C CA . GLU E 1 103 ? 1.222 24.974 -78.927 1.00 24.73 103 GLU E CA 1
ATOM 10421 C C . GLU E 1 103 ? -0.085 25.778 -78.953 1.00 24.64 103 GLU E C 1
ATOM 10422 O O . GLU E 1 103 ? -0.560 26.172 -80.023 1.00 24.57 103 GLU E O 1
ATOM 10428 N N . ALA E 1 104 ? -0.651 26.024 -77.772 1.00 24.47 104 ALA E N 1
ATOM 10429 C CA . ALA E 1 104 ? -1.855 26.846 -77.638 1.00 24.42 104 ALA E CA 1
ATOM 10430 C C . ALA E 1 104 ? -1.595 28.314 -78.001 1.00 24.39 104 ALA E C 1
ATOM 10431 O O . ALA E 1 104 ? -2.476 28.989 -78.536 1.00 24.20 104 ALA E O 1
ATOM 10433 N N . VAL E 1 105 ? -0.386 28.792 -77.709 1.00 24.43 105 VAL E N 1
ATOM 10434 C CA . VAL E 1 105 ? 0.025 30.164 -78.033 1.00 24.60 105 VAL E CA 1
ATOM 10435 C C . VAL E 1 105 ? 0.190 30.358 -79.549 1.00 24.66 105 VAL E C 1
ATOM 10436 O O . VAL E 1 105 ? -0.139 31.419 -80.086 1.00 24.57 105 VAL E O 1
ATOM 10440 N N . ARG E 1 106 ? 0.684 29.322 -80.227 1.00 24.83 106 ARG E N 1
ATOM 10441 C CA . ARG E 1 106 ? 0.837 29.339 -81.684 1.00 25.05 106 ARG E CA 1
ATOM 10442 C C . ARG E 1 106 ? -0.520 29.370 -82.401 1.00 25.08 106 ARG E C 1
ATOM 10443 O O . ARG E 1 106 ? -0.674 30.050 -83.422 1.00 25.03 106 ARG E O 1
ATOM 10451 N N . ILE E 1 107 ? -1.493 28.637 -81.857 1.00 25.03 107 ILE E N 1
ATOM 10452 C CA . ILE E 1 107 ? -2.849 28.572 -82.420 1.00 25.02 107 ILE E CA 1
ATOM 10453 C C . ILE E 1 107 ? -3.583 29.921 -82.338 1.00 25.02 107 ILE E C 1
ATOM 10454 O O . ILE E 1 107 ? -4.257 30.321 -83.293 1.00 24.97 107 ILE E O 1
ATOM 10459 N N . ILE E 1 108 ? -3.436 30.617 -81.209 1.00 24.97 108 ILE E N 1
ATOM 10460 C CA . ILE E 1 108 ? -4.089 31.917 -80.994 1.00 25.02 108 ILE E CA 1
ATOM 10461 C C . ILE E 1 108 ? -3.682 32.976 -82.037 1.00 25.11 108 ILE E C 1
ATOM 10462 O O . ILE E 1 108 ? -4.551 33.637 -82.614 1.00 25.01 108 ILE E O 1
ATOM 10467 N N . GLU E 1 109 ? -2.378 33.118 -82.284 1.00 25.26 109 GLU E N 1
ATOM 10468 C CA . GLU E 1 109 ? -1.872 34.103 -83.256 1.00 25.56 109 GLU E CA 1
ATOM 10469 C C . GLU E 1 109 ? -2.378 33.855 -84.683 1.00 25.68 109 GLU E C 1
ATOM 10470 O O . GLU E 1 109 ? -2.681 34.805 -85.411 1.00 25.78 109 GLU E O 1
ATOM 10476 N N . GLN E 1 110 ? -2.475 32.583 -85.070 1.00 25.86 110 GLN E N 1
ATOM 10477 C CA . GLN E 1 110 ? -2.932 32.206 -86.413 1.00 26.03 110 GLN E CA 1
ATOM 10478 C C . GLN E 1 110 ? -4.388 32.590 -86.695 1.00 25.99 110 GLN E C 1
ATOM 10479 O O . GLN E 1 110 ? -4.694 33.121 -87.766 1.00 25.93 110 GLN E O 1
ATOM 10485 N N . GLU E 1 111 ? -5.276 32.324 -85.738 1.00 25.92 111 GLU E N 1
ATOM 10486 C CA . GLU E 1 111 ? -6.711 32.573 -85.922 1.00 26.01 111 GLU E CA 1
ATOM 10487 C C . GLU E 1 111 ? -7.086 34.059 -85.900 1.00 26.00 111 GLU E C 1
ATOM 10488 O O . GLU E 1 111 ? -8.029 34.471 -86.580 1.00 26.01 111 GLU E O 1
ATOM 10494 N N . TYR E 1 112 ? -6.349 34.856 -85.127 1.00 26.01 112 TYR E N 1
ATOM 10495 C CA . TYR E 1 112 ? -6.569 36.306 -85.084 1.00 26.06 112 TYR E CA 1
ATOM 10496 C C . TYR E 1 112 ? -6.056 37.019 -86.343 1.00 26.16 112 TYR E C 1
ATOM 10497 O O . TYR E 1 112 ? -6.533 38.105 -86.679 1.00 26.13 112 TYR E O 1
ATOM 10506 N N . ASP E 1 113 ? -5.098 36.403 -87.036 1.00 26.31 113 ASP E N 1
ATOM 10507 C CA . ASP E 1 113 ? -4.674 36.870 -88.362 1.00 26.50 113 ASP E CA 1
ATOM 10508 C C . ASP E 1 113 ? -5.822 36.767 -89.373 1.00 26.54 113 ASP E C 1
ATOM 10509 O O . ASP E 1 113 ? -5.983 37.642 -90.228 1.00 26.55 113 ASP E O 1
ATOM 10514 N N . ARG E 1 114 ? -6.618 35.703 -89.259 1.00 26.59 114 ARG E N 1
ATOM 10515 C CA . ARG E 1 114 ? -7.767 35.475 -90.142 1.00 26.62 114 ARG E CA 1
ATOM 10516 C C . ARG E 1 114 ? -8.949 36.401 -89.839 1.00 26.44 114 ARG E C 1
ATOM 10517 O O . ARG E 1 114 ? -9.638 36.851 -90.761 1.00 26.41 114 ARG E O 1
ATOM 10525 N N . ILE E 1 115 ? -9.178 36.677 -88.553 1.00 26.21 115 ILE E N 1
ATOM 10526 C CA . ILE E 1 115 ? -10.267 37.559 -88.108 1.00 26.01 115 ILE E CA 1
ATOM 10527 C C . ILE E 1 115 ? -10.071 38.998 -88.605 1.00 25.84 115 ILE E C 1
ATOM 10528 O O . ILE E 1 115 ? -11.009 39.617 -89.116 1.00 25.77 115 ILE E O 1
ATOM 10533 N N . LEU E 1 116 ? -8.849 39.513 -88.461 1.00 25.57 116 LEU E N 1
ATOM 10534 C CA . LEU E 1 116 ? -8.506 40.863 -88.925 1.00 25.34 116 LEU E CA 1
ATOM 10535 C C . LEU E 1 116 ? -8.461 40.952 -90.456 1.00 25.26 116 LEU E C 1
ATOM 10536 O O . LEU E 1 116 ? -8.626 42.036 -91.027 1.00 25.19 116 LEU E O 1
ATOM 10541 N N . GLY E 1 117 ? -8.244 39.808 -91.105 1.00 25.13 117 GLY E N 1
ATOM 10542 C CA . GLY E 1 117 ? -8.268 39.702 -92.566 1.00 25.03 117 GLY E CA 1
ATOM 10543 C C . GLY E 1 117 ? -9.642 39.941 -93.172 1.00 24.94 117 GLY E C 1
ATOM 10544 O O . GLY E 1 117 ? -9.750 40.410 -94.309 1.00 24.99 117 GLY E O 1
ATOM 10545 N N . HIS E 1 118 ? -10.690 39.614 -92.415 1.00 24.72 118 HIS E N 1
ATOM 10546 C CA . HIS E 1 118 ? -12.073 39.894 -92.815 1.00 24.52 118 HIS E CA 1
ATOM 10547 C C . HIS E 1 118 ? -12.485 41.340 -92.504 1.00 24.32 118 HIS E C 1
ATOM 10548 O O . HIS E 1 118 ? -13.580 41.773 -92.876 1.00 24.29 118 HIS E O 1
ATOM 10555 N N . GLY E 1 119 ? -11.612 42.072 -91.811 1.00 24.12 119 GLY E N 1
ATOM 10556 C CA . GLY E 1 119 ? -11.859 43.470 -91.443 1.00 23.83 119 GLY E CA 1
ATOM 10557 C C . GLY E 1 119 ? -12.743 43.677 -90.222 1.00 23.61 119 GLY E C 1
ATOM 10558 O O . GLY E 1 119 ? -13.494 44.654 -90.159 1.00 23.59 119 GLY E O 1
ATOM 10559 N N . ILE E 1 120 ? -12.631 42.777 -89.244 1.00 23.33 120 ILE E N 1
ATOM 10560 C CA . ILE E 1 120 ? -13.495 42.772 -88.052 1.00 23.07 120 ILE E CA 1
ATOM 10561 C C . ILE E 1 120 ? -12.766 43.284 -86.798 1.00 22.89 120 ILE E C 1
ATOM 10562 O O . ILE E 1 120 ? -11.611 42.925 -86.555 1.00 23.01 120 ILE E O 1
ATOM 10567 N N . LEU E 1 121 ? -13.445 44.128 -86.017 1.00 22.60 121 LEU E N 1
ATOM 10568 C CA . LEU E 1 121 ? -12.941 44.580 -84.712 1.00 22.28 121 LEU E CA 1
ATOM 10569 C C . LEU E 1 121 ? -13.442 43.636 -83.607 1.00 21.98 121 LEU E C 1
ATOM 10570 O O . LEU E 1 121 ? -14.653 43.442 -83.464 1.00 22.03 121 LEU E O 1
ATOM 10575 N N . PRO E 1 122 ? -12.512 43.056 -82.819 1.00 21.65 122 PRO E N 1
ATOM 10576 C CA . PRO E 1 122 ? -12.853 42.022 -81.836 1.00 21.43 122 PRO E CA 1
ATOM 10577 C C . PRO E 1 122 ? -13.123 42.499 -80.398 1.00 21.27 122 PRO E C 1
ATOM 10578 O O . PRO E 1 122 ? -12.476 43.435 -79.918 1.00 21.18 122 PRO E O 1
ATOM 10582 N N . LEU E 1 123 ? -14.077 41.838 -79.738 1.00 21.01 123 LEU E N 1
ATOM 10583 C CA . LEU E 1 123 ? -14.383 42.042 -78.315 1.00 20.79 123 LEU E CA 1
ATOM 10584 C C . LEU E 1 123 ? -14.321 40.677 -77.613 1.00 20.57 123 LEU E C 1
ATOM 10585 O O . LEU E 1 123 ? -15.194 39.828 -77.814 1.00 20.53 123 LEU E O 1
ATOM 10590 N N . THR E 1 124 ? -13.294 40.485 -76.784 1.00 20.41 124 THR E N 1
ATOM 10591 C CA . THR E 1 124 ? -12.869 39.146 -76.339 1.00 20.25 124 THR E CA 1
ATOM 10592 C C . THR E 1 124 ? -13.323 38.724 -74.930 1.00 20.23 124 THR E C 1
ATOM 10593 O O . THR E 1 124 ? -13.254 39.508 -73.979 1.00 19.99 124 THR E O 1
ATOM 10597 N N . LEU E 1 125 ? -13.774 37.471 -74.826 1.00 20.17 125 LEU E N 1
ATOM 10598 C CA . LEU E 1 125 ? -14.136 36.829 -73.559 1.00 20.17 125 LEU E CA 1
ATOM 10599 C C . LEU E 1 125 ? -13.094 35.761 -73.182 1.00 20.12 125 LEU E C 1
ATOM 10600 O O . LEU E 1 125 ? -12.865 34.817 -73.946 1.00 20.14 125 LEU E O 1
ATOM 10605 N N . GLY E 1 126 ? -12.471 35.911 -72.012 1.00 20.15 126 GLY E N 1
ATOM 10606 C CA . GLY E 1 126 ? -11.447 34.963 -71.532 1.00 20.17 126 GLY E CA 1
ATOM 10607 C C . GLY E 1 126 ? -11.914 34.064 -70.390 1.00 20.20 126 GLY E C 1
ATOM 10608 O O . GLY E 1 126 ? -13.084 34.120 -70.005 1.00 20.05 126 GLY E O 1
ATOM 10609 N N . GLY E 1 127 ? -11.024 33.233 -69.834 1.00 20.25 127 GLY E N 1
ATOM 10610 C CA . GLY E 1 127 ? -9.612 33.126 -70.237 1.00 20.36 127 GLY E CA 1
ATOM 10611 C C . GLY E 1 127 ? -8.659 33.848 -69.295 1.00 20.46 127 GLY E C 1
ATOM 10612 O O . GLY E 1 127 ? -8.975 34.938 -68.817 1.00 20.36 127 GLY E O 1
ATOM 10613 N N . ASP E 1 128 ? -7.495 33.249 -69.025 1.00 20.64 128 ASP E N 1
ATOM 10614 C CA . ASP E 1 128 ? -6.474 33.902 -68.184 1.00 20.85 128 ASP E CA 1
ATOM 10615 C C . ASP E 1 128 ? -5.607 34.897 -68.975 1.00 20.90 128 ASP E C 1
ATOM 10616 O O . ASP E 1 128 ? -5.684 34.947 -70.205 1.00 20.87 128 ASP E O 1
ATOM 10621 N N . HIS E 1 129 ? -4.790 35.679 -68.266 1.00 20.89 129 HIS E N 1
ATOM 10622 C CA . HIS E 1 129 ? -4.104 36.850 -68.847 1.00 20.93 129 HIS E CA 1
ATOM 10623 C C . HIS E 1 129 ? -2.956 36.546 -69.833 1.00 20.95 129 HIS E C 1
ATOM 10624 O O . HIS E 1 129 ? -2.375 37.472 -70.407 1.00 20.93 129 HIS E O 1
ATOM 10631 N N . THR E 1 130 ? -2.634 35.266 -70.030 1.00 21.03 130 THR E N 1
ATOM 10632 C CA . THR E 1 130 ? -1.592 34.861 -70.992 1.00 20.99 130 THR E CA 1
ATOM 10633 C C . THR E 1 130 ? -2.013 35.136 -72.445 1.00 20.99 130 THR E C 1
ATOM 10634 O O . THR E 1 130 ? -1.162 35.369 -73.311 1.00 20.89 130 THR E O 1
ATOM 10638 N N . ILE E 1 131 ? -3.324 35.125 -72.697 1.00 20.93 131 ILE E N 1
ATOM 10639 C CA . ILE E 1 131 ? -3.884 35.278 -74.053 1.00 21.06 131 ILE E CA 1
ATOM 10640 C C . ILE E 1 131 ? -3.601 36.625 -74.738 1.00 21.20 131 ILE E C 1
ATOM 10641 O O . ILE E 1 131 ? -3.667 36.724 -75.967 1.00 21.26 131 ILE E O 1
ATOM 10646 N N . THR E 1 132 ? -3.284 37.650 -73.948 1.00 21.29 132 THR E N 1
ATOM 10647 C CA . THR E 1 132 ? -3.099 39.015 -74.467 1.00 21.39 132 THR E CA 1
ATOM 10648 C C . THR E 1 132 ? -1.796 39.199 -75.271 1.00 21.59 132 THR E C 1
ATOM 10649 O O . THR E 1 132 ? -1.721 40.078 -76.137 1.00 21.47 132 THR E O 1
ATOM 10653 N N . LEU E 1 133 ? -0.787 38.369 -75.000 1.00 21.74 133 LEU E N 1
ATOM 10654 C CA . LEU E 1 133 ? 0.493 38.451 -75.722 1.00 22.03 133 LEU E CA 1
ATOM 10655 C C . LEU E 1 133 ? 0.396 38.075 -77.217 1.00 22.26 133 LEU E C 1
ATOM 10656 O O . LEU E 1 133 ? 0.830 38.860 -78.067 1.00 22.35 133 LEU E O 1
ATOM 10661 N N . PRO E 1 134 ? -0.166 36.885 -77.544 1.00 22.47 134 PRO E N 1
ATOM 10662 C CA . PRO E 1 134 ? -0.326 36.532 -78.965 1.00 22.66 134 PRO E CA 1
ATOM 10663 C C . PRO E 1 134 ? -1.326 37.407 -79.735 1.00 22.95 134 PRO E C 1
ATOM 10664 O O . PRO E 1 134 ? -1.211 37.526 -80.959 1.00 22.86 134 PRO E O 1
ATOM 10668 N N . ILE E 1 135 ? -2.292 38.001 -79.031 1.00 23.17 135 ILE E N 1
ATOM 10669 C CA . ILE E 1 135 ? -3.251 38.928 -79.651 1.00 23.42 135 ILE E CA 1
ATOM 10670 C C . ILE E 1 135 ? -2.550 40.213 -80.121 1.00 23.61 135 ILE E C 1
ATOM 10671 O O . ILE E 1 135 ? -2.783 40.679 -81.240 1.00 23.57 135 ILE E O 1
ATOM 10676 N N . LEU E 1 136 ? -1.682 40.763 -79.271 1.00 23.87 136 LEU E N 1
ATOM 10677 C CA . LEU E 1 136 ? -0.919 41.972 -79.601 1.00 24.19 136 LEU E CA 1
ATOM 10678 C C . LEU E 1 136 ? 0.094 41.763 -80.735 1.00 24.42 136 LEU E C 1
ATOM 10679 O O . LEU E 1 136 ? 0.432 42.714 -81.447 1.00 24.44 136 LEU E O 1
ATOM 10684 N N . ARG E 1 137 ? 0.572 40.527 -80.895 1.00 24.64 137 ARG E N 1
ATOM 10685 C CA . ARG E 1 137 ? 1.472 40.164 -81.998 1.00 24.96 137 ARG E CA 1
ATOM 10686 C C . ARG E 1 137 ? 0.800 40.331 -83.367 1.00 25.14 137 ARG E C 1
ATOM 10687 O O . ARG E 1 137 ? 1.441 40.762 -84.329 1.00 25.15 137 ARG E O 1
ATOM 10695 N N . ALA E 1 138 ? -0.489 39.995 -83.438 1.00 25.37 138 ALA E N 1
ATOM 10696 C CA . ALA E 1 138 ? -1.274 40.121 -84.671 1.00 25.66 138 ALA E CA 1
ATOM 10697 C C . ALA E 1 138 ? -1.766 41.550 -84.924 1.00 25.89 138 ALA E C 1
ATOM 10698 O O . ALA E 1 138 ? -1.919 41.964 -86.078 1.00 25.88 138 ALA E O 1
ATOM 10700 N N . ILE E 1 139 ? -2.017 42.289 -83.844 1.00 26.15 139 ILE E N 1
ATOM 10701 C CA . ILE E 1 139 ? -2.445 43.692 -83.918 1.00 26.46 139 ILE E CA 1
ATOM 10702 C C . ILE E 1 139 ? -1.354 44.595 -84.515 1.00 26.76 139 ILE E C 1
ATOM 10703 O O . ILE E 1 139 ? -1.647 45.454 -85.356 1.00 26.76 139 ILE E O 1
ATOM 10717 N N . LYS E 1 141 ? 1.109 43.852 -86.561 1.00 27.94 141 LYS E N 1
ATOM 10718 C CA . LYS E 1 141 ? 1.296 43.577 -87.989 1.00 28.16 141 LYS E CA 1
ATOM 10719 C C . LYS E 1 141 ? 0.346 44.383 -88.876 1.00 28.26 141 LYS E C 1
ATOM 10720 O O . LYS E 1 141 ? 0.686 44.719 -90.012 1.00 28.37 141 LYS E O 1
ATOM 10735 N N . HIS E 1 143 ? -1.571 47.387 -87.646 1.00 27.83 143 HIS E N 1
ATOM 10736 C CA . HIS E 1 143 ? -1.697 48.808 -87.291 1.00 27.61 143 HIS E CA 1
ATOM 10737 C C . HIS E 1 143 ? -0.382 49.534 -86.972 1.00 27.47 143 HIS E C 1
ATOM 10738 O O . HIS E 1 143 ? -0.317 50.763 -87.060 1.00 27.52 143 HIS E O 1
ATOM 10745 N N . GLY E 1 144 ? 0.651 48.781 -86.600 1.00 27.25 144 GLY E N 1
ATOM 10746 C CA . GLY E 1 144 ? 1.901 49.366 -86.102 1.00 26.96 144 GLY E CA 1
ATOM 10747 C C . GLY E 1 144 ? 1.924 49.398 -84.581 1.00 26.77 144 GLY E C 1
ATOM 10748 O O . GLY E 1 144 ? 1.212 48.629 -83.934 1.00 26.81 144 GLY E O 1
ATOM 10760 N N . VAL E 1 146 ? 1.193 50.613 -80.786 1.00 25.30 146 VAL E N 1
ATOM 10761 C CA . VAL E 1 146 ? -0.054 51.082 -80.153 1.00 24.76 146 VAL E CA 1
ATOM 10762 C C . VAL E 1 146 ? 0.098 51.551 -78.694 1.00 24.35 146 VAL E C 1
ATOM 10763 O O . VAL E 1 146 ? 1.042 51.164 -77.999 1.00 24.18 146 VAL E O 1
ATOM 10767 N N . GLY E 1 147 ? -0.839 52.393 -78.252 1.00 23.88 147 GLY E N 1
ATOM 10768 C CA . GLY E 1 147 ? -0.949 52.801 -76.845 1.00 23.38 147 GLY E CA 1
ATOM 10769 C C . GLY E 1 147 ? -1.829 51.841 -76.055 1.00 23.05 147 GLY E C 1
ATOM 10770 O O . GLY E 1 147 ? -2.470 50.963 -76.641 1.00 22.88 147 GLY E O 1
ATOM 10771 N N . LEU E 1 148 ? -1.873 52.013 -74.731 1.00 22.68 148 LEU E N 1
ATOM 10772 C CA . LEU E 1 148 ? -2.536 51.044 -73.846 1.00 22.38 148 LEU E CA 1
ATOM 10773 C C . LEU E 1 148 ? -3.149 51.636 -72.567 1.00 22.24 148 LEU E C 1
ATOM 10774 O O . LEU E 1 148 ? -2.531 52.467 -71.894 1.00 22.24 148 LEU E O 1
ATOM 10779 N N . VAL E 1 149 ? -4.368 51.194 -72.251 1.00 21.97 149 VAL E N 1
ATOM 10780 C CA . VAL E 1 149 ? -5.016 51.455 -70.959 1.00 21.69 149 VAL E CA 1
ATOM 10781 C C . VAL E 1 149 ? -5.221 50.112 -70.233 1.00 21.47 149 VAL E C 1
ATOM 10782 O O . VAL E 1 149 ? -5.903 49.221 -70.748 1.00 21.32 149 VAL E O 1
ATOM 10786 N N . HIS E 1 150 ? -4.639 49.986 -69.038 1.00 21.14 150 HIS E N 1
ATOM 10787 C CA . HIS E 1 150 ? -4.568 48.709 -68.313 1.00 20.96 150 HIS E CA 1
ATOM 10788 C C . HIS E 1 150 ? -5.105 48.806 -66.874 1.00 20.86 150 HIS E C 1
ATOM 10789 O O . HIS E 1 150 ? -4.581 49.572 -66.062 1.00 20.80 150 HIS E O 1
ATOM 10796 N N . VAL E 1 151 ? -6.149 48.025 -66.575 1.00 20.68 151 VAL E N 1
ATOM 10797 C CA . VAL E 1 151 ? -6.772 47.983 -65.240 1.00 20.52 151 VAL E CA 1
ATOM 10798 C C . VAL E 1 151 ? -6.464 46.646 -64.543 1.00 20.52 151 VAL E C 1
ATOM 10799 O O . VAL E 1 151 ? -6.776 45.577 -65.078 1.00 20.33 151 VAL E O 1
ATOM 10803 N N . ASP E 1 152 ? -5.863 46.717 -63.353 1.00 20.53 152 ASP E N 1
ATOM 10804 C CA . ASP E 1 152 ? -5.357 45.526 -62.651 1.00 20.60 152 ASP E CA 1
ATOM 10805 C C . ASP E 1 152 ? -4.985 45.830 -61.195 1.00 20.59 152 ASP E C 1
ATOM 10806 O O . ASP E 1 152 ? -4.728 46.981 -60.838 1.00 20.51 152 ASP E O 1
ATOM 10811 N N . ALA E 1 153 ? -4.960 44.791 -60.360 1.00 20.68 153 ALA E N 1
ATOM 10812 C CA . ALA E 1 153 ? -4.431 44.902 -58.998 1.00 20.78 153 ALA E CA 1
ATOM 10813 C C . ALA E 1 153 ? -2.932 44.578 -58.954 1.00 20.85 153 ALA E C 1
ATOM 10814 O O . ALA E 1 153 ? -2.273 44.797 -57.931 1.00 20.71 153 ALA E O 1
ATOM 10816 N N . HIS E 1 154 ? -2.408 44.066 -60.070 1.00 20.88 154 HIS E N 1
ATOM 10817 C CA . HIS E 1 154 ? -1.002 43.654 -60.191 1.00 21.09 154 HIS E CA 1
ATOM 10818 C C . HIS E 1 154 ? -0.311 44.319 -61.392 1.00 21.32 154 HIS E C 1
ATOM 10819 O O . HIS E 1 154 ? -0.977 44.761 -62.330 1.00 21.24 154 HIS E O 1
ATOM 10826 N N . ALA E 1 155 ? 1.022 44.371 -61.358 1.00 21.54 155 ALA E N 1
ATOM 10827 C CA . ALA E 1 155 ? 1.821 44.972 -62.436 1.00 21.91 155 ALA E CA 1
ATOM 10828 C C . ALA E 1 155 ? 2.052 44.041 -63.632 1.00 22.13 155 ALA E C 1
ATOM 10829 O O . ALA E 1 155 ? 2.073 44.497 -64.779 1.00 22.13 155 ALA E O 1
ATOM 10831 N N . ASP E 1 156 ? 2.236 42.748 -63.351 1.00 22.59 156 ASP E N 1
ATOM 10832 C CA . ASP E 1 156 ? 2.444 41.700 -64.369 1.00 22.95 156 ASP E CA 1
ATOM 10833 C C . ASP E 1 156 ? 3.695 41.903 -65.247 1.00 23.32 156 ASP E C 1
ATOM 10834 O O . ASP E 1 156 ? 3.626 41.798 -66.478 1.00 23.27 156 ASP E O 1
ATOM 10839 N N . VAL E 1 157 ? 4.834 42.178 -64.608 1.00 23.75 157 VAL E N 1
ATOM 10840 C CA . VAL E 1 157 ? 6.096 42.433 -65.328 1.00 24.24 157 VAL E CA 1
ATOM 10841 C C . VAL E 1 157 ? 7.284 41.558 -64.875 1.00 24.60 157 VAL E C 1
ATOM 10842 O O . VAL E 1 157 ? 8.441 41.979 -64.963 1.00 24.50 157 VAL E O 1
ATOM 10846 N N . ASN E 1 158 ? 6.989 40.342 -64.410 1.00 25.18 158 ASN E N 1
ATOM 10847 C CA . ASN E 1 158 ? 8.014 39.390 -63.960 1.00 25.72 158 ASN E CA 1
ATOM 10848 C C . ASN E 1 158 ? 8.929 38.914 -65.090 1.00 25.99 158 ASN E C 1
ATOM 10849 O O . ASN E 1 158 ? 8.494 38.784 -66.238 1.00 26.07 158 ASN E O 1
ATOM 10854 N N . ASP E 1 159 ? 10.192 38.650 -64.757 1.00 26.30 159 ASP E N 1
ATOM 10855 C CA . ASP E 1 159 ? 11.158 38.130 -65.729 1.00 26.70 159 ASP E CA 1
ATOM 10856 C C . ASP E 1 159 ? 10.953 36.633 -65.983 1.00 26.78 159 ASP E C 1
ATOM 10857 O O . ASP E 1 159 ? 11.151 36.161 -67.105 1.00 26.76 159 ASP E O 1
ATOM 10862 N N . HIS E 1 160 ? 10.557 35.899 -64.940 1.00 26.93 160 HIS E N 1
ATOM 10863 C CA . HIS E 1 160 ? 10.280 34.458 -65.038 1.00 27.14 160 HIS E CA 1
ATOM 10864 C C . HIS E 1 160 ? 9.341 33.968 -63.927 1.00 27.11 160 HIS E C 1
ATOM 10865 O O . HIS E 1 160 ? 9.232 34.599 -62.874 1.00 27.11 160 HIS E O 1
ATOM 10872 N N . MET E 1 161 ? 8.671 32.843 -64.181 1.00 27.16 161 MET E N 1
ATOM 10873 C CA . MET E 1 161 ? 7.877 32.134 -63.171 1.00 27.24 161 MET E CA 1
ATOM 10874 C C . MET E 1 161 ? 8.281 30.655 -63.123 1.00 27.21 161 MET E C 1
ATOM 10875 O O . MET E 1 161 ? 8.092 29.922 -64.098 1.00 27.24 161 MET E O 1
ATOM 10880 N N . PHE E 1 162 ? 8.843 30.235 -61.987 1.00 27.19 162 PHE E N 1
ATOM 10881 C CA . PHE E 1 162 ? 9.367 28.867 -61.785 1.00 27.24 162 PHE E CA 1
ATOM 10882 C C . PHE E 1 162 ? 10.389 28.461 -62.866 1.00 27.26 162 PHE E C 1
ATOM 10883 O O . PHE E 1 162 ? 10.534 27.280 -63.196 1.00 27.28 162 PHE E O 1
ATOM 10891 N N . GLY E 1 163 ? 11.094 29.454 -63.407 1.00 27.29 163 GLY E N 1
ATOM 10892 C CA . GLY E 1 163 ? 12.100 29.232 -64.448 1.00 27.37 163 GLY E CA 1
ATOM 10893 C C . GLY E 1 163 ? 11.578 29.332 -65.872 1.00 27.37 163 GLY E C 1
ATOM 10894 O O . GLY E 1 163 ? 12.346 29.197 -66.828 1.00 27.37 163 GLY E O 1
ATOM 10895 N N . GLU E 1 164 ? 10.275 29.573 -66.014 1.00 27.35 164 GLU E N 1
ATOM 10896 C CA . GLU E 1 164 ? 9.627 29.645 -67.327 1.00 27.38 164 GLU E CA 1
ATOM 10897 C C . GLU E 1 164 ? 9.340 31.093 -67.734 1.00 27.27 164 GLU E C 1
ATOM 10898 O O . GLU E 1 164 ? 8.952 31.916 -66.900 1.00 27.17 164 GLU E O 1
ATOM 10913 N N . ILE E 1 166 ? 7.169 32.218 -70.333 1.00 26.76 166 ILE E N 1
ATOM 10914 C CA . ILE E 1 166 ? 5.798 32.503 -70.781 1.00 26.65 166 ILE E CA 1
ATOM 10915 C C . ILE E 1 166 ? 4.753 32.022 -69.762 1.00 26.49 166 ILE E C 1
ATOM 10916 O O . ILE E 1 166 ? 4.514 30.817 -69.624 1.00 26.45 166 ILE E O 1
ATOM 10921 N N . ALA E 1 167 ? 4.146 32.977 -69.054 1.00 26.32 167 ALA E N 1
ATOM 10922 C CA . ALA E 1 167 ? 3.123 32.704 -68.032 1.00 26.20 167 ALA E CA 1
ATOM 10923 C C . ALA E 1 167 ? 2.217 33.924 -67.808 1.00 26.09 167 ALA E C 1
ATOM 10924 O O . ALA E 1 167 ? 2.482 35.004 -68.344 1.00 26.21 167 ALA E O 1
ATOM 10926 N N . HIS E 1 168 ? 1.161 33.756 -67.008 1.00 25.99 168 HIS E N 1
ATOM 10927 C CA . HIS E 1 168 ? 0.134 34.804 -66.840 1.00 25.79 168 HIS E CA 1
ATOM 10928 C C . HIS E 1 168 ? 0.584 36.054 -66.061 1.00 25.68 168 HIS E C 1
ATOM 10929 O O . HIS E 1 168 ? -0.171 37.022 -65.943 1.00 25.74 168 HIS E O 1
ATOM 10936 N N . GLY E 1 169 ? 1.816 36.034 -65.553 1.00 25.50 169 GLY E N 1
ATOM 10937 C CA . GLY E 1 169 ? 2.376 37.178 -64.833 1.00 25.30 169 GLY E CA 1
ATOM 10938 C C . GLY E 1 169 ? 3.587 37.836 -65.480 1.00 25.10 169 GLY E C 1
ATOM 10939 O O . GLY E 1 169 ? 4.236 38.681 -64.858 1.00 25.07 169 GLY E O 1
ATOM 10940 N N . THR E 1 170 ? 3.888 37.454 -66.723 1.00 24.93 170 THR E N 1
ATOM 10941 C CA . THR E 1 170 ? 5.046 37.993 -67.457 1.00 24.74 170 THR E CA 1
ATOM 10942 C C . THR E 1 170 ? 4.658 38.743 -68.741 1.00 24.75 170 THR E C 1
ATOM 10943 O O . THR E 1 170 ? 5.527 39.279 -69.434 1.00 24.65 170 THR E O 1
ATOM 10947 N N . THR E 1 171 ? 3.357 38.781 -69.036 1.00 24.75 171 THR E N 1
ATOM 10948 C CA . THR E 1 171 ? 2.814 39.293 -70.310 1.00 24.82 171 THR E CA 1
ATOM 10949 C C . THR E 1 171 ? 3.420 40.610 -70.819 1.00 24.95 171 THR E C 1
ATOM 10950 O O . THR E 1 171 ? 3.865 40.691 -71.969 1.00 24.87 171 THR E O 1
ATOM 10954 N N . PHE E 1 172 ? 3.443 41.632 -69.965 1.00 25.20 172 PHE E N 1
ATOM 10955 C CA . PHE E 1 172 ? 3.819 42.983 -70.399 1.00 25.41 172 PHE E CA 1
ATOM 10956 C C . PHE E 1 172 ? 5.329 43.258 -70.430 1.00 25.73 172 PHE E C 1
ATOM 10957 O O . PHE E 1 172 ? 5.775 44.198 -71.098 1.00 25.60 172 PHE E O 1
ATOM 10965 N N . ARG E 1 173 ? 6.104 42.438 -69.718 1.00 26.03 173 ARG E N 1
ATOM 10966 C CA . ARG E 1 173 ? 7.567 42.462 -69.813 1.00 26.50 173 ARG E CA 1
ATOM 10967 C C . ARG E 1 173 ? 8.018 42.007 -71.207 1.00 26.64 173 ARG E C 1
ATOM 10968 O O . ARG E 1 173 ? 8.919 42.603 -71.800 1.00 26.61 173 ARG E O 1
ATOM 10976 N N . ARG E 1 174 ? 7.377 40.954 -71.718 1.00 26.89 174 ARG E N 1
ATOM 10977 C CA . ARG E 1 174 ? 7.665 40.414 -73.053 1.00 27.17 174 ARG E CA 1
ATOM 10978 C C . ARG E 1 174 ? 7.287 41.384 -74.174 1.00 27.15 174 ARG E C 1
ATOM 10979 O O . ARG E 1 174 ? 7.967 41.444 -75.202 1.00 27.13 174 ARG E O 1
ATOM 10987 N N . ALA E 1 175 ? 6.203 42.131 -73.969 1.00 27.22 175 ALA E N 1
ATOM 10988 C CA . ALA E 1 175 ? 5.706 43.096 -74.957 1.00 27.31 175 ALA E CA 1
ATOM 10989 C C . ALA E 1 175 ? 6.658 44.273 -75.178 1.00 27.38 175 ALA E C 1
ATOM 10990 O O . ALA E 1 175 ? 6.751 44.800 -76.289 1.00 27.33 175 ALA E O 1
ATOM 10992 N N . VAL E 1 176 ? 7.353 44.682 -74.117 1.00 27.55 176 VAL E N 1
ATOM 10993 C CA . VAL E 1 176 ? 8.353 45.754 -74.190 1.00 27.68 176 VAL E CA 1
ATOM 10994 C C . VAL E 1 176 ? 9.614 45.286 -74.934 1.00 27.75 176 VAL E C 1
ATOM 10995 O O . VAL E 1 176 ? 10.161 46.022 -75.763 1.00 27.71 176 VAL E O 1
ATOM 10999 N N . GLU E 1 177 ? 10.054 44.060 -74.644 1.00 27.87 177 GLU E N 1
ATOM 11000 C CA . GLU E 1 177 ? 11.238 43.469 -75.284 1.00 28.09 177 GLU E CA 1
ATOM 11001 C C . GLU E 1 177 ? 11.050 43.199 -76.781 1.00 28.11 177 GLU E C 1
ATOM 11002 O O . GLU E 1 177 ? 12.017 43.233 -77.548 1.00 28.03 177 GLU E O 1
ATOM 11008 N N . GLU E 1 178 ? 9.808 42.938 -77.185 1.00 28.17 178 GLU E N 1
ATOM 11009 C CA . GLU E 1 178 ? 9.480 42.611 -78.578 1.00 28.33 178 GLU E CA 1
ATOM 11010 C C . GLU E 1 178 ? 9.071 43.834 -79.416 1.00 28.41 178 GLU E C 1
ATOM 11011 O O . GLU E 1 178 ? 8.731 43.697 -80.596 1.00 28.53 178 GLU E O 1
ATOM 11017 N N . ASP E 1 179 ? 9.114 45.018 -78.798 1.00 28.49 179 ASP E N 1
ATOM 11018 C CA . ASP E 1 179 ? 8.814 46.302 -79.458 1.00 28.50 179 ASP E CA 1
ATOM 11019 C C . ASP E 1 179 ? 7.396 46.415 -80.041 1.00 28.41 179 ASP E C 1
ATOM 11020 O O . ASP E 1 179 ? 7.221 46.771 -81.211 1.00 28.34 179 ASP E O 1
ATOM 11025 N N . LEU E 1 180 ? 6.392 46.132 -79.213 1.00 28.20 180 LEU E N 1
ATOM 11026 C CA . LEU E 1 180 ? 4.992 46.166 -79.652 1.00 28.09 180 LEU E CA 1
ATOM 11027 C C . LEU E 1 180 ? 4.235 47.441 -79.245 1.00 28.02 180 LEU E C 1
ATOM 11028 O O . LEU E 1 180 ? 3.159 47.720 -79.781 1.00 27.97 180 LEU E O 1
ATOM 11033 N N . LEU E 1 181 ? 4.802 48.211 -78.316 1.00 27.97 181 LEU E N 1
ATOM 11034 C CA . LEU E 1 181 ? 4.108 49.366 -77.730 1.00 27.87 181 LEU E CA 1
ATOM 11035 C C . LEU E 1 181 ? 4.850 50.698 -77.887 1.00 27.86 181 LEU E C 1
ATOM 11036 O O . LEU E 1 181 ? 6.081 50.731 -77.965 1.00 27.85 181 LEU E O 1
ATOM 11041 N N . ASP E 1 182 ? 4.083 51.789 -77.931 1.00 27.79 182 ASP E N 1
ATOM 11042 C CA . ASP E 1 182 ? 4.625 53.144 -77.827 1.00 27.81 182 ASP E CA 1
ATOM 11043 C C . ASP E 1 182 ? 4.700 53.497 -76.341 1.00 27.76 182 ASP E C 1
ATOM 11044 O O . ASP E 1 182 ? 3.690 53.852 -75.726 1.00 27.68 182 ASP E O 1
ATOM 11049 N N . CYS E 1 183 ? 5.905 53.400 -75.780 1.00 27.75 183 CYS E N 1
ATOM 11050 C CA . CYS E 1 183 ? 6.125 53.462 -74.328 1.00 27.78 183 CYS E CA 1
ATOM 11051 C C . CYS E 1 183 ? 5.706 54.765 -73.636 1.00 27.60 183 CYS E C 1
ATOM 11052 O O . CYS E 1 183 ? 5.464 54.777 -72.424 1.00 27.53 183 CYS E O 1
ATOM 11055 N N . ASP E 1 184 ? 5.614 55.850 -74.405 1.00 27.38 184 ASP E N 1
ATOM 11056 C CA . ASP E 1 184 ? 5.222 57.160 -73.877 1.00 27.17 184 ASP E CA 1
ATOM 11057 C C . ASP E 1 184 ? 3.701 57.368 -73.807 1.00 26.89 184 ASP E C 1
ATOM 11058 O O . ASP E 1 184 ? 3.238 58.433 -73.380 1.00 26.80 184 ASP E O 1
ATOM 11063 N N . ARG E 1 185 ? 2.934 56.360 -74.225 1.00 26.37 185 ARG E N 1
ATOM 11064 C CA . ARG E 1 185 ? 1.467 56.440 -74.227 1.00 26.07 185 ARG E CA 1
ATOM 11065 C C . ARG E 1 185 ? 0.807 55.275 -73.462 1.00 25.86 185 ARG E C 1
ATOM 11066 O O . ARG E 1 185 ? -0.088 54.608 -73.990 1.00 25.76 185 ARG E O 1
ATOM 11074 N N . VAL E 1 186 ? 1.246 55.046 -72.220 1.00 25.70 186 VAL E N 1
ATOM 11075 C CA . VAL E 1 186 ? 0.755 53.926 -71.387 1.00 25.47 186 VAL E CA 1
ATOM 11076 C C . VAL E 1 186 ? 0.456 54.362 -69.938 1.00 25.33 186 VAL E C 1
ATOM 11077 O O . VAL E 1 186 ? 1.237 55.108 -69.340 1.00 25.22 186 VAL E O 1
ATOM 11081 N N . VAL E 1 187 ? -0.670 53.887 -69.390 1.00 25.12 187 VAL E N 1
ATOM 11082 C CA . VAL E 1 187 ? -1.065 54.129 -67.985 1.00 24.92 187 VAL E CA 1
ATOM 11083 C C . VAL E 1 187 ? -1.605 52.840 -67.319 1.00 24.75 187 VAL E C 1
ATOM 11084 O O . VAL E 1 187 ? -2.393 52.109 -67.926 1.00 24.79 187 VAL E O 1
ATOM 11088 N N . GLN E 1 188 ? -1.182 52.581 -66.076 1.00 24.50 188 GLN E N 1
ATOM 11089 C CA . GLN E 1 188 ? -1.652 51.434 -65.272 1.00 24.26 188 GLN E CA 1
ATOM 11090 C C . GLN E 1 188 ? -2.383 51.919 -64.005 1.00 24.15 188 GLN E C 1
ATOM 11091 O O . GLN E 1 188 ? -1.853 52.751 -63.264 1.00 24.11 188 GLN E O 1
ATOM 11097 N N . ILE E 1 189 ? -3.586 51.393 -63.757 1.00 23.91 189 ILE E N 1
ATOM 11098 C CA . ILE E 1 189 ? -4.456 51.893 -62.670 1.00 23.73 189 ILE E CA 1
ATOM 11099 C C . ILE E 1 189 ? -4.971 50.804 -61.708 1.00 23.62 189 ILE E C 1
ATOM 11100 O O . ILE E 1 189 ? -5.656 49.868 -62.130 1.00 23.54 189 ILE E O 1
ATOM 11105 N N . GLY E 1 190 ? -4.643 50.937 -60.420 1.00 23.53 190 GLY E N 1
ATOM 11106 C CA . GLY E 1 190 ? -5.244 50.099 -59.369 1.00 23.37 190 GLY E CA 1
ATOM 11107 C C . GLY E 1 190 ? -4.353 49.205 -58.513 1.00 23.37 190 GLY E C 1
ATOM 11108 O O . GLY E 1 190 ? -4.863 48.440 -57.686 1.00 23.22 190 GLY E O 1
ATOM 11109 N N . LEU E 1 191 ? -3.034 49.309 -58.688 1.00 23.34 191 LEU E N 1
ATOM 11110 C CA . LEU E 1 191 ? -2.068 48.411 -58.026 1.00 23.36 191 LEU E CA 1
ATOM 11111 C C . LEU E 1 191 ? -2.013 48.590 -56.500 1.00 23.41 191 LEU E C 1
ATOM 11112 O O . LEU E 1 191 ? -2.069 49.721 -56.004 1.00 23.26 191 LEU E O 1
ATOM 11117 N N . ARG E 1 192 ? -1.898 47.473 -55.773 1.00 23.47 192 ARG E N 1
ATOM 11118 C CA . ARG E 1 192 ? -1.898 47.468 -54.295 1.00 23.57 192 ARG E CA 1
ATOM 11119 C C . ARG E 1 192 ? -1.202 46.239 -53.665 1.00 23.87 192 ARG E C 1
ATOM 11120 O O . ARG E 1 192 ? -0.511 45.491 -54.359 1.00 23.94 192 ARG E O 1
ATOM 11128 N N . ALA E 1 193 ? -1.375 46.061 -52.349 1.00 24.07 193 ALA E N 1
ATOM 11129 C CA . ALA E 1 193 ? -0.912 44.871 -51.589 1.00 24.39 193 ALA E CA 1
ATOM 11130 C C . ALA E 1 193 ? 0.612 44.742 -51.352 1.00 24.63 193 ALA E C 1
ATOM 11131 O O . ALA E 1 193 ? 1.298 45.753 -51.176 1.00 24.52 193 ALA E O 1
ATOM 11133 N N . GLN E 1 194 ? 1.121 43.504 -51.338 1.00 24.92 194 GLN E N 1
ATOM 11134 C CA . GLN E 1 194 ? 2.516 43.213 -50.948 1.00 25.42 194 GLN E CA 1
ATOM 11135 C C . GLN E 1 194 ? 3.445 42.805 -52.105 1.00 25.71 194 GLN E C 1
ATOM 11136 O O . GLN E 1 194 ? 2.981 42.398 -53.175 1.00 25.61 194 GLN E O 1
ATOM 11142 N N . GLY E 1 195 ? 4.757 42.903 -51.865 1.00 26.13 195 GLY E N 1
ATOM 11143 C CA . GLY E 1 195 ? 5.786 42.514 -52.842 1.00 26.77 195 GLY E CA 1
ATOM 11144 C C . GLY E 1 195 ? 7.091 42.045 -52.210 1.00 27.28 195 GLY E C 1
ATOM 11145 O O . GLY E 1 195 ? 7.083 41.418 -51.146 1.00 27.23 195 GLY E O 1
ATOM 11146 N N . TYR E 1 196 ? 8.212 42.342 -52.871 1.00 27.81 196 TYR E N 1
ATOM 11147 C CA . TYR E 1 196 ? 9.546 41.983 -52.365 1.00 28.34 196 TYR E CA 1
ATOM 11148 C C . TYR E 1 196 ? 10.461 43.194 -52.154 1.00 28.64 196 TYR E C 1
ATOM 11149 O O . TYR E 1 196 ? 11.083 43.331 -51.096 1.00 28.66 196 TYR E O 1
ATOM 11158 N N . THR E 1 197 ? 10.550 44.053 -53.170 1.00 28.93 197 THR E N 1
ATOM 11159 C CA . THR E 1 197 ? 11.324 45.297 -53.097 1.00 29.33 197 THR E CA 1
ATOM 11160 C C . THR E 1 197 ? 10.538 46.466 -53.694 1.00 29.48 197 THR E C 1
ATOM 11161 O O . THR E 1 197 ? 9.489 46.266 -54.312 1.00 29.57 197 THR E O 1
ATOM 11165 N N . ALA E 1 198 ? 11.050 47.682 -53.509 1.00 29.76 198 ALA E N 1
ATOM 11166 C CA . ALA E 1 198 ? 10.433 48.888 -54.070 1.00 30.00 198 ALA E CA 1
ATOM 11167 C C . ALA E 1 198 ? 10.478 48.921 -55.604 1.00 30.16 198 ALA E C 1
ATOM 11168 O O . ALA E 1 198 ? 9.716 49.659 -56.236 1.00 30.08 198 ALA E O 1
ATOM 11170 N N . GLU E 1 199 ? 11.365 48.115 -56.189 1.00 30.35 199 GLU E N 1
ATOM 11171 C CA . GLU E 1 199 ? 11.515 48.027 -57.645 1.00 30.59 199 GLU E CA 1
ATOM 11172 C C . GLU E 1 199 ? 10.348 47.315 -58.334 1.00 30.62 199 GLU E C 1
ATOM 11173 O O . GLU E 1 199 ? 10.223 47.368 -59.562 1.00 30.49 199 GLU E O 1
ATOM 11179 N N . ASP E 1 200 ? 9.501 46.656 -57.540 1.00 30.65 200 ASP E N 1
ATOM 11180 C CA . ASP E 1 200 ? 8.326 45.943 -58.052 1.00 30.77 200 ASP E CA 1
ATOM 11181 C C . ASP E 1 200 ? 7.329 46.862 -58.769 1.00 30.67 200 ASP E C 1
ATOM 11182 O O . ASP E 1 200 ? 6.631 46.424 -59.685 1.00 30.74 200 ASP E O 1
ATOM 11187 N N . PHE E 1 201 ? 7.266 48.126 -58.347 1.00 30.60 201 PHE E N 1
ATOM 11188 C CA . PHE E 1 201 ? 6.480 49.144 -59.055 1.00 30.52 201 PHE E CA 1
ATOM 11189 C C . PHE E 1 201 ? 7.369 50.135 -59.814 1.00 30.40 201 PHE E C 1
ATOM 11190 O O . PHE E 1 201 ? 6.941 50.722 -60.807 1.00 30.38 201 PHE E O 1
ATOM 11198 N N . ASN E 1 202 ? 8.605 50.313 -59.342 1.00 30.37 202 ASN E N 1
ATOM 11199 C CA . ASN E 1 202 ? 9.525 51.306 -59.917 1.00 30.34 202 ASN E CA 1
ATOM 11200 C C . ASN E 1 202 ? 10.135 50.964 -61.285 1.00 30.19 202 ASN E C 1
ATOM 11201 O O . ASN E 1 202 ? 10.670 51.847 -61.959 1.00 30.14 202 ASN E O 1
ATOM 11206 N N . TRP E 1 203 ? 10.056 49.695 -61.689 1.00 30.06 203 TRP E N 1
ATOM 11207 C CA . TRP E 1 203 ? 10.550 49.260 -63.003 1.00 29.92 203 TRP E CA 1
ATOM 11208 C C . TRP E 1 203 ? 9.741 49.885 -64.141 1.00 29.84 203 TRP E C 1
ATOM 11209 O O . TRP E 1 203 ? 10.302 50.264 -65.174 1.00 29.75 203 TRP E O 1
ATOM 11220 N N . SER E 1 204 ? 8.427 49.986 -63.938 1.00 29.67 204 SER E N 1
ATOM 11221 C CA . SER E 1 204 ? 7.515 50.570 -64.923 1.00 29.51 204 SER E CA 1
ATOM 11222 C C . SER E 1 204 ? 7.749 52.070 -65.106 1.00 29.48 204 SER E C 1
ATOM 11223 O O . SER E 1 204 ? 7.697 52.576 -66.229 1.00 29.45 204 SER E O 1
ATOM 11226 N N . ARG E 1 205 ? 8.013 52.767 -64.000 1.00 29.37 205 ARG E N 1
ATOM 11227 C CA . ARG E 1 205 ? 8.270 54.212 -64.012 1.00 29.40 205 ARG E CA 1
ATOM 11228 C C . ARG E 1 205 ? 9.524 54.587 -64.811 1.00 29.42 205 ARG E C 1
ATOM 11229 O O . ARG E 1 205 ? 9.564 55.640 -65.455 1.00 29.36 205 ARG E O 1
ATOM 11246 N N . GLN E 1 207 ? 10.656 53.001 -67.402 1.00 29.35 207 GLN E N 1
ATOM 11247 C CA . GLN E 1 207 ? 10.405 52.731 -68.821 1.00 29.22 207 GLN E CA 1
ATOM 11248 C C . GLN E 1 207 ? 9.628 53.854 -69.514 1.00 29.02 207 GLN E C 1
ATOM 11249 O O . GLN E 1 207 ? 9.698 53.999 -70.738 1.00 29.09 207 GLN E O 1
ATOM 11255 N N . GLY E 1 208 ? 8.888 54.638 -68.731 1.00 28.75 208 GLY E N 1
ATOM 11256 C CA . GLY E 1 208 ? 8.113 55.761 -69.261 1.00 28.37 208 GLY E CA 1
ATOM 11257 C C . GLY E 1 208 ? 6.628 55.734 -68.933 1.00 28.10 208 GLY E C 1
ATOM 11258 O O . GLY E 1 208 ? 5.889 56.639 -69.326 1.00 27.93 208 GLY E O 1
ATOM 11259 N N . PHE E 1 209 ? 6.202 54.698 -68.209 1.00 27.85 209 PHE E N 1
ATOM 11260 C CA . PHE E 1 209 ? 4.800 54.499 -67.817 1.00 27.65 209 PHE E CA 1
ATOM 11261 C C . PHE E 1 209 ? 4.388 55.474 -66.707 1.00 27.37 209 PHE E C 1
ATOM 11262 O O . PHE E 1 209 ? 5.242 55.988 -65.985 1.00 27.43 209 PHE E O 1
ATOM 11270 N N . ARG E 1 210 ? 3.082 55.718 -66.574 1.00 27.01 210 ARG E N 1
ATOM 11271 C CA . ARG E 1 210 ? 2.528 56.371 -65.380 1.00 26.65 210 ARG E CA 1
ATOM 11272 C C . ARG E 1 210 ? 1.805 55.333 -64.513 1.00 26.28 210 ARG E C 1
ATOM 11273 O O . ARG E 1 210 ? 0.977 54.566 -65.014 1.00 26.25 210 ARG E O 1
ATOM 11281 N N . VAL E 1 211 ? 2.124 55.323 -63.219 1.00 25.84 211 VAL E N 1
ATOM 11282 C CA . VAL E 1 211 ? 1.537 54.378 -62.261 1.00 25.50 211 VAL E CA 1
ATOM 11283 C C . VAL E 1 211 ? 0.590 55.091 -61.286 1.00 25.19 211 VAL E C 1
ATOM 11284 O O . VAL E 1 211 ? 0.973 56.077 -60.651 1.00 25.07 211 VAL E O 1
ATOM 11288 N N . VAL E 1 212 ? -0.642 54.584 -61.186 1.00 24.82 212 VAL E N 1
ATOM 11289 C CA . VAL E 1 212 ? -1.652 55.104 -60.253 1.00 24.50 212 VAL E CA 1
ATOM 11290 C C . VAL E 1 212 ? -2.063 54.015 -59.248 1.00 24.26 212 VAL E C 1
ATOM 11291 O O . VAL E 1 212 ? -2.813 53.095 -59.587 1.00 24.21 212 VAL E O 1
ATOM 11295 N N . GLN E 1 213 ? -1.567 54.132 -58.017 1.00 23.89 213 GLN E N 1
ATOM 11296 C CA . GLN E 1 213 ? -1.849 53.158 -56.951 1.00 23.62 213 GLN E CA 1
ATOM 11297 C C . GLN E 1 213 ? -3.238 53.370 -56.328 1.00 23.36 213 GLN E C 1
ATOM 11298 O O . GLN E 1 213 ? -3.814 54.458 -56.427 1.00 23.30 213 GLN E O 1
ATOM 11304 N N . ALA E 1 214 ? -3.764 52.327 -55.683 1.00 23.01 214 ALA E N 1
ATOM 11305 C CA . ALA E 1 214 ? -5.128 52.331 -55.133 1.00 22.81 214 ALA E CA 1
ATOM 11306 C C . ALA E 1 214 ? -5.410 53.460 -54.136 1.00 22.60 214 ALA E C 1
ATOM 11307 O O . ALA E 1 214 ? -6.522 53.997 -54.103 1.00 22.59 214 ALA E O 1
ATOM 11309 N N . GLU E 1 215 ? -4.403 53.815 -53.338 1.00 22.37 215 GLU E N 1
ATOM 11310 C CA . GLU E 1 215 ? -4.521 54.878 -52.329 1.00 22.16 215 GLU E CA 1
ATOM 11311 C C . GLU E 1 215 ? -4.822 56.262 -52.924 1.00 22.03 215 GLU E C 1
ATOM 11312 O O . GLU E 1 215 ? -5.378 57.127 -52.240 1.00 21.98 215 GLU E O 1
ATOM 11318 N N . GLU E 1 216 ? -4.459 56.459 -54.193 1.00 21.81 216 GLU E N 1
ATOM 11319 C CA . GLU E 1 216 ? -4.750 57.699 -54.926 1.00 21.69 216 GLU E CA 1
ATOM 11320 C C . GLU E 1 216 ? -6.222 57.775 -55.375 1.00 21.50 216 GLU E C 1
ATOM 11321 O O . GLU E 1 216 ? -6.709 58.849 -55.746 1.00 21.33 216 GLU E O 1
ATOM 11327 N N . CYS E 1 217 ? -6.924 56.641 -55.323 1.00 21.24 217 CYS E N 1
ATOM 11328 C CA . CYS E 1 217 ? -8.320 56.548 -55.773 1.00 21.05 217 CYS E CA 1
ATOM 11329 C C . CYS E 1 217 ? -9.371 56.582 -54.644 1.00 21.08 217 CYS E C 1
ATOM 11330 O O . CYS E 1 217 ? -10.550 56.846 -54.908 1.00 21.07 217 CYS E O 1
ATOM 11333 N N . TRP E 1 218 ? -8.952 56.318 -53.404 1.00 21.04 218 TRP E N 1
ATOM 11334 C CA . TRP E 1 218 ? -9.882 56.230 -52.261 1.00 21.12 218 TRP E CA 1
ATOM 11335 C C . TRP E 1 218 ? -10.698 57.509 -52.010 1.00 21.12 218 TRP E C 1
ATOM 11336 O O . TRP E 1 218 ? -10.158 58.616 -52.044 1.00 21.12 218 TRP E O 1
ATOM 11347 N N . HIS E 1 219 ? -11.998 57.327 -51.753 1.00 21.25 219 HIS E N 1
ATOM 11348 C CA . HIS E 1 219 ? -12.971 58.410 -51.466 1.00 21.33 219 HIS E CA 1
ATOM 11349 C C . HIS E 1 219 ? -13.257 59.404 -52.611 1.00 21.49 219 HIS E C 1
ATOM 11350 O O . HIS E 1 219 ? -13.813 60.476 -52.357 1.00 21.40 219 HIS E O 1
ATOM 11366 N N . SER E 1 221 ? -14.331 60.598 -56.891 1.00 22.28 221 SER E N 1
ATOM 11367 C CA . SER E 1 221 ? -14.848 60.420 -58.250 1.00 22.43 221 SER E CA 1
ATOM 11368 C C . SER E 1 221 ? -13.678 60.439 -59.234 1.00 22.55 221 SER E C 1
ATOM 11369 O O . SER E 1 221 ? -12.708 61.176 -59.035 1.00 22.55 221 SER E O 1
ATOM 11372 N N . LEU E 1 222 ? -13.774 59.631 -60.289 1.00 22.66 222 LEU E N 1
ATOM 11373 C CA . LEU E 1 222 ? -12.671 59.477 -61.245 1.00 22.84 222 LEU E CA 1
ATOM 11374 C C . LEU E 1 222 ? -12.859 60.229 -62.575 1.00 23.10 222 LEU E C 1
ATOM 11375 O O . LEU E 1 222 ? -12.159 59.948 -63.556 1.00 23.09 222 LEU E O 1
ATOM 11380 N N . GLU E 1 223 ? -13.789 61.183 -62.606 1.00 23.37 223 GLU E N 1
ATOM 11381 C CA . GLU E 1 223 ? -13.983 62.030 -63.792 1.00 23.74 223 GLU E CA 1
ATOM 11382 C C . GLU E 1 223 ? -12.785 62.954 -64.089 1.00 23.69 223 GLU E C 1
ATOM 11383 O O . GLU E 1 223 ? -12.371 63.054 -65.246 1.00 23.55 223 GLU E O 1
ATOM 11389 N N . PRO E 1 224 ? -12.229 63.633 -63.055 1.00 23.76 224 PRO E N 1
ATOM 11390 C CA . PRO E 1 224 ? -11.062 64.498 -63.292 1.00 23.90 224 PRO E CA 1
ATOM 11391 C C . PRO E 1 224 ? -9.798 63.752 -63.740 1.00 23.98 224 PRO E C 1
ATOM 11392 O O . PRO E 1 224 ? -8.997 64.310 -64.497 1.00 23.97 224 PRO E O 1
ATOM 11396 N N . LEU E 1 225 ? -9.629 62.513 -63.278 1.00 24.03 225 LEU E N 1
ATOM 11397 C CA . LEU E 1 225 ? -8.479 61.682 -63.657 1.00 24.13 225 LEU E CA 1
ATOM 11398 C C . LEU E 1 225 ? -8.467 61.349 -65.153 1.00 24.17 225 LEU E C 1
ATOM 11399 O O . LEU E 1 225 ? -7.415 61.404 -65.794 1.00 24.16 225 LEU E O 1
ATOM 11404 N N . MET E 1 226 ? -9.637 61.018 -65.700 1.00 24.21 226 MET E N 1
ATOM 11405 C CA . MET E 1 226 ? -9.751 60.594 -67.102 1.00 24.27 226 MET E CA 1
ATOM 11406 C C . MET E 1 226 ? -9.516 61.715 -68.121 1.00 24.46 226 MET E C 1
ATOM 11407 O O . MET E 1 226 ? -9.263 61.443 -69.298 1.00 24.41 226 MET E O 1
ATOM 11412 N N . ALA E 1 227 ? -9.599 62.966 -67.672 1.00 24.71 227 ALA E N 1
ATOM 11413 C CA . ALA E 1 227 ? -9.271 64.113 -68.524 1.00 24.99 227 ALA E CA 1
ATOM 11414 C C . ALA E 1 227 ? -7.761 64.197 -68.769 1.00 25.25 227 ALA E C 1
ATOM 11415 O O . ALA E 1 227 ? -7.318 64.551 -69.866 1.00 25.17 227 ALA E O 1
ATOM 11417 N N . GLU E 1 228 ? -6.983 63.863 -67.740 1.00 25.43 228 GLU E N 1
ATOM 11418 C CA . GLU E 1 228 ? -5.524 63.800 -67.845 1.00 25.73 228 GLU E CA 1
ATOM 11419 C C . GLU E 1 228 ? -5.072 62.578 -68.652 1.00 25.77 228 GLU E C 1
ATOM 11420 O O . GLU E 1 228 ? -4.076 62.643 -69.378 1.00 25.64 228 GLU E O 1
ATOM 11426 N N . VAL E 1 229 ? -5.812 61.476 -68.520 1.00 25.90 229 VAL E N 1
ATOM 11427 C CA . VAL E 1 229 ? -5.514 60.224 -69.231 1.00 26.12 229 VAL E CA 1
ATOM 11428 C C . VAL E 1 229 ? -5.676 60.375 -70.751 1.00 26.33 229 VAL E C 1
ATOM 11429 O O . VAL E 1 229 ? -4.818 59.925 -71.514 1.00 26.34 229 VAL E O 1
ATOM 11433 N N . ARG E 1 230 ? -6.762 61.023 -71.176 1.00 26.60 230 ARG E N 1
ATOM 11434 C CA . ARG E 1 230 ? -7.033 61.261 -72.602 1.00 26.97 230 ARG E CA 1
ATOM 11435 C C . ARG E 1 230 ? -5.934 62.078 -73.291 1.00 27.25 230 ARG E C 1
ATOM 11436 O O . ARG E 1 230 ? -5.625 61.849 -74.464 1.00 27.23 230 ARG E O 1
ATOM 11444 N N . GLU E 1 231 ? -5.353 63.021 -72.550 1.00 27.55 231 GLU E N 1
ATOM 11445 C CA . GLU E 1 231 ? -4.283 63.887 -73.052 1.00 27.94 231 GLU E CA 1
ATOM 11446 C C . GLU E 1 231 ? -2.964 63.126 -73.228 1.00 27.99 231 GLU E C 1
ATOM 11447 O O . GLU E 1 231 ? -2.207 63.392 -74.168 1.00 28.00 231 GLU E O 1
ATOM 11462 N N . VAL E 1 233 ? -2.455 59.603 -73.671 1.00 28.02 233 VAL E N 1
ATOM 11463 C CA . VAL E 1 233 ? -2.430 58.461 -74.605 1.00 27.99 233 VAL E CA 1
ATOM 11464 C C . VAL E 1 233 ? -2.945 58.759 -76.024 1.00 27.95 233 VAL E C 1
ATOM 11465 O O . VAL E 1 233 ? -2.772 57.942 -76.934 1.00 27.92 233 VAL E O 1
ATOM 11469 N N . GLY E 1 234 ? -3.564 59.924 -76.207 1.00 27.85 234 GLY E N 1
ATOM 11470 C CA . GLY E 1 234 ? -4.191 60.289 -77.483 1.00 27.83 234 GLY E CA 1
ATOM 11471 C C . GLY E 1 234 ? -3.244 60.538 -78.646 1.00 27.76 234 GLY E C 1
ATOM 11472 O O . GLY E 1 234 ? -2.026 60.615 -78.468 1.00 27.78 234 GLY E O 1
ATOM 11473 N N . GLY E 1 235 ? -3.816 60.665 -79.842 1.00 27.69 235 GLY E N 1
ATOM 11474 C CA . GLY E 1 235 ? -3.050 60.951 -81.058 1.00 27.59 235 GLY E CA 1
ATOM 11475 C C . GLY E 1 235 ? -2.514 59.720 -81.769 1.00 27.50 235 GLY E C 1
ATOM 11476 O O . GLY E 1 235 ? -1.408 59.746 -82.315 1.00 27.73 235 GLY E O 1
ATOM 11477 N N . GLY E 1 236 ? -3.303 58.647 -81.767 1.00 27.20 236 GLY E N 1
ATOM 11478 C CA . GLY E 1 236 ? -2.921 57.376 -82.390 1.00 26.85 236 GLY E CA 1
ATOM 11479 C C . GLY E 1 236 ? -3.788 56.223 -81.904 1.00 26.51 236 GLY E C 1
ATOM 11480 O O . GLY E 1 236 ? -4.576 56.399 -80.972 1.00 26.55 236 GLY E O 1
ATOM 11481 N N . PRO E 1 237 ? -3.649 55.034 -82.531 1.00 26.28 237 PRO E N 1
ATOM 11482 C CA . PRO E 1 237 ? -4.438 53.846 -82.160 1.00 26.02 237 PRO E CA 1
ATOM 11483 C C . PRO E 1 237 ? -4.123 53.337 -80.748 1.00 25.78 237 PRO E C 1
ATOM 11484 O O . PRO E 1 237 ? -2.992 53.491 -80.277 1.00 25.71 237 PRO E O 1
ATOM 11488 N N . VAL E 1 238 ? -5.119 52.735 -80.093 1.00 25.46 238 VAL E N 1
ATOM 11489 C CA . VAL E 1 238 ? -5.026 52.347 -78.674 1.00 25.13 238 VAL E CA 1
ATOM 11490 C C . VAL E 1 238 ? -5.819 51.066 -78.339 1.00 24.77 238 VAL E C 1
ATOM 11491 O O . VAL E 1 238 ? -6.893 50.827 -78.901 1.00 24.82 238 VAL E O 1
ATOM 11495 N N . TYR E 1 239 ? -5.273 50.259 -77.425 1.00 24.31 239 TYR E N 1
ATOM 11496 C CA . TYR E 1 239 ? -5.893 49.003 -76.961 1.00 23.97 239 TYR E CA 1
ATOM 11497 C C . TYR E 1 239 ? -6.322 49.104 -75.483 1.00 23.71 239 TYR E C 1
ATOM 11498 O O . TYR E 1 239 ? -5.687 49.812 -74.697 1.00 23.59 239 TYR E O 1
ATOM 11507 N N . LEU E 1 240 ? -7.395 48.394 -75.120 1.00 23.41 240 LEU E N 1
ATOM 11508 C CA . LEU E 1 240 ? -7.925 48.373 -73.742 1.00 23.10 240 LEU E CA 1
ATOM 11509 C C . LEU E 1 240 ? -7.973 46.947 -73.162 1.00 22.86 240 LEU E C 1
ATOM 11510 O O . LEU E 1 240 ? -8.521 46.039 -73.789 1.00 22.77 240 LEU E O 1
ATOM 11515 N N . SER E 1 241 ? -7.410 46.765 -71.965 1.00 22.49 241 SER E N 1
ATOM 11516 C CA . SER E 1 241 ? -7.344 45.447 -71.310 1.00 22.21 241 SER E CA 1
ATOM 11517 C C . SER E 1 241 ? -7.790 45.508 -69.838 1.00 22.06 241 SER E C 1
ATOM 11518 O O . SER E 1 241 ? -7.211 46.254 -69.043 1.00 21.89 241 SER E O 1
ATOM 11521 N N . PHE E 1 242 ? -8.804 44.711 -69.483 1.00 21.86 242 PHE E N 1
ATOM 11522 C CA . PHE E 1 242 ? -9.440 44.779 -68.153 1.00 21.80 242 PHE E CA 1
ATOM 11523 C C . PHE E 1 242 ? -9.390 43.451 -67.371 1.00 21.64 242 PHE E C 1
ATOM 11524 O O . PHE E 1 242 ? -10.101 42.501 -67.710 1.00 21.56 242 PHE E O 1
ATOM 11532 N N . ASP E 1 243 ? -8.567 43.410 -66.318 1.00 21.43 243 ASP E N 1
ATOM 11533 C CA . ASP E 1 243 ? -8.501 42.275 -65.381 1.00 21.23 243 ASP E CA 1
ATOM 11534 C C . ASP E 1 243 ? -9.530 42.472 -64.262 1.00 21.08 243 ASP E C 1
ATOM 11535 O O . ASP E 1 243 ? -9.545 43.515 -63.596 1.00 21.02 243 ASP E O 1
ATOM 11540 N N . ILE E 1 244 ? -10.373 41.461 -64.050 1.00 20.78 244 ILE E N 1
ATOM 11541 C CA . ILE E 1 244 ? -11.501 41.564 -63.111 1.00 20.51 244 ILE E CA 1
ATOM 11542 C C . ILE E 1 244 ? -11.095 41.684 -61.626 1.00 20.35 244 ILE E C 1
ATOM 11543 O O . ILE E 1 244 ? -11.890 42.154 -60.804 1.00 20.25 244 ILE E O 1
ATOM 11548 N N . ASP E 1 245 ? -9.861 41.296 -61.289 1.00 20.12 245 ASP E N 1
ATOM 11549 C CA . ASP E 1 245 ? -9.387 41.391 -59.896 1.00 20.01 245 ASP E CA 1
ATOM 11550 C C . ASP E 1 245 ? -9.002 42.805 -59.448 1.00 19.90 245 ASP E C 1
ATOM 11551 O O . ASP E 1 245 ? -8.607 43.018 -58.297 1.00 19.84 245 ASP E O 1
ATOM 11556 N N . GLY E 1 246 ? -9.132 43.770 -60.358 1.00 19.86 246 GLY E N 1
ATOM 11557 C CA . GLY E 1 246 ? -8.979 45.189 -60.024 1.00 19.74 246 GLY E CA 1
ATOM 11558 C C . GLY E 1 246 ? -10.103 45.712 -59.139 1.00 19.66 246 GLY E C 1
ATOM 11559 O O . GLY E 1 246 ? -9.910 46.663 -58.378 1.00 19.67 246 GLY E O 1
ATOM 11560 N N . ILE E 1 247 ? -11.276 45.086 -59.243 1.00 19.57 247 ILE E N 1
ATOM 11561 C CA . ILE E 1 247 ? -12.452 45.430 -58.431 1.00 19.55 247 ILE E CA 1
ATOM 11562 C C . ILE E 1 247 ? -12.442 44.664 -57.094 1.00 19.51 247 ILE E C 1
ATOM 11563 O O . ILE E 1 247 ? -12.017 43.506 -57.043 1.00 19.59 247 ILE E O 1
ATOM 11568 N N . ASP E 1 248 ? -12.896 45.331 -56.027 1.00 19.54 248 ASP E N 1
ATOM 11569 C CA . ASP E 1 248 ? -12.998 44.770 -54.662 1.00 19.57 248 ASP E CA 1
ATOM 11570 C C . ASP E 1 248 ? -13.784 43.444 -54.624 1.00 19.51 248 ASP E C 1
ATOM 11571 O O . ASP E 1 248 ? -14.833 43.334 -55.264 1.00 19.55 248 ASP E O 1
ATOM 11576 N N . PRO E 1 249 ? -13.273 42.437 -53.877 1.00 19.51 249 PRO E N 1
ATOM 11577 C CA . PRO E 1 249 ? -13.909 41.111 -53.755 1.00 19.51 249 PRO E CA 1
ATOM 11578 C C . PRO E 1 249 ? -15.332 41.080 -53.168 1.00 19.50 249 PRO E C 1
ATOM 11579 O O . PRO E 1 249 ? -15.973 40.027 -53.187 1.00 19.39 249 PRO E O 1
ATOM 11583 N N . ALA E 1 250 ? -15.822 42.210 -52.660 1.00 19.42 250 ALA E N 1
ATOM 11584 C CA . ALA E 1 250 ? -17.218 42.307 -52.227 1.00 19.45 250 ALA E CA 1
ATOM 11585 C C . ALA E 1 250 ? -18.169 42.247 -53.426 1.00 19.52 250 ALA E C 1
ATOM 11586 O O . ALA E 1 250 ? -19.293 41.752 -53.311 1.00 19.50 250 ALA E O 1
ATOM 11588 N N . TRP E 1 251 ? -17.701 42.750 -54.568 1.00 19.48 251 TRP E N 1
ATOM 11589 C CA . TRP E 1 251 ? -18.470 42.747 -55.816 1.00 19.61 251 TRP E CA 1
ATOM 11590 C C . TRP E 1 251 ? -18.101 41.589 -56.757 1.00 19.63 251 TRP E C 1
ATOM 11591 O O . TRP E 1 251 ? -18.963 41.080 -57.479 1.00 19.69 251 TRP E O 1
ATOM 11602 N N . ALA E 1 252 ? -16.830 41.183 -56.752 1.00 19.58 252 ALA E N 1
ATOM 11603 C CA . ALA E 1 252 ? -16.347 40.121 -57.650 1.00 19.65 252 ALA E CA 1
ATOM 11604 C C . ALA E 1 252 ? -15.523 39.024 -56.943 1.00 19.62 252 ALA E C 1
ATOM 11605 O O . ALA E 1 252 ? -14.291 38.999 -57.058 1.00 19.67 252 ALA E O 1
ATOM 11607 N N . PRO E 1 253 ? -16.202 38.107 -56.221 1.00 19.62 253 PRO E N 1
ATOM 11608 C CA . PRO E 1 253 ? -15.511 37.042 -55.475 1.00 19.68 253 PRO E CA 1
ATOM 11609 C C . PRO E 1 253 ? -14.954 35.890 -56.329 1.00 19.71 253 PRO E C 1
ATOM 11610 O O . PRO E 1 253 ? -14.020 35.210 -55.899 1.00 19.74 253 PRO E O 1
ATOM 11614 N N . GLY E 1 254 ? -15.518 35.676 -57.517 1.00 19.64 254 GLY E N 1
ATOM 11615 C CA . GLY E 1 254 ? -15.115 34.558 -58.378 1.00 19.72 254 GLY E CA 1
ATOM 11616 C C . GLY E 1 254 ? -13.908 34.828 -59.261 1.00 19.76 254 GLY E C 1
ATOM 11617 O O . GLY E 1 254 ? -14.056 35.063 -60.467 1.00 19.87 254 GLY E O 1
ATOM 11618 N N . THR E 1 255 ? -12.715 34.779 -58.667 1.00 19.67 255 THR E N 1
ATOM 11619 C CA . THR E 1 255 ? -11.459 35.051 -59.389 1.00 19.76 255 THR E CA 1
ATOM 11620 C C . THR E 1 255 ? -10.257 34.300 -58.791 1.00 19.80 255 THR E C 1
ATOM 11621 O O . THR E 1 255 ? -10.329 33.794 -57.668 1.00 19.76 255 THR E O 1
ATOM 11625 N N . GLY E 1 256 ? -9.156 34.251 -59.543 1.00 19.86 256 GLY E N 1
ATOM 11626 C CA . GLY E 1 256 ? -7.986 33.433 -59.198 1.00 19.98 256 GLY E CA 1
ATOM 11627 C C . GLY E 1 256 ? -7.035 33.942 -58.124 1.00 20.09 256 GLY E C 1
ATOM 11628 O O . GLY E 1 256 ? -6.519 33.149 -57.329 1.00 19.88 256 GLY E O 1
ATOM 11629 N N . THR E 1 257 ? -6.783 35.253 -58.110 1.00 20.22 257 THR E N 1
ATOM 11630 C CA . THR E 1 257 ? -5.869 35.877 -57.138 1.00 20.31 257 THR E CA 1
ATOM 11631 C C . THR E 1 257 ? -6.436 37.188 -56.549 1.00 20.35 257 THR E C 1
ATOM 11632 O O . THR E 1 257 ? -6.046 38.280 -56.976 1.00 20.42 257 THR E O 1
ATOM 11636 N N . PRO E 1 258 ? -7.349 37.088 -55.558 1.00 20.34 258 PRO E N 1
ATOM 11637 C CA . PRO E 1 258 ? -8.017 38.283 -55.012 1.00 20.32 258 PRO E CA 1
ATOM 11638 C C . PRO E 1 258 ? -7.187 39.087 -53.997 1.00 20.32 258 PRO E C 1
ATOM 11639 O O . PRO E 1 258 ? -6.414 38.505 -53.232 1.00 20.33 258 PRO E O 1
ATOM 11643 N N . GLU E 1 259 ? -7.361 40.412 -54.001 1.00 20.24 259 GLU E N 1
ATOM 11644 C CA . GLU E 1 259 ? -6.676 41.327 -53.068 1.00 20.30 259 GLU E CA 1
ATOM 11645 C C . GLU E 1 259 ? -7.667 42.327 -52.448 1.00 20.21 259 GLU E C 1
ATOM 11646 O O . GLU E 1 259 ? -8.544 42.842 -53.143 1.00 20.22 259 GLU E O 1
ATOM 11652 N N . ILE E 1 260 ? -7.514 42.613 -51.152 1.00 20.17 260 ILE E N 1
ATOM 11653 C CA . ILE E 1 260 ? -8.476 43.460 -50.415 1.00 20.14 260 ILE E CA 1
ATOM 11654 C C . ILE E 1 260 ? -8.354 44.973 -50.675 1.00 20.08 260 ILE E C 1
ATOM 11655 O O . ILE E 1 260 ? -7.283 45.467 -51.038 1.00 20.07 260 ILE E O 1
ATOM 11660 N N . GLY E 1 261 ? -9.467 45.685 -50.484 1.00 19.97 261 GLY E N 1
ATOM 11661 C CA . GLY E 1 261 ? -9.525 47.152 -50.566 1.00 20.02 261 GLY E CA 1
ATOM 11662 C C . GLY E 1 261 ? -9.289 47.779 -51.931 1.00 19.98 261 GLY E C 1
ATOM 11663 O O . GLY E 1 261 ? -8.348 48.562 -52.101 1.00 19.96 261 GLY E O 1
ATOM 11664 N N . GLY E 1 262 ? -10.157 47.460 -52.892 1.00 19.89 262 GLY E N 1
ATOM 11665 C CA . GLY E 1 262 ? -10.002 47.923 -54.276 1.00 19.84 262 GLY E CA 1
ATOM 11666 C C . GLY E 1 262 ? -11.033 48.929 -54.765 1.00 19.77 262 GLY E C 1
ATOM 11667 O O . GLY E 1 262 ? -11.569 49.712 -53.980 1.00 19.71 262 GLY E O 1
ATOM 11668 N N . LEU E 1 263 ? -11.302 48.902 -56.071 1.00 19.71 263 LEU E N 1
ATOM 11669 C CA . LEU E 1 263 ? -12.220 49.849 -56.725 1.00 19.63 263 LEU E CA 1
ATOM 11670 C C . LEU E 1 263 ? -13.687 49.399 -56.654 1.00 19.53 263 LEU E C 1
ATOM 11671 O O . LEU E 1 263 ? -13.968 48.199 -56.596 1.00 19.51 263 LEU E O 1
ATOM 11676 N N . THR E 1 264 ? -14.612 50.362 -56.658 1.00 19.36 264 THR E N 1
ATOM 11677 C CA . THR E 1 264 ? -16.058 50.068 -56.691 1.00 19.30 264 THR E CA 1
ATOM 11678 C C . THR E 1 264 ? -16.558 49.895 -58.134 1.00 19.30 264 THR E C 1
ATOM 11679 O O . THR E 1 264 ? -15.823 50.184 -59.083 1.00 19.25 264 THR E O 1
ATOM 11683 N N . THR E 1 265 ? -17.797 49.423 -58.297 1.00 19.35 265 THR E N 1
ATOM 11684 C CA . THR E 1 265 ? -18.404 49.281 -59.630 1.00 19.42 265 THR E CA 1
ATOM 11685 C C . THR E 1 265 ? -18.791 50.632 -60.247 1.00 19.56 265 THR E C 1
ATOM 11686 O O . THR E 1 265 ? -18.823 50.772 -61.475 1.00 19.40 265 THR E O 1
ATOM 11690 N N . ILE E 1 266 ? -19.082 51.615 -59.393 1.00 19.65 266 ILE E N 1
ATOM 11691 C CA . ILE E 1 266 ? -19.329 52.996 -59.830 1.00 19.88 266 ILE E CA 1
ATOM 11692 C C . ILE E 1 266 ? -18.071 53.596 -60.479 1.00 20.02 266 ILE E C 1
ATOM 11693 O O . ILE E 1 266 ? -18.159 54.248 -61.523 1.00 20.11 266 ILE E O 1
ATOM 11698 N N . GLN E 1 267 ? -16.911 53.344 -59.869 1.00 20.23 267 GLN E N 1
ATOM 11699 C CA . GLN E 1 267 ? -15.617 53.817 -60.381 1.00 20.52 267 GLN E CA 1
ATOM 11700 C C . GLN E 1 267 ? -15.199 53.147 -61.700 1.00 20.77 267 GLN E C 1
ATOM 11701 O O . GLN E 1 267 ? -14.552 53.776 -62.545 1.00 20.73 267 GLN E O 1
ATOM 11707 N N . ALA E 1 268 ? -15.569 51.877 -61.868 1.00 21.05 268 ALA E N 1
ATOM 11708 C CA . ALA E 1 268 ? -15.308 51.141 -63.109 1.00 21.27 268 ALA E CA 1
ATOM 11709 C C . ALA E 1 268 ? -16.118 51.696 -64.284 1.00 21.54 268 ALA E C 1
ATOM 11710 O O . ALA E 1 268 ? -15.638 51.724 -65.421 1.00 21.35 268 ALA E O 1
ATOM 11712 N N . MET E 1 269 ? -17.339 52.143 -63.992 1.00 21.87 269 MET E N 1
ATOM 11713 C CA . MET E 1 269 ? -18.234 52.736 -64.987 1.00 22.31 269 MET E CA 1
ATOM 11714 C C . MET E 1 269 ? -17.719 54.105 -65.450 1.00 22.15 269 MET E C 1
ATOM 11715 O O . MET E 1 269 ? -17.854 54.466 -66.622 1.00 22.07 269 MET E O 1
ATOM 11720 N N . GLU E 1 270 ? -17.120 54.851 -64.523 1.00 22.14 270 GLU E N 1
ATOM 11721 C CA . GLU E 1 270 ? -16.544 56.166 -64.816 1.00 22.09 270 GLU E CA 1
ATOM 11722 C C . GLU E 1 270 ? -15.294 56.077 -65.713 1.00 22.08 270 GLU E C 1
ATOM 11723 O O . GLU E 1 270 ? -14.997 57.010 -66.465 1.00 22.01 270 GLU E O 1
ATOM 11729 N N . ILE E 1 271 ? -14.582 54.952 -65.640 1.00 21.97 271 ILE E N 1
ATOM 11730 C CA . ILE E 1 271 ? -13.397 54.719 -66.475 1.00 21.92 271 ILE E CA 1
ATOM 11731 C C . ILE E 1 271 ? -13.774 54.450 -67.942 1.00 22.04 271 ILE E C 1
ATOM 11732 O O . ILE E 1 271 ? -13.247 55.102 -68.846 1.00 21.92 271 ILE E O 1
ATOM 11737 N N . ILE E 1 272 ? -14.693 53.507 -68.164 1.00 22.11 272 ILE E N 1
ATOM 11738 C CA . ILE E 1 272 ? -15.113 53.110 -69.520 1.00 22.28 272 ILE E CA 1
ATOM 11739 C C . ILE E 1 272 ? -15.826 54.242 -70.278 1.00 22.34 272 ILE E C 1
ATOM 11740 O O . ILE E 1 272 ? -15.482 54.534 -71.428 1.00 22.28 272 ILE E O 1
ATOM 11745 N N . ARG E 1 273 ? -16.801 54.879 -69.628 1.00 22.52 273 ARG E N 1
ATOM 11746 C CA . ARG E 1 273 ? -17.520 56.016 -70.220 1.00 22.61 273 ARG E CA 1
ATOM 11747 C C . ARG E 1 273 ? -16.589 57.203 -70.528 1.00 22.72 273 ARG E C 1
ATOM 11748 O O . ARG E 1 273 ? -16.887 58.027 -71.398 1.00 22.76 273 ARG E O 1
ATOM 11756 N N . GLY E 1 274 ? -15.456 57.263 -69.829 1.00 22.75 274 GLY E N 1
ATOM 11757 C CA . GLY E 1 274 ? -14.455 58.313 -70.032 1.00 22.80 274 GLY E CA 1
ATOM 11758 C C . GLY E 1 274 ? -13.481 58.098 -71.183 1.00 22.83 274 GLY E C 1
ATOM 11759 O O . GLY E 1 274 ? -12.623 58.951 -71.434 1.00 22.83 274 GLY E O 1
ATOM 11760 N N . CYS E 1 275 ? -13.605 56.966 -71.877 1.00 22.91 275 CYS E N 1
ATOM 11761 C CA . CYS E 1 275 ? -12.753 56.652 -73.036 1.00 22.98 275 CYS E CA 1
ATOM 11762 C C . CYS E 1 275 ? -13.291 57.224 -74.358 1.00 23.15 275 CYS E C 1
ATOM 11763 O O . CYS E 1 275 ? -12.641 57.105 -75.402 1.00 23.11 275 CYS E O 1
ATOM 11766 N N . GLN E 1 276 ? -14.473 57.842 -74.302 1.00 23.35 276 GLN E N 1
ATOM 11767 C CA . GLN E 1 276 ? -15.129 58.431 -75.475 1.00 23.50 276 GLN E CA 1
ATOM 11768 C C . GLN E 1 276 ? -14.251 59.478 -76.167 1.00 23.55 276 GLN E C 1
ATOM 11769 O O . GLN E 1 276 ? -13.814 60.449 -75.543 1.00 23.42 276 GLN E O 1
ATOM 11775 N N . GLY E 1 277 ? -13.995 59.262 -77.456 1.00 23.64 277 GLY E N 1
ATOM 11776 C CA . GLY E 1 277 ? -13.176 60.178 -78.254 1.00 23.76 277 GLY E CA 1
ATOM 11777 C C . GLY E 1 277 ? -11.859 59.606 -78.754 1.00 23.78 277 GLY E C 1
ATOM 11778 O O . GLY E 1 277 ? -11.199 60.215 -79.599 1.00 23.83 277 GLY E O 1
ATOM 11779 N N . LEU E 1 278 ? -11.477 58.439 -78.236 1.00 23.76 278 LEU E N 1
ATOM 11780 C CA . LEU E 1 278 ? -10.216 57.789 -78.613 1.00 23.76 278 LEU E CA 1
ATOM 11781 C C . LEU E 1 278 ? -10.376 56.845 -79.808 1.00 23.68 278 LEU E C 1
ATOM 11782 O O . LEU E 1 278 ? -11.484 56.392 -80.110 1.00 23.59 278 LEU E O 1
ATOM 11787 N N . ASP E 1 279 ? -9.260 56.558 -80.480 1.00 23.49 279 ASP E N 1
ATOM 11788 C CA . ASP E 1 279 ? -9.233 55.645 -81.625 1.00 23.46 279 ASP E CA 1
ATOM 11789 C C . ASP E 1 279 ? -8.976 54.200 -81.174 1.00 23.27 279 ASP E C 1
ATOM 11790 O O . ASP E 1 279 ? -7.872 53.669 -81.336 1.00 23.16 279 ASP E O 1
ATOM 11795 N N . LEU E 1 280 ? -10.007 53.574 -80.608 1.00 23.16 280 LEU E N 1
ATOM 11796 C CA . LEU E 1 280 ? -9.906 52.207 -80.087 1.00 23.03 280 LEU E CA 1
ATOM 11797 C C . LEU E 1 280 ? -9.952 51.171 -81.207 1.00 23.01 280 LEU E C 1
ATOM 11798 O O . LEU E 1 280 ? -10.769 51.276 -82.128 1.00 22.86 280 LEU E O 1
ATOM 11803 N N . ILE E 1 281 ? -9.074 50.173 -81.114 1.00 23.01 281 ILE E N 1
ATOM 11804 C CA . ILE E 1 281 ? -8.962 49.121 -82.134 1.00 22.96 281 ILE E CA 1
ATOM 11805 C C . ILE E 1 281 ? -9.225 47.694 -81.613 1.00 22.76 281 ILE E C 1
ATOM 11806 O O . ILE E 1 281 ? -9.183 46.736 -82.392 1.00 22.74 281 ILE E O 1
ATOM 11811 N N . GLY E 1 282 ? -9.499 47.562 -80.312 1.00 22.50 282 GLY E N 1
ATOM 11812 C CA . GLY E 1 282 ? -9.772 46.259 -79.680 1.00 22.21 282 GLY E CA 1
ATOM 11813 C C . GLY E 1 282 ? -9.855 46.315 -78.158 1.00 22.01 282 GLY E C 1
ATOM 11814 O O . GLY E 1 282 ? -9.247 47.194 -77.538 1.00 22.01 282 GLY E O 1
ATOM 11815 N N . CYS E 1 283 ? -10.603 45.378 -77.562 1.00 21.70 283 CYS E N 1
ATOM 11816 C CA . CYS E 1 283 ? -10.848 45.338 -76.102 1.00 21.50 283 CYS E CA 1
ATOM 11817 C C . CYS E 1 283 ? -10.933 43.890 -75.563 1.00 21.19 283 CYS E C 1
ATOM 11818 O O . CYS E 1 283 ? -11.293 42.978 -76.310 1.00 21.09 283 CYS E O 1
ATOM 11821 N N . ASP E 1 284 ? -10.614 43.689 -74.277 1.00 20.82 284 ASP E N 1
ATOM 11822 C CA . ASP E 1 284 ? -10.832 42.381 -73.604 1.00 20.53 284 ASP E CA 1
ATOM 11823 C C . ASP E 1 284 ? -11.195 42.428 -72.098 1.00 20.24 284 ASP E C 1
ATOM 11824 O O . ASP E 1 284 ? -10.926 43.425 -71.420 1.00 20.20 284 ASP E O 1
ATOM 11829 N N . LEU E 1 285 ? -11.810 41.347 -71.603 1.00 19.87 285 LEU E N 1
ATOM 11830 C CA . LEU E 1 285 ? -12.222 41.200 -70.191 1.00 19.59 285 LEU E CA 1
ATOM 11831 C C . LEU E 1 285 ? -11.851 39.789 -69.693 1.00 19.54 285 LEU E C 1
ATOM 11832 O O . LEU E 1 285 ? -12.436 38.799 -70.142 1.00 19.50 285 LEU E O 1
ATOM 11837 N N . VAL E 1 286 ? -10.897 39.707 -68.759 1.00 19.48 286 VAL E N 1
ATOM 11838 C CA . VAL E 1 286 ? -10.247 38.427 -68.399 1.00 19.34 286 VAL E CA 1
ATOM 11839 C C . VAL E 1 286 ? -10.339 37.988 -66.916 1.00 19.28 286 VAL E C 1
ATOM 11840 O O . VAL E 1 286 ? -10.614 38.802 -66.030 1.00 19.05 286 VAL E O 1
ATOM 11844 N N . GLU E 1 287 ? -10.119 36.685 -66.689 1.00 19.23 287 GLU E N 1
ATOM 11845 C CA . GLU E 1 287 ? -9.916 36.055 -65.354 1.00 19.37 287 GLU E CA 1
ATOM 11846 C C . GLU E 1 287 ? -11.162 35.753 -64.487 1.00 19.47 287 GLU E C 1
ATOM 11847 O O . GLU E 1 287 ? -11.046 35.573 -63.269 1.00 19.49 287 GLU E O 1
ATOM 11853 N N . VAL E 1 288 ? -12.337 35.675 -65.111 1.00 19.66 288 VAL E N 1
ATOM 11854 C CA . VAL E 1 288 ? -13.566 35.264 -64.413 1.00 19.94 288 VAL E CA 1
ATOM 11855 C C . VAL E 1 288 ? -13.597 33.737 -64.226 1.00 20.11 288 VAL E C 1
ATOM 11856 O O . VAL E 1 288 ? -13.492 32.987 -65.199 1.00 19.84 288 VAL E O 1
ATOM 11860 N N . SER E 1 289 ? -13.742 33.294 -62.974 1.00 20.45 289 SER E N 1
ATOM 11861 C CA . SER E 1 289 ? -13.731 31.867 -62.619 1.00 20.86 289 SER E CA 1
ATOM 11862 C C . SER E 1 289 ? -15.028 31.425 -61.911 1.00 21.25 289 SER E C 1
ATOM 11863 O O . SER E 1 289 ? -15.191 31.658 -60.708 1.00 21.19 289 SER E O 1
ATOM 11866 N N . PRO E 1 290 ? -15.953 30.782 -62.657 1.00 21.71 290 PRO E N 1
ATOM 11867 C CA . PRO E 1 290 ? -17.285 30.390 -62.154 1.00 22.15 290 PRO E CA 1
ATOM 11868 C C . PRO E 1 290 ? -17.370 29.491 -60.897 1.00 22.65 290 PRO E C 1
ATOM 11869 O O . PRO E 1 290 ? -18.241 29.739 -60.057 1.00 22.71 290 PRO E O 1
ATOM 11873 N N . PRO E 1 291 ? -16.499 28.460 -60.757 1.00 23.05 291 PRO E N 1
ATOM 11874 C CA . PRO E 1 291 ? -16.684 27.567 -59.597 1.00 23.44 291 PRO E CA 1
ATOM 11875 C C . PRO E 1 291 ? -16.381 28.165 -58.215 1.00 23.85 291 PRO E C 1
ATOM 11876 O O . PRO E 1 291 ? -16.604 27.496 -57.201 1.00 23.85 291 PRO E O 1
ATOM 11880 N N . TYR E 1 292 ? -15.893 29.404 -58.175 1.00 24.29 292 TYR E N 1
ATOM 11881 C CA . TYR E 1 292 ? -15.625 30.094 -56.907 1.00 24.80 292 TYR E CA 1
ATOM 11882 C C . TYR E 1 292 ? -16.642 31.202 -56.577 1.00 25.24 292 TYR E C 1
ATOM 11883 O O . TYR E 1 292 ? -16.413 32.019 -55.680 1.00 25.25 292 TYR E O 1
ATOM 11892 N N . ASP E 1 293 ? -17.759 31.218 -57.306 1.00 25.74 293 ASP E N 1
ATOM 11893 C CA . ASP E 1 293 ? -18.901 32.090 -57.002 1.00 26.30 293 ASP E CA 1
ATOM 11894 C C . ASP E 1 293 ? -20.202 31.407 -57.427 1.00 26.60 293 ASP E C 1
ATOM 11895 O O . ASP E 1 293 ? -20.485 31.265 -58.621 1.00 26.83 293 ASP E O 1
ATOM 11900 N N . THR E 1 294 ? -20.988 30.995 -56.434 1.00 26.85 294 THR E N 1
ATOM 11901 C CA . THR E 1 294 ? -22.181 30.171 -56.657 1.00 26.98 294 THR E CA 1
ATOM 11902 C C . THR E 1 294 ? -23.450 30.943 -57.056 1.00 26.78 294 THR E C 1
ATOM 11903 O O . THR E 1 294 ? -24.399 30.347 -57.571 1.00 26.98 294 THR E O 1
ATOM 11907 N N . THR E 1 295 ? -23.465 32.255 -56.827 1.00 26.48 295 THR E N 1
ATOM 11908 C CA . THR E 1 295 ? -24.644 33.077 -57.131 1.00 26.18 295 THR E CA 1
ATOM 11909 C C . THR E 1 295 ? -24.788 33.406 -58.620 1.00 25.79 295 THR E C 1
ATOM 11910 O O . THR E 1 295 ? -25.906 33.561 -59.120 1.00 25.71 295 THR E O 1
ATOM 11914 N N . GLY E 1 296 ? -23.659 33.520 -59.316 1.00 25.32 296 GLY E N 1
ATOM 11915 C CA . GLY E 1 296 ? -23.646 33.939 -60.718 1.00 24.72 296 GLY E CA 1
ATOM 11916 C C . GLY E 1 296 ? -23.448 35.436 -60.899 1.00 24.30 296 GLY E C 1
ATOM 11917 O O . GLY E 1 296 ? -23.468 35.937 -62.027 1.00 24.07 296 GLY E O 1
ATOM 11918 N N . ASN E 1 297 ? -23.243 36.146 -59.788 1.00 23.89 297 ASN E N 1
ATOM 11919 C CA . ASN E 1 297 ? -23.099 37.609 -59.792 1.00 23.55 297 ASN E CA 1
ATOM 11920 C C . ASN E 1 297 ? -21.834 38.146 -60.466 1.00 23.15 297 ASN E C 1
ATOM 11921 O O . ASN E 1 297 ? -21.854 39.242 -61.030 1.00 23.04 297 ASN E O 1
ATOM 11926 N N . THR E 1 298 ? -20.742 37.384 -60.402 1.00 22.71 298 THR E N 1
ATOM 11927 C CA . THR E 1 298 ? -19.479 37.786 -61.035 1.00 22.29 298 THR E CA 1
ATOM 11928 C C . THR E 1 298 ? -19.591 37.783 -62.569 1.00 22.02 298 THR E C 1
ATOM 11929 O O . THR E 1 298 ? -19.087 38.694 -63.234 1.00 21.92 298 THR E O 1
ATOM 11933 N N . SER E 1 299 ? -20.261 36.768 -63.115 1.00 21.70 299 SER E N 1
ATOM 11934 C CA . SER E 1 299 ? -20.475 36.658 -64.563 1.00 21.43 299 SER E CA 1
ATOM 11935 C C . SER E 1 299 ? -21.467 37.697 -65.099 1.00 21.35 299 SER E C 1
ATOM 11936 O O . SER E 1 299 ? -21.314 38.177 -66.227 1.00 21.13 299 SER E O 1
ATOM 11939 N N . LEU E 1 300 ? -22.477 38.029 -64.291 1.00 21.13 300 LEU E N 1
ATOM 11940 C CA . LEU E 1 300 ? -23.463 39.061 -64.639 1.00 21.05 300 LEU E CA 1
ATOM 11941 C C . LEU E 1 300 ? -22.806 40.438 -64.765 1.00 20.88 300 LEU E C 1
ATOM 11942 O O . LEU E 1 300 ? -23.167 41.227 -65.643 1.00 20.81 300 LEU E O 1
ATOM 11947 N N . LEU E 1 301 ? -21.843 40.712 -63.884 1.00 20.64 301 LEU E N 1
ATOM 11948 C CA . LEU E 1 301 ? -21.080 41.959 -63.918 1.00 20.55 301 LEU E CA 1
ATOM 11949 C C . LEU E 1 301 ? -20.244 42.074 -65.199 1.00 20.42 301 LEU E C 1
ATOM 11950 O O . LEU E 1 301 ? -20.197 43.139 -65.819 1.00 20.41 301 LEU E O 1
ATOM 11955 N N . GLY E 1 302 ? -19.608 40.972 -65.593 1.00 20.23 302 GLY E N 1
ATOM 11956 C CA . GLY E 1 302 ? -18.787 40.925 -66.810 1.00 20.12 302 GLY E CA 1
ATOM 11957 C C . GLY E 1 302 ? -19.543 41.220 -68.096 1.00 20.02 302 GLY E C 1
ATOM 11958 O O . GLY E 1 302 ? -19.040 41.934 -68.969 1.00 19.99 302 GLY E O 1
ATOM 11959 N N . ALA E 1 303 ? -20.754 40.675 -68.210 1.00 19.96 303 ALA E N 1
ATOM 11960 C CA . ALA E 1 303 ? -21.610 40.894 -69.383 1.00 19.91 303 ALA E CA 1
ATOM 11961 C C . ALA E 1 303 ? -22.036 42.360 -69.538 1.00 19.91 303 ALA E C 1
ATOM 11962 O O . ALA E 1 303 ? -22.003 42.906 -70.646 1.00 19.81 303 ALA E O 1
ATOM 11964 N N . ASN E 1 304 ? -22.428 42.985 -68.426 1.00 19.79 304 ASN E N 1
ATOM 11965 C CA . ASN E 1 304 ? -22.848 44.391 -68.412 1.00 19.86 304 ASN E CA 1
ATOM 11966 C C . ASN E 1 304 ? -21.722 45.380 -68.738 1.00 19.96 304 ASN E C 1
ATOM 11967 O O . ASN E 1 304 ? -21.971 46.439 -69.321 1.00 20.07 304 ASN E O 1
ATOM 11972 N N . LEU E 1 305 ? -20.490 45.034 -68.367 1.00 20.02 305 LEU E N 1
ATOM 11973 C CA . LEU E 1 305 ? -19.325 45.874 -68.671 1.00 20.11 305 LEU E CA 1
ATOM 11974 C C . LEU E 1 305 ? -18.936 45.825 -70.155 1.00 20.27 305 LEU E C 1
ATOM 11975 O O . LEU E 1 305 ? -18.490 46.832 -70.715 1.00 20.14 305 LEU E O 1
ATOM 11980 N N . LEU E 1 306 ? -19.115 44.661 -70.783 1.00 20.39 306 LEU E N 1
ATOM 11981 C CA . LEU E 1 306 ? -18.831 44.491 -72.215 1.00 20.61 306 LEU E CA 1
ATOM 11982 C C . LEU E 1 306 ? -19.792 45.274 -73.122 1.00 20.79 306 LEU E C 1
ATOM 11983 O O . LEU E 1 306 ? -19.414 45.668 -74.232 1.00 20.84 306 LEU E O 1
ATOM 11988 N N . TYR E 1 307 ? -21.023 45.488 -72.650 1.00 20.84 307 TYR E N 1
ATOM 11989 C CA . TYR E 1 307 ? -22.005 46.325 -73.355 1.00 21.05 307 TYR E CA 1
ATOM 11990 C C . TYR E 1 307 ? -21.585 47.798 -73.376 1.00 21.12 307 TYR E C 1
ATOM 11991 O O . TYR E 1 307 ? -21.744 48.474 -74.396 1.00 21.08 307 TYR E O 1
ATOM 12000 N N . GLU E 1 308 ? -21.057 48.287 -72.252 1.00 21.15 308 GLU E N 1
ATOM 12001 C CA . GLU E 1 308 ? -20.551 49.663 -72.159 1.00 21.25 308 GLU E CA 1
ATOM 12002 C C . GLU E 1 308 ? -19.333 49.896 -73.070 1.00 21.32 308 GLU E C 1
ATOM 12003 O O . GLU E 1 308 ? -19.120 51.013 -73.548 1.00 21.17 308 GLU E O 1
ATOM 12009 N N . MET E 1 309 ? -18.548 48.840 -73.306 1.00 21.41 309 MET E N 1
ATOM 12010 C CA . MET E 1 309 ? -17.408 48.892 -74.233 1.00 21.65 309 MET E CA 1
ATOM 12011 C C . MET E 1 309 ? -17.867 49.082 -75.686 1.00 21.93 309 MET E C 1
ATOM 12012 O O . MET E 1 309 ? -17.270 49.859 -76.435 1.00 21.98 309 MET E O 1
ATOM 12017 N N . LEU E 1 310 ? -18.929 48.374 -76.071 1.00 22.27 310 LEU E N 1
ATOM 12018 C CA . LEU E 1 310 ? -19.515 48.484 -77.416 1.00 22.69 310 LEU E CA 1
ATOM 12019 C C . LEU E 1 310 ? -20.054 49.890 -77.729 1.00 22.95 310 LEU E C 1
ATOM 12020 O O . LEU E 1 310 ? -19.954 50.359 -78.869 1.00 22.92 310 LEU E O 1
ATOM 12025 N N . CYS E 1 311 ? -20.610 50.554 -76.714 1.00 23.26 311 CYS E N 1
ATOM 12026 C CA . CYS E 1 311 ? -21.237 51.874 -76.877 1.00 23.60 311 CYS E CA 1
ATOM 12027 C C . CYS E 1 311 ? -20.266 53.011 -77.240 1.00 24.01 311 CYS E C 1
ATOM 12028 O O . CYS E 1 311 ? -20.684 54.011 -77.833 1.00 24.06 311 CYS E O 1
ATOM 12031 N N . VAL E 1 312 ? -18.986 52.860 -76.891 1.00 24.39 312 VAL E N 1
ATOM 12032 C CA . VAL E 1 312 ? -17.994 53.931 -77.101 1.00 24.92 312 VAL E CA 1
ATOM 12033 C C . VAL E 1 312 ? -17.066 53.756 -78.322 1.00 25.31 312 VAL E C 1
ATOM 12034 O O . VAL E 1 312 ? -16.067 54.472 -78.454 1.00 25.42 312 VAL E O 1
ATOM 12038 N N . LEU E 1 313 ? -17.400 52.820 -79.210 1.00 25.67 313 LEU E N 1
ATOM 12039 C CA . LEU E 1 313 ? -16.621 52.605 -80.436 1.00 26.18 313 LEU E CA 1
ATOM 12040 C C . LEU E 1 313 ? -16.873 53.723 -81.460 1.00 26.63 313 LEU E C 1
ATOM 12041 O O . LEU E 1 313 ? -17.983 54.257 -81.526 1.00 26.53 313 LEU E O 1
ATOM 12046 N N . PRO E 1 314 ? -15.842 54.092 -82.251 1.00 27.22 314 PRO E N 1
ATOM 12047 C CA . PRO E 1 314 ? -16.003 55.159 -83.247 1.00 27.78 314 PRO E CA 1
ATOM 12048 C C . PRO E 1 314 ? -17.068 54.825 -84.293 1.00 28.37 314 PRO E C 1
ATOM 12049 O O . PRO E 1 314 ? -17.074 53.717 -84.836 1.00 28.45 314 PRO E O 1
ATOM 12053 N N . GLY E 1 315 ? -17.966 55.775 -84.549 1.00 29.08 315 GLY E N 1
ATOM 12054 C CA . GLY E 1 315 ? -19.035 55.600 -85.536 1.00 29.88 315 GLY E CA 1
ATOM 12055 C C . GLY E 1 315 ? -20.445 55.521 -84.970 1.00 30.52 315 GLY E C 1
ATOM 12056 O O . GLY E 1 315 ? -21.421 55.620 -85.718 1.00 30.49 315 GLY E O 1
ATOM 12057 N N . VAL E 1 316 ? -20.553 55.346 -83.652 1.00 31.09 316 VAL E N 1
ATOM 12058 C CA . VAL E 1 316 ? -21.846 55.196 -82.973 1.00 31.71 316 VAL E CA 1
ATOM 12059 C C . VAL E 1 316 ? -22.544 56.551 -82.792 1.00 32.23 316 VAL E C 1
ATOM 12060 O O . VAL E 1 316 ? -21.922 57.522 -82.353 1.00 32.33 316 VAL E O 1
ATOM 12064 N N . VAL E 1 317 ? -23.835 56.601 -83.126 1.00 32.83 317 VAL E N 1
ATOM 12065 C CA . VAL E 1 317 ? -24.625 57.841 -83.049 1.00 33.45 317 VAL E CA 1
ATOM 12066 C C . VAL E 1 317 ? -25.360 58.025 -81.713 1.00 33.86 317 VAL E C 1
ATOM 12067 O O . VAL E 1 317 ? -25.604 57.056 -80.985 1.00 33.84 317 VAL E O 1
ATOM 12071 N N . ARG E 1 318 ? -25.711 59.276 -81.412 1.00 34.37 318 ARG E N 1
ATOM 12072 C CA . ARG E 1 318 ? -26.375 59.636 -80.158 1.00 34.95 318 ARG E CA 1
ATOM 12073 C C . ARG E 1 318 ? -27.793 60.166 -80.395 1.00 35.15 318 ARG E C 1
ATOM 12074 O O . ARG E 1 318 ? -28.016 60.999 -81.279 1.00 35.16 318 ARG E O 1
ATOM 12082 N N . ARG E 1 319 ? -28.740 59.675 -79.596 1.00 35.38 319 ARG E N 1
ATOM 12083 C CA . ARG E 1 319 ? -30.132 60.137 -79.637 1.00 35.55 319 ARG E CA 1
ATOM 12084 C C . ARG E 1 319 ? -30.780 60.060 -78.253 1.00 35.58 319 ARG E C 1
ATOM 12085 O O . ARG E 1 319 ? -31.954 60.397 -78.082 1.00 35.75 319 ARG E O 1
ATOM 12093 N N . ASN F 1 4 ? -52.168 48.592 -20.577 1.00 31.98 4 ASN F N 1
ATOM 12094 C CA . ASN F 1 4 ? -51.579 47.320 -21.091 1.00 31.99 4 ASN F CA 1
ATOM 12095 C C . ASN F 1 4 ? -51.296 47.375 -22.592 1.00 31.77 4 ASN F C 1
ATOM 12096 O O . ASN F 1 4 ? -52.217 47.514 -23.402 1.00 31.92 4 ASN F O 1
ATOM 12101 N N . LEU F 1 5 ? -50.017 47.281 -22.949 1.00 31.44 5 LEU F N 1
ATOM 12102 C CA . LEU F 1 5 ? -49.587 47.239 -24.349 1.00 31.07 5 LEU F CA 1
ATOM 12103 C C . LEU F 1 5 ? -48.677 46.032 -24.581 1.00 30.86 5 LEU F C 1
ATOM 12104 O O . LEU F 1 5 ? -47.868 45.687 -23.714 1.00 30.88 5 LEU F O 1
ATOM 12109 N N . HIS F 1 6 ? -48.815 45.398 -25.747 1.00 30.53 6 HIS F N 1
ATOM 12110 C CA . HIS F 1 6 ? -48.027 44.207 -26.101 1.00 30.19 6 HIS F CA 1
ATOM 12111 C C . HIS F 1 6 ? -46.528 44.504 -26.192 1.00 29.92 6 HIS F C 1
ATOM 12112 O O . HIS F 1 6 ? -46.128 45.604 -26.579 1.00 29.87 6 HIS F O 1
ATOM 12119 N N . GLN F 1 7 ? -45.711 43.514 -25.827 1.00 29.58 7 GLN F N 1
ATOM 12120 C CA . GLN F 1 7 ? -44.247 43.637 -25.847 1.00 29.22 7 GLN F CA 1
ATOM 12121 C C . GLN F 1 7 ? -43.604 42.390 -26.473 1.00 28.87 7 GLN F C 1
ATOM 12122 O O . GLN F 1 7 ? -44.154 41.292 -26.357 1.00 28.90 7 GLN F O 1
ATOM 12128 N N . PRO F 1 8 ? -42.441 42.552 -27.143 1.00 28.47 8 PRO F N 1
ATOM 12129 C CA . PRO F 1 8 ? -41.686 41.402 -27.667 1.00 28.12 8 PRO F CA 1
ATOM 12130 C C . PRO F 1 8 ? -41.021 40.579 -26.557 1.00 27.74 8 PRO F C 1
ATOM 12131 O O . PRO F 1 8 ? -40.779 41.101 -25.466 1.00 27.69 8 PRO F O 1
ATOM 12135 N N . LEU F 1 9 ? -40.732 39.308 -26.841 1.00 27.29 9 LEU F N 1
ATOM 12136 C CA . LEU F 1 9 ? -40.061 38.421 -25.881 1.00 26.85 9 LEU F CA 1
ATOM 12137 C C . LEU F 1 9 ? -38.588 38.775 -25.700 1.00 26.52 9 LEU F C 1
ATOM 12138 O O . LEU F 1 9 ? -37.867 38.978 -26.680 1.00 26.52 9 LEU F O 1
ATOM 12143 N N . GLY F 1 10 ? -38.151 38.834 -24.443 1.00 26.12 10 GLY F N 1
ATOM 12144 C CA . GLY F 1 10 ? -36.761 39.141 -24.107 1.00 25.60 10 GLY F CA 1
ATOM 12145 C C . GLY F 1 10 ? -35.869 37.914 -24.038 1.00 25.30 10 GLY F C 1
ATOM 12146 O O . GLY F 1 10 ? -36.355 36.784 -23.938 1.00 25.23 10 GLY F O 1
ATOM 12147 N N . GLY F 1 11 ? -34.558 38.145 -24.085 1.00 25.02 11 GLY F N 1
ATOM 12148 C CA . GLY F 1 11 ? -33.563 37.071 -24.055 1.00 24.74 11 GLY F CA 1
ATOM 12149 C C . GLY F 1 11 ? -33.421 36.381 -22.710 1.00 24.57 11 GLY F C 1
ATOM 12150 O O . GLY F 1 11 ? -32.996 35.224 -22.642 1.00 24.49 11 GLY F O 1
ATOM 12151 N N . ASN F 1 12 ? -33.771 37.093 -21.639 1.00 24.36 12 ASN F N 1
ATOM 12152 C CA . ASN F 1 12 ? -33.736 36.534 -20.287 1.00 24.26 12 ASN F CA 1
ATOM 12153 C C . ASN F 1 12 ? -34.999 35.738 -19.925 1.00 24.06 12 ASN F C 1
ATOM 12154 O O . ASN F 1 12 ? -35.059 35.108 -18.864 1.00 24.01 12 ASN F O 1
ATOM 12159 N N . GLU F 1 13 ? -35.996 35.772 -20.809 1.00 23.71 13 GLU F N 1
ATOM 12160 C CA . GLU F 1 13 ? -37.193 34.935 -20.682 1.00 23.42 13 GLU F CA 1
ATOM 12161 C C . GLU F 1 13 ? -37.011 33.621 -21.449 1.00 22.99 13 GLU F C 1
ATOM 12162 O O . GLU F 1 13 ? -37.343 32.546 -20.942 1.00 22.86 13 GLU F O 1
ATOM 12168 N N . MET F 1 14 ? -36.484 33.728 -22.670 1.00 22.43 14 MET F N 1
ATOM 12169 C CA . MET F 1 14 ? -36.208 32.585 -23.548 1.00 22.02 14 MET F CA 1
ATOM 12170 C C . MET F 1 14 ? -35.108 32.975 -24.545 1.00 21.60 14 MET F C 1
ATOM 12171 O O . MET F 1 14 ? -35.215 34.018 -25.196 1.00 21.43 14 MET F O 1
ATOM 12176 N N . PRO F 1 15 ? -34.042 32.148 -24.659 1.00 21.22 15 PRO F N 1
ATOM 12177 C CA . PRO F 1 15 ? -32.953 32.408 -25.613 1.00 21.00 15 PRO F CA 1
ATOM 12178 C C . PRO F 1 15 ? -33.452 32.576 -27.051 1.00 20.72 15 PRO F C 1
ATOM 12179 O O . PRO F 1 15 ? -34.382 31.883 -27.468 1.00 20.55 15 PRO F O 1
ATOM 12183 N N . ARG F 1 16 ? -32.817 33.483 -27.792 1.00 20.49 16 ARG F N 1
ATOM 12184 C CA . ARG F 1 16 ? -33.329 33.956 -29.087 1.00 20.20 16 ARG F CA 1
ATOM 12185 C C . ARG F 1 16 ? -33.309 32.926 -30.233 1.00 20.15 16 ARG F C 1
ATOM 12186 O O . ARG F 1 16 ? -33.987 33.116 -31.248 1.00 20.01 16 ARG F O 1
ATOM 12194 N N . PHE F 1 17 ? -32.551 31.840 -30.070 1.00 19.96 17 PHE F N 1
ATOM 12195 C CA . PHE F 1 17 ? -32.590 30.733 -31.037 1.00 19.81 17 PHE F CA 1
ATOM 12196 C C . PHE F 1 17 ? -33.769 29.768 -30.811 1.00 19.67 17 PHE F C 1
ATOM 12197 O O . PHE F 1 17 ? -33.953 28.815 -31.576 1.00 19.72 17 PHE F O 1
ATOM 12205 N N . GLY F 1 18 ? -34.564 30.029 -29.772 1.00 19.49 18 GLY F N 1
ATOM 12206 C CA . GLY F 1 18 ? -35.753 29.228 -29.461 1.00 19.28 18 GLY F CA 1
ATOM 12207 C C . GLY F 1 18 ? -37.052 30.024 -29.416 1.00 19.18 18 GLY F C 1
ATOM 12208 O O . GLY F 1 18 ? -37.043 31.254 -29.521 1.00 19.17 18 GLY F O 1
ATOM 12209 N N . GLY F 1 19 ? -38.168 29.314 -29.250 1.00 19.02 19 GLY F N 1
ATOM 12210 C CA . GLY F 1 19 ? -39.504 29.923 -29.256 1.00 19.01 19 GLY F CA 1
ATOM 12211 C C . GLY F 1 19 ? -40.173 29.870 -30.622 1.00 18.87 19 GLY F C 1
ATOM 12212 O O . GLY F 1 19 ? -39.497 29.720 -31.640 1.00 18.66 19 GLY F O 1
ATOM 12213 N N . ILE F 1 20 ? -41.503 29.987 -30.638 1.00 18.96 20 ILE F N 1
ATOM 12214 C CA . ILE F 1 20 ? -42.291 29.995 -31.883 1.00 18.93 20 ILE F CA 1
ATOM 12215 C C . ILE F 1 20 ? -42.044 31.286 -32.677 1.00 19.05 20 ILE F C 1
ATOM 12216 O O . ILE F 1 20 ? -42.034 32.381 -32.107 1.00 19.00 20 ILE F O 1
ATOM 12221 N N . ALA F 1 21 ? -41.862 31.144 -33.990 1.00 19.10 21 ALA F N 1
ATOM 12222 C CA . ALA F 1 21 ? -41.364 32.231 -34.841 1.00 19.13 21 ALA F CA 1
ATOM 12223 C C . ALA F 1 21 ? -42.422 33.144 -35.492 1.00 19.12 21 ALA F C 1
ATOM 12224 O O . ALA F 1 21 ? -42.665 33.065 -36.701 1.00 19.05 21 ALA F O 1
ATOM 12226 N N . THR F 1 22 ? -43.034 34.012 -34.687 1.00 19.01 22 THR F N 1
ATOM 12227 C CA . THR F 1 22 ? -43.833 35.130 -35.210 1.00 18.87 22 THR F CA 1
ATOM 12228 C C . THR F 1 22 ? -42.911 36.332 -35.471 1.00 18.73 22 THR F C 1
ATOM 12229 O O . THR F 1 22 ? -41.729 36.292 -35.111 1.00 18.70 22 THR F O 1
ATOM 12233 N N . MET F 1 23 ? -43.438 37.387 -36.100 1.00 18.55 23 MET F N 1
ATOM 12234 C CA . MET F 1 23 ? -42.662 38.615 -36.347 1.00 18.37 23 MET F CA 1
ATOM 12235 C C . MET F 1 23 ? -42.298 39.302 -35.026 1.00 18.43 23 MET F C 1
ATOM 12236 O O . MET F 1 23 ? -43.180 39.639 -34.229 1.00 18.34 23 MET F O 1
ATOM 12241 N N . MET F 1 24 ? -40.992 39.483 -34.809 1.00 18.47 24 MET F N 1
ATOM 12242 C CA . MET F 1 24 ? -40.427 40.060 -33.572 1.00 18.70 24 MET F CA 1
ATOM 12243 C C . MET F 1 24 ? -40.874 39.343 -32.283 1.00 18.81 24 MET F C 1
ATOM 12244 O O . MET F 1 24 ? -40.868 39.930 -31.195 1.00 18.83 24 MET F O 1
ATOM 12249 N N . ARG F 1 25 ? -41.228 38.062 -32.425 1.00 19.01 25 ARG F N 1
ATOM 12250 C CA . ARG F 1 25 ? -41.776 37.216 -31.343 1.00 19.20 25 ARG F CA 1
ATOM 12251 C C . ARG F 1 25 ? -42.959 37.848 -30.579 1.00 19.47 25 ARG F C 1
ATOM 12252 O O . ARG F 1 25 ? -43.017 37.804 -29.344 1.00 19.33 25 ARG F O 1
ATOM 12260 N N . LEU F 1 26 ? -43.896 38.425 -31.337 1.00 19.81 26 LEU F N 1
ATOM 12261 C CA . LEU F 1 26 ? -45.098 39.083 -30.796 1.00 20.23 26 LEU F CA 1
ATOM 12262 C C . LEU F 1 26 ? -46.320 38.139 -30.758 1.00 20.61 26 LEU F C 1
ATOM 12263 O O . LEU F 1 26 ? -46.300 37.084 -31.397 1.00 20.57 26 LEU F O 1
ATOM 12268 N N . PRO F 1 27 ? -47.382 38.510 -30.001 1.00 21.05 27 PRO F N 1
ATOM 12269 C CA . PRO F 1 27 ? -48.621 37.712 -29.924 1.00 21.31 27 PRO F CA 1
ATOM 12270 C C . PRO F 1 27 ? -49.371 37.550 -31.254 1.00 21.75 27 PRO F C 1
ATOM 12271 O O . PRO F 1 27 ? -49.311 38.434 -32.111 1.00 21.68 27 PRO F O 1
ATOM 12275 N N . HIS F 1 28 ? -50.081 36.430 -31.397 1.00 22.20 28 HIS F N 1
ATOM 12276 C CA . HIS F 1 28 ? -50.844 36.101 -32.609 1.00 22.75 28 HIS F CA 1
ATOM 12277 C C . HIS F 1 28 ? -52.354 36.271 -32.376 1.00 23.14 28 HIS F C 1
ATOM 12278 O O . HIS F 1 28 ? -52.970 35.497 -31.637 1.00 23.08 28 HIS F O 1
ATOM 12285 N N . VAL F 1 29 ? -52.935 37.288 -33.015 1.00 23.68 29 VAL F N 1
ATOM 12286 C CA . VAL F 1 29 ? -54.334 37.690 -32.790 1.00 24.31 29 VAL F CA 1
ATOM 12287 C C . VAL F 1 29 ? -55.230 37.354 -33.993 1.00 24.80 29 VAL F C 1
ATOM 12288 O O . VAL F 1 29 ? -54.836 37.571 -35.142 1.00 24.89 29 VAL F O 1
ATOM 12292 N N . GLN F 1 30 ? -56.435 36.842 -33.723 1.00 25.46 30 GLN F N 1
ATOM 12293 C CA . GLN F 1 30 ? -57.355 36.402 -34.784 1.00 26.13 30 GLN F CA 1
ATOM 12294 C C . GLN F 1 30 ? -58.823 36.864 -34.657 1.00 26.38 30 GLN F C 1
ATOM 12295 O O . GLN F 1 30 ? -59.499 37.046 -35.674 1.00 26.51 30 GLN F O 1
ATOM 12301 N N . SER F 1 31 ? -59.309 37.047 -33.428 1.00 26.63 31 SER F N 1
ATOM 12302 C CA . SER F 1 31 ? -60.735 37.336 -33.180 1.00 26.88 31 SER F CA 1
ATOM 12303 C C . SER F 1 31 ? -61.145 38.783 -33.497 1.00 27.06 31 SER F C 1
ATOM 12304 O O . SER F 1 31 ? -60.345 39.703 -33.315 1.00 27.08 31 SER F O 1
ATOM 12307 N N . PRO F 1 32 ? -62.400 38.990 -33.960 1.00 27.21 32 PRO F N 1
ATOM 12308 C CA . PRO F 1 32 ? -62.894 40.333 -34.300 1.00 27.31 32 PRO F CA 1
ATOM 12309 C C . PRO F 1 32 ? -62.899 41.318 -33.125 1.00 27.31 32 PRO F C 1
ATOM 12310 O O . PRO F 1 32 ? -62.726 42.520 -33.335 1.00 27.37 32 PRO F O 1
ATOM 12314 N N . ALA F 1 33 ? -63.092 40.808 -31.909 1.00 27.38 33 ALA F N 1
ATOM 12315 C CA . ALA F 1 33 ? -63.100 41.639 -30.701 1.00 27.36 33 ALA F CA 1
ATOM 12316 C C . ALA F 1 33 ? -61.725 42.224 -30.371 1.00 27.37 33 ALA F C 1
ATOM 12317 O O . ALA F 1 33 ? -61.625 43.373 -29.935 1.00 27.45 33 ALA F O 1
ATOM 12319 N N . GLU F 1 34 ? -60.673 41.433 -30.578 1.00 27.35 34 GLU F N 1
ATOM 12320 C CA . GLU F 1 34 ? -59.306 41.870 -30.281 1.00 27.33 34 GLU F CA 1
ATOM 12321 C C . GLU F 1 34 ? -58.681 42.707 -31.399 1.00 27.12 34 GLU F C 1
ATOM 12322 O O . GLU F 1 34 ? -57.767 43.497 -31.147 1.00 27.10 34 GLU F O 1
ATOM 12328 N N . LEU F 1 35 ? -59.172 42.527 -32.624 1.00 26.86 35 LEU F N 1
ATOM 12329 C CA . LEU F 1 35 ? -58.717 43.315 -33.773 1.00 26.64 35 LEU F CA 1
ATOM 12330 C C . LEU F 1 35 ? -59.106 44.791 -33.646 1.00 26.48 35 LEU F C 1
ATOM 12331 O O . LEU F 1 35 ? -58.398 45.670 -34.145 1.00 26.34 35 LEU F O 1
ATOM 12336 N N . ASP F 1 36 ? -60.227 45.048 -32.970 1.00 26.22 36 ASP F N 1
ATOM 12337 C CA . ASP F 1 36 ? -60.723 46.406 -32.725 1.00 26.01 36 ASP F CA 1
ATOM 12338 C C . ASP F 1 36 ? -59.837 47.232 -31.785 1.00 25.66 36 ASP F C 1
ATOM 12339 O O . ASP F 1 36 ? -59.898 48.465 -31.797 1.00 25.54 36 ASP F O 1
ATOM 12344 N N . ALA F 1 37 ? -59.022 46.552 -30.980 1.00 25.18 37 ALA F N 1
ATOM 12345 C CA . ALA F 1 37 ? -58.176 47.213 -29.982 1.00 24.79 37 ALA F CA 1
ATOM 12346 C C . ALA F 1 37 ? -56.729 47.487 -30.433 1.00 24.47 37 ALA F C 1
ATOM 12347 O O . ALA F 1 37 ? -55.915 47.967 -29.638 1.00 24.32 37 ALA F O 1
ATOM 12349 N N . LEU F 1 38 ? -56.415 47.195 -31.697 1.00 24.03 38 LEU F N 1
ATOM 12350 C CA . LEU F 1 38 ? -55.060 47.410 -32.232 1.00 23.60 38 LEU F CA 1
ATOM 12351 C C . LEU F 1 38 ? -54.928 48.738 -32.985 1.00 23.32 38 LEU F C 1
ATOM 12352 O O . LEU F 1 38 ? -55.854 49.153 -33.685 1.00 23.35 38 LEU F O 1
ATOM 12357 N N . ASP F 1 39 ? -53.771 49.388 -32.839 1.00 22.84 39 ASP F N 1
ATOM 12358 C CA . ASP F 1 39 ? -53.456 50.620 -33.573 1.00 22.38 39 ASP F CA 1
ATOM 12359 C C . ASP F 1 39 ? -52.753 50.346 -34.914 1.00 22.03 39 ASP F C 1
ATOM 12360 O O . ASP F 1 39 ? -52.992 51.055 -35.894 1.00 22.03 39 ASP F O 1
ATOM 12365 N N . ALA F 1 40 ? -51.885 49.329 -34.940 1.00 21.59 40 ALA F N 1
ATOM 12366 C CA . ALA F 1 40 ? -51.148 48.910 -36.149 1.00 21.09 40 ALA F CA 1
ATOM 12367 C C . ALA F 1 40 ? -50.795 47.413 -36.099 1.00 20.76 40 ALA F C 1
ATOM 12368 O O . ALA F 1 40 ? -50.825 46.810 -35.023 1.00 20.63 40 ALA F O 1
ATOM 12370 N N . ALA F 1 41 ? -50.462 46.822 -37.253 1.00 20.41 41 ALA F N 1
ATOM 12371 C CA . ALA F 1 41 ? -50.161 45.377 -37.342 1.00 20.13 41 ALA F CA 1
ATOM 12372 C C . ALA F 1 41 ? -49.325 44.954 -38.564 1.00 19.99 41 ALA F C 1
ATOM 12373 O O . ALA F 1 41 ? -49.353 45.615 -39.607 1.00 19.91 41 ALA F O 1
ATOM 12375 N N . PHE F 1 42 ? -48.593 43.845 -38.419 1.00 19.84 42 PHE F N 1
ATOM 12376 C CA . PHE F 1 42 ? -47.847 43.217 -39.524 1.00 19.78 42 PHE F CA 1
ATOM 12377 C C . PHE F 1 42 ? -48.696 42.139 -40.223 1.00 19.63 42 PHE F C 1
ATOM 12378 O O . PHE F 1 42 ? -49.410 41.388 -39.554 1.00 19.75 42 PHE F O 1
ATOM 12386 N N . VAL F 1 43 ? -48.601 42.062 -41.556 1.00 19.56 43 VAL F N 1
ATOM 12387 C CA . VAL F 1 43 ? -49.408 41.132 -42.383 1.00 19.29 43 VAL F CA 1
ATOM 12388 C C . VAL F 1 43 ? -48.710 40.751 -43.716 1.00 19.27 43 VAL F C 1
ATOM 12389 O O . VAL F 1 43 ? -48.004 41.574 -44.302 1.00 19.15 43 VAL F O 1
ATOM 12393 N N . GLY F 1 44 ? -48.918 39.515 -44.187 1.00 19.18 44 GLY F N 1
ATOM 12394 C CA . GLY F 1 44 ? -48.235 38.998 -45.392 1.00 19.11 44 GLY F CA 1
ATOM 12395 C C . GLY F 1 44 ? -49.099 38.536 -46.565 1.00 19.12 44 GLY F C 1
ATOM 12396 O O . GLY F 1 44 ? -50.238 38.103 -46.372 1.00 19.15 44 GLY F O 1
ATOM 12397 N N . VAL F 1 45 ? -48.545 38.627 -47.781 1.00 19.07 45 VAL F N 1
ATOM 12398 C CA . VAL F 1 45 ? -49.238 38.238 -49.031 1.00 19.02 45 VAL F CA 1
ATOM 12399 C C . VAL F 1 45 ? -48.304 37.458 -49.992 1.00 19.03 45 VAL F C 1
ATOM 12400 O O . VAL F 1 45 ? -47.530 38.067 -50.739 1.00 18.84 45 VAL F O 1
ATOM 12404 N N . PRO F 1 46 ? -48.384 36.107 -49.986 1.00 19.09 46 PRO F N 1
ATOM 12405 C CA . PRO F 1 46 ? -47.428 35.251 -50.716 1.00 19.25 46 PRO F CA 1
ATOM 12406 C C . PRO F 1 46 ? -47.749 34.948 -52.200 1.00 19.34 46 PRO F C 1
ATOM 12407 O O . PRO F 1 46 ? -48.193 33.839 -52.523 1.00 19.47 46 PRO F O 1
ATOM 12411 N N . LEU F 1 47 ? -47.482 35.906 -53.092 1.00 19.43 47 LEU F N 1
ATOM 12412 C CA . LEU F 1 47 ? -47.780 35.754 -54.529 1.00 19.47 47 LEU F CA 1
ATOM 12413 C C . LEU F 1 47 ? -46.538 35.910 -55.418 1.00 19.51 47 LEU F C 1
ATOM 12414 O O . LEU F 1 47 ? -45.749 36.837 -55.221 1.00 19.54 47 LEU F O 1
ATOM 12419 N N . ASP F 1 48 ? -46.371 35.011 -56.395 1.00 19.40 48 ASP F N 1
ATOM 12420 C CA . ASP F 1 48 ? -45.268 35.128 -57.369 1.00 19.37 48 ASP F CA 1
ATOM 12421 C C . ASP F 1 48 ? -45.622 34.861 -58.848 1.00 19.27 48 ASP F C 1
ATOM 12422 O O . ASP F 1 48 ? -44.734 34.843 -59.706 1.00 19.10 48 ASP F O 1
ATOM 12427 N N . ILE F 1 49 ? -46.909 34.668 -59.138 1.00 19.25 49 ILE F N 1
ATOM 12428 C CA . ILE F 1 49 ? -47.358 34.314 -60.498 1.00 19.31 49 ILE F CA 1
ATOM 12429 C C . ILE F 1 49 ? -47.471 35.500 -61.469 1.00 19.41 49 ILE F C 1
ATOM 12430 O O . ILE F 1 49 ? -48.013 35.362 -62.573 1.00 19.46 49 ILE F O 1
ATOM 12435 N N . GLY F 1 50 ? -46.955 36.663 -61.058 1.00 19.41 50 GLY F N 1
ATOM 12436 C CA . GLY F 1 50 ? -46.920 37.842 -61.934 1.00 19.47 50 GLY F CA 1
ATOM 12437 C C . GLY F 1 50 ? -45.526 38.248 -62.402 1.00 19.54 50 GLY F C 1
ATOM 12438 O O . GLY F 1 50 ? -45.360 39.314 -63.001 1.00 19.61 50 GLY F O 1
ATOM 12439 N N . THR F 1 51 ? -44.536 37.388 -62.138 1.00 19.50 51 THR F N 1
ATOM 12440 C CA . THR F 1 51 ? -43.118 37.676 -62.433 1.00 19.49 51 THR F CA 1
ATOM 12441 C C . THR F 1 51 ? -42.724 37.485 -63.904 1.00 19.65 51 THR F C 1
ATOM 12442 O O . THR F 1 51 ? -43.264 36.599 -64.584 1.00 19.70 51 THR F O 1
ATOM 12446 N N . SER F 1 52 ? -41.760 38.325 -64.374 1.00 19.74 52 SER F N 1
ATOM 12447 C CA . SER F 1 52 ? -41.282 38.168 -65.817 1.00 19.86 52 SER F CA 1
ATOM 12448 C C . SER F 1 52 ? -39.950 37.396 -65.985 1.00 19.98 52 SER F C 1
ATOM 12449 O O . SER F 1 52 ? -39.673 36.888 -67.081 1.00 20.08 52 SER F O 1
ATOM 12452 N N . LEU F 1 53 ? -39.132 37.319 -64.933 1.00 19.91 53 LEU F N 1
ATOM 12453 C CA . LEU F 1 53 ? -37.855 36.584 -65.011 1.00 20.02 53 LEU F CA 1
ATOM 12454 C C . LEU F 1 53 ? -37.763 35.414 -64.009 1.00 19.96 53 LEU F C 1
ATOM 12455 O O . LEU F 1 53 ? -38.236 34.314 -64.313 1.00 19.85 53 LEU F O 1
ATOM 12460 N N . ARG F 1 54 ? -37.163 35.633 -62.836 1.00 19.99 54 ARG F N 1
ATOM 12461 C CA . ARG F 1 54 ? -37.081 34.585 -61.805 1.00 19.98 54 ARG F CA 1
ATOM 12462 C C . ARG F 1 54 ? -38.310 34.562 -60.892 1.00 19.89 54 ARG F C 1
ATOM 12463 O O . ARG F 1 54 ? -38.803 35.616 -60.475 1.00 19.91 54 ARG F O 1
ATOM 12471 N N . SER F 1 55 ? -38.774 33.345 -60.570 1.00 19.63 55 SER F N 1
ATOM 12472 C CA . SER F 1 55 ? -39.825 33.155 -59.533 1.00 19.40 55 SER F CA 1
ATOM 12473 C C . SER F 1 55 ? -39.205 32.892 -58.152 1.00 19.16 55 SER F C 1
ATOM 12474 O O . SER F 1 55 ? -37.975 32.878 -58.003 1.00 19.12 55 SER F O 1
ATOM 12477 N N . GLY F 1 56 ? -40.051 32.705 -57.134 1.00 18.92 56 GLY F N 1
ATOM 12478 C CA . GLY F 1 56 ? -39.579 32.327 -55.794 1.00 18.60 56 GLY F CA 1
ATOM 12479 C C . GLY F 1 56 ? -39.985 33.225 -54.635 1.00 18.46 56 GLY F C 1
ATOM 12480 O O . GLY F 1 56 ? -39.803 32.854 -53.471 1.00 18.40 56 GLY F O 1
ATOM 12481 N N . THR F 1 57 ? -40.537 34.401 -54.935 1.00 18.31 57 THR F N 1
ATOM 12482 C CA . THR F 1 57 ? -40.912 35.363 -53.885 1.00 18.14 57 THR F CA 1
ATOM 12483 C C . THR F 1 57 ? -42.170 34.962 -53.084 1.00 18.18 57 THR F C 1
ATOM 12484 O O . THR F 1 57 ? -42.626 35.707 -52.208 1.00 18.27 57 THR F O 1
ATOM 12488 N N . ARG F 1 58 ? -42.699 33.770 -53.368 1.00 18.13 58 ARG F N 1
ATOM 12489 C CA . ARG F 1 58 ? -43.799 33.186 -52.586 1.00 18.17 58 ARG F CA 1
ATOM 12490 C C . ARG F 1 58 ? -43.371 32.788 -51.163 1.00 18.02 58 ARG F C 1
ATOM 12491 O O . ARG F 1 58 ? -44.214 32.687 -50.266 1.00 18.12 58 ARG F O 1
ATOM 12499 N N . PHE F 1 59 ? -42.067 32.576 -50.968 1.00 17.89 59 PHE F N 1
ATOM 12500 C CA . PHE F 1 59 ? -41.497 32.212 -49.661 1.00 17.84 59 PHE F CA 1
ATOM 12501 C C . PHE F 1 59 ? -40.938 33.405 -48.865 1.00 17.87 59 PHE F C 1
ATOM 12502 O O . PHE F 1 59 ? -40.342 33.221 -47.799 1.00 17.84 59 PHE F O 1
ATOM 12510 N N . GLY F 1 60 ? -41.135 34.616 -49.385 1.00 17.71 60 GLY F N 1
ATOM 12511 C CA . GLY F 1 60 ? -40.661 35.847 -48.740 1.00 17.62 60 GLY F CA 1
ATOM 12512 C C . GLY F 1 60 ? -41.092 36.069 -47.292 1.00 17.65 60 GLY F C 1
ATOM 12513 O O . GLY F 1 60 ? -40.238 36.230 -46.417 1.00 17.51 60 GLY F O 1
ATOM 12514 N N . PRO F 1 61 ? -42.418 36.084 -47.026 1.00 17.61 61 PRO F N 1
ATOM 12515 C CA . PRO F 1 61 ? -42.933 36.327 -45.669 1.00 17.63 61 PRO F CA 1
ATOM 12516 C C . PRO F 1 61 ? -42.420 35.372 -44.582 1.00 17.69 61 PRO F C 1
ATOM 12517 O O . PRO F 1 61 ? -42.233 35.799 -43.438 1.00 17.51 61 PRO F O 1
ATOM 12521 N N . ARG F 1 62 ? -42.195 34.104 -44.934 1.00 17.80 62 ARG F N 1
ATOM 12522 C CA . ARG F 1 62 ? -41.717 33.096 -43.976 1.00 17.87 62 ARG F CA 1
ATOM 12523 C C . ARG F 1 62 ? -40.264 33.324 -43.514 1.00 18.00 62 ARG F C 1
ATOM 12524 O O . ARG F 1 62 ? -39.974 33.208 -42.318 1.00 17.79 62 ARG F O 1
ATOM 12532 N N . GLU F 1 63 ? -39.366 33.655 -44.446 1.00 18.26 63 GLU F N 1
ATOM 12533 C CA . GLU F 1 63 ? -37.945 33.882 -44.109 1.00 18.61 63 GLU F CA 1
ATOM 12534 C C . GLU F 1 63 ? -37.689 35.218 -43.389 1.00 18.55 63 GLU F C 1
ATOM 12535 O O . GLU F 1 63 ? -36.769 35.314 -42.570 1.00 18.53 63 GLU F O 1
ATOM 12541 N N . ILE F 1 64 ? -38.499 36.236 -43.689 1.00 18.45 64 ILE F N 1
ATOM 12542 C CA . ILE F 1 64 ? -38.403 37.535 -43.000 1.00 18.32 64 ILE F CA 1
ATOM 12543 C C . ILE F 1 64 ? -38.736 37.395 -41.504 1.00 18.24 64 ILE F C 1
ATOM 12544 O O . ILE F 1 64 ? -38.039 37.959 -40.653 1.00 18.17 64 ILE F O 1
ATOM 12549 N N . ARG F 1 65 ? -39.786 36.631 -41.198 1.00 18.17 65 ARG F N 1
ATOM 12550 C CA . ARG F 1 65 ? -40.182 36.342 -39.814 1.00 18.17 65 ARG F CA 1
ATOM 12551 C C . ARG F 1 65 ? -39.078 35.604 -39.033 1.00 18.24 65 ARG F C 1
ATOM 12552 O O . ARG F 1 65 ? -38.804 35.934 -37.875 1.00 18.06 65 ARG F O 1
ATOM 12560 N N . ALA F 1 66 ? -38.445 34.622 -39.680 1.00 18.23 66 ALA F N 1
ATOM 12561 C CA . ALA F 1 66 ? -37.402 33.794 -39.053 1.00 18.36 66 ALA F CA 1
ATOM 12562 C C . ALA F 1 66 ? -36.131 34.555 -38.646 1.00 18.52 66 ALA F C 1
ATOM 12563 O O . ALA F 1 66 ? -35.536 34.257 -37.606 1.00 18.37 66 ALA F O 1
ATOM 12565 N N . GLU F 1 67 ? -35.719 35.527 -39.460 1.00 18.63 67 GLU F N 1
ATOM 12566 C CA . GLU F 1 67 ? -34.515 36.324 -39.173 1.00 18.88 67 GLU F CA 1
ATOM 12567 C C . GLU F 1 67 ? -34.752 37.486 -38.188 1.00 18.96 67 GLU F C 1
ATOM 12568 O O . GLU F 1 67 ? -33.794 38.039 -37.641 1.00 18.89 67 GLU F O 1
ATOM 12574 N N . SER F 1 68 ? -36.018 37.836 -37.950 1.00 19.03 68 SER F N 1
ATOM 12575 C CA . SER F 1 68 ? -36.380 39.026 -37.154 1.00 19.26 68 SER F CA 1
ATOM 12576 C C . SER F 1 68 ? -36.193 38.903 -35.631 1.00 19.50 68 SER F C 1
ATOM 12577 O O . SER F 1 68 ? -36.454 39.858 -34.892 1.00 19.31 68 SER F O 1
ATOM 12580 N N . VAL F 1 69 ? -35.734 37.739 -35.172 1.00 19.89 69 VAL F N 1
ATOM 12581 C CA . VAL F 1 69 ? -35.616 37.443 -33.736 1.00 20.31 69 VAL F CA 1
ATOM 12582 C C . VAL F 1 69 ? -34.481 38.190 -33.014 1.00 20.62 69 VAL F C 1
ATOM 12583 O O . VAL F 1 69 ? -34.335 38.072 -31.795 1.00 20.65 69 VAL F O 1
ATOM 12587 N N . MET F 1 70 ? -33.699 38.962 -33.769 1.00 21.01 70 MET F N 1
ATOM 12588 C CA . MET F 1 70 ? -32.534 39.689 -33.247 1.00 21.49 70 MET F CA 1
ATOM 12589 C C . MET F 1 70 ? -32.847 41.092 -32.705 1.00 21.42 70 MET F C 1
ATOM 12590 O O . MET F 1 70 ? -32.074 41.639 -31.918 1.00 21.45 70 MET F O 1
ATOM 12595 N N . ILE F 1 71 ? -33.970 41.667 -33.135 1.00 21.42 71 ILE F N 1
ATOM 12596 C CA . ILE F 1 71 ? -34.254 43.098 -32.939 1.00 21.46 71 ILE F CA 1
ATOM 12597 C C . ILE F 1 71 ? -34.750 43.451 -31.528 1.00 21.48 71 ILE F C 1
ATOM 12598 O O . ILE F 1 71 ? -35.581 42.743 -30.955 1.00 21.42 71 ILE F O 1
ATOM 12603 N N . ARG F 1 72 ? -34.221 44.551 -30.985 1.00 21.65 72 ARG F N 1
ATOM 12604 C CA . ARG F 1 72 ? -34.617 45.082 -29.671 1.00 21.69 72 ARG F CA 1
ATOM 12605 C C . ARG F 1 72 ? -35.522 46.330 -29.795 1.00 21.43 72 ARG F C 1
ATOM 12606 O O . ARG F 1 72 ? -35.627 46.902 -30.881 1.00 21.23 72 ARG F O 1
ATOM 12614 N N . PRO F 1 73 ? -36.172 46.755 -28.683 1.00 21.24 73 PRO F N 1
ATOM 12615 C CA . PRO F 1 73 ? -37.267 47.744 -28.748 1.00 21.06 73 PRO F CA 1
ATOM 12616 C C . PRO F 1 73 ? -36.913 49.238 -28.920 1.00 20.88 73 PRO F C 1
ATOM 12617 O O . PRO F 1 73 ? -37.707 49.973 -29.515 1.00 20.77 73 PRO F O 1
ATOM 12621 N N . TYR F 1 74 ? -35.763 49.681 -28.407 1.00 20.59 74 TYR F N 1
ATOM 12622 C CA . TYR F 1 74 ? -35.429 51.121 -28.347 1.00 20.40 74 TYR F CA 1
ATOM 12623 C C . TYR F 1 74 ? -34.327 51.559 -29.331 1.00 20.35 74 TYR F C 1
ATOM 12624 O O . TYR F 1 74 ? -33.293 50.898 -29.448 1.00 20.17 74 TYR F O 1
ATOM 12633 N N . ASN F 1 75 ? -34.567 52.682 -30.016 1.00 20.26 75 ASN F N 1
ATOM 12634 C CA . ASN F 1 75 ? -33.678 53.216 -31.064 1.00 20.35 75 ASN F CA 1
ATOM 12635 C C . ASN F 1 75 ? -32.595 54.140 -30.486 1.00 20.31 75 ASN F C 1
ATOM 12636 O O . ASN F 1 75 ? -32.900 55.240 -30.017 1.00 20.45 75 ASN F O 1
ATOM 12641 N N . MET F 1 76 ? -31.338 53.696 -30.531 1.00 20.22 76 MET F N 1
ATOM 12642 C CA . MET F 1 76 ? -30.231 54.433 -29.898 1.00 20.05 76 MET F CA 1
ATOM 12643 C C . MET F 1 76 ? -29.902 55.765 -30.589 1.00 20.10 76 MET F C 1
ATOM 12644 O O . MET F 1 76 ? -29.541 56.738 -29.920 1.00 20.11 76 MET F O 1
ATOM 12649 N N . ALA F 1 77 ? -30.030 55.806 -31.915 1.00 19.99 77 ALA F N 1
ATOM 12650 C CA . ALA F 1 77 ? -29.662 56.992 -32.700 1.00 19.91 77 ALA F CA 1
ATOM 12651 C C . ALA F 1 77 ? -30.671 58.148 -32.642 1.00 19.89 77 ALA F C 1
ATOM 12652 O O . ALA F 1 77 ? -30.278 59.295 -32.416 1.00 19.79 77 ALA F O 1
ATOM 12654 N N . THR F 1 78 ? -31.956 57.849 -32.847 1.00 19.83 78 THR F N 1
ATOM 12655 C CA . THR F 1 78 ? -33.000 58.887 -32.905 1.00 19.80 78 THR F CA 1
ATOM 12656 C C . THR F 1 78 ? -33.755 59.089 -31.587 1.00 19.94 78 THR F C 1
ATOM 12657 O O . THR F 1 78 ? -34.286 60.174 -31.337 1.00 19.90 78 THR F O 1
ATOM 12661 N N . GLY F 1 79 ? -33.825 58.039 -30.770 1.00 20.05 79 GLY F N 1
ATOM 12662 C CA . GLY F 1 79 ? -34.512 58.098 -29.476 1.00 20.23 79 GLY F CA 1
ATOM 12663 C C . GLY F 1 79 ? -35.963 57.635 -29.469 1.00 20.35 79 GLY F C 1
ATOM 12664 O O . GLY F 1 79 ? -36.618 57.669 -28.424 1.00 20.36 79 GLY F O 1
ATOM 12665 N N . ALA F 1 80 ? -36.462 57.195 -30.625 1.00 20.48 80 ALA F N 1
ATOM 12666 C CA . ALA F 1 80 ? -37.858 56.757 -30.769 1.00 20.66 80 ALA F CA 1
ATOM 12667 C C . ALA F 1 80 ? -38.176 55.474 -29.992 1.00 20.82 80 ALA F C 1
ATOM 12668 O O . ALA F 1 80 ? -37.370 54.541 -29.960 1.00 20.78 80 ALA F O 1
ATOM 12670 N N . ALA F 1 81 ? -39.358 55.440 -29.374 1.00 21.06 81 ALA F N 1
ATOM 12671 C CA . ALA F 1 81 ? -39.811 54.277 -28.605 1.00 21.33 81 ALA F CA 1
ATOM 12672 C C . ALA F 1 81 ? -41.286 53.939 -28.883 1.00 21.55 81 ALA F C 1
ATOM 12673 O O . ALA F 1 81 ? -42.169 54.306 -28.098 1.00 21.57 81 ALA F O 1
ATOM 12675 N N . PRO F 1 82 ? -41.551 53.226 -29.999 1.00 21.77 82 PRO F N 1
ATOM 12676 C CA . PRO F 1 82 ? -42.916 52.938 -30.470 1.00 21.94 82 PRO F CA 1
ATOM 12677 C C . PRO F 1 82 ? -43.762 52.049 -29.551 1.00 22.09 82 PRO F C 1
ATOM 12678 O O . PRO F 1 82 ? -44.984 52.206 -29.514 1.00 22.14 82 PRO F O 1
ATOM 12682 N N . PHE F 1 83 ? -43.128 51.132 -28.821 1.00 22.29 83 PHE F N 1
ATOM 12683 C CA . PHE F 1 83 ? -43.861 50.215 -27.938 1.00 22.51 83 PHE F CA 1
ATOM 12684 C C . PHE F 1 83 ? -44.318 50.852 -26.616 1.00 22.72 83 PHE F C 1
ATOM 12685 O O . PHE F 1 83 ? -44.967 50.199 -25.790 1.00 22.75 83 PHE F O 1
ATOM 12693 N N . ASP F 1 84 ? -43.977 52.127 -26.432 1.00 22.92 84 ASP F N 1
ATOM 12694 C CA . ASP F 1 84 ? -44.482 52.939 -25.324 1.00 23.14 84 ASP F CA 1
ATOM 12695 C C . ASP F 1 84 ? -45.785 53.658 -25.701 1.00 23.06 84 ASP F C 1
ATOM 12696 O O . ASP F 1 84 ? -46.568 54.033 -24.822 1.00 22.92 84 ASP F O 1
ATOM 12701 N N . SER F 1 85 ? -46.008 53.841 -27.004 1.00 22.90 85 SER F N 1
ATOM 12702 C CA . SER F 1 85 ? -47.097 54.686 -27.514 1.00 22.90 85 SER F CA 1
ATOM 12703 C C . SER F 1 85 ? -48.263 53.937 -28.173 1.00 22.74 85 SER F C 1
ATOM 12704 O O . SER F 1 85 ? -49.417 54.360 -28.046 1.00 22.83 85 SER F O 1
ATOM 12707 N N . LEU F 1 86 ? -47.960 52.847 -28.878 1.00 22.43 86 LEU F N 1
ATOM 12708 C CA . LEU F 1 86 ? -48.956 52.129 -29.689 1.00 22.22 86 LEU F CA 1
ATOM 12709 C C . LEU F 1 86 ? -49.101 50.648 -29.307 1.00 22.03 86 LEU F C 1
ATOM 12710 O O . LEU F 1 86 ? -48.199 50.063 -28.703 1.00 21.90 86 LEU F O 1
ATOM 12715 N N . ASN F 1 87 ? -50.244 50.060 -29.669 1.00 21.85 87 ASN F N 1
ATOM 12716 C CA . ASN F 1 87 ? -50.531 48.636 -29.442 1.00 21.71 87 ASN F CA 1
ATOM 12717 C C . ASN F 1 87 ? -50.434 47.835 -30.750 1.00 21.43 87 ASN F C 1
ATOM 12718 O O . ASN F 1 87 ? -51.207 48.071 -31.683 1.00 21.39 87 ASN F O 1
ATOM 12723 N N . VAL F 1 88 ? -49.487 46.893 -30.804 1.00 21.13 88 VAL F N 1
ATOM 12724 C CA . VAL F 1 88 ? -49.089 46.213 -32.054 1.00 20.80 88 VAL F CA 1
ATOM 12725 C C . VAL F 1 88 ? -49.081 44.673 -31.926 1.00 20.63 88 VAL F C 1
ATOM 12726 O O . VAL F 1 88 ? -48.767 44.142 -30.855 1.00 20.58 88 VAL F O 1
ATOM 12730 N N . ALA F 1 89 ? -49.411 43.974 -33.022 1.00 20.29 89 ALA F N 1
ATOM 12731 C CA . ALA F 1 89 ? -49.406 42.493 -33.077 1.00 20.09 89 ALA F CA 1
ATOM 12732 C C . ALA F 1 89 ? -49.234 41.906 -34.497 1.00 19.96 89 ALA F C 1
ATOM 12733 O O . ALA F 1 89 ? -49.219 42.644 -35.484 1.00 19.91 89 ALA F O 1
ATOM 12735 N N . ASP F 1 90 ? -49.106 40.576 -34.576 1.00 19.76 90 ASP F N 1
ATOM 12736 C CA . ASP F 1 90 ? -48.991 39.821 -35.841 1.00 19.56 90 ASP F CA 1
ATOM 12737 C C . ASP F 1 90 ? -50.320 39.122 -36.167 1.00 19.43 90 ASP F C 1
ATOM 12738 O O . ASP F 1 90 ? -50.826 38.343 -35.354 1.00 19.33 90 ASP F O 1
ATOM 12743 N N . ILE F 1 91 ? -50.873 39.393 -37.354 1.00 19.35 91 ILE F N 1
ATOM 12744 C CA . ILE F 1 91 ? -52.213 38.884 -37.727 1.00 19.28 91 ILE F CA 1
ATOM 12745 C C . ILE F 1 91 ? -52.271 37.815 -38.850 1.00 19.24 91 ILE F C 1
ATOM 12746 O O . ILE F 1 91 ? -53.356 37.499 -39.351 1.00 19.22 91 ILE F O 1
ATOM 12751 N N . GLY F 1 92 ? -51.120 37.263 -39.235 1.00 19.10 92 GLY F N 1
ATOM 12752 C CA . GLY F 1 92 ? -51.077 36.144 -40.192 1.00 18.97 92 GLY F CA 1
ATOM 12753 C C . GLY F 1 92 ? -51.034 36.512 -41.670 1.00 18.90 92 GLY F C 1
ATOM 12754 O O . GLY F 1 92 ? -50.608 37.614 -42.027 1.00 18.84 92 GLY F O 1
ATOM 12755 N N . ASP F 1 93 ? -51.484 35.583 -42.521 1.00 18.85 93 ASP F N 1
ATOM 12756 C CA . ASP F 1 93 ? -51.408 35.714 -43.990 1.00 18.87 93 ASP F CA 1
ATOM 12757 C C . ASP F 1 93 ? -52.777 35.742 -44.696 1.00 19.01 93 ASP F C 1
ATOM 12758 O O . ASP F 1 93 ? -53.792 35.338 -44.123 1.00 18.95 93 ASP F O 1
ATOM 12763 N N . VAL F 1 94 ? -52.779 36.210 -45.947 1.00 19.15 94 VAL F N 1
ATOM 12764 C CA . VAL F 1 94 ? -53.964 36.216 -46.821 1.00 19.45 94 VAL F CA 1
ATOM 12765 C C . VAL F 1 94 ? -53.962 34.987 -47.749 1.00 19.64 94 VAL F C 1
ATOM 12766 O O . VAL F 1 94 ? -52.936 34.663 -48.352 1.00 19.50 94 VAL F O 1
ATOM 12770 N N . ALA F 1 95 ? -55.112 34.318 -47.862 1.00 19.88 95 ALA F N 1
ATOM 12771 C CA . ALA F 1 95 ? -55.233 33.074 -48.639 1.00 20.28 95 ALA F CA 1
ATOM 12772 C C . ALA F 1 95 ? -55.561 33.287 -50.128 1.00 20.57 95 ALA F C 1
ATOM 12773 O O . ALA F 1 95 ? -56.727 33.256 -50.533 1.00 20.57 95 ALA F O 1
ATOM 12775 N N . ILE F 1 96 ? -54.520 33.483 -50.934 1.00 20.95 96 ILE F N 1
ATOM 12776 C CA . ILE F 1 96 ? -54.668 33.731 -52.377 1.00 21.44 96 ILE F CA 1
ATOM 12777 C C . ILE F 1 96 ? -54.866 32.452 -53.210 1.00 21.76 96 ILE F C 1
ATOM 12778 O O . ILE F 1 96 ? -54.587 31.348 -52.738 1.00 21.83 96 ILE F O 1
ATOM 12783 N N . ASN F 1 97 ? -55.353 32.621 -54.442 1.00 22.23 97 ASN F N 1
ATOM 12784 C CA . ASN F 1 97 ? -55.501 31.529 -55.414 1.00 22.68 97 ASN F CA 1
ATOM 12785 C C . ASN F 1 97 ? -54.290 31.505 -56.349 1.00 22.97 97 ASN F C 1
ATOM 12786 O O . ASN F 1 97 ? -54.098 32.424 -57.152 1.00 22.97 97 ASN F O 1
ATOM 12791 N N . THR F 1 98 ? -53.482 30.450 -56.243 1.00 23.35 98 THR F N 1
ATOM 12792 C CA . THR F 1 98 ? -52.202 30.375 -56.965 1.00 23.80 98 THR F CA 1
ATOM 12793 C C . THR F 1 98 ? -52.315 29.831 -58.401 1.00 24.06 98 THR F C 1
ATOM 12794 O O . THR F 1 98 ? -51.311 29.743 -59.115 1.00 24.09 98 THR F O 1
ATOM 12798 N N . PHE F 1 99 ? -53.535 29.487 -58.817 1.00 24.33 99 PHE F N 1
ATOM 12799 C CA . PHE F 1 99 ? -53.778 28.933 -60.156 1.00 24.69 99 PHE F CA 1
ATOM 12800 C C . PHE F 1 99 ? -54.482 29.910 -61.114 1.00 24.86 99 PHE F C 1
ATOM 12801 O O . PHE F 1 99 ? -54.616 29.619 -62.307 1.00 24.98 99 PHE F O 1
ATOM 12809 N N . ASN F 1 100 ? -54.922 31.058 -60.592 1.00 25.03 100 ASN F N 1
ATOM 12810 C CA . ASN F 1 100 ? -55.651 32.064 -61.374 1.00 25.06 100 ASN F CA 1
ATOM 12811 C C . ASN F 1 100 ? -55.332 33.487 -60.901 1.00 25.06 100 ASN F C 1
ATOM 12812 O O . ASN F 1 100 ? -55.692 33.868 -59.783 1.00 25.16 100 ASN F O 1
ATOM 12817 N N . LEU F 1 101 ? -54.671 34.266 -61.759 1.00 24.99 101 LEU F N 1
ATOM 12818 C CA . LEU F 1 101 ? -54.161 35.598 -61.388 1.00 24.99 101 LEU F CA 1
ATOM 12819 C C . LEU F 1 101 ? -55.244 36.644 -61.088 1.00 24.91 101 LEU F C 1
ATOM 12820 O O . LEU F 1 101 ? -55.169 37.337 -60.070 1.00 24.98 101 LEU F O 1
ATOM 12825 N N . LEU F 1 102 ? -56.241 36.755 -61.966 1.00 24.89 102 LEU F N 1
ATOM 12826 C CA . LEU F 1 102 ? -57.307 37.753 -61.801 1.00 24.76 102 LEU F CA 1
ATOM 12827 C C . LEU F 1 102 ? -58.249 37.454 -60.624 1.00 24.74 102 LEU F C 1
ATOM 12828 O O . LEU F 1 102 ? -58.857 38.369 -60.061 1.00 24.57 102 LEU F O 1
ATOM 12833 N N . GLU F 1 103 ? -58.354 36.178 -60.258 1.00 24.66 103 GLU F N 1
ATOM 12834 C CA . GLU F 1 103 ? -59.109 35.759 -59.074 1.00 24.70 103 GLU F CA 1
ATOM 12835 C C . GLU F 1 103 ? -58.374 36.141 -57.782 1.00 24.50 103 GLU F C 1
ATOM 12836 O O . GLU F 1 103 ? -59.005 36.503 -56.785 1.00 24.46 103 GLU F O 1
ATOM 12842 N N . ALA F 1 104 ? -57.043 36.065 -57.811 1.00 24.32 104 ALA F N 1
ATOM 12843 C CA . ALA F 1 104 ? -56.211 36.455 -56.667 1.00 24.18 104 ALA F CA 1
ATOM 12844 C C . ALA F 1 104 ? -56.309 37.954 -56.364 1.00 24.05 104 ALA F C 1
ATOM 12845 O O . ALA F 1 104 ? -56.275 38.359 -55.200 1.00 23.94 104 ALA F O 1
ATOM 12847 N N . VAL F 1 105 ? -56.438 38.761 -57.417 1.00 23.94 105 VAL F N 1
ATOM 12848 C CA . VAL F 1 105 ? -56.573 40.219 -57.302 1.00 23.92 105 VAL F CA 1
ATOM 12849 C C . VAL F 1 105 ? -57.887 40.623 -56.608 1.00 23.91 105 VAL F C 1
ATOM 12850 O O . VAL F 1 105 ? -57.911 41.573 -55.817 1.00 23.90 105 VAL F O 1
ATOM 12854 N N . ARG F 1 106 ? -58.964 39.891 -56.894 1.00 23.89 106 ARG F N 1
ATOM 12855 C CA . ARG F 1 106 ? -60.268 40.118 -56.258 1.00 23.93 106 ARG F CA 1
ATOM 12856 C C . ARG F 1 106 ? -60.240 39.855 -54.743 1.00 23.83 106 ARG F C 1
ATOM 12857 O O . ARG F 1 106 ? -60.830 40.612 -53.969 1.00 23.72 106 ARG F O 1
ATOM 12865 N N . ILE F 1 107 ? -59.550 38.790 -54.336 1.00 23.68 107 ILE F N 1
ATOM 12866 C CA . ILE F 1 107 ? -59.460 38.386 -52.925 1.00 23.67 107 ILE F CA 1
ATOM 12867 C C . ILE F 1 107 ? -58.723 39.420 -52.059 1.00 23.64 107 ILE F C 1
ATOM 12868 O O . ILE F 1 107 ? -59.132 39.692 -50.924 1.00 23.53 107 ILE F O 1
ATOM 12873 N N . ILE F 1 108 ? -57.658 40.001 -52.612 1.00 23.62 108 ILE F N 1
ATOM 12874 C CA . ILE F 1 108 ? -56.827 40.992 -51.912 1.00 23.64 108 ILE F CA 1
ATOM 12875 C C . ILE F 1 108 ? -57.600 42.276 -51.549 1.00 23.73 108 ILE F C 1
ATOM 12876 O O . ILE F 1 108 ? -57.488 42.766 -50.421 1.00 23.69 108 ILE F O 1
ATOM 12881 N N . GLU F 1 109 ? -58.389 42.801 -52.490 1.00 23.76 109 GLU F N 1
ATOM 12882 C CA . GLU F 1 109 ? -59.210 43.999 -52.241 1.00 23.92 109 GLU F CA 1
ATOM 12883 C C . GLU F 1 109 ? -60.268 43.763 -51.152 1.00 24.02 109 GLU F C 1
ATOM 12884 O O . GLU F 1 109 ? -60.538 44.650 -50.337 1.00 24.00 109 GLU F O 1
ATOM 12890 N N . GLN F 1 110 ? -60.848 42.562 -51.149 1.00 24.19 110 GLN F N 1
ATOM 12891 C CA . GLN F 1 110 ? -61.891 42.169 -50.195 1.00 24.40 110 GLN F CA 1
ATOM 12892 C C . GLN F 1 110 ? -61.385 42.114 -48.747 1.00 24.23 110 GLN F C 1
ATOM 12893 O O . GLN F 1 110 ? -62.084 42.536 -47.823 1.00 24.19 110 GLN F O 1
ATOM 12899 N N . GLU F 1 111 ? -60.170 41.601 -48.561 1.00 24.10 111 GLU F N 1
ATOM 12900 C CA . GLU F 1 111 ? -59.590 41.446 -47.224 1.00 24.09 111 GLU F CA 1
ATOM 12901 C C . GLU F 1 111 ? -59.053 42.746 -46.621 1.00 23.95 111 GLU F C 1
ATOM 12902 O O . GLU F 1 111 ? -59.029 42.898 -45.397 1.00 23.97 111 GLU F O 1
ATOM 12908 N N . TYR F 1 112 ? -58.622 43.676 -47.473 1.00 23.76 112 TYR F N 1
ATOM 12909 C CA . TYR F 1 112 ? -58.153 44.985 -47.002 1.00 23.64 112 TYR F CA 1
ATOM 12910 C C . TYR F 1 112 ? -59.306 45.934 -46.646 1.00 23.62 112 TYR F C 1
ATOM 12911 O O . TYR F 1 112 ? -59.131 46.856 -45.843 1.00 23.60 112 TYR F O 1
ATOM 12920 N N . ASP F 1 113 ? -60.482 45.691 -47.227 1.00 23.59 113 ASP F N 1
ATOM 12921 C CA . ASP F 1 113 ? -61.713 46.378 -46.820 1.00 23.59 113 ASP F CA 1
ATOM 12922 C C . ASP F 1 113 ? -62.077 46.044 -45.367 1.00 23.47 113 ASP F C 1
ATOM 12923 O O . ASP F 1 113 ? -62.567 46.905 -44.632 1.00 23.33 113 ASP F O 1
ATOM 12928 N N . ARG F 1 114 ? -61.826 44.796 -44.967 1.00 23.34 114 ARG F N 1
ATOM 12929 C CA . ARG F 1 114 ? -62.114 44.320 -43.609 1.00 23.43 114 ARG F CA 1
ATOM 12930 C C . ARG F 1 114 ? -61.133 44.864 -42.567 1.00 23.26 114 ARG F C 1
ATOM 12931 O O . ARG F 1 114 ? -61.538 45.210 -41.453 1.00 23.25 114 ARG F O 1
ATOM 12939 N N . ILE F 1 115 ? -59.851 44.930 -42.935 1.00 23.05 115 ILE F N 1
ATOM 12940 C CA . ILE F 1 115 ? -58.788 45.443 -42.059 1.00 22.85 115 ILE F CA 1
ATOM 12941 C C . ILE F 1 115 ? -58.992 46.923 -41.700 1.00 22.74 115 ILE F C 1
ATOM 12942 O O . ILE F 1 115 ? -58.934 47.296 -40.523 1.00 22.63 115 ILE F O 1
ATOM 12947 N N . LEU F 1 116 ? -59.236 47.752 -42.715 1.00 22.63 116 LEU F N 1
ATOM 12948 C CA . LEU F 1 116 ? -59.441 49.194 -42.529 1.00 22.69 116 LEU F CA 1
ATOM 12949 C C . LEU F 1 116 ? -60.756 49.529 -41.811 1.00 22.71 116 LEU F C 1
ATOM 12950 O O . LEU F 1 116 ? -60.921 50.639 -41.297 1.00 22.73 116 LEU F O 1
ATOM 12955 N N . GLY F 1 117 ? -61.679 48.568 -41.780 1.00 22.64 117 GLY F N 1
ATOM 12956 C CA . GLY F 1 117 ? -62.938 48.706 -41.046 1.00 22.71 117 GLY F CA 1
ATOM 12957 C C . GLY F 1 117 ? -62.753 48.689 -39.537 1.00 22.74 117 GLY F C 1
ATOM 12958 O O . GLY F 1 117 ? -63.491 49.356 -38.806 1.00 22.81 117 GLY F O 1
ATOM 12959 N N . HIS F 1 118 ? -61.766 47.918 -39.072 1.00 22.61 118 HIS F N 1
ATOM 12960 C CA . HIS F 1 118 ? -61.419 47.859 -37.648 1.00 22.59 118 HIS F CA 1
ATOM 12961 C C . HIS F 1 118 ? -60.561 49.046 -37.184 1.00 22.46 118 HIS F C 1
ATOM 12962 O O . HIS F 1 118 ? -60.377 49.248 -35.980 1.00 22.45 118 HIS F O 1
ATOM 12969 N N . GLY F 1 119 ? -60.034 49.817 -38.137 1.00 22.29 119 GLY F N 1
ATOM 12970 C CA . GLY F 1 119 ? -59.231 51.008 -37.835 1.00 22.07 119 GLY F CA 1
ATOM 12971 C C . GLY F 1 119 ? -57.733 50.771 -37.701 1.00 21.97 119 GLY F C 1
ATOM 12972 O O . GLY F 1 119 ? -57.046 51.505 -36.982 1.00 21.95 119 GLY F O 1
ATOM 12973 N N . ILE F 1 120 ? -57.228 49.758 -38.407 1.00 21.66 120 ILE F N 1
ATOM 12974 C CA . ILE F 1 120 ? -55.812 49.363 -38.345 1.00 21.49 120 ILE F CA 1
ATOM 12975 C C . ILE F 1 120 ? -54.993 49.974 -39.492 1.00 21.26 120 ILE F C 1
ATOM 12976 O O . ILE F 1 120 ? -55.455 50.014 -40.635 1.00 21.32 120 ILE F O 1
ATOM 12981 N N . LEU F 1 121 ? -53.785 50.448 -39.174 1.00 20.96 121 LEU F N 1
ATOM 12982 C CA . LEU F 1 121 ? -52.811 50.893 -40.180 1.00 20.64 121 LEU F CA 1
ATOM 12983 C C . LEU F 1 121 ? -51.848 49.739 -40.507 1.00 20.25 121 LEU F C 1
ATOM 12984 O O . LEU F 1 121 ? -51.152 49.246 -39.615 1.00 20.13 121 LEU F O 1
ATOM 12989 N N . PRO F 1 122 ? -51.799 49.312 -41.789 1.00 19.88 122 PRO F N 1
ATOM 12990 C CA . PRO F 1 122 ? -51.060 48.101 -42.175 1.00 19.60 122 PRO F CA 1
ATOM 12991 C C . PRO F 1 122 ? -49.577 48.290 -42.543 1.00 19.31 122 PRO F C 1
ATOM 12992 O O . PRO F 1 122 ? -49.203 49.305 -43.137 1.00 19.30 122 PRO F O 1
ATOM 12996 N N . LEU F 1 123 ? -48.758 47.298 -42.187 1.00 18.96 123 LEU F N 1
ATOM 12997 C CA . LEU F 1 123 ? -47.356 47.202 -42.621 1.00 18.72 123 LEU F CA 1
ATOM 12998 C C . LEU F 1 123 ? -47.132 45.833 -43.287 1.00 18.52 123 LEU F C 1
ATOM 12999 O O . LEU F 1 123 ? -47.121 44.802 -42.607 1.00 18.28 123 LEU F O 1
ATOM 13004 N N . THR F 1 124 ? -46.934 45.840 -44.608 1.00 18.33 124 THR F N 1
ATOM 13005 C CA . THR F 1 124 ? -47.082 44.637 -45.448 1.00 18.37 124 THR F CA 1
ATOM 13006 C C . THR F 1 124 ? -45.779 43.941 -45.888 1.00 18.37 124 THR F C 1
ATOM 13007 O O . THR F 1 124 ? -44.839 44.592 -46.353 1.00 18.34 124 THR F O 1
ATOM 13011 N N . LEU F 1 125 ? -45.756 42.611 -45.748 1.00 18.33 125 LEU F N 1
ATOM 13012 C CA . LEU F 1 125 ? -44.661 41.755 -46.225 1.00 18.27 125 LEU F CA 1
ATOM 13013 C C . LEU F 1 125 ? -45.054 41.031 -47.525 1.00 18.23 125 LEU F C 1
ATOM 13014 O O . LEU F 1 125 ? -46.022 40.267 -47.539 1.00 18.23 125 LEU F O 1
ATOM 13019 N N . GLY F 1 126 ? -44.301 41.262 -48.603 1.00 18.20 126 GLY F N 1
ATOM 13020 C CA . GLY F 1 126 ? -44.574 40.638 -49.911 1.00 18.20 126 GLY F CA 1
ATOM 13021 C C . GLY F 1 126 ? -43.607 39.520 -50.290 1.00 18.37 126 GLY F C 1
ATOM 13022 O O . GLY F 1 126 ? -42.736 39.164 -49.490 1.00 18.32 126 GLY F O 1
ATOM 13023 N N . GLY F 1 127 ? -43.733 38.956 -51.497 1.00 18.39 127 GLY F N 1
ATOM 13024 C CA . GLY F 1 127 ? -44.746 39.335 -52.497 1.00 18.41 127 GLY F CA 1
ATOM 13025 C C . GLY F 1 127 ? -44.187 40.147 -53.657 1.00 18.39 127 GLY F C 1
ATOM 13026 O O . GLY F 1 127 ? -43.321 41.001 -53.451 1.00 18.40 127 GLY F O 1
ATOM 13027 N N . ASP F 1 128 ? -44.678 39.887 -54.874 1.00 18.48 128 ASP F N 1
ATOM 13028 C CA . ASP F 1 128 ? -44.286 40.675 -56.060 1.00 18.49 128 ASP F CA 1
ATOM 13029 C C . ASP F 1 128 ? -45.119 41.962 -56.218 1.00 18.58 128 ASP F C 1
ATOM 13030 O O . ASP F 1 128 ? -46.162 42.112 -55.577 1.00 18.65 128 ASP F O 1
ATOM 13035 N N . HIS F 1 129 ? -44.662 42.872 -57.080 1.00 18.68 129 HIS F N 1
ATOM 13036 C CA . HIS F 1 129 ? -45.181 44.250 -57.123 1.00 18.78 129 HIS F CA 1
ATOM 13037 C C . HIS F 1 129 ? -46.616 44.425 -57.661 1.00 18.86 129 HIS F C 1
ATOM 13038 O O . HIS F 1 129 ? -47.136 45.547 -57.674 1.00 18.87 129 HIS F O 1
ATOM 13045 N N . THR F 1 130 ? -47.254 43.334 -58.093 1.00 18.91 130 THR F N 1
ATOM 13046 C CA . THR F 1 130 ? -48.656 43.383 -58.547 1.00 18.97 130 THR F CA 1
ATOM 13047 C C . THR F 1 130 ? -49.622 43.662 -57.382 1.00 18.99 130 THR F C 1
ATOM 13048 O O . THR F 1 130 ? -50.690 44.251 -57.583 1.00 18.93 130 THR F O 1
ATOM 13052 N N . ILE F 1 131 ? -49.232 43.260 -56.170 1.00 18.85 131 ILE F N 1
ATOM 13053 C CA . ILE F 1 131 ? -50.088 43.388 -54.975 1.00 18.88 131 ILE F CA 1
ATOM 13054 C C . ILE F 1 131 ? -50.484 44.826 -54.589 1.00 18.95 131 ILE F C 1
ATOM 13055 O O . ILE F 1 131 ? -51.517 45.032 -53.946 1.00 18.95 131 ILE F O 1
ATOM 13060 N N . THR F 1 132 ? -49.679 45.809 -54.993 1.00 19.01 132 THR F N 1
ATOM 13061 C CA . THR F 1 132 ? -49.891 47.215 -54.602 1.00 19.13 132 THR F CA 1
ATOM 13062 C C . THR F 1 132 ? -51.117 47.872 -55.270 1.00 19.24 132 THR F C 1
ATOM 13063 O O . THR F 1 132 ? -51.688 48.824 -54.724 1.00 19.25 132 THR F O 1
ATOM 13067 N N . LEU F 1 133 ? -51.529 47.355 -56.430 1.00 19.20 133 LEU F N 1
ATOM 13068 C CA . LEU F 1 133 ? -52.705 47.885 -57.144 1.00 19.37 133 LEU F CA 1
ATOM 13069 C C . LEU F 1 133 ? -54.045 47.691 -56.395 1.00 19.39 133 LEU F C 1
ATOM 13070 O O . LEU F 1 133 ? -54.739 48.679 -56.141 1.00 19.40 133 LEU F O 1
ATOM 13075 N N . PRO F 1 134 ? -54.410 46.436 -56.035 1.00 19.50 134 PRO F N 1
ATOM 13076 C CA . PRO F 1 134 ? -55.652 46.247 -55.263 1.00 19.61 134 PRO F CA 1
ATOM 13077 C C . PRO F 1 134 ? -55.632 46.855 -53.852 1.00 19.90 134 PRO F C 1
ATOM 13078 O O . PRO F 1 134 ? -56.696 47.191 -53.319 1.00 19.81 134 PRO F O 1
ATOM 13082 N N . ILE F 1 135 ? -54.445 46.991 -53.258 1.00 20.03 135 ILE F N 1
ATOM 13083 C CA . ILE F 1 135 ? -54.295 47.668 -51.959 1.00 20.37 135 ILE F CA 1
ATOM 13084 C C . ILE F 1 135 ? -54.674 49.156 -52.058 1.00 20.52 135 ILE F C 1
ATOM 13085 O O . ILE F 1 135 ? -55.366 49.685 -51.182 1.00 20.51 135 ILE F O 1
ATOM 13090 N N . LEU F 1 136 ? -54.237 49.815 -53.133 1.00 20.70 136 LEU F N 1
ATOM 13091 C CA . LEU F 1 136 ? -54.562 51.228 -53.372 1.00 21.03 136 LEU F CA 1
ATOM 13092 C C . LEU F 1 136 ? -56.048 51.466 -53.683 1.00 21.28 136 LEU F C 1
ATOM 13093 O O . LEU F 1 136 ? -56.561 52.570 -53.472 1.00 21.23 136 LEU F O 1
ATOM 13098 N N . ARG F 1 137 ? -56.725 50.431 -54.179 1.00 21.58 137 ARG F N 1
ATOM 13099 C CA . ARG F 1 137 ? -58.164 50.494 -54.452 1.00 21.97 137 ARG F CA 1
ATOM 13100 C C . ARG F 1 137 ? -58.990 50.630 -53.165 1.00 22.26 137 ARG F C 1
ATOM 13101 O O . ARG F 1 137 ? -60.005 51.330 -53.148 1.00 22.26 137 ARG F O 1
ATOM 13109 N N . ALA F 1 138 ? -58.542 49.970 -52.097 1.00 22.66 138 ALA F N 1
ATOM 13110 C CA . ALA F 1 138 ? -59.206 50.038 -50.788 1.00 23.10 138 ALA F CA 1
ATOM 13111 C C . ALA F 1 138 ? -58.858 51.307 -50.000 1.00 23.43 138 ALA F C 1
ATOM 13112 O O . ALA F 1 138 ? -59.697 51.831 -49.257 1.00 23.46 138 ALA F O 1
ATOM 13114 N N . ILE F 1 139 ? -57.622 51.783 -50.164 1.00 23.78 139 ILE F N 1
ATOM 13115 C CA . ILE F 1 139 ? -57.129 53.001 -49.505 1.00 24.16 139 ILE F CA 1
ATOM 13116 C C . ILE F 1 139 ? -57.903 54.256 -49.950 1.00 24.49 139 ILE F C 1
ATOM 13117 O O . ILE F 1 139 ? -58.279 55.087 -49.116 1.00 24.42 139 ILE F O 1
ATOM 13133 N N . LYS F 1 141 ? -60.923 54.452 -51.155 1.00 25.77 141 LYS F N 1
ATOM 13134 C CA . LYS F 1 141 ? -62.312 54.392 -50.692 1.00 26.03 141 LYS F CA 1
ATOM 13135 C C . LYS F 1 141 ? -62.497 54.962 -49.282 1.00 26.11 141 LYS F C 1
ATOM 13136 O O . LYS F 1 141 ? -63.590 55.410 -48.928 1.00 26.14 141 LYS F O 1
ATOM 13153 N N . HIS F 1 143 ? -59.876 57.169 -47.672 1.00 25.71 143 HIS F N 1
ATOM 13154 C CA . HIS F 1 143 ? -59.156 58.435 -47.475 1.00 25.38 143 HIS F CA 1
ATOM 13155 C C . HIS F 1 143 ? -59.288 59.452 -48.617 1.00 25.26 143 HIS F C 1
ATOM 13156 O O . HIS F 1 143 ? -59.149 60.657 -48.395 1.00 25.25 143 HIS F O 1
ATOM 13163 N N . GLY F 1 144 ? -59.545 58.969 -49.830 1.00 25.11 144 GLY F N 1
ATOM 13164 C CA . GLY F 1 144 ? -59.537 59.818 -51.025 1.00 24.82 144 GLY F CA 1
ATOM 13165 C C . GLY F 1 144 ? -58.237 59.673 -51.801 1.00 24.57 144 GLY F C 1
ATOM 13166 O O . GLY F 1 144 ? -57.511 58.692 -51.621 1.00 24.58 144 GLY F O 1
ATOM 13178 N N . VAL F 1 146 ? -54.400 60.168 -52.864 1.00 23.09 146 VAL F N 1
ATOM 13179 C CA . VAL F 1 146 ? -53.188 60.198 -52.022 1.00 22.51 146 VAL F CA 1
ATOM 13180 C C . VAL F 1 146 ? -51.895 60.549 -52.781 1.00 22.11 146 VAL F C 1
ATOM 13181 O O . VAL F 1 146 ? -51.834 60.441 -54.009 1.00 21.95 146 VAL F O 1
ATOM 13185 N N . GLY F 1 147 ? -50.872 60.972 -52.032 1.00 21.64 147 GLY F N 1
ATOM 13186 C CA . GLY F 1 147 ? -49.511 61.160 -52.563 1.00 21.16 147 GLY F CA 1
ATOM 13187 C C . GLY F 1 147 ? -48.682 59.888 -52.444 1.00 20.82 147 GLY F C 1
ATOM 13188 O O . GLY F 1 147 ? -49.129 58.917 -51.829 1.00 20.85 147 GLY F O 1
ATOM 13189 N N . LEU F 1 148 ? -47.473 59.889 -53.016 1.00 20.49 148 LEU F N 1
ATOM 13190 C CA . LEU F 1 148 ? -46.654 58.665 -53.113 1.00 20.07 148 LEU F CA 1
ATOM 13191 C C . LEU F 1 148 ? -45.130 58.889 -53.110 1.00 19.90 148 LEU F C 1
ATOM 13192 O O . LEU F 1 148 ? -44.616 59.745 -53.838 1.00 19.74 148 LEU F O 1
ATOM 13197 N N . VAL F 1 149 ? -44.425 58.103 -52.290 1.00 19.67 149 VAL F N 1
ATOM 13198 C CA . VAL F 1 149 ? -42.954 58.036 -52.299 1.00 19.47 149 VAL F CA 1
ATOM 13199 C C . VAL F 1 149 ? -42.520 56.626 -52.739 1.00 19.40 149 VAL F C 1
ATOM 13200 O O . VAL F 1 149 ? -42.796 55.643 -52.046 1.00 19.28 149 VAL F O 1
ATOM 13204 N N . HIS F 1 150 ? -41.839 56.543 -53.884 1.00 19.28 150 HIS F N 1
ATOM 13205 C CA . HIS F 1 150 ? -41.571 55.264 -54.565 1.00 19.30 150 HIS F CA 1
ATOM 13206 C C . HIS F 1 150 ? -40.075 55.014 -54.831 1.00 19.31 150 HIS F C 1
ATOM 13207 O O . HIS F 1 150 ? -39.425 55.792 -55.537 1.00 19.54 150 HIS F O 1
ATOM 13214 N N . VAL F 1 151 ? -39.546 53.927 -54.262 1.00 19.16 151 VAL F N 1
ATOM 13215 C CA . VAL F 1 151 ? -38.132 53.538 -54.418 1.00 19.05 151 VAL F CA 1
ATOM 13216 C C . VAL F 1 151 ? -38.001 52.269 -55.275 1.00 19.03 151 VAL F C 1
ATOM 13217 O O . VAL F 1 151 ? -38.560 51.222 -54.935 1.00 18.88 151 VAL F O 1
ATOM 13221 N N . ASP F 1 152 ? -37.249 52.368 -56.374 1.00 19.14 152 ASP F N 1
ATOM 13222 C CA . ASP F 1 152 ? -37.171 51.296 -57.377 1.00 19.14 152 ASP F CA 1
ATOM 13223 C C . ASP F 1 152 ? -35.994 51.508 -58.335 1.00 19.32 152 ASP F C 1
ATOM 13224 O O . ASP F 1 152 ? -35.459 52.615 -58.443 1.00 19.37 152 ASP F O 1
ATOM 13229 N N . ALA F 1 153 ? -35.595 50.441 -59.027 1.00 19.39 153 ALA F N 1
ATOM 13230 C CA . ALA F 1 153 ? -34.629 50.541 -60.123 1.00 19.58 153 ALA F CA 1
ATOM 13231 C C . ALA F 1 153 ? -35.338 50.659 -61.480 1.00 19.68 153 ALA F C 1
ATOM 13232 O O . ALA F 1 153 ? -34.696 50.926 -62.500 1.00 19.56 153 ALA F O 1
ATOM 13234 N N . HIS F 1 154 ? -36.658 50.462 -61.474 1.00 19.89 154 HIS F N 1
ATOM 13235 C CA . HIS F 1 154 ? -37.487 50.525 -62.684 1.00 20.26 154 HIS F CA 1
ATOM 13236 C C . HIS F 1 154 ? -38.689 51.459 -62.491 1.00 20.52 154 HIS F C 1
ATOM 13237 O O . HIS F 1 154 ? -39.145 51.669 -61.363 1.00 20.45 154 HIS F O 1
ATOM 13244 N N . ALA F 1 155 ? -39.204 52.005 -63.594 1.00 20.71 155 ALA F N 1
ATOM 13245 C CA . ALA F 1 155 ? -40.330 52.947 -63.550 1.00 21.06 155 ALA F CA 1
ATOM 13246 C C . ALA F 1 155 ? -41.702 52.272 -63.396 1.00 21.24 155 ALA F C 1
ATOM 13247 O O . ALA F 1 155 ? -42.626 52.865 -62.829 1.00 21.18 155 ALA F O 1
ATOM 13249 N N . ASP F 1 156 ? -41.820 51.042 -63.904 1.00 21.52 156 ASP F N 1
ATOM 13250 C CA . ASP F 1 156 ? -43.053 50.236 -63.834 1.00 21.82 156 ASP F CA 1
ATOM 13251 C C . ASP F 1 156 ? -44.299 50.945 -64.406 1.00 22.07 156 ASP F C 1
ATOM 13252 O O . ASP F 1 156 ? -45.338 51.028 -63.740 1.00 21.87 156 ASP F O 1
ATOM 13257 N N . VAL F 1 157 ? -44.186 51.445 -65.639 1.00 22.41 157 VAL F N 1
ATOM 13258 C CA . VAL F 1 157 ? -45.298 52.150 -66.309 1.00 22.87 157 VAL F CA 1
ATOM 13259 C C . VAL F 1 157 ? -45.637 51.612 -67.716 1.00 23.20 157 VAL F C 1
ATOM 13260 O O . VAL F 1 157 ? -46.130 52.355 -68.571 1.00 23.13 157 VAL F O 1
ATOM 13264 N N . ASN F 1 158 ? -45.386 50.321 -67.942 1.00 23.65 158 ASN F N 1
ATOM 13265 C CA . ASN F 1 158 ? -45.668 49.680 -69.235 1.00 24.14 158 ASN F CA 1
ATOM 13266 C C . ASN F 1 158 ? -47.165 49.579 -69.546 1.00 24.36 158 ASN F C 1
ATOM 13267 O O . ASN F 1 158 ? -47.984 49.406 -68.640 1.00 24.18 158 ASN F O 1
ATOM 13272 N N . ASP F 1 159 ? -47.511 49.689 -70.829 1.00 24.73 159 ASP F N 1
ATOM 13273 C CA . ASP F 1 159 ? -48.901 49.571 -71.279 1.00 25.19 159 ASP F CA 1
ATOM 13274 C C . ASP F 1 159 ? -49.385 48.115 -71.270 1.00 25.40 159 ASP F C 1
ATOM 13275 O O . ASP F 1 159 ? -50.543 47.848 -70.942 1.00 25.44 159 ASP F O 1
ATOM 13280 N N . HIS F 1 160 ? -48.497 47.185 -71.628 1.00 25.76 160 HIS F N 1
ATOM 13281 C CA . HIS F 1 160 ? -48.807 45.746 -71.632 1.00 26.14 160 HIS F CA 1
ATOM 13282 C C . HIS F 1 160 ? -47.556 44.863 -71.505 1.00 26.19 160 HIS F C 1
ATOM 13283 O O . HIS F 1 160 ? -46.441 45.308 -71.786 1.00 26.17 160 HIS F O 1
ATOM 13290 N N . MET F 1 161 ? -47.762 43.614 -71.082 1.00 26.33 161 MET F N 1
ATOM 13291 C CA . MET F 1 161 ? -46.710 42.592 -71.047 1.00 26.59 161 MET F CA 1
ATOM 13292 C C . MET F 1 161 ? -47.212 41.284 -71.682 1.00 26.66 161 MET F C 1
ATOM 13293 O O . MET F 1 161 ? -48.103 40.624 -71.140 1.00 26.61 161 MET F O 1
ATOM 13298 N N . PHE F 1 162 ? -46.638 40.932 -72.836 1.00 26.79 162 PHE F N 1
ATOM 13299 C CA . PHE F 1 162 ? -47.087 39.791 -73.665 1.00 26.92 162 PHE F CA 1
ATOM 13300 C C . PHE F 1 162 ? -48.582 39.885 -74.028 1.00 26.94 162 PHE F C 1
ATOM 13301 O O . PHE F 1 162 ? -49.273 38.871 -74.165 1.00 26.91 162 PHE F O 1
ATOM 13309 N N . GLY F 1 163 ? -49.069 41.116 -74.180 1.00 26.92 163 GLY F N 1
ATOM 13310 C CA . GLY F 1 163 ? -50.461 41.369 -74.552 1.00 26.99 163 GLY F CA 1
ATOM 13311 C C . GLY F 1 163 ? -51.451 41.457 -73.401 1.00 26.98 163 GLY F C 1
ATOM 13312 O O . GLY F 1 163 ? -52.637 41.715 -73.626 1.00 27.06 163 GLY F O 1
ATOM 13313 N N . GLU F 1 164 ? -50.972 41.245 -72.175 1.00 26.90 164 GLU F N 1
ATOM 13314 C CA . GLU F 1 164 ? -51.824 41.284 -70.979 1.00 26.81 164 GLU F CA 1
ATOM 13315 C C . GLU F 1 164 ? -51.742 42.631 -70.256 1.00 26.74 164 GLU F C 1
ATOM 13316 O O . GLU F 1 164 ? -50.683 43.261 -70.219 1.00 26.66 164 GLU F O 1
ATOM 13331 N N . ILE F 1 166 ? -52.621 43.391 -66.854 1.00 26.27 166 ILE F N 1
ATOM 13332 C CA . ILE F 1 166 ? -52.258 43.378 -65.429 1.00 26.14 166 ILE F CA 1
ATOM 13333 C C . ILE F 1 166 ? -51.047 42.476 -65.144 1.00 25.96 166 ILE F C 1
ATOM 13334 O O . ILE F 1 166 ? -51.122 41.252 -65.297 1.00 26.00 166 ILE F O 1
ATOM 13339 N N . ALA F 1 167 ? -49.940 43.099 -64.734 1.00 25.66 167 ALA F N 1
ATOM 13340 C CA . ALA F 1 167 ? -48.688 42.404 -64.393 1.00 25.39 167 ALA F CA 1
ATOM 13341 C C . ALA F 1 167 ? -47.812 43.282 -63.488 1.00 25.14 167 ALA F C 1
ATOM 13342 O O . ALA F 1 167 ? -48.140 44.445 -63.249 1.00 25.14 167 ALA F O 1
ATOM 13344 N N . HIS F 1 168 ? -46.695 42.736 -63.001 1.00 24.88 168 HIS F N 1
ATOM 13345 C CA . HIS F 1 168 ? -45.846 43.446 -62.026 1.00 24.62 168 HIS F CA 1
ATOM 13346 C C . HIS F 1 168 ? -45.072 44.649 -62.587 1.00 24.51 168 HIS F C 1
ATOM 13347 O O . HIS F 1 168 ? -44.455 45.399 -61.827 1.00 24.54 168 HIS F O 1
ATOM 13354 N N . GLY F 1 169 ? -45.123 44.836 -63.906 1.00 24.37 169 GLY F N 1
ATOM 13355 C CA . GLY F 1 169 ? -44.491 45.986 -64.555 1.00 24.27 169 GLY F CA 1
ATOM 13356 C C . GLY F 1 169 ? -45.444 47.055 -65.073 1.00 24.19 169 GLY F C 1
ATOM 13357 O O . GLY F 1 169 ? -45.006 48.021 -65.701 1.00 24.17 169 GLY F O 1
ATOM 13358 N N . THR F 1 170 ? -46.743 46.893 -64.808 1.00 24.18 170 THR F N 1
ATOM 13359 C CA . THR F 1 170 ? -47.766 47.836 -65.293 1.00 24.12 170 THR F CA 1
ATOM 13360 C C . THR F 1 170 ? -48.515 48.577 -64.172 1.00 24.13 170 THR F C 1
ATOM 13361 O O . THR F 1 170 ? -49.376 49.417 -64.451 1.00 24.08 170 THR F O 1
ATOM 13365 N N . THR F 1 171 ? -48.171 48.271 -62.920 1.00 24.08 171 THR F N 1
ATOM 13366 C CA . THR F 1 171 ? -48.908 48.738 -61.732 1.00 24.03 171 THR F CA 1
ATOM 13367 C C . THR F 1 171 ? -49.254 50.239 -61.698 1.00 24.18 171 THR F C 1
ATOM 13368 O O . THR F 1 171 ? -50.399 50.606 -61.411 1.00 24.06 171 THR F O 1
ATOM 13372 N N . PHE F 1 172 ? -48.277 51.096 -61.994 1.00 24.28 172 PHE F N 1
ATOM 13373 C CA . PHE F 1 172 ? -48.462 52.549 -61.846 1.00 24.55 172 PHE F CA 1
ATOM 13374 C C . PHE F 1 172 ? -49.080 53.260 -63.061 1.00 24.78 172 PHE F C 1
ATOM 13375 O O . PHE F 1 172 ? -49.519 54.411 -62.953 1.00 24.80 172 PHE F O 1
ATOM 13383 N N . ARG F 1 173 ? -49.112 52.576 -64.203 1.00 25.02 173 ARG F N 1
ATOM 13384 C CA . ARG F 1 173 ? -49.841 53.057 -65.380 1.00 25.41 173 ARG F CA 1
ATOM 13385 C C . ARG F 1 173 ? -51.349 52.915 -65.147 1.00 25.47 173 ARG F C 1
ATOM 13386 O O . ARG F 1 173 ? -52.127 53.804 -65.509 1.00 25.54 173 ARG F O 1
ATOM 13394 N N . ARG F 1 174 ? -51.747 51.801 -64.530 1.00 25.54 174 ARG F N 1
ATOM 13395 C CA . ARG F 1 174 ? -53.151 51.533 -64.200 1.00 25.61 174 ARG F CA 1
ATOM 13396 C C . ARG F 1 174 ? -53.690 52.460 -63.108 1.00 25.58 174 ARG F C 1
ATOM 13397 O O . ARG F 1 174 ? -54.869 52.825 -63.127 1.00 25.42 174 ARG F O 1
ATOM 13405 N N . ALA F 1 175 ? -52.821 52.828 -62.165 1.00 25.52 175 ALA F N 1
ATOM 13406 C CA . ALA F 1 175 ? -53.189 53.694 -61.041 1.00 25.59 175 ALA F CA 1
ATOM 13407 C C . ALA F 1 175 ? -53.586 55.106 -61.481 1.00 25.62 175 ALA F C 1
ATOM 13408 O O . ALA F 1 175 ? -54.504 55.704 -60.910 1.00 25.55 175 ALA F O 1
ATOM 13410 N N . VAL F 1 176 ? -52.888 55.625 -62.491 1.00 25.60 176 VAL F N 1
ATOM 13411 C CA . VAL F 1 176 ? -53.179 56.944 -63.062 1.00 25.70 176 VAL F CA 1
ATOM 13412 C C . VAL F 1 176 ? -54.510 56.934 -63.829 1.00 25.79 176 VAL F C 1
ATOM 13413 O O . VAL F 1 176 ? -55.309 57.869 -63.707 1.00 25.71 176 VAL F O 1
ATOM 13417 N N . GLU F 1 177 ? -54.741 55.867 -64.597 1.00 25.82 177 GLU F N 1
ATOM 13418 C CA . GLU F 1 177 ? -55.964 55.705 -65.397 1.00 25.90 177 GLU F CA 1
ATOM 13419 C C . GLU F 1 177 ? -57.239 55.570 -64.552 1.00 25.83 177 GLU F C 1
ATOM 13420 O O . GLU F 1 177 ? -58.318 55.987 -64.983 1.00 25.81 177 GLU F O 1
ATOM 13426 N N . GLU F 1 178 ? -57.104 54.992 -63.358 1.00 25.65 178 GLU F N 1
ATOM 13427 C CA . GLU F 1 178 ? -58.240 54.756 -62.457 1.00 25.54 178 GLU F CA 1
ATOM 13428 C C . GLU F 1 178 ? -58.503 55.901 -61.465 1.00 25.50 178 GLU F C 1
ATOM 13429 O O . GLU F 1 178 ? -59.391 55.792 -60.612 1.00 25.41 178 GLU F O 1
ATOM 13435 N N . ASP F 1 179 ? -57.734 56.986 -61.588 1.00 25.45 179 ASP F N 1
ATOM 13436 C CA . ASP F 1 179 ? -57.879 58.201 -60.758 1.00 25.42 179 ASP F CA 1
ATOM 13437 C C . ASP F 1 179 ? -57.652 57.991 -59.254 1.00 25.19 179 ASP F C 1
ATOM 13438 O O . ASP F 1 179 ? -58.382 58.540 -58.422 1.00 25.00 179 ASP F O 1
ATOM 13443 N N . LEU F 1 180 ? -56.625 57.214 -58.917 1.00 24.94 180 LEU F N 1
ATOM 13444 C CA . LEU F 1 180 ? -56.328 56.879 -57.521 1.00 24.72 180 LEU F CA 1
ATOM 13445 C C . LEU F 1 180 ? -55.304 57.811 -56.863 1.00 24.61 180 LEU F C 1
ATOM 13446 O O . LEU F 1 180 ? -55.194 57.842 -55.633 1.00 24.59 180 LEU F O 1
ATOM 13451 N N . LEU F 1 181 ? -54.570 58.572 -57.676 1.00 24.43 181 LEU F N 1
ATOM 13452 C CA . LEU F 1 181 ? -53.465 59.404 -57.183 1.00 24.34 181 LEU F CA 1
ATOM 13453 C C . LEU F 1 181 ? -53.633 60.902 -57.465 1.00 24.34 181 LEU F C 1
ATOM 13454 O O . LEU F 1 181 ? -54.314 61.297 -58.415 1.00 24.11 181 LEU F O 1
ATOM 13459 N N . ASP F 1 182 ? -52.999 61.722 -56.624 1.00 24.39 182 ASP F N 1
ATOM 13460 C CA . ASP F 1 182 ? -52.817 63.151 -56.884 1.00 24.57 182 ASP F CA 1
ATOM 13461 C C . ASP F 1 182 ? -51.471 63.316 -57.596 1.00 24.49 182 ASP F C 1
ATOM 13462 O O . ASP F 1 182 ? -50.413 63.299 -56.957 1.00 24.32 182 ASP F O 1
ATOM 13467 N N . CYS F 1 183 ? -51.532 63.470 -58.920 1.00 24.46 183 CYS F N 1
ATOM 13468 C CA . CYS F 1 183 ? -50.353 63.440 -59.799 1.00 24.45 183 CYS F CA 1
ATOM 13469 C C . CYS F 1 183 ? -49.243 64.447 -59.463 1.00 24.24 183 CYS F C 1
ATOM 13470 O O . CYS F 1 183 ? -48.064 64.178 -59.719 1.00 24.15 183 CYS F O 1
ATOM 13473 N N . ASP F 1 184 ? -49.620 65.593 -58.894 1.00 23.97 184 ASP F N 1
ATOM 13474 C CA . ASP F 1 184 ? -48.663 66.654 -58.550 1.00 23.75 184 ASP F CA 1
ATOM 13475 C C . ASP F 1 184 ? -47.970 66.469 -57.186 1.00 23.38 184 ASP F C 1
ATOM 13476 O O . ASP F 1 184 ? -47.209 67.341 -56.749 1.00 23.38 184 ASP F O 1
ATOM 13481 N N . ARG F 1 185 ? -48.230 65.340 -56.524 1.00 22.85 185 ARG F N 1
ATOM 13482 C CA . ARG F 1 185 ? -47.584 65.017 -55.242 1.00 22.33 185 ARG F CA 1
ATOM 13483 C C . ARG F 1 185 ? -46.872 63.645 -55.258 1.00 21.93 185 ARG F C 1
ATOM 13484 O O . ARG F 1 185 ? -47.035 62.845 -54.331 1.00 21.79 185 ARG F O 1
ATOM 13492 N N . VAL F 1 186 ? -46.077 63.393 -56.304 1.00 21.49 186 VAL F N 1
ATOM 13493 C CA . VAL F 1 186 ? -45.404 62.091 -56.517 1.00 21.01 186 VAL F CA 1
ATOM 13494 C C . VAL F 1 186 ? -43.898 62.232 -56.825 1.00 20.88 186 VAL F C 1
ATOM 13495 O O . VAL F 1 186 ? -43.495 63.122 -57.581 1.00 20.58 186 VAL F O 1
ATOM 13499 N N . VAL F 1 187 ? -43.084 61.344 -56.241 1.00 20.66 187 VAL F N 1
ATOM 13500 C CA . VAL F 1 187 ? -41.625 61.297 -56.467 1.00 20.58 187 VAL F CA 1
ATOM 13501 C C . VAL F 1 187 ? -41.120 59.847 -56.660 1.00 20.63 187 VAL F C 1
ATOM 13502 O O . VAL F 1 187 ? -41.515 58.948 -55.912 1.00 20.43 187 VAL F O 1
ATOM 13506 N N . GLN F 1 188 ? -40.251 59.641 -57.658 1.00 20.58 188 GLN F N 1
ATOM 13507 C CA . GLN F 1 188 ? -39.624 58.334 -57.950 1.00 20.58 188 GLN F CA 1
ATOM 13508 C C . GLN F 1 188 ? -38.091 58.404 -57.814 1.00 20.68 188 GLN F C 1
ATOM 13509 O O . GLN F 1 188 ? -37.454 59.256 -58.439 1.00 20.64 188 GLN F O 1
ATOM 13515 N N . ILE F 1 189 ? -37.501 57.505 -57.018 1.00 20.81 189 ILE F N 1
ATOM 13516 C CA . ILE F 1 189 ? -36.053 57.559 -56.712 1.00 20.85 189 ILE F CA 1
ATOM 13517 C C . ILE F 1 189 ? -35.267 56.267 -57.023 1.00 20.95 189 ILE F C 1
ATOM 13518 O O . ILE F 1 189 ? -35.570 55.199 -56.479 1.00 20.83 189 ILE F O 1
ATOM 13523 N N . GLY F 1 190 ? -34.257 56.381 -57.891 1.00 20.99 190 GLY F N 1
ATOM 13524 C CA . GLY F 1 190 ? -33.284 55.300 -58.116 1.00 21.05 190 GLY F CA 1
ATOM 13525 C C . GLY F 1 190 ? -33.163 54.669 -59.500 1.00 21.15 190 GLY F C 1
ATOM 13526 O O . GLY F 1 190 ? -32.449 53.676 -59.663 1.00 21.22 190 GLY F O 1
ATOM 13527 N N . LEU F 1 191 ? -33.832 55.248 -60.497 1.00 21.20 191 LEU F N 1
ATOM 13528 C CA . LEU F 1 191 ? -33.922 54.656 -61.844 1.00 21.33 191 LEU F CA 1
ATOM 13529 C C . LEU F 1 191 ? -32.584 54.615 -62.606 1.00 21.27 191 LEU F C 1
ATOM 13530 O O . LEU F 1 191 ? -31.821 55.585 -62.569 1.00 21.20 191 LEU F O 1
ATOM 13535 N N . ARG F 1 192 ? -32.317 53.497 -63.292 1.00 21.24 192 ARG F N 1
ATOM 13536 C CA . ARG F 1 192 ? -31.045 53.278 -64.019 1.00 21.29 192 ARG F CA 1
ATOM 13537 C C . ARG F 1 192 ? -31.130 52.252 -65.179 1.00 21.40 192 ARG F C 1
ATOM 13538 O O . ARG F 1 192 ? -32.227 51.881 -65.607 1.00 21.42 192 ARG F O 1
ATOM 13546 N N . ALA F 1 193 ? -29.967 51.830 -65.689 1.00 21.52 193 ALA F N 1
ATOM 13547 C CA . ALA F 1 193 ? -29.830 50.749 -66.700 1.00 21.70 193 ALA F CA 1
ATOM 13548 C C . ALA F 1 193 ? -30.341 51.066 -68.127 1.00 21.83 193 ALA F C 1
ATOM 13549 O O . ALA F 1 193 ? -30.339 52.226 -68.541 1.00 21.79 193 ALA F O 1
ATOM 13551 N N . GLN F 1 194 ? -30.753 50.030 -68.868 1.00 22.04 194 GLN F N 1
ATOM 13552 C CA . GLN F 1 194 ? -31.097 50.149 -70.302 1.00 22.31 194 GLN F CA 1
ATOM 13553 C C . GLN F 1 194 ? -32.605 50.219 -70.604 1.00 22.59 194 GLN F C 1
ATOM 13554 O O . GLN F 1 194 ? -33.431 49.799 -69.789 1.00 22.30 194 GLN F O 1
ATOM 13560 N N . GLY F 1 195 ? -32.943 50.733 -71.791 1.00 22.94 195 GLY F N 1
ATOM 13561 C CA . GLY F 1 195 ? -34.334 50.836 -72.260 1.00 23.48 195 GLY F CA 1
ATOM 13562 C C . GLY F 1 195 ? -34.488 50.727 -73.773 1.00 23.95 195 GLY F C 1
ATOM 13563 O O . GLY F 1 195 ? -33.735 49.999 -74.427 1.00 23.79 195 GLY F O 1
ATOM 13564 N N . TYR F 1 196 ? -35.465 51.451 -74.327 1.00 24.43 196 TYR F N 1
ATOM 13565 C CA . TYR F 1 196 ? -35.742 51.446 -75.775 1.00 24.94 196 TYR F CA 1
ATOM 13566 C C . TYR F 1 196 ? -35.658 52.831 -76.433 1.00 25.17 196 TYR F C 1
ATOM 13567 O O . TYR F 1 196 ? -35.063 52.974 -77.507 1.00 25.08 196 TYR F O 1
ATOM 13576 N N . THR F 1 197 ? -36.274 53.832 -75.800 1.00 25.40 197 THR F N 1
ATOM 13577 C CA . THR F 1 197 ? -36.201 55.232 -76.243 1.00 25.67 197 THR F CA 1
ATOM 13578 C C . THR F 1 197 ? -36.071 56.178 -75.043 1.00 25.75 197 THR F C 1
ATOM 13579 O O . THR F 1 197 ? -36.116 55.739 -73.890 1.00 25.78 197 THR F O 1
ATOM 13583 N N . ALA F 1 198 ? -35.920 57.473 -75.321 1.00 25.84 198 ALA F N 1
ATOM 13584 C CA . ALA F 1 198 ? -35.846 58.500 -74.278 1.00 25.97 198 ALA F CA 1
ATOM 13585 C C . ALA F 1 198 ? -37.175 58.675 -73.532 1.00 26.09 198 ALA F C 1
ATOM 13586 O O . ALA F 1 198 ? -37.195 59.134 -72.385 1.00 25.99 198 ALA F O 1
ATOM 13588 N N . GLU F 1 199 ? -38.273 58.295 -74.186 1.00 26.20 199 GLU F N 1
ATOM 13589 C CA . GLU F 1 199 ? -39.615 58.379 -73.601 1.00 26.45 199 GLU F CA 1
ATOM 13590 C C . GLU F 1 199 ? -39.847 57.423 -72.426 1.00 26.46 199 GLU F C 1
ATOM 13591 O O . GLU F 1 199 ? -40.849 57.543 -71.716 1.00 26.42 199 GLU F O 1
ATOM 13597 N N . ASP F 1 200 ? -38.922 56.487 -72.223 1.00 26.52 200 ASP F N 1
ATOM 13598 C CA . ASP F 1 200 ? -39.022 55.514 -71.131 1.00 26.68 200 ASP F CA 1
ATOM 13599 C C . ASP F 1 200 ? -38.973 56.149 -69.736 1.00 26.47 200 ASP F C 1
ATOM 13600 O O . ASP F 1 200 ? -39.540 55.603 -68.789 1.00 26.57 200 ASP F O 1
ATOM 13605 N N . PHE F 1 201 ? -38.304 57.299 -69.622 1.00 26.34 201 PHE F N 1
ATOM 13606 C CA . PHE F 1 201 ? -38.327 58.105 -68.392 1.00 26.16 201 PHE F CA 1
ATOM 13607 C C . PHE F 1 201 ? -39.144 59.398 -68.542 1.00 26.10 201 PHE F C 1
ATOM 13608 O O . PHE F 1 201 ? -39.624 59.949 -67.546 1.00 25.92 201 PHE F O 1
ATOM 13616 N N . ASN F 1 202 ? -39.295 59.879 -69.778 1.00 25.99 202 ASN F N 1
ATOM 13617 C CA . ASN F 1 202 ? -39.980 61.155 -70.041 1.00 26.08 202 ASN F CA 1
ATOM 13618 C C . ASN F 1 202 ? -41.509 61.147 -69.899 1.00 25.90 202 ASN F C 1
ATOM 13619 O O . ASN F 1 202 ? -42.117 62.209 -69.729 1.00 25.86 202 ASN F O 1
ATOM 13624 N N . TRP F 1 203 ? -42.125 59.966 -69.969 1.00 25.76 203 TRP F N 1
ATOM 13625 C CA . TRP F 1 203 ? -43.581 59.838 -69.810 1.00 25.62 203 TRP F CA 1
ATOM 13626 C C . TRP F 1 203 ? -44.039 60.237 -68.405 1.00 25.56 203 TRP F C 1
ATOM 13627 O O . TRP F 1 203 ? -45.096 60.857 -68.247 1.00 25.56 203 TRP F O 1
ATOM 13638 N N . SER F 1 204 ? -43.239 59.878 -67.400 1.00 25.39 204 SER F N 1
ATOM 13639 C CA . SER F 1 204 ? -43.519 60.209 -65.999 1.00 25.25 204 SER F CA 1
ATOM 13640 C C . SER F 1 204 ? -43.452 61.715 -65.734 1.00 25.31 204 SER F C 1
ATOM 13641 O O . SER F 1 204 ? -44.295 62.261 -65.015 1.00 25.38 204 SER F O 1
ATOM 13644 N N . ARG F 1 205 ? -42.448 62.371 -66.316 1.00 25.38 205 ARG F N 1
ATOM 13645 C CA . ARG F 1 205 ? -42.236 63.814 -66.147 1.00 25.46 205 ARG F CA 1
ATOM 13646 C C . ARG F 1 205 ? -43.377 64.651 -66.737 1.00 25.46 205 ARG F C 1
ATOM 13647 O O . ARG F 1 205 ? -43.730 65.700 -66.192 1.00 25.37 205 ARG F O 1
ATOM 13664 N N . GLN F 1 207 ? -46.525 63.732 -66.889 1.00 25.34 207 GLN F N 1
ATOM 13665 C CA . GLN F 1 207 ? -47.697 63.592 -66.017 1.00 25.28 207 GLN F CA 1
ATOM 13666 C C . GLN F 1 207 ? -47.629 64.510 -64.794 1.00 25.10 207 GLN F C 1
ATOM 13667 O O . GLN F 1 207 ? -48.660 64.845 -64.205 1.00 25.00 207 GLN F O 1
ATOM 13673 N N . GLY F 1 208 ? -46.414 64.902 -64.414 1.00 24.96 208 GLY F N 1
ATOM 13674 C CA . GLY F 1 208 ? -46.205 65.793 -63.272 1.00 24.86 208 GLY F CA 1
ATOM 13675 C C . GLY F 1 208 ? -45.271 65.280 -62.187 1.00 24.74 208 GLY F C 1
ATOM 13676 O O . GLY F 1 208 ? -45.015 65.991 -61.210 1.00 24.76 208 GLY F O 1
ATOM 13677 N N . PHE F 1 209 ? -44.764 64.056 -62.350 1.00 24.60 209 PHE F N 1
ATOM 13678 C CA . PHE F 1 209 ? -43.852 63.444 -61.371 1.00 24.43 209 PHE F CA 1
ATOM 13679 C C . PHE F 1 209 ? -42.466 64.096 -61.409 1.00 24.40 209 PHE F C 1
ATOM 13680 O O . PHE F 1 209 ? -42.068 64.659 -62.429 1.00 24.38 209 PHE F O 1
ATOM 13688 N N . ARG F 1 210 ? -41.735 64.008 -60.298 1.00 24.28 210 ARG F N 1
ATOM 13689 C CA . ARG F 1 210 ? -40.307 64.330 -60.295 1.00 24.19 210 ARG F CA 1
ATOM 13690 C C . ARG F 1 210 ? -39.482 63.043 -60.258 1.00 23.92 210 ARG F C 1
ATOM 13691 O O . ARG F 1 210 ? -39.747 62.152 -59.445 1.00 23.88 210 ARG F O 1
ATOM 13699 N N . VAL F 1 211 ? -38.481 62.966 -61.135 1.00 23.60 211 VAL F N 1
ATOM 13700 C CA . VAL F 1 211 ? -37.658 61.765 -61.311 1.00 23.29 211 VAL F CA 1
ATOM 13701 C C . VAL F 1 211 ? -36.204 61.999 -60.877 1.00 23.14 211 VAL F C 1
ATOM 13702 O O . VAL F 1 211 ? -35.555 62.941 -61.343 1.00 23.16 211 VAL F O 1
ATOM 13706 N N . VAL F 1 212 ? -35.707 61.137 -59.988 1.00 22.83 212 VAL F N 1
ATOM 13707 C CA . VAL F 1 212 ? -34.319 61.199 -59.506 1.00 22.50 212 VAL F CA 1
ATOM 13708 C C . VAL F 1 212 ? -33.541 59.938 -59.910 1.00 22.47 212 VAL F C 1
ATOM 13709 O O . VAL F 1 212 ? -33.740 58.865 -59.331 1.00 22.43 212 VAL F O 1
ATOM 13713 N N . GLN F 1 213 ? -32.657 60.076 -60.898 1.00 22.27 213 GLN F N 1
ATOM 13714 C CA . GLN F 1 213 ? -31.828 58.957 -61.371 1.00 22.26 213 GLN F CA 1
ATOM 13715 C C . GLN F 1 213 ? -30.656 58.676 -60.423 1.00 21.99 213 GLN F C 1
ATOM 13716 O O . GLN F 1 213 ? -30.226 59.560 -59.676 1.00 21.93 213 GLN F O 1
ATOM 13722 N N . ALA F 1 214 ? -30.147 57.443 -60.462 1.00 21.80 214 ALA F N 1
ATOM 13723 C CA . ALA F 1 214 ? -29.054 57.002 -59.580 1.00 21.59 214 ALA F CA 1
ATOM 13724 C C . ALA F 1 214 ? -27.771 57.827 -59.727 1.00 21.39 214 ALA F C 1
ATOM 13725 O O . ALA F 1 214 ? -27.030 58.007 -58.757 1.00 21.23 214 ALA F O 1
ATOM 13727 N N . GLU F 1 215 ? -27.525 58.327 -60.937 1.00 21.26 215 GLU F N 1
ATOM 13728 C CA . GLU F 1 215 ? -26.368 59.182 -61.228 1.00 21.18 215 GLU F CA 1
ATOM 13729 C C . GLU F 1 215 ? -26.331 60.462 -60.378 1.00 21.03 215 GLU F C 1
ATOM 13730 O O . GLU F 1 215 ? -25.251 60.960 -60.048 1.00 20.92 215 GLU F O 1
ATOM 13736 N N . GLU F 1 216 ? -27.510 60.976 -60.026 1.00 20.76 216 GLU F N 1
ATOM 13737 C CA . GLU F 1 216 ? -27.638 62.164 -59.174 1.00 20.65 216 GLU F CA 1
ATOM 13738 C C . GLU F 1 216 ? -27.350 61.853 -57.694 1.00 20.56 216 GLU F C 1
ATOM 13739 O O . GLU F 1 216 ? -27.141 62.770 -56.893 1.00 20.39 216 GLU F O 1
ATOM 13745 N N . CYS F 1 217 ? -27.329 60.565 -57.345 1.00 20.51 217 CYS F N 1
ATOM 13746 C CA . CYS F 1 217 ? -27.110 60.118 -55.961 1.00 20.52 217 CYS F CA 1
ATOM 13747 C C . CYS F 1 217 ? -25.656 59.724 -55.636 1.00 20.61 217 CYS F C 1
ATOM 13748 O O . CYS F 1 217 ? -25.265 59.720 -54.464 1.00 20.53 217 CYS F O 1
ATOM 13751 N N . TRP F 1 218 ? -24.869 59.392 -56.662 1.00 20.72 218 TRP F N 1
ATOM 13752 C CA . TRP F 1 218 ? -23.495 58.886 -56.477 1.00 20.97 218 TRP F CA 1
ATOM 13753 C C . TRP F 1 218 ? -22.583 59.808 -55.652 1.00 21.09 218 TRP F C 1
ATOM 13754 O O . TRP F 1 218 ? -22.574 61.027 -55.847 1.00 21.01 218 TRP F O 1
ATOM 13765 N N . HIS F 1 219 ? -21.818 59.196 -54.742 1.00 21.25 219 HIS F N 1
ATOM 13766 C CA . HIS F 1 219 ? -20.850 59.879 -53.857 1.00 21.42 219 HIS F CA 1
ATOM 13767 C C . HIS F 1 219 ? -21.437 60.835 -52.790 1.00 21.57 219 HIS F C 1
ATOM 13768 O O . HIS F 1 219 ? -20.683 61.615 -52.189 1.00 21.55 219 HIS F O 1
ATOM 13786 N N . SER F 1 221 ? -24.461 62.169 -49.532 1.00 21.87 221 SER F N 1
ATOM 13787 C CA . SER F 1 221 ? -25.462 61.966 -48.478 1.00 21.84 221 SER F CA 1
ATOM 13788 C C . SER F 1 221 ? -26.819 62.504 -48.930 1.00 21.81 221 SER F C 1
ATOM 13789 O O . SER F 1 221 ? -26.890 63.557 -49.569 1.00 21.68 221 SER F O 1
ATOM 13792 N N . LEU F 1 222 ? -27.891 61.793 -48.583 1.00 21.85 222 LEU F N 1
ATOM 13793 C CA . LEU F 1 222 ? -29.241 62.165 -49.029 1.00 21.97 222 LEU F CA 1
ATOM 13794 C C . LEU F 1 222 ? -30.087 62.896 -47.970 1.00 22.16 222 LEU F C 1
ATOM 13795 O O . LEU F 1 222 ? -31.309 63.026 -48.124 1.00 22.04 222 LEU F O 1
ATOM 13800 N N . GLU F 1 223 ? -29.435 63.380 -46.912 1.00 22.18 223 GLU F N 1
ATOM 13801 C CA . GLU F 1 223 ? -30.101 64.196 -45.886 1.00 22.44 223 GLU F CA 1
ATOM 13802 C C . GLU F 1 223 ? -30.661 65.529 -46.421 1.00 22.22 223 GLU F C 1
ATOM 13803 O O . GLU F 1 223 ? -31.796 65.884 -46.092 1.00 22.26 223 GLU F O 1
ATOM 13809 N N . PRO F 1 224 ? -29.878 66.271 -47.239 1.00 22.07 224 PRO F N 1
ATOM 13810 C CA . PRO F 1 224 ? -30.424 67.519 -47.791 1.00 21.94 224 PRO F CA 1
ATOM 13811 C C . PRO F 1 224 ? -31.483 67.309 -48.883 1.00 21.77 224 PRO F C 1
ATOM 13812 O O . PRO F 1 224 ? -32.356 68.163 -49.054 1.00 21.65 224 PRO F O 1
ATOM 13816 N N . LEU F 1 225 ? -31.406 66.188 -49.605 1.00 21.56 225 LEU F N 1
ATOM 13817 C CA . LEU F 1 225 ? -32.375 65.870 -50.666 1.00 21.44 225 LEU F CA 1
ATOM 13818 C C . LEU F 1 225 ? -33.808 65.692 -50.148 1.00 21.26 225 LEU F C 1
ATOM 13819 O O . LEU F 1 225 ? -34.763 66.109 -50.807 1.00 21.14 225 LEU F O 1
ATOM 13824 N N . MET F 1 226 ? -33.947 65.078 -48.972 1.00 21.05 226 MET F N 1
ATOM 13825 C CA . MET F 1 226 ? -35.262 64.774 -48.393 1.00 21.03 226 MET F CA 1
ATOM 13826 C C . MET F 1 226 ? -36.073 66.011 -47.980 1.00 21.15 226 MET F C 1
ATOM 13827 O O . MET F 1 226 ? -37.286 65.919 -47.771 1.00 21.12 226 MET F O 1
ATOM 13832 N N . ALA F 1 227 ? -35.407 67.160 -47.869 1.00 21.35 227 ALA F N 1
ATOM 13833 C CA . ALA F 1 227 ? -36.089 68.435 -47.623 1.00 21.61 227 ALA F CA 1
ATOM 13834 C C . ALA F 1 227 ? -36.922 68.874 -48.834 1.00 21.83 227 ALA F C 1
ATOM 13835 O O . ALA F 1 227 ? -38.001 69.452 -48.676 1.00 21.91 227 ALA F O 1
ATOM 13837 N N . GLU F 1 228 ? -36.412 68.592 -50.035 1.00 21.97 228 GLU F N 1
ATOM 13838 C CA . GLU F 1 228 ? -37.142 68.832 -51.286 1.00 22.16 228 GLU F CA 1
ATOM 13839 C C . GLU F 1 228 ? -38.332 67.887 -51.424 1.00 22.04 228 GLU F C 1
ATOM 13840 O O . GLU F 1 228 ? -39.390 68.279 -51.924 1.00 22.00 228 GLU F O 1
ATOM 13846 N N . VAL F 1 229 ? -38.137 66.640 -50.992 1.00 21.94 229 VAL F N 1
ATOM 13847 C CA . VAL F 1 229 ? -39.154 65.589 -51.095 1.00 21.81 229 VAL F CA 1
ATOM 13848 C C . VAL F 1 229 ? -40.363 65.897 -50.204 1.00 21.78 229 VAL F C 1
ATOM 13849 O O . VAL F 1 229 ? -41.508 65.696 -50.618 1.00 21.75 229 VAL F O 1
ATOM 13853 N N . ARG F 1 230 ? -40.101 66.401 -48.996 1.00 21.67 230 ARG F N 1
ATOM 13854 C CA . ARG F 1 230 ? -41.161 66.823 -48.072 1.00 21.63 230 ARG F CA 1
ATOM 13855 C C . ARG F 1 230 ? -41.989 67.986 -48.641 1.00 21.68 230 ARG F C 1
ATOM 13856 O O . ARG F 1 230 ? -43.201 68.058 -48.424 1.00 21.50 230 ARG F O 1
ATOM 13864 N N . GLU F 1 231 ? -41.322 68.880 -49.373 1.00 21.84 231 GLU F N 1
ATOM 13865 C CA . GLU F 1 231 ? -41.961 70.035 -50.014 1.00 22.03 231 GLU F CA 1
ATOM 13866 C C . GLU F 1 231 ? -42.919 69.621 -51.144 1.00 22.02 231 GLU F C 1
ATOM 13867 O O . GLU F 1 231 ? -43.989 70.214 -51.304 1.00 22.10 231 GLU F O 1
ATOM 13884 N N . VAL F 1 233 ? -44.477 66.455 -51.759 1.00 21.79 233 VAL F N 1
ATOM 13885 C CA . VAL F 1 233 ? -45.576 65.513 -51.476 1.00 21.74 233 VAL F CA 1
ATOM 13886 C C . VAL F 1 233 ? -46.518 65.910 -50.322 1.00 21.72 233 VAL F C 1
ATOM 13887 O O . VAL F 1 233 ? -47.605 65.342 -50.185 1.00 21.67 233 VAL F O 1
ATOM 13891 N N . GLY F 1 234 ? -46.104 66.885 -49.514 1.00 21.69 234 GLY F N 1
ATOM 13892 C CA . GLY F 1 234 ? -46.838 67.267 -48.301 1.00 21.63 234 GLY F CA 1
ATOM 13893 C C . GLY F 1 234 ? -48.161 67.990 -48.503 1.00 21.60 234 GLY F C 1
ATOM 13894 O O . GLY F 1 234 ? -48.518 68.366 -49.623 1.00 21.66 234 GLY F O 1
ATOM 13895 N N . GLY F 1 235 ? -48.890 68.180 -47.403 1.00 21.49 235 GLY F N 1
ATOM 13896 C CA . GLY F 1 235 ? -50.177 68.880 -47.421 1.00 21.37 235 GLY F CA 1
ATOM 13897 C C . GLY F 1 235 ? -51.387 67.973 -47.564 1.00 21.25 235 GLY F C 1
ATOM 13898 O O . GLY F 1 235 ? -52.460 68.424 -47.975 1.00 21.51 235 GLY F O 1
ATOM 13899 N N . GLY F 1 236 ? -51.210 66.698 -47.216 1.00 21.02 236 GLY F N 1
ATOM 13900 C CA . GLY F 1 236 ? -52.262 65.680 -47.301 1.00 20.67 236 GLY F CA 1
ATOM 13901 C C . GLY F 1 236 ? -51.725 64.283 -47.001 1.00 20.36 236 GLY F C 1
ATOM 13902 O O . GLY F 1 236 ? -50.558 64.140 -46.630 1.00 20.32 236 GLY F O 1
ATOM 13903 N N . PRO F 1 237 ? -52.571 63.241 -47.163 1.00 20.19 237 PRO F N 1
ATOM 13904 C CA . PRO F 1 237 ? -52.195 61.838 -46.886 1.00 19.96 237 PRO F CA 1
ATOM 13905 C C . PRO F 1 237 ? -51.218 61.235 -47.911 1.00 19.72 237 PRO F C 1
ATOM 13906 O O . PRO F 1 237 ? -51.291 61.568 -49.099 1.00 19.72 237 PRO F O 1
ATOM 13910 N N . VAL F 1 238 ? -50.327 60.354 -47.441 1.00 19.36 238 VAL F N 1
ATOM 13911 C CA . VAL F 1 238 ? -49.226 59.788 -48.250 1.00 19.05 238 VAL F CA 1
ATOM 13912 C C . VAL F 1 238 ? -49.015 58.273 -48.011 1.00 18.83 238 VAL F C 1
ATOM 13913 O O . VAL F 1 238 ? -49.113 57.805 -46.875 1.00 18.81 238 VAL F O 1
ATOM 13917 N N . TYR F 1 239 ? -48.716 57.530 -49.084 1.00 18.62 239 TYR F N 1
ATOM 13918 C CA . TYR F 1 239 ? -48.382 56.087 -49.026 1.00 18.53 239 TYR F CA 1
ATOM 13919 C C . TYR F 1 239 ? -46.906 55.846 -49.401 1.00 18.41 239 TYR F C 1
ATOM 13920 O O . TYR F 1 239 ? -46.349 56.584 -50.219 1.00 18.37 239 TYR F O 1
ATOM 13929 N N . LEU F 1 240 ? -46.285 54.818 -48.810 1.00 18.30 240 LEU F N 1
ATOM 13930 C CA . LEU F 1 240 ? -44.863 54.487 -49.053 1.00 18.33 240 LEU F CA 1
ATOM 13931 C C . LEU F 1 240 ? -44.636 53.052 -49.568 1.00 18.29 240 LEU F C 1
ATOM 13932 O O . LEU F 1 240 ? -45.072 52.089 -48.936 1.00 18.29 240 LEU F O 1
ATOM 13937 N N . SER F 1 241 ? -43.937 52.923 -50.702 1.00 18.42 241 SER F N 1
ATOM 13938 C CA . SER F 1 241 ? -43.690 51.623 -51.357 1.00 18.43 241 SER F CA 1
ATOM 13939 C C . SER F 1 241 ? -42.208 51.408 -51.739 1.00 18.52 241 SER F C 1
ATOM 13940 O O . SER F 1 241 ? -41.635 52.208 -52.485 1.00 18.55 241 SER F O 1
ATOM 13943 N N . PHE F 1 242 ? -41.614 50.315 -51.246 1.00 18.50 242 PHE F N 1
ATOM 13944 C CA . PHE F 1 242 ? -40.165 50.052 -51.368 1.00 18.54 242 PHE F CA 1
ATOM 13945 C C . PHE F 1 242 ? -39.843 48.719 -52.076 1.00 18.47 242 PHE F C 1
ATOM 13946 O O . PHE F 1 242 ? -40.093 47.641 -51.525 1.00 18.37 242 PHE F O 1
ATOM 13954 N N . ASP F 1 243 ? -39.284 48.805 -53.287 1.00 18.46 243 ASP F N 1
ATOM 13955 C CA . ASP F 1 243 ? -38.782 47.637 -54.035 1.00 18.56 243 ASP F CA 1
ATOM 13956 C C . ASP F 1 243 ? -37.313 47.395 -53.675 1.00 18.47 243 ASP F C 1
ATOM 13957 O O . ASP F 1 243 ? -36.484 48.303 -53.783 1.00 18.45 243 ASP F O 1
ATOM 13962 N N . ILE F 1 244 ? -36.998 46.167 -53.257 1.00 18.35 244 ILE F N 1
ATOM 13963 C CA . ILE F 1 244 ? -35.650 45.818 -52.777 1.00 18.31 244 ILE F CA 1
ATOM 13964 C C . ILE F 1 244 ? -34.541 45.894 -53.850 1.00 18.26 244 ILE F C 1
ATOM 13965 O O . ILE F 1 244 ? -33.365 46.063 -53.510 1.00 18.24 244 ILE F O 1
ATOM 13970 N N . ASP F 1 245 ? -34.905 45.798 -55.132 1.00 18.19 245 ASP F N 1
ATOM 13971 C CA . ASP F 1 245 ? -33.896 45.881 -56.205 1.00 18.15 245 ASP F CA 1
ATOM 13972 C C . ASP F 1 245 ? -33.353 47.304 -56.453 1.00 18.07 245 ASP F C 1
ATOM 13973 O O . ASP F 1 245 ? -32.506 47.513 -57.327 1.00 17.97 245 ASP F O 1
ATOM 13978 N N . GLY F 1 246 ? -33.835 48.266 -55.666 1.00 17.91 246 GLY F N 1
ATOM 13979 C CA . GLY F 1 246 ? -33.283 49.623 -55.660 1.00 17.85 246 GLY F CA 1
ATOM 13980 C C . GLY F 1 246 ? -31.888 49.667 -55.050 1.00 17.80 246 GLY F C 1
ATOM 13981 O O . GLY F 1 246 ? -31.071 50.521 -55.411 1.00 17.69 246 GLY F O 1
ATOM 13982 N N . ILE F 1 247 ? -31.626 48.739 -54.127 1.00 17.75 247 ILE F N 1
ATOM 13983 C CA . ILE F 1 247 ? -30.324 48.586 -53.468 1.00 17.78 247 ILE F CA 1
ATOM 13984 C C . ILE F 1 247 ? -29.380 47.697 -54.301 1.00 17.82 247 ILE F C 1
ATOM 13985 O O . ILE F 1 247 ? -29.822 46.723 -54.915 1.00 17.78 247 ILE F O 1
ATOM 13990 N N . ASP F 1 248 ? -28.093 48.057 -54.314 1.00 17.87 248 ASP F N 1
ATOM 13991 C CA . ASP F 1 248 ? -27.021 47.338 -55.034 1.00 17.99 248 ASP F CA 1
ATOM 13992 C C . ASP F 1 248 ? -26.943 45.847 -54.650 1.00 17.96 248 ASP F C 1
ATOM 13993 O O . ASP F 1 248 ? -27.041 45.510 -53.466 1.00 17.89 248 ASP F O 1
ATOM 13998 N N . PRO F 1 249 ? -26.768 44.951 -55.651 1.00 17.91 249 PRO F N 1
ATOM 13999 C CA . PRO F 1 249 ? -26.702 43.495 -55.420 1.00 17.98 249 PRO F CA 1
ATOM 14000 C C . PRO F 1 249 ? -25.569 42.996 -54.507 1.00 17.95 249 PRO F C 1
ATOM 14001 O O . PRO F 1 249 ? -25.593 41.832 -54.091 1.00 17.76 249 PRO F O 1
ATOM 14005 N N . ALA F 1 250 ? -24.600 43.860 -54.197 1.00 17.95 250 ALA F N 1
ATOM 14006 C CA . ALA F 1 250 ? -23.560 43.541 -53.214 1.00 18.01 250 ALA F CA 1
ATOM 14007 C C . ALA F 1 250 ? -24.148 43.386 -51.807 1.00 18.06 250 ALA F C 1
ATOM 14008 O O . ALA F 1 250 ? -23.601 42.656 -50.973 1.00 17.98 250 ALA F O 1
ATOM 14010 N N . TRP F 1 251 ? -25.262 44.075 -51.559 1.00 18.05 251 TRP F N 1
ATOM 14011 C CA . TRP F 1 251 ? -25.977 43.998 -50.284 1.00 18.06 251 TRP F CA 1
ATOM 14012 C C . TRP F 1 251 ? -27.247 43.133 -50.367 1.00 18.11 251 TRP F C 1
ATOM 14013 O O . TRP F 1 251 ? -27.659 42.533 -49.369 1.00 18.10 251 TRP F O 1
ATOM 14024 N N . ALA F 1 252 ? -27.865 43.069 -51.548 1.00 18.04 252 ALA F N 1
ATOM 14025 C CA . ALA F 1 252 ? -29.142 42.357 -51.715 1.00 18.08 252 ALA F CA 1
ATOM 14026 C C . ALA F 1 252 ? -29.215 41.460 -52.970 1.00 18.12 252 ALA F C 1
ATOM 14027 O O . ALA F 1 252 ? -29.898 41.802 -53.942 1.00 18.09 252 ALA F O 1
ATOM 14029 N N . PRO F 1 253 ? -28.529 40.297 -52.943 1.00 18.12 253 PRO F N 1
ATOM 14030 C CA . PRO F 1 253 ? -28.482 39.408 -54.115 1.00 18.11 253 PRO F CA 1
ATOM 14031 C C . PRO F 1 253 ? -29.762 38.596 -54.373 1.00 18.10 253 PRO F C 1
ATOM 14032 O O . PRO F 1 253 ? -29.987 38.157 -55.505 1.00 18.02 253 PRO F O 1
ATOM 14036 N N . GLY F 1 254 ? -30.582 38.395 -53.344 1.00 18.05 254 GLY F N 1
ATOM 14037 C CA . GLY F 1 254 ? -31.785 37.561 -53.463 1.00 18.08 254 GLY F CA 1
ATOM 14038 C C . GLY F 1 254 ? -33.022 38.278 -53.982 1.00 18.15 254 GLY F C 1
ATOM 14039 O O . GLY F 1 254 ? -33.912 38.633 -53.203 1.00 18.10 254 GLY F O 1
ATOM 14040 N N . THR F 1 255 ? -33.084 38.479 -55.300 1.00 18.18 255 THR F N 1
ATOM 14041 C CA . THR F 1 255 ? -34.198 39.196 -55.942 1.00 18.27 255 THR F CA 1
ATOM 14042 C C . THR F 1 255 ? -34.391 38.770 -57.411 1.00 18.43 255 THR F C 1
ATOM 14043 O O . THR F 1 255 ? -33.498 38.169 -58.012 1.00 18.44 255 THR F O 1
ATOM 14047 N N . GLY F 1 256 ? -35.556 39.093 -57.976 1.00 18.63 256 GLY F N 1
ATOM 14048 C CA . GLY F 1 256 ? -35.944 38.641 -59.320 1.00 18.71 256 GLY F CA 1
ATOM 14049 C C . GLY F 1 256 ? -35.289 39.307 -60.524 1.00 18.93 256 GLY F C 1
ATOM 14050 O O . GLY F 1 256 ? -34.960 38.626 -61.504 1.00 18.85 256 GLY F O 1
ATOM 14051 N N . THR F 1 257 ? -35.126 40.631 -60.475 1.00 19.03 257 THR F N 1
ATOM 14052 C CA . THR F 1 257 ? -34.510 41.392 -61.579 1.00 19.14 257 THR F CA 1
ATOM 14053 C C . THR F 1 257 ? -33.428 42.381 -61.097 1.00 19.18 257 THR F C 1
ATOM 14054 O O . THR F 1 257 ? -33.707 43.574 -60.929 1.00 19.09 257 THR F O 1
ATOM 14058 N N . PRO F 1 258 ? -32.186 41.889 -60.887 1.00 19.16 258 PRO F N 1
ATOM 14059 C CA . PRO F 1 258 ? -31.084 42.725 -60.379 1.00 19.16 258 PRO F CA 1
ATOM 14060 C C . PRO F 1 258 ? -30.454 43.649 -61.432 1.00 19.18 258 PRO F C 1
ATOM 14061 O O . PRO F 1 258 ? -30.440 43.309 -62.619 1.00 19.17 258 PRO F O 1
ATOM 14065 N N . GLU F 1 259 ? -29.945 44.804 -60.986 1.00 19.08 259 GLU F N 1
ATOM 14066 C CA . GLU F 1 259 ? -29.258 45.787 -61.851 1.00 19.07 259 GLU F CA 1
ATOM 14067 C C . GLU F 1 259 ? -28.045 46.405 -61.134 1.00 18.98 259 GLU F C 1
ATOM 14068 O O . GLU F 1 259 ? -28.124 46.729 -59.949 1.00 18.93 259 GLU F O 1
ATOM 14074 N N . ILE F 1 260 ? -26.939 46.591 -61.857 1.00 18.95 260 ILE F N 1
ATOM 14075 C CA . ILE F 1 260 ? -25.671 47.044 -61.243 1.00 18.89 260 ILE F CA 1
ATOM 14076 C C . ILE F 1 260 ? -25.588 48.546 -60.906 1.00 18.82 260 ILE F C 1
ATOM 14077 O O . ILE F 1 260 ? -26.306 49.367 -61.486 1.00 18.73 260 ILE F O 1
ATOM 14082 N N . GLY F 1 261 ? -24.713 48.878 -59.952 1.00 18.72 261 GLY F N 1
ATOM 14083 C CA . GLY F 1 261 ? -24.408 50.264 -59.564 1.00 18.67 261 GLY F CA 1
ATOM 14084 C C . GLY F 1 261 ? -25.531 51.087 -58.951 1.00 18.65 261 GLY F C 1
ATOM 14085 O O . GLY F 1 261 ? -25.904 52.130 -59.494 1.00 18.70 261 GLY F O 1
ATOM 14086 N N . GLY F 1 262 ? -26.044 50.637 -57.806 1.00 18.57 262 GLY F N 1
ATOM 14087 C CA . GLY F 1 262 ? -27.192 51.276 -57.153 1.00 18.50 262 GLY F CA 1
ATOM 14088 C C . GLY F 1 262 ? -26.910 51.943 -55.814 1.00 18.45 262 GLY F C 1
ATOM 14089 O O . GLY F 1 262 ? -25.787 52.379 -55.550 1.00 18.19 262 GLY F O 1
ATOM 14090 N N . LEU F 1 263 ? -27.944 52.021 -54.975 1.00 18.43 263 LEU F N 1
ATOM 14091 C CA . LEU F 1 263 ? -27.870 52.697 -53.672 1.00 18.50 263 LEU F CA 1
ATOM 14092 C C . LEU F 1 263 ? -27.254 51.809 -52.583 1.00 18.50 263 LEU F C 1
ATOM 14093 O O . LEU F 1 263 ? -27.352 50.580 -52.651 1.00 18.45 263 LEU F O 1
ATOM 14098 N N . THR F 1 264 ? -26.624 52.439 -51.588 1.00 18.49 264 THR F N 1
ATOM 14099 C CA . THR F 1 264 ? -26.072 51.729 -50.421 1.00 18.45 264 THR F CA 1
ATOM 14100 C C . THR F 1 264 ? -27.120 51.582 -49.309 1.00 18.48 264 THR F C 1
ATOM 14101 O O . THR F 1 264 ? -28.201 52.173 -49.390 1.00 18.52 264 THR F O 1
ATOM 14105 N N . THR F 1 265 ? -26.800 50.796 -48.278 1.00 18.43 265 THR F N 1
ATOM 14106 C CA . THR F 1 265 ? -27.705 50.614 -47.130 1.00 18.33 265 THR F CA 1
ATOM 14107 C C . THR F 1 265 ? -27.722 51.827 -46.193 1.00 18.33 265 THR F C 1
ATOM 14108 O O . THR F 1 265 ? -28.725 52.078 -45.511 1.00 18.09 265 THR F O 1
ATOM 14112 N N . ILE F 1 266 ? -26.613 52.567 -46.161 1.00 18.23 266 ILE F N 1
ATOM 14113 C CA . ILE F 1 266 ? -26.534 53.839 -45.429 1.00 18.18 266 ILE F CA 1
ATOM 14114 C C . ILE F 1 266 ? -27.498 54.865 -46.040 1.00 18.18 266 ILE F C 1
ATOM 14115 O O . ILE F 1 266 ? -28.217 55.562 -45.313 1.00 18.06 266 ILE F O 1
ATOM 14120 N N . GLN F 1 267 ? -27.522 54.929 -47.374 1.00 18.16 267 GLN F N 1
ATOM 14121 C CA . GLN F 1 267 ? -28.412 55.835 -48.111 1.00 18.25 267 GLN F CA 1
ATOM 14122 C C . GLN F 1 267 ? -29.897 55.483 -47.936 1.00 18.49 267 GLN F C 1
ATOM 14123 O O . GLN F 1 267 ? -30.748 56.374 -47.923 1.00 18.56 267 GLN F O 1
ATOM 14129 N N . ALA F 1 268 ? -30.196 54.190 -47.800 1.00 18.67 268 ALA F N 1
ATOM 14130 C CA . ALA F 1 268 ? -31.567 53.722 -47.574 1.00 18.92 268 ALA F CA 1
ATOM 14131 C C . ALA F 1 268 ? -32.095 54.131 -46.193 1.00 19.18 268 ALA F C 1
ATOM 14132 O O . ALA F 1 268 ? -33.278 54.452 -46.041 1.00 19.00 268 ALA F O 1
ATOM 14134 N N . MET F 1 269 ? -31.206 54.126 -45.201 1.00 19.47 269 MET F N 1
ATOM 14135 C CA . MET F 1 269 ? -31.538 54.535 -43.836 1.00 19.96 269 MET F CA 1
ATOM 14136 C C . MET F 1 269 ? -31.822 56.043 -43.760 1.00 19.80 269 MET F C 1
ATOM 14137 O O . MET F 1 269 ? -32.689 56.479 -42.996 1.00 19.80 269 MET F O 1
ATOM 14142 N N . GLU F 1 270 ? -31.099 56.826 -44.564 1.00 19.63 270 GLU F N 1
ATOM 14143 C CA . GLU F 1 270 ? -31.277 58.284 -44.624 1.00 19.51 270 GLU F CA 1
ATOM 14144 C C . GLU F 1 270 ? -32.638 58.696 -45.217 1.00 19.46 270 GLU F C 1
ATOM 14145 O O . GLU F 1 270 ? -33.201 59.727 -44.835 1.00 19.32 270 GLU F O 1
ATOM 14151 N N . ILE F 1 271 ? -33.164 57.882 -46.133 1.00 19.30 271 ILE F N 1
ATOM 14152 C CA . ILE F 1 271 ? -34.476 58.133 -46.751 1.00 19.25 271 ILE F CA 1
ATOM 14153 C C . ILE F 1 271 ? -35.640 57.926 -45.768 1.00 19.18 271 ILE F C 1
ATOM 14154 O O . ILE F 1 271 ? -36.477 58.821 -45.595 1.00 19.17 271 ILE F O 1
ATOM 14159 N N . ILE F 1 272 ? -35.679 56.757 -45.125 1.00 19.01 272 ILE F N 1
ATOM 14160 C CA . ILE F 1 272 ? -36.770 56.388 -44.210 1.00 18.94 272 ILE F CA 1
ATOM 14161 C C . ILE F 1 272 ? -36.831 57.286 -42.962 1.00 18.86 272 ILE F C 1
ATOM 14162 O O . ILE F 1 272 ? -37.917 57.714 -42.553 1.00 18.78 272 ILE F O 1
ATOM 14167 N N . ARG F 1 273 ? -35.671 57.577 -42.373 1.00 18.80 273 ARG F N 1
ATOM 14168 C CA . ARG F 1 273 ? -35.590 58.468 -41.206 1.00 18.78 273 ARG F CA 1
ATOM 14169 C C . ARG F 1 273 ? -36.028 59.904 -41.540 1.00 18.86 273 ARG F C 1
ATOM 14170 O O . ARG F 1 273 ? -36.505 60.636 -40.666 1.00 18.70 273 ARG F O 1
ATOM 14178 N N . GLY F 1 274 ? -35.881 60.285 -42.809 1.00 18.89 274 GLY F N 1
ATOM 14179 C CA . GLY F 1 274 ? -36.266 61.616 -43.287 1.00 19.15 274 GLY F CA 1
ATOM 14180 C C . GLY F 1 274 ? -37.741 61.798 -43.618 1.00 19.24 274 GLY F C 1
ATOM 14181 O O . GLY F 1 274 ? -38.147 62.870 -44.079 1.00 19.27 274 GLY F O 1
ATOM 14182 N N . CYS F 1 275 ? -38.544 60.759 -43.388 1.00 19.38 275 CYS F N 1
ATOM 14183 C CA . CYS F 1 275 ? -39.996 60.834 -43.594 1.00 19.56 275 CYS F CA 1
ATOM 14184 C C . CYS F 1 275 ? -40.747 61.351 -42.354 1.00 19.80 275 CYS F C 1
ATOM 14185 O O . CYS F 1 275 ? -41.965 61.562 -42.404 1.00 19.66 275 CYS F O 1
ATOM 14188 N N . GLN F 1 276 ? -40.016 61.560 -41.255 1.00 20.04 276 GLN F N 1
ATOM 14189 C CA . GLN F 1 276 ? -40.590 62.059 -39.996 1.00 20.40 276 GLN F CA 1
ATOM 14190 C C . GLN F 1 276 ? -41.245 63.434 -40.174 1.00 20.49 276 GLN F C 1
ATOM 14191 O O . GLN F 1 276 ? -40.585 64.405 -40.559 1.00 20.50 276 GLN F O 1
ATOM 14197 N N . GLY F 1 277 ? -42.548 63.497 -39.907 1.00 20.56 277 GLY F N 1
ATOM 14198 C CA . GLY F 1 277 ? -43.320 64.732 -40.060 1.00 20.58 277 GLY F CA 1
ATOM 14199 C C . GLY F 1 277 ? -44.459 64.661 -41.067 1.00 20.63 277 GLY F C 1
ATOM 14200 O O . GLY F 1 277 ? -45.294 65.568 -41.126 1.00 20.57 277 GLY F O 1
ATOM 14201 N N . LEU F 1 278 ? -44.494 63.589 -41.861 1.00 20.55 278 LEU F N 1
ATOM 14202 C CA . LEU F 1 278 ? -45.541 63.393 -42.873 1.00 20.59 278 LEU F CA 1
ATOM 14203 C C . LEU F 1 278 ? -46.745 62.617 -42.322 1.00 20.57 278 LEU F C 1
ATOM 14204 O O . LEU F 1 278 ? -46.643 61.958 -41.284 1.00 20.56 278 LEU F O 1
ATOM 14209 N N . ASP F 1 279 ? -47.880 62.709 -43.018 1.00 20.52 279 ASP F N 1
ATOM 14210 C CA . ASP F 1 279 ? -49.108 62.004 -42.626 1.00 20.49 279 ASP F CA 1
ATOM 14211 C C . ASP F 1 279 ? -49.210 60.650 -43.342 1.00 20.32 279 ASP F C 1
ATOM 14212 O O . ASP F 1 279 ? -49.971 60.493 -44.305 1.00 20.27 279 ASP F O 1
ATOM 14217 N N . LEU F 1 280 ? -48.431 59.680 -42.864 1.00 20.10 280 LEU F N 1
ATOM 14218 C CA . LEU F 1 280 ? -48.379 58.348 -43.476 1.00 19.81 280 LEU F CA 1
ATOM 14219 C C . LEU F 1 280 ? -49.599 57.507 -43.100 1.00 19.73 280 LEU F C 1
ATOM 14220 O O . LEU F 1 280 ? -49.995 57.466 -41.930 1.00 19.72 280 LEU F O 1
ATOM 14225 N N . ILE F 1 281 ? -50.180 56.842 -44.099 1.00 19.59 281 ILE F N 1
ATOM 14226 C CA . ILE F 1 281 ? -51.377 56.008 -43.909 1.00 19.49 281 ILE F CA 1
ATOM 14227 C C . ILE F 1 281 ? -51.194 54.522 -44.290 1.00 19.47 281 ILE F C 1
ATOM 14228 O O . ILE F 1 281 ? -52.157 53.749 -44.241 1.00 19.54 281 ILE F O 1
ATOM 14233 N N . GLY F 1 282 ? -49.969 54.136 -44.658 1.00 19.36 282 GLY F N 1
ATOM 14234 C CA . GLY F 1 282 ? -49.642 52.744 -45.019 1.00 19.40 282 GLY F CA 1
ATOM 14235 C C . GLY F 1 282 ? -48.262 52.572 -45.649 1.00 19.37 282 GLY F C 1
ATOM 14236 O O . GLY F 1 282 ? -47.741 53.509 -46.261 1.00 19.39 282 GLY F O 1
ATOM 14237 N N . CYS F 1 283 ? -47.678 51.377 -45.500 1.00 19.29 283 CYS F N 1
ATOM 14238 C CA . CYS F 1 283 ? -46.326 51.055 -46.010 1.00 19.40 283 CYS F CA 1
ATOM 14239 C C . CYS F 1 283 ? -46.218 49.611 -46.544 1.00 19.27 283 CYS F C 1
ATOM 14240 O O . CYS F 1 283 ? -46.975 48.738 -46.109 1.00 19.20 283 CYS F O 1
ATOM 14243 N N . ASP F 1 284 ? -45.280 49.364 -47.470 1.00 19.25 284 ASP F N 1
ATOM 14244 C CA . ASP F 1 284 ? -44.940 47.983 -47.914 1.00 19.22 284 ASP F CA 1
ATOM 14245 C C . ASP F 1 284 ? -43.467 47.736 -48.333 1.00 19.21 284 ASP F C 1
ATOM 14246 O O . ASP F 1 284 ? -42.741 48.680 -48.669 1.00 19.15 284 ASP F O 1
ATOM 14251 N N . LEU F 1 285 ? -43.046 46.465 -48.292 1.00 19.13 285 LEU F N 1
ATOM 14252 C CA . LEU F 1 285 ? -41.684 46.031 -48.668 1.00 19.17 285 LEU F CA 1
ATOM 14253 C C . LEU F 1 285 ? -41.745 44.754 -49.526 1.00 19.19 285 LEU F C 1
ATOM 14254 O O . LEU F 1 285 ? -42.151 43.695 -49.037 1.00 19.11 285 LEU F O 1
ATOM 14259 N N . VAL F 1 286 ? -41.322 44.854 -50.791 1.00 19.13 286 VAL F N 1
ATOM 14260 C CA . VAL F 1 286 ? -41.604 43.809 -51.797 1.00 19.21 286 VAL F CA 1
ATOM 14261 C C . VAL F 1 286 ? -40.388 43.178 -52.516 1.00 19.25 286 VAL F C 1
ATOM 14262 O O . VAL F 1 286 ? -39.282 43.723 -52.483 1.00 19.29 286 VAL F O 1
ATOM 14266 N N . GLU F 1 287 ? -40.627 42.018 -53.138 1.00 19.24 287 GLU F N 1
ATOM 14267 C CA . GLU F 1 287 ? -39.706 41.336 -54.085 1.00 19.34 287 GLU F CA 1
ATOM 14268 C C . GLU F 1 287 ? -38.488 40.566 -53.510 1.00 19.35 287 GLU F C 1
ATOM 14269 O O . GLU F 1 287 ? -37.535 40.280 -54.241 1.00 19.25 287 GLU F O 1
ATOM 14275 N N . VAL F 1 288 ? -38.530 40.213 -52.224 1.00 19.50 288 VAL F N 1
ATOM 14276 C CA . VAL F 1 288 ? -37.489 39.360 -51.620 1.00 19.68 288 VAL F CA 1
ATOM 14277 C C . VAL F 1 288 ? -37.678 37.893 -52.050 1.00 19.88 288 VAL F C 1
ATOM 14278 O O . VAL F 1 288 ? -38.769 37.337 -51.902 1.00 19.81 288 VAL F O 1
ATOM 14282 N N . SER F 1 289 ? -36.612 37.278 -52.572 1.00 20.20 289 SER F N 1
ATOM 14283 C CA . SER F 1 289 ? -36.664 35.912 -53.121 1.00 20.56 289 SER F CA 1
ATOM 14284 C C . SER F 1 289 ? -35.609 34.972 -52.499 1.00 20.97 289 SER F C 1
ATOM 14285 O O . SER F 1 289 ? -34.454 34.951 -52.944 1.00 20.96 289 SER F O 1
ATOM 14288 N N . PRO F 1 290 ? -36.010 34.185 -51.475 1.00 21.38 290 PRO F N 1
ATOM 14289 C CA . PRO F 1 290 ? -35.123 33.307 -50.684 1.00 21.74 290 PRO F CA 1
ATOM 14290 C C . PRO F 1 290 ? -34.256 32.255 -51.421 1.00 22.18 290 PRO F C 1
ATOM 14291 O O . PRO F 1 290 ? -33.092 32.088 -51.045 1.00 22.19 290 PRO F O 1
ATOM 14295 N N . PRO F 1 291 ? -34.797 31.545 -52.443 1.00 22.61 291 PRO F N 1
ATOM 14296 C CA . PRO F 1 291 ? -33.946 30.517 -53.076 1.00 23.01 291 PRO F CA 1
ATOM 14297 C C . PRO F 1 291 ? -32.744 31.031 -53.891 1.00 23.48 291 PRO F C 1
ATOM 14298 O O . PRO F 1 291 ? -31.942 30.221 -54.373 1.00 23.42 291 PRO F O 1
ATOM 14302 N N . TYR F 1 292 ? -32.618 32.350 -54.034 1.00 23.94 292 TYR F N 1
ATOM 14303 C CA . TYR F 1 292 ? -31.481 32.950 -54.740 1.00 24.52 292 TYR F CA 1
ATOM 14304 C C . TYR F 1 292 ? -30.481 33.662 -53.811 1.00 25.03 292 TYR F C 1
ATOM 14305 O O . TYR F 1 292 ? -29.617 34.412 -54.275 1.00 24.99 292 TYR F O 1
ATOM 14314 N N . ASP F 1 293 ? -30.607 33.417 -52.506 1.00 25.78 293 ASP F N 1
ATOM 14315 C CA . ASP F 1 293 ? -29.606 33.840 -51.519 1.00 26.61 293 ASP F CA 1
ATOM 14316 C C . ASP F 1 293 ? -29.443 32.774 -50.435 1.00 27.02 293 ASP F C 1
ATOM 14317 O O . ASP F 1 293 ? -30.392 32.453 -49.715 1.00 27.32 293 ASP F O 1
ATOM 14322 N N . THR F 1 294 ? -28.227 32.245 -50.321 1.00 27.48 294 THR F N 1
ATOM 14323 C CA . THR F 1 294 ? -27.937 31.106 -49.442 1.00 27.72 294 THR F CA 1
ATOM 14324 C C . THR F 1 294 ? -27.707 31.466 -47.966 1.00 27.58 294 THR F C 1
ATOM 14325 O O . THR F 1 294 ? -27.948 30.643 -47.077 1.00 27.83 294 THR F O 1
ATOM 14329 N N . THR F 1 295 ? -27.256 32.693 -47.714 1.00 27.25 295 THR F N 1
ATOM 14330 C CA . THR F 1 295 ? -26.845 33.118 -46.372 1.00 26.91 295 THR F CA 1
ATOM 14331 C C . THR F 1 295 ? -27.984 33.649 -45.497 1.00 26.48 295 THR F C 1
ATOM 14332 O O . THR F 1 295 ? -27.841 33.724 -44.273 1.00 26.55 295 THR F O 1
ATOM 14336 N N . GLY F 1 296 ? -29.097 34.026 -46.124 1.00 25.89 296 GLY F N 1
ATOM 14337 C CA . GLY F 1 296 ? -30.224 34.637 -45.413 1.00 25.10 296 GLY F CA 1
ATOM 14338 C C . GLY F 1 296 ? -30.056 36.125 -45.128 1.00 24.57 296 GLY F C 1
ATOM 14339 O O . GLY F 1 296 ? -30.877 36.719 -44.425 1.00 24.44 296 GLY F O 1
ATOM 14340 N N . ASN F 1 297 ? -29.002 36.727 -45.682 1.00 24.03 297 ASN F N 1
ATOM 14341 C CA . ASN F 1 297 ? -28.673 38.138 -45.435 1.00 23.53 297 ASN F CA 1
ATOM 14342 C C . ASN F 1 297 ? -29.649 39.155 -46.043 1.00 22.94 297 ASN F C 1
ATOM 14343 O O . ASN F 1 297 ? -29.835 40.245 -45.491 1.00 22.72 297 ASN F O 1
ATOM 14348 N N . THR F 1 298 ? -30.258 38.803 -47.176 1.00 22.18 298 THR F N 1
ATOM 14349 C CA . THR F 1 298 ? -31.261 39.664 -47.815 1.00 21.62 298 THR F CA 1
ATOM 14350 C C . THR F 1 298 ? -32.520 39.781 -46.942 1.00 21.17 298 THR F C 1
ATOM 14351 O O . THR F 1 298 ? -33.090 40.866 -46.811 1.00 21.14 298 THR F O 1
ATOM 14355 N N . SER F 1 299 ? -32.934 38.665 -46.341 1.00 20.55 299 SER F N 1
ATOM 14356 C CA . SER F 1 299 ? -34.094 38.640 -45.440 1.00 20.04 299 SER F CA 1
ATOM 14357 C C . SER F 1 299 ? -33.848 39.375 -44.118 1.00 19.71 299 SER F C 1
ATOM 14358 O O . SER F 1 299 ? -34.767 39.992 -43.569 1.00 19.55 299 SER F O 1
ATOM 14361 N N . LEU F 1 300 ? -32.613 39.305 -43.617 1.00 19.19 300 LEU F N 1
ATOM 14362 C CA . LEU F 1 300 ? -32.206 40.038 -42.409 1.00 18.82 300 LEU F CA 1
ATOM 14363 C C . LEU F 1 300 ? -32.294 41.557 -42.601 1.00 18.42 300 LEU F C 1
ATOM 14364 O O . LEU F 1 300 ? -32.700 42.286 -41.686 1.00 18.31 300 LEU F O 1
ATOM 14369 N N . LEU F 1 301 ? -31.920 42.021 -43.792 1.00 18.04 301 LEU F N 1
ATOM 14370 C CA . LEU F 1 301 ? -31.997 43.442 -44.146 1.00 17.78 301 LEU F CA 1
ATOM 14371 C C . LEU F 1 301 ? -33.445 43.950 -44.204 1.00 17.65 301 LEU F C 1
ATOM 14372 O O . LEU F 1 301 ? -33.740 45.042 -43.714 1.00 17.69 301 LEU F O 1
ATOM 14377 N N . GLY F 1 302 ? -34.336 43.152 -44.792 1.00 17.55 302 GLY F N 1
ATOM 14378 C CA . GLY F 1 302 ? -35.757 43.503 -44.908 1.00 17.32 302 GLY F CA 1
ATOM 14379 C C . GLY F 1 302 ? -36.481 43.699 -43.583 1.00 17.23 302 GLY F C 1
ATOM 14380 O O . GLY F 1 302 ? -37.315 44.601 -43.454 1.00 17.23 302 GLY F O 1
ATOM 14381 N N . ALA F 1 303 ? -36.164 42.855 -42.602 1.00 17.13 303 ALA F N 1
ATOM 14382 C CA . ALA F 1 303 ? -36.748 42.953 -41.257 1.00 17.05 303 ALA F CA 1
ATOM 14383 C C . ALA F 1 303 ? -36.287 44.204 -40.506 1.00 17.00 303 ALA F C 1
ATOM 14384 O O . ALA F 1 303 ? -37.075 44.827 -39.784 1.00 16.72 303 ALA F O 1
ATOM 14386 N N . ASN F 1 304 ? -35.012 44.561 -40.674 1.00 17.01 304 ASN F N 1
ATOM 14387 C CA . ASN F 1 304 ? -34.451 45.767 -40.052 1.00 17.13 304 ASN F CA 1
ATOM 14388 C C . ASN F 1 304 ? -35.011 47.072 -40.631 1.00 17.02 304 ASN F C 1
ATOM 14389 O O . ASN F 1 304 ? -35.158 48.062 -39.907 1.00 17.13 304 ASN F O 1
ATOM 14394 N N . LEU F 1 305 ? -35.327 47.070 -41.926 1.00 17.01 305 LEU F N 1
ATOM 14395 C CA . LEU F 1 305 ? -35.925 48.243 -42.575 1.00 17.06 305 LEU F CA 1
ATOM 14396 C C . LEU F 1 305 ? -37.398 48.439 -42.187 1.00 17.10 305 LEU F C 1
ATOM 14397 O O . LEU F 1 305 ? -37.876 49.575 -42.099 1.00 16.98 305 LEU F O 1
ATOM 14402 N N . LEU F 1 306 ? -38.105 47.333 -41.948 1.00 17.03 306 LEU F N 1
ATOM 14403 C CA . LEU F 1 306 ? -39.491 47.381 -41.466 1.00 17.12 306 LEU F CA 1
ATOM 14404 C C . LEU F 1 306 ? -39.613 47.949 -40.043 1.00 17.25 306 LEU F C 1
ATOM 14405 O O . LEU F 1 306 ? -40.633 48.557 -39.703 1.00 17.33 306 LEU F O 1
ATOM 14410 N N . TYR F 1 307 ? -38.576 47.761 -39.225 1.00 17.36 307 TYR F N 1
ATOM 14411 C CA . TYR F 1 307 ? -38.530 48.359 -37.882 1.00 17.59 307 TYR F CA 1
ATOM 14412 C C . TYR F 1 307 ? -38.397 49.886 -37.933 1.00 17.67 307 TYR F C 1
ATOM 14413 O O . TYR F 1 307 ? -39.015 50.594 -37.129 1.00 17.52 307 TYR F O 1
ATOM 14422 N N . GLU F 1 308 ? -37.596 50.385 -38.875 1.00 17.73 308 GLU F N 1
ATOM 14423 C CA . GLU F 1 308 ? -37.401 51.832 -39.046 1.00 18.00 308 GLU F CA 1
ATOM 14424 C C . GLU F 1 308 ? -38.675 52.538 -39.533 1.00 17.98 308 GLU F C 1
ATOM 14425 O O . GLU F 1 308 ? -38.890 53.712 -39.217 1.00 17.96 308 GLU F O 1
ATOM 14431 N N . MET F 1 309 ? -39.506 51.818 -40.293 1.00 18.05 309 MET F N 1
ATOM 14432 C CA . MET F 1 309 ? -40.807 52.320 -40.767 1.00 18.13 309 MET F CA 1
ATOM 14433 C C . MET F 1 309 ? -41.806 52.561 -39.620 1.00 18.34 309 MET F C 1
ATOM 14434 O O . MET F 1 309 ? -42.516 53.573 -39.612 1.00 18.26 309 MET F O 1
ATOM 14439 N N . LEU F 1 310 ? -41.850 51.633 -38.659 1.00 18.48 310 LEU F N 1
ATOM 14440 C CA . LEU F 1 310 ? -42.704 51.756 -37.467 1.00 18.60 310 LEU F CA 1
ATOM 14441 C C . LEU F 1 310 ? -42.331 52.967 -36.602 1.00 18.68 310 LEU F C 1
ATOM 14442 O O . LEU F 1 310 ? -43.207 53.626 -36.033 1.00 18.67 310 LEU F O 1
ATOM 14447 N N . CYS F 1 311 ? -41.032 53.255 -36.523 1.00 18.77 311 CYS F N 1
ATOM 14448 C CA . CYS F 1 311 ? -40.499 54.347 -35.700 1.00 18.94 311 CYS F CA 1
ATOM 14449 C C . CYS F 1 311 ? -40.946 55.760 -36.123 1.00 19.26 311 CYS F C 1
ATOM 14450 O O . CYS F 1 311 ? -40.966 56.671 -35.292 1.00 19.38 311 CYS F O 1
ATOM 14453 N N . VAL F 1 312 ? -41.305 55.942 -37.397 1.00 19.59 312 VAL F N 1
ATOM 14454 C CA . VAL F 1 312 ? -41.696 57.271 -37.914 1.00 19.98 312 VAL F CA 1
ATOM 14455 C C . VAL F 1 312 ? -43.209 57.492 -38.131 1.00 20.33 312 VAL F C 1
ATOM 14456 O O . VAL F 1 312 ? -43.610 58.479 -38.759 1.00 20.33 312 VAL F O 1
ATOM 14460 N N . LEU F 1 313 ? -44.039 56.588 -37.609 1.00 20.73 313 LEU F N 1
ATOM 14461 C CA . LEU F 1 313 ? -45.499 56.752 -37.657 1.00 21.21 313 LEU F CA 1
ATOM 14462 C C . LEU F 1 313 ? -45.961 57.884 -36.724 1.00 21.56 313 LEU F C 1
ATOM 14463 O O . LEU F 1 313 ? -45.336 58.118 -35.687 1.00 21.70 313 LEU F O 1
ATOM 14468 N N . PRO F 1 314 ? -47.046 58.599 -37.094 1.00 21.93 314 PRO F N 1
ATOM 14469 C CA . PRO F 1 314 ? -47.557 59.712 -36.276 1.00 22.21 314 PRO F CA 1
ATOM 14470 C C . PRO F 1 314 ? -47.961 59.308 -34.850 1.00 22.47 314 PRO F C 1
ATOM 14471 O O . PRO F 1 314 ? -48.752 58.379 -34.672 1.00 22.46 314 PRO F O 1
ATOM 14475 N N . GLY F 1 315 ? -47.408 60.001 -33.854 1.00 22.80 315 GLY F N 1
ATOM 14476 C CA . GLY F 1 315 ? -47.758 59.773 -32.447 1.00 23.22 315 GLY F CA 1
ATOM 14477 C C . GLY F 1 315 ? -46.714 59.080 -31.582 1.00 23.54 315 GLY F C 1
ATOM 14478 O O . GLY F 1 315 ? -46.962 58.813 -30.401 1.00 23.55 315 GLY F O 1
ATOM 14479 N N . VAL F 1 316 ? -45.548 58.793 -32.159 1.00 23.77 316 VAL F N 1
ATOM 14480 C CA . VAL F 1 316 ? -44.464 58.101 -31.450 1.00 24.05 316 VAL F CA 1
ATOM 14481 C C . VAL F 1 316 ? -43.577 59.095 -30.685 1.00 24.25 316 VAL F C 1
ATOM 14482 O O . VAL F 1 316 ? -43.093 60.072 -31.258 1.00 24.25 316 VAL F O 1
ATOM 14486 N N . VAL F 1 317 ? -43.368 58.836 -29.394 1.00 24.57 317 VAL F N 1
ATOM 14487 C CA . VAL F 1 317 ? -42.582 59.731 -28.526 1.00 24.92 317 VAL F CA 1
ATOM 14488 C C . VAL F 1 317 ? -41.067 59.481 -28.580 1.00 25.09 317 VAL F C 1
ATOM 14489 O O . VAL F 1 317 ? -40.622 58.375 -28.901 1.00 24.95 317 VAL F O 1
ATOM 14493 N N . ARG F 1 318 ? -40.290 60.521 -28.266 1.00 25.47 318 ARG F N 1
ATOM 14494 C CA . ARG F 1 318 ? -38.827 60.430 -28.180 1.00 25.89 318 ARG F CA 1
ATOM 14495 C C . ARG F 1 318 ? -38.332 60.566 -26.739 1.00 25.97 318 ARG F C 1
ATOM 14496 O O . ARG F 1 318 ? -38.732 61.486 -26.020 1.00 25.93 318 ARG F O 1
ATOM 14504 N N . ARG F 1 319 ? -37.457 59.649 -26.330 1.00 26.15 319 ARG F N 1
ATOM 14505 C CA . ARG F 1 319 ? -36.859 59.667 -24.994 1.00 26.36 319 ARG F CA 1
ATOM 14506 C C . ARG F 1 319 ? -35.381 59.267 -25.050 1.00 26.34 319 ARG F C 1
ATOM 14507 O O . ARG F 1 319 ? -34.744 59.040 -24.020 1.00 26.35 319 ARG F O 1
#

Solvent-accessible surface area: 63093 Å² total

GO terms:
  GO:0006527 L-arginine catabolic process (P, IDA)
  GO:0047971 guanidinobutyrase activity (F, IDA)
  GO:0047971 guanidinobutyrase activity (F, EXP)